Protein 7PP3 (pdb70)

Sequence (1606 aa):
SNIIAGMDLNRLDRIAEHLDRAYLHPGKLAGTMTLVARRGEVVYCQAQGLRDVERQLPVERDTLFRIYSMTKPITSIALMQLYEQGRFLLDEPVHKYIPTWKNLRVYKTGSHPQMLTTAPQRPMTIRDLLTHQSGLTYGFMNRTNVDAAYRSLKLDGGPGHTLDRLIDELARLPLEFSPGTAWNYSVATDVCGYLVQLLSGMSLDDYFSKHIFQPLGMPDTFFTVPAEKLSRFAACYEYQPGDSFSLQDDPQGSAFAKAHGYLSGGGGLVSCVDDYYRFAQALANGGELDGARIIGRKTLEFMRMNHLPDNKGLPDVAIGSFSETPYDGTGFGLGFSVKLDVAKSQTVGSVGEYGWGGMASTNFFIDPEEDLLMVFMTQLIPSSTYAVRQELRAIINGALVDNIIAGMDLNRLDRIAEHLDRAYLHPGKLAGTMTLVARRGEVVYCQAQGLRDVERQLPVERDTLFRIYSMTKPITSIALMQLYEQGRFLLDEPVHKYIPTWKNLRVYKTGSHPQMLTTAPQRPMTIRDLLTHQSGLTYGFMNRTNVDAAYRSLKLDGGPGHTLDRLIDELARLPLEFSPGTAWNYSVATDVCGYLVQLLSGMSLDDYFSKHIFQPLGMPDTFFTVPAEKLSRFAACYEYQPGDSFSLQDDPQGSAFAKAHGYLSGGGGLVSCVDDYYRFAQALANGGELDGARIIGRKTLEFMRMNHLPDNKGLPDVAIGSFSETPYDGTGFGLGFSVKLDVAKSQTVGSVGEYGWGGMASTNFFIDPEEDLLMVFMTQLIPSSTYAVRQELRAIINGALVDSNIIAGMDLNRLDRIAEHLDRAYLHPGKLAGTMTLVARRGEVVYCQAQGLRDVERQLPVERDTLFRIYSMTKPITSIALMQLYEQGRFLLDEPVHKYIPTWKNLRVYKTGSHPQMLTTAPQRPMTIRDLLTHQSGLTYGFMNRTNVDAAYRSLKLDGGPGHTLDRLIDELARLPLEFSPGTAWNYSVATDVCGYLVQLLSGMSLDDYFSKHIFQPLGMPDTFFTVPAEKLSRFAACYEYQPGDSFSLQDDPQGSAFAKAHGYLSGGGGLVSCVDDYYRFAQALANGGELDGARIIGRKTLEFMRMNHLPDNKGLPDVAIGSFSETPYDGTGFGLGFSVKLDVAKSQTVGSVGEYGWGGMASTNFFIDPEEDLLMVFMTQLIPSSTYAVRQELRAIINGALVDNIIAGMDLNRLDRIAEHLDRAYLHPGKLAGTMTLVARRGEVVYCQAQGLRDVERQLPVERDTLFRIYSMTKPITSIALMQLYEQGRFLLDEPVHKYIPTWKNLRVYKTGSHPQMLTTAPQRPMTIRDLLTHQSGLTYGFMNRTNVDAAYRSLKLDGGPGHTLDRLIDELARLPLEFSPGTAWNYSVATDVCGYLVQLLSGMSLDDYFSKHIFQPLGMPDTFFTVPAEKLSRFAACYEYQPGDSFSLQDDPQGSAFAKAHGYLSGGGGLVSCVDDYYRFAQALANGGELDGARIIGRKTLEFMRMNHLPDNKGLPDVAIGSFSETPYDGTGFGLGFSVKLDVAKSQTVGSVGEYGWGGMASTNFFIDPEEDLLMVFMTQLIPSSTYAVRQELRAIINGALVD

Structure (mmCIF, N/CA/C/O backbone):
data_7PP3
#
_entry.id   7PP3
#
_cell.length_a   102.937
_cell.length_b   102.937
_cell.length_c   331.823
_cell.angle_alpha   90.000
_cell.angle_beta   90.000
_cell.angle_gamma   90.000
#
_symmetry.space_group_name_H-M   'P 43 2 2'
#
loop_
_entity.id
_entity.type
_entity.pdbx_description
1 polymer Esterase
2 non-polymer DI(HYDROXYETHYL)ETHER
3 non-polymer GLYCEROL
4 non-polymer 'CHLORIDE ION'
5 water water
#
loop_
_atom_site.group_PDB
_atom_site.id
_atom_site.type_symbol
_atom_site.label_atom_id
_atom_site.label_alt_id
_atom_site.label_comp_id
_atom_site.label_asym_id
_atom_site.label_entity_id
_atom_site.label_seq_id
_atom_site.pdbx_PDB_ins_code
_atom_site.Cartn_x
_atom_site.Cartn_y
_atom_site.Cartn_z
_atom_site.occupancy
_atom_site.B_iso_or_equiv
_atom_site.auth_seq_id
_atom_site.auth_comp_id
_atom_site.auth_asym_id
_atom_site.auth_atom_id
_atom_site.pdbx_PDB_model_num
ATOM 1 N N . SER A 1 27 ? 2.422 8.678 12.257 1.00 57.23 8 SER A N 1
ATOM 2 C CA . SER A 1 27 ? 2.544 7.265 11.770 1.00 58.98 8 SER A CA 1
ATOM 3 C C . SER A 1 27 ? 1.734 7.063 10.474 1.00 55.34 8 SER A C 1
ATOM 4 O O . SER A 1 27 ? 0.536 6.681 10.549 1.00 59.57 8 SER A O 1
ATOM 7 N N . ASN A 1 28 ? 2.367 7.332 9.330 1.00 48.70 9 ASN A N 1
ATOM 8 C CA . ASN A 1 28 ? 1.821 7.090 7.962 1.00 46.49 9 ASN A CA 1
ATOM 9 C C . ASN A 1 28 ? 2.640 5.983 7.300 1.00 39.81 9 ASN A C 1
ATOM 10 O O . ASN A 1 28 ? 3.748 6.270 6.835 1.00 46.07 9 ASN A O 1
ATOM 15 N N . ILE A 1 29 ? 2.103 4.770 7.238 1.00 36.14 10 ILE A N 1
ATOM 16 C CA . ILE A 1 29 ? 2.842 3.550 6.803 1.00 39.25 10 ILE A CA 1
ATOM 17 C C . ILE A 1 29 ? 2.131 2.918 5.605 1.00 39.80 10 ILE A C 1
ATOM 18 O O . ILE A 1 29 ? 0.929 2.698 5.670 1.00 36.86 10 ILE A O 1
ATOM 23 N N . ILE A 1 30 ? 2.887 2.596 4.564 1.00 39.64 11 ILE A N 1
ATOM 24 C CA . ILE A 1 30 ? 2.403 1.735 3.453 1.00 37.74 11 ILE A CA 1
ATOM 25 C C . ILE A 1 30 ? 3.429 0.628 3.255 1.00 33.63 11 ILE A C 1
ATOM 26 O O . ILE A 1 30 ? 4.617 0.948 3.176 1.00 30.40 11 ILE A O 1
ATOM 31 N N . ALA A 1 31 ? 2.965 -0.616 3.163 1.00 34.22 12 ALA A N 1
ATOM 32 C CA . ALA A 1 31 ? 3.790 -1.796 2.837 1.00 33.57 12 ALA A CA 1
ATOM 33 C C . ALA A 1 31 ? 5.040 -1.833 3.746 1.00 33.88 12 ALA A C 1
ATOM 34 O O . ALA A 1 31 ? 6.145 -2.101 3.237 1.00 29.93 12 ALA A O 1
ATOM 36 N N . GLY A 1 32 ? 4.861 -1.541 5.038 1.00 30.97 13 GLY A N 1
ATOM 37 C CA . GLY A 1 32 ? 5.919 -1.605 6.074 1.00 36.69 13 GLY A CA 1
ATOM 38 C C . GLY A 1 32 ? 6.982 -0.523 5.903 1.00 33.83 13 GLY A C 1
ATOM 39 O O . GLY A 1 32 ? 8.034 -0.632 6.537 1.00 36.35 13 GLY A O 1
ATOM 40 N N . MET A 1 33 ? 6.671 0.503 5.119 1.00 32.41 14 MET A N 1
ATOM 41 C CA . MET A 1 33 ? 7.525 1.687 4.889 1.00 32.90 14 MET A CA 1
ATOM 42 C C . MET A 1 33 ? 6.886 2.895 5.564 1.00 30.90 14 MET A C 1
ATOM 43 O O . MET A 1 33 ? 5.679 3.100 5.384 1.00 30.46 14 MET A O 1
ATOM 48 N N . ASP A 1 34 ? 7.677 3.653 6.311 1.00 29.46 15 ASP A N 1
ATOM 49 C CA . ASP A 1 34 ? 7.257 4.926 6.936 1.00 30.68 15 ASP A CA 1
ATOM 50 C C . ASP A 1 34 ? 7.391 6.046 5.904 1.00 30.71 15 ASP A C 1
ATOM 51 O O . ASP A 1 34 ? 8.504 6.363 5.548 1.00 28.81 15 ASP A O 1
ATOM 56 N N . LEU A 1 35 ? 6.275 6.643 5.481 1.00 33.81 16 LEU A N 1
ATOM 57 C CA . LEU A 1 35 ? 6.239 7.704 4.430 1.00 38.14 16 LEU A CA 1
ATOM 58 C C . LEU A 1 35 ? 6.932 8.967 4.933 1.00 35.29 16 LEU A C 1
ATOM 59 O O . LEU A 1 35 ? 7.573 9.646 4.116 1.00 35.46 16 LEU A O 1
ATOM 64 N N . ASN A 1 36 ? 6.783 9.278 6.217 1.00 35.08 17 ASN A N 1
ATOM 65 C CA . ASN A 1 36 ? 7.442 10.451 6.851 1.00 39.67 17 ASN A CA 1
ATOM 66 C C . ASN A 1 36 ? 8.963 10.278 6.728 1.00 39.01 17 ASN A C 1
ATOM 67 O O . ASN A 1 36 ? 9.629 11.252 6.382 1.00 38.68 17 ASN A O 1
ATOM 72 N N . ARG A 1 37 ? 9.471 9.054 6.928 1.00 38.16 18 ARG A N 1
ATOM 73 C CA . ARG A 1 37 ? 10.925 8.762 6.798 1.00 37.81 18 ARG A CA 1
ATOM 74 C C . ARG A 1 37 ? 11.310 8.925 5.327 1.00 35.17 18 ARG A C 1
ATOM 75 O O . ARG A 1 37 ? 12.380 9.443 5.060 1.00 34.31 18 ARG A O 1
ATOM 83 N N . LEU A 1 38 ? 10.438 8.548 4.399 1.00 38.60 19 LEU A N 1
ATOM 84 C CA . LEU A 1 38 ? 10.750 8.636 2.946 1.00 34.92 19 LEU A CA 1
ATOM 85 C C . LEU A 1 38 ? 10.797 10.094 2.482 1.00 33.81 19 LEU A C 1
ATOM 86 O O . LEU A 1 38 ? 11.534 10.376 1.523 1.00 30.26 19 LEU A O 1
ATOM 91 N N . ASP A 1 39 ? 10.097 11.008 3.152 1.00 37.23 20 ASP A N 1
ATOM 92 C CA . ASP A 1 39 ? 10.162 12.457 2.820 1.00 35.03 20 ASP A CA 1
ATOM 93 C C . ASP A 1 39 ? 11.597 12.944 2.998 1.00 35.75 20 ASP A C 1
ATOM 94 O O . ASP A 1 39 ? 11.927 13.973 2.375 1.00 40.06 20 ASP A O 1
ATOM 99 N N . ARG A 1 40 ? 12.427 12.235 3.776 1.00 34.28 21 ARG A N 1
ATOM 100 C CA . ARG A 1 40 ? 13.891 12.526 3.893 1.00 36.09 21 ARG A CA 1
ATOM 101 C C . ARG A 1 40 ? 14.574 12.501 2.527 1.00 34.24 21 ARG A C 1
ATOM 102 O O . ARG A 1 40 ? 15.609 13.182 2.390 1.00 32.39 21 ARG A O 1
ATOM 110 N N . ILE A 1 41 ? 14.023 11.760 1.553 1.00 35.89 22 ILE A N 1
ATOM 111 C CA . ILE A 1 41 ? 14.575 11.727 0.166 1.00 32.58 22 ILE A CA 1
ATOM 112 C C . ILE A 1 41 ? 14.547 13.151 -0.412 1.00 35.52 22 ILE A C 1
ATOM 113 O O . ILE A 1 41 ? 15.627 13.650 -0.811 1.00 33.03 22 ILE A O 1
ATOM 118 N N . ALA A 1 42 ? 13.366 13.762 -0.494 1.00 32.73 23 ALA A N 1
ATOM 119 C CA . ALA A 1 42 ? 13.197 15.119 -1.072 1.00 39.13 23 ALA A CA 1
ATOM 120 C C . ALA A 1 42 ? 14.112 16.107 -0.334 1.00 38.34 23 ALA A C 1
ATOM 121 O O . ALA A 1 42 ? 14.823 16.867 -1.006 1.00 42.27 23 ALA A O 1
ATOM 123 N N . GLU A 1 43 ? 14.090 16.074 0.995 1.00 42.68 24 GLU A N 1
ATOM 124 C CA . GLU A 1 43 ? 14.852 17.013 1.869 1.00 46.77 24 GLU A CA 1
ATOM 125 C C . GLU A 1 43 ? 16.342 16.863 1.551 1.00 43.17 24 GLU A C 1
ATOM 126 O O . GLU A 1 43 ? 17.040 17.884 1.379 1.00 43.15 24 GLU A O 1
ATOM 132 N N . HIS A 1 44 ? 16.796 15.621 1.406 1.00 43.66 25 HIS A N 1
ATOM 133 C CA . HIS A 1 44 ? 18.225 15.308 1.175 1.00 36.99 25 HIS A CA 1
ATOM 134 C C . HIS A 1 44 ? 18.637 15.770 -0.223 1.00 40.81 25 HIS A C 1
ATOM 135 O O . HIS A 1 44 ? 19.712 16.401 -0.348 1.00 34.76 25 HIS A O 1
ATOM 142 N N . LEU A 1 45 ? 17.833 15.466 -1.245 1.00 41.48 26 LEU A N 1
ATOM 143 C CA . LEU A 1 45 ? 18.189 15.842 -2.641 1.00 39.18 26 LEU A CA 1
ATOM 144 C C . LEU A 1 45 ? 18.210 17.370 -2.770 1.00 38.82 26 LEU A C 1
ATOM 145 O O . LEU A 1 45 ? 19.110 17.883 -3.465 1.00 37.78 26 LEU A O 1
ATOM 150 N N . ASP A 1 46 ? 17.269 18.060 -2.121 1.00 36.89 27 ASP A N 1
ATOM 151 C CA . ASP A 1 46 ? 17.201 19.547 -2.081 1.00 42.22 27 ASP A CA 1
ATOM 152 C C . ASP A 1 46 ? 18.496 20.080 -1.470 1.00 39.86 27 ASP A C 1
ATOM 153 O O . ASP A 1 46 ? 19.197 20.835 -2.140 1.00 41.23 27 ASP A O 1
ATOM 158 N N . ARG A 1 47 ? 18.786 19.667 -0.241 1.00 40.24 28 ARG A N 1
ATOM 159 C CA . ARG A 1 47 ? 19.828 20.282 0.615 1.00 49.09 28 ARG A CA 1
ATOM 160 C C . ARG A 1 47 ? 21.217 19.934 0.063 1.00 46.96 28 ARG A C 1
ATOM 161 O O . ARG A 1 47 ? 22.092 20.806 0.113 1.00 48.61 28 ARG A O 1
ATOM 169 N N . ALA A 1 48 ? 21.408 18.741 -0.493 1.00 42.02 29 ALA A N 1
ATOM 170 C CA . ALA A 1 48 ? 22.751 18.211 -0.828 1.00 40.32 29 ALA A CA 1
ATOM 171 C C . ALA A 1 48 ? 23.085 18.366 -2.316 1.00 38.56 29 ALA A C 1
ATOM 172 O O . ALA A 1 48 ? 24.292 18.368 -2.641 1.00 39.78 29 ALA A O 1
ATOM 174 N N . TYR A 1 49 ? 22.089 18.476 -3.196 1.00 36.76 30 TYR A N 1
ATOM 175 C CA . TYR A 1 49 ? 22.306 18.425 -4.662 1.00 35.43 30 TYR A CA 1
ATOM 176 C C . TYR A 1 49 ? 21.644 19.608 -5.389 1.00 39.30 30 TYR A C 1
ATOM 177 O O . TYR A 1 49 ? 22.333 20.296 -6.195 1.00 41.50 30 TYR A O 1
ATOM 186 N N . LEU A 1 50 ? 20.365 19.868 -5.141 1.00 40.32 31 LEU A N 1
ATOM 187 C CA . LEU A 1 50 ? 19.572 20.818 -5.968 1.00 39.62 31 LEU A CA 1
ATOM 188 C C . LEU A 1 50 ? 19.865 22.266 -5.560 1.00 36.23 31 LEU A C 1
ATOM 189 O O . LEU A 1 50 ? 20.294 23.025 -6.434 1.00 35.54 31 LEU A O 1
ATOM 194 N N . HIS A 1 51 ? 19.664 22.613 -4.292 1.00 41.91 32 HIS A N 1
ATOM 195 C CA . HIS A 1 51 ? 19.882 23.985 -3.755 1.00 49.12 32 HIS A CA 1
ATOM 196 C C . HIS A 1 51 ? 21.326 24.411 -4.015 1.00 48.63 32 HIS A C 1
ATOM 197 O O . HIS A 1 51 ? 21.543 25.501 -4.530 1.00 53.97 32 HIS A O 1
ATOM 204 N N . PRO A 1 52 ? 22.358 23.578 -3.741 1.00 43.79 33 PRO A N 1
ATOM 205 C CA . PRO A 1 52 ? 23.738 23.941 -4.076 1.00 41.07 33 PRO A CA 1
ATOM 206 C C . PRO A 1 52 ? 24.149 23.818 -5.552 1.00 39.40 33 PRO A C 1
ATOM 207 O O . PRO A 1 52 ? 25.297 24.055 -5.815 1.00 40.58 33 PRO A O 1
ATOM 211 N N . GLY A 1 53 ? 23.261 23.402 -6.459 1.00 37.75 34 GLY A N 1
ATOM 212 C CA . GLY A 1 53 ? 23.545 23.378 -7.911 1.00 35.32 34 GLY A CA 1
ATOM 213 C C . GLY A 1 53 ? 24.480 22.254 -8.348 1.00 39.86 34 GLY A C 1
ATOM 214 O O . GLY A 1 53 ? 25.276 22.464 -9.304 1.00 41.33 34 GLY A O 1
ATOM 215 N N . LYS A 1 54 ? 24.387 21.079 -7.726 1.00 38.95 35 LYS A N 1
ATOM 216 C CA . LYS A 1 54 ? 25.178 19.880 -8.127 1.00 36.94 35 LYS A CA 1
ATOM 217 C C . LYS A 1 54 ? 24.419 19.047 -9.162 1.00 34.28 35 LYS A C 1
ATOM 218 O O . LYS A 1 54 ? 25.089 18.425 -10.015 1.00 33.05 35 LYS A O 1
ATOM 224 N N . LEU A 1 55 ? 23.091 18.999 -9.065 1.00 32.15 36 LEU A N 1
ATOM 225 C CA . LEU A 1 55 ? 22.204 18.323 -10.061 1.00 34.75 36 LEU A CA 1
ATOM 226 C C . LEU A 1 55 ? 21.161 19.333 -10.543 1.00 32.37 36 LEU A C 1
ATOM 227 O O . LEU A 1 55 ? 20.781 20.203 -9.741 1.00 31.20 36 LEU A O 1
ATOM 232 N N . ALA A 1 56 ? 20.701 19.185 -11.783 1.00 34.38 37 ALA A N 1
ATOM 233 C CA . ALA A 1 56 ? 19.641 20.025 -12.396 1.00 34.61 37 ALA A CA 1
ATOM 234 C C . ALA A 1 56 ? 18.293 19.694 -11.746 1.00 35.14 37 ALA A C 1
ATOM 235 O O . ALA A 1 56 ? 17.563 20.593 -11.319 1.00 34.67 37 ALA A O 1
ATOM 237 N N . GLY A 1 57 ? 17.983 18.404 -11.686 1.00 40.68 38 GLY A N 1
ATOM 238 C CA . GLY A 1 57 ? 16.680 17.898 -11.215 1.00 40.19 38 GLY A CA 1
ATOM 239 C C . GLY A 1 57 ? 16.694 16.392 -11.076 1.00 39.06 38 GLY A C 1
ATOM 240 O O . GLY A 1 57 ? 17.578 15.730 -11.671 1.00 36.83 38 GLY A O 1
ATOM 241 N N . THR A 1 58 ? 15.740 15.869 -10.320 1.00 37.46 39 THR A N 1
ATOM 242 C CA . THR A 1 58 ? 15.669 14.438 -9.954 1.00 36.28 39 THR A CA 1
ATOM 243 C C . THR A 1 58 ? 14.227 13.963 -10.075 1.00 33.15 39 THR A C 1
ATOM 244 O O . THR A 1 58 ? 13.313 14.786 -9.869 1.00 37.95 39 THR A O 1
ATOM 248 N N . MET A 1 59 ? 14.066 12.685 -10.395 1.00 29.58 40 MET A N 1
ATOM 249 C CA . MET A 1 59 ? 12.804 11.934 -10.273 1.00 28.27 40 MET A CA 1
ATOM 250 C C . MET A 1 59 ? 13.118 10.659 -9.479 1.00 24.98 40 MET A C 1
ATOM 251 O O . MET A 1 59 ? 13.987 9.872 -9.901 1.00 26.88 40 MET A O 1
ATOM 256 N N . THR A 1 60 ? 12.481 10.483 -8.338 1.00 25.12 41 THR A N 1
ATOM 257 C CA . THR A 1 60 ? 12.732 9.332 -7.438 1.00 29.86 41 THR A CA 1
ATOM 258 C C . THR A 1 60 ? 11.434 8.567 -7.206 1.00 29.82 41 THR A C 1
ATOM 259 O O . THR A 1 60 ? 10.423 9.195 -6.851 1.00 32.28 41 THR A O 1
ATOM 263 N N . LEU A 1 61 ? 11.469 7.255 -7.439 1.00 28.07 42 LEU A N 1
ATOM 264 C CA . LEU A 1 61 ? 10.320 6.373 -7.142 1.00 27.57 42 LEU A CA 1
ATOM 265 C C . LEU A 1 61 ? 10.815 5.249 -6.244 1.00 27.48 42 LEU A C 1
ATOM 266 O O . LEU A 1 61 ? 11.926 4.715 -6.490 1.00 25.71 42 LEU A O 1
ATOM 271 N N . VAL A 1 62 ? 10.020 4.917 -5.230 1.00 26.52 43 VAL A N 1
ATOM 272 C CA . VAL A 1 62 ? 10.287 3.753 -4.340 1.00 26.85 43 VAL A CA 1
ATOM 273 C C . VAL A 1 62 ? 9.012 2.936 -4.306 1.00 23.77 43 VAL A C 1
ATOM 274 O O . VAL A 1 62 ? 7.955 3.554 -4.208 1.00 26.79 43 VAL A O 1
ATOM 278 N N . ALA A 1 63 ? 9.132 1.609 -4.385 1.00 24.53 44 ALA A N 1
ATOM 279 C CA . ALA A 1 63 ? 7.992 0.677 -4.286 1.00 24.21 44 ALA A CA 1
ATOM 280 C C . ALA A 1 63 ? 8.392 -0.504 -3.425 1.00 24.54 44 ALA A C 1
ATOM 281 O O . ALA A 1 63 ? 9.582 -0.856 -3.415 1.00 25.96 44 ALA A O 1
ATOM 283 N N . ARG A 1 64 ? 7.431 -1.055 -2.700 1.00 23.32 45 ARG A N 1
ATOM 284 C CA . ARG A 1 64 ? 7.620 -2.261 -1.866 1.00 27.71 45 ARG A CA 1
ATOM 285 C C . ARG A 1 64 ? 6.341 -3.082 -1.947 1.00 26.51 45 ARG A C 1
ATOM 286 O O . ARG A 1 64 ? 5.283 -2.480 -1.843 1.00 29.49 45 ARG A O 1
ATOM 294 N N . ARG A 1 65 ? 6.485 -4.381 -2.212 1.00 29.61 46 ARG A N 1
ATOM 295 C CA . ARG A 1 65 ? 5.383 -5.370 -2.309 1.00 35.98 46 ARG A CA 1
ATOM 296 C C . ARG A 1 65 ? 4.360 -4.898 -3.357 1.00 34.23 46 ARG A C 1
ATOM 297 O O . ARG A 1 65 ? 3.174 -5.118 -3.156 1.00 30.85 46 ARG A O 1
ATOM 305 N N . GLY A 1 66 ? 4.816 -4.268 -4.433 1.00 34.30 47 GLY A N 1
ATOM 306 C CA . GLY A 1 66 ? 3.972 -3.813 -5.563 1.00 36.34 47 GLY A CA 1
ATOM 307 C C . GLY A 1 66 ? 3.180 -2.546 -5.252 1.00 35.15 47 GLY A C 1
ATOM 308 O O . GLY A 1 66 ? 2.368 -2.140 -6.088 1.00 34.03 47 GLY A O 1
ATOM 309 N N . GLU A 1 67 ? 3.449 -1.885 -4.125 1.00 35.89 48 GLU A N 1
ATOM 310 C CA . GLU A 1 67 ? 2.860 -0.556 -3.809 1.00 33.64 48 GLU A CA 1
ATOM 311 C C . GLU A 1 67 ? 3.934 0.509 -4.043 1.00 33.01 48 GLU A C 1
ATOM 312 O O . GLU A 1 67 ? 5.032 0.328 -3.496 1.00 28.83 48 GLU A O 1
ATOM 318 N N . VAL A 1 68 ? 3.629 1.530 -4.857 1.00 30.94 49 VAL A N 1
ATOM 319 C CA . VAL A 1 68 ? 4.479 2.734 -5.041 1.00 32.95 49 VAL A CA 1
ATOM 320 C C . VAL A 1 68 ? 4.318 3.532 -3.764 1.00 33.40 49 VAL A C 1
ATOM 321 O O . VAL A 1 68 ? 3.188 3.917 -3.464 1.00 34.13 49 VAL A O 1
ATOM 325 N N . VAL A 1 69 ? 5.393 3.700 -3.001 1.00 30.13 50 VAL A N 1
ATOM 326 C CA . VAL A 1 69 ? 5.275 4.342 -1.657 1.00 32.53 50 VAL A CA 1
ATOM 327 C C . VAL A 1 69 ? 5.875 5.741 -1.716 1.00 31.86 50 VAL A C 1
ATOM 328 O O . VAL A 1 69 ? 5.652 6.501 -0.790 1.00 34.19 50 VAL A O 1
ATOM 332 N N . TYR A 1 70 ? 6.594 6.059 -2.790 1.00 34.12 51 TYR A N 1
ATOM 333 C CA . TYR A 1 70 ? 7.243 7.377 -2.954 1.00 35.57 51 TYR A CA 1
ATOM 334 C C . TYR A 1 70 ? 7.406 7.654 -4.437 1.00 32.87 51 TYR A C 1
ATOM 335 O O . TYR A 1 70 ? 7.803 6.756 -5.171 1.00 32.24 51 TYR A O 1
ATOM 344 N N . CYS A 1 71 ? 7.086 8.874 -4.836 1.00 34.11 52 CYS A N 1
ATOM 345 C CA . CYS A 1 71 ? 7.170 9.339 -6.247 1.00 37.52 52 CYS A CA 1
ATOM 346 C C . CYS A 1 71 ? 7.233 10.866 -6.213 1.00 37.46 52 CYS A C 1
ATOM 347 O O . CYS A 1 71 ? 6.232 11.512 -5.872 1.00 34.60 52 CYS A O 1
ATOM 350 N N . GLN A 1 72 ? 8.422 11.411 -6.448 1.00 38.73 53 GLN A N 1
ATOM 351 C CA . GLN A 1 72 ? 8.682 12.860 -6.317 1.00 38.22 53 GLN A CA 1
ATOM 352 C C . GLN A 1 72 ? 9.612 13.343 -7.417 1.00 37.45 53 GLN A C 1
ATOM 353 O O . GLN A 1 72 ? 10.747 12.848 -7.510 1.00 31.37 53 GLN A O 1
ATOM 359 N N . ALA A 1 73 ? 9.129 14.311 -8.182 1.00 38.38 54 ALA A N 1
ATOM 360 C CA . ALA A 1 73 ? 9.922 15.126 -9.118 1.00 39.19 54 ALA A CA 1
ATOM 361 C C . ALA A 1 73 ? 10.414 16.343 -8.343 1.00 37.06 54 ALA A C 1
ATOM 362 O O . ALA A 1 73 ? 9.641 16.844 -7.522 1.00 34.66 54 ALA A O 1
ATOM 364 N N . GLN A 1 74 ? 11.654 16.755 -8.575 1.00 35.33 55 GLN A N 1
ATOM 365 C CA . GLN A 1 74 ? 12.273 17.930 -7.922 1.00 33.43 55 GLN A CA 1
ATOM 366 C C . GLN A 1 74 ? 13.140 18.658 -8.946 1.00 35.85 55 GLN A C 1
ATOM 367 O O . GLN A 1 74 ? 13.727 17.986 -9.812 1.00 35.80 55 GLN A O 1
ATOM 373 N N . GLY A 1 75 ? 13.223 19.984 -8.829 1.00 35.05 56 GLY A N 1
ATOM 374 C CA . GLY A 1 75 ? 14.116 20.817 -9.646 1.00 33.57 56 GLY A CA 1
ATOM 375 C C . GLY A 1 75 ? 13.718 20.785 -11.102 1.00 35.53 56 GLY A C 1
ATOM 376 O O . GLY A 1 75 ? 12.518 20.599 -11.369 1.00 36.35 56 GLY A O 1
ATOM 377 N N . LEU A 1 76 ? 14.700 20.915 -11.993 1.00 38.00 57 LEU A N 1
ATOM 378 C CA . LEU A 1 76 ? 14.504 21.288 -13.418 1.00 39.91 57 LEU A CA 1
ATOM 379 C C . LEU A 1 76 ? 14.996 20.154 -14.322 1.00 37.47 57 LEU A C 1
ATOM 380 O O . LEU A 1 76 ? 16.052 19.575 -14.048 1.00 35.74 57 LEU A O 1
ATOM 385 N N . ARG A 1 77 ? 14.233 19.853 -15.365 1.00 37.59 58 ARG A N 1
ATOM 386 C CA . ARG A 1 77 ? 14.646 18.930 -16.444 1.00 36.42 58 ARG A CA 1
ATOM 387 C C . ARG A 1 77 ? 15.491 19.696 -17.463 1.00 38.64 58 ARG A C 1
ATOM 388 O O . ARG A 1 77 ? 16.301 19.059 -18.146 1.00 34.59 58 ARG A O 1
ATOM 396 N N . ASP A 1 78 ? 15.271 21.006 -17.580 1.00 41.18 59 ASP A N 1
ATOM 397 C CA . ASP A 1 78 ? 15.967 21.894 -18.555 1.00 41.72 59 ASP A CA 1
ATOM 398 C C . ASP A 1 78 ? 16.182 23.252 -17.881 1.00 44.08 59 ASP A C 1
ATOM 399 O O . ASP A 1 78 ? 15.211 24.040 -17.816 1.00 46.87 59 ASP A O 1
ATOM 404 N N . VAL A 1 79 ? 17.400 23.499 -17.396 1.00 41.56 60 VAL A N 1
ATOM 405 C CA . VAL A 1 79 ? 17.751 24.714 -16.604 1.00 43.41 60 VAL A CA 1
ATOM 406 C C . VAL A 1 79 ? 17.633 25.954 -17.501 1.00 43.86 60 VAL A C 1
ATOM 407 O O . VAL A 1 79 ? 17.051 26.959 -17.049 1.00 42.68 60 VAL A O 1
ATOM 411 N N . GLU A 1 80 ? 18.186 25.867 -18.712 1.00 43.16 61 GLU A N 1
ATOM 412 C CA . GLU A 1 80 ? 18.249 26.976 -19.708 1.00 48.09 61 GLU A CA 1
ATOM 413 C C . GLU A 1 80 ? 16.824 27.470 -19.986 1.00 49.92 61 GLU A C 1
ATOM 414 O O . GLU A 1 80 ? 16.612 28.700 -19.972 1.00 54.34 61 GLU A O 1
ATOM 420 N N . ARG A 1 81 ? 15.879 26.544 -20.171 1.00 43.68 62 ARG A N 1
ATOM 421 C CA . ARG A 1 81 ? 14.470 26.868 -20.501 1.00 45.60 62 ARG A CA 1
ATOM 422 C C . ARG A 1 81 ? 13.606 26.908 -19.238 1.00 46.59 62 ARG A C 1
ATOM 423 O O . ARG A 1 81 ? 12.389 27.140 -19.372 1.00 45.37 62 ARG A O 1
ATOM 431 N N . GLN A 1 82 ? 14.194 26.708 -18.055 1.00 46.45 63 GLN A N 1
ATOM 432 C CA . GLN A 1 82 ? 13.472 26.828 -16.757 1.00 48.16 63 GLN A CA 1
ATOM 433 C C . GLN A 1 82 ? 12.261 25.870 -16.740 1.00 43.70 63 GLN A C 1
ATOM 434 O O . GLN A 1 82 ? 11.225 26.215 -16.151 1.00 43.03 63 GLN A O 1
ATOM 440 N N . LEU A 1 83 ? 12.405 24.670 -17.311 1.00 40.28 64 LEU A N 1
ATOM 441 C CA . LEU A 1 83 ? 11.346 23.627 -17.322 1.00 40.22 64 LEU A CA 1
ATOM 442 C C . LEU A 1 83 ? 11.528 22.675 -16.135 1.00 39.57 64 LEU A C 1
ATOM 443 O O . LEU A 1 83 ? 12.623 22.182 -15.882 1.00 41.25 64 LEU A O 1
ATOM 448 N N . PRO A 1 84 ? 10.465 22.412 -15.341 1.00 39.84 65 PRO A N 1
ATOM 449 C CA . PRO A 1 84 ? 10.571 21.548 -14.176 1.00 40.16 65 PRO A CA 1
ATOM 450 C C . PRO A 1 84 ? 10.599 20.068 -14.562 1.00 38.48 65 PRO A C 1
ATOM 451 O O . PRO A 1 84 ? 10.091 19.695 -15.609 1.00 38.16 65 PRO A O 1
ATOM 455 N N . VAL A 1 85 ? 11.206 19.261 -13.696 1.00 39.33 66 VAL A N 1
ATOM 456 C CA . VAL A 1 85 ? 11.055 17.782 -13.736 1.00 34.11 66 VAL A CA 1
ATOM 457 C C . VAL A 1 85 ? 9.591 17.497 -13.415 1.00 31.24 66 VAL A C 1
ATOM 458 O O . VAL A 1 85 ? 9.090 18.032 -12.423 1.00 32.22 66 VAL A O 1
ATOM 462 N N . GLU A 1 86 ? 8.949 16.683 -14.241 1.00 33.21 67 GLU A N 1
ATOM 463 C CA . GLU A 1 86 ? 7.583 16.153 -14.015 1.00 43.59 67 GLU A CA 1
ATOM 464 C C . GLU A 1 86 ? 7.681 14.625 -13.952 1.00 43.37 67 GLU A C 1
ATOM 465 O O . GLU A 1 86 ? 8.711 14.072 -14.396 1.00 35.79 67 GLU A O 1
ATOM 471 N N . ARG A 1 87 ? 6.642 13.986 -13.417 1.00 43.43 68 ARG A N 1
ATOM 472 C CA . ARG A 1 87 ? 6.526 12.513 -13.336 1.00 45.86 68 ARG A CA 1
ATOM 473 C C . ARG A 1 87 ? 6.835 11.908 -14.707 1.00 42.70 68 ARG A C 1
ATOM 474 O O . ARG A 1 87 ? 7.485 10.854 -14.751 1.00 40.01 68 ARG A O 1
ATOM 482 N N . ASP A 1 88 ? 6.396 12.564 -15.780 1.00 38.65 69 ASP A N 1
ATOM 483 C CA . ASP A 1 88 ? 6.441 12.028 -17.166 1.00 41.85 69 ASP A CA 1
ATOM 484 C C . ASP A 1 88 ? 7.700 12.516 -17.894 1.00 38.32 69 ASP A C 1
ATOM 485 O O . ASP A 1 88 ? 7.811 12.276 -19.094 1.00 42.38 69 ASP A O 1
ATOM 490 N N . THR A 1 89 ? 8.633 13.179 -17.221 1.00 38.16 70 THR A N 1
ATOM 491 C CA . THR A 1 89 ? 9.885 13.640 -17.872 1.00 35.07 70 THR A CA 1
ATOM 492 C C . THR A 1 89 ? 10.613 12.416 -18.427 1.00 32.59 70 THR A C 1
ATOM 493 O O . THR A 1 89 ? 10.586 11.355 -17.772 1.00 35.95 70 THR A O 1
ATOM 497 N N . LEU A 1 90 ? 11.201 12.559 -19.613 1.00 35.78 71 LEU A N 1
ATOM 498 C CA . LEU A 1 90 ? 11.996 11.505 -20.282 1.00 35.00 71 LEU A CA 1
ATOM 499 C C . LEU A 1 90 ? 13.477 11.719 -19.970 1.00 37.09 71 LEU A C 1
ATOM 500 O O . LEU A 1 90 ? 13.944 12.876 -20.021 1.00 34.76 71 LEU A O 1
ATOM 505 N N . PHE A 1 91 ? 14.181 10.618 -19.708 1.00 35.46 72 PHE A N 1
ATOM 506 C CA . PHE A 1 91 ? 15.595 10.599 -19.278 1.00 32.42 72 PHE A CA 1
ATOM 507 C C . PHE A 1 91 ? 16.388 9.645 -20.151 1.00 31.59 72 PHE A C 1
ATOM 508 O O . PHE A 1 91 ? 15.853 8.603 -20.539 1.00 32.70 72 PHE A O 1
ATOM 516 N N . ARG A 1 92 ? 17.636 10.009 -20.450 1.00 29.99 73 ARG A N 1
ATOM 517 C CA . ARG A 1 92 ? 18.627 9.084 -21.039 1.00 29.41 73 ARG A CA 1
ATOM 518 C C . ARG A 1 92 ? 19.022 8.115 -19.920 1.00 32.62 73 ARG A C 1
ATOM 519 O O . ARG A 1 92 ? 19.657 8.577 -18.954 1.00 32.14 73 ARG A O 1
ATOM 527 N N . ILE A 1 93 ? 18.646 6.836 -20.004 1.00 30.78 74 ILE A N 1
ATOM 528 C CA . ILE A 1 93 ? 18.918 5.858 -18.899 1.00 31.40 74 ILE A CA 1
ATOM 529 C C . ILE A 1 93 ? 20.252 5.162 -19.153 1.00 29.37 74 ILE A C 1
ATOM 530 O O . ILE A 1 93 ? 20.761 4.422 -18.314 1.00 32.23 74 ILE A O 1
ATOM 535 N N . TYR A 1 94 ? 20.727 5.341 -20.360 1.00 31.34 75 TYR A N 1
ATOM 536 C CA . TYR A 1 94 ? 22.052 4.802 -20.700 1.00 30.56 75 TYR A CA 1
ATOM 537 C C . TYR A 1 94 ? 22.141 3.308 -20.350 1.00 30.34 75 TYR A C 1
ATOM 538 O O . TYR A 1 94 ? 21.350 2.536 -20.946 1.00 32.28 75 TYR A O 1
ATOM 547 N N . SER A 1 95 ? 23.116 2.902 -19.508 1.00 29.75 76 SER A N 1
ATOM 548 C CA . SER A 1 95 ? 23.433 1.468 -19.273 1.00 27.38 76 SER A CA 1
ATOM 549 C C . SER A 1 95 ? 22.323 0.781 -18.478 1.00 24.90 76 SER A C 1
ATOM 550 O O . SER A 1 95 ? 22.380 -0.434 -18.361 1.00 29.37 76 SER A O 1
ATOM 553 N N . MET A 1 96 ? 21.318 1.503 -18.003 1.00 27.07 77 MET A N 1
ATOM 554 C CA . MET A 1 96 ? 20.051 0.882 -17.541 1.00 27.96 77 MET A CA 1
ATOM 555 C C . MET A 1 96 ? 19.290 0.305 -18.739 1.00 28.16 77 MET A C 1
ATOM 556 O O . MET A 1 96 ? 18.271 -0.386 -18.528 1.00 26.71 77 MET A O 1
ATOM 561 N N . THR A 1 97 ? 19.827 0.475 -19.949 1.00 28.97 78 THR A N 1
ATOM 562 C CA . THR A 1 97 ? 19.410 -0.285 -21.158 1.00 28.79 78 THR A CA 1
ATOM 563 C C . THR A 1 97 ? 19.860 -1.742 -21.048 1.00 29.75 78 THR A C 1
ATOM 564 O O . THR A 1 97 ? 19.167 -2.615 -21.617 1.00 26.97 78 THR A O 1
ATOM 568 N N . LYS A 1 98 ? 20.993 -1.992 -20.386 1.00 25.94 79 LYS A N 1
ATOM 569 C CA . LYS A 1 98 ? 21.687 -3.297 -20.427 1.00 24.24 79 LYS A CA 1
ATOM 570 C C . LYS A 1 98 ? 20.793 -4.389 -19.862 1.00 23.63 79 LYS A C 1
ATOM 571 O O . LYS A 1 98 ? 20.760 -5.494 -20.396 1.00 26.37 79 LYS A O 1
ATOM 577 N N . PRO A 1 99 ? 20.108 -4.186 -18.723 1.00 23.91 80 PRO A N 1
ATOM 578 C CA . PRO A 1 99 ? 19.261 -5.239 -18.175 1.00 26.12 80 PRO A CA 1
ATOM 579 C C . PRO A 1 99 ? 18.131 -5.569 -19.149 1.00 29.42 80 PRO A C 1
ATOM 580 O O . PRO A 1 99 ? 17.737 -6.711 -19.208 1.00 28.11 80 PRO A O 1
ATOM 584 N N . ILE A 1 100 ? 17.678 -4.580 -19.921 1.00 30.83 81 ILE A N 1
ATOM 585 C CA . ILE A 1 100 ? 16.554 -4.778 -20.880 1.00 30.72 81 ILE A CA 1
ATOM 586 C C . ILE A 1 100 ? 17.060 -5.678 -22.010 1.00 31.29 81 ILE A C 1
ATOM 587 O O . ILE A 1 100 ? 16.387 -6.699 -22.285 1.00 28.81 81 ILE A O 1
ATOM 592 N N . THR A 1 101 ? 18.222 -5.351 -22.588 1.00 28.16 82 THR A N 1
ATOM 593 C CA . THR A 1 101 ? 18.892 -6.184 -23.609 1.00 25.02 82 THR A CA 1
ATOM 594 C C . THR A 1 101 ? 19.124 -7.593 -23.068 1.00 24.64 82 THR A C 1
ATOM 595 O O . THR A 1 101 ? 18.972 -8.574 -23.826 1.00 27.78 82 THR A O 1
ATOM 599 N N . SER A 1 102 ? 19.539 -7.700 -21.814 1.00 26.22 83 SER A N 1
ATOM 600 C CA . SER A 1 102 ? 19.905 -8.978 -21.157 1.00 26.93 83 SER A CA 1
ATOM 601 C C . SER A 1 102 ? 18.661 -9.858 -21.059 1.00 25.35 83 SER A C 1
ATOM 602 O O . SER A 1 102 ? 18.733 -11.050 -21.417 1.00 26.31 83 SER A O 1
ATOM 605 N N . ILE A 1 103 ? 17.543 -9.265 -20.649 1.00 27.09 84 ILE A N 1
ATOM 606 C CA . ILE A 1 103 ? 16.234 -9.973 -20.644 1.00 26.75 84 ILE A CA 1
ATOM 607 C C . ILE A 1 103 ? 15.857 -10.384 -22.068 1.00 26.88 84 ILE A C 1
ATOM 608 O O . ILE A 1 103 ? 15.497 -11.543 -22.244 1.00 28.09 84 ILE A O 1
ATOM 613 N N . ALA A 1 104 ? 15.989 -9.484 -23.041 1.00 26.81 85 ALA A N 1
ATOM 614 C CA . ALA A 1 104 ? 15.668 -9.763 -24.460 1.00 28.15 85 ALA A CA 1
ATOM 615 C C . ALA A 1 104 ? 16.407 -11.025 -24.903 1.00 27.18 85 ALA A C 1
ATOM 616 O O . ALA A 1 104 ? 15.764 -11.930 -25.466 1.00 23.75 85 ALA A O 1
ATOM 618 N N . LEU A 1 105 ? 17.716 -11.099 -24.635 1.00 25.52 86 LEU A N 1
ATOM 619 C CA . LEU A 1 105 ? 18.514 -12.264 -25.085 1.00 26.38 86 LEU A CA 1
ATOM 620 C C . LEU A 1 105 ? 18.117 -13.517 -24.295 1.00 26.75 86 LEU A C 1
ATOM 621 O O . LEU A 1 105 ? 18.074 -14.604 -24.878 1.00 32.64 86 LEU A O 1
ATOM 626 N N . MET A 1 106 ? 17.822 -13.395 -23.010 1.00 29.05 87 MET A N 1
ATOM 627 C CA . MET A 1 106 ? 17.455 -14.598 -22.202 1.00 29.91 87 MET A CA 1
ATOM 628 C C . MET A 1 106 ? 16.033 -15.054 -22.562 1.00 27.38 87 MET A C 1
ATOM 629 O O . MET A 1 106 ? 15.745 -16.239 -22.363 1.00 30.47 87 MET A O 1
ATOM 634 N N . GLN A 1 107 ? 15.206 -14.196 -23.170 1.00 28.66 88 GLN A N 1
ATOM 635 C CA . GLN A 1 107 ? 13.893 -14.650 -23.734 1.00 29.37 88 GLN A CA 1
ATOM 636 C C . GLN A 1 107 ? 14.173 -15.724 -24.795 1.00 30.66 88 GLN A C 1
ATOM 637 O O . GLN A 1 107 ? 13.481 -16.731 -24.819 1.00 33.05 88 GLN A O 1
ATOM 643 N N . LEU A 1 108 ? 15.214 -15.515 -25.608 1.00 30.26 89 LEU A N 1
ATOM 644 C CA . LEU A 1 108 ? 15.604 -16.448 -26.697 1.00 29.61 89 LEU A CA 1
ATOM 645 C C . LEU A 1 108 ? 16.271 -17.705 -26.126 1.00 31.27 89 LEU A C 1
ATOM 646 O O . LEU A 1 108 ? 16.078 -18.809 -26.688 1.00 26.08 89 LEU A O 1
ATOM 651 N N . TYR A 1 109 ? 16.973 -17.571 -25.005 1.00 26.87 90 TYR A N 1
ATOM 652 C CA . TYR A 1 109 ? 17.527 -18.729 -24.251 1.00 27.08 90 TYR A CA 1
ATOM 653 C C . TYR A 1 109 ? 16.380 -19.664 -23.864 1.00 28.07 90 TYR A C 1
ATOM 654 O O . TYR A 1 109 ? 16.480 -20.887 -24.086 1.00 27.69 90 TYR A O 1
ATOM 663 N N . GLU A 1 110 ? 15.299 -19.087 -23.343 1.00 28.20 91 GLU A N 1
ATOM 664 C CA . GLU A 1 110 ? 14.063 -19.817 -22.952 1.00 28.89 91 GLU A CA 1
ATOM 665 C C . GLU A 1 110 ? 13.408 -20.536 -24.129 1.00 28.92 91 GLU A C 1
ATOM 666 O O . GLU A 1 110 ? 12.565 -21.420 -23.863 1.00 26.63 91 GLU A O 1
ATOM 672 N N . GLN A 1 111 ? 13.783 -20.204 -25.362 1.00 30.00 92 GLN A N 1
ATOM 673 C CA . GLN A 1 111 ? 13.208 -20.813 -26.588 1.00 33.01 92 GLN A CA 1
ATOM 674 C C . GLN A 1 111 ? 14.179 -21.837 -27.175 1.00 32.67 92 GLN A C 1
ATOM 675 O O . GLN A 1 111 ? 13.858 -22.396 -28.226 1.00 34.55 92 GLN A O 1
ATOM 681 N N . GLY A 1 112 ? 15.315 -22.069 -26.521 1.00 30.01 93 GLY A N 1
ATOM 682 C CA . GLY A 1 112 ? 16.297 -23.065 -26.964 1.00 30.21 93 GLY A CA 1
ATOM 683 C C . GLY A 1 112 ? 17.198 -22.553 -28.060 1.00 29.68 93 GLY A C 1
ATOM 684 O O . GLY A 1 112 ? 17.853 -23.409 -28.717 1.00 31.67 93 GLY A O 1
ATOM 685 N N . ARG A 1 113 ? 17.272 -21.235 -28.265 1.00 28.38 94 ARG A N 1
ATOM 686 C CA . ARG A 1 113 ? 17.953 -20.640 -29.453 1.00 29.19 94 ARG A CA 1
ATOM 687 C C . ARG A 1 113 ? 19.493 -20.697 -29.322 1.00 31.08 94 ARG A C 1
ATOM 688 O O . ARG A 1 113 ? 20.191 -20.794 -30.354 1.00 35.75 94 ARG A O 1
ATOM 696 N N . PHE A 1 114 ? 20.020 -20.691 -28.097 1.00 29.67 95 PHE A N 1
ATOM 697 C CA . PHE A 1 114 ? 21.483 -20.777 -27.843 1.00 27.28 95 PHE A CA 1
ATOM 698 C C . PHE A 1 114 ? 21.693 -21.293 -26.431 1.00 26.88 95 PHE A C 1
ATOM 699 O O . PHE A 1 114 ? 20.713 -21.292 -25.632 1.00 25.84 95 PHE A O 1
ATOM 707 N N . LEU A 1 115 ? 22.935 -21.659 -26.120 1.00 25.26 96 LEU A N 1
ATOM 708 C CA . LEU A 1 115 ? 23.359 -21.978 -24.733 1.00 25.59 96 LEU A CA 1
ATOM 709 C C . LEU A 1 115 ? 24.461 -21.003 -24.314 1.00 27.69 96 LEU A C 1
ATOM 710 O O . LEU A 1 115 ? 25.196 -20.499 -25.200 1.00 29.85 96 LEU A O 1
ATOM 715 N N . LEU A 1 116 ? 24.551 -20.715 -23.016 1.00 27.57 97 LEU A N 1
ATOM 716 C CA . LEU A 1 116 ? 25.512 -19.725 -22.473 1.00 29.04 97 LEU A CA 1
ATOM 717 C C . LEU A 1 116 ? 26.954 -20.185 -22.718 1.00 28.47 97 LEU A C 1
ATOM 718 O O . LEU A 1 116 ? 27.834 -19.316 -22.855 1.00 25.18 97 LEU A O 1
ATOM 723 N N . ASP A 1 117 ? 27.188 -21.497 -22.779 1.00 29.44 98 ASP A N 1
ATOM 724 C CA . ASP A 1 117 ? 28.564 -22.045 -22.879 1.00 30.16 98 ASP A CA 1
ATOM 725 C C . ASP A 1 117 ? 28.923 -22.280 -24.348 1.00 34.04 98 ASP A C 1
ATOM 726 O O . ASP A 1 117 ? 30.018 -22.824 -24.599 1.00 33.12 98 ASP A O 1
ATOM 731 N N . GLU A 1 118 ? 28.090 -21.818 -25.282 1.00 31.11 99 GLU A N 1
ATOM 732 C CA . GLU A 1 118 ? 28.423 -21.865 -26.726 1.00 33.08 99 GLU A CA 1
ATOM 733 C C . GLU A 1 118 ? 29.383 -20.729 -27.054 1.00 31.60 99 GLU A C 1
ATOM 734 O O . GLU A 1 118 ? 29.252 -19.626 -26.538 1.00 28.84 99 GLU A O 1
ATOM 740 N N . PRO A 1 119 ? 30.377 -20.985 -27.934 1.00 30.79 100 PRO A N 1
ATOM 741 C CA . PRO A 1 119 ? 31.272 -19.937 -28.397 1.00 28.41 100 PRO A CA 1
ATOM 742 C C . PRO A 1 119 ? 30.478 -18.885 -29.179 1.00 28.24 100 PRO A C 1
ATOM 743 O O . PRO A 1 119 ? 29.547 -19.250 -29.924 1.00 26.34 100 PRO A O 1
ATOM 747 N N . VAL A 1 120 ? 30.815 -17.611 -28.985 1.00 23.75 101 VAL A N 1
ATOM 748 C CA . VAL A 1 120 ? 30.162 -16.513 -29.758 1.00 24.89 101 VAL A CA 1
ATOM 749 C C . VAL A 1 120 ? 30.372 -16.787 -31.257 1.00 26.04 101 VAL A C 1
ATOM 750 O O . VAL A 1 120 ? 29.470 -16.465 -32.060 1.00 31.16 101 VAL A O 1
ATOM 754 N N . HIS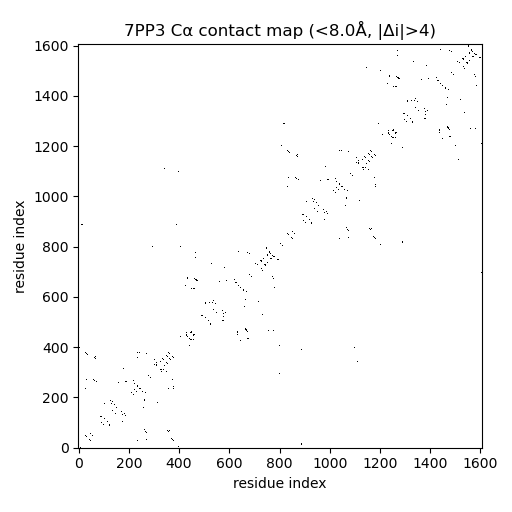 A 1 121 ? 31.490 -17.397 -31.636 1.00 29.37 102 HIS A N 1
ATOM 755 C CA . HIS A 1 121 ? 31.835 -17.550 -33.072 1.00 32.55 102 HIS A CA 1
ATOM 756 C C . HIS A 1 121 ? 30.883 -18.534 -33.764 1.00 32.69 102 HIS A C 1
ATOM 757 O O . HIS A 1 121 ? 30.852 -18.557 -34.998 1.00 37.11 102 HIS A O 1
ATOM 764 N N . LYS A 1 122 ? 30.144 -19.339 -33.018 1.00 31.98 103 LYS A N 1
ATOM 765 C CA . LYS A 1 122 ? 29.086 -20.183 -33.621 1.00 35.35 103 LYS A CA 1
ATOM 766 C C . LYS A 1 122 ? 28.101 -19.274 -34.367 1.00 34.59 103 LYS A C 1
ATOM 767 O O . LYS A 1 122 ? 27.659 -19.662 -35.456 1.00 34.87 103 LYS A O 1
ATOM 773 N N . TYR A 1 123 ? 27.777 -18.114 -33.796 1.00 29.95 104 TYR A N 1
ATOM 774 C CA . TYR A 1 123 ? 26.752 -17.178 -34.318 1.00 31.30 104 TYR A CA 1
ATOM 775 C C . TYR A 1 123 ? 27.429 -16.070 -35.133 1.00 34.55 104 TYR A C 1
ATOM 776 O O . TYR A 1 123 ? 26.774 -15.474 -36.048 1.00 31.92 104 TYR A O 1
ATOM 785 N N . ILE A 1 124 ? 28.690 -15.773 -34.807 1.00 33.90 105 ILE A N 1
ATOM 786 C CA . ILE A 1 124 ? 29.489 -14.733 -35.510 1.00 34.39 105 ILE A CA 1
ATOM 787 C C . ILE A 1 124 ? 30.781 -15.382 -35.967 1.00 33.48 105 ILE A C 1
ATOM 788 O O . ILE A 1 124 ? 31.793 -15.256 -35.297 1.00 36.81 105 ILE A O 1
ATOM 793 N N . PRO A 1 125 ? 30.794 -16.113 -37.106 1.00 34.20 106 PRO A N 1
ATOM 794 C CA . PRO A 1 125 ? 31.935 -16.968 -37.453 1.00 31.78 106 PRO A CA 1
ATOM 795 C C . PRO A 1 125 ? 33.248 -16.215 -37.701 1.00 32.73 106 PRO A C 1
ATOM 796 O O . PRO A 1 125 ? 34.300 -16.790 -37.529 1.00 31.75 106 PRO A O 1
ATOM 800 N N . THR A 1 126 ? 33.168 -14.937 -38.070 1.00 34.83 107 THR A N 1
ATOM 801 C CA . THR A 1 126 ? 34.365 -14.071 -38.272 1.00 32.80 107 THR A CA 1
ATOM 802 C C . THR A 1 126 ? 35.089 -13.820 -36.936 1.00 32.31 107 THR A C 1
ATOM 803 O O . THR A 1 126 ? 36.228 -13.337 -36.988 1.00 33.71 107 THR A O 1
ATOM 807 N N . TRP A 1 127 ? 34.484 -14.170 -35.801 1.00 29.97 108 TRP A N 1
ATOM 808 C CA . TRP A 1 127 ? 35.062 -13.949 -34.449 1.00 30.72 108 TRP A CA 1
ATOM 809 C C . TRP A 1 127 ? 35.850 -15.169 -33.970 1.00 31.98 108 TRP A C 1
ATOM 810 O O . TRP A 1 127 ? 36.319 -15.136 -32.812 1.00 34.35 108 TRP A O 1
ATOM 821 N N . LYS A 1 128 ? 35.991 -16.195 -34.805 1.00 31.33 109 LYS A N 1
ATOM 822 C CA . LYS A 1 128 ? 36.568 -17.498 -34.389 1.00 37.32 109 LYS A CA 1
ATOM 823 C C . LYS A 1 128 ? 38.019 -17.314 -33.937 1.00 33.03 109 LYS A C 1
ATOM 824 O O . LYS A 1 128 ? 38.463 -18.036 -33.044 1.00 32.51 109 LYS A O 1
ATOM 830 N N . ASN A 1 129 ? 38.729 -16.383 -34.553 1.00 34.41 110 ASN A N 1
ATOM 831 C CA . ASN A 1 129 ? 40.204 -16.226 -34.417 1.00 40.03 110 ASN A CA 1
ATOM 832 C C . ASN A 1 129 ? 40.520 -14.948 -33.633 1.00 33.84 110 ASN A C 1
ATOM 833 O O . ASN A 1 129 ? 41.621 -14.430 -33.786 1.00 30.71 110 ASN A O 1
ATOM 838 N N . LEU A 1 130 ? 39.590 -14.447 -32.826 1.00 28.71 111 LEU A N 1
ATOM 839 C CA . LEU A 1 130 ? 39.886 -13.327 -31.886 1.00 32.22 111 LEU A CA 1
ATOM 840 C C . LEU A 1 130 ? 41.079 -13.722 -31.013 1.00 31.28 111 LEU A C 1
ATOM 841 O O . LEU A 1 130 ? 41.141 -14.871 -30.540 1.00 37.28 111 LEU A O 1
ATOM 846 N N . ARG A 1 131 ? 42.029 -12.813 -30.857 1.00 32.12 112 ARG A N 1
ATOM 847 C CA . ARG A 1 131 ? 43.262 -13.060 -30.065 1.00 32.18 112 ARG A CA 1
ATOM 848 C C . ARG A 1 131 ? 43.361 -11.963 -29.008 1.00 31.31 112 ARG A C 1
ATOM 849 O O . ARG A 1 131 ? 42.548 -11.022 -29.052 1.00 29.92 112 ARG A O 1
ATOM 857 N N . VAL A 1 132 ? 44.313 -12.117 -28.097 1.00 29.73 113 VAL A N 1
ATOM 858 C CA . VAL A 1 132 ? 44.498 -11.272 -26.893 1.00 30.33 113 VAL A CA 1
ATOM 859 C C . VAL A 1 132 ? 45.612 -10.262 -27.183 1.00 29.46 113 VAL A C 1
ATOM 860 O O . VAL A 1 132 ? 46.679 -10.675 -27.678 1.00 28.01 113 VAL A O 1
ATOM 864 N N . TYR A 1 133 ? 45.371 -8.991 -26.839 1.00 27.42 114 TYR A N 1
ATOM 865 C CA . TYR A 1 133 ? 46.336 -7.883 -27.034 1.00 31.62 114 TYR A CA 1
ATOM 866 C C . TYR A 1 133 ? 47.667 -8.254 -26.372 1.00 31.82 114 TYR A C 1
ATOM 867 O O . TYR A 1 133 ? 47.647 -8.649 -25.233 1.00 30.27 114 TYR A O 1
ATOM 876 N N . LYS A 1 134 ? 48.785 -8.139 -27.085 1.00 36.83 115 LYS A N 1
ATOM 877 C CA . LYS A 1 134 ? 50.144 -8.243 -26.486 1.00 36.00 115 LYS A CA 1
ATOM 878 C C . LYS A 1 134 ? 50.794 -6.855 -26.520 1.00 34.41 115 LYS A C 1
ATOM 879 O O . LYS A 1 134 ? 51.188 -6.349 -25.465 1.00 32.01 115 LYS A O 1
ATOM 885 N N . THR A 1 135 ? 50.915 -6.257 -27.699 1.00 36.20 116 THR A N 1
ATOM 886 C CA . THR A 1 135 ? 51.589 -4.942 -27.830 1.00 37.59 116 THR A CA 1
ATOM 887 C C . THR A 1 135 ? 51.297 -4.324 -29.188 1.00 38.01 116 THR A C 1
ATOM 888 O O . THR A 1 135 ? 50.783 -5.039 -30.055 1.00 40.96 116 THR A O 1
ATOM 892 N N . GLY A 1 136 ? 51.638 -3.043 -29.330 1.00 36.00 117 GLY A N 1
ATOM 893 C CA . GLY A 1 136 ? 51.544 -2.279 -30.578 1.00 34.54 117 GLY A CA 1
ATOM 894 C C . GLY A 1 136 ? 50.351 -1.352 -30.567 1.00 38.73 117 GLY A C 1
ATOM 895 O O . GLY A 1 136 ? 49.431 -1.531 -29.724 1.00 38.83 117 GLY A O 1
ATOM 896 N N . SER A 1 137 ? 50.398 -0.353 -31.448 1.00 40.39 118 SER A N 1
ATOM 897 C CA . SER A 1 137 ? 49.289 0.600 -31.689 1.00 42.49 118 SER A CA 1
ATOM 898 C C . SER A 1 137 ? 48.532 0.152 -32.936 1.00 39.80 118 SER A C 1
ATOM 899 O O . SER A 1 137 ? 49.195 -0.306 -33.875 1.00 38.67 118 SER A O 1
ATOM 902 N N . HIS A 1 138 ? 47.207 0.286 -32.909 1.00 42.13 119 HIS A N 1
ATOM 903 C CA . HIS A 1 138 ? 46.327 0.188 -34.101 1.00 44.81 119 HIS A CA 1
ATOM 904 C C . HIS A 1 138 ? 46.932 0.996 -35.254 1.00 43.85 119 HIS A C 1
ATOM 905 O O . HIS A 1 138 ? 47.293 2.147 -35.054 1.00 39.07 119 HIS A O 1
ATOM 912 N N . PRO A 1 139 ? 47.058 0.456 -36.488 1.00 45.73 120 PRO A N 1
ATOM 913 C CA . PRO A 1 139 ? 46.535 -0.854 -36.869 1.00 48.63 120 PRO A CA 1
ATOM 914 C C . PRO A 1 139 ? 47.543 -2.008 -36.885 1.00 51.46 120 PRO A C 1
ATOM 915 O O . PRO A 1 139 ? 47.291 -2.949 -37.594 1.00 52.63 120 PRO A O 1
ATOM 919 N N . GLN A 1 140 ? 48.614 -1.936 -36.091 1.00 47.56 121 GLN A N 1
ATOM 920 C CA . GLN A 1 140 ? 49.682 -2.969 -36.067 1.00 47.91 121 GLN A CA 1
ATOM 921 C C . GLN A 1 140 ? 49.795 -3.545 -34.656 1.00 47.30 121 GLN A C 1
ATOM 922 O O . GLN A 1 140 ? 50.898 -3.588 -34.092 1.00 47.08 121 GLN A O 1
ATOM 928 N N . MET A 1 141 ? 48.674 -4.031 -34.136 1.00 46.43 122 MET A N 1
ATOM 929 C CA . MET A 1 141 ? 48.612 -4.662 -32.797 1.00 43.71 122 MET A CA 1
ATOM 930 C C . MET A 1 141 ? 48.988 -6.137 -32.917 1.00 38.96 122 MET A C 1
ATOM 931 O O . MET A 1 141 ? 48.396 -6.822 -33.738 1.00 47.73 122 MET A O 1
ATOM 936 N N . LEU A 1 142 ? 49.958 -6.580 -32.127 1.00 37.85 123 LEU A N 1
ATOM 937 C CA . LEU A 1 142 ? 50.353 -7.997 -31.987 1.00 37.68 123 LEU A CA 1
ATOM 938 C C . LEU A 1 142 ? 49.527 -8.618 -30.864 1.00 38.63 123 LEU A C 1
ATOM 939 O O . LEU A 1 142 ? 49.147 -7.900 -29.939 1.00 30.99 123 LEU A O 1
ATOM 944 N N . THR A 1 143 ? 49.252 -9.918 -30.984 1.00 38.62 124 THR A N 1
ATOM 945 C CA . THR A 1 143 ? 48.238 -10.641 -30.192 1.00 35.82 124 THR A CA 1
ATOM 946 C C . THR A 1 143 ? 48.750 -12.033 -29.850 1.00 35.36 124 THR A C 1
ATOM 947 O O . THR A 1 143 ? 49.655 -12.518 -30.559 1.00 30.49 124 THR A O 1
ATOM 951 N N . THR A 1 144 ? 48.171 -12.647 -28.817 1.00 30.79 125 THR A N 1
ATOM 952 C CA . THR A 1 144 ? 48.476 -14.039 -28.392 1.00 33.87 125 THR A CA 1
ATOM 953 C C . THR A 1 144 ? 47.189 -14.863 -28.422 1.00 35.24 125 THR A C 1
ATOM 954 O O . THR A 1 144 ? 46.106 -14.282 -28.266 1.00 36.32 125 THR A O 1
ATOM 958 N N . ALA A 1 145 ? 47.330 -16.178 -28.566 1.00 40.33 126 ALA A N 1
ATOM 959 C CA . ALA A 1 145 ? 46.222 -17.152 -28.539 1.00 39.04 126 ALA A CA 1
ATOM 960 C C . ALA A 1 145 ? 45.492 -17.081 -27.197 1.00 35.77 126 ALA A C 1
ATOM 961 O O . ALA A 1 145 ? 46.108 -17.133 -26.138 1.00 37.31 126 ALA A O 1
ATOM 963 N N . PRO A 1 146 ? 44.145 -16.989 -27.210 1.00 36.21 127 PRO A N 1
ATOM 964 C CA . PRO A 1 146 ? 43.360 -17.098 -25.989 1.00 32.82 127 PRO A CA 1
ATOM 965 C C . PRO A 1 146 ? 43.377 -18.553 -25.496 1.00 37.13 127 PRO A C 1
ATOM 966 O O . PRO A 1 146 ? 43.570 -19.425 -26.305 1.00 34.65 127 PRO A O 1
ATOM 970 N N . GLN A 1 147 ? 43.189 -18.785 -24.193 1.00 38.17 128 GLN A N 1
ATOM 971 C CA . GLN A 1 147 ? 43.076 -20.154 -23.622 1.00 40.40 128 GLN A CA 1
ATOM 972 C C . GLN A 1 147 ? 41.846 -20.841 -24.237 1.00 37.68 128 GLN A C 1
ATOM 973 O O . GLN A 1 147 ? 41.913 -22.036 -24.476 1.00 33.63 128 GLN A O 1
ATOM 979 N N . ARG A 1 148 ? 40.747 -20.110 -24.435 1.00 32.29 129 ARG A N 1
ATOM 980 C CA . ARG A 1 148 ? 39.490 -20.688 -24.990 1.00 33.07 129 ARG A CA 1
ATOM 981 C C . ARG A 1 148 ? 38.752 -19.582 -25.731 1.00 31.17 129 ARG A C 1
ATOM 982 O O . ARG A 1 148 ? 38.954 -18.411 -25.439 1.00 25.62 129 ARG A O 1
ATOM 990 N N . PRO A 1 149 ? 37.878 -19.922 -26.697 1.00 28.81 130 PRO A N 1
ATOM 991 C CA . PRO A 1 149 ? 37.068 -18.904 -27.359 1.00 27.51 130 PRO A CA 1
ATOM 992 C C . PRO A 1 149 ? 36.056 -18.259 -26.394 1.00 28.20 130 PRO A C 1
ATOM 993 O O . PRO A 1 149 ? 35.613 -18.864 -25.407 1.00 29.12 130 PRO A O 1
ATOM 997 N N . MET A 1 150 ? 35.724 -17.016 -26.706 1.00 26.25 131 MET A N 1
ATOM 998 C CA . MET A 1 150 ? 34.678 -16.225 -26.018 1.00 28.39 131 MET A CA 1
ATOM 999 C C . MET A 1 150 ? 33.338 -16.986 -26.085 1.00 27.68 131 MET A C 1
ATOM 1000 O O . MET A 1 150 ? 33.039 -17.549 -27.137 1.00 30.14 131 MET A O 1
ATOM 1005 N N . THR A 1 151 ? 32.543 -16.949 -25.018 1.00 27.86 132 THR A N 1
ATOM 1006 C CA . THR A 1 151 ? 31.190 -17.550 -24.960 1.00 27.37 132 THR A CA 1
ATOM 1007 C C . THR A 1 151 ? 30.135 -16.467 -24.804 1.00 28.63 132 THR A C 1
ATOM 1008 O O . THR A 1 151 ? 30.489 -15.330 -24.457 1.00 27.74 132 THR A O 1
ATOM 1012 N N . ILE A 1 152 ? 28.872 -16.851 -24.968 1.00 31.60 133 ILE A N 1
ATOM 1013 C CA . ILE A 1 152 ? 27.710 -15.945 -24.761 1.00 27.56 133 ILE A CA 1
ATOM 1014 C C . ILE A 1 152 ? 27.698 -15.513 -23.289 1.00 26.87 133 ILE A C 1
ATOM 1015 O O . ILE A 1 152 ? 27.414 -14.329 -23.011 1.00 23.44 133 ILE A O 1
ATOM 1020 N N . ARG A 1 153 ? 27.965 -16.438 -22.369 1.00 24.91 134 ARG A N 1
ATOM 1021 C CA . ARG A 1 153 ? 28.013 -16.126 -20.919 1.00 26.64 134 ARG A CA 1
ATOM 1022 C C . ARG A 1 153 ? 29.046 -15.025 -20.677 1.00 25.98 134 ARG A C 1
ATOM 1023 O O . ARG A 1 153 ? 28.732 -14.102 -19.909 1.00 28.50 134 ARG A O 1
ATOM 1031 N N . ASP A 1 154 ? 30.211 -15.103 -21.332 1.00 26.40 135 ASP A N 1
ATOM 1032 C CA . ASP A 1 154 ? 31.242 -14.029 -21.254 1.00 27.13 135 ASP A CA 1
ATOM 1033 C C . ASP A 1 154 ? 30.640 -12.696 -21.682 1.00 27.69 135 ASP A C 1
ATOM 1034 O O . ASP A 1 154 ? 30.916 -11.697 -20.999 1.00 27.34 135 ASP A O 1
ATOM 1039 N N . LEU A 1 155 ? 29.835 -12.667 -22.758 1.00 28.28 136 LEU A N 1
ATOM 1040 C CA . LEU A 1 155 ? 29.228 -11.395 -23.227 1.00 25.82 136 LEU A CA 1
ATOM 1041 C C . LEU A 1 155 ? 28.262 -10.881 -22.168 1.00 25.83 136 LEU A C 1
ATOM 1042 O O . LEU A 1 155 ? 28.254 -9.666 -21.883 1.00 25.73 136 LEU A O 1
ATOM 1047 N N . LEU A 1 156 ? 27.428 -11.756 -21.635 1.00 25.19 137 LEU A N 1
ATOM 1048 C CA . LEU A 1 156 ? 26.371 -11.319 -20.692 1.00 25.45 137 LEU A CA 1
ATOM 1049 C C . LEU A 1 156 ? 26.989 -10.852 -19.365 1.00 26.30 137 LEU A C 1
ATOM 1050 O O . LEU A 1 156 ? 26.304 -10.136 -18.622 1.00 25.39 137 LEU A O 1
ATOM 1055 N N . THR A 1 157 ? 28.229 -11.243 -19.076 1.00 25.97 138 THR A N 1
ATOM 1056 C CA . THR A 1 157 ? 28.866 -10.970 -17.764 1.00 26.91 138 THR A CA 1
ATOM 1057 C C . THR A 1 157 ? 30.013 -9.972 -17.889 1.00 26.85 138 THR A C 1
ATOM 1058 O O . THR A 1 157 ? 30.607 -9.680 -16.853 1.00 29.04 138 THR A O 1
ATOM 1062 N N . HIS A 1 158 ? 30.298 -9.456 -19.084 1.00 26.64 139 HIS A N 1
ATOM 1063 C CA . HIS A 1 158 ? 31.451 -8.559 -19.358 1.00 26.50 139 HIS A CA 1
ATOM 1064 C C . HIS A 1 158 ? 32.765 -9.246 -18.959 1.00 26.13 139 HIS A C 1
ATOM 1065 O O . HIS A 1 158 ? 33.660 -8.576 -18.413 1.00 27.56 139 HIS A O 1
ATOM 1072 N N . GLN A 1 159 ? 32.881 -10.535 -19.243 1.00 22.50 140 GLN A N 1
ATOM 1073 C CA . GLN A 1 159 ? 34.115 -11.323 -19.038 1.00 28.09 140 GLN A CA 1
ATOM 1074 C C . GLN A 1 159 ? 34.714 -11.722 -20.401 1.00 26.43 140 GLN A C 1
ATOM 1075 O O . GLN A 1 159 ? 35.611 -12.563 -20.411 1.00 29.48 140 GLN A O 1
ATOM 1081 N N . SER A 1 160 ? 34.244 -11.134 -21.497 1.00 28.93 141 SER A N 1
ATOM 1082 C CA . SER A 1 160 ? 34.592 -11.525 -22.892 1.00 29.10 141 SER A CA 1
ATOM 1083 C C . SER A 1 160 ? 35.989 -11.035 -23.297 1.00 27.32 141 SER A C 1
ATOM 1084 O O . SER A 1 160 ? 36.611 -11.680 -24.134 1.00 28.97 141 SER A O 1
ATOM 1087 N N . GLY A 1 161 ? 36.480 -9.948 -22.697 1.00 30.18 142 GLY A N 1
ATOM 1088 C CA . GLY A 1 161 ? 37.732 -9.299 -23.116 1.00 26.82 142 GLY A CA 1
ATOM 1089 C C . GLY A 1 161 ? 37.465 -8.072 -23.972 1.00 29.47 142 GLY A C 1
ATOM 1090 O O . GLY A 1 161 ? 38.422 -7.339 -24.292 1.00 26.81 142 GLY A O 1
ATOM 1091 N N . LEU A 1 162 ? 36.209 -7.829 -24.340 1.00 27.76 143 LEU A N 1
ATOM 1092 C CA . LEU A 1 162 ? 35.847 -6.592 -25.076 1.00 29.44 143 LEU A CA 1
ATOM 1093 C C . LEU A 1 162 ? 36.005 -5.420 -24.119 1.00 27.24 143 LEU A C 1
ATOM 1094 O O . LEU A 1 162 ? 36.108 -5.634 -22.876 1.00 25.99 143 LEU A O 1
ATOM 1099 N N . THR A 1 163 ? 36.007 -4.212 -24.657 1.00 25.71 144 THR A N 1
ATOM 1100 C CA . THR A 1 163 ? 36.094 -3.016 -23.804 1.00 25.35 144 THR A CA 1
ATOM 1101 C C . THR A 1 163 ? 35.151 -1.942 -24.339 1.00 25.38 144 THR A C 1
ATOM 1102 O O . THR A 1 163 ? 34.170 -2.298 -25.007 1.00 29.98 144 THR A O 1
ATOM 1106 N N . TYR A 1 164 ? 35.428 -0.702 -23.965 1.00 26.30 145 TYR A N 1
ATOM 1107 C CA . TYR A 1 164 ? 34.743 0.537 -24.368 1.00 27.89 145 TYR A CA 1
ATOM 1108 C C . TYR A 1 164 ? 35.779 1.605 -24.711 1.00 27.59 145 TYR A C 1
ATOM 1109 O O . TYR A 1 164 ? 36.717 1.752 -23.914 1.00 30.23 145 TYR A O 1
ATOM 1118 N N . GLY A 1 165 ? 35.555 2.347 -25.799 1.00 26.67 146 GLY A N 1
ATOM 1119 C CA . GLY A 1 165 ? 36.384 3.503 -26.178 1.00 27.11 146 GLY A CA 1
ATOM 1120 C C . GLY A 1 165 ? 36.622 4.420 -24.996 1.00 28.86 146 GLY A C 1
ATOM 1121 O O . GLY A 1 165 ? 37.768 4.821 -24.777 1.00 33.52 146 GLY A O 1
ATOM 1122 N N . PHE A 1 166 ? 35.572 4.756 -24.250 1.00 29.72 147 PHE A N 1
ATOM 1123 C CA . PHE A 1 166 ? 35.638 5.786 -23.186 1.00 31.93 147 PHE A CA 1
ATOM 1124 C C . PHE A 1 166 ? 36.516 5.309 -22.004 1.00 33.88 147 PHE A C 1
ATOM 1125 O O . PHE A 1 166 ? 36.808 6.152 -21.137 1.00 33.45 147 PHE A O 1
ATOM 1133 N N . MET A 1 167 ? 36.935 4.036 -21.946 1.00 34.51 148 MET A N 1
ATOM 1134 C CA . MET A 1 167 ? 37.762 3.554 -20.815 1.00 35.20 148 MET A CA 1
ATOM 1135 C C . MET A 1 167 ? 39.041 4.403 -20.746 1.00 32.44 148 MET A C 1
ATOM 1136 O O . MET A 1 167 ? 39.426 4.796 -19.644 1.00 32.84 148 MET A O 1
ATOM 1141 N N . ASN A 1 168 ? 39.671 4.679 -21.887 1.00 33.60 149 ASN A N 1
ATOM 1142 C CA . ASN A 1 168 ? 40.861 5.570 -21.980 1.00 35.25 149 ASN A CA 1
ATOM 1143 C C . ASN A 1 168 ? 41.976 4.985 -21.101 1.00 33.81 149 ASN A C 1
ATOM 1144 O O . ASN A 1 168 ? 42.627 5.758 -20.371 1.00 30.87 149 ASN A O 1
ATOM 1149 N N . ARG A 1 169 ? 42.188 3.667 -21.154 1.00 33.91 150 ARG A N 1
ATOM 1150 C CA . ARG A 1 169 ? 43.176 2.974 -20.291 1.00 31.18 150 ARG A CA 1
ATOM 1151 C C . ARG A 1 169 ? 44.216 2.212 -21.117 1.00 32.60 150 ARG A C 1
ATOM 1152 O O . ARG A 1 169 ? 45.361 2.062 -20.623 1.00 31.95 150 ARG A O 1
ATOM 1160 N N . THR A 1 170 ? 43.853 1.691 -22.289 1.00 30.65 151 THR A N 1
ATOM 1161 C CA . THR A 1 170 ? 44.721 0.780 -23.077 1.00 32.69 151 THR A CA 1
ATOM 1162 C C . THR A 1 170 ? 44.711 1.134 -24.557 1.00 31.58 151 THR A C 1
ATOM 1163 O O . THR A 1 170 ? 43.804 1.895 -25.003 1.00 32.64 151 THR A O 1
ATOM 1167 N N . ASN A 1 171 ? 45.680 0.561 -25.276 1.00 30.32 152 ASN A N 1
ATOM 1168 C CA . ASN A 1 171 ? 45.820 0.714 -26.742 1.00 29.98 152 ASN A CA 1
ATOM 1169 C C . ASN A 1 171 ? 44.613 0.049 -27.424 1.00 30.83 152 ASN A C 1
ATOM 1170 O O . ASN A 1 171 ? 44.297 0.446 -28.551 1.00 26.52 152 ASN A O 1
ATOM 1175 N N . VAL A 1 172 ? 43.955 -0.924 -26.785 1.00 32.09 153 VAL A N 1
ATOM 1176 C CA . VAL A 1 172 ? 42.729 -1.558 -27.356 1.00 30.08 153 VAL A CA 1
ATOM 1177 C C . VAL A 1 172 ? 41.607 -0.516 -27.340 1.00 28.06 153 VAL A C 1
ATOM 1178 O O . VAL A 1 172 ? 41.012 -0.293 -28.401 1.00 28.05 153 VAL A O 1
ATOM 1182 N N . ASP A 1 173 ? 41.364 0.158 -26.214 1.00 28.57 154 ASP A N 1
ATOM 1183 C CA . ASP A 1 173 ? 40.296 1.182 -26.182 1.00 30.29 154 ASP A CA 1
ATOM 1184 C C . ASP A 1 173 ? 40.689 2.401 -27.034 1.00 32.21 154 ASP A C 1
ATOM 1185 O O . ASP A 1 173 ? 39.763 3.076 -27.500 1.00 31.94 154 ASP A O 1
ATOM 1190 N N . ALA A 1 174 ? 41.986 2.684 -27.234 1.00 34.61 155 ALA A N 1
ATOM 1191 C CA . ALA A 1 174 ? 42.466 3.726 -28.188 1.00 34.52 155 ALA A CA 1
ATOM 1192 C C . ALA A 1 174 ? 41.996 3.373 -29.605 1.00 31.90 155 ALA A C 1
ATOM 1193 O O . ALA A 1 174 ? 41.535 4.266 -30.325 1.00 34.95 155 ALA A O 1
ATOM 1195 N N . ALA A 1 175 ? 42.123 2.105 -29.977 1.00 29.41 156 ALA A N 1
ATOM 1196 C CA . ALA A 1 175 ? 41.663 1.588 -31.288 1.00 32.09 156 ALA A CA 1
ATOM 1197 C C . ALA A 1 175 ? 40.143 1.734 -31.412 1.00 29.61 156 ALA A C 1
ATOM 1198 O O . ALA A 1 175 ? 39.691 2.157 -32.489 1.00 31.50 156 ALA A O 1
ATOM 1200 N N . TYR A 1 176 ? 39.374 1.439 -30.356 1.00 28.09 157 TYR A N 1
ATOM 1201 C CA . TYR A 1 176 ? 37.901 1.619 -30.379 1.00 28.80 157 TYR A CA 1
ATOM 1202 C C . TYR A 1 176 ? 37.599 3.093 -30.687 1.00 32.15 157 TYR A C 1
ATOM 1203 O O . TYR A 1 176 ? 36.677 3.349 -31.477 1.00 30.86 157 TYR A O 1
ATOM 1212 N N . ARG A 1 177 ? 38.293 4.024 -30.034 1.00 29.62 158 ARG A N 1
ATOM 1213 C CA . ARG A 1 177 ? 38.018 5.484 -30.170 1.00 34.47 158 ARG A CA 1
ATOM 1214 C C . ARG A 1 177 ? 38.334 5.903 -31.609 1.00 35.37 158 ARG A C 1
ATOM 1215 O O . ARG A 1 177 ? 37.500 6.597 -32.212 1.00 34.67 158 ARG A O 1
ATOM 1223 N N . SER A 1 178 ? 39.447 5.431 -32.161 1.00 35.59 159 SER A N 1
ATOM 1224 C CA . SER A 1 178 ? 39.872 5.794 -33.533 1.00 41.22 159 SER A CA 1
ATOM 1225 C C . SER A 1 178 ? 38.881 5.204 -34.551 1.00 43.58 159 SER A C 1
ATOM 1226 O O . SER A 1 178 ? 38.695 5.804 -35.607 1.00 40.45 159 SER A O 1
ATOM 1229 N N . LEU A 1 179 ? 38.182 4.120 -34.217 1.00 45.96 160 LEU A N 1
ATOM 1230 C CA . LEU A 1 179 ? 37.167 3.520 -35.121 1.00 41.02 160 LEU A CA 1
ATOM 1231 C C . LEU A 1 179 ? 35.748 3.931 -34.737 1.00 41.47 160 LEU A C 1
ATOM 1232 O O . LEU A 1 179 ? 34.832 3.477 -35.434 1.00 43.70 160 LEU A O 1
ATOM 1237 N N . LYS A 1 180 ? 35.570 4.727 -33.678 1.00 42.42 161 LYS A N 1
ATOM 1238 C CA . LYS A 1 180 ? 34.252 5.274 -33.251 1.00 46.04 161 LYS A CA 1
ATOM 1239 C C . LYS A 1 180 ? 33.259 4.143 -32.961 1.00 45.92 161 LYS A C 1
ATOM 1240 O O . LYS A 1 180 ? 32.069 4.283 -33.314 1.00 52.36 161 LYS A O 1
ATOM 1246 N N . LEU A 1 181 ? 33.690 3.090 -32.285 1.00 38.38 162 LEU A N 1
ATOM 1247 C CA . LEU A 1 181 ? 32.827 1.909 -32.038 1.00 44.05 162 LEU A CA 1
ATOM 1248 C C . LEU A 1 181 ? 31.750 2.217 -30.999 1.00 48.89 162 LEU A C 1
ATOM 1249 O O . LEU A 1 181 ? 30.755 1.452 -30.941 1.00 46.80 162 LEU A O 1
ATOM 1254 N N . ASP A 1 182 ? 31.931 3.280 -30.215 1.00 52.98 163 ASP A N 1
ATOM 1255 C CA . ASP A 1 182 ? 30.973 3.656 -29.139 1.00 58.91 163 ASP A CA 1
ATOM 1256 C C . ASP A 1 182 ? 29.821 4.471 -29.743 1.00 62.56 163 ASP A C 1
ATOM 1257 O O . ASP A 1 182 ? 28.758 4.545 -29.101 1.00 68.19 163 ASP A O 1
ATOM 1262 N N . GLY A 1 183 ? 30.025 5.044 -30.931 1.00 64.98 164 GLY A N 1
ATOM 1263 C CA . GLY A 1 183 ? 29.013 5.837 -31.654 1.00 66.65 164 GLY A CA 1
ATOM 1264 C C . GLY A 1 183 ? 29.665 6.796 -32.631 1.00 72.65 164 GLY A C 1
ATOM 1265 O O . GLY A 1 183 ? 30.791 7.250 -32.353 1.00 85.52 164 GLY A O 1
ATOM 1266 N N . GLY A 1 184 ? 28.987 7.083 -33.742 1.00 70.02 165 GLY A N 1
ATOM 1267 C CA . GLY A 1 184 ? 29.431 8.059 -34.754 1.00 72.30 165 GLY A CA 1
ATOM 1268 C C . GLY A 1 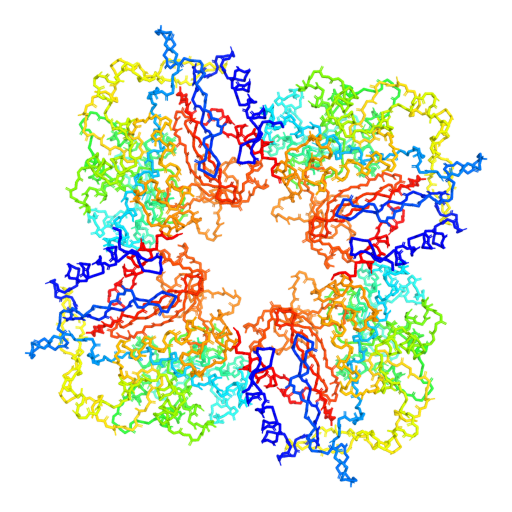184 ? 28.477 8.075 -35.943 1.00 74.29 165 GLY A C 1
ATOM 1269 O O . GLY A 1 184 ? 27.592 7.226 -36.037 1.00 74.78 165 GLY A O 1
ATOM 1270 N N . PRO A 1 185 ? 28.607 9.045 -36.875 1.00 75.84 166 PRO A N 1
ATOM 1271 C CA . PRO A 1 185 ? 27.756 9.084 -38.067 1.00 75.25 166 PRO A CA 1
ATOM 1272 C C . PRO A 1 185 ? 27.915 7.826 -38.939 1.00 71.38 166 PRO A C 1
ATOM 1273 O O . PRO A 1 185 ? 29.036 7.450 -39.216 1.00 66.18 166 PRO A O 1
ATOM 1277 N N . GLY A 1 186 ? 26.798 7.196 -39.323 1.00 69.35 167 GLY A N 1
ATOM 1278 C CA . GLY A 1 186 ? 26.775 5.970 -40.150 1.00 63.46 167 GLY A CA 1
ATOM 1279 C C . GLY A 1 186 ? 27.018 4.698 -39.340 1.00 60.47 167 GLY A C 1
ATOM 1280 O O . GLY A 1 186 ? 26.938 3.611 -39.940 1.00 58.85 167 GLY A O 1
ATOM 1281 N N . HIS A 1 187 ? 27.279 4.802 -38.030 1.00 54.19 168 HIS A N 1
ATOM 1282 C CA . HIS A 1 187 ? 27.583 3.636 -37.153 1.00 50.07 168 HIS A CA 1
ATOM 1283 C C . HIS A 1 187 ? 26.328 2.769 -37.002 1.00 44.06 168 HIS A C 1
ATOM 1284 O O . HIS A 1 187 ? 25.252 3.317 -36.741 1.00 44.71 168 HIS A O 1
ATOM 1291 N N . THR A 1 188 ? 26.485 1.464 -37.209 1.00 44.65 169 THR A N 1
ATOM 1292 C CA . THR A 1 188 ? 25.432 0.426 -37.062 1.00 42.67 169 THR A CA 1
ATOM 1293 C C . THR A 1 188 ? 25.999 -0.736 -36.242 1.00 40.13 169 THR A C 1
ATOM 1294 O O . THR A 1 188 ? 27.235 -0.855 -36.175 1.00 42.41 169 THR A O 1
ATOM 1298 N N . LEU A 1 189 ? 25.134 -1.589 -35.688 1.00 37.90 170 LEU A N 1
ATOM 1299 C CA . LEU A 1 189 ? 25.570 -2.840 -35.015 1.00 37.55 170 LEU A CA 1
ATOM 1300 C C . LEU A 1 189 ? 26.375 -3.715 -35.981 1.00 39.64 170 LEU A C 1
ATOM 1301 O O . LEU A 1 189 ? 27.383 -4.292 -35.532 1.00 37.32 170 LEU A O 1
ATOM 1306 N N . ASP A 1 190 ? 25.962 -3.796 -37.246 1.00 38.51 171 ASP A N 1
ATOM 1307 C CA . ASP A 1 190 ? 26.670 -4.612 -38.270 1.00 44.13 171 ASP A CA 1
ATOM 1308 C C . ASP A 1 190 ? 28.127 -4.119 -38.354 1.00 39.44 171 ASP A C 1
ATOM 1309 O O . ASP A 1 190 ? 29.039 -4.957 -38.495 1.00 34.84 171 ASP A O 1
ATOM 1314 N N . ARG A 1 191 ? 28.333 -2.803 -38.273 1.00 37.87 172 ARG A N 1
ATOM 1315 C CA . ARG A 1 191 ? 29.675 -2.182 -38.332 1.00 36.58 172 ARG A CA 1
ATOM 1316 C C . ARG A 1 191 ? 30.455 -2.562 -37.066 1.00 34.38 172 ARG A C 1
ATOM 1317 O O . ARG A 1 191 ? 31.614 -3.005 -37.195 1.00 32.30 172 ARG A O 1
ATOM 1325 N N . LEU A 1 192 ? 29.839 -2.409 -35.894 1.00 31.24 173 LEU A N 1
ATOM 1326 C CA . LEU A 1 192 ? 30.472 -2.760 -34.594 1.00 34.94 173 LEU A CA 1
ATOM 1327 C C . LEU A 1 192 ? 31.026 -4.180 -34.683 1.00 35.22 173 LEU A C 1
ATOM 1328 O O . LEU A 1 192 ? 32.202 -4.406 -34.344 1.00 34.92 173 LEU A O 1
ATOM 1333 N N . ILE A 1 193 ? 30.206 -5.107 -35.158 1.00 35.91 174 ILE A N 1
ATOM 1334 C CA . ILE A 1 193 ? 30.573 -6.550 -35.225 1.00 33.09 174 ILE A CA 1
ATOM 1335 C C . ILE A 1 193 ? 31.694 -6.761 -36.247 1.00 32.87 174 ILE A C 1
ATOM 1336 O O . ILE A 1 193 ? 32.582 -7.605 -35.992 1.00 30.21 174 ILE A O 1
ATOM 1341 N N . ASP A 1 194 ? 31.593 -6.104 -37.408 1.00 38.29 175 ASP A N 1
ATOM 1342 C CA . ASP A 1 194 ? 32.612 -6.192 -38.487 1.00 44.24 175 ASP A CA 1
ATOM 1343 C C . ASP A 1 194 ? 33.961 -5.693 -37.922 1.00 37.46 175 ASP A C 1
ATOM 1344 O O . ASP A 1 194 ? 34.972 -6.386 -38.104 1.00 39.50 175 ASP A O 1
ATOM 1349 N N . GLU A 1 195 ? 33.974 -4.557 -37.214 1.00 34.75 176 GLU A N 1
ATOM 1350 C CA . GLU A 1 195 ? 35.226 -3.924 -36.705 1.00 34.89 176 GLU A CA 1
ATOM 1351 C C . GLU A 1 195 ? 35.784 -4.730 -35.522 1.00 33.13 176 GLU A C 1
ATOM 1352 O O . GLU A 1 195 ? 37.009 -4.968 -35.498 1.00 29.25 176 GLU A O 1
ATOM 1358 N N . LEU A 1 196 ? 34.925 -5.227 -34.632 1.00 28.32 177 LEU A N 1
ATOM 1359 C CA . LEU A 1 196 ? 35.372 -6.046 -33.470 1.00 28.98 177 LEU A CA 1
ATOM 1360 C C . LEU A 1 196 ? 36.037 -7.335 -33.953 1.00 31.58 177 LEU A C 1
ATOM 1361 O O . LEU A 1 196 ? 36.908 -7.839 -33.226 1.00 34.43 177 LEU A O 1
ATOM 1366 N N . ALA A 1 197 ? 35.657 -7.853 -35.121 1.00 34.77 178 ALA A N 1
ATOM 1367 C CA . ALA A 1 197 ? 36.210 -9.116 -35.671 1.00 37.34 178 ALA A CA 1
ATOM 1368 C C . ALA A 1 197 ? 37.717 -8.982 -35.884 1.00 36.05 178 ALA A C 1
ATOM 1369 O O . ALA A 1 197 ? 38.400 -10.015 -35.963 1.00 31.35 178 ALA A O 1
ATOM 1371 N N . ARG A 1 198 ? 38.205 -7.748 -36.004 1.00 32.06 179 ARG A N 1
ATOM 1372 C CA . ARG A 1 198 ? 39.593 -7.466 -36.432 1.00 37.27 179 ARG A CA 1
ATOM 1373 C C . ARG A 1 198 ? 40.389 -6.857 -35.277 1.00 34.52 179 ARG A C 1
ATOM 1374 O O . ARG A 1 198 ? 41.544 -6.534 -35.517 1.00 31.19 179 ARG A O 1
ATOM 1382 N N . LEU A 1 199 ? 39.812 -6.747 -34.078 1.00 31.10 180 LEU A N 1
ATOM 1383 C CA . LEU A 1 199 ? 40.496 -6.128 -32.916 1.00 32.41 180 LEU A CA 1
ATOM 1384 C C . LEU A 1 199 ? 40.840 -7.168 -31.859 1.00 32.25 180 LEU A C 1
ATOM 1385 O O . LEU A 1 199 ? 40.225 -8.228 -31.753 1.00 32.64 180 LEU A O 1
ATOM 1390 N N . PRO A 1 200 ? 41.917 -6.906 -31.095 1.00 34.66 181 PRO A N 1
ATOM 1391 C CA . PRO A 1 200 ? 42.293 -7.768 -29.986 1.00 31.80 181 PRO A CA 1
ATOM 1392 C C . PRO A 1 200 ? 41.392 -7.578 -28.760 1.00 27.77 181 PRO A C 1
ATOM 1393 O O . PRO A 1 200 ? 40.765 -6.539 -28.586 1.00 25.21 181 PRO A O 1
ATOM 1397 N N . LEU A 1 201 ? 41.348 -8.621 -27.944 1.00 27.23 182 LEU A N 1
ATOM 1398 C CA . LEU A 1 201 ? 40.687 -8.626 -26.616 1.00 28.49 182 LEU A CA 1
ATOM 1399 C C . LEU A 1 201 ? 41.695 -8.152 -25.564 1.00 30.89 182 LEU A C 1
ATOM 1400 O O . LEU A 1 201 ? 42.906 -8.328 -25.795 1.00 31.95 182 LEU A O 1
ATOM 1405 N N . GLU A 1 202 ? 41.198 -7.601 -24.454 1.00 28.37 183 GLU A N 1
ATOM 1406 C CA . GLU A 1 202 ? 42.014 -7.120 -23.312 1.00 30.34 183 GLU A CA 1
ATOM 1407 C C . GLU A 1 202 ? 42.642 -8.292 -22.572 1.00 27.92 183 GLU A C 1
ATOM 1408 O O . GLU A 1 202 ? 43.675 -8.091 -21.944 1.00 27.49 183 GLU A O 1
ATOM 1414 N N . PHE A 1 203 ? 41.992 -9.450 -22.595 1.00 28.21 184 PHE A N 1
ATOM 1415 C CA . PHE A 1 203 ? 42.440 -10.654 -21.858 1.00 29.70 184 PHE A CA 1
ATOM 1416 C C . PHE A 1 203 ? 41.753 -11.881 -22.443 1.00 29.37 184 PHE A C 1
ATOM 1417 O O . PHE A 1 203 ? 40.774 -11.742 -23.211 1.00 33.50 184 PHE A O 1
ATOM 1425 N N . SER A 1 204 ? 42.239 -13.050 -22.062 1.00 29.18 185 SER A N 1
ATOM 1426 C CA . SER A 1 204 ? 41.682 -14.346 -22.499 1.00 29.63 185 SER A CA 1
ATOM 1427 C C . SER A 1 204 ? 40.270 -14.487 -21.937 1.00 31.43 185 SER A C 1
ATOM 1428 O O . SER A 1 204 ? 40.043 -14.313 -20.745 1.00 28.62 185 SER A O 1
ATOM 1431 N N . PRO A 1 205 ? 39.268 -14.757 -22.799 1.00 31.31 186 PRO A N 1
ATOM 1432 C CA . PRO A 1 205 ? 37.877 -14.721 -22.372 1.00 33.31 186 PRO A CA 1
ATOM 1433 C C . PRO A 1 205 ? 37.618 -15.482 -21.065 1.00 32.30 186 PRO A C 1
ATOM 1434 O O . PRO A 1 205 ? 38.075 -16.616 -20.924 1.00 31.87 186 PRO A O 1
ATOM 1438 N N . GLY A 1 206 ? 36.917 -14.831 -20.132 1.00 32.35 187 GLY A N 1
ATOM 1439 C CA . GLY A 1 206 ? 36.518 -15.451 -18.852 1.00 29.59 187 GLY A CA 1
ATOM 1440 C C . GLY A 1 206 ? 37.543 -15.261 -17.746 1.00 27.42 187 GLY A C 1
ATOM 1441 O O . GLY A 1 206 ? 37.265 -15.706 -16.638 1.00 30.27 187 GLY A O 1
ATOM 1442 N N . THR A 1 207 ? 38.721 -14.692 -18.017 1.00 26.10 188 THR A N 1
ATOM 1443 C CA . THR A 1 207 ? 39.818 -14.678 -17.009 1.00 26.92 188 THR A CA 1
ATOM 1444 C C . THR A 1 207 ? 39.784 -13.372 -16.219 1.00 26.69 188 THR A C 1
ATOM 1445 O O . THR A 1 207 ? 40.598 -13.222 -15.316 1.00 24.69 188 THR A O 1
ATOM 1449 N N . ALA A 1 208 ? 38.913 -12.438 -16.594 1.00 25.27 189 ALA A N 1
ATOM 1450 C CA . ALA A 1 208 ? 38.758 -11.150 -15.890 1.00 24.00 189 ALA A CA 1
ATOM 1451 C C . ALA A 1 208 ? 37.402 -10.555 -16.238 1.00 24.22 189 ALA A C 1
ATOM 1452 O O . ALA A 1 208 ? 36.655 -11.174 -16.981 1.00 20.58 189 ALA A O 1
ATOM 1454 N N . TRP A 1 209 ? 37.132 -9.380 -15.690 1.00 26.32 190 TRP A N 1
ATOM 1455 C CA . TRP A 1 209 ? 35.912 -8.596 -15.936 1.00 26.22 190 TRP A CA 1
ATOM 1456 C C . TRP A 1 209 ? 36.319 -7.208 -16.411 1.00 25.67 190 TRP A C 1
ATOM 1457 O O . TRP A 1 209 ? 37.203 -6.624 -15.813 1.00 27.15 190 TRP A O 1
ATOM 1468 N N . ASN A 1 210 ? 35.678 -6.716 -17.459 1.00 23.85 191 ASN A N 1
ATOM 1469 C CA . ASN A 1 210 ? 35.912 -5.355 -17.973 1.00 23.44 191 ASN A CA 1
ATOM 1470 C C . ASN A 1 210 ? 34.613 -4.877 -18.631 1.00 24.23 191 ASN A C 1
ATOM 1471 O O . ASN A 1 210 ? 34.113 -5.568 -19.527 1.00 21.87 191 ASN A O 1
ATOM 1476 N N . TYR A 1 211 ? 34.078 -3.768 -18.145 1.00 22.53 192 TYR A N 1
ATOM 1477 C CA . TYR A 1 211 ? 32.841 -3.137 -18.664 1.00 25.95 192 TYR A CA 1
ATOM 1478 C C . TYR A 1 211 ? 33.062 -2.869 -20.151 1.00 28.36 192 TYR A C 1
ATOM 1479 O O . TYR A 1 211 ? 34.186 -2.469 -20.519 1.00 28.27 192 TYR A O 1
ATOM 1488 N N . SER A 1 212 ? 32.080 -3.147 -20.998 1.00 28.58 193 SER A N 1
ATOM 1489 C CA . SER A 1 212 ? 32.350 -3.316 -22.450 1.00 27.69 193 SER A CA 1
ATOM 1490 C C . SER A 1 212 ? 31.108 -3.126 -23.328 1.00 26.23 193 SER A C 1
ATOM 1491 O O . SER A 1 212 ? 29.963 -3.132 -22.817 1.00 26.00 193 SER A O 1
ATOM 1494 N N . VAL A 1 213 ? 31.360 -3.044 -24.632 1.00 27.32 194 VAL A N 1
ATOM 1495 C CA . VAL A 1 213 ? 30.343 -3.089 -25.719 1.00 24.52 194 VAL A CA 1
ATOM 1496 C C . VAL A 1 213 ? 29.698 -4.481 -25.816 1.00 25.57 194 VAL A C 1
ATOM 1497 O O . VAL A 1 213 ? 28.901 -4.662 -26.744 1.00 29.09 194 VAL A O 1
ATOM 1501 N N . ALA A 1 214 ? 30.006 -5.421 -24.919 1.00 29.12 195 ALA A N 1
ATOM 1502 C CA . ALA A 1 214 ? 29.491 -6.815 -24.969 1.00 27.47 195 ALA A CA 1
ATOM 1503 C C . ALA A 1 214 ? 27.964 -6.808 -25.126 1.00 27.93 195 ALA A C 1
ATOM 1504 O O . ALA A 1 214 ? 27.397 -7.640 -25.813 1.00 26.31 195 ALA A O 1
ATOM 1506 N N . THR A 1 215 ? 27.316 -5.910 -24.428 1.00 31.13 196 THR A N 1
ATOM 1507 C CA . THR A 1 215 ? 25.848 -5.826 -24.366 1.00 30.84 196 THR A CA 1
ATOM 1508 C C . THR A 1 215 ? 25.296 -5.253 -25.675 1.00 30.78 196 THR A C 1
ATOM 1509 O O . THR A 1 215 ? 24.171 -5.664 -26.046 1.00 26.02 196 THR A O 1
ATOM 1513 N N . ASP A 1 216 ? 26.029 -4.370 -26.356 1.00 26.66 197 ASP A N 1
ATOM 1514 C CA . ASP A 1 216 ? 25.653 -3.931 -27.729 1.00 27.49 197 ASP A CA 1
ATOM 1515 C C . ASP A 1 216 ? 25.697 -5.167 -28.637 1.00 30.79 197 ASP A C 1
ATOM 1516 O O . ASP A 1 216 ? 24.805 -5.300 -29.504 1.00 32.26 197 ASP A O 1
ATOM 1521 N N . VAL A 1 217 ? 26.658 -6.060 -28.391 1.00 30.18 198 VAL A N 1
ATOM 1522 C CA . VAL A 1 217 ? 26.822 -7.329 -29.147 1.00 30.04 198 VAL A CA 1
ATOM 1523 C C . VAL A 1 217 ? 25.645 -8.239 -28.813 1.00 30.35 198 VAL A C 1
ATOM 1524 O O . VAL A 1 217 ? 25.091 -8.887 -29.727 1.00 31.67 198 VAL A O 1
ATOM 1528 N N . CYS A 1 218 ? 25.248 -8.272 -27.549 1.00 30.84 199 CYS A N 1
ATOM 1529 C CA . CYS A 1 218 ? 24.050 -9.027 -27.125 1.00 28.55 199 CYS A CA 1
ATOM 1530 C C . CYS A 1 218 ? 22.847 -8.527 -27.932 1.00 28.67 199 CYS A C 1
ATOM 1531 O O . CYS A 1 218 ? 22.084 -9.376 -28.424 1.00 29.37 199 CYS A O 1
ATOM 1534 N N . GLY A 1 219 ? 22.687 -7.209 -28.093 1.00 24.61 200 GLY A N 1
ATOM 1535 C CA . GLY A 1 219 ? 21.607 -6.655 -28.925 1.00 27.44 200 GLY A CA 1
ATOM 1536 C C . GLY A 1 219 ? 21.714 -7.158 -30.343 1.00 26.85 200 GLY A C 1
ATOM 1537 O O . GLY A 1 219 ? 20.694 -7.575 -30.914 1.00 27.30 200 GLY A O 1
ATOM 1538 N N . TYR A 1 220 ? 22.926 -7.187 -30.897 1.00 29.11 201 TYR A N 1
ATOM 1539 C CA . TYR A 1 220 ? 23.159 -7.746 -32.246 1.00 28.55 201 TYR A CA 1
ATOM 1540 C C . TYR A 1 220 ? 22.655 -9.177 -32.281 1.00 28.28 201 TYR A C 1
ATOM 1541 O O . TYR A 1 220 ? 22.037 -9.538 -33.285 1.00 29.17 201 TYR A O 1
ATOM 1550 N N . LEU A 1 221 ? 22.913 -9.965 -31.231 1.00 29.35 202 LEU A N 1
ATOM 1551 C CA . LEU A 1 221 ? 22.537 -11.416 -31.212 1.00 30.25 202 LEU A CA 1
ATOM 1552 C C . LEU A 1 221 ? 21.012 -11.569 -31.100 1.00 28.63 202 LEU A C 1
ATOM 1553 O O . LEU A 1 221 ? 20.471 -12.484 -31.715 1.00 34.01 202 LEU A O 1
ATOM 1558 N N . VAL A 1 222 ? 20.341 -10.678 -30.385 1.00 29.92 203 VAL A N 1
ATOM 1559 C CA . VAL A 1 222 ? 18.852 -10.653 -30.323 1.00 30.65 203 VAL A CA 1
ATOM 1560 C C . VAL A 1 222 ? 18.304 -10.475 -31.747 1.00 33.24 203 VAL A C 1
ATOM 1561 O O . VAL A 1 222 ? 17.380 -11.199 -32.115 1.00 35.50 203 VAL A O 1
ATOM 1565 N N . GLN A 1 223 ? 18.878 -9.548 -32.523 1.00 32.44 204 GLN A N 1
ATOM 1566 C CA . GLN A 1 223 ? 18.447 -9.273 -33.917 1.00 31.06 204 GLN A CA 1
ATOM 1567 C C . GLN A 1 223 ? 18.691 -10.522 -34.775 1.00 36.14 204 GLN A C 1
ATOM 1568 O O . GLN A 1 223 ? 17.758 -10.989 -35.452 1.00 35.30 204 GLN A O 1
ATOM 1574 N N . LEU A 1 224 ? 19.906 -11.046 -34.728 1.00 32.18 205 LEU A N 1
ATOM 1575 C CA . LEU A 1 224 ? 20.314 -12.256 -35.473 1.00 35.03 205 LEU A CA 1
ATOM 1576 C C . LEU A 1 224 ? 19.347 -13.409 -35.139 1.00 35.38 205 LEU A C 1
ATOM 1577 O O . LEU A 1 224 ? 18.887 -14.082 -36.070 1.00 31.86 205 LEU A O 1
ATOM 1582 N N . LEU A 1 225 ? 19.014 -13.636 -33.869 1.00 32.51 206 LEU A N 1
ATOM 1583 C CA . LEU A 1 225 ? 18.251 -14.848 -33.478 1.00 33.75 206 LEU A CA 1
ATOM 1584 C C . LEU A 1 225 ? 16.751 -14.626 -33.720 1.00 35.69 206 LEU A C 1
ATOM 1585 O O . LEU A 1 225 ? 16.092 -15.562 -34.129 1.00 34.99 206 LEU A O 1
ATOM 1590 N N . SER A 1 226 ? 16.232 -13.426 -33.489 1.00 32.73 207 SER A N 1
ATOM 1591 C CA . SER A 1 226 ? 14.785 -13.115 -33.614 1.00 31.85 207 SER A CA 1
ATOM 1592 C C . SER A 1 226 ? 14.432 -12.796 -35.076 1.00 36.61 207 SER A C 1
ATOM 1593 O O . SER A 1 226 ? 13.256 -12.885 -35.421 1.00 32.33 207 SER A O 1
ATOM 1596 N N . GLY A 1 227 ? 15.410 -12.352 -35.870 1.00 38.59 208 GLY A N 1
ATOM 1597 C CA . GLY A 1 227 ? 15.197 -11.772 -37.211 1.00 38.77 208 GLY A CA 1
ATOM 1598 C C . GLY A 1 227 ? 14.517 -10.415 -37.143 1.00 39.16 208 GLY A C 1
ATOM 1599 O O . GLY A 1 227 ? 14.088 -9.927 -38.196 1.00 50.26 208 GLY A O 1
ATOM 1600 N N . MET A 1 228 ? 14.424 -9.801 -35.962 1.00 40.43 209 MET A N 1
ATOM 1601 C CA . MET A 1 228 ? 13.824 -8.448 -35.783 1.00 39.51 209 MET A CA 1
ATOM 1602 C C . MET A 1 228 ? 14.930 -7.430 -35.495 1.00 41.41 209 MET A C 1
ATOM 1603 O O . MET A 1 228 ? 15.959 -7.808 -34.950 1.00 38.62 209 MET A O 1
ATOM 1608 N N . SER A 1 229 ? 14.706 -6.177 -35.853 1.00 33.02 210 SER A N 1
ATOM 1609 C CA . SER A 1 229 ? 15.537 -5.030 -35.428 1.00 38.64 210 SER A CA 1
ATOM 1610 C C . SER A 1 229 ? 15.321 -4.821 -33.923 1.00 37.30 210 SER A C 1
ATOM 1611 O O . SER A 1 229 ? 14.193 -5.077 -33.448 1.00 34.34 210 SER A O 1
ATOM 1614 N N . LEU A 1 230 ? 16.347 -4.394 -33.189 1.00 34.01 211 LEU A N 1
ATOM 1615 C CA . LEU A 1 230 ? 16.326 -4.419 -31.701 1.00 33.02 211 LEU A CA 1
ATOM 1616 C C . LEU A 1 230 ? 15.174 -3.567 -31.153 1.00 32.85 211 LEU A C 1
ATOM 1617 O O . LEU A 1 230 ? 14.562 -3.960 -30.143 1.00 35.69 211 LEU A O 1
ATOM 1622 N N . ASP A 1 231 ? 14.889 -2.441 -31.799 1.00 35.65 212 ASP A N 1
ATOM 1623 C CA . ASP A 1 231 ? 13.793 -1.521 -31.391 1.00 38.06 212 ASP A CA 1
ATOM 1624 C C . ASP A 1 231 ? 12.451 -2.246 -31.510 1.00 36.32 212 ASP A C 1
ATOM 1625 O O . ASP A 1 231 ? 11.620 -2.094 -30.609 1.00 33.79 212 ASP A O 1
ATOM 1630 N N . ASP A 1 232 ? 12.252 -3.011 -32.577 1.00 35.61 213 ASP A N 1
ATOM 1631 C CA . ASP A 1 232 ? 11.000 -3.782 -32.803 1.00 35.70 213 ASP A CA 1
ATOM 1632 C C . ASP A 1 232 ? 10.937 -4.945 -31.804 1.00 35.36 213 ASP A C 1
ATOM 1633 O O . ASP A 1 232 ? 9.823 -5.200 -31.306 1.00 37.64 213 ASP A O 1
ATOM 1638 N N . TYR A 1 233 ? 12.060 -5.644 -31.537 1.00 32.29 214 TYR A N 1
ATOM 1639 C CA . TYR A 1 233 ? 12.054 -6.795 -30.580 1.00 33.75 214 TYR A CA 1
ATOM 1640 C C . TYR A 1 233 ? 11.616 -6.238 -29.230 1.00 32.87 214 TYR A C 1
ATOM 1641 O O . TYR A 1 233 ? 10.619 -6.732 -28.665 1.00 35.41 214 TYR A O 1
ATOM 1649 N N . PHE A 1 234 ? 12.307 -5.199 -28.755 1.00 33.56 215 PHE A N 1
ATOM 1650 C CA . PHE A 1 234 ? 12.032 -4.582 -27.432 1.00 33.57 215 PHE A CA 1
ATOM 1651 C C . PHE A 1 234 ? 10.544 -4.235 -27.353 1.00 33.63 215 PHE A C 1
ATOM 1652 O O . PHE A 1 234 ? 9.848 -4.524 -26.334 1.00 29.50 215 PHE A O 1
ATOM 1660 N N . SER A 1 235 ? 10.052 -3.577 -28.396 1.00 35.23 216 SER A N 1
ATOM 1661 C CA . SER A 1 235 ? 8.683 -3.018 -28.411 1.00 35.89 216 SER A CA 1
ATOM 1662 C C . SER A 1 235 ? 7.686 -4.176 -28.288 1.00 34.08 216 SER A C 1
ATOM 1663 O O . SER A 1 235 ? 6.784 -4.120 -27.423 1.00 36.31 216 SER A O 1
ATOM 1666 N N . LYS A 1 236 ? 7.902 -5.235 -29.066 1.00 32.68 217 LYS A N 1
ATOM 1667 C CA . LYS A 1 236 ? 6.958 -6.367 -29.155 1.00 34.83 217 LYS A CA 1
ATOM 1668 C C . LYS A 1 236 ? 7.040 -7.235 -27.902 1.00 32.39 217 LYS A C 1
ATOM 1669 O O . LYS A 1 236 ? 5.987 -7.687 -27.419 1.00 29.94 217 LYS A O 1
ATOM 1675 N N . HIS A 1 237 ? 8.243 -7.504 -27.415 1.00 33.05 218 HIS A N 1
ATOM 1676 C CA . HIS A 1 237 ? 8.472 -8.578 -26.409 1.00 33.97 218 HIS A CA 1
ATOM 1677 C C . HIS A 1 237 ? 8.654 -7.995 -25.003 1.00 34.03 218 HIS A C 1
ATOM 1678 O O . HIS A 1 237 ? 8.654 -8.777 -24.035 1.00 34.14 218 HIS A O 1
ATOM 1685 N N . ILE A 1 238 ? 8.786 -6.680 -24.862 1.00 28.82 219 ILE A N 1
ATOM 1686 C CA . ILE A 1 238 ? 8.978 -6.074 -23.515 1.00 30.11 219 ILE A CA 1
ATOM 1687 C C . ILE A 1 238 ? 8.046 -4.880 -23.310 1.00 27.31 219 ILE A C 1
ATOM 1688 O O . ILE A 1 238 ? 7.325 -4.906 -22.329 1.00 29.19 219 ILE A O 1
ATOM 1693 N N . PHE A 1 239 ? 8.137 -3.835 -24.126 1.00 26.81 220 PHE A N 1
ATOM 1694 C CA . PHE A 1 239 ? 7.505 -2.521 -23.825 1.00 29.28 220 PHE A CA 1
ATOM 1695 C C . PHE A 1 239 ? 5.978 -2.596 -23.970 1.00 29.88 220 PHE A C 1
ATOM 1696 O O . PHE A 1 239 ? 5.283 -2.149 -23.052 1.00 34.23 220 PHE A O 1
ATOM 1704 N N . GLN A 1 240 ? 5.460 -3.129 -25.082 1.00 37.12 221 GLN A N 1
ATOM 1705 C CA . GLN A 1 240 ? 3.994 -3.288 -25.298 1.00 37.48 221 GLN A CA 1
ATOM 1706 C C . GLN A 1 240 ? 3.415 -4.168 -24.185 1.00 35.21 221 GLN A C 1
ATOM 1707 O O . GLN A 1 240 ? 2.478 -3.747 -23.513 1.00 33.51 221 GLN A O 1
ATOM 1713 N N . PRO A 1 241 ? 3.941 -5.389 -23.934 1.00 32.97 222 PRO A N 1
ATOM 1714 C CA . PRO A 1 241 ? 3.398 -6.245 -22.875 1.00 35.21 222 PRO A CA 1
ATOM 1715 C C . PRO A 1 241 ? 3.428 -5.617 -21.476 1.00 36.95 222 PRO A C 1
ATOM 1716 O O . PRO A 1 241 ? 2.502 -5.805 -20.727 1.00 32.84 222 PRO A O 1
ATOM 1720 N N . LEU A 1 242 ? 4.474 -4.863 -21.143 1.00 38.88 223 LEU A N 1
ATOM 1721 C CA . LEU A 1 242 ? 4.571 -4.250 -19.789 1.00 35.11 223 LEU A CA 1
ATOM 1722 C C . LEU A 1 242 ? 3.843 -2.911 -19.716 1.00 34.28 223 LEU A C 1
ATOM 1723 O O . LEU A 1 242 ? 3.754 -2.370 -18.599 1.00 34.11 223 LEU A O 1
ATOM 1728 N N . GLY A 1 243 ? 3.343 -2.385 -20.828 1.00 33.21 224 GLY A N 1
ATOM 1729 C CA . GLY A 1 243 ? 2.676 -1.066 -20.823 1.00 35.67 224 GLY A CA 1
ATOM 1730 C C . GLY A 1 243 ? 3.691 0.044 -20.626 1.00 31.27 224 GLY A C 1
ATOM 1731 O O . GLY A 1 243 ? 3.467 0.876 -19.765 1.00 31.88 224 GLY A O 1
ATOM 1732 N N . MET A 1 244 ? 4.771 0.032 -21.414 1.00 33.58 225 MET A N 1
ATOM 1733 C CA . MET A 1 244 ? 5.875 1.034 -21.369 1.00 37.21 225 MET A CA 1
ATOM 1734 C C . MET A 1 244 ? 5.864 1.845 -22.668 1.00 37.03 225 MET A C 1
ATOM 1735 O O . MET A 1 244 ? 6.661 1.587 -23.570 1.00 39.02 225 MET A O 1
ATOM 1740 N N . PRO A 1 245 ? 4.951 2.837 -22.813 1.00 33.09 226 PRO A N 1
ATOM 1741 C CA . PRO A 1 245 ? 4.793 3.552 -24.080 1.00 35.00 226 PRO A CA 1
ATOM 1742 C C . PRO A 1 245 ? 5.815 4.676 -24.288 1.00 36.53 226 PRO A C 1
ATOM 1743 O O . PRO A 1 245 ? 5.828 5.277 -25.361 1.00 33.93 226 PRO A O 1
ATOM 1747 N N . ASP A 1 246 ? 6.627 4.948 -23.264 1.00 33.48 227 ASP A N 1
ATOM 1748 C CA . ASP A 1 246 ? 7.532 6.120 -23.208 1.00 34.40 227 ASP A CA 1
ATOM 1749 C C . ASP A 1 246 ? 8.981 5.619 -23.072 1.00 35.03 227 ASP A C 1
ATOM 1750 O O . ASP A 1 246 ? 9.789 6.267 -22.362 1.00 35.77 227 ASP A O 1
ATOM 1755 N N . THR A 1 247 ? 9.316 4.533 -23.766 1.00 34.47 228 THR A N 1
ATOM 1756 C CA . THR A 1 247 ? 10.683 3.952 -23.776 1.00 33.30 228 THR A CA 1
ATOM 1757 C C . THR A 1 247 ? 11.043 3.638 -25.218 1.00 33.67 228 THR A C 1
ATOM 1758 O O . THR A 1 247 ? 10.279 2.919 -25.865 1.00 32.52 228 THR A O 1
ATOM 1762 N N . PHE A 1 248 ? 12.153 4.184 -25.696 1.00 33.07 229 PHE A N 1
ATOM 1763 C CA . PHE A 1 248 ? 12.522 4.147 -27.130 1.00 34.32 229 PHE A CA 1
ATOM 1764 C C . PHE A 1 248 ? 13.964 4.584 -27.316 1.00 32.58 229 PHE A C 1
ATOM 1765 O O . PHE A 1 248 ? 14.509 5.288 -26.447 1.00 35.28 229 PHE A O 1
ATOM 1773 N N . PHE A 1 249 ? 14.539 4.180 -28.447 1.00 32.82 230 PHE A N 1
ATOM 1774 C CA . PHE A 1 249 ? 15.879 4.605 -28.922 1.00 35.03 230 PHE A CA 1
ATOM 1775 C C . PHE A 1 249 ? 15.819 6.012 -29.535 1.00 34.69 230 PHE A C 1
ATOM 1776 O O . PHE A 1 249 ? 16.838 6.704 -29.504 1.00 40.30 230 PHE A O 1
ATOM 1784 N N . THR A 1 250 ? 14.672 6.403 -30.097 1.00 38.60 231 THR A N 1
ATOM 1785 C CA . THR A 1 250 ? 14.438 7.749 -30.683 1.00 36.42 231 THR A CA 1
ATOM 1786 C C . THR A 1 250 ? 13.251 8.402 -29.972 1.00 35.24 231 THR A C 1
ATOM 1787 O O . THR A 1 250 ? 12.189 7.796 -29.974 1.00 38.55 231 THR A O 1
ATOM 1791 N N . VAL A 1 251 ? 13.439 9.595 -29.400 1.00 33.12 232 VAL A N 1
ATOM 1792 C CA . VAL A 1 251 ? 12.318 10.380 -28.808 1.00 37.06 232 VAL A CA 1
ATOM 1793 C C . VAL A 1 251 ? 11.453 10.912 -29.950 1.00 39.35 232 VAL A C 1
ATOM 1794 O O . VAL A 1 251 ? 11.936 11.669 -30.787 1.00 39.05 232 VAL A O 1
ATOM 1798 N N . PRO A 1 252 ? 10.158 10.538 -30.027 1.00 40.57 233 PRO A N 1
ATOM 1799 C CA . PRO A 1 252 ? 9.269 11.078 -31.059 1.00 39.89 233 PRO A CA 1
ATOM 1800 C C . PRO A 1 252 ? 9.071 12.587 -30.864 1.00 42.64 233 PRO A C 1
ATOM 1801 O O . PRO A 1 252 ? 9.125 13.054 -29.747 1.00 42.19 233 PRO A O 1
ATOM 1805 N N . ALA A 1 253 ? 8.857 13.305 -31.963 1.00 44.35 234 ALA A N 1
ATOM 1806 C CA . ALA A 1 253 ? 8.739 14.784 -31.998 1.00 44.32 234 ALA A CA 1
ATOM 1807 C C . ALA A 1 253 ? 7.694 15.245 -30.976 1.00 42.60 234 ALA A C 1
ATOM 1808 O O . ALA A 1 253 ? 7.978 16.219 -30.241 1.00 39.90 234 ALA A O 1
ATOM 1810 N N . GLU A 1 254 ? 6.548 14.561 -30.879 1.00 44.35 235 GLU A N 1
ATOM 1811 C CA . GLU A 1 254 ? 5.423 14.994 -29.992 1.00 46.33 235 GLU A CA 1
ATOM 1812 C C . GLU A 1 254 ? 5.761 14.746 -28.511 1.00 45.58 235 GLU A C 1
ATOM 1813 O O . GLU A 1 254 ? 5.001 15.230 -27.648 1.00 46.92 235 GLU A O 1
ATOM 1819 N N . LYS A 1 255 ? 6.857 14.055 -28.199 1.00 42.38 236 LYS A N 1
ATOM 1820 C CA . LYS A 1 255 ? 7.276 13.807 -26.786 1.00 45.54 236 LYS A CA 1
ATOM 1821 C C . LYS A 1 255 ? 8.539 14.610 -26.453 1.00 47.50 236 LYS A C 1
ATOM 1822 O O . LYS A 1 255 ? 8.975 14.561 -25.302 1.00 55.27 236 LYS A O 1
ATOM 1828 N N . LEU A 1 256 ? 9.089 15.353 -27.407 1.00 44.79 237 LEU A N 1
ATOM 1829 C CA . LEU A 1 256 ? 10.380 16.065 -27.229 1.00 45.20 237 LEU A CA 1
ATOM 1830 C C . LEU A 1 256 ? 10.241 17.146 -26.152 1.00 43.92 237 LEU A C 1
ATOM 1831 O O . LEU A 1 256 ? 11.231 17.418 -25.442 1.00 42.97 237 LEU A O 1
ATOM 1836 N N . SER A 1 257 ? 9.046 17.718 -26.001 1.00 40.89 238 SER A N 1
ATOM 1837 C CA . SER A 1 257 ? 8.758 18.738 -24.961 1.00 41.18 238 SER A CA 1
ATOM 1838 C C . SER A 1 257 ? 9.006 18.141 -23.567 1.00 37.87 238 SER A C 1
ATOM 1839 O O . SER A 1 257 ? 9.265 18.904 -22.649 1.00 38.66 238 SER A O 1
ATOM 1842 N N . ARG A 1 258 ? 8.916 16.820 -23.410 1.00 41.56 239 ARG A N 1
ATOM 1843 C CA . ARG A 1 258 ? 9.068 16.127 -22.092 1.00 40.77 239 ARG A CA 1
ATOM 1844 C C . ARG A 1 258 ? 10.532 15.714 -21.847 1.00 37.21 239 ARG A C 1
ATOM 1845 O O . ARG A 1 258 ? 10.840 15.266 -20.724 1.00 35.91 239 ARG A O 1
ATOM 1853 N N . PHE A 1 259 ? 11.411 15.870 -22.834 1.00 38.20 240 PHE A N 1
ATOM 1854 C CA . PHE A 1 259 ? 12.800 15.329 -22.793 1.00 37.41 240 PHE A CA 1
ATOM 1855 C C . PHE A 1 259 ? 13.699 16.249 -21.962 1.00 39.27 240 PHE A C 1
ATOM 1856 O O . PHE A 1 259 ? 13.801 17.464 -22.254 1.00 40.65 240 PHE A O 1
ATOM 1864 N N . ALA A 1 260 ? 14.343 15.678 -20.950 1.00 37.19 241 ALA A N 1
ATOM 1865 C CA . ALA A 1 260 ? 15.289 16.392 -20.075 1.00 34.82 241 ALA A CA 1
ATOM 1866 C C . ALA A 1 260 ? 16.539 16.771 -20.869 1.00 35.67 241 ALA A C 1
ATOM 1867 O O . ALA A 1 260 ? 16.889 16.052 -21.821 1.00 33.54 241 ALA A O 1
ATOM 1869 N N . ALA A 1 261 ? 17.185 17.862 -20.463 1.00 37.19 242 ALA A N 1
ATOM 1870 C CA . ALA A 1 261 ? 18.569 18.195 -20.864 1.00 41.79 242 ALA A CA 1
ATOM 1871 C C . ALA A 1 261 ? 19.500 17.232 -20.125 1.00 41.63 242 ALA A C 1
ATOM 1872 O O . ALA A 1 261 ? 19.116 16.742 -19.059 1.00 36.45 242 ALA A O 1
ATOM 1874 N N . CYS A 1 262 ? 20.670 16.972 -20.695 1.00 42.59 243 CYS A N 1
ATOM 1875 C CA . CYS A 1 262 ? 21.770 16.258 -20.013 1.00 42.54 243 CYS A CA 1
ATOM 1876 C C . CYS A 1 262 ? 22.893 17.233 -19.669 1.00 42.58 243 CYS A C 1
ATOM 1877 O O . CYS A 1 262 ? 23.281 18.035 -20.534 1.00 45.21 243 CYS A O 1
ATOM 1880 N N . TYR A 1 263 ? 23.393 17.125 -18.440 1.00 44.14 244 TYR A N 1
ATOM 1881 C CA . TYR A 1 263 ? 24.465 17.965 -17.855 1.00 39.17 244 TYR A CA 1
ATOM 1882 C C . TYR A 1 263 ? 25.671 17.074 -17.538 1.00 39.37 244 TYR A C 1
ATOM 1883 O O . TYR A 1 263 ? 25.515 15.840 -17.373 1.00 49.24 244 TYR A O 1
ATOM 1892 N N . GLU A 1 264 ? 26.859 17.689 -17.506 1.00 37.55 245 GLU A N 1
ATOM 1893 C CA . GLU A 1 264 ? 28.122 17.019 -17.132 1.00 38.24 245 GLU A CA 1
ATOM 1894 C C . GLU A 1 264 ? 28.782 17.804 -16.002 1.00 39.73 245 GLU A C 1
ATOM 1895 O O . GLU A 1 264 ? 28.527 19.010 -15.853 1.00 41.92 245 GLU A O 1
ATOM 1901 N N . TYR A 1 265 ? 29.560 17.094 -15.199 1.00 39.43 246 TYR A N 1
ATOM 1902 C CA . TYR A 1 265 ? 30.198 17.634 -13.976 1.00 42.87 246 TYR A CA 1
ATOM 1903 C C . TYR A 1 265 ? 31.177 18.734 -14.379 1.00 41.66 246 TYR A C 1
ATOM 1904 O O . TYR A 1 265 ? 31.820 18.591 -15.450 1.00 41.56 246 TYR A O 1
ATOM 1913 N N . GLN A 1 266 ? 31.285 19.771 -13.546 1.00 42.52 247 GLN A N 1
ATOM 1914 C CA . GLN A 1 266 ? 32.309 20.848 -13.661 1.00 46.10 247 GLN A CA 1
ATOM 1915 C C . GLN A 1 266 ? 32.913 21.080 -12.282 1.00 45.50 247 GLN A C 1
ATOM 1916 O O . GLN A 1 266 ? 32.209 20.968 -11.279 1.00 45.86 247 GLN A O 1
ATOM 1922 N N . PRO A 1 267 ? 34.230 21.381 -12.184 1.00 48.45 248 PRO A N 1
ATOM 1923 C CA . PRO A 1 267 ? 34.882 21.593 -10.890 1.00 49.94 248 PRO A CA 1
ATOM 1924 C C . PRO A 1 267 ? 34.076 22.546 -9.997 1.00 48.30 248 PRO A C 1
ATOM 1925 O O . PRO A 1 267 ? 33.345 23.383 -10.508 1.00 50.30 248 PRO A O 1
ATOM 1929 N N . GLY A 1 268 ? 34.207 22.369 -8.685 1.00 51.04 249 GLY A N 1
ATOM 1930 C CA . GLY A 1 268 ? 33.431 23.097 -7.665 1.00 52.77 249 GLY A CA 1
ATOM 1931 C C . GLY A 1 268 ? 32.028 22.530 -7.509 1.00 51.06 249 GLY A C 1
ATOM 1932 O O . GLY A 1 268 ? 31.132 23.270 -7.038 1.00 47.61 249 GLY A O 1
ATOM 1933 N N . ASP A 1 269 ? 31.828 21.260 -7.870 1.00 52.20 250 ASP A N 1
ATOM 1934 C CA . ASP A 1 269 ? 30.513 20.565 -7.744 1.00 47.30 250 ASP A CA 1
ATOM 1935 C C . ASP A 1 269 ? 29.436 21.388 -8.460 1.00 44.46 250 ASP A C 1
ATOM 1936 O O . ASP A 1 269 ? 28.400 21.737 -7.855 1.00 49.03 250 ASP A O 1
ATOM 1941 N N . SER A 1 270 ? 29.693 21.676 -9.725 1.00 44.57 251 SER A N 1
ATOM 1942 C CA . SER A 1 270 ? 28.784 22.416 -10.628 1.00 46.80 251 SER A CA 1
ATOM 1943 C C . SER A 1 270 ? 28.579 21.558 -11.871 1.00 44.01 251 SER A C 1
ATOM 1944 O O . SER A 1 270 ? 29.143 20.457 -11.929 1.00 39.79 251 SER A O 1
ATOM 1947 N N . PHE A 1 271 ? 27.842 22.064 -12.854 1.00 49.66 252 PHE A N 1
ATOM 1948 C CA . PHE A 1 271 ? 27.555 21.309 -14.100 1.00 47.78 252 PHE A CA 1
ATOM 1949 C C . PHE A 1 271 ? 27.364 22.272 -15.264 1.00 45.59 252 PHE A C 1
ATOM 1950 O O . PHE A 1 271 ? 27.008 23.445 -15.047 1.00 47.35 252 PHE A O 1
ATOM 1958 N N . SER A 1 272 ? 27.590 21.762 -16.472 1.00 41.25 253 SER A N 1
ATOM 1959 C CA . SER A 1 272 ? 27.396 22.495 -17.743 1.00 41.74 253 SER A CA 1
ATOM 1960 C C . SER A 1 272 ? 26.501 21.654 -18.647 1.00 45.41 253 SER A C 1
ATOM 1961 O O . SER A 1 272 ? 26.476 20.412 -18.468 1.00 45.22 253 SER A O 1
ATOM 1964 N N . LEU A 1 273 ? 25.808 22.322 -19.570 1.00 42.81 254 LEU A N 1
ATOM 1965 C CA . LEU A 1 273 ? 24.948 21.697 -20.603 1.00 43.10 254 LEU A CA 1
ATOM 1966 C C . LEU A 1 273 ? 25.796 20.741 -21.426 1.00 39.20 254 LEU A C 1
ATOM 1967 O O . LEU A 1 273 ? 26.829 21.161 -21.964 1.00 43.32 254 LEU A O 1
ATOM 1972 N N . GLN A 1 274 ? 25.353 19.494 -21.500 1.00 38.19 255 GLN A N 1
ATOM 1973 C CA . GLN A 1 274 ? 26.067 18.454 -22.275 1.00 38.69 255 GLN A CA 1
ATOM 1974 C C . GLN A 1 274 ? 25.213 18.018 -23.476 1.00 37.68 255 GLN A C 1
ATOM 1975 O O . GLN A 1 274 ? 25.787 17.677 -24.513 1.00 36.61 255 GLN A O 1
ATOM 1981 N N . ASP A 1 275 ? 23.887 17.967 -23.345 1.00 38.33 256 ASP A N 1
ATOM 1982 C CA . ASP A 1 275 ? 22.965 17.658 -24.472 1.00 38.97 256 ASP A CA 1
ATOM 1983 C C . ASP A 1 275 ? 21.707 18.511 -24.310 1.00 39.52 256 ASP A C 1
ATOM 1984 O O . ASP A 1 275 ? 20.995 18.327 -23.289 1.00 38.65 256 ASP A O 1
ATOM 1989 N N . ASP A 1 276 ? 21.483 19.423 -25.262 1.00 41.35 257 ASP A N 1
ATOM 1990 C CA . ASP A 1 276 ? 20.202 20.155 -25.468 1.00 41.30 257 ASP A CA 1
ATOM 1991 C C . ASP A 1 276 ? 19.173 19.166 -26.006 1.00 38.11 257 ASP A C 1
ATOM 1992 O O . ASP A 1 276 ? 19.405 18.548 -27.047 1.00 37.04 257 ASP A O 1
ATOM 1997 N N . PRO A 1 277 ? 18.014 18.993 -25.325 1.00 38.19 258 PRO A N 1
ATOM 1998 C CA . PRO A 1 277 ? 16.970 18.078 -25.793 1.00 41.59 258 PRO A CA 1
ATOM 1999 C C . PRO A 1 277 ? 16.453 18.460 -27.193 1.00 44.70 258 PRO A C 1
ATOM 2000 O O . PRO A 1 277 ? 16.130 17.572 -27.962 1.00 51.67 258 PRO A O 1
ATOM 2004 N N . GLN A 1 278 ? 16.370 19.761 -27.492 1.00 52.87 259 GLN A N 1
ATOM 2005 C CA . GLN A 1 278 ? 16.047 20.266 -28.858 1.00 57.87 259 GLN A CA 1
ATOM 2006 C C . GLN A 1 278 ? 17.348 20.210 -29.672 1.00 57.15 259 GLN A C 1
ATOM 2007 O O . GLN A 1 278 ? 18.320 20.870 -29.280 1.00 65.69 259 GLN A O 1
ATOM 2013 N N . GLY A 1 279 ? 17.391 19.367 -30.700 1.00 55.25 260 GLY A N 1
ATOM 2014 C CA . GLY A 1 279 ? 18.615 19.086 -31.475 1.00 54.16 260 GLY A CA 1
ATOM 2015 C C . GLY A 1 279 ? 19.518 18.061 -30.806 1.00 53.67 260 GLY A C 1
ATOM 2016 O O . GLY A 1 279 ? 20.737 18.167 -30.958 1.00 57.28 260 GLY A O 1
ATOM 2017 N N . SER A 1 280 ? 18.951 17.078 -30.109 1.00 50.02 261 SER A N 1
ATOM 2018 C CA . SER A 1 280 ? 19.695 15.922 -29.550 1.00 45.50 261 SER A CA 1
ATOM 2019 C C . SER A 1 280 ? 19.782 14.804 -30.594 1.00 44.85 261 SER A C 1
ATOM 2020 O O . SER A 1 280 ? 18.841 14.661 -31.369 1.00 46.86 261 SER A O 1
ATOM 2023 N N . ALA A 1 281 ? 20.866 14.029 -30.589 1.00 45.28 262 ALA A N 1
ATOM 2024 C CA . ALA A 1 281 ? 21.006 12.780 -31.386 1.00 45.56 262 ALA A CA 1
ATOM 2025 C C . ALA A 1 281 ? 19.907 11.772 -30.998 1.00 47.02 262 ALA A C 1
ATOM 2026 O O . ALA A 1 281 ? 19.485 10.968 -31.867 1.00 42.48 262 ALA A O 1
ATOM 2028 N N . PHE A 1 282 ? 19.418 11.821 -29.756 1.00 43.46 263 PHE A N 1
ATOM 2029 C CA . PHE A 1 282 ? 18.343 10.924 -29.249 1.00 45.27 263 PHE A CA 1
ATOM 2030 C C . PHE A 1 282 ? 17.011 11.228 -29.951 1.00 49.00 263 PHE A C 1
ATOM 2031 O O . PHE A 1 282 ? 16.100 10.388 -29.852 1.00 45.91 263 PHE A O 1
ATOM 2039 N N . ALA A 1 283 ? 16.891 12.372 -30.640 1.00 54.12 264 ALA A N 1
ATOM 2040 C CA . ALA A 1 283 ? 15.654 12.810 -31.340 1.00 54.29 264 ALA A CA 1
ATOM 2041 C C . ALA A 1 283 ? 15.709 12.431 -32.826 1.00 57.33 264 ALA A C 1
ATOM 2042 O O . ALA A 1 283 ? 14.693 12.615 -33.503 1.00 54.96 264 ALA A O 1
ATOM 2044 N N . LYS A 1 284 ? 16.846 11.924 -33.309 1.00 55.09 265 LYS A N 1
ATOM 2045 C CA . LYS A 1 284 ? 17.031 11.495 -34.719 1.00 56.43 265 LYS A CA 1
ATOM 2046 C C . LYS A 1 284 ? 17.032 9.973 -34.766 1.00 51.26 265 LYS A C 1
ATOM 2047 O O . LYS A 1 284 ? 17.540 9.360 -33.822 1.00 54.13 265 LYS A O 1
ATOM 2053 N N . ALA A 1 285 ? 16.470 9.390 -35.826 1.00 51.51 266 ALA A N 1
ATOM 2054 C CA . ALA A 1 285 ? 16.520 7.938 -36.098 1.00 51.57 266 ALA A CA 1
ATOM 2055 C C . ALA A 1 285 ? 17.775 7.657 -36.921 1.00 52.20 266 ALA A C 1
ATOM 2056 O O . ALA A 1 285 ? 17.637 7.284 -38.100 1.00 56.85 266 ALA A O 1
ATOM 2058 N N . HIS A 1 286 ? 18.952 7.858 -36.327 1.00 54.74 267 HIS A N 1
ATOM 2059 C CA . HIS A 1 286 ? 20.252 7.399 -36.891 1.00 56.51 267 HIS A CA 1
ATOM 2060 C C . HIS A 1 286 ? 20.242 5.866 -36.832 1.00 52.69 267 HIS A C 1
ATOM 2061 O O . HIS A 1 286 ? 19.267 5.308 -36.266 1.00 61.18 267 HIS A O 1
ATOM 2068 N N . GLY A 1 287 ? 21.235 5.199 -37.417 1.00 52.45 268 GLY A N 1
ATOM 2069 C CA . GLY A 1 287 ? 21.160 3.743 -37.682 1.00 50.14 268 GLY A CA 1
ATOM 2070 C C . GLY A 1 287 ? 21.641 2.848 -36.535 1.00 52.17 268 GLY A C 1
ATOM 2071 O O . GLY A 1 287 ? 21.690 1.623 -36.763 1.00 45.78 268 GLY A O 1
ATOM 2072 N N . TYR A 1 288 ? 22.054 3.405 -35.385 1.00 45.92 269 TYR A N 1
ATOM 2073 C CA . TYR A 1 288 ? 22.724 2.639 -34.293 1.00 39.55 269 TYR A CA 1
ATOM 2074 C C . TYR A 1 288 ? 21.747 2.397 -33.140 1.00 37.07 269 TYR A C 1
ATOM 2075 O O . TYR A 1 288 ? 21.325 3.364 -32.469 1.00 35.19 269 TYR A O 1
ATOM 2084 N N . LEU A 1 289 ? 21.402 1.126 -32.908 1.00 34.14 270 LEU A N 1
ATOM 2085 C CA . LEU A 1 289 ? 20.526 0.718 -31.769 1.00 36.04 270 LEU A CA 1
ATOM 2086 C C . LEU A 1 289 ? 21.424 0.071 -30.711 1.00 31.68 270 LEU A C 1
ATOM 2087 O O . LEU A 1 289 ? 21.838 -1.082 -30.874 1.00 30.18 270 LEU A O 1
ATOM 2092 N N . SER A 1 290 ? 21.769 0.848 -29.697 1.00 33.75 271 SER A N 1
ATOM 2093 C CA . SER A 1 290 ? 22.775 0.502 -28.662 1.00 32.05 271 SER A CA 1
ATOM 2094 C C . SER A 1 290 ? 22.088 -0.261 -27.530 1.00 32.72 271 SER A C 1
ATOM 2095 O O . SER A 1 290 ? 21.449 0.384 -26.670 1.00 31.48 271 SER A O 1
ATOM 2098 N N . GLY A 1 291 ? 22.193 -1.587 -27.539 1.00 29.47 272 GLY A N 1
ATOM 2099 C CA . GLY A 1 291 ? 21.662 -2.445 -26.456 1.00 29.21 272 GLY A CA 1
ATOM 2100 C C . GLY A 1 291 ? 22.384 -2.193 -25.163 1.00 30.28 272 GLY A C 1
ATOM 2101 O O . GLY A 1 291 ? 21.955 -2.541 -24.080 1.00 29.51 272 GLY A O 1
ATOM 2102 N N . GLY A 1 292 ? 23.458 -1.491 -25.279 1.00 30.09 273 GLY A N 1
ATOM 2103 C CA . GLY A 1 292 ? 24.284 -1.109 -24.136 1.00 31.23 273 GLY A CA 1
ATOM 2104 C C . GLY A 1 292 ? 23.863 0.197 -23.511 1.00 30.65 273 GLY A C 1
ATOM 2105 O O . GLY A 1 292 ? 24.026 0.297 -22.272 1.00 26.77 273 GLY A O 1
ATOM 2106 N N . GLY A 1 293 ? 23.477 1.232 -24.299 1.00 30.53 274 GLY A N 1
ATOM 2107 C CA . GLY A 1 293 ? 23.138 2.535 -23.691 1.00 28.42 274 GLY A CA 1
ATOM 2108 C C . GLY A 1 293 ? 22.206 3.429 -24.494 1.00 27.27 274 GLY A C 1
ATOM 2109 O O . GLY A 1 293 ? 22.200 4.625 -24.204 1.00 29.65 274 GLY A O 1
ATOM 2110 N N . GLY A 1 294 ? 21.380 2.912 -25.395 1.00 27.42 275 GLY A N 1
ATOM 2111 C CA . GLY A 1 294 ? 20.656 3.769 -26.352 1.00 27.96 275 GLY A CA 1
ATOM 2112 C C . GLY A 1 294 ? 19.331 4.332 -25.831 1.00 28.51 275 GLY A C 1
ATOM 2113 O O . GLY A 1 294 ? 18.862 5.322 -26.384 1.00 32.58 275 GLY A O 1
ATOM 2114 N N . LEU A 1 295 ? 18.721 3.734 -24.810 1.00 29.97 276 LEU A N 1
ATOM 2115 C CA . LEU A 1 295 ? 17.287 3.984 -24.528 1.00 27.44 276 LEU A CA 1
ATOM 2116 C C . LEU A 1 295 ? 17.060 5.307 -23.812 1.00 27.18 276 LEU A C 1
ATOM 2117 O O . LEU A 1 295 ? 17.811 5.679 -22.898 1.00 27.95 276 LEU A O 1
ATOM 2122 N N . VAL A 1 296 ? 15.952 5.930 -24.167 1.00 29.32 277 VAL A N 1
ATOM 2123 C CA . VAL A 1 296 ? 15.309 6.986 -23.343 1.00 29.61 277 VAL A CA 1
ATOM 2124 C C . VAL A 1 296 ? 14.089 6.344 -22.694 1.00 31.36 277 VAL A C 1
ATOM 2125 O O . VAL A 1 296 ? 13.400 5.556 -23.365 1.00 30.64 277 VAL A O 1
ATOM 2129 N N . SER A 1 297 ? 13.851 6.655 -21.425 1.00 30.67 278 SER A N 1
ATOM 2130 C CA . SER A 1 297 ? 12.687 6.142 -20.673 1.00 30.33 278 SER A CA 1
ATOM 2131 C C . SER A 1 297 ? 12.219 7.222 -19.713 1.00 33.69 278 SER A C 1
ATOM 2132 O O . SER A 1 297 ? 12.752 8.332 -19.754 1.00 34.54 278 SER A O 1
ATOM 2135 N N . CYS A 1 298 ? 11.240 6.871 -18.898 1.00 33.06 279 CYS A N 1
ATOM 2136 C CA . CYS A 1 298 ? 10.727 7.675 -17.786 1.00 34.44 279 CYS A CA 1
ATOM 2137 C C . CYS A 1 298 ? 10.591 6.750 -16.583 1.00 34.53 279 CYS A C 1
ATOM 2138 O O . CYS A 1 298 ? 10.752 5.545 -16.732 1.00 36.04 279 CYS A O 1
ATOM 2141 N N . VAL A 1 299 ? 10.325 7.328 -15.428 1.00 33.48 280 VAL A N 1
ATOM 2142 C CA . VAL A 1 299 ? 10.307 6.591 -14.142 1.00 35.67 280 VAL A CA 1
ATOM 2143 C C . VAL A 1 299 ? 9.163 5.569 -14.135 1.00 33.67 280 VAL A C 1
ATOM 2144 O O . VAL A 1 299 ? 9.377 4.468 -13.619 1.00 34.54 280 VAL A O 1
ATOM 2148 N N . ASP A 1 300 ? 8.003 5.880 -14.707 1.00 35.93 281 ASP A N 1
ATOM 2149 C CA . ASP A 1 300 ? 6.836 4.950 -14.709 1.00 35.89 281 ASP A CA 1
ATOM 2150 C C . ASP A 1 300 ? 7.209 3.716 -15.540 1.00 30.76 281 ASP A C 1
ATOM 2151 O O . ASP A 1 300 ? 7.024 2.583 -15.052 1.00 30.11 281 ASP A O 1
ATOM 2156 N N . ASP A 1 301 ? 7.763 3.920 -16.732 1.00 33.55 282 ASP A N 1
ATOM 2157 C CA . ASP A 1 301 ? 8.161 2.806 -17.631 1.00 29.68 282 ASP A CA 1
ATOM 2158 C C . ASP A 1 301 ? 9.202 1.942 -16.919 1.00 31.24 282 ASP A C 1
ATOM 2159 O O . ASP A 1 301 ? 9.016 0.720 -16.892 1.00 36.70 282 ASP A O 1
ATOM 2164 N N . TYR A 1 302 ? 10.276 2.529 -16.374 1.00 31.18 283 TYR A N 1
ATOM 2165 C CA . TYR A 1 302 ? 11.370 1.718 -15.775 1.00 28.27 283 TYR A CA 1
ATOM 2166 C C . TYR A 1 302 ? 10.804 1.060 -14.520 1.00 27.91 283 TYR A C 1
ATOM 2167 O O . TYR A 1 302 ? 11.166 -0.079 -14.267 1.00 26.71 283 TYR A O 1
ATOM 2176 N N . TYR A 1 303 ? 9.888 1.734 -13.808 1.00 27.83 284 TYR A N 1
ATOM 2177 C CA . TYR A 1 303 ? 9.219 1.168 -12.619 1.00 28.56 284 TYR A CA 1
ATOM 2178 C C . TYR A 1 303 ? 8.529 -0.135 -13.020 1.00 31.66 284 TYR A C 1
ATOM 2179 O O . TYR A 1 303 ? 8.663 -1.156 -12.305 1.00 33.00 284 TYR A O 1
ATOM 2188 N N . ARG A 1 304 ? 7.811 -0.111 -14.136 1.00 32.86 285 ARG A N 1
ATOM 2189 C CA . ARG A 1 304 ? 6.996 -1.273 -14.556 1.00 32.61 285 ARG A CA 1
ATOM 2190 C C . ARG A 1 304 ? 7.936 -2.416 -14.933 1.00 27.58 285 ARG A C 1
ATOM 2191 O O . ARG A 1 304 ? 7.642 -3.558 -14.567 1.00 26.20 285 ARG A O 1
ATOM 2199 N N . PHE A 1 305 ? 9.051 -2.108 -15.594 1.00 26.95 286 PHE A N 1
ATOM 2200 C CA . PHE A 1 305 ? 10.112 -3.097 -15.897 1.00 27.11 286 PHE A CA 1
ATOM 2201 C C . PHE A 1 305 ? 10.649 -3.696 -14.590 1.00 28.80 286 PHE A C 1
ATOM 2202 O O . PHE A 1 305 ? 10.662 -4.938 -14.442 1.00 27.03 286 PHE A O 1
ATOM 2210 N N . ALA A 1 306 ? 11.083 -2.849 -13.666 1.00 26.13 287 ALA A N 1
ATOM 2211 C CA . ALA A 1 306 ? 11.673 -3.265 -12.373 1.00 28.06 287 ALA A CA 1
ATOM 2212 C C . ALA A 1 306 ? 10.641 -4.088 -11.595 1.00 26.87 287 ALA A C 1
ATOM 2213 O O . ALA A 1 306 ? 11.020 -5.110 -11.012 1.00 23.66 287 ALA A O 1
ATOM 2215 N N . GLN A 1 307 ? 9.394 -3.617 -11.539 1.00 27.39 288 GLN A N 1
ATOM 2216 C CA . GLN A 1 307 ? 8.314 -4.300 -10.774 1.00 27.45 288 GLN A CA 1
ATOM 2217 C C . GLN A 1 307 ? 8.069 -5.669 -11.395 1.00 29.99 288 GLN A C 1
ATOM 2218 O O . GLN A 1 307 ? 7.912 -6.649 -10.636 1.00 31.04 288 GLN A O 1
ATOM 2224 N N . ALA A 1 308 ? 8.083 -5.763 -12.728 1.00 29.03 289 ALA A N 1
ATOM 2225 C CA . ALA A 1 308 ? 7.945 -7.072 -13.402 1.00 28.27 289 ALA A CA 1
ATOM 2226 C C . ALA A 1 308 ? 9.072 -7.989 -12.915 1.00 27.60 289 ALA A C 1
ATOM 2227 O O . ALA A 1 308 ? 8.803 -9.153 -12.624 1.00 28.69 289 ALA A O 1
ATOM 2229 N N . LEU A 1 309 ? 10.305 -7.497 -12.816 1.00 30.58 290 LEU A N 1
ATOM 2230 C CA . LEU A 1 309 ? 11.450 -8.346 -12.383 1.00 28.54 290 LEU A CA 1
ATOM 2231 C C . LEU A 1 309 ? 11.242 -8.752 -10.933 1.00 25.52 290 LEU A C 1
ATOM 2232 O O . LEU A 1 309 ? 11.412 -9.937 -10.639 1.00 26.68 290 LEU A O 1
ATOM 2237 N N . ALA A 1 310 ? 10.848 -7.809 -10.082 1.00 27.38 291 ALA A N 1
ATOM 2238 C CA . ALA A 1 310 ? 10.586 -8.024 -8.640 1.00 26.85 291 ALA A CA 1
ATOM 2239 C C . ALA A 1 310 ? 9.521 -9.111 -8.459 1.00 30.33 291 ALA A C 1
ATOM 2240 O O . ALA A 1 310 ? 9.580 -9.838 -7.447 1.00 31.62 291 ALA A O 1
ATOM 2242 N N . ASN A 1 311 ? 8.591 -9.236 -9.409 1.00 30.06 292 ASN A N 1
ATOM 2243 C CA . ASN A 1 311 ? 7.468 -10.207 -9.342 1.00 33.45 292 ASN A CA 1
ATOM 2244 C C . ASN A 1 311 ? 7.868 -11.570 -9.905 1.00 33.47 292 ASN A C 1
ATOM 2245 O O . ASN A 1 311 ? 6.999 -12.435 -9.948 1.00 31.34 292 ASN A O 1
ATOM 2250 N N . GLY A 1 312 ? 9.123 -11.747 -10.321 1.00 33.95 293 GLY A N 1
ATOM 2251 C CA . GLY A 1 312 ? 9.578 -12.983 -10.993 1.00 34.30 293 GLY A CA 1
ATOM 2252 C C . GLY A 1 312 ? 9.261 -12.978 -12.483 1.00 33.36 293 GLY A C 1
ATOM 2253 O O . GLY A 1 312 ? 9.157 -14.070 -13.049 1.00 31.06 293 GLY A O 1
ATOM 2254 N N . GLY A 1 313 ? 9.090 -11.792 -13.089 1.00 29.46 294 GLY A N 1
ATOM 2255 C CA . GLY A 1 313 ? 9.069 -11.611 -14.549 1.00 31.71 294 GLY A CA 1
ATOM 2256 C C . GLY A 1 313 ? 7.688 -11.351 -15.129 1.00 30.31 294 GLY A C 1
ATOM 2257 O O . GLY A 1 313 ? 7.571 -11.373 -16.363 1.00 32.32 294 GLY A O 1
ATOM 2258 N N . GLU A 1 314 ? 6.703 -11.058 -14.292 1.00 32.08 295 GLU A N 1
ATOM 2259 C CA . GLU A 1 314 ? 5.281 -10.912 -14.685 1.00 37.05 295 GLU A CA 1
ATOM 2260 C C . GLU A 1 314 ? 4.764 -9.601 -14.091 1.00 39.49 295 GLU A C 1
ATOM 2261 O O . GLU A 1 314 ? 5.173 -9.269 -12.979 1.00 36.36 295 GLU A O 1
ATOM 2267 N N . LEU A 1 315 ? 3.916 -8.876 -14.819 1.00 34.84 296 LEU A N 1
ATOM 2268 C CA . LEU A 1 315 ? 3.170 -7.710 -14.280 1.00 33.87 296 LEU A CA 1
ATOM 2269 C C . LEU A 1 315 ? 1.798 -7.636 -14.956 1.00 32.40 296 LEU A C 1
ATOM 2270 O O . LEU A 1 315 ? 1.770 -7.596 -16.191 1.00 31.71 296 LEU A O 1
ATOM 2275 N N . ASP A 1 316 ? 0.720 -7.628 -14.175 1.00 35.42 297 ASP A N 1
ATOM 2276 C CA . ASP A 1 316 ? -0.667 -7.444 -14.689 1.00 40.28 297 ASP A CA 1
ATOM 2277 C C . ASP A 1 316 ? -0.942 -8.405 -15.844 1.00 42.58 297 ASP A C 1
ATOM 2278 O O . ASP A 1 316 ? -1.451 -7.939 -16.879 1.00 40.07 297 ASP A O 1
ATOM 2283 N N . GLY A 1 317 ? -0.575 -9.681 -15.692 1.00 45.09 298 GLY A N 1
ATOM 2284 C CA . GLY A 1 317 ? -0.893 -10.734 -16.680 1.00 43.86 298 GLY A CA 1
ATOM 2285 C C . GLY A 1 317 ? 0.137 -10.870 -17.792 1.00 42.38 298 GLY A C 1
ATOM 2286 O O . GLY A 1 317 ? 0.080 -11.871 -18.518 1.00 42.43 298 GLY A O 1
ATOM 2287 N N . ALA A 1 318 ? 1.082 -9.943 -17.931 1.00 40.74 299 ALA A N 1
ATOM 2288 C CA . ALA A 1 318 ? 2.110 -10.026 -18.989 1.00 40.48 299 ALA A CA 1
ATOM 2289 C C . ALA A 1 318 ? 3.420 -10.553 -18.397 1.00 39.98 299 ALA A C 1
ATOM 2290 O O . ALA A 1 318 ? 3.886 -9.995 -17.403 1.00 45.71 299 ALA A O 1
ATOM 2292 N N . ARG A 1 319 ? 4.002 -11.570 -19.021 1.00 39.53 300 ARG A N 1
ATOM 2293 C CA . ARG A 1 319 ? 5.287 -12.159 -18.590 1.00 36.43 300 ARG A CA 1
ATOM 2294 C C . ARG A 1 319 ? 6.356 -11.859 -19.635 1.00 37.06 300 ARG A C 1
ATOM 2295 O O . ARG A 1 319 ? 6.125 -12.193 -20.801 1.00 34.39 300 ARG A O 1
ATOM 2303 N N . ILE A 1 320 ? 7.476 -11.259 -19.213 1.00 37.02 301 ILE A N 1
ATOM 2304 C CA . ILE A 1 320 ? 8.634 -10.931 -20.094 1.00 35.03 301 ILE A CA 1
ATOM 2305 C C . ILE A 1 320 ? 9.724 -11.996 -19.932 1.00 32.74 301 ILE A C 1
ATOM 2306 O O . ILE A 1 320 ? 10.542 -12.143 -20.856 1.00 33.29 301 ILE A O 1
ATOM 2311 N N . ILE A 1 321 ? 9.766 -12.706 -18.811 1.00 29.41 302 ILE A N 1
ATOM 2312 C CA . ILE A 1 321 ? 10.796 -13.759 -18.580 1.00 28.87 302 ILE A CA 1
ATOM 2313 C C . ILE A 1 321 ? 10.245 -14.755 -17.575 1.00 28.32 302 ILE A C 1
ATOM 2314 O O . ILE A 1 321 ? 9.386 -14.373 -16.767 1.00 32.72 302 ILE A O 1
ATOM 2319 N N . GLY A 1 322 ? 10.695 -16.000 -17.673 1.00 26.52 303 GLY A N 1
ATOM 2320 C CA . GLY A 1 322 ? 10.392 -17.027 -16.674 1.00 26.72 303 GLY A CA 1
ATOM 2321 C C . GLY A 1 322 ? 11.002 -16.664 -15.327 1.00 27.15 303 GLY A C 1
ATOM 2322 O O . GLY A 1 322 ? 12.105 -16.115 -15.310 1.00 29.58 303 GLY A O 1
ATOM 2323 N N . ARG A 1 323 ? 10.281 -16.967 -14.250 1.00 27.07 304 ARG A N 1
ATOM 2324 C CA . ARG A 1 323 ? 10.700 -16.805 -12.832 1.00 32.19 304 ARG A CA 1
ATOM 2325 C C . ARG A 1 323 ? 12.087 -17.431 -12.605 1.00 28.18 304 ARG A C 1
ATOM 2326 O O . ARG A 1 323 ? 12.925 -16.845 -11.895 1.00 30.33 304 ARG A O 1
ATOM 2334 N N . LYS A 1 324 ? 12.317 -18.610 -13.169 1.00 25.91 305 LYS A N 1
ATOM 2335 C CA . LYS A 1 324 ? 13.516 -19.422 -12.886 1.00 29.03 305 LYS A CA 1
ATOM 2336 C C . LYS A 1 324 ? 14.685 -18.845 -13.691 1.00 28.77 305 LYS A C 1
ATOM 2337 O O . LYS A 1 324 ? 15.829 -18.810 -13.170 1.00 26.74 305 LYS A O 1
ATOM 2343 N N . THR A 1 325 ? 14.409 -18.399 -14.906 1.00 26.20 306 THR A N 1
ATOM 2344 C CA . THR A 1 325 ? 15.422 -17.803 -15.809 1.00 28.53 306 THR A CA 1
ATOM 2345 C C . THR A 1 325 ? 15.976 -16.552 -15.139 1.00 28.15 306 THR A C 1
ATOM 2346 O O . THR A 1 325 ? 17.198 -16.384 -15.124 1.00 30.58 306 THR A O 1
ATOM 2350 N N . LEU A 1 326 ? 15.090 -15.744 -14.560 1.00 27.06 307 LEU A N 1
ATOM 2351 C CA . LEU A 1 326 ? 15.457 -14.490 -13.868 1.00 27.35 307 LEU A CA 1
ATOM 2352 C C . LEU A 1 326 ? 16.310 -14.823 -12.634 1.00 29.47 307 LEU A C 1
ATOM 2353 O O . LEU A 1 326 ? 17.338 -14.146 -12.418 1.00 27.84 307 LEU A O 1
ATOM 2358 N N . GLU A 1 327 ? 15.874 -15.803 -11.839 1.00 28.51 308 GLU A N 1
ATOM 2359 C CA . GLU A 1 327 ? 16.656 -16.306 -10.675 1.00 32.48 308 GLU A CA 1
ATOM 2360 C C . GLU A 1 327 ? 18.085 -16.607 -11.152 1.00 28.51 308 GLU A C 1
ATOM 2361 O O . GLU A 1 327 ? 19.040 -16.142 -10.528 1.00 26.47 308 GLU A O 1
ATOM 2367 N N . PHE A 1 328 ? 18.219 -17.323 -12.264 1.00 25.10 309 PHE A N 1
ATOM 2368 C CA . PHE A 1 328 ? 19.515 -17.696 -12.889 1.00 26.67 309 PHE A CA 1
ATOM 2369 C C . PHE A 1 328 ? 20.316 -16.429 -13.257 1.00 27.41 309 PHE A C 1
ATOM 2370 O O . PHE A 1 328 ? 21.526 -16.381 -12.991 1.00 27.69 309 PHE A O 1
ATOM 2378 N N . MET A 1 329 ? 19.662 -15.430 -13.853 1.00 24.24 310 MET A N 1
ATOM 2379 C CA . MET A 1 329 ? 20.303 -14.163 -14.276 1.00 25.91 310 MET A CA 1
ATOM 2380 C C . MET A 1 329 ? 20.776 -13.359 -13.058 1.00 27.89 310 MET A C 1
ATOM 2381 O O . MET A 1 329 ? 21.759 -12.625 -13.206 1.00 27.04 310 MET A O 1
ATOM 2386 N N . ARG A 1 330 ? 20.082 -13.491 -11.925 1.00 28.79 311 ARG A N 1
ATOM 2387 C CA . ARG A 1 330 ? 20.332 -12.746 -10.668 1.00 34.16 311 ARG A CA 1
ATOM 2388 C C . ARG A 1 330 ? 21.489 -13.344 -9.874 1.00 33.66 311 ARG A C 1
ATOM 2389 O O . ARG A 1 330 ? 22.015 -12.610 -9.053 1.00 38.94 311 ARG A O 1
ATOM 2397 N N . MET A 1 331 ? 21.882 -14.580 -10.156 1.00 34.11 312 MET A N 1
ATOM 2398 C CA . MET A 1 331 ? 22.981 -15.247 -9.427 1.00 32.47 312 MET A CA 1
ATOM 2399 C C . MET A 1 331 ? 24.290 -14.543 -9.777 1.00 30.66 312 MET A C 1
ATOM 2400 O O . MET A 1 331 ? 24.384 -14.021 -10.894 1.00 25.35 312 MET A O 1
ATOM 2405 N N . ASN A 1 332 ? 25.265 -14.603 -8.873 1.00 28.47 313 ASN A N 1
ATOM 2406 C CA . ASN A 1 332 ? 26.669 -14.225 -9.159 1.00 26.56 313 ASN A CA 1
ATOM 2407 C C . ASN A 1 332 ? 27.225 -15.225 -10.184 1.00 27.19 313 ASN A C 1
ATOM 2408 O O . ASN A 1 332 ? 27.229 -16.434 -9.890 1.00 27.72 313 ASN A O 1
ATOM 2413 N N . HIS A 1 333 ? 27.642 -14.759 -11.355 1.00 26.84 314 HIS A N 1
ATOM 2414 C CA . HIS A 1 333 ? 28.207 -15.607 -12.440 1.00 27.73 314 HIS A CA 1
ATOM 2415 C C . HIS A 1 333 ? 29.729 -15.463 -12.514 1.00 28.94 314 HIS A C 1
ATOM 2416 O O . HIS A 1 333 ? 30.346 -16.026 -13.446 1.00 29.52 314 HIS A O 1
ATOM 2423 N N . LEU A 1 334 ? 30.327 -14.711 -11.595 1.00 29.72 315 LEU A N 1
ATOM 2424 C CA . LEU A 1 334 ? 31.804 -14.578 -11.548 1.00 30.18 315 LEU A CA 1
ATOM 2425 C C . LEU A 1 334 ? 32.364 -15.867 -10.978 1.00 31.48 315 LEU A C 1
ATOM 2426 O O . LEU A 1 334 ? 31.667 -16.577 -10.267 1.00 32.30 315 LEU A O 1
ATOM 2431 N N . PRO A 1 335 ? 33.602 -16.242 -11.350 1.00 30.78 316 PRO A N 1
ATOM 2432 C CA . PRO A 1 335 ? 34.213 -17.492 -10.911 1.00 33.55 316 PRO A CA 1
ATOM 2433 C C . PRO A 1 335 ? 34.338 -17.525 -9.384 1.00 31.88 316 PRO A C 1
ATOM 2434 O O . PRO A 1 335 ? 34.624 -16.489 -8.783 1.00 33.07 316 PRO A O 1
ATOM 2438 N N . ASP A 1 336 ? 34.034 -18.684 -8.806 1.00 33.45 317 ASP A N 1
ATOM 2439 C CA . ASP A 1 336 ? 34.271 -19.004 -7.377 1.00 37.45 317 ASP A CA 1
ATOM 2440 C C . ASP A 1 336 ? 33.531 -17.981 -6.513 1.00 37.27 317 ASP A C 1
ATOM 2441 O O . ASP A 1 336 ? 34.026 -17.651 -5.455 1.00 37.13 317 ASP A O 1
ATOM 2446 N N . ASN A 1 337 ? 32.373 -17.510 -6.978 1.00 37.73 318 ASN A N 1
ATOM 2447 C CA . ASN A 1 337 ? 31.497 -16.552 -6.252 1.00 37.43 318 ASN A CA 1
ATOM 2448 C C . ASN A 1 337 ? 32.331 -15.341 -5.797 1.00 35.21 318 ASN A C 1
ATOM 2449 O O . ASN A 1 337 ? 32.043 -14.795 -4.725 1.00 36.40 318 ASN A O 1
ATOM 2454 N N . LYS A 1 338 ? 33.313 -14.917 -6.598 1.00 32.05 319 LYS A N 1
ATOM 2455 C CA . LYS A 1 338 ? 34.113 -13.697 -6.335 1.00 31.29 319 LYS A CA 1
ATOM 2456 C C . LYS A 1 338 ? 33.279 -12.444 -6.596 1.00 28.45 319 LYS A C 1
ATOM 2457 O O . LYS A 1 338 ? 32.321 -12.536 -7.363 1.00 31.02 319 LYS A O 1
ATOM 2463 N N . GLY A 1 339 ? 33.670 -11.333 -5.971 1.00 27.36 320 GLY A N 1
ATOM 2464 C CA . GLY A 1 339 ? 33.141 -9.981 -6.221 1.00 29.31 320 GLY A CA 1
ATOM 2465 C C . GLY A 1 339 ? 33.895 -9.269 -7.328 1.00 29.93 320 GLY A C 1
ATOM 2466 O O . GLY A 1 339 ? 35.017 -9.666 -7.662 1.00 30.76 320 GLY A O 1
ATOM 2467 N N . LEU A 1 340 ? 33.307 -8.211 -7.869 1.00 29.89 321 LEU A N 1
ATOM 2468 C CA . LEU A 1 340 ? 33.925 -7.438 -8.966 1.00 30.55 321 LEU A CA 1
ATOM 2469 C C . LEU A 1 340 ? 35.373 -7.069 -8.653 1.00 37.62 321 LEU A C 1
ATOM 2470 O O . LEU A 1 340 ? 36.228 -7.174 -9.528 1.00 40.24 321 LEU A O 1
ATOM 2475 N N . PRO A 1 341 ? 35.712 -6.586 -7.438 1.00 38.58 322 PRO A N 1
ATOM 2476 C CA . PRO A 1 341 ? 37.083 -6.161 -7.165 1.00 40.56 322 PRO A CA 1
ATOM 2477 C C . PRO A 1 341 ? 38.112 -7.287 -7.311 1.00 36.65 322 PRO A C 1
ATOM 2478 O O . PRO A 1 341 ? 39.259 -6.967 -7.580 1.00 40.55 322 PRO A O 1
ATOM 2482 N N . ASP A 1 342 ? 37.703 -8.545 -7.155 1.00 34.84 323 ASP A N 1
ATOM 2483 C CA . ASP A 1 342 ? 38.618 -9.704 -7.282 1.00 33.04 323 ASP A CA 1
ATOM 2484 C C . ASP A 1 342 ? 38.891 -10.010 -8.761 1.00 34.07 323 ASP A C 1
ATOM 2485 O O . ASP A 1 342 ? 39.828 -10.787 -9.017 1.00 29.45 323 ASP A O 1
ATOM 2490 N N . VAL A 1 343 ? 38.095 -9.489 -9.705 1.00 32.03 324 VAL A N 1
ATOM 2491 C CA . VAL A 1 343 ? 38.249 -9.868 -11.143 1.00 32.47 324 VAL A CA 1
ATOM 2492 C C . VAL A 1 343 ? 38.343 -8.648 -12.063 1.00 31.89 324 VAL A C 1
ATOM 2493 O O . VAL A 1 343 ? 38.811 -8.824 -13.192 1.00 32.18 324 VAL A O 1
ATOM 2497 N N . ALA A 1 344 ? 37.886 -7.474 -11.627 1.00 32.85 325 ALA A N 1
ATOM 2498 C CA . ALA A 1 344 ? 37.722 -6.293 -12.512 1.00 37.95 325 ALA A CA 1
ATOM 2499 C C . ALA A 1 344 ? 39.083 -5.629 -12.716 1.00 46.77 325 ALA A C 1
ATOM 2500 O O . ALA A 1 344 ? 39.922 -5.686 -11.788 1.00 39.98 325 ALA A O 1
ATOM 2502 N N . ILE A 1 345 ? 39.296 -5.041 -13.894 1.00 53.95 326 ILE A N 1
ATOM 2503 C CA . ILE A 1 345 ? 40.608 -4.430 -14.265 1.00 58.27 326 ILE A CA 1
ATOM 2504 C C . ILE A 1 345 ? 40.486 -2.895 -14.248 1.00 60.91 326 ILE A C 1
ATOM 2505 O O . ILE A 1 345 ? 41.536 -2.247 -14.342 1.00 61.52 326 ILE A O 1
ATOM 2510 N N . GLY A 1 346 ? 39.279 -2.341 -14.040 1.00 64.78 327 GLY A N 1
ATOM 2511 C CA . GLY A 1 346 ? 39.002 -0.893 -14.159 1.00 63.50 327 GLY A CA 1
ATOM 2512 C C . GLY A 1 346 ? 38.593 -0.267 -12.840 1.00 66.86 327 GLY A C 1
ATOM 2513 O O . GLY A 1 346 ? 39.085 -0.736 -11.806 1.00 64.04 327 GLY A O 1
ATOM 2514 N N . SER A 1 347 ? 37.710 0.743 -12.877 1.00 70.93 328 SER A N 1
ATOM 2515 C CA . SER A 1 347 ? 37.143 1.470 -11.698 1.00 66.45 328 SER A CA 1
ATOM 2516 C C . SER A 1 347 ? 36.128 0.598 -10.933 1.00 63.47 328 SER A C 1
ATOM 2517 O O . SER A 1 347 ? 35.722 0.953 -9.786 1.00 50.58 328 SER A O 1
ATOM 2520 N N . PHE A 1 348 ? 35.673 -0.490 -11.559 1.00 53.23 329 PHE A N 1
ATOM 2521 C CA . PHE A 1 348 ? 34.738 -1.475 -10.951 1.00 46.01 329 PHE A CA 1
ATOM 2522 C C . PHE A 1 348 ? 35.489 -2.371 -9.958 1.00 43.87 329 PHE A C 1
ATOM 2523 O O . PHE A 1 348 ? 34.840 -3.151 -9.256 1.00 35.64 329 PHE A O 1
ATOM 2531 N N . SER A 1 349 ? 36.816 -2.216 -9.883 1.00 41.80 330 SER A N 1
ATOM 2532 C CA . SER A 1 349 ? 37.700 -2.918 -8.919 1.00 44.16 330 SER A CA 1
ATOM 2533 C C . SER A 1 349 ? 37.829 -2.110 -7.625 1.00 48.47 330 SER A C 1
ATOM 2534 O O . SER A 1 349 ? 38.457 -2.615 -6.700 1.00 54.12 330 SER A O 1
ATOM 2537 N N . GLU A 1 350 ? 37.224 -0.922 -7.555 1.00 54.66 331 GLU A N 1
ATOM 2538 C CA . GLU A 1 350 ? 37.396 0.003 -6.405 1.00 55.07 331 GLU A CA 1
ATOM 2539 C C . GLU A 1 350 ? 36.382 -0.323 -5.303 1.00 56.69 331 GLU A C 1
ATOM 2540 O O . GLU A 1 350 ? 35.416 -1.067 -5.553 1.00 47.32 331 GLU A O 1
ATOM 2546 N N . THR A 1 351 ? 36.628 0.270 -4.133 1.00 59.99 332 THR A N 1
ATOM 2547 C CA . THR A 1 351 ? 35.989 0.000 -2.810 1.00 60.17 332 THR A CA 1
ATOM 2548 C C . THR A 1 351 ? 34.454 0.000 -2.892 1.00 52.80 332 THR A C 1
ATOM 2549 O O . THR A 1 351 ? 33.821 -0.814 -2.231 1.00 50.63 332 THR A O 1
ATOM 2553 N N . PRO A 1 352 ? 33.781 0.884 -3.659 1.00 50.30 333 PRO A N 1
ATOM 2554 C CA . PRO A 1 352 ? 32.317 0.834 -3.776 1.00 53.56 333 PRO A CA 1
ATOM 2555 C C . PRO A 1 352 ? 31.680 -0.423 -4.406 1.00 53.07 333 PRO A C 1
ATOM 2556 O O . PRO A 1 352 ? 30.467 -0.544 -4.354 1.00 57.30 333 PRO A O 1
ATOM 2560 N N . TYR A 1 353 ? 32.484 -1.312 -4.998 1.00 43.88 334 TYR A N 1
ATOM 2561 C CA . TYR A 1 353 ? 32.019 -2.574 -5.626 1.00 41.49 334 TYR A CA 1
ATOM 2562 C C . TYR A 1 353 ? 32.463 -3.760 -4.741 1.00 36.56 334 TYR A C 1
ATOM 2563 O O . TYR A 1 353 ? 32.210 -4.930 -5.096 1.00 27.36 334 TYR A O 1
ATOM 2572 N N . ASP A 1 354 ? 33.067 -3.470 -3.586 1.00 36.23 335 ASP A N 1
ATOM 2573 C CA . ASP A 1 354 ? 33.421 -4.491 -2.564 1.00 34.18 335 ASP A CA 1
ATOM 2574 C C . ASP A 1 354 ? 32.126 -5.173 -2.120 1.00 32.02 335 ASP A C 1
ATOM 2575 O O . ASP A 1 354 ? 31.154 -4.473 -1.843 1.00 32.19 335 ASP A O 1
ATOM 2580 N N . GLY A 1 355 ? 32.118 -6.500 -2.134 1.00 27.07 336 GLY A N 1
ATOM 2581 C CA . GLY A 1 355 ? 30.962 -7.311 -1.740 1.00 27.89 336 GLY A CA 1
ATOM 2582 C C . GLY A 1 355 ? 29.848 -7.313 -2.767 1.00 25.44 336 GLY A C 1
ATOM 2583 O O . GLY A 1 355 ? 28.775 -7.731 -2.402 1.00 24.85 336 GLY A O 1
ATOM 2584 N N . THR A 1 356 ? 30.107 -6.920 -4.023 1.00 29.47 337 THR A N 1
ATOM 2585 C CA . THR A 1 356 ? 29.103 -7.011 -5.125 1.00 32.66 337 THR A CA 1
ATOM 2586 C C . THR A 1 356 ? 29.656 -7.883 -6.263 1.00 31.18 337 THR A C 1
ATOM 2587 O O . THR A 1 356 ? 30.803 -7.673 -6.709 1.00 29.06 337 THR A O 1
ATOM 2591 N N . GLY A 1 357 ? 28.857 -8.865 -6.699 1.00 30.79 338 GLY A N 1
ATOM 2592 C CA . GLY A 1 357 ? 29.185 -9.703 -7.869 1.00 26.97 338 GLY A CA 1
ATOM 2593 C C . GLY A 1 357 ? 28.459 -9.221 -9.115 1.00 25.84 338 GLY A C 1
ATOM 2594 O O . GLY A 1 357 ? 27.964 -8.081 -9.120 1.00 25.67 338 GLY A O 1
ATOM 2595 N N . PHE A 1 358 ? 28.353 -10.078 -10.121 1.00 24.35 339 PHE A N 1
ATOM 2596 C CA . PHE A 1 358 ? 27.697 -9.775 -11.412 1.00 25.83 339 PHE A CA 1
ATOM 2597 C C . PHE A 1 358 ? 27.136 -11.059 -12.012 1.00 28.11 339 PHE A C 1
ATOM 2598 O O . PHE A 1 358 ? 27.862 -12.082 -12.122 1.00 25.05 339 PHE A O 1
ATOM 2606 N N . GLY A 1 359 ? 25.860 -10.998 -12.392 1.00 29.72 340 GLY A N 1
ATOM 2607 C CA . GLY A 1 359 ? 25.175 -12.071 -13.125 1.00 28.04 340 GLY A CA 1
ATOM 2608 C C . GLY A 1 359 ? 25.028 -11.696 -14.584 1.00 30.84 340 GLY A C 1
ATOM 2609 O O . GLY A 1 359 ? 25.956 -11.083 -15.161 1.00 32.93 340 GLY A O 1
ATOM 2610 N N . LEU A 1 360 ? 23.885 -12.036 -15.162 1.00 28.32 341 LEU A N 1
ATOM 2611 C CA . LEU A 1 360 ? 23.642 -11.894 -16.604 1.00 26.44 341 LEU A CA 1
ATOM 2612 C C . LEU A 1 360 ? 22.986 -10.537 -16.824 1.00 28.24 341 LEU A C 1
ATOM 2613 O O . LEU A 1 360 ? 21.815 -10.512 -17.169 1.00 36.15 341 LEU A O 1
ATOM 2618 N N . GLY A 1 361 ? 23.716 -9.462 -16.538 1.00 29.51 342 GLY A N 1
ATOM 2619 C CA . GLY A 1 361 ? 23.283 -8.073 -16.777 1.00 28.65 342 GLY A CA 1
ATOM 2620 C C . GLY A 1 361 ? 22.839 -7.354 -15.530 1.00 28.23 342 GLY A C 1
ATOM 2621 O O . GLY A 1 361 ? 22.326 -6.236 -15.653 1.00 30.73 342 GLY A O 1
ATOM 2622 N N . PHE A 1 362 ? 23.028 -7.950 -14.354 1.00 28.56 343 PHE A N 1
ATOM 2623 C CA . PHE A 1 362 ? 22.774 -7.277 -13.061 1.00 28.26 343 PHE A CA 1
ATOM 2624 C C . PHE A 1 362 ? 24.007 -7.427 -12.182 1.00 28.32 343 PHE A C 1
ATOM 2625 O O . PHE A 1 362 ? 24.652 -8.448 -12.220 1.00 30.81 343 PHE A O 1
ATOM 2633 N N . SER A 1 363 ? 24.284 -6.429 -11.357 1.00 28.58 344 SER A N 1
ATOM 2634 C CA . SER A 1 363 ? 25.189 -6.562 -10.190 1.00 28.96 344 SER A CA 1
ATOM 2635 C C . SER A 1 363 ? 24.404 -7.326 -9.115 1.00 27.19 344 SER A C 1
ATOM 2636 O O . SER A 1 363 ? 23.176 -7.223 -9.120 1.00 23.39 344 SER A O 1
ATOM 2639 N N . VAL A 1 364 ? 25.076 -8.057 -8.242 1.00 25.03 345 VAL A N 1
ATOM 2640 C CA . VAL A 1 364 ? 24.417 -8.823 -7.144 1.00 26.17 345 VAL A CA 1
ATOM 2641 C C . VAL A 1 364 ? 25.172 -8.539 -5.854 1.00 27.21 345 VAL A C 1
ATOM 2642 O O . VAL A 1 364 ? 26.369 -8.857 -5.827 1.00 25.78 345 VAL A O 1
ATOM 2646 N N . LYS A 1 365 ? 24.492 -8.045 -4.826 1.00 26.95 346 LYS A N 1
ATOM 2647 C CA . LYS A 1 365 ? 25.155 -7.848 -3.514 1.00 30.73 346 LYS A CA 1
ATOM 2648 C C . LYS A 1 365 ? 25.432 -9.224 -2.893 1.00 29.39 346 LYS A C 1
ATOM 2649 O O . LYS A 1 365 ? 24.485 -10.028 -2.707 1.00 27.89 346 LYS A O 1
ATOM 2655 N N . LEU A 1 366 ? 26.701 -9.495 -2.578 1.00 30.84 347 LEU A N 1
ATOM 2656 C CA . LEU A 1 366 ? 27.154 -10.775 -1.957 1.00 29.25 347 LEU A CA 1
ATOM 2657 C C . LEU A 1 366 ? 27.303 -10.618 -0.450 1.00 29.47 347 LEU A C 1
ATOM 2658 O O . LEU A 1 366 ? 27.004 -11.556 0.250 1.00 30.54 347 LEU A O 1
ATOM 2663 N N . ASP A 1 367 ? 27.721 -9.442 0.017 1.00 33.11 348 ASP A N 1
ATOM 2664 C CA . ASP A 1 367 ? 28.229 -9.267 1.406 1.00 30.56 348 ASP A CA 1
ATOM 2665 C C . ASP A 1 367 ? 27.933 -7.835 1.826 1.00 31.20 348 ASP A C 1
ATOM 2666 O O . ASP A 1 367 ? 28.629 -6.916 1.325 1.00 30.20 348 ASP A O 1
ATOM 2671 N N . VAL A 1 368 ? 26.930 -7.644 2.687 1.00 26.61 349 VAL A N 1
ATOM 2672 C CA . VAL A 1 368 ? 26.403 -6.279 2.957 1.00 26.76 349 VAL A CA 1
ATOM 2673 C C . VAL A 1 368 ? 27.467 -5.491 3.729 1.00 26.62 349 VAL A C 1
ATOM 2674 O O . VAL A 1 368 ? 27.764 -4.353 3.318 1.00 27.38 349 VAL A O 1
ATOM 2678 N N . ALA A 1 369 ? 28.000 -6.052 4.817 1.00 26.37 350 ALA A N 1
ATOM 2679 C CA . ALA A 1 369 ? 28.994 -5.357 5.670 1.00 28.48 350 ALA A CA 1
ATOM 2680 C C . ALA A 1 369 ? 30.179 -4.910 4.804 1.00 28.00 350 ALA A C 1
ATOM 2681 O O . ALA A 1 369 ? 30.628 -3.735 4.917 1.00 29.56 350 ALA A O 1
ATOM 2683 N N . LYS A 1 370 ? 30.635 -5.787 3.919 1.00 27.59 351 LYS A N 1
ATOM 2684 C CA . LYS A 1 370 ? 31.826 -5.531 3.071 1.00 27.55 351 LYS A CA 1
ATOM 2685 C C . LYS A 1 370 ? 31.532 -4.361 2.114 1.00 26.65 351 LYS A C 1
ATOM 2686 O O . LYS A 1 370 ? 32.442 -3.573 1.867 1.00 25.33 351 LYS A O 1
ATOM 2692 N N . SER A 1 371 ? 30.302 -4.250 1.609 1.00 23.99 352 SER A N 1
ATOM 2693 C CA . SER A 1 371 ? 29.863 -3.142 0.729 1.00 24.10 352 SER A CA 1
ATOM 2694 C C . SER A 1 371 ? 29.870 -1.815 1.492 1.00 28.27 352 SER A C 1
ATOM 2695 O O . SER A 1 371 ? 29.943 -0.763 0.816 1.00 29.17 352 SER A O 1
ATOM 2698 N N . GLN A 1 372 ? 29.742 -1.862 2.823 1.00 24.59 353 GLN A N 1
ATOM 2699 C CA . GLN A 1 372 ? 29.728 -0.689 3.730 1.00 26.95 353 GLN A CA 1
ATOM 2700 C C . GLN A 1 372 ? 28.442 0.115 3.501 1.00 28.68 353 GLN A C 1
ATOM 2701 O O . GLN A 1 372 ? 28.355 1.246 4.000 1.00 31.91 353 GLN A O 1
ATOM 2707 N N . THR A 1 373 ? 27.457 -0.481 2.833 1.00 29.16 354 THR A N 1
ATOM 2708 C CA . THR A 1 373 ? 26.181 0.184 2.459 1.00 26.42 354 THR A CA 1
ATOM 2709 C C . THR A 1 373 ? 25.021 -0.719 2.852 1.00 24.41 354 THR A C 1
ATOM 2710 O O . THR A 1 373 ? 25.005 -1.888 2.442 1.00 26.42 354 THR A O 1
ATOM 2714 N N . VAL A 1 374 ? 24.059 -0.174 3.594 1.00 26.76 355 VAL A N 1
ATOM 2715 C CA . VAL A 1 374 ? 22.866 -0.929 4.054 1.00 26.27 355 VAL A CA 1
ATOM 2716 C C . VAL A 1 374 ? 22.148 -1.510 2.827 1.00 27.72 355 VAL A C 1
ATOM 2717 O O . VAL A 1 374 ? 22.108 -0.869 1.781 1.00 25.01 355 VAL A O 1
ATOM 2721 N N . GLY A 1 375 ? 21.602 -2.708 2.995 1.00 26.67 356 GLY A N 1
ATOM 2722 C CA . GLY A 1 375 ? 20.875 -3.451 1.968 1.00 29.13 356 GLY A CA 1
ATOM 2723 C C . GLY A 1 375 ? 20.791 -4.914 2.353 1.00 32.51 356 GLY A C 1
ATOM 2724 O O . GLY A 1 375 ? 21.143 -5.262 3.497 1.00 29.24 356 GLY A O 1
ATOM 2725 N N . SER A 1 376 ? 20.401 -5.740 1.389 1.00 27.54 357 SER A N 1
ATOM 2726 C CA . SER A 1 376 ? 20.271 -7.201 1.556 1.00 28.68 357 SER A CA 1
ATOM 2727 C C . SER A 1 376 ? 21.198 -7.903 0.571 1.00 23.33 357 SER A C 1
ATOM 2728 O O . SER A 1 376 ? 21.447 -7.374 -0.484 1.00 23.03 357 SER A O 1
ATOM 2731 N N . VAL A 1 377 ? 21.673 -9.072 0.960 1.00 24.61 358 VAL A N 1
ATOM 2732 C CA . VAL A 1 377 ? 22.267 -10.082 0.042 1.00 23.92 358 VAL A CA 1
ATOM 2733 C C . VAL A 1 377 ? 21.261 -10.303 -1.088 1.00 23.12 358 VAL A C 1
ATOM 2734 O O . VAL A 1 377 ? 20.077 -10.553 -0.794 1.00 21.04 358 VAL A O 1
ATOM 2738 N N . GLY A 1 378 ? 21.741 -10.242 -2.319 1.00 22.95 359 GLY A N 1
ATOM 2739 C CA . GLY A 1 378 ? 20.972 -10.494 -3.554 1.00 24.82 359 GLY A CA 1
ATOM 2740 C C . GLY A 1 378 ? 20.386 -9.217 -4.148 1.00 24.42 359 GLY A C 1
ATOM 2741 O O . GLY A 1 378 ? 19.725 -9.312 -5.173 1.00 25.03 359 GLY A O 1
ATOM 2742 N N . GLU A 1 379 ? 20.578 -8.066 -3.506 1.00 26.39 360 GLU A N 1
ATOM 2743 C CA . GLU A 1 379 ? 20.207 -6.764 -4.112 1.00 26.93 360 GLU A CA 1
ATOM 2744 C C . GLU A 1 379 ? 20.763 -6.747 -5.529 1.00 26.70 360 GLU A C 1
ATOM 2745 O O . GLU A 1 379 ? 21.977 -7.014 -5.696 1.00 27.02 360 GLU A O 1
ATOM 2751 N N . TYR A 1 380 ? 19.925 -6.473 -6.526 1.00 27.56 361 TYR A N 1
ATOM 2752 C CA . TYR A 1 380 ? 20.373 -6.491 -7.936 1.00 26.35 361 TYR A CA 1
ATOM 2753 C C . TYR A 1 380 ? 19.839 -5.275 -8.685 1.00 27.76 361 TYR A C 1
ATOM 2754 O O . TYR A 1 380 ? 18.766 -4.705 -8.355 1.00 30.52 361 TYR A O 1
ATOM 2763 N N . GLY A 1 381 ? 20.608 -4.870 -9.687 1.00 25.44 362 GLY A N 1
ATOM 2764 C CA . GLY A 1 381 ? 20.287 -3.703 -10.508 1.00 25.15 362 GLY A CA 1
ATOM 2765 C C . GLY A 1 381 ? 21.478 -3.252 -11.304 1.00 27.14 362 GLY A C 1
ATOM 2766 O O . GLY A 1 381 ? 22.435 -4.034 -11.517 1.00 27.42 362 GLY A O 1
ATOM 2767 N N . TRP A 1 382 ? 21.394 -2.021 -11.775 1.00 26.81 363 TRP A N 1
ATOM 2768 C CA . TRP A 1 382 ? 22.477 -1.395 -12.547 1.00 24.78 363 TRP A CA 1
ATOM 2769 C C . TRP A 1 382 ? 22.159 0.090 -12.623 1.00 25.30 363 TRP A C 1
ATOM 2770 O O . TRP A 1 382 ? 21.177 0.506 -12.002 1.00 25.44 363 TRP A O 1
ATOM 2781 N N . GLY A 1 383 ? 23.029 0.861 -13.272 1.00 26.87 364 GLY A N 1
ATOM 2782 C CA . GLY A 1 383 ? 22.921 2.316 -13.339 1.00 25.27 364 GLY A CA 1
ATOM 2783 C C . GLY A 1 383 ? 23.229 2.822 -14.727 1.00 27.00 364 GLY A C 1
ATOM 2784 O O . GLY A 1 383 ? 23.564 2.008 -15.603 1.00 27.72 364 GLY A O 1
ATOM 2785 N N . GLY A 1 384 ? 23.101 4.128 -14.917 1.00 28.34 365 GLY A N 1
ATOM 2786 C CA . GLY A 1 384 ? 23.415 4.794 -16.194 1.00 33.01 365 GLY A CA 1
ATOM 2787 C C . GLY A 1 384 ? 24.515 5.805 -16.015 1.00 32.58 365 GLY A C 1
ATOM 2788 O O . GLY A 1 384 ? 24.614 6.352 -14.927 1.00 33.40 365 GLY A O 1
ATOM 2789 N N . MET A 1 385 ? 25.267 6.062 -17.087 1.00 35.26 366 MET A N 1
ATOM 2790 C CA . MET A 1 385 ? 26.393 7.024 -17.158 1.00 37.40 366 MET A CA 1
ATOM 2791 C C . MET A 1 385 ? 25.961 8.414 -16.649 1.00 34.05 366 MET A C 1
ATOM 2792 O O . MET A 1 385 ? 26.815 9.139 -16.128 1.00 28.20 366 MET A O 1
ATOM 2797 N N . ALA A 1 386 ? 24.681 8.777 -16.775 1.00 34.18 367 ALA A N 1
ATOM 2798 C CA . ALA A 1 386 ? 24.148 10.109 -16.389 1.00 31.83 367 ALA A CA 1
ATOM 2799 C C . ALA A 1 386 ? 23.566 10.056 -14.983 1.00 32.26 367 ALA A C 1
ATOM 2800 O O . ALA A 1 386 ? 22.828 10.997 -14.623 1.00 35.12 367 ALA A O 1
ATOM 2802 N N . SER A 1 387 ? 23.926 9.031 -14.205 1.00 30.23 368 SER A N 1
ATOM 2803 C CA . SER A 1 387 ? 23.648 8.920 -12.747 1.00 30.20 368 SER A CA 1
ATOM 2804 C C . SER A 1 387 ? 22.215 8.446 -12.485 1.00 28.77 368 SER A C 1
ATOM 2805 O O . SER A 1 387 ? 21.731 8.641 -11.368 1.00 31.16 368 SER A O 1
ATOM 2808 N N . THR A 1 388 ? 21.574 7.828 -13.468 1.00 26.55 369 THR A N 1
ATOM 2809 C CA . THR A 1 388 ? 20.326 7.057 -13.271 1.00 26.94 369 THR A CA 1
ATOM 2810 C C . THR A 1 388 ? 20.703 5.792 -12.499 1.00 28.99 369 THR A C 1
ATOM 2811 O O . THR A 1 388 ? 21.825 5.257 -12.722 1.00 24.50 369 THR A O 1
ATOM 2815 N N . ASN A 1 389 ? 19.799 5.284 -11.665 1.00 28.52 370 ASN A N 1
ATOM 2816 C CA . ASN A 1 389 ? 20.098 4.071 -10.857 1.00 28.34 370 ASN A CA 1
ATOM 2817 C C . ASN A 1 389 ? 18.793 3.358 -10.537 1.00 26.84 370 ASN A C 1
ATOM 2818 O O . ASN A 1 389 ? 17.782 4.042 -10.331 1.00 28.11 370 ASN A O 1
ATOM 2823 N N . PHE A 1 390 ? 18.827 2.039 -10.477 1.00 26.03 371 PHE A N 1
ATOM 2824 C CA . PHE A 1 390 ? 17.708 1.242 -9.924 1.00 23.16 371 PHE A CA 1
ATOM 2825 C C . PHE A 1 390 ? 18.277 0.053 -9.163 1.00 24.86 371 PHE A C 1
ATOM 2826 O O . PHE A 1 390 ? 19.380 -0.443 -9.483 1.00 26.90 371 PHE A O 1
ATOM 2834 N N . PHE A 1 391 ? 17.546 -0.398 -8.162 1.00 24.96 372 PHE A N 1
ATOM 2835 C CA . PHE A 1 391 ? 17.833 -1.698 -7.517 1.00 26.08 372 PHE A CA 1
ATOM 2836 C C . PHE A 1 391 ? 16.522 -2.345 -7.107 1.00 24.67 372 PHE A C 1
ATOM 2837 O O . PHE A 1 391 ? 15.523 -1.642 -6.906 1.00 24.24 372 PHE A O 1
ATOM 2845 N N . ILE A 1 392 ? 16.583 -3.669 -7.037 1.00 25.44 373 ILE A N 1
ATOM 2846 C CA . ILE A 1 392 ? 15.529 -4.551 -6.477 1.00 24.99 373 ILE A CA 1
ATOM 2847 C C . ILE A 1 392 ? 16.194 -5.342 -5.352 1.00 25.24 373 ILE A C 1
ATOM 2848 O O . ILE A 1 392 ? 17.249 -5.957 -5.588 1.00 26.06 373 ILE A O 1
ATOM 2853 N N . ASP A 1 393 ? 15.612 -5.272 -4.168 1.00 22.84 374 ASP A N 1
ATOM 2854 C CA . ASP A 1 393 ? 15.983 -6.087 -2.995 1.00 26.27 374 ASP A CA 1
ATOM 2855 C C . ASP A 1 393 ? 14.971 -7.227 -2.922 1.00 25.12 374 ASP A C 1
ATOM 2856 O O . ASP A 1 393 ? 13.851 -7.013 -2.475 1.00 26.38 374 ASP A O 1
ATOM 2861 N N . PRO A 1 394 ? 15.333 -8.460 -3.323 1.00 26.80 375 PRO A N 1
ATOM 2862 C CA . PRO A 1 394 ? 14.389 -9.567 -3.332 1.00 29.79 375 PRO A CA 1
ATOM 2863 C C . PRO A 1 394 ? 14.073 -10.085 -1.924 1.00 28.73 375 PRO A C 1
ATOM 2864 O O . PRO A 1 394 ? 13.078 -10.710 -1.782 1.00 29.99 375 PRO A O 1
ATOM 2868 N N . GLU A 1 395 ? 14.920 -9.804 -0.929 1.00 32.45 376 GLU A N 1
ATOM 2869 C CA . GLU A 1 395 ? 14.664 -10.184 0.486 1.00 31.13 376 GLU A CA 1
ATOM 2870 C C . GLU A 1 395 ? 13.558 -9.276 1.048 1.00 30.02 376 GLU A C 1
ATOM 2871 O O . GLU A 1 395 ? 12.697 -9.786 1.769 1.00 22.81 376 GLU A O 1
ATOM 2877 N N . GLU A 1 396 ? 13.587 -7.977 0.728 1.00 28.95 377 GLU A N 1
ATOM 2878 C CA . GLU A 1 396 ? 12.662 -6.982 1.312 1.00 29.56 377 GLU A CA 1
ATOM 2879 C C . GLU A 1 396 ? 11.493 -6.680 0.357 1.00 30.71 377 GLU A C 1
ATOM 2880 O O . GLU A 1 396 ? 10.588 -5.950 0.803 1.00 27.26 377 GLU A O 1
ATOM 2886 N N . ASP A 1 397 ? 11.508 -7.224 -0.870 1.00 31.17 378 ASP A N 1
ATOM 2887 C CA . ASP A 1 397 ? 10.481 -6.984 -1.924 1.00 38.74 378 ASP A CA 1
ATOM 2888 C C . ASP A 1 397 ? 10.392 -5.477 -2.190 1.00 31.67 378 ASP A C 1
ATOM 2889 O O . ASP A 1 397 ? 9.305 -4.949 -2.303 1.00 31.14 378 ASP A O 1
ATOM 2894 N N . LEU A 1 398 ? 11.529 -4.823 -2.292 1.00 32.43 379 LEU A N 1
ATOM 2895 C CA . LEU A 1 398 ? 11.662 -3.352 -2.287 1.00 31.94 379 LEU A CA 1
ATOM 2896 C C . LEU A 1 398 ? 12.437 -2.954 -3.545 1.00 29.32 379 LEU A C 1
ATOM 2897 O O . LEU A 1 398 ? 13.329 -3.721 -3.936 1.00 27.24 379 LEU A O 1
ATOM 2902 N N . LEU A 1 399 ? 12.089 -1.837 -4.182 1.00 25.69 380 LEU A N 1
ATOM 2903 C CA . LEU A 1 399 ? 12.856 -1.355 -5.352 1.00 24.65 380 LEU A CA 1
ATOM 2904 C C . LEU A 1 399 ? 12.841 0.167 -5.399 1.00 23.85 380 LEU A C 1
ATOM 2905 O O . LEU A 1 399 ? 11.960 0.783 -4.815 1.00 24.59 380 LEU A O 1
ATOM 2910 N N . MET A 1 400 ? 13.870 0.710 -6.042 1.00 27.17 381 MET A N 1
ATOM 2911 C CA . MET A 1 400 ? 14.023 2.158 -6.278 1.00 27.87 381 MET A CA 1
ATOM 2912 C C . MET A 1 400 ? 14.343 2.377 -7.743 1.00 26.16 381 MET A C 1
ATOM 2913 O O . MET A 1 400 ? 15.129 1.587 -8.322 1.00 28.69 381 MET A O 1
ATOM 2918 N N . VAL A 1 401 ? 13.751 3.421 -8.310 1.00 24.73 382 VAL A N 1
ATOM 2919 C CA . VAL A 1 401 ? 14.186 3.987 -9.611 1.00 25.24 382 VAL A CA 1
ATOM 2920 C C . VAL A 1 401 ? 14.535 5.449 -9.357 1.00 24.11 382 VAL A C 1
ATOM 2921 O O . VAL A 1 401 ? 13.667 6.198 -8.899 1.00 28.77 382 VAL A O 1
ATOM 2925 N N . PHE A 1 402 ? 15.768 5.812 -9.663 1.00 27.77 383 PHE A N 1
ATOM 2926 C CA . PHE A 1 402 ? 16.289 7.184 -9.502 1.00 28.90 383 PHE A CA 1
ATOM 2927 C C . PHE A 1 402 ? 16.758 7.692 -10.858 1.00 28.82 383 PHE A C 1
ATOM 2928 O O . PHE A 1 402 ? 17.554 7.014 -11.515 1.00 28.45 383 PHE A O 1
ATOM 2936 N N . MET A 1 403 ? 16.252 8.862 -11.243 1.00 27.98 384 MET A N 1
ATOM 2937 C CA . MET A 1 403 ? 16.587 9.520 -12.521 1.00 32.23 384 MET A CA 1
ATOM 2938 C C . MET A 1 403 ? 17.133 10.916 -12.220 1.00 32.35 384 MET A C 1
ATOM 2939 O O . MET A 1 403 ? 16.498 11.681 -11.443 1.00 30.28 384 MET A O 1
ATOM 2944 N N . THR A 1 404 ? 18.242 11.236 -12.867 1.00 32.88 385 THR A N 1
ATOM 2945 C CA . THR A 1 404 ? 18.827 12.589 -12.981 1.00 35.67 385 THR A CA 1
ATOM 2946 C C . THR A 1 404 ? 19.648 12.564 -14.261 1.00 32.89 385 THR A C 1
ATOM 2947 O O . THR A 1 404 ? 19.773 11.463 -14.838 1.00 31.14 385 THR A O 1
ATOM 2951 N N . GLN A 1 405 ? 20.190 13.697 -14.696 1.00 35.34 386 GLN A N 1
ATOM 2952 C CA . GLN A 1 405 ? 21.078 13.739 -15.891 1.00 37.63 386 GLN A CA 1
ATOM 2953 C C . GLN A 1 405 ? 22.346 14.502 -15.494 1.00 41.72 386 GLN A C 1
ATOM 2954 O O . GLN A 1 405 ? 22.369 15.756 -15.617 1.00 45.19 386 GLN A O 1
ATOM 2960 N N . LEU A 1 406 ? 23.325 13.764 -14.972 1.00 36.98 387 LEU A N 1
ATOM 2961 C CA . LEU A 1 406 ? 24.663 14.276 -14.581 1.00 35.91 387 LEU A CA 1
ATOM 2962 C C . LEU A 1 406 ? 25.690 13.197 -14.924 1.00 34.48 387 LEU A C 1
ATOM 2963 O O . LEU A 1 406 ? 25.739 12.156 -14.240 1.00 38.93 387 LEU A O 1
ATOM 2968 N N . ILE A 1 407 ? 26.398 13.410 -16.024 1.00 37.47 388 ILE A N 1
ATOM 2969 C CA . ILE A 1 407 ? 27.556 12.580 -16.454 1.00 36.68 388 ILE A CA 1
ATOM 2970 C C . ILE A 1 407 ? 28.792 13.116 -15.736 1.00 38.31 388 ILE A C 1
ATOM 2971 O O . ILE A 1 407 ? 28.945 14.332 -15.676 1.00 37.03 388 ILE A O 1
ATOM 2976 N N . PRO A 1 408 ? 29.703 12.267 -15.200 1.00 37.33 389 PRO A N 1
ATOM 2977 C CA . PRO A 1 408 ? 29.489 10.821 -15.103 1.00 38.37 389 PRO A CA 1
ATOM 2978 C C . PRO A 1 408 ? 28.843 10.349 -13.789 1.00 37.31 389 PRO A C 1
ATOM 2979 O O . PRO A 1 408 ? 28.785 11.109 -12.838 1.00 34.82 389 PRO A O 1
ATOM 2983 N N . SER A 1 409 ? 28.402 9.088 -13.775 1.00 32.33 390 SER A N 1
ATOM 2984 C CA . SER A 1 409 ? 27.698 8.443 -12.642 1.00 38.47 390 SER A CA 1
ATOM 2985 C C . SER A 1 409 ? 28.652 8.240 -11.460 1.00 37.68 390 SER A C 1
ATOM 2986 O O . SER A 1 409 ? 28.160 8.132 -10.335 1.00 34.76 390 SER A O 1
ATOM 2989 N N . SER A 1 410 ? 29.960 8.247 -11.706 1.00 36.52 391 SER A N 1
ATOM 2990 C CA . SER A 1 410 ? 31.014 8.147 -10.659 1.00 37.07 391 SER A CA 1
ATOM 2991 C C . SER A 1 410 ? 31.124 9.442 -9.841 1.00 38.32 391 SER A C 1
ATOM 2992 O O . SER A 1 410 ? 31.828 9.438 -8.818 1.00 36.83 391 SER A O 1
ATOM 2995 N N . THR A 1 411 ? 30.492 10.539 -10.254 1.00 39.10 392 THR A N 1
ATOM 2996 C CA . THR A 1 411 ? 30.676 11.859 -9.593 1.00 37.71 392 THR A CA 1
ATOM 2997 C C . THR A 1 411 ? 30.229 11.784 -8.128 1.00 39.41 392 THR A C 1
ATOM 2998 O O . THR A 1 411 ? 31.055 12.108 -7.238 1.00 37.73 392 THR A O 1
ATOM 3002 N N . TYR A 1 412 ? 28.973 11.414 -7.864 1.00 37.19 393 TYR A N 1
ATOM 3003 C CA . TYR A 1 412 ? 28.383 11.511 -6.500 1.00 30.86 393 TYR A CA 1
ATOM 3004 C C . TYR A 1 412 ? 27.913 10.145 -6.000 1.00 29.47 393 TYR A C 1
ATOM 3005 O O . TYR A 1 412 ? 27.628 9.255 -6.822 1.00 29.97 393 TYR A O 1
ATOM 3014 N N . ALA A 1 413 ? 27.774 10.020 -4.681 1.00 30.46 394 ALA A N 1
ATOM 3015 C CA . ALA A 1 413 ? 27.362 8.787 -3.971 1.00 29.58 394 ALA A CA 1
ATOM 3016 C C . ALA A 1 413 ? 25.873 8.856 -3.604 1.00 28.73 394 ALA A C 1
ATOM 3017 O O . ALA A 1 413 ? 25.447 8.175 -2.650 1.00 32.63 394 ALA A O 1
ATOM 3019 N N . VAL A 1 414 ? 25.097 9.635 -4.354 1.00 29.46 395 VAL A N 1
ATOM 3020 C CA . VAL A 1 414 ? 23.648 9.833 -4.085 1.00 29.87 395 VAL A CA 1
ATOM 3021 C C . VAL A 1 414 ? 22.918 8.475 -4.085 1.00 27.12 395 VAL A C 1
ATOM 3022 O O . VAL A 1 414 ? 22.008 8.308 -3.274 1.00 24.02 395 VAL A O 1
ATOM 3026 N N . ARG A 1 415 ? 23.310 7.513 -4.914 1.00 27.47 396 ARG A N 1
ATOM 3027 C CA . ARG A 1 415 ? 22.586 6.213 -4.979 1.00 33.30 396 ARG A CA 1
ATOM 3028 C C . ARG A 1 415 ? 22.724 5.487 -3.629 1.00 30.99 396 ARG A C 1
ATOM 3029 O O . ARG A 1 415 ? 21.783 4.806 -3.227 1.00 37.25 396 ARG A O 1
ATOM 3037 N N . GLN A 1 416 ? 23.837 5.711 -2.922 1.00 33.79 397 GLN A N 1
ATOM 3038 C CA . GLN A 1 416 ? 24.139 5.107 -1.599 1.00 31.71 397 GLN A CA 1
ATOM 3039 C C . GLN A 1 416 ? 23.383 5.881 -0.514 1.00 29.60 397 GLN A C 1
ATOM 3040 O O . GLN A 1 416 ? 22.859 5.245 0.401 1.00 28.97 397 GLN A O 1
ATOM 3046 N N . GLU A 1 417 ? 23.316 7.202 -0.611 1.00 30.07 398 GLU A N 1
ATOM 3047 C CA . GLU A 1 417 ? 22.552 8.044 0.351 1.00 29.67 398 GLU A CA 1
ATOM 3048 C C . GLU A 1 417 ? 21.066 7.659 0.258 1.00 28.18 398 GLU A C 1
ATOM 3049 O O . GLU A 1 417 ? 20.375 7.603 1.303 1.00 26.31 398 GLU A O 1
ATOM 3055 N N . LEU A 1 418 ? 20.579 7.404 -0.959 1.00 28.34 399 LEU A N 1
ATOM 3056 C CA . LEU A 1 418 ? 19.158 7.031 -1.161 1.00 30.01 399 LEU A CA 1
ATOM 3057 C C . LEU A 1 418 ? 18.906 5.664 -0.514 1.00 29.28 399 LEU A C 1
ATOM 3058 O O . LEU A 1 418 ? 17.855 5.508 0.132 1.00 29.85 399 LEU A O 1
ATOM 3063 N N . ARG A 1 419 ? 19.844 4.726 -0.653 1.00 33.14 400 ARG A N 1
ATOM 3064 C CA . ARG A 1 419 ? 19.711 3.382 -0.021 1.00 33.82 400 ARG A CA 1
ATOM 3065 C C . ARG A 1 419 ? 19.647 3.562 1.493 1.00 31.35 400 ARG A C 1
ATOM 3066 O O . ARG A 1 419 ? 18.851 2.862 2.134 1.00 29.07 400 ARG A O 1
ATOM 3074 N N . ALA A 1 420 ? 20.473 4.447 2.048 1.00 32.60 401 ALA A N 1
ATOM 3075 C CA . ALA A 1 420 ? 20.515 4.706 3.510 1.00 31.93 401 ALA A CA 1
ATOM 3076 C C . ALA A 1 420 ? 19.121 5.145 3.959 1.00 28.27 401 ALA A C 1
ATOM 3077 O O . ALA A 1 420 ? 18.604 4.606 4.969 1.00 25.93 401 ALA A O 1
ATOM 3079 N N . ILE A 1 421 ? 18.533 6.081 3.218 1.00 26.35 402 ILE A N 1
ATOM 3080 C CA . ILE A 1 421 ? 17.223 6.681 3.609 1.00 28.85 402 ILE A CA 1
ATOM 3081 C C . ILE A 1 421 ? 16.125 5.632 3.420 1.00 28.79 402 ILE A C 1
ATOM 3082 O O . ILE A 1 421 ? 15.311 5.445 4.347 1.00 28.24 402 ILE A O 1
ATOM 3087 N N . ILE A 1 422 ? 16.147 4.932 2.276 1.00 30.02 403 ILE A N 1
ATOM 3088 C CA . ILE A 1 422 ? 15.060 3.985 1.910 1.00 28.42 403 ILE A CA 1
ATOM 3089 C C . ILE A 1 422 ? 15.080 2.818 2.889 1.00 27.26 403 ILE A C 1
ATOM 3090 O O . ILE A 1 422 ? 14.007 2.479 3.436 1.00 24.06 403 ILE A O 1
ATOM 3095 N N . ASN A 1 423 ? 16.258 2.264 3.152 1.00 25.27 404 ASN A N 1
ATOM 3096 C CA . ASN A 1 423 ? 16.403 1.142 4.111 1.00 26.91 404 ASN A CA 1
ATOM 3097 C C . ASN A 1 423 ? 15.978 1.609 5.500 1.00 25.31 404 ASN A C 1
ATOM 3098 O O . ASN A 1 423 ? 15.330 0.820 6.195 1.00 23.82 404 ASN A O 1
ATOM 3103 N N . GLY A 1 424 ? 16.297 2.854 5.854 1.00 26.19 405 GLY A N 1
ATOM 3104 C CA . GLY A 1 424 ? 15.957 3.385 7.181 1.00 26.75 405 GLY A CA 1
ATOM 3105 C C . GLY A 1 424 ? 14.450 3.510 7.374 1.00 29.32 405 GLY A C 1
ATOM 3106 O O . GLY A 1 424 ? 14.018 3.660 8.535 1.00 27.93 405 GLY A O 1
ATOM 3107 N N . ALA A 1 425 ? 13.673 3.493 6.287 1.00 28.79 406 ALA A N 1
ATOM 3108 C CA . ALA A 1 425 ? 12.210 3.697 6.338 1.00 29.71 406 ALA A CA 1
ATOM 3109 C C . ALA A 1 425 ? 11.494 2.350 6.519 1.00 32.44 406 ALA A C 1
ATOM 3110 O O . ALA A 1 425 ? 10.283 2.392 6.736 1.00 32.42 406 ALA A O 1
ATOM 3112 N N . LEU A 1 426 ? 12.201 1.217 6.486 1.00 29.33 407 LEU A N 1
ATOM 3113 C CA . LEU A 1 426 ? 11.601 -0.099 6.829 1.00 34.18 407 LEU A CA 1
ATOM 3114 C C . LEU A 1 426 ? 11.276 -0.128 8.325 1.00 31.78 407 LEU A C 1
ATOM 3115 O O . LEU A 1 426 ? 12.225 -0.065 9.112 1.00 31.23 407 LEU A O 1
ATOM 3120 N N . VAL A 1 427 ? 9.995 -0.238 8.685 1.00 32.82 408 VAL A N 1
ATOM 3121 C CA . VAL A 1 427 ? 9.555 -0.157 10.108 1.00 36.14 408 VAL A CA 1
ATOM 3122 C C . VAL A 1 427 ? 8.683 -1.350 10.474 1.00 35.05 408 VAL A C 1
ATOM 3123 O O . VAL A 1 427 ? 8.008 -1.250 11.492 1.00 40.16 408 VAL A O 1
ATOM 3127 N N . ASP A 1 428 ? 8.738 -2.438 9.727 1.00 39.07 409 ASP A N 1
ATOM 3128 C CA . ASP A 1 428 ? 7.989 -3.669 10.082 1.00 41.81 409 ASP A CA 1
ATOM 3129 C C . ASP A 1 428 ? 8.980 -4.672 10.685 1.00 43.65 409 ASP A C 1
ATOM 3130 O O . ASP A 1 428 ? 8.503 -5.705 11.125 1.00 51.86 409 ASP A O 1
ATOM 3135 N N . ASN B 1 28 ? -2.528 -21.423 -20.546 1.00 61.24 9 ASN B N 1
ATOM 3136 C CA . ASN B 1 28 ? -3.004 -22.528 -19.704 1.00 64.74 9 ASN B CA 1
ATOM 3137 C C . ASN B 1 28 ? -1.853 -23.059 -18.840 1.00 62.72 9 ASN B C 1
ATOM 3138 O O . ASN B 1 28 ? -0.767 -23.404 -19.363 1.00 63.49 9 ASN B O 1
ATOM 3143 N N . ILE B 1 29 ? -2.125 -23.169 -17.543 1.00 53.17 10 ILE B N 1
ATOM 3144 C CA . ILE B 1 29 ? -1.109 -23.463 -16.495 1.00 49.92 10 ILE B CA 1
ATOM 3145 C C . ILE B 1 29 ? -1.504 -24.724 -15.737 1.00 47.76 10 ILE B C 1
ATOM 3146 O O . ILE B 1 29 ? -2.647 -24.829 -15.290 1.00 53.95 10 ILE B O 1
ATOM 3151 N N . ILE B 1 30 ? -0.570 -25.651 -15.608 1.00 43.45 11 ILE B N 1
ATOM 3152 C CA . ILE B 1 30 ? -0.743 -26.877 -14.794 1.00 44.21 11 ILE B CA 1
ATOM 3153 C C . ILE B 1 30 ? 0.499 -26.990 -13.921 1.00 47.72 11 ILE B C 1
ATOM 3154 O O . ILE B 1 30 ? 1.637 -26.876 -14.476 1.00 44.74 11 ILE B O 1
ATOM 3159 N N . ALA B 1 31 ? 0.294 -27.197 -12.618 1.00 46.39 12 ALA B N 1
ATOM 3160 C CA . ALA B 1 31 ? 1.379 -27.427 -11.635 1.00 48.22 12 ALA B CA 1
ATOM 3161 C C . ALA B 1 31 ? 2.433 -26.316 -11.762 1.00 45.99 12 ALA B C 1
ATOM 3162 O O . ALA B 1 31 ? 3.629 -26.639 -11.720 1.00 43.06 12 ALA B O 1
ATOM 3164 N N . GLY B 1 32 ? 1.993 -25.060 -11.944 1.00 43.96 13 GLY B N 1
ATOM 3165 C CA . GLY B 1 32 ? 2.862 -23.867 -11.990 1.00 43.83 13 GLY B CA 1
ATOM 3166 C C . GLY B 1 32 ? 3.714 -23.816 -13.251 1.00 44.43 13 GLY B C 1
ATOM 3167 O O . GLY B 1 32 ? 4.704 -23.038 -13.296 1.00 44.99 13 GLY B O 1
ATOM 3168 N N . MET B 1 33 ? 3.356 -24.606 -14.262 1.00 39.25 14 MET B N 1
ATOM 3169 C CA . MET B 1 33 ? 4.039 -24.597 -15.582 1.00 39.84 14 MET B CA 1
ATOM 3170 C C . MET B 1 33 ? 3.085 -24.060 -16.638 1.00 36.31 14 MET B C 1
ATOM 3171 O O . MET B 1 33 ? 1.926 -24.470 -16.639 1.00 36.61 14 MET B O 1
ATOM 3176 N N . ASP B 1 34 ? 3.587 -23.188 -17.500 1.00 33.65 15 ASP B N 1
ATOM 3177 C CA . ASP B 1 34 ? 2.839 -22.641 -18.657 1.00 38.31 15 ASP B CA 1
ATOM 3178 C C . ASP B 1 34 ? 2.968 -23.634 -19.818 1.00 39.04 15 ASP B C 1
ATOM 3179 O O . ASP B 1 34 ? 4.106 -23.792 -20.323 1.00 45.08 15 ASP B O 1
ATOM 3184 N N . LEU B 1 35 ? 1.862 -24.250 -20.236 1.00 36.21 16 LEU B N 1
ATOM 3185 C CA . LEU B 1 35 ? 1.842 -25.267 -21.330 1.00 39.49 16 LEU B CA 1
ATOM 3186 C C . LEU B 1 35 ? 2.241 -24.643 -22.669 1.00 32.60 16 LEU B C 1
ATOM 3187 O O . LEU B 1 35 ? 2.892 -25.330 -23.453 1.00 31.45 16 LEU B O 1
ATOM 3192 N N . ASN B 1 36 ? 1.838 -23.395 -22.917 1.00 32.94 17 ASN B N 1
ATOM 3193 C CA . ASN B 1 36 ? 2.198 -22.656 -24.153 1.00 36.73 17 ASN B CA 1
ATOM 3194 C C . ASN B 1 36 ? 3.726 -22.534 -24.218 1.00 37.11 17 ASN B C 1
ATOM 3195 O O . ASN B 1 36 ? 4.283 -22.746 -25.293 1.00 42.68 17 ASN B O 1
ATOM 3200 N N . ARG B 1 37 ? 4.394 -22.270 -23.097 1.00 37.45 18 ARG B N 1
ATOM 3201 C CA . ARG B 1 37 ? 5.881 -22.173 -23.066 1.00 38.37 18 ARG B CA 1
ATOM 3202 C C . ARG B 1 37 ? 6.466 -23.559 -23.311 1.00 32.47 18 ARG B C 1
ATOM 3203 O O . ARG B 1 37 ? 7.477 -23.644 -23.999 1.00 34.67 18 ARG B O 1
ATOM 3211 N N . LEU B 1 38 ? 5.821 -24.609 -22.807 1.00 29.29 19 LEU B N 1
ATOM 3212 C CA . LEU B 1 38 ? 6.347 -25.987 -22.998 1.00 31.19 19 LEU B CA 1
ATOM 3213 C C . LEU B 1 38 ? 6.246 -26.411 -24.471 1.00 30.30 19 LEU B C 1
ATOM 3214 O O . LEU B 1 38 ? 7.081 -27.230 -24.902 1.00 37.04 19 LEU B O 1
ATOM 3219 N N . ASP B 1 39 ? 5.289 -25.868 -25.229 1.00 32.75 20 ASP B N 1
ATOM 3220 C CA . ASP B 1 39 ? 5.165 -26.159 -26.676 1.00 32.39 20 ASP B CA 1
ATOM 3221 C C . ASP B 1 39 ? 6.452 -25.759 -27.392 1.00 34.13 20 ASP B C 1
ATOM 3222 O O . ASP B 1 39 ? 6.686 -26.308 -28.482 1.00 31.46 20 ASP B O 1
ATOM 3227 N N . ARG B 1 40 ? 7.254 -24.862 -26.806 1.00 33.11 21 ARG B N 1
ATOM 3228 C CA . ARG B 1 40 ? 8.597 -24.490 -27.343 1.00 35.23 21 ARG B CA 1
ATOM 3229 C C . ARG B 1 40 ? 9.493 -25.723 -27.485 1.00 31.86 21 ARG B C 1
ATOM 3230 O O . ARG B 1 40 ? 10.421 -25.669 -28.303 1.00 30.59 21 ARG B O 1
ATOM 3238 N N . ILE B 1 41 ? 9.235 -26.787 -26.727 1.00 33.02 22 ILE B N 1
ATOM 3239 C CA . ILE B 1 41 ? 10.004 -28.067 -26.854 1.00 33.94 22 ILE B CA 1
ATOM 3240 C C . ILE B 1 41 ? 9.835 -28.615 -28.274 1.00 33.04 22 ILE B C 1
ATOM 3241 O O . ILE B 1 41 ? 10.849 -28.816 -28.957 1.00 40.93 22 ILE B O 1
ATOM 3246 N N . ALA B 1 42 ? 8.604 -28.883 -28.695 1.00 34.32 23 ALA B N 1
ATOM 3247 C CA . ALA B 1 42 ? 8.288 -29.444 -30.032 1.00 34.21 23 ALA B CA 1
ATOM 3248 C C . ALA B 1 42 ? 8.874 -28.532 -31.112 1.00 31.79 23 ALA B C 1
ATOM 3249 O O . ALA B 1 42 ? 9.531 -29.049 -32.034 1.00 32.02 23 ALA B O 1
ATOM 3251 N N . GLU B 1 43 ? 8.662 -27.222 -30.980 1.00 32.14 24 GLU B N 1
ATOM 3252 C CA . GLU B 1 43 ? 9.091 -26.204 -31.972 1.00 33.71 24 GLU B CA 1
ATOM 3253 C C . GLU B 1 43 ? 10.605 -26.276 -32.093 1.00 32.85 24 GLU B C 1
ATOM 3254 O O . GLU B 1 43 ? 11.123 -26.289 -33.231 1.00 30.59 24 GLU B O 1
ATOM 3260 N N . HIS B 1 44 ? 11.291 -26.380 -30.954 1.00 32.73 25 HIS B N 1
ATOM 3261 C CA . HIS B 1 44 ? 12.773 -26.410 -30.900 1.00 29.48 25 HIS B CA 1
ATOM 3262 C C . HIS B 1 44 ? 13.292 -27.697 -31.520 1.00 30.22 25 HIS B C 1
ATOM 3263 O O . HIS B 1 44 ? 14.261 -27.619 -32.311 1.00 29.86 25 HIS B O 1
ATOM 3270 N N . LEU B 1 45 ? 12.725 -28.851 -31.151 1.00 29.02 26 LEU B N 1
ATOM 3271 C CA . LEU B 1 45 ? 13.239 -30.150 -31.660 1.00 31.75 26 LEU B CA 1
ATOM 3272 C C . LEU B 1 45 ? 13.013 -30.224 -33.177 1.00 32.03 26 LEU B C 1
ATOM 3273 O O . LEU B 1 45 ? 13.917 -30.742 -33.872 1.00 37.06 26 LEU B O 1
ATOM 3278 N N . ASP B 1 46 ? 11.885 -29.701 -33.666 1.00 30.35 27 ASP B N 1
ATOM 3279 C CA . ASP B 1 46 ? 11.577 -29.601 -35.120 1.00 34.01 27 ASP B CA 1
ATOM 3280 C C . ASP B 1 46 ? 12.657 -28.762 -35.798 1.00 33.63 27 ASP B C 1
ATOM 3281 O O . ASP B 1 46 ? 13.333 -29.269 -36.690 1.00 35.46 27 ASP B O 1
ATOM 3286 N N . ARG B 1 47 ? 12.802 -27.519 -35.355 1.00 36.39 28 ARG B N 1
ATOM 3287 C CA . ARG B 1 47 ? 13.581 -26.449 -36.035 1.00 37.38 28 ARG B CA 1
ATOM 3288 C C . ARG B 1 47 ? 15.078 -26.785 -35.965 1.00 37.47 28 ARG B C 1
ATOM 3289 O O . ARG B 1 47 ? 15.772 -26.544 -36.951 1.00 38.12 28 ARG B O 1
ATOM 3297 N N . ALA B 1 48 ? 15.558 -27.375 -34.869 1.00 34.50 29 ALA B N 1
ATOM 3298 C CA . ALA B 1 48 ? 17.003 -27.489 -34.593 1.00 33.49 29 ALA B CA 1
ATOM 3299 C C . ALA B 1 48 ? 17.527 -28.894 -34.890 1.00 32.62 29 ALA B C 1
ATOM 3300 O O . ALA B 1 48 ? 18.761 -29.007 -35.133 1.00 33.10 29 ALA B O 1
ATOM 3302 N N . TYR B 1 49 ? 16.679 -29.926 -34.871 1.00 30.37 30 TYR B N 1
ATOM 3303 C CA . TYR B 1 49 ? 17.145 -31.338 -34.967 1.00 33.73 30 TYR B CA 1
ATOM 3304 C C . TYR B 1 49 ? 16.422 -32.129 -36.075 1.00 35.14 30 TYR B C 1
ATOM 3305 O O . TYR B 1 49 ? 17.100 -32.786 -36.905 1.00 35.51 30 TYR B O 1
ATOM 3314 N N . LEU B 1 50 ? 15.093 -32.086 -36.119 1.00 39.55 31 LEU B N 1
ATOM 3315 C CA . LEU B 1 50 ? 14.302 -33.001 -36.987 1.00 40.81 31 LEU B CA 1
ATOM 3316 C C . LEU B 1 50 ? 14.288 -32.484 -38.427 1.00 40.36 31 LEU B C 1
ATOM 3317 O O . LEU B 1 50 ? 14.739 -33.247 -39.306 1.00 42.77 31 LEU B O 1
ATOM 3322 N N . HIS B 1 51 ? 13.834 -31.242 -38.648 1.00 40.64 32 HIS B N 1
ATOM 3323 C CA . HIS B 1 51 ? 13.738 -30.625 -39.999 1.00 43.18 32 HIS B CA 1
ATOM 3324 C C . HIS B 1 51 ? 15.121 -30.626 -40.650 1.00 43.52 32 HIS B C 1
ATOM 3325 O O . HIS B 1 51 ? 15.240 -31.033 -41.797 1.00 40.59 32 HIS B O 1
ATOM 3332 N N . PRO B 1 52 ? 16.219 -30.221 -39.960 1.00 40.50 33 PRO B N 1
ATOM 3333 C CA . PRO B 1 52 ? 17.556 -30.283 -40.551 1.00 35.86 33 PRO B CA 1
ATOM 3334 C C . PRO B 1 52 ? 18.216 -31.665 -40.617 1.00 32.76 33 PRO B C 1
ATOM 3335 O O . PRO B 1 52 ? 19.341 -31.711 -41.057 1.00 29.64 33 PRO B O 1
ATOM 3339 N N . GLY B 1 53 ? 17.557 -32.734 -40.145 1.00 36.60 34 GLY B N 1
ATOM 3340 C CA . GLY B 1 53 ? 18.064 -34.112 -40.278 1.00 31.33 34 GLY B CA 1
ATOM 3341 C C . GLY B 1 53 ? 19.212 -34.447 -39.335 1.00 33.09 34 GLY B C 1
ATOM 3342 O O . GLY B 1 53 ? 20.085 -35.248 -39.723 1.00 32.24 34 GLY B O 1
ATOM 3343 N N . LYS B 1 54 ? 19.211 -33.904 -38.116 1.00 32.12 35 LYS B N 1
ATOM 3344 C CA . LYS B 1 54 ? 20.254 -34.200 -37.090 1.00 31.64 35 LYS B CA 1
ATOM 3345 C C . LYS B 1 54 ? 19.839 -35.374 -36.205 1.00 30.97 35 LYS B C 1
ATOM 3346 O O . LYS B 1 54 ? 20.741 -36.121 -35.771 1.00 36.80 35 LYS B O 1
ATOM 3352 N N . LEU B 1 55 ? 18.540 -35.514 -35.925 1.00 32.88 36 LEU B N 1
ATOM 3353 C CA . LEU B 1 55 ? 17.967 -36.669 -35.180 1.00 35.29 36 LEU B CA 1
ATOM 3354 C C . LEU B 1 55 ? 16.855 -37.289 -36.030 1.00 34.67 36 LEU B C 1
ATOM 3355 O O . LEU B 1 55 ? 16.194 -36.541 -36.775 1.00 37.57 36 LEU B O 1
ATOM 3360 N N . ALA B 1 56 ? 16.635 -38.592 -35.880 1.00 37.72 37 ALA B N 1
ATOM 3361 C CA . ALA B 1 56 ? 15.545 -39.348 -36.545 1.00 37.01 37 ALA B CA 1
ATOM 3362 C C . ALA B 1 56 ? 14.209 -38.958 -35.909 1.00 35.61 37 ALA B C 1
ATOM 3363 O O . ALA B 1 56 ? 13.258 -38.631 -36.634 1.00 35.41 37 ALA B O 1
ATOM 3365 N N . GLY B 1 57 ? 14.147 -38.992 -34.581 1.00 36.30 38 GLY B N 1
ATOM 3366 C CA . GLY B 1 57 ? 12.889 -38.775 -33.840 1.00 33.92 38 GLY B CA 1
ATOM 3367 C C . GLY B 1 57 ? 13.120 -38.719 -32.349 1.00 32.18 38 GLY B C 1
ATOM 3368 O O . GLY B 1 57 ? 14.174 -39.178 -31.872 1.00 33.35 38 GLY B O 1
ATOM 3369 N N . THR B 1 58 ? 12.151 -38.155 -31.641 1.00 31.45 39 THR B N 1
ATOM 3370 C CA . THR B 1 58 ? 12.268 -37.815 -30.206 1.00 31.25 39 THR B CA 1
ATOM 3371 C C . THR B 1 58 ? 10.967 -38.180 -29.510 1.00 33.38 39 THR B C 1
ATOM 3372 O O . THR B 1 58 ? 9.907 -38.116 -30.160 1.00 31.93 39 THR B O 1
ATOM 3376 N N . MET B 1 59 ? 11.087 -38.559 -28.241 1.00 30.16 40 MET B N 1
ATOM 3377 C CA . MET B 1 59 ? 9.969 -38.686 -27.285 1.00 34.22 40 MET B CA 1
ATOM 3378 C C . MET B 1 59 ? 10.346 -37.887 -26.038 1.00 33.25 40 MET B C 1
ATOM 3379 O O . MET B 1 59 ? 11.393 -38.169 -25.434 1.00 36.92 40 MET B O 1
ATOM 3384 N N . THR B 1 60 ? 9.560 -36.869 -25.706 1.00 32.59 41 THR B N 1
ATOM 3385 C CA . THR B 1 60 ? 9.848 -35.952 -24.588 1.00 33.24 41 THR B CA 1
ATOM 3386 C C . THR B 1 60 ? 8.682 -35.967 -23.605 1.00 30.82 41 THR B C 1
ATOM 3387 O O . THR B 1 60 ? 7.524 -35.774 -24.029 1.00 29.11 41 THR B O 1
ATOM 3391 N N . LEU B 1 61 ? 8.982 -36.204 -22.329 1.00 29.50 42 LEU B N 1
ATOM 3392 C CA . LEU B 1 61 ? 7.964 -36.119 -21.257 1.00 28.67 42 LEU B CA 1
ATOM 3393 C C . LEU B 1 61 ? 8.483 -35.185 -20.169 1.00 29.70 42 LEU B C 1
ATOM 3394 O O . LEU B 1 61 ? 9.695 -35.245 -19.852 1.00 31.10 42 LEU B O 1
ATOM 3399 N N . VAL B 1 62 ? 7.612 -34.314 -19.668 1.00 28.04 43 VAL B N 1
ATOM 3400 C CA . VAL B 1 62 ? 7.912 -33.402 -18.532 1.00 27.22 43 VAL B CA 1
ATOM 3401 C C . VAL B 1 62 ? 6.802 -33.581 -17.513 1.00 28.68 43 VAL B C 1
ATOM 3402 O O . VAL B 1 62 ? 5.633 -33.655 -17.937 1.00 26.55 43 VAL B O 1
ATOM 3406 N N . ALA B 1 63 ? 7.159 -33.656 -16.227 1.00 27.70 44 ALA B N 1
ATOM 3407 C CA . ALA B 1 63 ? 6.191 -33.751 -15.122 1.00 28.70 44 ALA B CA 1
ATOM 3408 C C . ALA B 1 63 ? 6.627 -32.822 -13.997 1.00 31.73 44 ALA B C 1
ATOM 3409 O O . ALA B 1 63 ? 7.851 -32.624 -13.839 1.00 32.16 44 ALA B O 1
ATOM 3411 N N . ARG B 1 64 ? 5.660 -32.310 -13.248 1.00 31.33 45 ARG B N 1
ATOM 3412 C CA . ARG B 1 64 ? 5.905 -31.492 -12.043 1.00 32.89 45 ARG B CA 1
ATOM 3413 C C . ARG B 1 64 ? 4.802 -31.806 -11.037 1.00 36.61 45 ARG B C 1
ATOM 3414 O O . ARG B 1 64 ? 3.619 -31.896 -11.459 1.00 32.20 45 ARG B O 1
ATOM 3422 N N . ARG B 1 65 ? 5.198 -32.035 -9.784 1.00 34.35 46 ARG B N 1
ATOM 3423 C CA . ARG B 1 65 ? 4.293 -32.319 -8.642 1.00 38.39 46 ARG B CA 1
ATOM 3424 C C . ARG B 1 65 ? 3.412 -33.523 -8.974 1.00 36.01 46 ARG B C 1
ATOM 3425 O O . ARG B 1 65 ? 2.239 -33.524 -8.577 1.00 32.21 46 ARG B O 1
ATOM 3433 N N . GLY B 1 66 ? 3.975 -34.519 -9.664 1.00 31.76 47 GLY B N 1
ATOM 3434 C CA . GLY B 1 66 ? 3.277 -35.778 -9.985 1.00 33.03 47 GLY B CA 1
ATOM 3435 C C . GLY B 1 66 ? 2.295 -35.654 -11.147 1.00 34.47 47 GLY B C 1
ATOM 3436 O O . GLY B 1 66 ? 1.584 -36.629 -11.380 1.00 34.77 47 GLY B O 1
ATOM 3437 N N . GLU B 1 67 ? 2.206 -34.503 -11.820 1.00 32.18 48 GLU B N 1
ATOM 3438 C CA . GLU B 1 67 ? 1.349 -34.336 -13.014 1.00 36.37 48 GLU B CA 1
ATOM 3439 C C . GLU B 1 67 ? 2.248 -34.303 -14.253 1.00 33.94 48 GLU B C 1
ATOM 3440 O O . GLU B 1 67 ? 3.221 -33.494 -14.254 1.00 31.02 48 GLU B O 1
ATOM 3446 N N . VAL B 1 68 ? 1.940 -35.133 -15.252 1.00 33.34 49 VAL B N 1
ATOM 3447 C CA . VAL B 1 68 ? 2.552 -35.063 -16.612 1.00 35.41 49 VAL B CA 1
ATOM 3448 C C . VAL B 1 68 ? 2.030 -33.792 -17.271 1.00 37.92 49 VAL B C 1
ATOM 3449 O O . VAL B 1 68 ? 0.815 -33.675 -17.431 1.00 36.16 49 VAL B O 1
ATOM 3453 N N . VAL B 1 69 ? 2.913 -32.852 -17.576 1.00 36.47 50 VAL B N 1
ATOM 3454 C CA . VAL B 1 69 ? 2.490 -31.543 -18.132 1.00 34.70 50 VAL B CA 1
ATOM 3455 C C . VAL B 1 69 ? 2.881 -31.470 -19.608 1.00 37.17 50 VAL B C 1
ATOM 3456 O O . VAL B 1 69 ? 2.426 -30.543 -20.294 1.00 44.09 50 VAL B O 1
ATOM 3460 N N . TYR B 1 70 ? 3.697 -32.396 -20.088 1.00 35.51 51 TYR B N 1
ATOM 3461 C CA . TYR B 1 70 ? 4.130 -32.419 -21.506 1.00 34.60 51 TYR B CA 1
ATOM 3462 C C . TYR B 1 70 ? 4.481 -33.847 -21.900 1.00 32.74 51 TYR B C 1
ATOM 3463 O O . TYR B 1 70 ? 5.133 -34.540 -21.111 1.00 32.41 51 TYR B O 1
ATOM 3472 N N . CYS B 1 71 ? 4.011 -34.261 -23.069 1.00 34.53 52 CYS B N 1
ATOM 3473 C CA . CYS B 1 71 ? 4.254 -35.605 -23.638 1.00 36.49 52 CYS B CA 1
ATOM 3474 C C . CYS B 1 71 ? 4.092 -35.534 -25.154 1.00 36.08 52 CYS B C 1
ATOM 3475 O O . CYS B 1 71 ? 2.966 -35.347 -25.618 1.00 33.73 52 CYS B O 1
ATOM 3478 N N . GLN B 1 72 ? 5.202 -35.605 -25.887 1.00 38.51 53 GLN B N 1
ATOM 3479 C CA . GLN B 1 72 ? 5.216 -35.372 -27.353 1.00 36.69 53 GLN B CA 1
ATOM 3480 C C . GLN B 1 72 ? 6.194 -36.308 -28.049 1.00 34.38 53 GLN B C 1
ATOM 3481 O O . GLN B 1 72 ? 7.393 -36.246 -27.748 1.00 36.53 53 GLN B O 1
ATOM 3487 N N . ALA B 1 73 ? 5.674 -37.112 -28.955 1.00 31.36 54 ALA B N 1
ATOM 3488 C CA . ALA B 1 73 ? 6.429 -37.908 -29.932 1.00 30.55 54 ALA B CA 1
ATOM 3489 C C . ALA B 1 73 ? 6.581 -37.046 -31.171 1.00 28.28 54 ALA B C 1
ATOM 3490 O O . ALA B 1 73 ? 5.617 -36.344 -31.515 1.00 27.22 54 ALA B O 1
ATOM 3492 N N . GLN B 1 74 ? 7.755 -37.081 -31.787 1.00 29.98 55 GLN B N 1
ATOM 3493 C CA . GLN B 1 74 ? 8.070 -36.298 -33.002 1.00 31.78 55 GLN B CA 1
ATOM 3494 C C . GLN B 1 74 ? 8.946 -37.157 -33.907 1.00 29.41 55 GLN B C 1
ATOM 3495 O O . GLN B 1 74 ? 9.747 -37.948 -33.383 1.00 29.65 55 GLN B O 1
ATOM 3501 N N . GLY B 1 75 ? 8.758 -37.013 -35.216 1.00 31.33 56 GLY B N 1
ATOM 3502 C CA . GLY B 1 75 ? 9.624 -37.628 -36.234 1.00 31.97 56 GLY B CA 1
ATOM 3503 C C . GLY B 1 75 ? 9.492 -39.136 -36.198 1.00 33.98 56 GLY B C 1
ATOM 3504 O O . GLY B 1 75 ? 8.391 -39.618 -35.814 1.00 36.05 56 GLY B O 1
ATOM 3505 N N . LEU B 1 76 ? 10.579 -39.840 -36.532 1.00 32.73 57 LEU B N 1
ATOM 3506 C CA . LEU B 1 76 ? 10.545 -41.270 -36.933 1.00 34.50 57 LEU B CA 1
ATOM 3507 C C . LEU B 1 76 ? 11.367 -42.094 -35.949 1.00 37.14 57 LEU B C 1
ATOM 3508 O O . LEU B 1 76 ? 12.455 -41.638 -35.547 1.00 41.66 57 LEU B O 1
ATOM 3513 N N . ARG B 1 77 ? 10.841 -43.259 -35.571 1.00 35.65 58 ARG B N 1
ATOM 3514 C CA . ARG B 1 77 ? 11.583 -44.270 -34.794 1.00 35.93 58 ARG B CA 1
ATOM 3515 C C . ARG B 1 77 ? 12.427 -45.114 -35.741 1.00 34.98 58 ARG B C 1
ATOM 3516 O O . ARG B 1 77 ? 13.451 -45.671 -35.291 1.00 34.30 58 ARG B O 1
ATOM 3524 N N . ASP B 1 78 ? 11.983 -45.236 -36.994 1.00 36.81 59 ASP B N 1
ATOM 3525 C CA . ASP B 1 78 ? 12.667 -46.035 -38.044 1.00 37.22 59 ASP B CA 1
ATOM 3526 C C . ASP B 1 78 ? 12.524 -45.293 -39.378 1.00 40.65 59 ASP B C 1
ATOM 3527 O O . ASP B 1 78 ? 11.445 -45.400 -40.002 1.00 44.56 59 ASP B O 1
ATOM 3532 N N . VAL B 1 79 ? 13.578 -44.595 -39.797 1.00 38.24 60 VAL B N 1
ATOM 3533 C CA . VAL B 1 79 ? 13.596 -43.751 -41.027 1.00 44.91 60 VAL B CA 1
ATOM 3534 C C . VAL B 1 79 ? 13.400 -44.645 -42.261 1.00 43.99 60 VAL B C 1
ATOM 3535 O O . VAL B 1 79 ? 12.577 -44.281 -43.137 1.00 46.95 60 VAL B O 1
ATOM 3539 N N . GLU B 1 80 ? 14.155 -45.751 -42.309 1.00 45.22 61 GLU B N 1
ATOM 3540 C CA . GLU B 1 80 ? 14.196 -46.701 -43.450 1.00 50.28 61 GLU B CA 1
ATOM 3541 C C . GLU B 1 80 ? 12.775 -47.215 -43.710 1.00 49.57 61 GLU B C 1
ATOM 3542 O O . GLU B 1 80 ? 12.351 -47.226 -44.882 1.00 53.86 61 GLU B O 1
ATOM 3548 N N . ARG B 1 81 ? 12.050 -47.577 -42.651 1.00 43.59 62 ARG B N 1
ATOM 3549 C CA . ARG B 1 81 ? 10.686 -48.161 -42.750 1.00 42.85 62 ARG B CA 1
ATOM 3550 C C . ARG B 1 81 ? 9.618 -47.068 -42.600 1.00 45.30 62 ARG B C 1
ATOM 3551 O O . ARG B 1 81 ? 8.416 -47.422 -42.616 1.00 50.55 62 ARG B O 1
ATOM 3559 N N . GLN B 1 82 ? 10.016 -45.800 -42.459 1.00 40.85 63 GLN B N 1
ATOM 3560 C CA . GLN B 1 82 ? 9.059 -44.655 -42.407 1.00 40.44 63 GLN B CA 1
ATOM 3561 C C . GLN B 1 82 ? 8.084 -44.850 -41.229 1.00 36.96 63 GLN B C 1
ATOM 3562 O O . GLN B 1 82 ? 6.895 -44.458 -41.365 1.00 33.05 63 GLN B O 1
ATOM 3568 N N . LEU B 1 83 ? 8.542 -45.408 -40.097 1.00 36.44 64 LEU B N 1
ATOM 3569 C CA . LEU B 1 83 ? 7.694 -45.629 -38.892 1.00 37.05 64 LEU B CA 1
ATOM 3570 C C . LEU B 1 83 ? 7.839 -44.449 -37.924 1.00 38.07 64 LEU B C 1
ATOM 3571 O O . LEU B 1 83 ? 8.952 -44.017 -37.616 1.00 41.65 64 LEU B O 1
ATOM 3576 N N . PRO B 1 84 ? 6.718 -43.846 -37.456 1.00 33.70 65 PRO B N 1
ATOM 3577 C CA . PRO B 1 84 ? 6.788 -42.692 -36.569 1.00 37.62 65 PRO B CA 1
ATOM 3578 C C . PRO B 1 84 ? 7.144 -43.096 -35.136 1.00 36.23 65 PRO B C 1
ATOM 3579 O O . PRO B 1 84 ? 6.881 -44.231 -34.731 1.00 35.27 65 PRO B O 1
ATOM 3583 N N . VAL B 1 85 ? 7.728 -42.152 -34.402 1.00 36.58 66 VAL B N 1
ATOM 3584 C CA . VAL B 1 85 ? 7.849 -42.259 -32.923 1.00 33.40 66 VAL B CA 1
ATOM 3585 C C . VAL B 1 85 ? 6.422 -42.198 -32.379 1.00 32.55 66 VAL B C 1
ATOM 3586 O O . VAL B 1 85 ? 5.669 -41.300 -32.779 1.00 32.92 66 VAL B O 1
ATOM 3590 N N . GLU B 1 86 ? 6.081 -43.136 -31.509 1.00 32.71 67 GLU B N 1
ATOM 3591 C CA . GLU B 1 86 ? 4.800 -43.160 -30.760 1.00 39.97 67 GLU B CA 1
ATOM 3592 C C . GLU B 1 86 ? 5.145 -43.111 -29.269 1.00 42.34 67 GLU B C 1
ATOM 3593 O O . GLU B 1 86 ? 6.332 -43.394 -28.906 1.00 37.33 67 GLU B O 1
ATOM 3599 N N . ARG B 1 87 ? 4.144 -42.803 -28.440 1.00 43.32 68 ARG B N 1
ATOM 3600 C CA . ARG B 1 87 ? 4.284 -42.773 -26.965 1.00 44.29 68 ARG B CA 1
ATOM 3601 C C . ARG B 1 87 ? 4.910 -44.091 -26.504 1.00 39.72 68 ARG B C 1
ATOM 3602 O O . ARG B 1 87 ? 5.717 -44.054 -25.564 1.00 40.43 68 ARG B O 1
ATOM 3610 N N . ASP B 1 88 ? 4.558 -45.210 -27.149 1.00 36.46 69 ASP B N 1
ATOM 3611 C CA . ASP B 1 88 ? 4.939 -46.578 -26.704 1.00 36.27 69 ASP B CA 1
ATOM 3612 C C . ASP B 1 88 ? 6.209 -47.059 -27.415 1.00 29.21 69 ASP B C 1
ATOM 3613 O O . ASP B 1 88 ? 6.561 -48.220 -27.255 1.00 35.44 69 ASP B O 1
ATOM 3618 N N . THR B 1 89 ? 6.889 -46.223 -28.184 1.00 30.65 70 THR B N 1
ATOM 3619 C CA . THR B 1 89 ? 8.141 -46.631 -28.866 1.00 28.48 70 THR B CA 1
ATOM 3620 C C . THR B 1 89 ? 9.148 -47.088 -27.803 1.00 31.93 70 THR B C 1
ATOM 3621 O O . THR B 1 89 ? 9.184 -46.485 -26.716 1.00 28.05 70 THR B O 1
ATOM 3625 N N . LEU B 1 90 ? 9.898 -48.148 -28.100 1.00 31.99 71 LEU B N 1
ATOM 3626 C CA . LEU B 1 90 ? 10.957 -48.697 -27.224 1.00 31.25 71 LEU B CA 1
ATOM 3627 C C . LEU B 1 90 ? 12.308 -48.134 -27.653 1.00 31.05 71 LEU B C 1
ATOM 3628 O O . LEU B 1 90 ? 12.570 -48.077 -28.879 1.00 27.81 71 LEU B O 1
ATOM 3633 N N . PHE B 1 91 ? 13.130 -47.763 -26.668 1.00 28.86 72 PHE B N 1
ATOM 3634 C CA . PHE B 1 91 ? 14.432 -47.089 -26.872 1.00 31.09 72 PHE B CA 1
ATOM 3635 C C . PHE B 1 91 ? 15.521 -47.841 -26.114 1.00 31.03 72 PHE B C 1
ATOM 3636 O O . PHE B 1 91 ? 15.248 -48.349 -25.012 1.00 33.53 72 PHE B O 1
ATOM 3644 N N . ARG B 1 92 ? 16.716 -47.894 -26.694 1.00 31.86 73 ARG B N 1
ATOM 3645 C CA . ARG B 1 92 ? 17.945 -48.321 -25.981 1.00 34.15 73 ARG B CA 1
ATOM 3646 C C . ARG B 1 92 ? 18.312 -47.176 -25.034 1.00 32.06 73 ARG B C 1
ATOM 3647 O O . ARG B 1 92 ? 18.674 -46.113 -25.542 1.00 35.93 73 ARG B O 1
ATOM 3655 N N . ILE B 1 93 ? 18.185 -47.351 -23.722 1.00 32.87 74 ILE B N 1
ATOM 3656 C CA . ILE B 1 93 ? 18.413 -46.237 -22.747 1.00 32.17 74 ILE B CA 1
ATOM 3657 C C . ILE B 1 93 ? 19.858 -46.263 -22.268 1.00 33.50 74 ILE B C 1
ATOM 3658 O O . ILE B 1 93 ? 20.342 -45.354 -21.577 1.00 32.77 74 ILE B O 1
ATOM 3663 N N . TYR B 1 94 ? 20.482 -47.375 -22.570 1.00 31.93 75 TYR B N 1
ATOM 3664 C CA . TYR B 1 94 ? 21.918 -47.482 -22.266 1.00 30.93 75 TYR B CA 1
ATOM 3665 C C . TYR B 1 94 ? 22.207 -47.141 -20.793 1.00 30.39 75 TYR B C 1
ATOM 3666 O O . TYR B 1 94 ? 21.664 -47.879 -19.930 1.00 32.11 75 TYR B O 1
ATOM 3675 N N . SER B 1 95 ? 23.095 -46.154 -20.525 1.00 27.54 76 SER B N 1
ATOM 3676 C CA . SER B 1 95 ? 23.604 -45.897 -19.149 1.00 30.29 76 SER B CA 1
ATOM 3677 C C . SER B 1 95 ? 22.505 -45.313 -18.260 1.00 25.80 76 SER B C 1
ATOM 3678 O O . SER B 1 95 ? 22.739 -45.220 -17.067 1.00 28.06 76 SER B O 1
ATOM 3681 N N . MET B 1 96 ? 21.331 -44.992 -18.793 1.00 25.49 77 MET B N 1
ATOM 3682 C CA . MET B 1 96 ? 20.131 -44.761 -17.945 1.00 25.42 77 MET B CA 1
ATOM 3683 C C . MET B 1 96 ? 19.692 -46.084 -17.304 1.00 25.48 77 MET B C 1
ATOM 3684 O O . MET B 1 96 ? 18.771 -46.070 -16.450 1.00 27.16 77 MET B O 1
ATOM 3689 N N . THR B 1 97 ? 20.365 -47.186 -17.627 1.00 23.36 78 THR B N 1
ATOM 3690 C CA . THR B 1 97 ? 20.280 -48.459 -16.859 1.00 27.29 78 THR B CA 1
ATOM 3691 C C . THR B 1 97 ? 20.949 -48.302 -15.481 1.00 28.52 78 THR B C 1
ATOM 3692 O O . THR B 1 97 ? 20.527 -48.990 -14.523 1.00 33.61 78 THR B O 1
ATOM 3696 N N . LYS B 1 98 ? 21.991 -47.476 -15.400 1.00 26.21 79 LYS B N 1
ATOM 3697 C CA . LYS B 1 98 ? 22.886 -47.405 -14.213 1.00 26.83 79 LYS B CA 1
ATOM 3698 C C . LYS B 1 98 ? 22.104 -47.024 -12.957 1.00 25.45 79 LYS B C 1
ATOM 3699 O O . LYS B 1 98 ? 22.328 -47.597 -11.884 1.00 24.26 79 LYS B O 1
ATOM 3705 N N . PRO B 1 99 ? 21.230 -46.005 -13.003 1.00 22.87 80 PRO B N 1
ATOM 3706 C CA . PRO B 1 99 ? 20.483 -45.631 -11.801 1.00 25.91 80 PRO B CA 1
ATOM 3707 C C . PRO B 1 99 ? 19.588 -46.779 -11.345 1.00 26.31 80 PRO B C 1
ATOM 3708 O O . PRO B 1 99 ? 19.400 -46.918 -10.160 1.00 28.91 80 PRO B O 1
ATOM 3712 N N . ILE B 1 100 ? 19.116 -47.604 -12.286 1.00 29.02 81 ILE B N 1
ATOM 3713 C CA . ILE B 1 100 ? 18.217 -48.748 -11.951 1.00 28.73 81 ILE B CA 1
ATOM 3714 C C . ILE B 1 100 ? 19.030 -49.792 -11.186 1.00 28.72 81 ILE B C 1
ATOM 3715 O O . ILE B 1 100 ? 18.596 -50.221 -10.103 1.00 33.62 81 ILE B O 1
ATOM 3720 N N . THR B 1 101 ? 20.195 -50.159 -11.706 1.00 30.82 82 THR B N 1
ATOM 3721 C CA . THR B 1 101 ? 21.146 -51.088 -11.046 1.00 28.40 82 THR B CA 1
ATOM 3722 C C . THR B 1 101 ? 21.513 -50.550 -9.663 1.00 31.03 82 THR B C 1
ATOM 3723 O O . THR B 1 101 ? 21.618 -51.351 -8.703 1.00 30.33 82 THR B O 1
ATOM 3727 N N . SER B 1 102 ? 21.721 -49.237 -9.571 1.00 28.03 83 SER B N 1
ATOM 3728 C CA . SER B 1 102 ? 22.176 -48.555 -8.337 1.00 26.95 83 SER B CA 1
ATOM 3729 C C . SER B 1 102 ? 21.083 -48.680 -7.271 1.00 26.99 83 SER B C 1
ATOM 3730 O O . SER B 1 102 ? 21.401 -49.023 -6.127 1.00 24.02 83 SER B O 1
ATOM 3733 N N . ILE B 1 103 ? 19.832 -48.447 -7.670 1.00 27.50 84 ILE B N 1
ATOM 3734 C CA . ILE B 1 103 ? 18.655 -48.654 -6.785 1.00 26.12 84 ILE B CA 1
ATOM 3735 C C . ILE B 1 103 ? 18.595 -50.128 -6.355 1.00 25.45 84 ILE B C 1
ATOM 3736 O O . ILE B 1 103 ? 18.450 -50.383 -5.155 1.00 23.83 84 ILE B O 1
ATOM 3741 N N . ALA B 1 104 ? 18.743 -51.062 -7.305 1.00 27.16 85 ALA B N 1
ATOM 3742 C CA . ALA B 1 104 ? 18.700 -52.514 -7.026 1.00 29.12 85 ALA B CA 1
ATOM 3743 C C . ALA B 1 104 ? 19.700 -52.842 -5.910 1.00 27.60 85 ALA B C 1
ATOM 3744 O O . ALA B 1 104 ? 19.333 -53.522 -4.939 1.00 31.86 85 ALA B O 1
ATOM 3746 N N . LEU B 1 105 ? 20.935 -52.369 -6.037 1.00 29.19 86 LEU B N 1
ATOM 3747 C CA . LEU B 1 105 ? 21.987 -52.702 -5.038 1.00 31.89 86 LEU B CA 1
ATOM 3748 C C . LEU B 1 105 ? 21.677 -52.001 -3.701 1.00 30.95 86 LEU B C 1
ATOM 3749 O O . LEU B 1 105 ? 21.912 -52.602 -2.640 1.00 28.55 86 LEU B O 1
ATOM 3754 N N . MET B 1 106 ? 21.168 -50.772 -3.726 1.00 29.95 87 MET B N 1
ATOM 3755 C CA . MET B 1 106 ? 20.878 -50.062 -2.454 1.00 31.96 87 MET B CA 1
ATOM 3756 C C . MET B 1 106 ? 19.628 -50.657 -1.781 1.00 33.39 87 MET B C 1
ATOM 3757 O O . MET B 1 106 ? 19.513 -50.519 -0.562 1.00 31.45 87 MET B O 1
ATOM 3762 N N . GLN B 1 107 ? 18.774 -51.381 -2.518 1.00 34.23 88 GLN B N 1
ATOM 3763 C CA . GLN B 1 107 ? 17.684 -52.163 -1.872 1.00 34.06 88 GLN B CA 1
ATOM 3764 C C . GLN B 1 107 ? 18.309 -53.164 -0.891 1.00 33.13 88 GLN B C 1
ATOM 3765 O O . GLN B 1 107 ? 17.797 -53.300 0.227 1.00 28.35 88 GLN B O 1
ATOM 3771 N N . LEU B 1 108 ? 19.418 -53.794 -1.285 1.00 34.35 89 LEU B N 1
ATOM 3772 C CA . LEU B 1 108 ? 20.115 -54.822 -0.471 1.00 30.99 89 LEU B CA 1
ATOM 3773 C C . LEU B 1 108 ? 20.878 -54.161 0.691 1.00 29.55 89 LEU B C 1
ATOM 3774 O O . LEU B 1 108 ? 20.938 -54.747 1.794 1.00 30.91 89 LEU B O 1
ATOM 3779 N N . TYR B 1 109 ? 21.373 -52.946 0.485 1.00 30.99 90 TYR B N 1
ATOM 3780 C CA . TYR B 1 109 ? 21.967 -52.104 1.549 1.00 28.72 90 TYR B CA 1
ATOM 3781 C C . TYR B 1 109 ? 20.943 -51.926 2.671 1.00 31.26 90 TYR B C 1
ATOM 3782 O O . TYR B 1 109 ? 21.279 -52.132 3.857 1.00 27.47 90 TYR B O 1
ATOM 3791 N N . GLU B 1 110 ? 19.709 -51.597 2.294 1.00 29.80 91 GLU B N 1
ATOM 3792 C CA . GLU B 1 110 ? 18.571 -51.395 3.227 1.00 33.74 91 GLU B CA 1
ATOM 3793 C C . GLU B 1 110 ? 18.244 -52.652 4.027 1.00 32.63 91 GLU B C 1
ATOM 3794 O O . GLU B 1 110 ? 17.558 -52.506 5.052 1.00 35.22 91 GLU B O 1
ATOM 3800 N N . GLN B 1 111 ? 18.733 -53.812 3.592 1.00 35.08 92 GLN B N 1
ATOM 3801 C CA . GLN B 1 111 ? 18.459 -55.111 4.256 1.00 38.05 92 GLN B CA 1
ATOM 3802 C C . GLN B 1 111 ? 19.672 -55.555 5.066 1.00 36.45 92 GLN B C 1
ATOM 3803 O O . GLN B 1 111 ? 19.643 -56.678 5.581 1.00 41.95 92 GLN B O 1
ATOM 3809 N N . GLY B 1 112 ? 20.709 -54.717 5.147 1.00 35.66 93 GLY B N 1
ATOM 3810 C CA . GLY B 1 112 ? 21.896 -54.994 5.977 1.00 36.18 93 GLY B CA 1
ATOM 3811 C C . GLY B 1 112 ? 22.894 -55.902 5.283 1.00 34.47 93 GLY B C 1
ATOM 3812 O O . GLY B 1 112 ? 23.779 -56.394 5.966 1.00 37.92 93 GLY B O 1
ATOM 3813 N N . ARG B 1 113 ? 22.771 -56.098 3.970 1.00 37.60 94 ARG B N 1
ATOM 3814 C CA . ARG B 1 113 ? 23.512 -57.147 3.220 1.00 37.84 94 ARG B CA 1
ATOM 3815 C C . ARG B 1 113 ? 24.978 -56.756 2.983 1.00 37.80 94 ARG B C 1
ATOM 3816 O O . ARG B 1 113 ? 25.807 -57.664 2.825 1.00 39.58 94 ARG B O 1
ATOM 3824 N N . PHE B 1 114 ? 25.300 -55.469 2.944 1.00 35.69 95 PHE B N 1
ATOM 3825 C CA . PHE B 1 114 ? 26.698 -54.977 2.822 1.00 35.97 95 PHE B CA 1
ATOM 3826 C C . PHE B 1 114 ? 26.763 -53.541 3.350 1.00 38.58 95 PHE B C 1
ATOM 3827 O O . PHE B 1 114 ? 25.702 -52.929 3.534 1.00 35.48 95 PHE B O 1
ATOM 3835 N N . LEU B 1 115 ? 27.981 -53.032 3.535 1.00 35.81 96 LEU B N 1
ATOM 3836 C CA . LEU B 1 115 ? 28.241 -51.601 3.824 1.00 34.36 96 LEU B CA 1
ATOM 3837 C C . LEU B 1 115 ? 29.096 -51.001 2.701 1.00 34.84 96 LEU B C 1
ATOM 3838 O O . LEU B 1 115 ? 29.851 -51.741 2.047 1.00 34.98 96 LEU B O 1
ATOM 3843 N N . LEU B 1 116 ? 28.941 -49.702 2.458 1.00 31.26 97 LEU B N 1
ATOM 3844 C CA . LEU B 1 116 ? 29.615 -49.019 1.333 1.00 31.36 97 LEU B CA 1
ATOM 3845 C C . LEU B 1 116 ? 31.133 -49.011 1.544 1.00 31.37 97 LEU B C 1
ATOM 3846 O O . LEU B 1 116 ? 31.868 -48.996 0.535 1.00 32.91 97 LEU B O 1
ATOM 3851 N N . ASP B 1 117 ? 31.593 -49.032 2.790 1.00 33.39 98 ASP B N 1
ATOM 3852 C CA . ASP B 1 117 ? 33.045 -48.929 3.101 1.00 37.89 98 ASP B CA 1
ATOM 3853 C C . ASP B 1 117 ? 33.655 -50.329 3.227 1.00 36.79 98 ASP B C 1
ATOM 3854 O O . ASP B 1 117 ? 34.828 -50.418 3.580 1.00 40.02 98 ASP B O 1
ATOM 3859 N N . GLU B 1 118 ? 32.907 -51.377 2.891 1.00 36.01 99 GLU B N 1
ATOM 3860 C CA . GLU B 1 118 ? 33.449 -52.759 2.822 1.00 36.10 99 GLU B CA 1
ATOM 3861 C C . GLU B 1 118 ? 34.251 -52.934 1.538 1.00 35.18 99 GLU B C 1
ATOM 3862 O O . GLU B 1 118 ? 33.908 -52.406 0.482 1.00 38.04 99 GLU B O 1
ATOM 3868 N N . PRO B 1 119 ? 35.374 -53.673 1.602 1.00 37.15 100 PRO B N 1
ATOM 3869 C CA . PRO B 1 119 ? 36.158 -53.964 0.406 1.00 35.61 100 PRO B CA 1
ATOM 3870 C C . PRO B 1 119 ? 35.331 -54.819 -0.557 1.00 35.24 100 PRO B C 1
ATOM 3871 O O . PRO B 1 119 ? 34.613 -55.688 -0.105 1.00 37.31 100 PRO B O 1
ATOM 3875 N N . VAL B 1 120 ? 35.430 -54.552 -1.856 1.00 31.77 101 VAL B N 1
ATOM 3876 C CA . VAL B 1 120 ? 34.760 -55.390 -2.884 1.00 31.34 101 VAL B CA 1
ATOM 3877 C C . VAL B 1 120 ? 35.232 -56.839 -2.701 1.00 35.25 101 VAL B C 1
ATOM 3878 O O . VAL B 1 120 ? 34.433 -57.763 -2.907 1.00 32.72 101 VAL B O 1
ATOM 3882 N N . HIS B 1 121 ? 36.479 -57.049 -2.297 1.00 37.85 102 HIS B N 1
ATOM 3883 C CA . HIS B 1 121 ? 37.073 -58.409 -2.289 1.00 37.53 102 HIS B CA 1
ATOM 3884 C C . HIS B 1 121 ? 36.431 -59.266 -1.188 1.00 40.63 102 HIS B C 1
ATOM 3885 O O . HIS B 1 121 ? 36.579 -60.501 -1.232 1.00 47.53 102 HIS B O 1
ATOM 3892 N N . LYS B 1 122 ? 35.753 -58.654 -0.217 1.00 43.48 103 LYS B N 1
ATOM 3893 C CA . LYS B 1 122 ? 34.938 -59.421 0.757 1.00 42.23 103 LYS B CA 1
ATOM 3894 C C . LYS B 1 122 ? 33.934 -60.294 -0.010 1.00 41.22 103 LYS B C 1
ATOM 3895 O O . LYS B 1 122 ? 33.731 -61.455 0.386 1.00 45.66 103 LYS B O 1
ATOM 3901 N N . TYR B 1 123 ? 33.339 -59.765 -1.075 1.00 36.72 104 TYR B N 1
ATOM 3902 C CA . TYR B 1 123 ? 32.262 -60.438 -1.850 1.00 36.18 104 TYR B CA 1
ATOM 3903 C C . TYR B 1 123 ? 32.853 -61.095 -3.101 1.00 36.37 104 TYR B C 1
ATOM 3904 O O . TYR B 1 123 ? 32.280 -62.067 -3.603 1.00 34.05 104 TYR B O 1
ATOM 3913 N N . ILE B 1 124 ? 33.975 -60.567 -3.600 1.00 40.02 105 ILE B N 1
ATOM 3914 C CA . ILE B 1 124 ? 34.680 -61.102 -4.804 1.00 37.02 105 ILE B CA 1
ATOM 3915 C C . ILE B 1 124 ? 36.121 -61.373 -4.404 1.00 38.11 105 ILE B C 1
ATOM 3916 O O . ILE B 1 124 ? 36.992 -60.552 -4.659 1.00 31.37 105 ILE B O 1
ATOM 3921 N N . PRO B 1 125 ? 36.415 -62.517 -3.746 1.00 41.09 106 PRO B N 1
ATOM 3922 C CA . PRO B 1 125 ? 37.729 -62.726 -3.127 1.00 38.64 106 PRO B CA 1
ATOM 3923 C C . PRO B 1 125 ? 38.901 -62.787 -4.123 1.00 36.26 106 PRO B C 1
ATOM 3924 O O . PRO B 1 125 ? 40.030 -62.489 -3.720 1.00 39.19 106 PRO B O 1
ATOM 3928 N N . THR B 1 126 ? 38.626 -63.093 -5.391 1.00 39.25 107 THR B N 1
ATOM 3929 C CA . THR B 1 126 ? 39.654 -63.107 -6.460 1.00 41.91 107 THR B CA 1
ATOM 3930 C C . THR B 1 126 ? 40.175 -61.683 -6.722 1.00 43.53 107 THR B C 1
ATOM 3931 O O . THR B 1 126 ? 41.224 -61.558 -7.378 1.00 50.62 107 THR B O 1
ATOM 3935 N N . TRP B 1 127 ? 39.501 -60.648 -6.206 1.00 41.68 108 TRP B N 1
ATOM 3936 C CA . TRP B 1 127 ? 39.846 -59.225 -6.453 1.00 37.14 108 TRP B CA 1
ATOM 3937 C C . TRP B 1 127 ? 40.745 -58.669 -5.352 1.00 36.93 108 TRP B C 1
ATOM 3938 O O . TRP B 1 127 ? 41.036 -57.448 -5.404 1.00 39.79 108 TRP B O 1
ATOM 3949 N N . LYS B 1 128 ? 41.145 -59.497 -4.388 1.00 37.77 109 LYS B N 1
ATOM 3950 C CA . LYS B 1 128 ? 41.880 -59.027 -3.181 1.00 42.02 109 LYS B CA 1
ATOM 3951 C C . LYS B 1 128 ? 43.212 -58.382 -3.604 1.00 41.64 109 LYS B C 1
ATOM 3952 O O . LYS B 1 128 ? 43.640 -57.419 -2.927 1.00 44.11 109 LYS B O 1
ATOM 3958 N N . ASN B 1 129 ? 43.838 -58.887 -4.672 1.00 41.18 110 ASN B N 1
ATOM 3959 C CA . ASN B 1 129 ? 45.224 -58.507 -5.057 1.00 42.72 110 ASN B CA 1
ATOM 3960 C C . ASN B 1 129 ? 45.232 -57.621 -6.306 1.00 40.62 110 ASN B C 1
ATOM 3961 O O . ASN B 1 129 ? 46.276 -57.536 -6.940 1.00 48.37 110 ASN B O 1
ATOM 3966 N N . LEU B 1 130 ? 44.124 -56.965 -6.628 1.00 41.48 111 LEU B N 1
ATOM 3967 C CA . LEU B 1 130 ? 44.080 -55.964 -7.725 1.00 40.98 111 LEU B CA 1
ATOM 3968 C C . LEU B 1 130 ? 45.170 -54.912 -7.494 1.00 38.20 111 LEU B C 1
ATOM 3969 O O . LEU B 1 130 ? 45.338 -54.453 -6.346 1.00 38.18 111 LEU B O 1
ATOM 3974 N N . ARG B 1 131 ? 45.906 -54.581 -8.551 1.00 36.18 112 ARG B N 1
ATOM 3975 C CA . ARG B 1 131 ? 47.001 -53.589 -8.472 1.00 39.59 112 ARG B CA 1
ATOM 3976 C C . ARG B 1 131 ? 46.747 -52.499 -9.510 1.00 35.51 112 ARG B C 1
ATOM 3977 O O . ARG B 1 131 ? 45.790 -52.614 -10.297 1.00 37.85 112 ARG B O 1
ATOM 3985 N N . VAL B 1 132 ? 47.547 -51.444 -9.438 1.00 34.43 113 VAL B N 1
ATOM 3986 C CA . VAL B 1 132 ? 47.392 -50.201 -10.239 1.00 34.22 113 VAL B CA 1
ATOM 3987 C C . VAL B 1 132 ? 48.374 -50.259 -11.413 1.00 33.99 113 VAL B C 1
ATOM 3988 O O . VAL B 1 132 ? 49.566 -50.557 -11.178 1.00 35.55 113 VAL B O 1
ATOM 3992 N N . TYR B 1 133 ? 47.887 -49.941 -12.613 1.00 32.84 114 TYR B N 1
ATOM 3993 C CA . TYR B 1 133 ? 48.682 -49.902 -13.865 1.00 34.62 114 TYR B CA 1
ATOM 3994 C C . TYR B 1 133 ? 49.911 -49.021 -13.643 1.00 36.70 114 TYR B C 1
ATOM 3995 O O . TYR B 1 133 ? 49.750 -47.895 -13.169 1.00 35.39 114 TYR B O 1
ATOM 4004 N N . LYS B 1 134 ? 51.099 -49.516 -13.976 1.00 39.66 115 LYS B N 1
ATOM 4005 C CA . LYS B 1 134 ? 52.321 -48.678 -14.031 1.00 41.72 115 LYS B CA 1
ATOM 4006 C C . LYS B 1 134 ? 52.752 -48.542 -15.486 1.00 38.73 115 LYS B C 1
ATOM 4007 O O . LYS B 1 134 ? 52.878 -47.387 -15.974 1.00 36.03 115 LYS B O 1
ATOM 4013 N N . THR B 1 135 ? 52.957 -49.664 -16.174 1.00 35.16 116 THR B N 1
ATOM 4014 C CA . THR B 1 135 ? 53.430 -49.628 -17.573 1.00 33.25 116 THR B CA 1
ATOM 4015 C C . THR B 1 135 ? 53.278 -50.999 -18.215 1.00 35.92 116 THR B C 1
ATOM 4016 O O . THR B 1 135 ? 53.045 -51.972 -17.478 1.00 34.04 116 THR B O 1
ATOM 4020 N N . GLY B 1 136 ? 53.444 -51.039 -19.542 1.00 35.26 117 GLY B N 1
ATOM 4021 C CA . GLY B 1 136 ? 53.436 -52.275 -20.343 1.00 38.96 117 GLY B CA 1
ATOM 4022 C C . GLY B 1 136 ? 52.114 -52.444 -21.076 1.00 39.84 117 GLY B C 1
ATOM 4023 O O . GLY B 1 136 ? 51.133 -51.770 -20.721 1.00 35.79 117 GLY B O 1
ATOM 4024 N N . SER B 1 137 ? 52.118 -53.293 -22.093 1.00 43.50 118 SER B N 1
ATOM 4025 C CA . SER B 1 137 ? 50.932 -53.698 -22.881 1.00 41.81 118 SER B CA 1
ATOM 4026 C C . SER B 1 137 ? 50.495 -55.076 -22.408 1.00 44.72 118 SER B C 1
ATOM 4027 O O . SER B 1 137 ? 51.376 -55.908 -22.099 1.00 39.29 118 SER B O 1
ATOM 4030 N N . HIS B 1 138 ? 49.180 -55.286 -22.363 1.00 46.19 119 HIS B N 1
ATOM 4031 C CA . HIS B 1 138 ? 48.541 -56.611 -22.160 1.00 49.89 119 HIS B CA 1
ATOM 4032 C C . HIS B 1 138 ? 49.186 -57.615 -23.114 1.00 51.99 119 HIS B C 1
ATOM 4033 O O . HIS B 1 138 ? 49.320 -57.318 -24.296 1.00 47.28 119 HIS B O 1
ATOM 4040 N N . PRO B 1 139 ? 49.590 -58.831 -22.674 1.00 57.10 120 PRO B N 1
ATOM 4041 C CA . PRO B 1 139 ? 49.361 -59.335 -21.324 1.00 55.47 120 PRO B CA 1
ATOM 4042 C C . PRO B 1 139 ? 50.551 -59.228 -20.359 1.00 57.24 120 PRO B C 1
ATOM 4043 O O . PRO B 1 139 ? 50.613 -60.029 -19.449 1.00 52.31 120 PRO B O 1
ATOM 4047 N N . GLN B 1 140 ? 51.446 -58.253 -20.555 1.00 56.13 121 GLN B N 1
ATOM 4048 C CA . GLN B 1 140 ? 52.663 -58.088 -19.712 1.00 56.99 121 GLN B CA 1
ATOM 4049 C C . GLN B 1 140 ? 52.632 -56.707 -19.046 1.00 55.48 121 GLN B C 1
ATOM 4050 O O . GLN B 1 140 ? 53.613 -55.944 -19.153 1.00 55.03 121 GLN B O 1
ATOM 4056 N N . MET B 1 141 ? 51.532 -56.398 -18.366 1.00 53.97 122 MET B N 1
ATOM 4057 C CA . MET B 1 141 ? 51.358 -55.091 -17.681 1.00 51.10 122 MET B CA 1
ATOM 4058 C C . MET B 1 141 ? 51.975 -55.160 -16.287 1.00 49.50 122 MET B C 1
ATOM 4059 O O . MET B 1 141 ? 51.646 -56.102 -15.557 1.00 49.45 122 MET B O 1
ATOM 4064 N N . LEU B 1 142 ? 52.868 -54.220 -15.969 1.00 50.29 123 LEU B N 1
ATOM 4065 C CA . LEU B 1 142 ? 53.468 -54.060 -14.618 1.00 46.60 123 LEU B CA 1
ATOM 4066 C C . LEU B 1 142 ? 52.586 -53.119 -13.804 1.00 46.03 123 LEU B C 1
ATOM 4067 O O . LEU B 1 142 ? 51.933 -52.253 -14.411 1.00 39.29 123 LEU B O 1
ATOM 4072 N N . THR B 1 143 ? 52.552 -53.313 -12.485 1.00 43.22 124 THR B N 1
ATOM 4073 C CA . THR B 1 143 ? 51.532 -52.735 -11.576 1.00 44.81 124 THR B CA 1
ATOM 4074 C C . THR B 1 143 ? 52.179 -52.334 -10.255 1.00 43.73 124 THR B C 1
ATOM 4075 O O . THR B 1 143 ? 53.232 -52.879 -9.939 1.00 43.10 124 THR B O 1
ATOM 4079 N N . THR B 1 144 ? 51.536 -51.427 -9.521 1.00 43.11 125 THR B N 1
ATOM 4080 C CA . THR B 1 144 ? 51.948 -51.001 -8.155 1.00 44.20 125 THR B CA 1
ATOM 4081 C C . THR B 1 144 ? 50.820 -51.289 -7.164 1.00 45.16 125 THR B C 1
ATOM 4082 O O . THR B 1 144 ? 49.650 -51.339 -7.585 1.00 42.33 125 THR B O 1
ATOM 4086 N N . ALA B 1 145 ? 51.179 -51.433 -5.889 1.00 44.13 126 ALA B N 1
ATOM 4087 C CA . ALA B 1 145 ? 50.238 -51.632 -4.770 1.00 44.37 126 ALA B CA 1
ATOM 4088 C C . ALA B 1 145 ? 49.311 -50.423 -4.667 1.00 41.03 126 ALA B C 1
ATOM 4089 O O . ALA B 1 145 ? 49.764 -49.285 -4.659 1.00 40.89 126 ALA B O 1
ATOM 4091 N N . PRO B 1 146 ? 47.984 -50.639 -4.561 1.00 38.88 127 PRO B N 1
ATOM 4092 C CA . PRO B 1 146 ? 47.047 -49.549 -4.289 1.00 37.17 127 PRO B CA 1
ATOM 4093 C C . PRO B 1 146 ? 47.210 -49.085 -2.839 1.00 39.94 127 PRO B C 1
ATOM 4094 O O . PRO B 1 146 ? 47.605 -49.911 -2.038 1.00 39.60 127 PRO B O 1
ATOM 4098 N N . GLN B 1 147 ? 46.921 -47.811 -2.533 1.00 38.88 128 GLN B N 1
ATOM 4099 C CA . GLN B 1 147 ? 46.942 -47.280 -1.143 1.00 43.05 128 GLN B CA 1
ATOM 4100 C C . GLN B 1 147 ? 45.955 -48.077 -0.278 1.00 40.69 128 GLN B C 1
ATOM 4101 O O . GLN B 1 147 ? 46.281 -48.336 0.889 1.00 35.31 128 GLN B O 1
ATOM 4107 N N . ARG B 1 148 ? 44.778 -48.410 -0.812 1.00 33.48 129 ARG B N 1
ATOM 4108 C CA . ARG B 1 148 ? 43.763 -49.192 -0.067 1.00 36.59 129 ARG B CA 1
ATOM 4109 C C . ARG B 1 148 ? 42.981 -50.043 -1.057 1.00 33.71 129 ARG B C 1
ATOM 4110 O O . ARG B 1 148 ? 42.921 -49.719 -2.241 1.00 35.25 129 ARG B O 1
ATOM 4118 N N . PRO B 1 149 ? 42.362 -51.145 -0.599 1.00 34.38 130 PRO B N 1
ATOM 4119 C CA . PRO B 1 149 ? 41.493 -51.936 -1.468 1.00 36.10 130 PRO B CA 1
ATOM 4120 C C . PRO B 1 149 ? 40.247 -51.156 -1.922 1.00 33.18 130 PRO B C 1
ATOM 4121 O O . PRO B 1 149 ? 39.769 -50.243 -1.235 1.00 33.51 130 PRO B O 1
ATOM 4125 N N . MET B 1 150 ? 39.784 -51.507 -3.110 1.00 30.04 131 MET B N 1
ATOM 4126 C CA . MET B 1 150 ? 38.525 -51.010 -3.711 1.00 29.23 131 MET B CA 1
ATOM 4127 C C . MET B 1 150 ? 37.359 -51.278 -2.758 1.00 28.92 131 MET B C 1
ATOM 4128 O O . MET B 1 150 ? 37.319 -52.372 -2.168 1.00 33.69 131 MET B O 1
ATOM 4133 N N . THR B 1 151 ? 36.419 -50.343 -2.641 1.00 29.17 132 THR B N 1
ATOM 4134 C CA . THR B 1 151 ? 35.183 -50.505 -1.819 1.00 27.79 132 THR B CA 1
ATOM 4135 C C . THR B 1 151 ? 33.957 -50.514 -2.716 1.00 28.56 132 THR B C 1
ATOM 4136 O O . THR B 1 151 ? 34.068 -50.123 -3.889 1.00 29.43 132 THR B O 1
ATOM 4140 N N . ILE B 1 152 ? 32.814 -50.893 -2.142 1.00 34.98 133 ILE B N 1
ATOM 4141 C CA . ILE B 1 152 ? 31.500 -50.886 -2.846 1.00 33.25 133 ILE B CA 1
ATOM 4142 C C . ILE B 1 152 ? 31.183 -49.434 -3.221 1.00 29.40 133 ILE B C 1
ATOM 4143 O O . ILE B 1 152 ? 30.684 -49.203 -4.326 1.00 32.79 133 ILE B O 1
ATOM 4148 N N . ARG B 1 153 ? 31.443 -48.490 -2.308 1.00 28.71 134 ARG B N 1
ATOM 4149 C CA . ARG B 1 153 ? 31.209 -47.047 -2.565 1.00 30.43 134 ARG B CA 1
ATOM 4150 C C . ARG B 1 153 ? 31.994 -46.632 -3.813 1.00 29.89 134 ARG B C 1
ATOM 4151 O O . ARG B 1 153 ? 31.418 -45.921 -4.640 1.00 30.64 134 ARG B O 1
ATOM 4159 N N . ASP B 1 154 ? 33.249 -47.080 -3.952 1.00 28.25 135 ASP B N 1
ATOM 4160 C CA . ASP B 1 154 ? 34.064 -46.813 -5.166 1.00 27.87 135 ASP B CA 1
ATOM 4161 C C . ASP B 1 154 ? 33.319 -47.316 -6.405 1.00 26.54 135 ASP B C 1
ATOM 4162 O O . ASP B 1 154 ? 33.310 -46.586 -7.407 1.00 25.03 135 ASP B O 1
ATOM 4167 N N . LEU B 1 155 ? 32.719 -48.510 -6.357 1.00 27.89 136 LEU B N 1
ATOM 4168 C CA . LEU B 1 155 ? 31.992 -49.053 -7.539 1.00 28.02 136 LEU B CA 1
ATOM 4169 C C . LEU B 1 155 ? 30.777 -48.175 -7.835 1.00 29.54 136 LEU B C 1
ATOM 4170 O O . LEU B 1 155 ? 30.509 -47.883 -9.013 1.00 28.99 136 LEU B O 1
ATOM 4175 N N . LEU B 1 156 ? 30.027 -47.803 -6.806 1.00 27.34 137 LEU B N 1
ATOM 4176 C CA . LEU B 1 156 ? 28.771 -47.053 -7.025 1.00 29.12 137 LEU B CA 1
ATOM 4177 C C . LEU B 1 156 ? 29.073 -45.633 -7.516 1.00 29.59 137 LEU B C 1
ATOM 4178 O O . LEU B 1 156 ? 28.156 -45.000 -8.098 1.00 31.00 137 LEU B O 1
ATOM 4183 N N . THR B 1 157 ? 30.299 -45.141 -7.330 1.00 29.78 138 THR B N 1
ATOM 4184 C CA . THR B 1 157 ? 30.649 -43.732 -7.658 1.00 26.03 138 THR B CA 1
ATOM 4185 C C . THR B 1 157 ? 31.616 -43.647 -8.829 1.00 24.83 138 THR B C 1
ATOM 4186 O O . THR B 1 157 ? 31.986 -42.513 -9.175 1.00 28.60 138 THR B O 1
ATOM 4190 N N . HIS B 1 158 ? 32.000 -44.769 -9.434 1.00 26.03 139 HIS B N 1
ATOM 4191 C CA . HIS B 1 158 ? 33.021 -44.811 -10.520 1.00 28.73 139 HIS B CA 1
ATOM 4192 C C . HIS B 1 158 ? 34.358 -44.223 -10.031 1.00 29.14 139 HIS B C 1
ATOM 4193 O O . HIS B 1 158 ? 35.028 -43.529 -10.810 1.00 29.41 139 HIS B O 1
ATOM 4200 N N . GLN B 1 159 ? 34.729 -44.500 -8.780 1.00 28.59 140 GLN B N 1
ATOM 4201 C CA . GLN B 1 159 ? 36.040 -44.089 -8.209 1.00 28.80 140 GLN B CA 1
ATOM 4202 C C . GLN B 1 159 ? 36.911 -45.336 -7.956 1.00 28.80 140 GLN B C 1
ATOM 4203 O O . GLN B 1 159 ? 37.923 -45.215 -7.255 1.00 32.48 140 GLN B O 1
ATOM 4209 N N . SER B 1 160 ? 36.551 -46.492 -8.506 1.00 28.92 141 SER B N 1
ATOM 4210 C CA . SER B 1 160 ? 37.191 -47.803 -8.222 1.00 29.88 141 SER B CA 1
ATOM 4211 C C . SER B 1 160 ? 38.527 -47.952 -8.964 1.00 30.53 141 SER B C 1
ATOM 4212 O O . SER B 1 160 ? 39.378 -48.711 -8.484 1.00 28.76 141 SER B O 1
ATOM 4215 N N . GLY B 1 161 ? 38.701 -47.271 -10.093 1.00 29.65 142 GLY B N 1
ATOM 4216 C CA . GLY B 1 161 ? 39.876 -47.467 -10.969 1.00 32.78 142 GLY B CA 1
ATOM 4217 C C . GLY B 1 161 ? 39.562 -48.354 -12.160 1.00 31.66 142 GLY B C 1
ATOM 4218 O O . GLY B 1 161 ? 40.427 -48.491 -13.036 1.00 30.36 142 GLY B O 1
ATOM 4219 N N . LEU B 1 162 ? 38.355 -48.927 -12.208 1.00 29.70 143 LEU B N 1
ATOM 4220 C CA . LEU B 1 162 ? 37.915 -49.677 -13.402 1.00 31.14 143 LEU B CA 1
ATOM 4221 C C . LEU B 1 162 ? 37.715 -48.685 -14.543 1.00 30.88 143 LEU B C 1
ATOM 4222 O O . LEU B 1 162 ? 37.655 -47.458 -14.301 1.00 29.84 143 LEU B O 1
ATOM 4227 N N . THR B 1 163 ? 37.599 -49.189 -15.760 1.00 29.10 144 THR B N 1
ATOM 4228 C CA . THR B 1 163 ? 37.368 -48.302 -16.917 1.00 30.36 144 THR B CA 1
ATOM 4229 C C . THR B 1 163 ? 36.370 -48.966 -17.858 1.00 28.30 144 THR B C 1
ATOM 4230 O O . THR B 1 163 ? 35.587 -49.798 -17.392 1.00 26.58 144 THR B O 1
ATOM 4234 N N . TYR B 1 164 ? 36.378 -48.515 -19.107 1.00 31.62 145 TYR B N 1
ATOM 4235 C CA . TYR B 1 164 ? 35.559 -49.017 -20.234 1.00 31.95 145 TYR B CA 1
ATOM 4236 C C . TYR B 1 164 ? 36.438 -49.156 -21.466 1.00 33.25 145 TYR B C 1
ATOM 4237 O O . TYR B 1 164 ? 37.206 -48.218 -21.724 1.00 34.25 145 TYR B O 1
ATOM 4246 N N . GLY B 1 165 ? 36.290 -50.257 -22.206 1.00 34.78 146 GLY B N 1
ATOM 4247 C CA . GLY B 1 165 ? 36.959 -50.475 -23.496 1.00 31.81 146 GLY B CA 1
ATOM 4248 C C . GLY B 1 165 ? 36.824 -49.261 -24.387 1.00 36.53 146 GLY B C 1
ATOM 4249 O O . GLY B 1 165 ? 37.834 -48.838 -24.965 1.00 39.73 146 GLY B O 1
ATOM 4250 N N . PHE B 1 166 ? 35.621 -48.698 -24.506 1.00 35.13 147 PHE B N 1
ATOM 4251 C CA . PHE B 1 166 ? 35.337 -47.612 -25.479 1.00 37.35 147 PHE B CA 1
ATOM 4252 C C . PHE B 1 166 ? 36.064 -46.308 -25.096 1.00 38.70 147 PHE B C 1
ATOM 4253 O O . PHE B 1 166 ? 36.063 -45.379 -25.932 1.00 38.25 147 PHE B O 1
ATOM 4261 N N . MET B 1 167 ? 36.665 -46.199 -23.906 1.00 38.82 148 MET B N 1
ATOM 4262 C CA . MET B 1 167 ? 37.409 -44.965 -23.526 1.00 42.01 148 MET B CA 1
ATOM 4263 C C . MET B 1 167 ? 38.489 -44.682 -24.576 1.00 41.54 148 MET B C 1
ATOM 4264 O O . MET B 1 167 ? 38.628 -43.515 -24.987 1.00 43.07 148 MET B O 1
ATOM 4269 N N . ASN B 1 168 ? 39.218 -45.706 -25.012 1.00 41.08 149 ASN B N 1
ATOM 4270 C CA . ASN B 1 168 ? 40.236 -45.584 -26.092 1.00 43.95 149 ASN B CA 1
ATOM 4271 C C . ASN B 1 168 ? 41.299 -44.560 -25.661 1.00 42.67 149 ASN B C 1
ATOM 4272 O O . ASN B 1 168 ? 41.695 -43.742 -26.505 1.00 41.74 149 ASN B O 1
ATOM 4277 N N . ARG B 1 169 ? 41.733 -44.595 -24.394 1.00 40.39 150 ARG B N 1
ATOM 4278 C CA . ARG B 1 169 ? 42.678 -43.590 -23.845 1.00 41.29 150 ARG B CA 1
ATOM 4279 C C . ARG B 1 169 ? 43.953 -44.238 -23.289 1.00 39.34 150 ARG B C 1
ATOM 4280 O O . ARG B 1 169 ? 44.993 -43.577 -23.318 1.00 42.89 150 ARG B O 1
ATOM 4288 N N . THR B 1 170 ? 43.882 -45.455 -22.760 1.00 39.94 151 THR B N 1
ATOM 4289 C CA . THR B 1 170 ? 45.010 -46.102 -22.033 1.00 36.62 151 THR B CA 1
ATOM 4290 C C . THR B 1 170 ? 45.178 -47.555 -22.443 1.00 33.34 151 THR B C 1
ATOM 4291 O O . THR B 1 170 ? 44.239 -48.125 -23.064 1.00 33.56 151 THR B O 1
ATOM 4295 N N . ASN B 1 171 ? 46.325 -48.112 -22.062 1.00 31.64 152 ASN B N 1
ATOM 4296 C CA . ASN B 1 171 ? 46.704 -49.524 -22.314 1.00 33.86 152 ASN B CA 1
ATOM 4297 C C . ASN B 1 171 ? 45.750 -50.428 -21.509 1.00 34.40 152 ASN B C 1
ATOM 4298 O O . ASN B 1 171 ? 45.567 -51.589 -21.898 1.00 34.46 152 ASN B O 1
ATOM 4303 N N . VAL B 1 172 ? 45.167 -49.935 -20.415 1.00 34.56 153 VAL B N 1
ATOM 4304 C CA . VAL B 1 172 ? 44.172 -50.718 -19.626 1.00 35.23 153 VAL B CA 1
ATOM 4305 C C . VAL B 1 172 ? 42.897 -50.860 -20.476 1.00 32.28 153 VAL B C 1
ATOM 4306 O O . VAL B 1 172 ? 42.439 -51.967 -20.648 1.00 30.02 153 VAL B O 1
ATOM 4310 N N . ASP B 1 173 ? 42.370 -49.789 -21.046 1.00 32.07 154 ASP B N 1
ATOM 4311 C CA . ASP B 1 173 ? 41.136 -49.906 -21.869 1.00 34.34 154 ASP B CA 1
ATOM 4312 C C . ASP B 1 173 ? 41.452 -50.631 -23.186 1.00 35.37 154 ASP B C 1
ATOM 4313 O O . ASP B 1 173 ? 40.517 -51.228 -23.724 1.00 32.53 154 ASP B O 1
ATOM 4318 N N . ALA B 1 174 ? 42.702 -50.606 -23.679 1.00 35.16 155 ALA B N 1
ATOM 4319 C CA . ALA B 1 174 ? 43.151 -51.442 -24.826 1.00 38.50 155 ALA B CA 1
ATOM 4320 C C . ALA B 1 174 ? 42.972 -52.920 -24.472 1.00 37.82 155 ALA B C 1
ATOM 4321 O O . ALA B 1 174 ? 42.489 -53.686 -25.316 1.00 40.65 155 ALA B O 1
ATOM 4323 N N . ALA B 1 175 ? 43.374 -53.296 -23.262 1.00 37.83 156 ALA B N 1
ATOM 4324 C CA . ALA B 1 175 ? 43.227 -54.675 -22.737 1.00 40.92 156 ALA B CA 1
ATOM 4325 C C . ALA B 1 175 ? 41.738 -55.047 -22.641 1.00 38.89 156 ALA B C 1
ATOM 4326 O O . ALA B 1 175 ? 41.406 -56.172 -23.024 1.00 39.38 156 ALA B O 1
ATOM 4328 N N . TYR B 1 176 ? 40.869 -54.130 -22.197 1.00 40.07 157 TYR B N 1
ATOM 4329 C CA . TYR B 1 176 ? 39.405 -54.397 -22.129 1.00 39.24 157 TYR B CA 1
ATOM 4330 C C . TYR B 1 176 ? 38.911 -54.734 -23.542 1.00 42.21 157 TYR B C 1
ATOM 4331 O O . TYR B 1 176 ? 38.113 -55.676 -23.688 1.00 39.51 157 TYR B O 1
ATOM 4340 N N . ARG B 1 177 ? 39.327 -53.954 -24.547 1.00 37.98 158 ARG B N 1
ATOM 4341 C CA . ARG B 1 177 ? 38.843 -54.112 -25.941 1.00 42.44 158 ARG B CA 1
ATOM 4342 C C . ARG B 1 177 ? 39.322 -55.466 -26.470 1.00 46.62 158 ARG B C 1
ATOM 4343 O O . ARG B 1 177 ? 38.497 -56.192 -27.058 1.00 48.15 158 ARG B O 1
ATOM 4351 N N . SER B 1 178 ? 40.577 -55.828 -26.203 1.00 47.38 159 SER B N 1
ATOM 4352 C CA . SER B 1 178 ? 41.158 -57.098 -26.703 1.00 51.08 159 SER B CA 1
ATOM 4353 C C . SER B 1 178 ? 40.461 -58.282 -26.016 1.00 48.59 159 SER B C 1
ATOM 4354 O O . SER B 1 178 ? 40.361 -59.338 -26.645 1.00 59.89 159 SER B O 1
ATOM 4357 N N . LEU B 1 179 ? 39.905 -58.100 -24.819 1.00 46.38 160 LEU B N 1
ATOM 4358 C CA . LEU B 1 179 ? 39.177 -59.182 -24.114 1.00 43.35 160 LEU B CA 1
ATOM 4359 C C . LEU B 1 179 ? 37.654 -59.042 -24.283 1.00 45.50 160 LEU B C 1
ATOM 4360 O O . LEU B 1 179 ? 36.939 -59.895 -23.734 1.00 42.11 160 LEU B O 1
ATOM 4365 N N . LYS B 1 180 ? 37.176 -58.013 -24.991 1.00 52.95 161 LYS B N 1
ATOM 4366 C CA . LYS B 1 180 ? 35.729 -57.791 -25.296 1.00 57.39 161 LYS B CA 1
ATOM 4367 C C . LYS B 1 180 ? 34.901 -57.701 -24.000 1.00 55.85 161 LYS B C 1
ATOM 4368 O O . LYS B 1 180 ? 33.786 -58.255 -23.953 1.00 57.70 161 LYS B O 1
ATOM 4374 N N . LEU B 1 181 ? 35.391 -56.998 -22.987 1.00 47.24 162 LEU B N 1
ATOM 4375 C CA . LEU B 1 181 ? 34.715 -56.925 -21.670 1.00 47.59 162 LEU B CA 1
ATOM 4376 C C . LEU B 1 181 ? 33.457 -56.062 -21.751 1.00 55.73 162 LEU B C 1
ATOM 4377 O O . LEU B 1 181 ? 32.606 -56.183 -20.833 1.00 70.09 162 LEU B O 1
ATOM 4382 N N . ASP B 1 182 ? 33.325 -55.234 -22.789 1.00 55.88 163 ASP B N 1
ATOM 4383 C CA . ASP B 1 182 ? 32.153 -54.332 -22.948 1.00 60.63 163 ASP B CA 1
ATOM 4384 C C . ASP B 1 182 ? 30.995 -55.102 -23.615 1.00 63.43 163 ASP B C 1
ATOM 4385 O O . ASP B 1 182 ? 29.837 -54.648 -23.494 1.00 57.23 163 ASP B O 1
ATOM 4390 N N . GLY B 1 183 ? 31.287 -56.237 -24.258 1.00 63.43 164 GLY B N 1
ATOM 4391 C CA . GLY B 1 183 ? 30.283 -57.122 -24.884 1.00 60.99 164 GLY B CA 1
ATOM 4392 C C . GLY B 1 183 ? 30.901 -57.963 -25.989 1.00 63.25 164 GLY B C 1
ATOM 4393 O O . GLY B 1 183 ? 31.873 -57.488 -26.619 1.00 62.36 164 GLY B O 1
ATOM 4394 N N . GLY B 1 184 ? 30.377 -59.170 -26.209 1.00 65.47 165 GLY B N 1
ATOM 4395 C CA . GLY B 1 184 ? 30.820 -60.084 -27.282 1.00 68.75 165 GLY B CA 1
ATOM 4396 C C . GLY B 1 184 ? 30.140 -61.444 -27.168 1.00 67.83 165 GLY B C 1
ATOM 4397 O O . GLY B 1 184 ? 29.463 -61.704 -26.189 1.00 70.45 165 GLY B O 1
ATOM 4398 N N . PRO B 1 185 ? 30.264 -62.337 -28.173 1.00 78.67 166 PRO B N 1
ATOM 4399 C CA . PRO B 1 185 ? 29.632 -63.659 -28.105 1.00 73.62 166 PRO B CA 1
ATOM 4400 C C . PRO B 1 185 ? 30.153 -64.501 -26.929 1.00 63.77 166 PRO B C 1
ATOM 4401 O O . PRO B 1 185 ? 31.338 -64.584 -26.763 1.00 62.26 166 PRO B O 1
ATOM 4405 N N . GLY B 1 186 ? 29.245 -65.087 -26.142 1.00 59.83 167 GLY B N 1
ATOM 4406 C CA . GLY B 1 186 ? 29.575 -65.913 -24.960 1.00 56.02 167 GLY B CA 1
ATOM 4407 C C . GLY B 1 186 ? 29.866 -65.084 -23.713 1.00 49.96 167 GLY B C 1
ATOM 4408 O O . GLY B 1 186 ? 30.041 -65.689 -22.641 1.00 49.38 167 GLY B O 1
ATOM 4409 N N . HIS B 1 187 ? 29.903 -63.753 -23.821 1.00 48.73 168 HIS B N 1
ATOM 4410 C CA . HIS B 1 187 ? 30.216 -62.833 -22.693 1.00 50.31 168 HIS B CA 1
ATOM 4411 C C . HIS B 1 187 ? 29.086 -62.886 -21.659 1.00 44.77 168 HIS B C 1
ATOM 4412 O O . HIS B 1 187 ? 27.913 -62.801 -22.042 1.00 44.17 168 HIS B O 1
ATOM 4419 N N . THR B 1 188 ? 29.465 -63.065 -20.399 1.00 45.61 169 THR B N 1
ATOM 4420 C CA . THR B 1 188 ? 28.584 -63.118 -19.208 1.00 43.46 169 THR B CA 1
ATOM 4421 C C . THR B 1 188 ? 29.217 -62.249 -18.110 1.00 43.28 169 THR B C 1
ATOM 4422 O O . THR B 1 188 ? 30.426 -61.978 -18.193 1.00 51.72 169 THR B O 1
ATOM 4426 N N . LEU B 1 189 ? 28.448 -61.869 -17.096 1.00 40.66 170 LEU B N 1
ATOM 4427 C CA . LEU B 1 189 ? 28.972 -61.176 -15.894 1.00 41.84 170 LEU B CA 1
ATOM 4428 C C . LEU B 1 189 ? 30.059 -62.022 -15.222 1.00 40.71 170 LEU B C 1
ATOM 4429 O O . LEU B 1 189 ? 31.075 -61.428 -14.792 1.00 33.10 170 LEU B O 1
ATOM 4434 N N . ASP B 1 190 ? 29.882 -63.343 -15.148 1.00 39.00 171 ASP B N 1
ATOM 4435 C CA . ASP B 1 190 ? 30.889 -64.249 -14.528 1.00 45.07 171 ASP B CA 1
ATOM 4436 C C . ASP B 1 190 ? 32.223 -64.079 -15.263 1.00 43.95 171 ASP B C 1
ATOM 4437 O O . ASP B 1 190 ? 33.275 -64.073 -14.593 1.00 38.37 171 ASP B O 1
ATOM 4442 N N . ARG B 1 191 ? 32.168 -63.914 -16.586 1.00 41.23 172 ARG B N 1
ATOM 4443 C CA . ARG B 1 191 ? 33.379 -63.723 -17.420 1.00 46.84 172 ARG B CA 1
ATOM 4444 C C . ARG B 1 191 ? 34.003 -62.364 -17.091 1.00 41.36 172 ARG B C 1
ATOM 4445 O O . ARG B 1 191 ? 35.226 -62.309 -16.842 1.00 38.75 172 ARG B O 1
ATOM 4453 N N . LEU B 1 192 ? 33.183 -61.309 -17.081 1.00 41.07 173 LEU B N 1
ATOM 4454 C CA . LEU B 1 192 ? 33.641 -59.930 -16.768 1.00 40.50 173 LEU B CA 1
ATOM 4455 C C . LEU B 1 192 ? 34.445 -59.952 -15.470 1.00 41.66 173 LEU B C 1
ATOM 4456 O O . LEU B 1 192 ? 35.574 -59.424 -15.447 1.00 42.60 173 LEU B O 1
ATOM 4461 N N . ILE B 1 193 ? 33.879 -60.572 -14.439 1.00 39.33 174 ILE B N 1
ATOM 4462 C CA . ILE B 1 193 ? 34.478 -60.597 -13.076 1.00 42.22 174 ILE B CA 1
ATOM 4463 C C . ILE B 1 193 ? 35.771 -61.418 -13.090 1.00 45.00 174 ILE B C 1
ATOM 4464 O O . ILE B 1 193 ? 36.730 -61.016 -12.401 1.00 40.74 174 ILE B O 1
ATOM 4469 N N . ASP B 1 194 ? 35.749 -62.567 -13.775 1.00 44.41 175 ASP B N 1
ATOM 4470 C CA . ASP B 1 194 ? 36.936 -63.451 -13.912 1.00 47.29 175 ASP B CA 1
ATOM 4471 C C . ASP B 1 194 ? 38.069 -62.657 -14.594 1.00 42.15 175 ASP B C 1
ATOM 4472 O O . ASP B 1 194 ? 39.205 -62.680 -14.071 1.00 43.33 175 ASP B O 1
ATOM 4477 N N . GLU B 1 195 ? 37.791 -61.956 -15.696 1.00 44.66 176 GLU B N 1
ATOM 4478 C CA . GLU B 1 195 ? 38.828 -61.249 -16.502 1.00 40.34 176 GLU B CA 1
ATOM 4479 C C . GLU B 1 195 ? 39.312 -60.001 -15.737 1.00 43.02 176 GLU B C 1
ATOM 4480 O O . GLU B 1 195 ? 40.547 -59.759 -15.715 1.00 43.80 176 GLU B O 1
ATOM 4486 N N . LEU B 1 196 ? 38.407 -59.268 -15.069 1.00 40.44 177 LEU B N 1
ATOM 4487 C CA . LEU B 1 196 ? 38.785 -58.057 -14.299 1.00 39.23 177 LEU B CA 1
ATOM 4488 C C . LEU B 1 196 ? 39.732 -58.433 -13.163 1.00 39.73 177 LEU B C 1
ATOM 4489 O O . LEU B 1 196 ? 40.541 -57.565 -12.780 1.00 39.51 177 LEU B O 1
ATOM 4494 N N . ALA B 1 197 ? 39.632 -59.652 -12.626 1.00 40.42 178 ALA B N 1
ATOM 4495 C CA . ALA B 1 197 ? 40.468 -60.113 -11.492 1.00 40.56 178 ALA B CA 1
ATOM 4496 C C . ALA B 1 197 ? 41.953 -60.065 -11.883 1.00 36.61 178 ALA B C 1
ATOM 4497 O O . ALA B 1 197 ? 42.806 -60.033 -10.985 1.00 36.50 178 ALA B O 1
ATOM 4499 N N . ARG B 1 198 ? 42.254 -60.073 -13.176 1.00 42.23 179 ARG B N 1
ATOM 4500 C CA . ARG B 1 198 ? 43.636 -60.260 -13.690 1.00 47.47 179 ARG B CA 1
ATOM 4501 C C . ARG B 1 198 ? 44.120 -58.992 -14.392 1.00 52.42 179 ARG B C 1
ATOM 4502 O O . ARG B 1 198 ? 45.236 -59.026 -14.949 1.00 49.49 179 ARG B O 1
ATOM 4510 N N . LEU B 1 199 ? 43.344 -57.905 -14.342 1.00 44.73 180 LEU B N 1
ATOM 4511 C CA . LEU B 1 199 ? 43.721 -56.642 -15.021 1.00 44.90 180 LEU B CA 1
ATOM 4512 C C . LEU B 1 199 ? 44.051 -55.572 -13.992 1.00 43.64 180 LEU B C 1
ATOM 4513 O O . LEU B 1 199 ? 43.605 -55.605 -12.844 1.00 41.23 180 LEU B O 1
ATOM 4518 N N . PRO B 1 200 ? 44.927 -54.628 -14.384 1.00 42.39 181 PRO B N 1
ATOM 4519 C CA . PRO B 1 200 ? 45.228 -53.479 -13.543 1.00 41.84 181 PRO B CA 1
ATOM 4520 C C . PRO B 1 200 ? 44.102 -52.440 -13.539 1.00 35.48 181 PRO B C 1
ATOM 4521 O O . PRO B 1 200 ? 43.339 -52.361 -14.473 1.00 34.85 181 PRO B O 1
ATOM 4525 N N . LEU B 1 201 ? 44.057 -51.679 -12.450 1.00 37.17 182 LEU B N 1
ATOM 4526 C CA . LEU B 1 201 ? 43.210 -50.479 -12.277 1.00 37.45 182 LEU B CA 1
ATOM 4527 C C . LEU B 1 201 ? 43.955 -49.271 -12.847 1.00 36.57 182 LEU B C 1
ATOM 4528 O O . LEU B 1 201 ? 45.205 -49.306 -12.885 1.00 36.06 182 LEU B O 1
ATOM 4533 N N . GLU B 1 202 ? 43.208 -48.252 -13.270 1.00 35.81 183 GLU B N 1
ATOM 4534 C CA . GLU B 1 202 ? 43.757 -46.983 -13.817 1.00 36.46 183 GLU B CA 1
ATOM 4535 C C . GLU B 1 202 ? 44.437 -46.169 -12.715 1.00 33.87 183 GLU B C 1
ATOM 4536 O O . GLU B 1 202 ? 45.306 -45.367 -13.046 1.00 31.69 183 GLU B O 1
ATOM 4542 N N . PHE B 1 203 ? 43.987 -46.316 -11.473 1.00 31.20 184 PHE B N 1
ATOM 4543 C CA . PHE B 1 203 ? 44.484 -45.527 -10.321 1.00 29.30 184 PHE B CA 1
ATOM 4544 C C . PHE B 1 203 ? 44.076 -46.235 -9.041 1.00 29.46 184 PHE B C 1
ATOM 4545 O O . PHE B 1 203 ? 43.220 -47.141 -9.062 1.00 35.88 184 PHE B O 1
ATOM 4553 N N . SER B 1 204 ? 44.687 -45.823 -7.943 1.00 31.41 185 SER B N 1
ATOM 4554 C CA . SER B 1 204 ? 44.416 -46.376 -6.602 1.00 30.33 185 SER B CA 1
ATOM 4555 C C . SER B 1 204 ? 42.975 -46.038 -6.211 1.00 29.23 185 SER B C 1
ATOM 4556 O O . SER B 1 204 ? 42.538 -44.903 -6.298 1.00 25.79 185 SER B O 1
ATOM 4559 N N . PRO B 1 205 ? 42.180 -47.043 -5.809 1.00 31.12 186 PRO B N 1
ATOM 4560 C CA . PRO B 1 205 ? 40.754 -46.844 -5.572 1.00 30.91 186 PRO B CA 1
ATOM 4561 C C . PRO B 1 205 ? 40.449 -45.597 -4.727 1.00 29.82 186 PRO B C 1
ATOM 4562 O O . PRO B 1 205 ? 41.043 -45.411 -3.693 1.00 32.48 186 PRO B O 1
ATOM 4566 N N . GLY B 1 206 ? 39.526 -44.772 -5.214 1.00 29.97 187 GLY B N 1
ATOM 4567 C CA . GLY B 1 206 ? 39.033 -43.578 -4.500 1.00 30.75 187 GLY B CA 1
ATOM 4568 C C . GLY B 1 206 ? 39.811 -42.321 -4.834 1.00 30.44 187 GLY B C 1
ATOM 4569 O O . GLY B 1 206 ? 39.402 -41.269 -4.379 1.00 31.82 187 GLY B O 1
ATOM 4570 N N . THR B 1 207 ? 40.905 -42.397 -5.594 1.00 33.35 188 THR B N 1
ATOM 4571 C CA . THR B 1 207 ? 41.827 -41.237 -5.739 1.00 33.15 188 THR B CA 1
ATOM 4572 C C . THR B 1 207 ? 41.484 -40.437 -6.996 1.00 35.39 188 THR B C 1
ATOM 4573 O O . THR B 1 207 ? 42.138 -39.436 -7.226 1.00 33.50 188 THR B O 1
ATOM 4577 N N . ALA B 1 208 ? 40.520 -40.897 -7.793 1.00 33.27 189 ALA B N 1
ATOM 4578 C CA . ALA B 1 208 ? 40.053 -40.204 -9.008 1.00 30.28 189 ALA B CA 1
ATOM 4579 C C . ALA B 1 208 ? 38.686 -40.759 -9.395 1.00 31.08 189 ALA B C 1
ATOM 4580 O O . ALA B 1 208 ? 38.174 -41.632 -8.685 1.00 35.10 189 ALA B O 1
ATOM 4582 N N . TRP B 1 209 ? 38.132 -40.259 -10.487 1.00 30.05 190 TRP B N 1
ATOM 4583 C CA . TRP B 1 209 ? 36.826 -40.690 -11.042 1.00 29.20 190 TRP B CA 1
ATOM 4584 C C . TRP B 1 209 ? 37.049 -41.066 -12.499 1.00 26.05 190 TRP B C 1
ATOM 4585 O O . TRP B 1 209 ? 37.696 -40.310 -13.225 1.00 27.21 190 TRP B O 1
ATOM 4596 N N . ASN B 1 210 ? 36.527 -42.210 -12.903 1.00 27.18 191 ASN B N 1
ATOM 4597 C CA . ASN B 1 210 ? 36.620 -42.663 -14.309 1.00 28.20 191 ASN B CA 1
ATOM 4598 C C . ASN B 1 210 ? 35.395 -43.514 -14.599 1.00 25.42 191 ASN B C 1
ATOM 4599 O O . ASN B 1 210 ? 35.173 -44.487 -13.888 1.00 26.75 191 ASN B O 1
ATOM 4604 N N . TYR B 1 211 ? 34.607 -43.094 -15.574 1.00 28.08 192 TYR B N 1
ATOM 4605 C CA . TYR B 1 211 ? 33.399 -43.805 -16.045 1.00 27.72 192 TYR B CA 1
ATOM 4606 C C . TYR B 1 211 ? 33.806 -45.225 -16.406 1.00 30.48 192 TYR B C 1
ATOM 4607 O O . TYR B 1 211 ? 34.873 -45.387 -17.023 1.00 31.02 192 TYR B O 1
ATOM 4616 N N . SER B 1 212 ? 33.023 -46.231 -16.010 1.00 33.17 193 SER B N 1
ATOM 4617 C CA . SER B 1 212 ? 33.555 -47.616 -15.949 1.00 32.78 193 SER B CA 1
ATOM 4618 C C . SER B 1 212 ? 32.476 -48.697 -15.975 1.00 32.30 193 SER B C 1
ATOM 4619 O O . SER B 1 212 ? 31.273 -48.392 -15.765 1.00 37.36 193 SER B O 1
ATOM 4622 N N . VAL B 1 213 ? 32.936 -49.932 -16.159 1.00 27.45 194 VAL B N 1
ATOM 4623 C CA . VAL B 1 213 ? 32.141 -51.185 -16.005 1.00 28.54 194 VAL B CA 1
ATOM 4624 C C . VAL B 1 213 ? 31.736 -51.416 -14.549 1.00 27.55 194 VAL B C 1
ATOM 4625 O O . VAL B 1 213 ? 31.159 -52.483 -14.287 1.00 29.84 194 VAL B O 1
ATOM 4629 N N . ALA B 1 214 ? 32.028 -50.482 -13.626 1.00 30.22 195 ALA B N 1
ATOM 4630 C CA . ALA B 1 214 ? 31.751 -50.637 -12.182 1.00 27.91 195 ALA B CA 1
ATOM 4631 C C . ALA B 1 214 ? 30.296 -51.047 -11.988 1.00 28.48 195 ALA B C 1
ATOM 4632 O O . ALA B 1 214 ? 29.984 -51.827 -11.090 1.00 29.33 195 ALA B O 1
ATOM 4634 N N . THR B 1 215 ? 29.409 -50.452 -12.746 1.00 30.46 196 THR B N 1
ATOM 4635 C CA . THR B 1 215 ? 27.956 -50.649 -12.585 1.00 31.69 196 THR B CA 1
ATOM 4636 C C . THR B 1 215 ? 27.553 -52.036 -13.108 1.00 30.05 196 THR B C 1
ATOM 4637 O O . THR B 1 215 ? 26.590 -52.608 -12.542 1.00 27.71 196 THR B O 1
ATOM 4641 N N . ASP B 1 216 ? 28.240 -52.578 -14.120 1.00 28.35 197 ASP B N 1
ATOM 4642 C CA . ASP B 1 216 ? 28.045 -53.999 -14.536 1.00 30.15 197 ASP B CA 1
ATOM 4643 C C . ASP B 1 216 ? 28.426 -54.887 -13.350 1.00 29.58 197 ASP B C 1
ATOM 4644 O O . ASP B 1 216 ? 27.742 -55.892 -13.105 1.00 33.69 197 ASP B O 1
ATOM 4649 N N . VAL B 1 217 ? 29.460 -54.481 -12.611 1.00 33.06 198 VAL B N 1
ATOM 4650 C CA . VAL B 1 217 ? 29.959 -55.213 -11.414 1.00 30.85 198 VAL B CA 1
ATOM 4651 C C . VAL B 1 217 ? 28.895 -55.089 -10.319 1.00 31.12 198 VAL B C 1
ATOM 4652 O O . VAL B 1 217 ? 28.623 -56.084 -9.603 1.00 27.06 198 VAL B O 1
ATOM 4656 N N . CYS B 1 218 ? 28.304 -53.908 -10.182 1.00 30.79 199 CYS B N 1
ATOM 4657 C CA . CYS B 1 218 ? 27.198 -53.698 -9.220 1.00 31.03 199 CYS B CA 1
ATOM 4658 C C . CYS B 1 218 ? 26.084 -54.710 -9.543 1.00 32.26 199 CYS B C 1
ATOM 4659 O O . CYS B 1 218 ? 25.588 -55.356 -8.600 1.00 33.54 199 CYS B O 1
ATOM 4662 N N . GLY B 1 219 ? 25.733 -54.868 -10.817 1.00 30.27 200 GLY B N 1
ATOM 4663 C CA . GLY B 1 219 ? 24.762 -55.896 -11.250 1.00 35.60 200 GLY B CA 1
ATOM 4664 C C . GLY B 1 219 ? 25.197 -57.286 -10.798 1.00 35.02 200 GLY B C 1
ATOM 4665 O O . GLY B 1 219 ? 24.379 -58.030 -10.246 1.00 31.68 200 GLY B O 1
ATOM 4666 N N . TYR B 1 220 ? 26.477 -57.614 -10.986 1.00 33.11 201 TYR B N 1
ATOM 4667 C CA . TYR B 1 220 ? 27.030 -58.904 -10.527 1.00 30.06 201 TYR B CA 1
ATOM 4668 C C . TYR B 1 220 ? 26.785 -59.055 -9.031 1.00 29.82 201 TYR B C 1
ATOM 4669 O O . TYR B 1 220 ? 26.416 -60.175 -8.606 1.00 37.25 201 TYR B O 1
ATOM 4678 N N . LEU B 1 221 ? 26.980 -57.990 -8.256 1.00 31.36 202 LEU B N 1
ATOM 4679 C CA . LEU B 1 221 ? 26.824 -58.054 -6.772 1.00 31.34 202 LEU B CA 1
ATOM 4680 C C . LEU B 1 221 ? 25.354 -58.220 -6.386 1.00 28.81 202 LEU B C 1
ATOM 4681 O O . LEU B 1 221 ? 25.085 -58.936 -5.411 1.00 28.32 202 LEU B O 1
ATOM 4686 N N . VAL B 1 222 ? 24.434 -57.603 -7.123 1.00 32.50 203 VAL B N 1
ATOM 4687 C CA . VAL B 1 222 ? 22.970 -57.789 -6.906 1.00 32.24 203 VAL B CA 1
ATOM 4688 C C . VAL B 1 222 ? 22.651 -59.289 -7.062 1.00 35.59 203 VAL B C 1
ATOM 4689 O O . VAL B 1 222 ? 21.929 -59.817 -6.207 1.00 38.08 203 VAL B O 1
ATOM 4693 N N . GLN B 1 223 ? 23.189 -59.943 -8.098 1.00 35.39 204 GLN B N 1
ATOM 4694 C CA . GLN B 1 223 ? 22.961 -61.398 -8.360 1.00 36.69 204 GLN B CA 1
ATOM 4695 C C . GLN B 1 223 ? 23.533 -62.219 -7.204 1.00 35.00 204 GLN B C 1
ATOM 4696 O O . GLN B 1 223 ? 22.798 -63.044 -6.627 1.00 37.27 204 GLN B O 1
ATOM 4702 N N . LEU B 1 224 ? 24.793 -61.963 -6.862 1.00 39.26 205 LEU B N 1
ATOM 4703 C CA . LEU B 1 224 ? 25.513 -62.650 -5.759 1.00 40.75 205 LEU B CA 1
ATOM 4704 C C . LEU B 1 224 ? 24.694 -62.515 -4.465 1.00 42.56 205 LEU B C 1
ATOM 4705 O O . LEU B 1 224 ? 24.498 -63.535 -3.784 1.00 41.29 205 LEU B O 1
ATOM 4710 N N . LEU B 1 225 ? 24.204 -61.315 -4.131 1.00 39.67 206 LEU B N 1
ATOM 4711 C CA . LEU B 1 225 ? 23.596 -61.073 -2.802 1.00 37.67 206 LEU B CA 1
ATOM 4712 C C . LEU B 1 225 ? 22.142 -61.556 -2.792 1.00 38.31 206 LEU B C 1
ATOM 4713 O O . LEU B 1 225 ? 21.737 -62.104 -1.770 1.00 40.65 206 LEU B O 1
ATOM 4718 N N . SER B 1 226 ? 21.409 -61.406 -3.892 1.00 39.86 207 SER B N 1
ATOM 4719 C CA . SER B 1 226 ? 19.968 -61.760 -3.978 1.00 38.19 207 SER B CA 1
ATOM 4720 C C . SER B 1 226 ? 19.800 -63.244 -4.292 1.00 43.96 207 SER B C 1
ATOM 4721 O O . SER B 1 226 ? 18.708 -63.767 -4.017 1.00 46.25 207 SER B O 1
ATOM 4724 N N . GLY B 1 227 ? 20.805 -63.867 -4.919 1.00 40.93 208 GLY B N 1
ATOM 4725 C CA . GLY B 1 227 ? 20.692 -65.227 -5.477 1.00 39.51 208 GLY B CA 1
ATOM 4726 C C . GLY B 1 227 ? 19.800 -65.259 -6.709 1.00 39.61 208 GLY B C 1
ATOM 4727 O O . GLY B 1 227 ? 19.455 -66.366 -7.141 1.00 42.98 208 GLY B O 1
ATOM 4728 N N . MET B 1 228 ? 19.444 -64.102 -7.281 1.00 36.62 209 MET B N 1
ATOM 4729 C CA . MET B 1 228 ? 18.609 -64.015 -8.515 1.00 38.00 209 MET B CA 1
ATOM 4730 C C . MET B 1 228 ? 19.477 -63.558 -9.693 1.00 39.96 209 MET B C 1
ATOM 4731 O O . MET B 1 228 ? 20.482 -62.880 -9.459 1.00 44.99 209 MET B O 1
ATOM 4736 N N . SER B 1 229 ? 19.099 -63.897 -10.923 1.00 36.73 210 SER B N 1
ATOM 4737 C CA . SER B 1 229 ? 19.709 -63.285 -12.125 1.00 43.05 210 SER B CA 1
ATOM 4738 C C . SER B 1 229 ? 19.179 -61.845 -12.235 1.00 40.51 210 SER B C 1
ATOM 4739 O O . SER B 1 229 ? 18.042 -61.582 -11.786 1.00 34.79 210 SER B O 1
ATOM 4742 N N . LEU B 1 230 ? 19.987 -60.936 -12.778 1.00 37.01 211 LEU B N 1
ATOM 4743 C CA . LEU B 1 230 ? 19.724 -59.476 -12.675 1.00 38.22 211 LEU B CA 1
ATOM 4744 C C . LEU B 1 230 ? 18.370 -59.129 -13.309 1.00 36.24 211 LEU B C 1
ATOM 4745 O O . LEU B 1 230 ? 17.673 -58.233 -12.782 1.00 38.95 211 LEU B O 1
ATOM 4750 N N . ASP B 1 231 ? 18.016 -59.786 -14.411 1.00 36.08 212 ASP B N 1
ATOM 4751 C CA . ASP B 1 231 ? 16.736 -59.552 -15.131 1.00 36.15 212 ASP B CA 1
ATOM 4752 C C . ASP B 1 231 ? 15.565 -59.914 -14.203 1.00 34.54 212 ASP B C 1
ATOM 4753 O O . ASP B 1 231 ? 14.589 -59.176 -14.191 1.00 34.59 212 ASP B O 1
ATOM 4758 N N . ASP B 1 232 ? 15.665 -61.013 -13.456 1.00 34.55 213 ASP B N 1
ATOM 4759 C CA . ASP B 1 232 ? 14.598 -61.444 -12.519 1.00 34.94 213 ASP B CA 1
ATOM 4760 C C . ASP B 1 232 ? 14.584 -60.497 -11.309 1.00 34.83 213 ASP B C 1
ATOM 4761 O O . ASP B 1 232 ? 13.460 -60.199 -10.847 1.00 30.96 213 ASP B O 1
ATOM 4766 N N . TYR B 1 233 ? 15.745 -60.060 -10.790 1.00 29.60 214 TYR B N 1
ATOM 4767 C CA . TYR B 1 233 ? 15.776 -59.148 -9.612 1.00 31.85 214 TYR B CA 1
ATOM 4768 C C . TYR B 1 233 ? 15.057 -57.863 -10.023 1.00 30.52 214 TYR B C 1
ATOM 4769 O O . TYR B 1 233 ? 14.078 -57.479 -9.357 1.00 31.22 214 TYR B O 1
ATOM 4777 N N . PHE B 1 234 ? 15.479 -57.265 -11.137 1.00 34.55 215 PHE B N 1
ATOM 4778 C CA . PHE B 1 234 ? 14.890 -56.002 -11.658 1.00 35.89 215 PHE B CA 1
ATOM 4779 C C . PHE B 1 234 ? 13.370 -56.179 -11.764 1.00 38.39 215 PHE B C 1
ATOM 4780 O O . PHE B 1 234 ? 12.579 -55.309 -11.347 1.00 36.73 215 PHE B O 1
ATOM 4788 N N . SER B 1 235 ? 12.955 -57.280 -12.374 1.00 35.18 216 SER B N 1
ATOM 4789 C CA . SER B 1 235 ? 11.532 -57.516 -12.701 1.00 38.83 216 SER B CA 1
ATOM 4790 C C . SER B 1 235 ? 10.737 -57.581 -11.386 1.00 38.08 216 SER B C 1
ATOM 4791 O O . SER B 1 235 ? 9.711 -56.897 -11.251 1.00 42.54 216 SER B O 1
ATOM 4794 N N . LYS B 1 236 ? 11.249 -58.320 -10.411 1.00 39.07 217 LYS B N 1
ATOM 4795 C CA . LYS B 1 236 ? 10.528 -58.605 -9.150 1.00 36.66 217 LYS B CA 1
ATOM 4796 C C . LYS B 1 236 ? 10.545 -57.377 -8.240 1.00 34.47 217 LYS B C 1
ATOM 4797 O O . LYS B 1 236 ? 9.521 -57.092 -7.585 1.00 29.43 217 LYS B O 1
ATOM 4803 N N . HIS B 1 237 ? 11.678 -56.687 -8.153 1.00 31.45 218 HIS B N 1
ATOM 4804 C CA . HIS B 1 237 ? 11.903 -55.682 -7.093 1.00 32.09 218 HIS B CA 1
ATOM 4805 C C . HIS B 1 237 ? 11.759 -54.265 -7.652 1.00 32.17 218 HIS B C 1
ATOM 4806 O O . HIS B 1 237 ? 11.727 -53.322 -6.844 1.00 30.89 218 HIS B O 1
ATOM 4813 N N . ILE B 1 238 ? 11.657 -54.090 -8.969 1.00 30.51 219 ILE B N 1
ATOM 4814 C CA . ILE B 1 238 ? 11.531 -52.719 -9.545 1.00 31.18 219 ILE B CA 1
ATOM 4815 C C . ILE B 1 238 ? 10.387 -52.652 -10.555 1.00 28.13 219 ILE B C 1
ATOM 4816 O O . ILE B 1 238 ? 9.517 -51.799 -10.368 1.00 28.98 219 ILE B O 1
ATOM 4821 N N . PHE B 1 239 ? 10.430 -53.431 -11.632 1.00 32.03 220 PHE B N 1
ATOM 4822 C CA . PHE B 1 239 ? 9.541 -53.218 -12.814 1.00 35.31 220 PHE B CA 1
ATOM 4823 C C . PHE B 1 239 ? 8.093 -53.623 -12.488 1.00 34.32 220 PHE B C 1
ATOM 4824 O O . PHE B 1 239 ? 7.195 -52.835 -12.792 1.00 34.28 220 PHE B O 1
ATOM 4832 N N . GLN B 1 240 ? 7.867 -54.810 -11.916 1.00 35.20 221 GLN B N 1
ATOM 4833 C CA . GLN B 1 240 ? 6.496 -55.272 -11.541 1.00 36.45 221 GLN B CA 1
ATOM 4834 C C . GLN B 1 240 ? 5.900 -54.300 -10.523 1.00 38.62 221 GLN B C 1
ATOM 4835 O O . GLN B 1 240 ? 4.805 -53.812 -10.746 1.00 37.76 221 GLN B O 1
ATOM 4841 N N . PRO B 1 241 ? 6.580 -53.966 -9.398 1.00 37.29 222 PRO B N 1
ATOM 4842 C CA . PRO B 1 241 ? 6.013 -53.028 -8.422 1.00 38.13 222 PRO B CA 1
ATOM 4843 C C . PRO B 1 241 ? 5.691 -51.643 -9.009 1.00 37.03 222 PRO B C 1
ATOM 4844 O O . PRO B 1 241 ? 4.682 -51.081 -8.651 1.00 33.69 222 PRO B O 1
ATOM 4848 N N . LEU B 1 242 ? 6.523 -51.121 -9.906 1.00 36.97 223 LEU B N 1
ATOM 4849 C CA . LEU B 1 242 ? 6.287 -49.766 -10.479 1.00 33.01 223 LEU B CA 1
ATOM 4850 C C . LEU B 1 242 ? 5.352 -49.817 -11.684 1.00 33.03 223 LEU B C 1
ATOM 4851 O O . LEU B 1 242 ? 5.004 -48.726 -12.173 1.00 35.12 223 LEU B O 1
ATOM 4856 N N . GLY B 1 243 ? 4.960 -51.001 -12.160 1.00 34.42 224 GLY B N 1
ATOM 4857 C CA . GLY B 1 243 ? 4.102 -51.113 -13.359 1.00 34.74 224 GLY B CA 1
ATOM 4858 C C . GLY B 1 243 ? 4.878 -50.707 -14.612 1.00 34.97 224 GLY B C 1
ATOM 4859 O O . GLY B 1 243 ? 4.395 -49.855 -15.371 1.00 35.77 224 GLY B O 1
ATOM 4860 N N . MET B 1 244 ? 6.057 -51.304 -14.810 1.00 34.57 225 MET B N 1
ATOM 4861 C CA . MET B 1 244 ? 6.970 -51.030 -15.964 1.00 34.08 225 MET B CA 1
ATOM 4862 C C . MET B 1 244 ? 7.044 -52.291 -16.823 1.00 33.55 225 MET B C 1
ATOM 4863 O O . MET B 1 244 ? 8.000 -53.054 -16.723 1.00 35.20 225 MET B O 1
ATOM 4868 N N . PRO B 1 245 ? 6.015 -52.578 -17.660 1.00 35.62 226 PRO B N 1
ATOM 4869 C CA . PRO B 1 245 ? 5.965 -53.847 -18.392 1.00 38.02 226 PRO B CA 1
ATOM 4870 C C . PRO B 1 245 ? 6.810 -53.842 -19.680 1.00 34.52 226 PRO B C 1
ATOM 4871 O O . PRO B 1 245 ? 6.907 -54.874 -20.337 1.00 32.46 226 PRO B O 1
ATOM 4875 N N . ASP B 1 246 ? 7.375 -52.685 -20.020 1.00 33.68 227 ASP B N 1
ATOM 4876 C CA . ASP B 1 246 ? 8.045 -52.432 -21.319 1.00 33.52 227 ASP B CA 1
ATOM 4877 C C . ASP B 1 246 ? 9.510 -52.069 -21.066 1.00 35.23 227 ASP B C 1
ATOM 4878 O O . ASP B 1 246 ? 10.063 -51.220 -21.811 1.00 34.98 227 ASP B O 1
ATOM 4883 N N . THR B 1 247 ? 10.127 -52.715 -20.081 1.00 29.85 228 THR B N 1
ATOM 4884 C CA . THR B 1 247 ? 11.546 -52.493 -19.724 1.00 30.99 228 THR B CA 1
ATOM 4885 C C . THR B 1 247 ? 12.183 -53.859 -19.533 1.00 29.34 228 THR B C 1
ATOM 4886 O O . THR B 1 247 ? 11.679 -54.647 -18.733 1.00 32.99 228 THR B O 1
ATOM 4890 N N . PHE B 1 248 ? 13.244 -54.124 -20.272 1.00 31.34 229 PHE B N 1
ATOM 4891 C CA . PHE B 1 248 ? 13.844 -55.485 -20.350 1.00 32.98 229 PHE B CA 1
ATOM 4892 C C . PHE B 1 248 ? 15.212 -55.394 -21.007 1.00 29.75 229 PHE B C 1
ATOM 4893 O O . PHE B 1 248 ? 15.485 -54.425 -21.741 1.00 30.57 229 PHE B O 1
ATOM 4901 N N . PHE B 1 249 ? 16.010 -56.425 -20.781 1.00 33.58 230 PHE B N 1
ATOM 4902 C CA . PHE B 1 249 ? 17.321 -56.640 -21.444 1.00 34.19 230 PHE B CA 1
ATOM 4903 C C . PHE B 1 249 ? 17.139 -57.180 -22.869 1.00 34.81 230 PHE B C 1
ATOM 4904 O O . PHE B 1 249 ? 18.002 -56.925 -23.738 1.00 33.15 230 PHE B O 1
ATOM 4912 N N . THR B 1 250 ? 16.068 -57.939 -23.105 1.00 38.16 231 THR B N 1
ATOM 4913 C CA . THR B 1 250 ? 15.743 -58.541 -24.429 1.00 32.46 231 THR B CA 1
ATOM 4914 C C . THR B 1 250 ? 14.348 -58.076 -24.847 1.00 32.64 231 THR B C 1
ATOM 4915 O O . THR B 1 250 ? 13.413 -58.276 -24.062 1.00 30.67 231 THR B O 1
ATOM 4919 N N . VAL B 1 251 ? 14.224 -57.446 -26.015 1.00 34.07 232 VAL B N 1
ATOM 4920 C CA . VAL B 1 251 ? 12.897 -57.042 -26.566 1.00 38.36 232 VAL B CA 1
ATOM 4921 C C . VAL B 1 251 ? 12.170 -58.309 -27.005 1.00 40.76 232 VAL B C 1
ATOM 4922 O O . VAL B 1 251 ? 12.663 -59.027 -27.865 1.00 36.90 232 VAL B O 1
ATOM 4926 N N . PRO B 1 252 ? 10.989 -58.629 -26.425 1.00 46.64 233 PRO B N 1
ATOM 4927 C CA . PRO B 1 252 ? 10.207 -59.784 -26.870 1.00 46.39 233 PRO B CA 1
ATOM 4928 C C . PRO B 1 252 ? 9.763 -59.608 -28.325 1.00 47.73 233 PRO B C 1
ATOM 4929 O O . PRO B 1 252 ? 9.527 -58.484 -28.736 1.00 49.81 233 PRO B O 1
ATOM 4933 N N . ALA B 1 253 ? 9.652 -60.723 -29.048 1.00 47.53 234 ALA B N 1
ATOM 4934 C CA . ALA B 1 253 ? 9.312 -60.766 -30.487 1.00 46.67 234 ALA B CA 1
ATOM 4935 C C . ALA B 1 253 ? 8.050 -59.933 -30.748 1.00 45.24 234 ALA B C 1
ATOM 4936 O O . ALA B 1 253 ? 8.057 -59.143 -31.709 1.00 46.23 234 ALA B O 1
ATOM 4938 N N . GLU B 1 254 ? 7.018 -60.073 -29.910 1.00 42.60 235 GLU B N 1
ATOM 4939 C CA . GLU B 1 254 ? 5.696 -59.424 -30.137 1.00 43.47 235 GLU B CA 1
ATOM 4940 C C . GLU B 1 254 ? 5.775 -57.911 -29.847 1.00 46.21 235 GLU B C 1
ATOM 4941 O O . GLU B 1 254 ? 4.808 -57.227 -30.176 1.00 38.19 235 GLU B O 1
ATOM 4947 N N . LYS B 1 255 ? 6.887 -57.389 -29.305 1.00 45.36 236 LYS B N 1
ATOM 4948 C CA . LYS B 1 255 ? 7.054 -55.921 -29.081 1.00 41.74 236 LYS B CA 1
ATOM 4949 C C . LYS B 1 255 ? 8.087 -55.330 -30.051 1.00 38.79 236 LYS B C 1
ATOM 4950 O O . LYS B 1 255 ? 8.342 -54.106 -30.002 1.00 37.83 236 LYS B O 1
ATOM 4956 N N . LEU B 1 256 ? 8.677 -56.146 -30.910 1.00 37.22 237 LEU B N 1
ATOM 4957 C CA . LEU B 1 256 ? 9.792 -55.702 -31.788 1.00 39.55 237 LEU B CA 1
ATOM 4958 C C . LEU B 1 256 ? 9.294 -54.640 -32.777 1.00 36.88 237 LEU B C 1
ATOM 4959 O O . LEU B 1 256 ? 10.105 -53.763 -33.162 1.00 38.19 237 LEU B O 1
ATOM 4964 N N . SER B 1 257 ? 8.015 -54.665 -33.158 1.00 34.99 238 SER B N 1
ATOM 4965 C CA . SER B 1 257 ? 7.444 -53.649 -34.087 1.00 37.94 238 SER B CA 1
ATOM 4966 C C . SER B 1 257 ? 7.545 -52.260 -33.451 1.00 37.56 238 SER B C 1
ATOM 4967 O O . SER B 1 257 ? 7.539 -51.280 -34.204 1.00 35.55 238 SER B O 1
ATOM 4970 N N . ARG B 1 258 ? 7.614 -52.174 -32.114 1.00 37.06 239 ARG B N 1
ATOM 4971 C CA . ARG B 1 258 ? 7.660 -50.875 -31.384 1.00 35.04 239 ARG B CA 1
ATOM 4972 C C . ARG B 1 258 ? 9.106 -50.386 -31.202 1.00 33.58 239 ARG B C 1
ATOM 4973 O O . ARG B 1 258 ? 9.287 -49.240 -30.755 1.00 31.71 239 ARG B O 1
ATOM 4981 N N . PHE B 1 259 ? 10.100 -51.196 -31.550 1.00 30.66 240 PHE B N 1
ATOM 4982 C CA . PHE B 1 259 ? 11.531 -50.936 -31.254 1.00 31.76 240 PHE B CA 1
ATOM 4983 C C . PHE B 1 259 ? 12.099 -49.933 -32.258 1.00 30.42 240 PHE B C 1
ATOM 4984 O O . PHE B 1 259 ? 12.022 -50.158 -33.489 1.00 32.06 240 PHE B O 1
ATOM 4992 N N . ALA B 1 260 ? 12.663 -48.844 -31.742 1.00 29.52 241 ALA B N 1
ATOM 4993 C CA . ALA B 1 260 ? 13.282 -47.784 -32.560 1.00 31.05 241 ALA B CA 1
ATOM 4994 C C . ALA B 1 260 ? 14.561 -48.328 -33.180 1.00 32.61 241 ALA B C 1
ATOM 4995 O O . ALA B 1 260 ? 15.185 -49.231 -32.579 1.00 33.48 241 ALA B O 1
ATOM 4997 N N . ALA B 1 261 ? 14.927 -47.791 -34.341 1.00 32.41 242 ALA B N 1
ATOM 4998 C CA . ALA B 1 261 ? 16.278 -47.931 -34.912 1.00 36.95 242 ALA B CA 1
ATOM 4999 C C . ALA B 1 261 ? 17.213 -47.064 -34.077 1.00 35.57 242 ALA B C 1
ATOM 5000 O O . ALA B 1 261 ? 16.742 -46.089 -33.465 1.00 39.04 242 ALA B O 1
ATOM 5002 N N . CYS B 1 262 ? 18.487 -47.424 -34.050 1.00 35.91 243 CYS B N 1
ATOM 5003 C CA . CYS B 1 262 ? 19.562 -46.573 -33.501 1.00 35.35 243 CYS B CA 1
ATOM 5004 C C . CYS B 1 262 ? 20.420 -46.014 -34.640 1.00 35.94 243 CYS B C 1
ATOM 5005 O O . CYS B 1 262 ? 20.810 -46.780 -35.516 1.00 35.45 243 CYS B O 1
ATOM 5008 N N . TYR B 1 263 ? 20.698 -44.714 -34.566 1.00 30.69 244 TYR B N 1
ATOM 5009 C CA . TYR B 1 263 ? 21.481 -43.925 -35.537 1.00 31.97 244 TYR B CA 1
ATOM 5010 C C . TYR B 1 263 ? 22.759 -43.414 -34.860 1.00 34.49 244 TYR B C 1
ATOM 5011 O O . TYR B 1 263 ? 22.810 -43.317 -33.609 1.00 33.23 244 TYR B O 1
ATOM 5020 N N . GLU B 1 264 ? 23.791 -43.153 -35.663 1.00 37.35 245 GLU B N 1
ATOM 5021 C CA . GLU B 1 264 ? 25.085 -42.599 -35.193 1.00 39.72 245 GLU B CA 1
ATOM 5022 C C . GLU B 1 264 ? 25.419 -41.362 -36.023 1.00 41.62 245 GLU B C 1
ATOM 5023 O O . GLU B 1 264 ? 24.921 -41.233 -37.158 1.00 43.09 245 GLU B O 1
ATOM 5029 N N . TYR B 1 265 ? 26.183 -40.457 -35.422 1.00 38.39 246 TYR B N 1
ATOM 5030 C CA . TYR B 1 265 ? 26.525 -39.145 -36.002 1.00 37.62 246 TYR B CA 1
ATOM 5031 C C . TYR B 1 265 ? 27.324 -39.355 -37.285 1.00 36.79 246 TYR B C 1
ATOM 5032 O O . TYR B 1 265 ? 28.138 -40.306 -37.329 1.00 33.96 246 TYR B O 1
ATOM 5041 N N . GLN B 1 266 ? 27.096 -38.490 -38.281 1.00 38.13 247 GLN B N 1
ATOM 5042 C CA . GLN B 1 266 ? 27.902 -38.411 -39.523 1.00 40.28 247 GLN B CA 1
ATOM 5043 C C . GLN B 1 266 ? 28.236 -36.950 -39.776 1.00 41.17 247 GLN B C 1
ATOM 5044 O O . GLN B 1 266 ? 27.417 -36.081 -39.487 1.00 40.32 247 GLN B O 1
ATOM 5050 N N . PRO B 1 267 ? 29.444 -36.633 -40.300 1.00 43.65 248 PRO B N 1
ATOM 5051 C CA . PRO B 1 267 ? 29.831 -35.243 -40.549 1.00 44.44 248 PRO B CA 1
ATOM 5052 C C . PRO B 1 267 ? 28.738 -34.483 -41.315 1.00 44.78 248 PRO B C 1
ATOM 5053 O O . PRO B 1 267 ? 27.976 -35.089 -42.038 1.00 44.93 248 PRO B O 1
ATOM 5057 N N . GLY B 1 268 ? 28.681 -33.166 -41.111 1.00 48.02 249 GLY B N 1
ATOM 5058 C CA . GLY B 1 268 ? 27.616 -32.298 -41.651 1.00 47.39 249 GLY B CA 1
ATOM 5059 C C . GLY B 1 268 ? 26.335 -32.382 -40.828 1.00 46.73 249 GLY B C 1
ATOM 5060 O O . GLY B 1 268 ? 25.261 -32.051 -41.373 1.00 46.48 249 GLY B O 1
ATOM 5061 N N . ASP B 1 269 ? 26.429 -32.798 -39.558 1.00 49.03 250 ASP B N 1
ATOM 5062 C CA . ASP B 1 269 ? 25.261 -32.912 -38.642 1.00 42.20 250 ASP B CA 1
ATOM 5063 C C . ASP B 1 269 ? 24.192 -33.779 -39.311 1.00 40.94 250 ASP B C 1
ATOM 5064 O O . ASP B 1 269 ? 23.016 -33.353 -39.436 1.00 38.91 250 ASP B O 1
ATOM 5069 N N . SER B 1 270 ? 24.602 -34.980 -39.704 1.00 37.66 251 SER B N 1
ATOM 5070 C CA . SER B 1 270 ? 23.734 -36.012 -40.301 1.00 39.73 251 SER B CA 1
ATOM 5071 C C . SER B 1 270 ? 23.871 -37.269 -39.458 1.00 37.05 251 SER B C 1
ATOM 5072 O O . SER B 1 270 ? 24.629 -37.240 -38.462 1.00 41.16 251 SER B O 1
ATOM 5075 N N . PHE B 1 271 ? 23.223 -38.348 -39.870 1.00 37.14 252 PHE B N 1
ATOM 5076 C CA . PHE B 1 271 ? 23.267 -39.635 -39.136 1.00 40.65 252 PHE B CA 1
ATOM 5077 C C . PHE B 1 271 ? 23.096 -40.793 -40.117 1.00 38.11 252 PHE B C 1
ATOM 5078 O O . PHE B 1 271 ? 22.501 -40.618 -41.185 1.00 37.02 252 PHE B O 1
ATOM 5086 N N . SER B 1 272 ? 23.595 -41.953 -39.717 1.00 40.13 253 SER B N 1
ATOM 5087 C CA . SER B 1 272 ? 23.480 -43.226 -40.464 1.00 44.28 253 SER B CA 1
ATOM 5088 C C . SER B 1 272 ? 22.911 -44.288 -39.533 1.00 45.26 253 SER B C 1
ATOM 5089 O O . SER B 1 272 ? 23.075 -44.140 -38.303 1.00 44.64 253 SER B O 1
ATOM 5092 N N . LEU B 1 273 ? 22.273 -45.301 -40.115 1.00 42.67 254 LEU B N 1
ATOM 5093 C CA . LEU B 1 273 ? 21.749 -46.492 -39.398 1.00 44.28 254 LEU B CA 1
ATOM 5094 C C . LEU B 1 273 ? 22.898 -47.158 -38.638 1.00 41.20 254 LEU B C 1
ATOM 5095 O O . LEU B 1 273 ? 23.912 -47.491 -39.263 1.00 38.55 254 LEU B O 1
ATOM 5100 N N . GLN B 1 274 ? 22.730 -47.370 -37.334 1.00 37.64 255 GLN B N 1
ATOM 5101 C CA . GLN B 1 274 ? 23.749 -48.026 -36.470 1.00 37.84 255 GLN B CA 1
ATOM 5102 C C . GLN B 1 274 ? 23.203 -49.367 -35.960 1.00 36.32 255 GLN B C 1
ATOM 5103 O O . GLN B 1 274 ? 24.012 -50.308 -35.763 1.00 36.98 255 GLN B O 1
ATOM 5109 N N . ASP B 1 275 ? 21.902 -49.450 -35.693 1.00 36.82 256 ASP B N 1
ATOM 5110 C CA . ASP B 1 275 ? 21.249 -50.714 -35.275 1.00 39.27 256 ASP B CA 1
ATOM 5111 C C . ASP B 1 275 ? 19.860 -50.762 -35.895 1.00 37.50 256 ASP B C 1
ATOM 5112 O O . ASP B 1 275 ? 19.030 -49.886 -35.552 1.00 34.93 256 ASP B O 1
ATOM 5117 N N . ASP B 1 276 ? 19.649 -51.730 -36.793 1.00 38.87 257 ASP B N 1
ATOM 5118 C CA . ASP B 1 276 ? 18.315 -52.127 -37.324 1.00 39.85 257 ASP B CA 1
ATOM 5119 C C . ASP B 1 276 ? 17.568 -52.851 -36.210 1.00 36.54 257 ASP B C 1
ATOM 5120 O O . ASP B 1 276 ? 18.062 -53.843 -35.678 1.00 36.36 257 ASP B O 1
ATOM 5125 N N . PRO B 1 277 ? 16.361 -52.388 -35.821 1.00 36.47 258 PRO B N 1
ATOM 5126 C CA . PRO B 1 277 ? 15.576 -53.063 -34.788 1.00 39.46 258 PRO B CA 1
ATOM 5127 C C . PRO B 1 277 ? 15.229 -54.519 -35.153 1.00 41.70 258 PRO B C 1
ATOM 5128 O O . PRO B 1 277 ? 15.216 -55.356 -34.265 1.00 43.66 258 PRO B O 1
ATOM 5132 N N . GLN B 1 278 ? 14.998 -54.800 -36.438 1.00 45.31 259 GLN B N 1
ATOM 5133 C CA . GLN B 1 278 ? 14.849 -56.193 -36.950 1.00 50.42 259 GLN B CA 1
ATOM 5134 C C . GLN B 1 278 ? 16.262 -56.756 -37.145 1.00 53.94 259 GLN B C 1
ATOM 5135 O O . GLN B 1 278 ? 17.025 -56.183 -37.935 1.00 58.30 259 GLN B O 1
ATOM 5141 N N . GLY B 1 279 ? 16.617 -57.781 -36.377 1.00 54.19 260 GLY B N 1
ATOM 5142 C CA . GLY B 1 279 ? 17.984 -58.336 -36.337 1.00 56.70 260 GLY B CA 1
ATOM 5143 C C . GLY B 1 279 ? 18.917 -57.529 -35.447 1.00 59.07 260 GLY B C 1
ATOM 5144 O O . GLY B 1 279 ? 20.112 -57.447 -35.768 1.00 65.51 260 GLY B O 1
ATOM 5145 N N . SER B 1 280 ? 18.410 -56.959 -34.353 1.00 52.33 261 SER B N 1
ATOM 5146 C CA . SER B 1 280 ? 19.240 -56.310 -33.306 1.00 44.85 261 SER B CA 1
ATOM 5147 C C . SER B 1 280 ? 19.664 -57.356 -32.273 1.00 38.24 261 SER B C 1
ATOM 5148 O O . SER B 1 280 ? 18.886 -58.269 -32.017 1.00 42.94 261 SER B O 1
ATOM 5151 N N . ALA B 1 281 ? 20.857 -57.213 -31.700 1.00 38.73 262 ALA B N 1
ATOM 5152 C CA . ALA B 1 281 ? 21.335 -58.002 -30.534 1.00 37.98 262 ALA B CA 1
ATOM 5153 C C . ALA B 1 281 ? 20.385 -57.826 -29.339 1.00 38.55 262 ALA B C 1
ATOM 5154 O O . ALA B 1 281 ? 20.264 -58.762 -28.525 1.00 37.03 262 ALA B O 1
ATOM 5156 N N . PHE B 1 282 ? 19.697 -56.685 -29.236 1.00 39.64 263 PHE B N 1
ATOM 5157 C CA . PHE B 1 282 ? 18.723 -56.403 -28.146 1.00 43.52 263 PHE B CA 1
ATOM 5158 C C . PHE B 1 282 ? 17.498 -57.330 -28.247 1.00 49.33 263 PHE B C 1
ATOM 5159 O O . PHE B 1 282 ? 16.743 -57.397 -27.269 1.00 49.22 263 PHE B O 1
ATOM 5167 N N . ALA B 1 283 ? 17.292 -57.999 -29.392 1.00 51.16 264 ALA B N 1
ATOM 5168 C CA . ALA B 1 283 ? 16.146 -58.913 -29.644 1.00 50.89 264 ALA B CA 1
ATOM 5169 C C . ALA B 1 283 ? 16.528 -60.372 -29.362 1.00 46.45 264 ALA B C 1
ATOM 5170 O O . ALA B 1 283 ? 15.627 -61.225 -29.394 1.00 45.22 264 ALA B O 1
ATOM 5172 N N . LYS B 1 284 ? 17.804 -60.644 -29.092 1.00 47.01 265 LYS B N 1
ATOM 5173 C CA . LYS B 1 284 ? 18.315 -62.003 -28.774 1.00 53.69 265 LYS B CA 1
ATOM 5174 C C . LYS B 1 284 ? 18.572 -62.071 -27.273 1.00 49.94 265 LYS B C 1
ATOM 5175 O O . LYS B 1 284 ? 19.013 -61.061 -26.698 1.00 60.09 265 LYS B O 1
ATOM 5181 N N . ALA B 1 285 ? 18.276 -63.216 -26.667 1.00 42.88 266 ALA B N 1
ATOM 5182 C CA . ALA B 1 285 ? 18.607 -63.514 -25.261 1.00 45.10 266 ALA B CA 1
ATOM 5183 C C . ALA B 1 285 ? 19.996 -64.144 -25.248 1.00 46.14 266 ALA B C 1
ATOM 5184 O O . ALA B 1 285 ? 20.105 -65.355 -24.969 1.00 47.25 266 ALA B O 1
ATOM 5186 N N . HIS B 1 286 ? 21.017 -63.357 -25.605 1.00 48.87 267 HIS B N 1
ATOM 5187 C CA . HIS B 1 286 ? 22.445 -63.693 -25.375 1.00 50.44 267 HIS B CA 1
ATOM 5188 C C . HIS B 1 286 ? 22.664 -63.672 -23.855 1.00 51.99 267 HIS B C 1
ATOM 5189 O O . HIS B 1 286 ? 21.694 -63.305 -23.119 1.00 53.90 267 HIS B O 1
ATOM 5196 N N . GLY B 1 287 ? 23.847 -64.048 -23.368 1.00 48.68 268 GLY B N 1
ATOM 5197 C CA . GLY B 1 287 ? 24.027 -64.356 -21.928 1.00 53.38 268 GLY B CA 1
ATOM 5198 C C . GLY B 1 287 ? 24.429 -63.168 -21.056 1.00 49.50 268 GLY B C 1
ATOM 5199 O O . GLY B 1 287 ? 24.708 -63.406 -19.864 1.00 53.48 268 GLY B O 1
ATOM 5200 N N . TYR B 1 288 ? 24.557 -61.962 -21.616 1.00 48.58 269 TYR B N 1
ATOM 5201 C CA . TYR B 1 288 ? 25.161 -60.788 -20.918 1.00 45.39 269 TYR B CA 1
ATOM 5202 C C . TYR B 1 288 ? 24.067 -59.812 -20.465 1.00 40.53 269 TYR B C 1
ATOM 5203 O O . TYR B 1 288 ? 23.405 -59.208 -21.311 1.00 38.38 269 TYR B O 1
ATOM 5212 N N . LEU B 1 289 ? 23.900 -59.670 -19.151 1.00 37.13 270 LEU B N 1
ATOM 5213 C CA . LEU B 1 289 ? 22.942 -58.726 -18.527 1.00 37.75 270 LEU B CA 1
ATOM 5214 C C . LEU B 1 289 ? 23.750 -57.545 -17.983 1.00 35.55 270 LEU B C 1
ATOM 5215 O O . LEU B 1 289 ? 24.384 -57.665 -16.903 1.00 37.28 270 LEU B O 1
ATOM 5220 N N . SER B 1 290 ? 23.771 -56.463 -18.748 1.00 35.30 271 SER B N 1
ATOM 5221 C CA . SER B 1 290 ? 24.646 -55.286 -18.511 1.00 34.32 271 SER B CA 1
ATOM 5222 C C . SER B 1 290 ? 23.916 -54.301 -17.599 1.00 31.03 271 SER B C 1
ATOM 5223 O O . SER B 1 290 ? 23.055 -53.551 -18.094 1.00 34.03 271 SER B O 1
ATOM 5226 N N . GLY B 1 291 ? 24.220 -54.322 -16.308 1.00 32.05 272 GLY B N 1
ATOM 5227 C CA . GLY B 1 291 ? 23.655 -53.364 -15.327 1.00 29.80 272 GLY B CA 1
ATOM 5228 C C . GLY B 1 291 ? 24.103 -51.961 -15.635 1.00 30.21 272 GLY B C 1
ATOM 5229 O O . GLY B 1 291 ? 23.582 -50.976 -15.159 1.00 34.75 272 GLY B O 1
ATOM 5230 N N . GLY B 1 292 ? 25.059 -51.859 -16.504 1.00 29.86 273 GLY B N 1
ATOM 5231 C CA . GLY B 1 292 ? 25.619 -50.589 -16.945 1.00 27.85 273 GLY B CA 1
ATOM 5232 C C . GLY B 1 292 ? 24.901 -50.011 -18.130 1.00 30.83 273 GLY B C 1
ATOM 5233 O O . GLY B 1 292 ? 24.873 -48.755 -18.217 1.00 29.67 273 GLY B O 1
ATOM 5234 N N . GLY B 1 293 ? 24.510 -50.833 -19.134 1.00 30.66 274 GLY B N 1
ATOM 5235 C CA . GLY B 1 293 ? 23.867 -50.272 -20.342 1.00 31.47 274 GLY B CA 1
ATOM 5236 C C . GLY B 1 293 ? 22.956 -51.213 -21.123 1.00 31.61 274 GLY B C 1
ATOM 5237 O O . GLY B 1 293 ? 22.686 -50.900 -22.280 1.00 34.79 274 GLY B O 1
ATOM 5238 N N . GLY B 1 294 ? 22.389 -52.252 -20.519 1.00 36.69 275 GLY B N 1
ATOM 5239 C CA . GLY B 1 294 ? 21.701 -53.321 -21.282 1.00 38.91 275 GLY B CA 1
ATOM 5240 C C . GLY B 1 294 ? 20.235 -53.028 -21.608 1.00 37.86 275 GLY B C 1
ATOM 5241 O O . GLY B 1 294 ? 19.712 -53.633 -22.556 1.00 38.46 275 GLY B O 1
ATOM 5242 N N . LEU B 1 295 ? 19.570 -52.151 -20.865 1.00 33.44 276 LEU B N 1
ATOM 5243 C CA . LEU B 1 295 ? 18.089 -52.099 -20.865 1.00 32.88 276 LEU B CA 1
ATOM 5244 C C . LEU B 1 295 ? 17.518 -51.415 -22.106 1.00 31.87 276 LEU B C 1
ATOM 5245 O O . LEU B 1 295 ? 18.049 -50.370 -22.581 1.00 26.19 276 LEU B O 1
ATOM 5250 N N . VAL B 1 296 ? 16.384 -51.952 -22.547 1.00 30.56 277 VAL B N 1
ATOM 5251 C CA . VAL B 1 296 ? 15.448 -51.229 -23.452 1.00 31.43 277 VAL B CA 1
ATOM 5252 C C . VAL B 1 296 ? 14.256 -50.805 -22.598 1.00 29.97 277 VAL B C 1
ATOM 5253 O O . VAL B 1 296 ? 13.829 -51.589 -21.737 1.00 29.28 277 VAL B O 1
ATOM 5257 N N . SER B 1 297 ? 13.747 -49.600 -22.832 1.00 33.09 278 SER B N 1
ATOM 5258 C CA . SER B 1 297 ? 12.599 -49.047 -22.083 1.00 29.97 278 SER B CA 1
ATOM 5259 C C . SER B 1 297 ? 11.809 -48.142 -23.006 1.00 30.98 278 SER B C 1
ATOM 5260 O O . SER B 1 297 ? 12.157 -48.044 -24.191 1.00 29.05 278 SER B O 1
ATOM 5263 N N . CYS B 1 298 ? 10.770 -47.534 -22.452 1.00 30.22 279 CYS B N 1
ATOM 5264 C CA . CYS B 1 298 ? 9.940 -46.512 -23.123 1.00 33.45 279 CYS B CA 1
ATOM 5265 C C . CYS B 1 298 ? 9.761 -45.359 -22.146 1.00 31.10 279 CYS B C 1
ATOM 5266 O O . CYS B 1 298 ? 10.167 -45.509 -20.975 1.00 29.11 279 CYS B O 1
ATOM 5269 N N . VAL B 1 299 ? 9.209 -44.254 -22.631 1.00 31.52 280 VAL B N 1
ATOM 5270 C CA . VAL B 1 299 ? 9.124 -43.002 -21.844 1.00 34.67 280 VAL B CA 1
ATOM 5271 C C . VAL B 1 299 ? 8.199 -43.217 -20.629 1.00 35.96 280 VAL B C 1
ATOM 5272 O O . VAL B 1 299 ? 8.536 -42.694 -19.548 1.00 32.60 280 VAL B O 1
ATOM 5276 N N . ASP B 1 300 ? 7.090 -43.960 -20.773 1.00 36.00 281 ASP B N 1
ATOM 5277 C CA . ASP B 1 300 ? 6.134 -44.159 -19.643 1.00 37.49 281 ASP B CA 1
ATOM 5278 C C . ASP B 1 300 ? 6.844 -44.949 -18.541 1.00 36.24 281 ASP B C 1
ATOM 5279 O O . ASP B 1 300 ? 6.771 -44.500 -17.380 1.00 29.69 281 ASP B O 1
ATOM 5284 N N . ASP B 1 301 ? 7.526 -46.044 -18.894 1.00 31.78 282 ASP B N 1
ATOM 5285 C CA . ASP B 1 301 ? 8.245 -46.882 -17.903 1.00 32.57 282 ASP B CA 1
ATOM 5286 C C . ASP B 1 301 ? 9.289 -46.019 -17.172 1.00 32.82 282 ASP B C 1
ATOM 5287 O O . ASP B 1 301 ? 9.304 -46.044 -15.926 1.00 35.79 282 ASP B O 1
ATOM 5292 N N . TYR B 1 302 ? 10.157 -45.307 -17.898 1.00 30.92 283 TYR B N 1
ATOM 5293 C CA . TYR B 1 302 ? 11.253 -44.551 -17.242 1.00 29.18 283 TYR B CA 1
ATOM 5294 C C . TYR B 1 302 ? 10.610 -43.399 -16.448 1.00 30.78 283 TYR B C 1
ATOM 5295 O O . TYR B 1 302 ? 11.119 -43.096 -15.373 1.00 29.88 283 TYR B O 1
ATOM 5304 N N . TYR B 1 303 ? 9.495 -42.842 -16.930 1.00 26.03 284 TYR B N 1
ATOM 5305 C CA . TYR B 1 303 ? 8.748 -41.775 -16.216 1.00 28.64 284 TYR B CA 1
ATOM 5306 C C . TYR B 1 303 ? 8.343 -42.303 -14.846 1.00 28.38 284 TYR B C 1
ATOM 5307 O O . TYR B 1 303 ? 8.527 -41.582 -13.829 1.00 32.56 284 TYR B O 1
ATOM 5316 N N . ARG B 1 304 ? 7.810 -43.521 -14.806 1.00 26.46 285 ARG B N 1
ATOM 5317 C CA . ARG B 1 304 ? 7.281 -44.102 -13.551 1.00 27.17 285 ARG B CA 1
ATOM 5318 C C . ARG B 1 304 ? 8.451 -44.307 -12.586 1.00 28.90 285 ARG B C 1
ATOM 5319 O O . ARG B 1 304 ? 8.289 -44.021 -11.382 1.00 27.92 285 ARG B O 1
ATOM 5327 N N . PHE B 1 305 ? 9.598 -44.762 -13.092 1.00 28.35 286 PHE B N 1
ATOM 5328 C CA . PHE B 1 305 ? 10.835 -44.912 -12.287 1.00 28.49 286 PHE B CA 1
ATOM 5329 C C . PHE B 1 305 ? 11.246 -43.546 -11.723 1.00 26.04 286 PHE B C 1
ATOM 5330 O O . PHE B 1 305 ? 11.419 -43.425 -10.510 1.00 25.54 286 PHE B O 1
ATOM 5338 N N . ALA B 1 306 ? 11.386 -42.543 -12.594 1.00 24.41 287 ALA B N 1
ATOM 5339 C CA . ALA B 1 306 ? 11.788 -41.171 -12.218 1.00 25.94 287 ALA B CA 1
ATOM 5340 C C . ALA B 1 306 ? 10.794 -40.585 -11.210 1.00 29.04 287 ALA B C 1
ATOM 5341 O O . ALA B 1 306 ? 11.238 -39.972 -10.232 1.00 35.78 287 ALA B O 1
ATOM 5343 N N . GLN B 1 307 ? 9.496 -40.729 -11.465 1.00 27.82 288 GLN B N 1
ATOM 5344 C CA . GLN B 1 307 ? 8.434 -40.176 -10.589 1.00 25.88 288 GLN B CA 1
ATOM 5345 C C . GLN B 1 307 ? 8.528 -40.862 -9.223 1.00 27.26 288 GLN B C 1
ATOM 5346 O O . GLN B 1 307 ? 8.407 -40.163 -8.202 1.00 25.66 288 GLN B O 1
ATOM 5352 N N . ALA B 1 308 ? 8.759 -42.181 -9.186 1.00 25.04 289 ALA B N 1
ATOM 5353 C CA . ALA B 1 308 ? 8.965 -42.894 -7.913 1.00 24.18 289 ALA B CA 1
ATOM 5354 C C . ALA B 1 308 ? 10.138 -42.233 -7.174 1.00 25.47 289 ALA B C 1
ATOM 5355 O O . ALA B 1 308 ? 10.011 -42.005 -5.970 1.00 27.52 289 ALA B O 1
ATOM 5357 N N . LEU B 1 309 ? 11.236 -41.915 -7.857 1.00 24.90 290 LEU B N 1
ATOM 5358 C CA . LEU B 1 309 ? 12.405 -41.292 -7.179 1.00 27.15 290 LEU B CA 1
ATOM 5359 C C . LEU B 1 309 ? 12.024 -39.899 -6.672 1.00 25.73 290 LEU B C 1
ATOM 5360 O O . LEU B 1 309 ? 12.331 -39.592 -5.520 1.00 28.12 290 LEU B O 1
ATOM 5365 N N . ALA B 1 310 ? 11.348 -39.111 -7.501 1.00 26.16 291 ALA B N 1
ATOM 5366 C CA . ALA B 1 310 ? 10.889 -37.742 -7.183 1.00 28.56 291 ALA B CA 1
ATOM 5367 C C . ALA B 1 310 ? 9.988 -37.765 -5.939 1.00 30.51 291 ALA B C 1
ATOM 5368 O O . ALA B 1 310 ? 9.997 -36.762 -5.185 1.00 33.57 291 ALA B O 1
ATOM 5370 N N . ASN B 1 311 ? 9.277 -38.870 -5.707 1.00 29.85 292 ASN B N 1
ATOM 5371 C CA . ASN B 1 311 ? 8.323 -39.011 -4.570 1.00 30.79 292 ASN B CA 1
ATOM 5372 C C . ASN B 1 311 ? 9.029 -39.526 -3.318 1.00 31.48 292 ASN B C 1
ATOM 5373 O O . ASN B 1 311 ? 8.348 -39.716 -2.324 1.00 32.71 292 ASN B O 1
ATOM 5378 N N . GLY B 1 312 ? 10.345 -39.739 -3.365 1.00 36.23 293 GLY B N 1
ATOM 5379 C CA . GLY B 1 312 ? 11.111 -40.332 -2.248 1.00 33.46 293 GLY B CA 1
ATOM 5380 C C . GLY B 1 312 ? 11.058 -41.849 -2.280 1.00 36.64 293 GLY B C 1
ATOM 5381 O O . GLY B 1 312 ? 11.254 -42.467 -1.233 1.00 34.74 293 GLY B O 1
ATOM 5382 N N . GLY B 1 313 ? 10.783 -42.450 -3.441 1.00 39.92 294 GLY B N 1
ATOM 5383 C CA . GLY B 1 313 ? 11.004 -43.894 -3.689 1.00 37.70 294 GLY B CA 1
ATOM 5384 C C . GLY B 1 313 ? 9.729 -44.710 -3.773 1.00 34.07 294 GLY B C 1
ATOM 5385 O O . GLY B 1 313 ? 9.822 -45.939 -3.805 1.00 31.77 294 GLY B O 1
ATOM 5386 N N . GLU B 1 314 ? 8.582 -44.051 -3.817 1.00 34.26 295 GLU B N 1
ATOM 5387 C CA . GLU B 1 314 ? 7.244 -44.681 -3.763 1.00 37.82 295 GLU B CA 1
ATOM 5388 C C . GLU B 1 314 ? 6.425 -44.153 -4.941 1.00 32.74 295 GLU B C 1
ATOM 5389 O O . GLU B 1 314 ? 6.584 -42.972 -5.272 1.00 30.59 295 GLU B O 1
ATOM 5395 N N . LEU B 1 315 ? 5.601 -44.999 -5.557 1.00 33.86 296 LEU B N 1
ATOM 5396 C CA . LEU B 1 315 ? 4.592 -44.566 -6.560 1.00 36.19 296 LEU B CA 1
ATOM 5397 C C . LEU B 1 315 ? 3.341 -45.437 -6.432 1.00 35.60 296 LEU B C 1
ATOM 5398 O O . LEU B 1 315 ? 3.472 -46.664 -6.555 1.00 38.67 296 LEU B O 1
ATOM 5403 N N . ASP B 1 316 ? 2.177 -44.817 -6.222 1.00 42.86 297 ASP B N 1
ATOM 5404 C CA . ASP B 1 316 ? 0.861 -45.517 -6.201 1.00 44.39 297 ASP B CA 1
ATOM 5405 C C . ASP B 1 316 ? 0.925 -46.741 -5.269 1.00 43.29 297 ASP B C 1
ATOM 5406 O O . ASP B 1 316 ? 0.506 -47.832 -5.689 1.00 38.53 297 ASP B O 1
ATOM 5411 N N . GLY B 1 317 ? 1.489 -46.588 -4.071 1.00 45.56 298 GLY B N 1
ATOM 5412 C CA . GLY B 1 317 ? 1.537 -47.655 -3.047 1.00 45.87 298 GLY B CA 1
ATOM 5413 C C . GLY B 1 317 ? 2.725 -48.602 -3.171 1.00 43.98 298 GLY B C 1
ATOM 5414 O O . GLY B 1 317 ? 2.915 -49.415 -2.263 1.00 45.99 298 GLY B O 1
ATOM 5415 N N . ALA B 1 318 ? 3.514 -48.538 -4.238 1.00 37.48 299 ALA B N 1
ATOM 5416 C CA . ALA B 1 318 ? 4.694 -49.426 -4.388 1.00 39.81 299 ALA B CA 1
ATOM 5417 C C . ALA B 1 318 ? 5.961 -48.646 -4.050 1.00 38.28 299 ALA B C 1
ATOM 5418 O O . ALA B 1 318 ? 6.176 -47.573 -4.633 1.00 41.83 299 ALA B O 1
ATOM 5420 N N . ARG B 1 319 ? 6.787 -49.174 -3.156 1.00 40.55 300 ARG B N 1
ATOM 5421 C CA . ARG B 1 319 ? 8.071 -48.532 -2.769 1.00 42.77 300 ARG B CA 1
ATOM 5422 C C . ARG B 1 319 ? 9.236 -49.381 -3.286 1.00 43.23 300 ARG B C 1
ATOM 5423 O O . ARG B 1 319 ? 9.246 -50.573 -2.975 1.00 47.40 300 ARG B O 1
ATOM 5431 N N . ILE B 1 320 ? 10.157 -48.776 -4.039 1.00 35.03 301 ILE B N 1
ATOM 5432 C CA . ILE B 1 320 ? 11.380 -49.437 -4.574 1.00 33.81 301 ILE B CA 1
ATOM 5433 C C . ILE B 1 320 ? 12.585 -49.118 -3.682 1.00 37.49 301 ILE B C 1
ATOM 5434 O O . ILE B 1 320 ? 13.562 -49.874 -3.745 1.00 37.75 301 ILE B O 1
ATOM 5439 N N . ILE B 1 321 ? 12.557 -48.016 -2.929 1.00 33.70 302 ILE B N 1
ATOM 5440 C CA . ILE B 1 321 ? 13.697 -47.632 -2.058 1.00 29.84 302 ILE B CA 1
ATOM 5441 C C . ILE B 1 321 ? 13.166 -46.751 -0.936 1.00 31.48 302 ILE B C 1
ATOM 5442 O O . ILE B 1 321 ? 12.151 -46.082 -1.148 1.00 35.71 302 ILE B O 1
ATOM 5447 N N . GLY B 1 322 ? 13.829 -46.777 0.214 1.00 26.94 303 GLY B N 1
ATOM 5448 C CA . GLY B 1 322 ? 13.553 -45.857 1.326 1.00 28.17 303 GLY B CA 1
ATOM 5449 C C . GLY B 1 322 ? 13.861 -44.434 0.927 1.00 28.05 303 GLY B C 1
ATOM 5450 O O . GLY B 1 322 ? 14.848 -44.211 0.205 1.00 30.56 303 GLY B O 1
ATOM 5451 N N . ARG B 1 323 ? 13.026 -43.501 1.382 1.00 30.68 304 ARG B N 1
ATOM 5452 C CA . ARG B 1 323 ? 13.182 -42.033 1.213 1.00 30.47 304 ARG B CA 1
ATOM 5453 C C . ARG B 1 323 ? 14.595 -41.591 1.628 1.00 31.96 304 ARG B C 1
ATOM 5454 O O . ARG B 1 323 ? 15.196 -40.735 0.921 1.00 27.86 304 ARG B O 1
ATOM 5462 N N . LYS B 1 324 ? 15.108 -42.143 2.730 1.00 27.25 305 LYS B N 1
ATOM 5463 C CA . LYS B 1 324 ? 16.379 -41.678 3.346 1.00 27.96 305 LYS B CA 1
ATOM 5464 C C . LYS B 1 324 ? 17.552 -42.227 2.526 1.00 29.04 305 LYS B C 1
ATOM 5465 O O . LYS B 1 324 ? 18.549 -41.511 2.325 1.00 28.16 305 LYS B O 1
ATOM 5471 N N . THR B 1 325 ? 17.421 -43.473 2.087 1.00 26.43 306 THR B N 1
ATOM 5472 C CA . THR B 1 325 ? 18.440 -44.177 1.288 1.00 28.44 306 THR B CA 1
ATOM 5473 C C . THR B 1 325 ? 18.648 -43.396 -0.001 1.00 30.55 306 THR B C 1
ATOM 5474 O O . THR B 1 325 ? 19.807 -43.164 -0.361 1.00 31.81 306 THR B O 1
ATOM 5478 N N . LEU B 1 326 ? 17.551 -42.970 -0.633 1.00 28.53 307 LEU B N 1
ATOM 5479 C CA . LEU B 1 326 ? 17.585 -42.200 -1.898 1.00 29.58 307 LEU B CA 1
ATOM 5480 C C . LEU B 1 326 ? 18.261 -40.846 -1.660 1.00 30.75 307 LEU B C 1
ATOM 5481 O O . LEU B 1 326 ? 19.103 -40.441 -2.504 1.00 29.52 307 LEU B O 1
ATOM 5486 N N . GLU B 1 327 ? 17.871 -40.153 -0.591 1.00 29.91 308 GLU B N 1
ATOM 5487 C CA . GLU B 1 327 ? 18.506 -38.873 -0.180 1.00 33.09 308 GLU B CA 1
ATOM 5488 C C . GLU B 1 327 ? 20.023 -39.091 -0.141 1.00 29.13 308 GLU B C 1
ATOM 5489 O O . GLU B 1 327 ? 20.751 -38.293 -0.742 1.00 31.94 308 GLU B O 1
ATOM 5495 N N . PHE B 1 328 ? 20.464 -40.174 0.483 1.00 23.34 309 PHE B N 1
ATOM 5496 C CA . PHE B 1 328 ? 21.890 -40.565 0.620 1.00 26.84 309 PHE B CA 1
ATOM 5497 C C . PHE B 1 328 ? 22.510 -40.776 -0.772 1.00 25.64 309 PHE B C 1
ATOM 5498 O O . PHE B 1 328 ? 23.626 -40.318 -1.004 1.00 30.33 309 PHE B O 1
ATOM 5506 N N . MET B 1 329 ? 21.804 -41.448 -1.677 1.00 26.74 310 MET B N 1
ATOM 5507 C CA . MET B 1 329 ? 22.273 -41.750 -3.057 1.00 29.97 310 MET B CA 1
ATOM 5508 C C . MET B 1 329 ? 22.408 -40.453 -3.866 1.00 29.25 310 MET B C 1
ATOM 5509 O O . MET B 1 329 ? 23.263 -40.416 -4.751 1.00 27.63 310 MET B O 1
ATOM 5514 N N . ARG B 1 330 ? 21.580 -39.451 -3.577 1.00 28.98 311 ARG B N 1
ATOM 5515 C CA . ARG B 1 330 ? 21.491 -38.164 -4.317 1.00 32.38 311 ARG B CA 1
ATOM 5516 C C . ARG B 1 330 ? 22.543 -37.165 -3.826 1.00 33.61 311 ARG B C 1
ATOM 5517 O O . ARG B 1 330 ? 22.673 -36.090 -4.407 1.00 36.08 311 ARG B O 1
ATOM 5525 N N . MET B 1 331 ? 23.202 -37.435 -2.714 1.00 37.51 312 MET B N 1
ATOM 5526 C CA . MET B 1 331 ? 24.270 -36.546 -2.195 1.00 34.14 312 MET B CA 1
ATOM 5527 C C . MET B 1 331 ? 25.468 -36.654 -3.133 1.00 29.01 312 MET B C 1
ATOM 5528 O O . MET B 1 331 ? 25.667 -37.720 -3.698 1.00 29.43 312 MET B O 1
ATOM 5533 N N . ASN B 1 332 ? 26.268 -35.593 -3.213 1.00 29.78 313 ASN B N 1
ATOM 5534 C CA . ASN B 1 332 ? 27.624 -35.628 -3.818 1.00 29.60 313 ASN B CA 1
ATOM 5535 C C . ASN B 1 332 ? 28.502 -36.546 -2.956 1.00 27.27 313 ASN B C 1
ATOM 5536 O O . ASN B 1 332 ? 28.656 -36.244 -1.776 1.00 27.49 313 ASN B O 1
ATOM 5541 N N . HIS B 1 333 ? 29.024 -37.638 -3.525 1.00 29.79 314 HIS B N 1
ATOM 5542 C CA . HIS B 1 333 ? 29.887 -38.606 -2.802 1.00 27.07 314 HIS B CA 1
ATOM 5543 C C . HIS B 1 333 ? 31.360 -38.422 -3.196 1.00 33.25 314 HIS B C 1
ATOM 5544 O O . HIS B 1 333 ? 32.219 -39.244 -2.792 1.00 33.53 314 HIS B O 1
ATOM 5551 N N . LEU B 1 334 ? 31.671 -37.402 -3.984 1.00 28.98 315 LEU B N 1
ATOM 5552 C CA . LEU B 1 334 ? 33.077 -37.127 -4.344 1.00 32.09 315 LEU B CA 1
ATOM 5553 C C . LEU B 1 334 ? 33.749 -36.495 -3.140 1.00 31.38 315 LEU B C 1
ATOM 5554 O O . LEU B 1 334 ? 33.077 -35.913 -2.302 1.00 32.30 315 LEU B O 1
ATOM 5559 N N . PRO B 1 335 ? 35.082 -36.619 -3.042 1.00 31.33 316 PRO B N 1
ATOM 5560 C CA . PRO B 1 335 ? 35.844 -36.086 -1.917 1.00 33.74 316 PRO B CA 1
ATOM 5561 C C . PRO B 1 335 ? 35.664 -34.576 -1.802 1.00 34.96 316 PRO B C 1
ATOM 5562 O O . PRO B 1 335 ? 35.668 -33.913 -2.836 1.00 35.68 316 PRO B O 1
ATOM 5566 N N . ASP B 1 336 ? 35.444 -34.099 -0.574 1.00 38.96 317 ASP B N 1
ATOM 5567 C CA . ASP B 1 336 ? 35.461 -32.661 -0.211 1.00 38.68 317 ASP B CA 1
ATOM 5568 C C . ASP B 1 336 ? 34.439 -31.913 -1.077 1.00 40.97 317 ASP B C 1
ATOM 5569 O O . ASP B 1 336 ? 34.712 -30.774 -1.447 1.00 45.20 317 ASP B O 1
ATOM 5574 N N . ASN B 1 337 ? 33.315 -32.560 -1.404 1.00 40.13 318 ASN B N 1
ATOM 5575 C CA . ASN B 1 337 ? 32.204 -31.959 -2.185 1.00 39.04 318 ASN B CA 1
ATOM 5576 C C . ASN B 1 337 ? 32.761 -31.361 -3.490 1.00 41.98 318 ASN B C 1
ATOM 5577 O O . ASN B 1 337 ? 32.235 -30.326 -3.958 1.00 38.05 318 ASN B O 1
ATOM 5582 N N . LYS B 1 338 ? 33.769 -31.997 -4.097 1.00 42.13 319 LYS B N 1
ATOM 5583 C CA . LYS B 1 338 ? 34.311 -31.573 -5.415 1.00 38.30 319 LYS B CA 1
ATOM 5584 C C . LYS B 1 338 ? 33.344 -31.956 -6.535 1.00 34.65 319 LYS B C 1
ATOM 5585 O O . LYS B 1 338 ? 32.545 -32.862 -6.329 1.00 30.17 319 LYS B O 1
ATOM 5591 N N . GLY B 1 339 ? 33.437 -31.239 -7.661 1.00 30.75 320 GLY B N 1
ATOM 5592 C CA . GLY B 1 339 ? 32.756 -31.550 -8.927 1.00 32.39 320 GLY B CA 1
ATOM 5593 C C . GLY B 1 339 ? 33.562 -32.519 -9.781 1.00 30.18 320 GLY B C 1
ATOM 5594 O O . GLY B 1 339 ? 34.786 -32.677 -9.564 1.00 27.38 320 GLY B O 1
ATOM 5595 N N . LEU B 1 340 ? 32.906 -33.152 -10.741 1.00 27.68 321 LEU B N 1
ATOM 5596 C CA . LEU B 1 340 ? 33.573 -34.120 -11.635 1.00 30.87 321 LEU B CA 1
ATOM 5597 C C . LEU B 1 340 ? 34.867 -33.553 -12.222 1.00 32.92 321 LEU B C 1
ATOM 5598 O O . LEU B 1 340 ? 35.855 -34.279 -12.297 1.00 31.50 321 LEU B O 1
ATOM 5603 N N . PRO B 1 341 ? 34.926 -32.289 -12.697 1.00 34.45 322 PRO B N 1
ATOM 5604 C CA . PRO B 1 341 ? 36.150 -31.767 -13.305 1.00 37.69 322 PRO B CA 1
ATOM 5605 C C . PRO B 1 341 ? 37.374 -31.795 -12.384 1.00 40.10 322 PRO B C 1
ATOM 5606 O O . PRO B 1 341 ? 38.485 -31.850 -12.886 1.00 37.36 322 PRO B O 1
ATOM 5610 N N . ASP B 1 342 ? 37.153 -31.750 -11.070 1.00 37.13 323 ASP B N 1
ATOM 5611 C CA . ASP B 1 342 ? 38.255 -31.753 -10.075 1.00 40.75 323 ASP B CA 1
ATOM 5612 C C . ASP B 1 342 ? 38.787 -33.173 -9.876 1.00 39.70 323 ASP B C 1
ATOM 5613 O O . ASP B 1 342 ? 39.842 -33.294 -9.259 1.00 43.01 323 ASP B O 1
ATOM 5618 N N . VAL B 1 343 ? 38.081 -34.215 -10.317 1.00 38.05 324 VAL B N 1
ATOM 5619 C CA . VAL B 1 343 ? 38.501 -35.618 -10.016 1.00 39.27 324 VAL B CA 1
ATOM 5620 C C . VAL B 1 343 ? 38.536 -36.486 -11.268 1.00 37.88 324 VAL B C 1
ATOM 5621 O O . VAL B 1 343 ? 39.220 -37.510 -11.209 1.00 36.08 324 VAL B O 1
ATOM 5625 N N . ALA B 1 344 ? 37.801 -36.131 -12.323 1.00 39.02 325 ALA B N 1
ATOM 5626 C CA . ALA B 1 344 ? 37.607 -36.995 -13.510 1.00 44.30 325 ALA B CA 1
ATOM 5627 C C . ALA B 1 344 ? 38.861 -36.940 -14.385 1.00 46.26 325 ALA B C 1
ATOM 5628 O O . ALA B 1 344 ? 39.514 -35.879 -14.420 1.00 40.69 325 ALA B O 1
ATOM 5630 N N . ILE B 1 345 ? 39.178 -38.048 -15.056 1.00 53.61 326 ILE B N 1
ATOM 5631 C CA . ILE B 1 345 ? 40.428 -38.171 -15.866 1.00 63.21 326 ILE B CA 1
ATOM 5632 C C . ILE B 1 345 ? 40.076 -38.141 -17.365 1.00 65.72 326 ILE B C 1
ATOM 5633 O O . ILE B 1 345 ? 41.018 -38.043 -18.163 1.00 73.93 326 ILE B O 1
ATOM 5638 N N . GLY B 1 346 ? 38.787 -38.136 -17.733 1.00 63.17 327 GLY B N 1
ATOM 5639 C CA . GLY B 1 346 ? 38.340 -38.234 -19.141 1.00 58.69 327 GLY B CA 1
ATOM 5640 C C . GLY B 1 346 ? 37.589 -36.999 -19.599 1.00 61.75 327 GLY B C 1
ATOM 5641 O O . GLY B 1 346 ? 37.956 -35.911 -19.146 1.00 61.88 327 GLY B O 1
ATOM 5642 N N . SER B 1 347 ? 36.573 -37.177 -20.461 1.00 56.64 328 SER B N 1
ATOM 5643 C CA . SER B 1 347 ? 35.688 -36.114 -21.026 1.00 52.17 328 SER B CA 1
ATOM 5644 C C . SER B 1 347 ? 34.722 -35.547 -19.969 1.00 50.89 328 SER B C 1
ATOM 5645 O O . SER B 1 347 ? 34.141 -34.450 -20.221 1.00 46.38 328 SER B O 1
ATOM 5648 N N . PHE B 1 348 ? 34.542 -36.264 -18.856 1.00 41.19 329 PHE B N 1
ATOM 5649 C CA . PHE B 1 348 ? 33.692 -35.834 -17.714 1.00 43.56 329 PHE B CA 1
ATOM 5650 C C . PHE B 1 348 ? 34.402 -34.750 -16.899 1.00 38.70 329 PHE B C 1
ATOM 5651 O O . PHE B 1 348 ? 33.768 -34.187 -16.017 1.00 44.09 329 PHE B O 1
ATOM 5659 N N . SER B 1 349 ? 35.654 -34.440 -17.243 1.00 40.66 330 SER B N 1
ATOM 5660 C CA . SER B 1 349 ? 36.457 -33.356 -16.634 1.00 42.53 330 SER B CA 1
ATOM 5661 C C . SER B 1 349 ? 36.249 -32.041 -17.393 1.00 50.21 330 SER B C 1
ATOM 5662 O O . SER B 1 349 ? 36.822 -31.010 -16.959 1.00 47.92 330 SER B O 1
ATOM 5665 N N . GLU B 1 350 ? 35.459 -32.052 -18.472 1.00 53.41 331 GLU B N 1
ATOM 5666 C CA . GLU B 1 350 ? 35.337 -30.863 -19.355 1.00 54.34 331 GLU B CA 1
ATOM 5667 C C . GLU B 1 350 ? 34.213 -29.963 -18.847 1.00 59.26 331 GLU B C 1
ATOM 5668 O O . GLU B 1 350 ? 33.423 -30.399 -17.977 1.00 55.29 331 GLU B O 1
ATOM 5674 N N . THR B 1 351 ? 34.178 -28.753 -19.408 1.00 60.65 332 THR B N 1
ATOM 5675 C CA . THR B 1 351 ? 33.376 -27.569 -18.994 1.00 60.85 332 THR B CA 1
ATOM 5676 C C . THR B 1 351 ? 31.898 -27.918 -18.759 1.00 59.05 332 THR B C 1
ATOM 5677 O O . THR B 1 351 ? 31.309 -27.384 -17.829 1.00 57.00 332 THR B O 1
ATOM 5681 N N . PRO B 1 352 ? 31.224 -28.775 -19.565 1.00 51.57 333 PRO B N 1
ATOM 5682 C CA . PRO B 1 352 ? 29.828 -29.138 -19.292 1.00 50.36 333 PRO B CA 1
ATOM 5683 C C . PRO B 1 352 ? 29.507 -29.867 -17.966 1.00 47.48 333 PRO B C 1
ATOM 5684 O O . PRO B 1 352 ? 28.339 -29.984 -17.636 1.00 42.74 333 PRO B O 1
ATOM 5688 N N . TYR B 1 353 ? 30.523 -30.350 -17.248 1.00 39.86 334 TYR B N 1
ATOM 5689 C CA . TYR B 1 353 ? 30.378 -31.055 -15.946 1.00 44.37 334 TYR B CA 1
ATOM 5690 C C . TYR B 1 353 ? 30.866 -30.136 -14.812 1.00 39.52 334 TYR B C 1
ATOM 5691 O O . TYR B 1 353 ? 30.866 -30.556 -13.644 1.00 37.49 334 TYR B O 1
ATOM 5700 N N . ASP B 1 354 ? 31.216 -28.887 -15.143 1.00 35.39 335 ASP B N 1
ATOM 5701 C CA . ASP B 1 354 ? 31.540 -27.837 -14.151 1.00 35.75 335 ASP B CA 1
ATOM 5702 C C . ASP B 1 354 ? 30.307 -27.647 -13.258 1.00 32.11 335 ASP B C 1
ATOM 5703 O O . ASP B 1 354 ? 29.187 -27.514 -13.784 1.00 30.65 335 ASP B O 1
ATOM 5708 N N . GLY B 1 355 ? 30.516 -27.672 -11.953 1.00 27.09 336 GLY B N 1
ATOM 5709 C CA . GLY B 1 355 ? 29.467 -27.509 -10.935 1.00 32.10 336 GLY B CA 1
ATOM 5710 C C . GLY B 1 355 ? 28.552 -28.713 -10.826 1.00 31.39 336 GLY B C 1
ATOM 5711 O O . GLY B 1 355 ? 27.452 -28.540 -10.288 1.00 29.71 336 GLY B O 1
ATOM 5712 N N . THR B 1 356 ? 28.983 -29.890 -11.279 1.00 31.10 337 THR B N 1
ATOM 5713 C CA . THR B 1 356 ? 28.210 -31.149 -11.125 1.00 28.64 337 THR B CA 1
ATOM 5714 C C . THR B 1 356 ? 29.038 -32.204 -10.408 1.00 27.89 337 THR B C 1
ATOM 5715 O O . THR B 1 356 ? 30.171 -32.458 -10.831 1.00 29.74 337 THR B O 1
ATOM 5719 N N . GLY B 1 357 ? 28.479 -32.788 -9.348 1.00 26.34 338 GLY B N 1
ATOM 5720 C CA . GLY B 1 357 ? 29.121 -33.884 -8.608 1.00 26.55 338 GLY B CA 1
ATOM 5721 C C . GLY B 1 357 ? 28.532 -35.221 -9.008 1.00 24.35 338 GLY B C 1
ATOM 5722 O O . GLY B 1 357 ? 27.864 -35.284 -10.051 1.00 28.17 338 GLY B O 1
ATOM 5723 N N . PHE B 1 358 ? 28.718 -36.237 -8.182 1.00 23.64 339 PHE B N 1
ATOM 5724 C CA . PHE B 1 358 ? 28.247 -37.620 -8.434 1.00 27.04 339 PHE B CA 1
ATOM 5725 C C . PHE B 1 358 ? 28.029 -38.337 -7.105 1.00 27.67 339 PHE B C 1
ATOM 5726 O O . PHE B 1 358 ? 28.937 -38.326 -6.224 1.00 26.68 339 PHE B O 1
ATOM 5734 N N . GLY B 1 359 ? 26.847 -38.925 -6.968 1.00 28.15 340 GLY B N 1
ATOM 5735 C CA . GLY B 1 359 ? 26.489 -39.775 -5.822 1.00 29.17 340 GLY B CA 1
ATOM 5736 C C . GLY B 1 359 ? 26.512 -41.236 -6.229 1.00 30.63 340 GLY B C 1
ATOM 5737 O O . GLY B 1 359 ? 27.410 -41.651 -6.989 1.00 32.66 340 GLY B O 1
ATOM 5738 N N . LEU B 1 360 ? 25.529 -41.993 -5.749 1.00 27.29 341 LEU B N 1
ATOM 5739 C CA . LEU B 1 360 ? 25.502 -43.453 -5.894 1.00 27.68 341 LEU B CA 1
ATOM 5740 C C . LEU B 1 360 ? 24.678 -43.757 -7.131 1.00 27.98 341 LEU B C 1
ATOM 5741 O O . LEU B 1 360 ? 23.602 -44.306 -6.987 1.00 32.88 341 LEU B O 1
ATOM 5746 N N . GLY B 1 361 ? 25.182 -43.356 -8.296 1.00 26.15 342 GLY B N 1
ATOM 5747 C CA . GLY B 1 361 ? 24.573 -43.643 -9.604 1.00 27.08 342 GLY B CA 1
ATOM 5748 C C . GLY B 1 361 ? 23.831 -42.473 -10.190 1.00 27.78 342 GLY B C 1
ATOM 5749 O O . GLY B 1 361 ? 23.187 -42.662 -11.214 1.00 27.75 342 GLY B O 1
ATOM 5750 N N . PHE B 1 362 ? 23.912 -41.287 -9.585 1.00 29.31 343 PHE B N 1
ATOM 5751 C CA . PHE B 1 362 ? 23.337 -40.045 -10.164 1.00 26.22 343 PHE B CA 1
ATOM 5752 C C . PHE B 1 362 ? 24.406 -38.957 -10.187 1.00 28.10 343 PHE B C 1
ATOM 5753 O O . PHE B 1 362 ? 25.199 -38.895 -9.256 1.00 27.96 343 PHE B O 1
ATOM 5761 N N . SER B 1 363 ? 24.379 -38.089 -11.190 1.00 25.47 344 SER B N 1
ATOM 5762 C CA . SER B 1 363 ? 25.088 -36.786 -11.163 1.00 26.85 344 SER B CA 1
ATOM 5763 C C . SER B 1 363 ? 24.287 -35.865 -10.242 1.00 26.64 344 SER B C 1
ATOM 5764 O O . SER B 1 363 ? 23.077 -36.085 -10.121 1.00 25.93 344 SER B O 1
ATOM 5767 N N . VAL B 1 364 ? 24.927 -34.893 -9.604 1.00 27.21 345 VAL B N 1
ATOM 5768 C CA . VAL B 1 364 ? 24.228 -33.924 -8.705 1.00 29.22 345 VAL B CA 1
ATOM 5769 C C . VAL B 1 364 ? 24.702 -32.528 -9.056 1.00 26.84 345 VAL B C 1
ATOM 5770 O O . VAL B 1 364 ? 25.908 -32.303 -8.953 1.00 24.72 345 VAL B O 1
ATOM 5774 N N . LYS B 1 365 ? 23.796 -31.628 -9.425 1.00 28.53 346 LYS B N 1
ATOM 5775 C CA . LYS B 1 365 ? 24.165 -30.211 -9.644 1.00 28.36 346 LYS B CA 1
ATOM 5776 C C . LYS B 1 365 ? 24.555 -29.586 -8.284 1.00 28.05 346 LYS B C 1
ATOM 5777 O O . LYS B 1 365 ? 23.731 -29.621 -7.325 1.00 25.21 346 LYS B O 1
ATOM 5783 N N . LEU B 1 366 ? 25.779 -29.063 -8.201 1.00 28.08 347 LEU B N 1
ATOM 5784 C CA . LEU B 1 366 ? 26.334 -28.407 -6.979 1.00 28.16 347 LEU B CA 1
ATOM 5785 C C . LEU B 1 366 ? 26.230 -26.884 -7.107 1.00 28.48 347 LEU B C 1
ATOM 5786 O O . LEU B 1 366 ? 26.041 -26.240 -6.100 1.00 27.23 347 LEU B O 1
ATOM 5791 N N . ASP B 1 367 ? 26.403 -26.333 -8.312 1.00 30.14 348 ASP B N 1
ATOM 5792 C CA . ASP B 1 367 ? 26.633 -24.876 -8.516 1.00 30.35 348 ASP B CA 1
ATOM 5793 C C . ASP B 1 367 ? 26.022 -24.477 -9.857 1.00 27.18 348 ASP B C 1
ATOM 5794 O O . ASP B 1 367 ? 26.606 -24.834 -10.875 1.00 28.99 348 ASP B O 1
ATOM 5799 N N . VAL B 1 368 ? 24.896 -23.765 -9.838 1.00 27.72 349 VAL B N 1
ATOM 5800 C CA . VAL B 1 368 ? 24.088 -23.538 -11.065 1.00 29.20 349 VAL B CA 1
ATOM 5801 C C . VAL B 1 368 ? 24.859 -22.603 -12.002 1.00 29.78 349 VAL B C 1
ATOM 5802 O O . VAL B 1 368 ? 25.015 -22.941 -13.181 1.00 27.35 349 VAL B O 1
ATOM 5806 N N . ALA B 1 369 ? 25.327 -21.469 -11.502 1.00 29.86 350 ALA B N 1
ATOM 5807 C CA . ALA B 1 369 ? 26.031 -20.451 -12.313 1.00 29.89 350 ALA B CA 1
ATOM 5808 C C . ALA B 1 369 ? 27.249 -21.106 -12.969 1.00 30.80 350 ALA B C 1
ATOM 5809 O O . ALA B 1 369 ? 27.482 -20.899 -14.170 1.00 33.86 350 ALA B O 1
ATOM 5811 N N . LYS B 1 370 ? 27.979 -21.914 -12.211 1.00 31.28 351 LYS B N 1
ATOM 5812 C CA . LYS B 1 370 ? 29.222 -22.561 -12.696 1.00 29.45 351 LYS B CA 1
ATOM 5813 C C . LYS B 1 370 ? 28.881 -23.542 -13.831 1.00 31.83 351 LYS B C 1
ATOM 5814 O O . LYS B 1 370 ? 29.675 -23.658 -14.764 1.00 25.51 351 LYS B O 1
ATOM 5820 N N . SER B 1 371 ? 27.742 -24.236 -13.754 1.00 31.55 352 SER B N 1
ATOM 5821 C CA . SER B 1 371 ? 27.258 -25.158 -14.820 1.00 29.26 352 SER B CA 1
ATOM 5822 C C . SER B 1 371 ? 26.918 -24.363 -16.093 1.00 31.01 352 SER B C 1
ATOM 5823 O O . SER B 1 371 ? 26.903 -24.977 -17.162 1.00 30.98 352 SER B O 1
ATOM 5826 N N . GLN B 1 372 ? 26.600 -23.069 -15.956 1.00 28.59 353 GLN B N 1
ATOM 5827 C CA . GLN B 1 372 ? 26.228 -22.143 -17.059 1.00 29.01 353 GLN B CA 1
ATOM 5828 C C . GLN B 1 372 ? 24.889 -22.573 -17.663 1.00 27.13 353 GLN B C 1
ATOM 5829 O O . GLN B 1 372 ? 24.546 -22.086 -18.754 1.00 26.17 353 GLN B O 1
ATOM 5835 N N . THR B 1 373 ? 24.148 -23.424 -16.955 1.00 27.81 354 THR B N 1
ATOM 5836 C CA . THR B 1 373 ? 22.846 -23.977 -17.405 1.00 26.97 354 THR B CA 1
ATOM 5837 C C . THR B 1 373 ? 21.815 -23.789 -16.303 1.00 27.66 354 THR B C 1
ATOM 5838 O O . THR B 1 373 ? 22.075 -24.220 -15.151 1.00 27.15 354 THR B O 1
ATOM 5842 N N . VAL B 1 374 ? 20.670 -23.209 -16.640 1.00 27.89 355 VAL B N 1
ATOM 5843 C CA . VAL B 1 374 ? 19.554 -22.993 -15.675 1.00 28.15 355 VAL B CA 1
ATOM 5844 C C . VAL B 1 374 ? 19.175 -24.336 -15.038 1.00 27.93 355 VAL B C 1
ATOM 5845 O O . VAL B 1 374 ? 19.200 -25.358 -15.714 1.00 33.14 355 VAL B O 1
ATOM 5849 N N . GLY B 1 375 ? 18.822 -24.291 -13.764 1.00 27.44 356 GLY B N 1
ATOM 5850 C CA . GLY B 1 375 ? 18.450 -25.449 -12.952 1.00 26.48 356 GLY B CA 1
ATOM 5851 C C . GLY B 1 375 ? 18.526 -25.092 -11.489 1.00 27.85 356 GLY B C 1
ATOM 5852 O O . GLY B 1 375 ? 18.709 -23.891 -11.142 1.00 26.94 356 GLY B O 1
ATOM 5853 N N . SER B 1 376 ? 18.432 -26.116 -10.656 1.00 29.27 357 SER B N 1
ATOM 5854 C CA . SER B 1 376 ? 18.507 -26.003 -9.187 1.00 32.61 357 SER B CA 1
ATOM 5855 C C . SER B 1 376 ? 19.688 -26.827 -8.686 1.00 29.20 357 SER B C 1
ATOM 5856 O O . SER B 1 376 ? 19.981 -27.848 -9.287 1.00 23.79 357 SER B O 1
ATOM 5859 N N . VAL B 1 377 ? 20.270 -26.387 -7.575 1.00 31.07 358 VAL B N 1
ATOM 5860 C CA . VAL B 1 377 ? 21.191 -27.222 -6.755 1.00 29.59 358 VAL B CA 1
ATOM 5861 C C . VAL B 1 377 ? 20.422 -28.495 -6.406 1.00 28.70 358 VAL B C 1
ATOM 5862 O O . VAL B 1 377 ? 19.271 -28.385 -5.955 1.00 27.70 358 VAL B O 1
ATOM 5866 N N . GLY B 1 378 ? 21.051 -29.647 -6.597 1.00 25.62 359 GLY B N 1
ATOM 5867 C CA . GLY B 1 378 ? 20.480 -30.957 -6.244 1.00 28.44 359 GLY B CA 1
ATOM 5868 C C . GLY B 1 378 ? 19.879 -31.658 -7.453 1.00 28.99 359 GLY B C 1
ATOM 5869 O O . GLY B 1 378 ? 19.448 -32.809 -7.295 1.00 29.63 359 GLY B O 1
ATOM 5870 N N . GLU B 1 379 ? 19.759 -30.977 -8.593 1.00 29.32 360 GLU B N 1
ATOM 5871 C CA . GLU B 1 379 ? 19.271 -31.636 -9.825 1.00 31.17 360 GLU B CA 1
ATOM 5872 C C . GLU B 1 379 ? 20.059 -32.935 -10.002 1.00 27.57 360 GLU B C 1
ATOM 5873 O O . GLU B 1 379 ? 21.291 -32.885 -9.957 1.00 28.28 360 GLU B O 1
ATOM 5879 N N . TYR B 1 380 ? 19.380 -34.062 -10.159 1.00 26.76 361 TYR B N 1
ATOM 5880 C CA . TYR B 1 380 ? 20.051 -35.381 -10.292 1.00 25.62 361 TYR B CA 1
ATOM 5881 C C . TYR B 1 380 ? 19.440 -36.187 -11.437 1.00 25.49 361 TYR B C 1
ATOM 5882 O O . TYR B 1 380 ? 18.272 -36.026 -11.790 1.00 25.56 361 TYR B O 1
ATOM 5891 N N . GLY B 1 381 ? 20.264 -37.046 -12.013 1.00 26.55 362 GLY B N 1
ATOM 5892 C CA . GLY B 1 381 ? 19.901 -37.891 -13.149 1.00 26.29 362 GLY B CA 1
ATOM 5893 C C . GLY B 1 381 ? 21.119 -38.472 -13.826 1.00 27.74 362 GLY B C 1
ATOM 5894 O O . GLY B 1 381 ? 22.196 -38.528 -13.230 1.00 25.39 362 GLY B O 1
ATOM 5895 N N . TRP B 1 382 ? 20.926 -38.927 -15.046 1.00 30.33 363 TRP B N 1
ATOM 5896 C CA . TRP B 1 382 ? 22.008 -39.483 -15.879 1.00 30.50 363 TRP B CA 1
ATOM 5897 C C . TRP B 1 382 ? 21.481 -39.592 -17.299 1.00 29.29 363 TRP B C 1
ATOM 5898 O O . TRP B 1 382 ? 20.341 -39.152 -17.528 1.00 32.20 363 TRP B O 1
ATOM 5909 N N . GLY B 1 383 ? 22.319 -40.064 -18.219 1.00 33.01 364 GLY B N 1
ATOM 5910 C CA . GLY B 1 383 ? 21.991 -40.124 -19.650 1.00 32.13 364 GLY B CA 1
ATOM 5911 C C . GLY B 1 383 ? 22.419 -41.435 -20.254 1.00 31.31 364 GLY B C 1
ATOM 5912 O O . GLY B 1 383 ? 23.049 -42.252 -19.550 1.00 30.90 364 GLY B O 1
ATOM 5913 N N . GLY B 1 384 ? 22.073 -41.635 -21.520 1.00 30.31 365 GLY B N 1
ATOM 5914 C CA . GLY B 1 384 ? 22.477 -42.823 -22.296 1.00 31.75 365 GLY B CA 1
ATOM 5915 C C . GLY B 1 384 ? 23.342 -42.431 -23.481 1.00 27.89 365 GLY B C 1
ATOM 5916 O O . GLY B 1 384 ? 23.180 -41.302 -23.970 1.00 34.94 365 GLY B O 1
ATOM 5917 N N . MET B 1 385 ? 24.192 -43.346 -23.939 1.00 31.65 366 MET B N 1
ATOM 5918 C CA . MET B 1 385 ? 25.149 -43.084 -25.046 1.00 29.96 366 MET B CA 1
ATOM 5919 C C . MET B 1 385 ? 24.398 -42.721 -26.333 1.00 28.07 366 MET B C 1
ATOM 5920 O O . MET B 1 385 ? 25.007 -42.053 -27.168 1.00 28.66 366 MET B O 1
ATOM 5925 N N . ALA B 1 386 ? 23.114 -43.079 -26.474 1.00 26.67 367 ALA B N 1
ATOM 5926 C CA . ALA B 1 386 ? 22.302 -42.762 -27.670 1.00 26.93 367 ALA B CA 1
ATOM 5927 C C . ALA B 1 386 ? 21.522 -41.467 -27.451 1.00 26.59 367 ALA B C 1
ATOM 5928 O O . ALA B 1 386 ? 20.607 -41.208 -28.243 1.00 28.24 367 ALA B O 1
ATOM 5930 N N . SER B 1 387 ? 21.919 -40.660 -26.460 1.00 26.81 368 SER B N 1
ATOM 5931 C CA . SER B 1 387 ? 21.457 -39.264 -26.235 1.00 28.96 368 SER B CA 1
ATOM 5932 C C . SER B 1 387 ? 20.109 -39.242 -25.510 1.00 27.53 368 SER B C 1
ATOM 5933 O O . SER B 1 387 ? 19.489 -38.164 -25.517 1.00 31.74 368 SER B O 1
ATOM 5936 N N . THR B 1 388 ? 19.724 -40.349 -24.875 1.00 28.53 369 THR B N 1
ATOM 5937 C CA . THR B 1 388 ? 18.620 -40.387 -23.900 1.00 28.04 369 THR B CA 1
ATOM 5938 C C . THR B 1 388 ? 19.073 -39.610 -22.661 1.00 28.65 369 THR B C 1
ATOM 5939 O O . THR B 1 388 ? 20.271 -39.667 -22.316 1.00 28.47 369 THR B O 1
ATOM 5943 N N . ASN B 1 389 ? 18.136 -38.963 -21.968 1.00 28.04 370 ASN B N 1
ATOM 5944 C CA . ASN B 1 389 ? 18.492 -38.135 -20.793 1.00 28.19 370 ASN B CA 1
ATOM 5945 C C . ASN B 1 389 ? 17.294 -38.050 -19.865 1.00 25.74 370 ASN B C 1
ATOM 5946 O O . ASN B 1 389 ? 16.178 -38.012 -20.356 1.00 26.18 370 ASN B O 1
ATOM 5951 N N . PHE B 1 390 ? 17.542 -38.020 -18.563 1.00 26.92 371 PHE B N 1
ATOM 5952 C CA . PHE B 1 390 ? 16.494 -37.682 -17.570 1.00 28.82 371 PHE B CA 1
ATOM 5953 C C . PHE B 1 390 ? 17.123 -36.856 -16.454 1.00 27.52 371 PHE B C 1
ATOM 5954 O O . PHE B 1 390 ? 18.326 -36.985 -16.184 1.00 28.09 371 PHE B O 1
ATOM 5962 N N . PHE B 1 391 ? 16.325 -36.000 -15.838 1.00 27.81 372 PHE B N 1
ATOM 5963 C CA . PHE B 1 391 ? 16.712 -35.345 -14.568 1.00 27.97 372 PHE B CA 1
ATOM 5964 C C . PHE B 1 391 ? 15.479 -35.169 -13.701 1.00 30.26 372 PHE B C 1
ATOM 5965 O O . PHE B 1 391 ? 14.342 -35.115 -14.219 1.00 28.21 372 PHE B O 1
ATOM 5973 N N . ILE B 1 392 ? 15.743 -35.102 -12.401 1.00 29.71 373 ILE B N 1
ATOM 5974 C CA . ILE B 1 392 ? 14.780 -34.751 -11.333 1.00 27.28 373 ILE B CA 1
ATOM 5975 C C . ILE B 1 392 ? 15.360 -33.538 -10.607 1.00 26.41 373 ILE B C 1
ATOM 5976 O O . ILE B 1 392 ? 16.522 -33.608 -10.187 1.00 25.12 373 ILE B O 1
ATOM 5981 N N . ASP B 1 393 ? 14.592 -32.460 -10.539 1.00 24.17 374 ASP B N 1
ATOM 5982 C CA . ASP B 1 393 ? 14.926 -31.243 -9.767 1.00 28.12 374 ASP B CA 1
ATOM 5983 C C . ASP B 1 393 ? 14.117 -31.321 -8.473 1.00 31.39 374 ASP B C 1
ATOM 5984 O O . ASP B 1 393 ? 12.911 -31.072 -8.490 1.00 29.01 374 ASP B O 1
ATOM 5989 N N . PRO B 1 394 ? 14.742 -31.669 -7.322 1.00 27.99 375 PRO B N 1
ATOM 5990 C CA . PRO B 1 394 ? 13.994 -31.861 -6.081 1.00 32.00 375 PRO B CA 1
ATOM 5991 C C . PRO B 1 394 ? 13.538 -30.525 -5.475 1.00 32.69 375 PRO B C 1
ATOM 5992 O O . PRO B 1 394 ? 12.629 -30.551 -4.703 1.00 35.01 375 PRO B O 1
ATOM 5996 N N . GLU B 1 395 ? 14.169 -29.403 -5.856 1.00 30.73 376 GLU B N 1
ATOM 5997 C CA . GLU B 1 395 ? 13.761 -28.054 -5.393 1.00 32.81 376 GLU B CA 1
ATOM 5998 C C . GLU B 1 395 ? 12.447 -27.659 -6.085 1.00 31.65 376 GLU B C 1
ATOM 5999 O O . GLU B 1 395 ? 11.606 -27.069 -5.424 1.00 30.08 376 GLU B O 1
ATOM 6005 N N . GLU B 1 396 ? 12.287 -27.979 -7.373 1.00 32.49 377 GLU B N 1
ATOM 6006 C CA . GLU B 1 396 ? 11.105 -27.563 -8.169 1.00 32.72 377 GLU B CA 1
ATOM 6007 C C . GLU B 1 396 ? 10.074 -28.697 -8.279 1.00 33.82 377 GLU B C 1
ATOM 6008 O O . GLU B 1 396 ? 9.000 -28.424 -8.829 1.00 35.28 377 GLU B O 1
ATOM 6014 N N . ASP B 1 397 ? 10.394 -29.907 -7.802 1.00 35.84 378 ASP B N 1
ATOM 6015 C CA . ASP B 1 397 ? 9.540 -31.122 -7.887 1.00 37.39 378 ASP B CA 1
ATOM 6016 C C . ASP B 1 397 ? 9.220 -31.390 -9.363 1.00 34.79 378 ASP B C 1
ATOM 6017 O O . ASP B 1 397 ? 8.073 -31.675 -9.713 1.00 31.13 378 ASP B O 1
ATOM 6022 N N . LEU B 1 398 ? 10.243 -31.312 -10.195 1.00 30.36 379 LEU B N 1
ATOM 6023 C CA . LEU B 1 398 ? 10.125 -31.277 -11.666 1.00 29.76 379 LEU B CA 1
ATOM 6024 C C . LEU B 1 398 ? 10.998 -32.398 -12.225 1.00 26.64 379 LEU B C 1
ATOM 6025 O O . LEU B 1 398 ? 12.062 -32.638 -11.653 1.00 28.28 379 LEU B O 1
ATOM 6030 N N . LEU B 1 399 ? 10.579 -33.057 -13.295 1.00 25.05 380 LEU B N 1
ATOM 6031 C CA . LEU B 1 399 ? 11.432 -34.063 -13.961 1.00 26.56 380 LEU B CA 1
ATOM 6032 C C . LEU B 1 399 ? 11.173 -34.074 -15.464 1.00 27.87 380 LEU B C 1
ATOM 6033 O O . LEU B 1 399 ? 10.109 -33.617 -15.910 1.00 29.76 380 LEU B O 1
ATOM 6038 N N . MET B 1 400 ? 12.185 -34.525 -16.198 1.00 29.01 381 MET B N 1
ATOM 6039 C CA . MET B 1 400 ? 12.136 -34.696 -17.664 1.00 28.21 381 MET B CA 1
ATOM 6040 C C . MET B 1 400 ? 12.649 -36.090 -17.991 1.00 32.18 381 MET B C 1
ATOM 6041 O O . MET B 1 400 ? 13.662 -36.531 -17.367 1.00 30.38 381 MET B O 1
ATOM 6046 N N . VAL B 1 401 ? 12.000 -36.740 -18.951 1.00 29.84 382 VAL B N 1
ATOM 6047 C CA . VAL B 1 401 ? 12.562 -37.926 -19.645 1.00 32.32 382 VAL B CA 1
ATOM 6048 C C . VAL B 1 401 ? 12.607 -37.597 -21.132 1.00 33.59 382 VAL B C 1
ATOM 6049 O O . VAL B 1 401 ? 11.549 -37.257 -21.714 1.00 34.68 382 VAL B O 1
ATOM 6053 N N . PHE B 1 402 ? 13.802 -37.678 -21.712 1.00 32.05 383 PHE B N 1
ATOM 6054 C CA . PHE B 1 402 ? 14.028 -37.394 -23.148 1.00 31.41 383 PHE B CA 1
ATOM 6055 C C . PHE B 1 402 ? 14.625 -38.635 -23.799 1.00 29.27 383 PHE B C 1
ATOM 6056 O O . PHE B 1 402 ? 15.630 -39.150 -23.306 1.00 26.79 383 PHE B O 1
ATOM 6064 N N . MET B 1 403 ? 13.989 -39.088 -24.873 1.00 32.60 384 MET B N 1
ATOM 6065 C CA . MET B 1 403 ? 14.425 -40.268 -25.652 1.00 33.11 384 MET B CA 1
ATOM 6066 C C . MET B 1 403 ? 14.671 -39.838 -27.097 1.00 32.62 384 MET B C 1
ATOM 6067 O O . MET B 1 403 ? 13.781 -39.218 -27.713 1.00 32.61 384 MET B O 1
ATOM 6072 N N . THR B 1 404 ? 15.848 -40.186 -27.591 1.00 35.27 385 THR B N 1
ATOM 6073 C CA . THR B 1 404 ? 16.198 -40.214 -29.026 1.00 37.96 385 THR B CA 1
ATOM 6074 C C . THR B 1 404 ? 17.197 -41.352 -29.195 1.00 35.14 385 THR B C 1
ATOM 6075 O O . THR B 1 404 ? 17.584 -41.919 -28.174 1.00 38.49 385 THR B O 1
ATOM 6079 N N . GLN B 1 405 ? 17.587 -41.671 -30.422 1.00 38.45 386 GLN B N 1
ATOM 6080 C CA . GLN B 1 405 ? 18.631 -42.690 -30.691 1.00 34.66 386 GLN B CA 1
ATOM 6081 C C . GLN B 1 405 ? 19.657 -42.058 -31.642 1.00 36.22 386 GLN B C 1
ATOM 6082 O O . GLN B 1 405 ? 19.486 -42.162 -32.868 1.00 39.74 386 GLN B O 1
ATOM 6088 N N . LEU B 1 406 ? 20.657 -41.392 -31.062 1.00 35.58 387 LEU B N 1
ATOM 6089 C CA . LEU B 1 406 ? 21.810 -40.779 -31.769 1.00 33.08 387 LEU B CA 1
ATOM 6090 C C . LEU B 1 406 ? 23.051 -40.984 -30.898 1.00 32.45 387 LEU B C 1
ATOM 6091 O O . LEU B 1 406 ? 23.177 -40.332 -29.829 1.00 33.69 387 LEU B O 1
ATOM 6096 N N . ILE B 1 407 ? 23.882 -41.928 -31.293 1.00 32.99 388 ILE B N 1
ATOM 6097 C CA . ILE B 1 407 ? 25.226 -42.180 -30.704 1.00 35.12 388 ILE B CA 1
ATOM 6098 C C . ILE B 1 407 ? 26.223 -41.251 -31.388 1.00 39.39 388 ILE B C 1
ATOM 6099 O O . ILE B 1 407 ? 26.158 -41.115 -32.608 1.00 36.98 388 ILE B O 1
ATOM 6104 N N . PRO B 1 408 ? 27.176 -40.612 -30.652 1.00 37.52 389 PRO B N 1
ATOM 6105 C CA . PRO B 1 408 ? 27.191 -40.585 -29.192 1.00 37.20 389 PRO B CA 1
ATOM 6106 C C . PRO B 1 408 ? 26.443 -39.403 -28.555 1.00 37.19 389 PRO B C 1
ATOM 6107 O O . PRO B 1 408 ? 26.103 -38.464 -29.251 1.00 32.65 389 PRO B O 1
ATOM 6111 N N . SER B 1 409 ? 26.227 -39.483 -27.241 1.00 40.11 390 SER B N 1
ATOM 6112 C CA . SER B 1 409 ? 25.450 -38.496 -26.442 1.00 40.74 390 SER B CA 1
ATOM 6113 C C . SER B 1 409 ? 26.212 -37.171 -26.339 1.00 36.73 390 SER B C 1
ATOM 6114 O O . SER B 1 409 ? 25.582 -36.154 -26.073 1.00 38.63 390 SER B O 1
ATOM 6117 N N . SER B 1 410 ? 27.512 -37.182 -26.594 1.00 35.44 391 SER B N 1
ATOM 6118 C CA . SER B 1 410 ? 28.375 -35.971 -26.617 1.00 35.74 391 SER B CA 1
ATOM 6119 C C . SER B 1 410 ? 28.109 -35.122 -27.875 1.00 32.58 391 SER B C 1
ATOM 6120 O O . SER B 1 410 ? 28.617 -34.000 -27.959 1.00 29.14 391 SER B O 1
ATOM 6123 N N . THR B 1 411 ? 27.361 -35.622 -28.856 1.00 31.28 392 THR B N 1
ATOM 6124 C CA . THR B 1 411 ? 27.217 -34.924 -30.165 1.00 31.11 392 THR B CA 1
ATOM 6125 C C . THR B 1 411 ? 26.552 -33.557 -29.964 1.00 33.28 392 THR B C 1
ATOM 6126 O O . THR B 1 411 ? 27.135 -32.529 -30.377 1.00 37.11 392 THR B O 1
ATOM 6130 N N . TYR B 1 412 ? 25.359 -33.531 -29.375 1.00 33.59 393 TYR B N 1
ATOM 6131 C CA . TYR B 1 412 ? 24.523 -32.307 -29.291 1.00 31.83 393 TYR B CA 1
ATOM 6132 C C . TYR B 1 412 ? 24.222 -31.972 -27.833 1.00 29.97 393 TYR B C 1
ATOM 6133 O O . TYR B 1 412 ? 24.210 -32.873 -26.974 1.00 31.43 393 TYR B O 1
ATOM 6142 N N . ALA B 1 413 ? 23.922 -30.702 -27.596 1.00 26.18 394 ALA B N 1
ATOM 6143 C CA . ALA B 1 413 ? 23.637 -30.125 -26.260 1.00 31.14 394 ALA B CA 1
ATOM 6144 C C . ALA B 1 413 ? 22.117 -29.980 -26.080 1.00 30.55 394 ALA B C 1
ATOM 6145 O O . ALA B 1 413 ? 21.668 -29.117 -25.326 1.00 36.18 394 ALA B O 1
ATOM 6147 N N . VAL B 1 414 ? 21.350 -30.848 -26.735 1.00 32.50 395 VAL B N 1
ATOM 6148 C CA . VAL B 1 414 ? 19.868 -30.819 -26.711 1.00 31.28 395 VAL B CA 1
ATOM 6149 C C . VAL B 1 414 ? 19.381 -30.953 -25.264 1.00 30.53 395 VAL B C 1
ATOM 6150 O O . VAL B 1 414 ? 18.397 -30.306 -24.929 1.00 27.57 395 VAL B O 1
ATOM 6154 N N . ARG B 1 415 ? 20.056 -31.730 -24.413 1.00 33.81 396 ARG B N 1
ATOM 6155 C CA . ARG B 1 415 ? 19.605 -31.936 -23.016 1.00 31.75 396 ARG B CA 1
ATOM 6156 C C . ARG B 1 415 ? 19.647 -30.593 -22.272 1.00 34.51 396 ARG B C 1
ATOM 6157 O O . ARG B 1 415 ? 18.769 -30.372 -21.411 1.00 35.31 396 ARG B O 1
ATOM 6165 N N . GLN B 1 416 ? 20.576 -29.703 -22.648 1.00 29.97 397 GLN B N 1
ATOM 6166 C CA . GLN B 1 416 ? 20.747 -28.364 -22.035 1.00 31.92 397 GLN B CA 1
ATOM 6167 C C . GLN B 1 416 ? 19.699 -27.414 -22.606 1.00 30.15 397 GLN B C 1
ATOM 6168 O O . GLN B 1 416 ? 19.145 -26.629 -21.833 1.00 28.45 397 GLN B O 1
ATOM 6174 N N . GLU B 1 417 ? 19.438 -27.483 -23.912 1.00 30.91 398 GLU B N 1
ATOM 6175 C CA . GLU B 1 417 ? 18.376 -26.658 -24.551 1.00 28.91 398 GLU B CA 1
ATOM 6176 C C . GLU B 1 417 ? 17.019 -27.005 -23.930 1.00 27.85 398 GLU B C 1
ATOM 6177 O O . GLU B 1 417 ? 16.207 -26.089 -23.694 1.00 23.91 398 GLU B O 1
ATOM 6183 N N . LEU B 1 418 ? 16.787 -28.291 -23.655 1.00 24.73 399 LEU B N 1
ATOM 6184 C CA . LEU B 1 418 ? 15.507 -28.730 -23.072 1.00 25.43 399 LEU B CA 1
ATOM 6185 C C . LEU B 1 418 ? 15.378 -28.162 -21.652 1.00 27.05 399 LEU B C 1
ATOM 6186 O O . LEU B 1 418 ? 14.280 -27.718 -21.300 1.00 27.29 399 LEU B O 1
ATOM 6191 N N . ARG B 1 419 ? 16.462 -28.148 -20.876 1.00 27.97 400 ARG B N 1
ATOM 6192 C CA . ARG B 1 419 ? 16.457 -27.589 -19.509 1.00 27.17 400 ARG B CA 1
ATOM 6193 C C . ARG B 1 419 ? 16.123 -26.106 -19.610 1.00 27.76 400 ARG B C 1
ATOM 6194 O O . ARG B 1 419 ? 15.352 -25.620 -18.762 1.00 27.50 400 ARG B O 1
ATOM 6202 N N . ALA B 1 420 ? 16.707 -25.401 -20.579 1.00 25.34 401 ALA B N 1
ATOM 6203 C CA . ALA B 1 420 ? 16.457 -23.954 -20.785 1.00 29.24 401 ALA B CA 1
ATOM 6204 C C . ALA B 1 420 ? 14.959 -23.738 -20.976 1.00 30.75 401 ALA B C 1
ATOM 6205 O O . ALA B 1 420 ? 14.392 -22.834 -20.332 1.00 31.55 401 ALA B O 1
ATOM 6207 N N . ILE B 1 421 ? 14.343 -24.558 -21.829 1.00 28.95 402 ILE B N 1
ATOM 6208 C CA . ILE B 1 421 ? 12.913 -24.377 -22.191 1.00 31.10 402 ILE B CA 1
ATOM 6209 C C . ILE B 1 421 ? 12.056 -24.767 -20.986 1.00 29.21 402 ILE B C 1
ATOM 6210 O O . ILE B 1 421 ? 11.142 -24.010 -20.645 1.00 31.53 402 ILE B O 1
ATOM 6215 N N . ILE B 1 422 ? 12.358 -25.905 -20.354 1.00 26.00 403 ILE B N 1
ATOM 6216 C CA . ILE B 1 422 ? 11.530 -26.452 -19.256 1.00 24.90 403 ILE B CA 1
ATOM 6217 C C . ILE B 1 422 ? 11.576 -25.494 -18.066 1.00 26.30 403 ILE B C 1
ATOM 6218 O O . ILE B 1 422 ? 10.492 -25.126 -17.555 1.00 24.46 403 ILE B O 1
ATOM 6223 N N . ASN B 1 423 ? 12.774 -25.046 -17.688 1.00 24.03 404 ASN B N 1
ATOM 6224 C CA . ASN B 1 423 ? 12.950 -24.076 -16.586 1.00 27.48 404 ASN B CA 1
ATOM 6225 C C . ASN B 1 423 ? 12.241 -22.771 -16.948 1.00 27.24 404 ASN B C 1
ATOM 6226 O O . ASN B 1 423 ? 11.615 -22.180 -16.065 1.00 32.70 404 ASN B O 1
ATOM 6231 N N . GLY B 1 424 ? 12.303 -22.364 -18.211 1.00 29.43 405 GLY B N 1
ATOM 6232 C CA . GLY B 1 424 ? 11.676 -21.129 -18.705 1.00 27.70 405 GLY B CA 1
ATOM 6233 C C . GLY B 1 424 ? 10.154 -21.170 -18.581 1.00 28.76 405 GLY B C 1
ATOM 6234 O O . GLY B 1 424 ? 9.516 -20.096 -18.628 1.00 26.62 405 GLY B O 1
ATOM 6235 N N . ALA B 1 425 ? 9.569 -22.357 -18.448 1.00 27.47 406 ALA B N 1
ATOM 6236 C CA . ALA B 1 425 ? 8.100 -22.537 -18.428 1.00 29.84 406 ALA B CA 1
ATOM 6237 C C . ALA B 1 425 ? 7.564 -22.452 -16.995 1.00 30.12 406 ALA B C 1
ATOM 6238 O O . ALA B 1 425 ? 6.322 -22.409 -16.835 1.00 31.54 406 ALA B O 1
ATOM 6240 N N . LEU B 1 426 ? 8.451 -22.368 -15.995 1.00 27.72 407 LEU B N 1
ATOM 6241 C CA . LEU B 1 426 ? 8.022 -22.213 -14.579 1.00 30.99 407 LEU B CA 1
ATOM 6242 C C . LEU B 1 426 ? 7.497 -20.796 -14.406 1.00 31.08 407 LEU B C 1
ATOM 6243 O O . LEU B 1 426 ? 8.282 -19.853 -14.618 1.00 30.21 407 LEU B O 1
ATOM 6248 N N . VAL B 1 427 ? 6.223 -20.654 -14.037 1.00 36.12 408 VAL B N 1
ATOM 6249 C CA . VAL B 1 427 ? 5.568 -19.317 -13.914 1.00 41.42 408 VAL B CA 1
ATOM 6250 C C . VAL B 1 427 ? 4.922 -19.144 -12.540 1.00 43.78 408 VAL B C 1
ATOM 6251 O O . VAL B 1 427 ? 4.056 -18.285 -12.429 1.00 44.63 408 VAL B O 1
ATOM 6255 N N . ASP B 1 428 ? 5.347 -19.895 -11.531 1.00 48.26 409 ASP B N 1
ATOM 6256 C CA . ASP B 1 428 ? 4.910 -19.685 -10.127 1.00 53.58 409 ASP B CA 1
ATOM 6257 C C . ASP B 1 428 ? 6.118 -19.186 -9.332 1.00 49.42 409 ASP B C 1
ATOM 6258 O O . ASP B 1 428 ? 5.923 -18.323 -8.496 1.00 55.79 409 ASP B O 1
ATOM 6263 N N . SER C 1 27 ? 7.085 -26.035 35.959 1.00 88.77 8 SER C N 1
ATOM 6264 C CA . SER C 1 27 ? 6.092 -25.505 36.950 1.00 87.54 8 SER C CA 1
ATOM 6265 C C . SER C 1 27 ? 5.796 -24.029 36.651 1.00 79.11 8 SER C C 1
ATOM 6266 O O . SER C 1 27 ? 4.713 -23.791 36.081 1.00 78.79 8 SER C O 1
ATOM 6269 N N . ASN C 1 28 ? 6.690 -23.077 36.983 1.00 65.76 9 ASN C N 1
ATOM 6270 C CA . ASN C 1 28 ? 6.383 -21.634 36.759 1.00 66.01 9 ASN C CA 1
ATOM 6271 C C . ASN C 1 28 ? 7.157 -21.112 35.541 1.00 59.28 9 ASN C C 1
ATOM 6272 O O . ASN C 1 28 ? 8.361 -20.838 35.667 1.00 42.77 9 ASN C O 1
ATOM 6277 N N . ILE C 1 29 ? 6.463 -20.970 34.410 1.00 49.21 10 ILE C N 1
ATOM 6278 C CA . ILE C 1 29 ? 7.078 -20.710 33.082 1.00 49.06 10 ILE C CA 1
ATOM 6279 C C . ILE C 1 29 ? 6.475 -19.435 32.504 1.00 47.85 10 ILE C C 1
ATOM 6280 O O . ILE C 1 29 ? 5.248 -19.305 32.467 1.00 41.52 10 ILE C O 1
ATOM 6285 N N . ILE C 1 30 ? 7.326 -18.526 32.054 1.00 45.87 11 ILE C N 1
ATOM 6286 C CA . ILE C 1 30 ? 6.893 -17.305 31.322 1.00 45.07 11 ILE C CA 1
ATOM 6287 C C . ILE C 1 30 ? 7.779 -17.216 30.088 1.00 44.95 11 ILE C C 1
ATOM 6288 O O . ILE C 1 30 ? 9.028 -17.331 30.241 1.00 40.11 11 ILE C O 1
ATOM 6293 N N . ALA C 1 31 ? 7.153 -17.035 28.926 1.00 42.26 12 ALA C N 1
ATOM 6294 C CA . ALA C 1 31 ? 7.832 -16.841 27.627 1.00 43.84 12 ALA C CA 1
ATOM 6295 C C . ALA C 1 31 ? 8.893 -17.937 27.432 1.00 43.18 12 ALA C C 1
ATOM 6296 O O . ALA C 1 31 ? 10.026 -17.605 27.011 1.00 40.23 12 ALA C O 1
ATOM 6298 N N . GLY C 1 32 ? 8.546 -19.189 27.760 1.00 39.76 13 GLY C N 1
ATOM 6299 C CA . GLY C 1 32 ? 9.399 -20.375 27.537 1.00 40.46 13 GLY C CA 1
ATOM 6300 C C . GLY C 1 32 ? 10.616 -20.411 28.455 1.00 41.11 13 GLY C C 1
ATOM 6301 O O . GLY C 1 32 ? 11.533 -21.210 28.183 1.00 38.45 13 GLY C O 1
ATOM 6302 N N . MET C 1 33 ? 10.601 -19.607 29.521 1.00 36.70 14 MET C N 1
ATOM 6303 C CA . MET C 1 33 ? 11.670 -19.581 30.548 1.00 40.45 14 MET C CA 1
ATOM 6304 C C . MET C 1 33 ? 11.108 -20.152 31.850 1.00 38.31 14 MET C C 1
ATOM 6305 O O . MET C 1 33 ? 10.003 -19.744 32.238 1.00 39.80 14 MET C O 1
ATOM 6310 N N . ASP C 1 34 ? 11.856 -21.049 32.493 1.00 39.00 15 ASP C N 1
ATOM 6311 C CA . ASP C 1 34 ? 11.537 -21.595 33.833 1.00 38.18 15 ASP C CA 1
ATOM 6312 C C . ASP C 1 34 ? 12.037 -20.606 34.892 1.00 37.74 15 ASP C C 1
ATOM 6313 O O . ASP C 1 34 ? 13.268 -20.431 35.005 1.00 39.24 15 ASP C O 1
ATOM 6318 N N . LEU C 1 35 ? 11.126 -19.998 35.656 1.00 42.24 16 LEU C N 1
ATOM 6319 C CA . LEU C 1 35 ? 11.460 -18.968 36.682 1.00 46.48 16 LEU C CA 1
ATOM 6320 C C . LEU C 1 35 ? 12.280 -19.584 37.821 1.00 45.47 16 LEU C C 1
ATOM 6321 O O . LEU C 1 35 ? 13.152 -18.883 38.359 1.00 43.69 16 LEU C O 1
ATOM 6326 N N . ASN C 1 36 ? 11.986 -20.829 38.187 1.00 44.55 17 ASN C N 1
ATOM 6327 C CA . ASN C 1 36 ? 12.724 -21.574 39.240 1.00 43.95 17 ASN C CA 1
ATOM 6328 C C . ASN C 1 36 ? 14.193 -21.686 38.812 1.00 40.48 17 ASN C C 1
ATOM 6329 O O . ASN C 1 36 ? 15.065 -21.468 39.649 1.00 35.57 17 ASN C O 1
ATOM 6334 N N . ARG C 1 37 ? 14.472 -21.944 37.536 1.00 37.07 18 ARG C N 1
ATOM 6335 C CA . ARG C 1 37 ? 15.863 -22.049 37.025 1.00 37.27 18 ARG C CA 1
ATOM 6336 C C . ARG C 1 37 ? 16.497 -20.675 37.063 1.00 35.99 18 ARG C C 1
ATOM 6337 O O . ARG C 1 37 ? 17.695 -20.598 37.385 1.00 35.91 18 ARG C O 1
ATOM 6345 N N . LEU C 1 38 ? 15.709 -19.627 36.792 1.00 39.21 19 LEU C N 1
ATOM 6346 C CA . LEU C 1 38 ? 16.275 -18.257 36.795 1.00 37.27 19 LEU C CA 1
ATOM 6347 C C . LEU C 1 38 ? 16.656 -17.826 38.216 1.00 39.35 19 LEU C C 1
ATOM 6348 O O . LEU C 1 38 ? 17.587 -17.007 38.343 1.00 36.87 19 LEU C O 1
ATOM 6353 N N . ASP C 1 39 ? 16.001 -18.360 39.250 1.00 41.12 20 ASP C N 1
ATOM 6354 C CA . ASP C 1 39 ? 16.360 -18.052 40.657 1.00 42.11 20 ASP C CA 1
ATOM 6355 C C . ASP C 1 39 ? 17.814 -18.473 40.908 1.00 40.56 20 ASP C C 1
ATOM 6356 O O . ASP C 1 39 ? 18.410 -17.927 41.834 1.00 38.13 20 ASP C O 1
ATOM 6361 N N . ARG C 1 40 ? 18.367 -19.392 40.101 1.00 36.28 21 ARG C N 1
ATOM 6362 C CA . ARG C 1 40 ? 19.808 -19.768 40.154 1.00 36.87 21 ARG C CA 1
ATOM 6363 C C . ARG C 1 40 ? 20.703 -18.539 39.970 1.00 36.73 21 ARG C C 1
ATOM 6364 O O . ARG C 1 40 ? 21.857 -18.601 40.437 1.00 38.71 21 ARG C O 1
ATOM 6372 N N . ILE C 1 41 ? 20.216 -17.473 39.317 1.00 32.88 22 ILE C N 1
ATOM 6373 C CA . ILE C 1 41 ? 20.996 -16.208 39.163 1.00 35.89 22 ILE C CA 1
ATOM 6374 C C . ILE C 1 41 ? 21.310 -15.644 40.556 1.00 36.59 22 ILE C C 1
ATOM 6375 O O . ILE C 1 41 ? 22.503 -15.453 40.865 1.00 33.87 22 ILE C O 1
ATOM 6380 N N . ALA C 1 42 ? 20.281 -15.349 41.352 1.00 38.91 23 ALA C N 1
ATOM 6381 C CA . ALA C 1 42 ? 20.432 -14.798 42.724 1.00 38.88 23 ALA C CA 1
ATOM 6382 C C . ALA C 1 42 ? 21.344 -15.713 43.546 1.00 35.87 23 ALA C C 1
ATOM 6383 O O . ALA C 1 42 ? 22.257 -15.206 44.193 1.00 40.28 23 ALA C O 1
ATOM 6385 N N . GLU C 1 43 ? 21.090 -17.018 43.514 1.00 39.57 24 GLU C N 1
ATOM 6386 C CA . GLU C 1 43 ? 21.830 -18.036 44.320 1.00 40.58 24 GLU C CA 1
ATOM 6387 C C . GLU C 1 43 ? 23.306 -17.982 43.927 1.00 38.24 24 GLU C C 1
ATOM 6388 O O . GLU C 1 43 ? 24.178 -17.967 44.822 1.00 39.12 24 GLU C O 1
ATOM 6394 N N . HIS C 1 44 ? 23.575 -17.884 42.627 1.00 34.88 25 HIS C N 1
ATOM 6395 C CA . HIS C 1 44 ? 24.958 -17.863 42.093 1.00 34.92 25 HIS C CA 1
ATOM 6396 C C . HIS C 1 44 ? 25.655 -16.560 42.501 1.00 34.10 25 HIS C C 1
ATOM 6397 O O . HIS C 1 44 ? 26.815 -16.630 42.947 1.00 31.82 25 HIS C O 1
ATOM 6404 N N . LEU C 1 45 ? 24.990 -15.415 42.341 1.00 33.97 26 LEU C N 1
ATOM 6405 C CA . LEU C 1 45 ? 25.632 -14.107 42.649 1.00 36.03 26 LEU C CA 1
ATOM 6406 C C . LEU C 1 45 ? 25.916 -14.028 44.158 1.00 36.36 26 LEU C C 1
ATOM 6407 O O . LEU C 1 45 ? 26.986 -13.510 44.526 1.00 40.07 26 LEU C O 1
ATOM 6412 N N . ASP C 1 46 ? 24.999 -14.533 44.989 1.00 37.89 27 ASP C N 1
ATOM 6413 C CA . ASP C 1 46 ? 25.170 -14.627 46.468 1.00 43.08 27 ASP C CA 1
ATOM 6414 C C . ASP C 1 46 ? 26.420 -15.454 46.778 1.00 39.40 27 ASP C C 1
ATOM 6415 O O . ASP C 1 46 ? 27.338 -14.925 47.395 1.00 40.52 27 ASP C O 1
ATOM 6420 N N . ARG C 1 47 ? 26.432 -16.698 46.316 1.00 41.95 28 ARG C N 1
ATOM 6421 C CA . ARG C 1 47 ? 27.405 -17.742 46.721 1.00 43.06 28 ARG C CA 1
ATOM 6422 C C . ARG C 1 47 ? 28.793 -17.390 46.164 1.00 46.98 28 ARG C C 1
ATOM 6423 O O . ARG C 1 47 ? 29.791 -17.618 46.866 1.00 47.46 28 ARG C O 1
ATOM 6431 N N . ALA C 1 48 ? 28.874 -16.835 44.958 1.00 40.09 29 ALA C N 1
ATOM 6432 C CA . ALA C 1 48 ? 30.156 -16.719 44.217 1.00 39.44 29 ALA C CA 1
ATOM 6433 C C . ALA C 1 48 ? 30.743 -15.304 44.323 1.00 35.57 29 ALA C C 1
ATOM 6434 O O . ALA C 1 48 ? 31.961 -15.194 44.132 1.00 33.88 29 ALA C O 1
ATOM 6436 N N . TYR C 1 49 ? 29.931 -14.270 44.592 1.00 32.42 30 TYR C N 1
ATOM 6437 C CA . TYR C 1 49 ? 30.392 -12.858 44.517 1.00 36.25 30 TYR C CA 1
ATOM 6438 C C . TYR C 1 49 ? 30.071 -12.065 45.794 1.00 35.78 30 TYR C C 1
ATOM 6439 O O . TYR C 1 49 ? 30.972 -11.385 46.344 1.00 40.17 30 TYR C O 1
ATOM 6448 N N . LEU C 1 50 ? 28.826 -12.117 46.260 1.00 35.93 31 LEU C N 1
ATOM 6449 C CA . LEU C 1 50 ? 28.344 -11.192 47.321 1.00 37.11 31 LEU C CA 1
ATOM 6450 C C . LEU C 1 50 ? 28.777 -11.690 48.702 1.00 38.24 31 LEU C C 1
ATOM 6451 O O . LEU C 1 50 ? 29.442 -10.923 49.403 1.00 39.70 31 LEU C O 1
ATOM 6456 N N . HIS C 1 51 ? 28.454 -12.931 49.051 1.00 39.65 32 HIS C N 1
ATOM 6457 C CA . HIS C 1 51 ? 28.778 -13.520 50.380 1.00 43.84 32 HIS C CA 1
ATOM 6458 C C . HIS C 1 51 ? 30.295 -13.519 50.575 1.00 42.58 32 HIS C C 1
ATOM 6459 O O . HIS C 1 51 ? 30.760 -13.080 51.615 1.00 48.76 32 HIS C O 1
ATOM 6466 N N . PRO C 1 52 ? 31.119 -13.921 49.584 1.00 39.62 33 PRO C N 1
ATOM 6467 C CA . PRO C 1 52 ? 32.572 -13.814 49.710 1.00 40.67 33 PRO C CA 1
ATOM 6468 C C . PRO C 1 52 ? 33.178 -12.413 49.564 1.00 40.42 33 PRO C C 1
ATOM 6469 O O . PRO C 1 52 ? 34.368 -12.336 49.693 1.00 42.00 33 PRO C O 1
ATOM 6473 N N . GLY C 1 53 ? 32.389 -11.366 49.272 1.00 44.15 34 GLY C N 1
ATOM 6474 C CA . GLY C 1 53 ? 32.893 -9.976 49.183 1.00 42.61 34 GLY C CA 1
ATOM 6475 C C . GLY C 1 53 ? 33.744 -9.707 47.943 1.00 41.56 34 GLY C C 1
ATOM 6476 O O . GLY C 1 53 ? 34.713 -8.912 48.030 1.00 46.04 34 GLY C O 1
ATOM 6477 N N . LYS C 1 54 ? 33.369 -10.278 46.797 1.00 40.64 35 LYS C N 1
ATOM 6478 C CA . LYS C 1 54 ? 34.025 -9.975 45.487 1.00 37.03 35 LYS C CA 1
ATOM 6479 C C . LYS C 1 54 ? 33.338 -8.795 44.788 1.00 34.60 35 LYS C C 1
ATOM 6480 O O . LYS C 1 54 ? 34.041 -8.056 44.066 1.00 38.09 35 LYS C O 1
ATOM 6486 N N . LEU C 1 55 ? 32.019 -8.651 44.960 1.00 31.62 36 LEU C N 1
ATOM 6487 C CA . LEU C 1 55 ? 31.231 -7.504 44.444 1.00 31.92 36 LEU C CA 1
ATOM 6488 C C . LEU C 1 55 ? 30.462 -6.892 45.608 1.00 33.44 36 LEU C C 1
ATOM 6489 O O . LEU C 1 55 ? 30.088 -7.637 46.527 1.00 36.79 36 LEU C O 1
ATOM 6494 N N . ALA C 1 56 ? 30.203 -5.589 45.524 1.00 31.34 37 ALA C N 1
ATOM 6495 C CA . ALA C 1 56 ? 29.416 -4.828 46.513 1.00 37.24 37 ALA C CA 1
ATOM 6496 C C . ALA C 1 56 ? 27.946 -5.239 46.386 1.00 37.36 37 ALA C C 1
ATOM 6497 O O . ALA C 1 56 ? 27.303 -5.545 47.400 1.00 35.74 37 ALA C O 1
ATOM 6499 N N . GLY C 1 57 ? 27.436 -5.215 45.155 1.00 35.30 38 GLY C N 1
ATOM 6500 C CA . GLY C 1 57 ? 26.017 -5.454 44.866 1.00 38.42 38 GLY C CA 1
ATOM 6501 C C . GLY C 1 57 ? 25.767 -5.553 43.381 1.00 39.04 38 GLY C C 1
ATOM 6502 O O . GLY C 1 57 ? 26.619 -5.105 42.586 1.00 37.12 38 GLY C O 1
ATOM 6503 N N . THR C 1 58 ? 24.619 -6.108 43.017 1.00 41.19 39 THR C N 1
ATOM 6504 C CA . THR C 1 58 ? 24.263 -6.429 41.618 1.00 36.54 39 THR C CA 1
ATOM 6505 C C . THR C 1 58 ? 22.806 -6.045 41.386 1.00 36.60 39 THR C C 1
ATOM 6506 O O . THR C 1 58 ? 22.006 -6.109 42.345 1.00 34.26 39 THR C O 1
ATOM 6510 N N . MET C 1 59 ? 22.502 -5.669 40.148 1.00 31.47 40 MET C N 1
ATOM 6511 C CA . MET C 1 59 ? 21.131 -5.544 39.615 1.00 33.41 40 MET C CA 1
ATOM 6512 C C . MET C 1 59 ? 21.079 -6.364 38.320 1.00 33.13 40 MET C C 1
ATOM 6513 O O . MET C 1 59 ? 21.877 -6.077 37.400 1.00 33.56 40 MET C O 1
ATOM 6518 N N . THR C 1 60 ? 20.222 -7.376 38.267 1.00 31.98 41 THR C N 1
ATOM 6519 C CA . THR C 1 60 ? 20.125 -8.279 37.098 1.00 34.53 41 THR C CA 1
ATOM 6520 C C . THR C 1 60 ? 18.700 -8.271 36.547 1.00 37.18 41 THR C C 1
ATOM 6521 O O . THR C 1 60 ? 17.753 -8.494 37.312 1.00 34.47 41 THR C O 1
ATOM 6525 N N . LEU C 1 61 ? 18.564 -8.023 35.244 1.00 37.62 42 LEU C N 1
ATOM 6526 C CA . LEU C 1 61 ? 17.253 -8.103 34.553 1.00 32.30 42 LEU C CA 1
ATOM 6527 C C . LEU C 1 61 ? 17.388 -9.048 33.361 1.00 30.06 42 LEU C C 1
ATOM 6528 O O . LEU C 1 61 ? 18.416 -8.986 32.672 1.00 27.02 42 LEU C O 1
ATOM 6533 N N . VAL C 1 62 ? 16.395 -9.910 33.175 1.00 29.03 43 VAL C N 1
ATOM 6534 C CA . VAL C 1 62 ? 16.306 -10.827 32.012 1.00 28.63 43 VAL C CA 1
ATOM 6535 C C . VAL C 1 62 ? 14.917 -10.649 31.419 1.00 30.63 43 VAL C C 1
ATOM 6536 O O . VAL C 1 62 ? 13.947 -10.586 32.202 1.00 27.06 43 VAL C O 1
ATOM 6540 N N . ALA C 1 63 ? 14.837 -10.571 30.092 1.00 31.15 44 ALA C N 1
ATOM 6541 C CA . ALA C 1 63 ? 13.553 -10.452 29.369 1.00 31.69 44 ALA C CA 1
ATOM 6542 C C . ALA C 1 63 ? 13.597 -11.363 28.148 1.00 32.10 44 ALA C C 1
ATOM 6543 O O . ALA C 1 63 ? 14.688 -11.545 27.590 1.00 27.55 44 ALA C O 1
ATOM 6545 N N . ARG C 1 64 ? 12.448 -11.920 27.798 1.00 29.89 45 ARG C N 1
ATOM 6546 C CA . ARG C 1 64 ? 12.280 -12.766 26.598 1.00 32.67 45 ARG C CA 1
ATOM 6547 C C . ARG C 1 64 ? 10.915 -12.455 25.991 1.00 34.90 45 ARG C C 1
ATOM 6548 O O . ARG C 1 64 ? 9.948 -12.360 26.760 1.00 35.73 45 ARG C O 1
ATOM 6556 N N . ARG C 1 65 ? 10.888 -12.232 24.673 1.00 39.20 46 ARG C N 1
ATOM 6557 C CA . ARG C 1 65 ? 9.667 -11.961 23.873 1.00 42.29 46 ARG C CA 1
ATOM 6558 C C . ARG C 1 65 ? 8.932 -10.745 24.457 1.00 39.59 46 ARG C C 1
ATOM 6559 O O . ARG C 1 65 ? 7.683 -10.767 24.495 1.00 34.74 46 ARG C O 1
ATOM 6567 N N . GLY C 1 66 ? 9.683 -9.739 24.921 1.00 41.77 47 GLY C N 1
ATOM 6568 C CA . GLY C 1 66 ? 9.125 -8.476 25.440 1.00 38.88 47 GLY C CA 1
ATOM 6569 C C . GLY C 1 66 ? 8.619 -8.573 26.870 1.00 42.68 47 GLY C C 1
ATOM 6570 O O . GLY C 1 66 ? 8.108 -7.566 27.363 1.00 39.26 47 GLY C O 1
ATOM 6571 N N . GLU C 1 67 ? 8.744 -9.728 27.530 1.00 42.98 48 GLU C N 1
ATOM 6572 C CA . GLU C 1 67 ? 8.306 -9.900 28.939 1.00 44.66 48 GLU C CA 1
ATOM 6573 C C . GLU C 1 67 ? 9.543 -9.951 29.835 1.00 39.79 48 GLU C C 1
ATOM 6574 O O . GLU C 1 67 ? 10.471 -10.709 29.505 1.00 38.79 48 GLU C O 1
ATOM 6580 N N . VAL C 1 68 ? 9.559 -9.143 30.891 1.00 35.81 49 VAL C N 1
ATOM 6581 C CA . VAL C 1 68 ? 10.593 -9.175 31.971 1.00 35.46 49 VAL C CA 1
ATOM 6582 C C . VAL C 1 68 ? 10.328 -10.445 32.759 1.00 37.68 49 VAL C C 1
ATOM 6583 O O . VAL C 1 68 ? 9.219 -10.575 33.300 1.00 43.43 49 VAL C O 1
ATOM 6587 N N . VAL C 1 69 ? 11.263 -11.386 32.751 1.00 33.45 50 VAL C N 1
ATOM 6588 C CA . VAL C 1 69 ? 11.038 -12.697 33.416 1.00 34.28 50 VAL C CA 1
ATOM 6589 C C . VAL C 1 69 ? 11.870 -12.760 34.695 1.00 34.91 50 VAL C C 1
ATOM 6590 O O . VAL C 1 69 ? 11.648 -13.680 35.483 1.00 36.84 50 VAL C O 1
ATOM 6594 N N . TYR C 1 70 ? 12.799 -11.834 34.884 1.00 32.24 51 TYR C N 1
ATOM 6595 C CA . TYR C 1 70 ? 13.677 -11.810 36.071 1.00 33.98 51 TYR C CA 1
ATOM 6596 C C . TYR C 1 70 ? 14.148 -10.379 36.300 1.00 33.35 51 TYR C C 1
ATOM 6597 O O . TYR C 1 70 ? 14.520 -9.683 35.350 1.00 39.16 51 TYR C O 1
ATOM 6606 N N . CYS C 1 71 ? 14.116 -9.966 37.553 1.00 37.54 52 CYS C N 1
ATOM 6607 C CA . CYS C 1 71 ? 14.516 -8.620 38.006 1.00 40.59 52 CYS C CA 1
ATOM 6608 C C . CYS C 1 71 ? 14.851 -8.726 39.486 1.00 40.43 52 CYS C C 1
ATOM 6609 O O . CYS C 1 71 ? 13.930 -9.009 40.275 1.00 37.92 52 CYS C O 1
ATOM 6612 N N . GLN C 1 72 ? 16.130 -8.585 39.825 1.00 39.98 53 GLN C N 1
ATOM 6613 C CA . GLN C 1 72 ? 16.606 -8.810 41.214 1.00 40.37 53 GLN C CA 1
ATOM 6614 C C . GLN C 1 72 ? 17.729 -7.847 41.558 1.00 39.11 53 GLN C C 1
ATOM 6615 O O . GLN C 1 72 ? 18.763 -7.886 40.871 1.00 36.07 53 GLN C O 1
ATOM 6621 N N . ALA C 1 73 ? 17.544 -7.058 42.606 1.00 35.51 54 ALA C N 1
ATOM 6622 C CA . ALA C 1 73 ? 18.620 -6.298 43.264 1.00 38.14 54 ALA C CA 1
ATOM 6623 C C . ALA C 1 73 ? 19.176 -7.181 44.371 1.00 41.91 54 ALA C C 1
ATOM 6624 O O . ALA C 1 73 ? 18.360 -7.873 45.019 1.00 42.08 54 ALA C O 1
ATOM 6626 N N . GLN C 1 74 ? 20.497 -7.179 44.546 1.00 36.67 55 GLN C N 1
ATOM 6627 C CA . GLN C 1 74 ? 21.192 -7.938 45.607 1.00 37.44 55 GLN C CA 1
ATOM 6628 C C . GLN C 1 74 ? 22.312 -7.075 46.183 1.00 36.47 55 GLN C C 1
ATOM 6629 O O . GLN C 1 74 ? 22.895 -6.297 45.437 1.00 37.01 55 GLN C O 1
ATOM 6635 N N . GLY C 1 75 ? 22.577 -7.224 47.477 1.00 38.49 56 GLY C N 1
ATOM 6636 C CA . GLY C 1 75 ? 23.711 -6.589 48.168 1.00 36.65 56 GLY C CA 1
ATOM 6637 C C . GLY C 1 75 ? 23.571 -5.085 48.189 1.00 37.25 56 GLY C C 1
ATOM 6638 O O . GLY C 1 75 ? 22.423 -4.606 48.188 1.00 33.91 56 GLY C O 1
ATOM 6639 N N . LEU C 1 76 ? 24.707 -4.383 48.148 1.00 37.71 57 LEU C N 1
ATOM 6640 C CA . LEU C 1 76 ? 24.832 -2.954 48.535 1.00 39.23 57 LEU C CA 1
ATOM 6641 C C . LEU C 1 76 ? 25.296 -2.129 47.336 1.00 38.65 57 LEU C C 1
ATOM 6642 O O . LEU C 1 76 ? 26.174 -2.580 46.601 1.00 36.06 57 LEU C O 1
ATOM 6647 N N . ARG C 1 77 ? 24.699 -0.961 47.147 1.00 40.52 58 ARG C N 1
ATOM 6648 C CA . ARG C 1 77 ? 25.146 0.041 46.151 1.00 38.51 58 ARG C CA 1
ATOM 6649 C C . ARG C 1 77 ? 26.260 0.889 46.761 1.00 41.03 58 ARG C C 1
ATOM 6650 O O . ARG C 1 77 ? 27.083 1.439 45.988 1.00 38.97 58 ARG C O 1
ATOM 6658 N N . ASP C 1 78 ? 26.254 1.030 48.093 1.00 41.60 59 ASP C N 1
ATOM 6659 C CA . ASP C 1 78 ? 27.240 1.853 48.846 1.00 40.52 59 ASP C CA 1
ATOM 6660 C C . ASP C 1 78 ? 27.550 1.139 50.163 1.00 42.88 59 ASP C C 1
ATOM 6661 O O . ASP C 1 78 ? 26.746 1.232 51.096 1.00 43.04 59 ASP C O 1
ATOM 6666 N N . VAL C 1 79 ? 28.684 0.448 50.214 1.00 41.07 60 VAL C N 1
ATOM 6667 C CA . VAL C 1 79 ? 29.094 -0.419 51.354 1.00 41.79 60 VAL C CA 1
ATOM 6668 C C . VAL C 1 79 ? 29.356 0.465 52.578 1.00 45.41 60 VAL C C 1
ATOM 6669 O O . VAL C 1 79 ? 28.896 0.097 53.679 1.00 44.92 60 VAL C O 1
ATOM 6673 N N . GLU C 1 80 ? 30.079 1.572 52.383 1.00 46.69 61 GLU C N 1
ATOM 6674 C CA . GLU C 1 80 ? 30.492 2.524 53.454 1.00 44.37 61 GLU C CA 1
ATOM 6675 C C . GLU C 1 80 ? 29.240 3.027 54.175 1.00 44.23 61 GLU C C 1
ATOM 6676 O O . GLU C 1 80 ? 29.240 3.036 55.415 1.00 48.07 61 GLU C O 1
ATOM 6682 N N . ARG C 1 81 ? 28.194 3.384 53.423 1.00 43.80 62 ARG C N 1
ATOM 6683 C CA . ARG C 1 81 ? 26.932 3.942 53.977 1.00 40.14 62 ARG C CA 1
ATOM 6684 C C . ARG C 1 81 ? 25.893 2.839 54.178 1.00 41.75 62 ARG C C 1
ATOM 6685 O O . ARG C 1 81 ? 24.774 3.162 54.605 1.00 41.36 62 ARG C O 1
ATOM 6693 N N . GLN C 1 82 ? 26.237 1.577 53.907 1.00 43.72 63 GLN C N 1
ATOM 6694 C CA . GLN C 1 82 ? 25.340 0.412 54.133 1.00 45.38 63 GLN C CA 1
ATOM 6695 C C . GLN C 1 82 ? 24.002 0.622 53.392 1.00 45.89 63 GLN C C 1
ATOM 6696 O O . GLN C 1 82 ? 22.938 0.231 53.929 1.00 43.74 63 GLN C O 1
ATOM 6702 N N . LEU C 1 83 ? 24.048 1.174 52.176 1.00 44.28 64 LEU C N 1
ATOM 6703 C CA . LEU C 1 83 ? 22.848 1.402 51.322 1.00 41.29 64 LEU C CA 1
ATOM 6704 C C . LEU C 1 83 ? 22.662 0.227 50.358 1.00 40.09 64 LEU C C 1
ATOM 6705 O O . LEU C 1 83 ? 23.608 -0.208 49.692 1.00 37.42 64 LEU C O 1
ATOM 6710 N N . PRO C 1 84 ? 21.448 -0.359 50.281 1.00 36.79 65 PRO C N 1
ATOM 6711 C CA . PRO C 1 84 ? 21.202 -1.507 49.415 1.00 39.24 65 PRO C CA 1
ATOM 6712 C C . PRO C 1 84 ? 21.059 -1.105 47.943 1.00 38.01 65 PRO C C 1
ATOM 6713 O O . PRO C 1 84 ? 20.691 0.024 47.643 1.00 40.12 65 PRO C O 1
ATOM 6717 N N . VAL C 1 85 ? 21.363 -2.050 47.058 1.00 39.64 66 VAL C N 1
ATOM 6718 C CA . VAL C 1 85 ? 20.997 -1.953 45.619 1.00 37.46 66 VAL C CA 1
ATOM 6719 C C . VAL C 1 85 ? 19.470 -2.015 45.581 1.00 37.73 66 VAL C C 1
ATOM 6720 O O . VAL C 1 85 ? 18.912 -2.936 46.211 1.00 32.55 66 VAL C O 1
ATOM 6724 N N . GLU C 1 86 ? 18.846 -1.061 44.888 1.00 34.53 67 GLU C N 1
ATOM 6725 C CA . GLU C 1 86 ? 17.403 -1.077 44.567 1.00 42.07 67 GLU C CA 1
ATOM 6726 C C . GLU C 1 86 ? 17.249 -1.119 43.048 1.00 43.75 67 GLU C C 1
ATOM 6727 O O . GLU C 1 86 ? 18.234 -0.806 42.332 1.00 39.35 67 GLU C O 1
ATOM 6733 N N . ARG C 1 87 ? 16.044 -1.462 42.595 1.00 40.83 68 ARG C N 1
ATOM 6734 C CA . ARG C 1 87 ? 15.668 -1.432 41.160 1.00 41.06 68 ARG C CA 1
ATOM 6735 C C . ARG C 1 87 ? 16.085 -0.093 40.545 1.00 40.13 68 ARG C C 1
ATOM 6736 O O . ARG C 1 87 ? 16.533 -0.116 39.389 1.00 41.12 68 ARG C O 1
ATOM 6744 N N . ASP C 1 88 ? 15.962 1.013 41.290 1.00 40.45 69 ASP C N 1
ATOM 6745 C CA . ASP C 1 88 ? 16.168 2.390 40.755 1.00 40.89 69 ASP C CA 1
ATOM 6746 C C . ASP C 1 88 ? 17.611 2.869 40.989 1.00 37.37 69 ASP C C 1
ATOM 6747 O O . ASP C 1 88 ? 17.890 4.039 40.726 1.00 34.62 69 ASP C O 1
ATOM 6752 N N . THR C 1 89 ? 18.509 2.023 41.485 1.00 37.15 70 THR C N 1
ATOM 6753 C CA . THR C 1 89 ? 19.918 2.437 41.722 1.00 37.25 70 THR C CA 1
ATOM 6754 C C . THR C 1 89 ? 20.519 2.886 40.390 1.00 36.32 70 THR C C 1
ATOM 6755 O O . THR C 1 89 ? 20.205 2.267 39.362 1.00 36.41 70 THR C O 1
ATOM 6759 N N . LEU C 1 90 ? 21.329 3.945 40.415 1.00 34.37 71 LEU C N 1
ATOM 6760 C CA . LEU C 1 90 ? 22.040 4.477 39.229 1.00 33.78 71 LEU C CA 1
ATOM 6761 C C . LEU C 1 90 ? 23.461 3.905 39.198 1.00 32.52 71 LEU C C 1
ATOM 6762 O O . LEU C 1 90 ? 24.115 3.854 40.250 1.00 31.79 71 LEU C O 1
ATOM 6767 N N . PHE C 1 91 ? 23.921 3.544 38.007 1.00 31.82 72 PHE C N 1
ATOM 6768 C CA . PHE C 1 91 ? 25.215 2.875 37.750 1.00 29.61 72 PHE C CA 1
ATOM 6769 C C . PHE C 1 91 ? 25.987 3.626 36.673 1.00 29.69 72 PHE C C 1
ATOM 6770 O O . PHE C 1 91 ? 25.370 4.096 35.733 1.00 31.46 72 PHE C O 1
ATOM 6778 N N . ARG C 1 92 ? 27.304 3.720 36.811 1.00 33.95 73 ARG C N 1
ATOM 6779 C CA . ARG C 1 92 ? 28.227 4.131 35.721 1.00 32.16 73 ARG C CA 1
ATOM 6780 C C . ARG C 1 92 ? 28.251 2.983 34.711 1.00 33.34 73 ARG C C 1
ATOM 6781 O O . ARG C 1 92 ? 28.761 1.914 35.071 1.00 31.94 73 ARG C O 1
ATOM 6789 N N . ILE C 1 93 ? 27.691 3.154 33.511 1.00 30.10 74 ILE C N 1
ATOM 6790 C CA . ILE C 1 93 ? 27.596 2.035 32.519 1.00 30.77 74 ILE C CA 1
ATOM 6791 C C . ILE C 1 93 ? 28.807 2.058 31.600 1.00 32.32 74 ILE C C 1
ATOM 6792 O O . ILE C 1 93 ? 29.044 1.137 30.792 1.00 29.56 74 ILE C O 1
ATOM 6797 N N . TYR C 1 94 ? 29.503 3.169 31.676 1.00 32.55 75 TYR C N 1
ATOM 6798 C CA . TYR C 1 94 ? 30.759 3.273 30.914 1.00 31.52 75 TYR C CA 1
ATOM 6799 C C . TYR C 1 94 ? 30.527 2.932 29.429 1.00 28.99 75 TYR C C 1
ATOM 6800 O O . TYR C 1 94 ? 29.724 3.657 28.789 1.00 33.66 75 TYR C O 1
ATOM 6809 N N . SER C 1 95 ? 31.256 1.946 28.879 1.00 29.17 76 SER C N 1
ATOM 6810 C CA . SER C 1 95 ? 31.287 1.687 27.413 1.00 29.09 76 SER C CA 1
ATOM 6811 C C . SER C 1 95 ? 29.958 1.095 26.936 1.00 24.55 76 SER C C 1
ATOM 6812 O O . SER C 1 95 ? 29.789 0.984 25.739 1.00 30.02 76 SER C O 1
ATOM 6815 N N . MET C 1 96 ? 29.027 0.778 27.825 1.00 26.18 77 MET C N 1
ATOM 6816 C CA . MET C 1 96 ? 27.616 0.545 27.425 1.00 28.67 77 MET C CA 1
ATOM 6817 C C . MET C 1 96 ? 26.985 1.867 26.952 1.00 28.45 77 MET C C 1
ATOM 6818 O O . MET C 1 96 ? 25.853 1.853 26.456 1.00 33.15 77 MET C O 1
ATOM 6823 N N . THR C 1 97 ? 27.721 2.967 27.036 1.00 27.78 78 THR C N 1
ATOM 6824 C CA . THR C 1 97 ? 27.400 4.236 26.329 1.00 28.28 78 THR C CA 1
ATOM 6825 C C . THR C 1 97 ? 27.586 4.073 24.817 1.00 28.38 78 THR C C 1
ATOM 6826 O O . THR C 1 97 ? 26.885 4.758 24.049 1.00 24.71 78 THR C O 1
ATOM 6830 N N . LYS C 1 98 ? 28.541 3.237 24.400 1.00 29.32 79 LYS C N 1
ATOM 6831 C CA . LYS C 1 98 ? 29.008 3.181 22.991 1.00 29.44 79 LYS C CA 1
ATOM 6832 C C . LYS C 1 98 ? 27.850 2.815 22.068 1.00 29.50 79 LYS C C 1
ATOM 6833 O O . LYS C 1 98 ? 27.715 3.397 20.992 1.00 33.36 79 LYS C O 1
ATOM 6839 N N . PRO C 1 99 ? 27.032 1.797 22.392 1.00 28.31 80 PRO C N 1
ATOM 6840 C CA . PRO C 1 99 ? 25.937 1.426 21.505 1.00 27.85 80 PRO C CA 1
ATOM 6841 C C . PRO C 1 99 ? 24.950 2.583 21.363 1.00 26.38 80 PRO C C 1
ATOM 6842 O O . PRO C 1 99 ? 24.380 2.717 20.296 1.00 28.61 80 PRO C O 1
ATOM 6846 N N . ILE C 1 100 ? 24.807 3.401 22.401 1.00 25.34 81 ILE C N 1
ATOM 6847 C CA . ILE C 1 100 ? 23.861 4.554 22.387 1.00 27.62 81 ILE C CA 1
ATOM 6848 C C . ILE C 1 100 ? 24.382 5.594 21.401 1.00 28.28 81 ILE C C 1
ATOM 6849 O O . ILE C 1 100 ? 23.607 6.019 20.510 1.00 27.16 81 ILE C O 1
ATOM 6854 N N . THR C 1 101 ? 25.659 5.954 21.522 1.00 25.82 82 THR C N 1
ATOM 6855 C CA . THR C 1 101 ? 26.344 6.876 20.578 1.00 25.30 82 THR C CA 1
ATOM 6856 C C . THR C 1 101 ? 26.225 6.336 19.149 1.00 25.82 82 THR C C 1
ATOM 6857 O O . THR C 1 101 ? 26.023 7.116 18.208 1.00 28.83 82 THR C O 1
ATOM 6861 N N . SER C 1 102 ? 26.386 5.029 18.997 1.00 26.29 83 SER C N 1
ATOM 6862 C CA . SER C 1 102 ? 26.430 4.342 17.682 1.00 26.79 83 SER C CA 1
ATOM 6863 C C . SER C 1 102 ? 25.045 4.469 17.031 1.00 28.00 83 SER C C 1
ATOM 6864 O O . SER C 1 102 ? 24.968 4.815 15.842 1.00 29.14 83 SER C O 1
ATOM 6867 N N . ILE C 1 103 ? 23.987 4.245 17.810 1.00 25.54 84 ILE C N 1
ATOM 6868 C CA . ILE C 1 103 ? 22.588 4.454 17.358 1.00 26.04 84 ILE C CA 1
ATOM 6869 C C . ILE C 1 103 ? 22.398 5.927 16.972 1.00 27.66 84 ILE C C 1
ATOM 6870 O O . ILE C 1 103 ? 21.893 6.184 15.883 1.00 25.85 84 ILE C O 1
ATOM 6875 N N . ALA C 1 104 ? 22.844 6.861 17.815 1.00 28.45 85 ALA C N 1
ATOM 6876 C CA . ALA C 1 104 ? 22.725 8.310 17.562 1.00 28.73 85 ALA C CA 1
ATOM 6877 C C . ALA C 1 104 ? 23.311 8.633 16.187 1.00 28.94 85 ALA C C 1
ATOM 6878 O O . ALA C 1 104 ? 22.638 9.318 15.393 1.00 31.14 85 ALA C O 1
ATOM 6880 N N . LEU C 1 105 ? 24.519 8.152 15.895 1.00 27.48 86 LEU C N 1
ATOM 6881 C CA . LEU C 1 105 ? 25.183 8.477 14.609 1.00 25.69 86 LEU C CA 1
ATOM 6882 C C . LEU C 1 105 ? 24.461 7.775 13.451 1.00 26.29 86 LEU C C 1
ATOM 6883 O O . LEU C 1 105 ? 24.332 8.386 12.376 1.00 29.38 86 LEU C O 1
ATOM 6888 N N . MET C 1 106 ? 23.976 6.555 13.640 1.00 25.10 87 MET C N 1
ATOM 6889 C CA . MET C 1 106 ? 23.289 5.837 12.539 1.00 24.47 87 MET C CA 1
ATOM 6890 C C . MET C 1 106 ? 21.896 6.434 12.321 1.00 27.29 87 MET C C 1
ATOM 6891 O O . MET C 1 106 ? 21.377 6.290 11.197 1.00 28.95 87 MET C O 1
ATOM 6896 N N . GLN C 1 107 ? 21.343 7.178 13.285 1.00 27.30 88 GLN C N 1
ATOM 6897 C CA . GLN C 1 107 ? 20.079 7.940 13.045 1.00 30.26 88 GLN C CA 1
ATOM 6898 C C . GLN C 1 107 ? 20.342 8.946 11.920 1.00 28.87 88 GLN C C 1
ATOM 6899 O O . GLN C 1 107 ? 19.491 9.075 11.030 1.00 29.64 88 GLN C O 1
ATOM 6905 N N . LEU C 1 108 ? 21.522 9.565 11.928 1.00 31.11 89 LEU C N 1
ATOM 6906 C CA . LEU C 1 108 ? 21.927 10.592 10.930 1.00 30.21 89 LEU C CA 1
ATOM 6907 C C . LEU C 1 108 ? 22.268 9.923 9.589 1.00 31.91 89 LEU C C 1
ATOM 6908 O O . LEU C 1 108 ? 21.992 10.514 8.509 1.00 32.28 89 LEU C O 1
ATOM 6913 N N . TYR C 1 109 ? 22.810 8.709 9.627 1.00 29.53 90 TYR C N 1
ATOM 6914 C CA . TYR C 1 109 ? 23.022 7.882 8.414 1.00 29.69 90 TYR C CA 1
ATOM 6915 C C . TYR C 1 109 ? 21.680 7.696 7.683 1.00 30.26 90 TYR C C 1
ATOM 6916 O O . TYR C 1 109 ? 21.610 7.906 6.458 1.00 34.39 90 TYR C O 1
ATOM 6925 N N . GLU C 1 110 ? 20.640 7.346 8.440 1.00 30.13 91 GLU C N 1
ATOM 6926 C CA . GLU C 1 110 ? 19.257 7.151 7.929 1.00 32.88 91 GLU C CA 1
ATOM 6927 C C . GLU C 1 110 ? 18.693 8.427 7.302 1.00 33.35 91 GLU C C 1
ATOM 6928 O O . GLU C 1 110 ? 17.690 8.296 6.559 1.00 37.44 91 GLU C O 1
ATOM 6934 N N . GLN C 1 111 ? 19.307 9.585 7.553 1.00 30.63 92 GLN C N 1
ATOM 6935 C CA . GLN C 1 111 ? 18.832 10.896 7.039 1.00 34.14 92 GLN C CA 1
ATOM 6936 C C . GLN C 1 111 ? 19.706 11.349 5.871 1.00 30.66 92 GLN C C 1
ATOM 6937 O O . GLN C 1 111 ? 19.521 12.479 5.407 1.00 35.25 92 GLN C O 1
ATOM 6943 N N . GLY C 1 112 ? 20.642 10.511 5.436 1.00 30.97 93 GLY C N 1
ATOM 6944 C CA . GLY C 1 112 ? 21.476 10.793 4.258 1.00 33.30 93 GLY C CA 1
ATOM 6945 C C . GLY C 1 112 ? 22.659 11.682 4.580 1.00 29.31 93 GLY C C 1
ATOM 6946 O O . GLY C 1 112 ? 23.264 12.181 3.635 1.00 30.77 93 GLY C O 1
ATOM 6947 N N . ARG C 1 113 ? 22.971 11.872 5.856 1.00 30.61 94 ARG C N 1
ATOM 6948 C CA . ARG C 1 113 ? 23.943 12.904 6.339 1.00 32.40 94 ARG C CA 1
ATOM 6949 C C . ARG C 1 113 ? 25.393 12.520 6.032 1.00 30.22 94 ARG C C 1
ATOM 6950 O O . ARG C 1 113 ? 26.190 13.423 5.881 1.00 30.61 94 ARG C O 1
ATOM 6958 N N . PHE C 1 114 ? 25.718 11.228 5.971 1.00 27.89 95 PHE C N 1
ATOM 6959 C CA . PHE C 1 114 ? 27.074 10.738 5.638 1.00 27.66 95 PHE C CA 1
ATOM 6960 C C . PHE C 1 114 ? 26.978 9.303 5.121 1.00 27.23 95 PHE C C 1
ATOM 6961 O O . PHE C 1 114 ? 25.941 8.699 5.286 1.00 24.82 95 PHE C O 1
ATOM 6969 N N . LEU C 1 115 ? 28.077 8.783 4.571 1.00 27.27 96 LEU C N 1
ATOM 6970 C CA . LEU C 1 115 ? 28.232 7.348 4.235 1.00 28.74 96 LEU C CA 1
ATOM 6971 C C . LEU C 1 115 ? 29.375 6.739 5.050 1.00 28.60 96 LEU C C 1
ATOM 6972 O O . LEU C 1 115 ? 30.311 7.471 5.399 1.00 29.87 96 LEU C O 1
ATOM 6977 N N . LEU C 1 116 ? 29.290 5.445 5.333 1.00 27.98 97 LEU C N 1
ATOM 6978 C CA . LEU C 1 116 ? 30.284 4.741 6.174 1.00 28.78 97 LEU C CA 1
ATOM 6979 C C . LEU C 1 116 ? 31.653 4.719 5.487 1.00 29.95 97 LEU C C 1
ATOM 6980 O O . LEU C 1 116 ? 32.668 4.728 6.203 1.00 29.21 97 LEU C O 1
ATOM 6985 N N . ASP C 1 117 ? 31.691 4.721 4.164 1.00 27.97 98 ASP C N 1
ATOM 6986 C CA . ASP C 1 117 ? 32.957 4.628 3.393 1.00 26.37 98 ASP C CA 1
ATOM 6987 C C . ASP C 1 117 ? 33.481 6.030 3.055 1.00 27.49 98 ASP C C 1
ATOM 6988 O O . ASP C 1 117 ? 34.461 6.137 2.315 1.00 27.20 98 ASP C O 1
ATOM 6993 N N . GLU C 1 118 ? 32.904 7.076 3.628 1.00 29.88 99 GLU C N 1
ATOM 6994 C CA . GLU C 1 118 ? 33.435 8.457 3.480 1.00 31.92 99 GLU C CA 1
ATOM 6995 C C . GLU C 1 118 ? 34.608 8.643 4.431 1.00 33.01 99 GLU C C 1
ATOM 6996 O O . GLU C 1 118 ? 34.585 8.146 5.561 1.00 31.93 99 GLU C O 1
ATOM 7002 N N . PRO C 1 119 ? 35.654 9.369 3.986 1.00 33.10 100 PRO C N 1
ATOM 7003 C CA . PRO C 1 119 ? 36.775 9.694 4.861 1.00 31.51 100 PRO C CA 1
ATOM 7004 C C . PRO C 1 119 ? 36.290 10.565 6.026 1.00 31.44 100 PRO C C 1
ATOM 7005 O O . PRO C 1 119 ? 35.450 11.451 5.821 1.00 30.18 100 PRO C O 1
ATOM 7009 N N . VAL C 1 120 ? 36.811 10.303 7.222 1.00 28.10 101 VAL C N 1
ATOM 7010 C CA . VAL C 1 120 ? 36.514 11.155 8.412 1.00 28.13 101 VAL C CA 1
ATOM 7011 C C . VAL C 1 120 ? 36.893 12.601 8.072 1.00 26.53 101 VAL C C 1
ATOM 7012 O O . VAL C 1 120 ? 36.223 13.520 8.535 1.00 31.93 101 VAL C O 1
ATOM 7016 N N . HIS C 1 121 ? 37.933 12.816 7.285 1.00 31.68 102 HIS C N 1
ATOM 7017 C CA . HIS C 1 121 ? 38.485 14.182 7.080 1.00 34.30 102 HIS C CA 1
ATOM 7018 C C . HIS C 1 121 ? 37.509 15.036 6.251 1.00 38.66 102 HIS C C 1
ATOM 7019 O O . HIS C 1 121 ? 37.655 16.269 6.240 1.00 38.23 102 HIS C O 1
ATOM 7026 N N . LYS C 1 122 ? 36.548 14.422 5.565 1.00 36.66 103 LYS C N 1
ATOM 7027 C CA . LYS C 1 122 ? 35.477 15.195 4.903 1.00 34.51 103 LYS C CA 1
ATOM 7028 C C . LYS C 1 122 ? 34.765 16.042 5.961 1.00 37.28 103 LYS C C 1
ATOM 7029 O O . LYS C 1 122 ? 34.422 17.204 5.661 1.00 35.36 103 LYS C O 1
ATOM 7035 N N . TYR C 1 123 ? 34.548 15.488 7.155 1.00 33.44 104 TYR C N 1
ATOM 7036 C CA . TYR C 1 123 ? 33.787 16.156 8.246 1.00 34.67 104 TYR C CA 1
ATOM 7037 C C . TYR C 1 123 ? 34.743 16.824 9.239 1.00 33.13 104 TYR C C 1
ATOM 7038 O O . TYR C 1 123 ? 34.340 17.793 9.909 1.00 34.52 104 TYR C O 1
ATOM 7047 N N . ILE C 1 124 ? 35.971 16.323 9.331 1.00 32.35 105 ILE C N 1
ATOM 7048 C CA . ILE C 1 124 ? 37.026 16.878 10.235 1.00 31.85 105 ILE C CA 1
ATOM 7049 C C . ILE C 1 124 ? 38.252 17.157 9.380 1.00 32.74 105 ILE C C 1
ATOM 7050 O O . ILE C 1 124 ? 39.167 16.340 9.328 1.00 31.33 105 ILE C O 1
ATOM 7055 N N . PRO C 1 125 ? 38.300 18.303 8.660 1.00 35.04 106 PRO C N 1
ATOM 7056 C CA . PRO C 1 125 ? 39.329 18.519 7.639 1.00 35.86 106 PRO C CA 1
ATOM 7057 C C . PRO C 1 125 ? 40.766 18.586 8.182 1.00 33.75 106 PRO C C 1
ATOM 7058 O O . PRO C 1 125 ? 41.692 18.302 7.433 1.00 30.76 106 PRO C O 1
ATOM 7062 N N . THR C 1 126 ? 40.928 18.904 9.466 1.00 32.53 107 THR C N 1
ATOM 7063 C CA . THR C 1 126 ? 42.254 18.940 10.134 1.00 33.11 107 THR C CA 1
ATOM 7064 C C . THR C 1 126 ? 42.844 17.522 10.224 1.00 35.13 107 THR C C 1
ATOM 7065 O O . THR C 1 126 ? 44.046 17.419 10.487 1.00 34.76 107 THR C O 1
ATOM 7069 N N . TRP C 1 127 ? 42.051 16.479 9.965 1.00 31.06 108 TRP C N 1
ATOM 7070 C CA . TRP C 1 127 ? 42.479 15.061 10.098 1.00 35.20 108 TRP C CA 1
ATOM 7071 C C . TRP C 1 127 ? 42.954 14.498 8.758 1.00 37.09 108 TRP C C 1
ATOM 7072 O O . TRP C 1 127 ? 43.223 13.270 8.703 1.00 35.51 108 TRP C O 1
ATOM 7083 N N . LYS C 1 128 ? 43.012 15.323 7.714 1.00 39.81 109 LYS C N 1
ATOM 7084 C CA . LYS C 1 128 ? 43.283 14.845 6.332 1.00 42.79 109 LYS C CA 1
ATOM 7085 C C . LYS C 1 128 ? 44.662 14.184 6.272 1.00 37.84 109 LYS C C 1
ATOM 7086 O O . LYS C 1 128 ? 44.820 13.231 5.487 1.00 39.69 109 LYS C O 1
ATOM 7092 N N . ASN C 1 129 ? 45.619 14.674 7.061 1.00 36.86 110 ASN C N 1
ATOM 7093 C CA . ASN C 1 129 ? 47.049 14.275 6.953 1.00 38.11 110 ASN C CA 1
ATOM 7094 C C . ASN C 1 129 ? 47.473 13.398 8.136 1.00 36.73 110 ASN C C 1
ATOM 7095 O O . ASN C 1 129 ? 48.674 13.324 8.405 1.00 36.44 110 ASN C O 1
ATOM 7100 N N . LEU C 1 130 ? 46.532 12.723 8.790 1.00 33.85 111 LEU C N 1
ATOM 7101 C CA . LEU C 1 130 ? 46.851 11.701 9.816 1.00 32.07 111 LEU C CA 1
ATOM 7102 C C . LEU C 1 130 ? 47.804 10.667 9.221 1.00 30.44 111 LEU C C 1
ATOM 7103 O O . LEU C 1 130 ? 47.591 10.238 8.084 1.00 29.20 111 LEU C O 1
ATOM 7108 N N . ARG C 1 131 ? 48.857 10.333 9.964 1.00 30.95 112 ARG C N 1
ATOM 7109 C CA . ARG C 1 131 ? 49.879 9.356 9.537 1.00 30.29 112 ARG C CA 1
ATOM 7110 C C . ARG C 1 131 ? 50.003 8.277 10.612 1.00 29.43 112 ARG C C 1
ATOM 7111 O O . ARG C 1 131 ? 49.358 8.411 11.679 1.00 30.16 112 ARG C O 1
ATOM 7119 N N . VAL C 1 132 ? 50.722 7.214 10.287 1.00 26.74 113 VAL C N 1
ATOM 7120 C CA . VAL C 1 132 ? 50.852 5.982 11.121 1.00 28.32 113 VAL C CA 1
ATOM 7121 C C . VAL C 1 132 ? 52.166 6.059 11.915 1.00 28.56 113 VAL C C 1
ATOM 7122 O O . VAL C 1 132 ? 53.222 6.356 11.302 1.00 23.28 113 VAL C O 1
ATOM 7126 N N . TYR C 1 133 ? 52.106 5.747 13.210 1.00 30.90 114 TYR C N 1
ATOM 7127 C CA . TYR C 1 133 ? 53.275 5.701 14.120 1.00 34.78 114 TYR C CA 1
ATOM 7128 C C . TYR C 1 133 ? 54.366 4.829 13.504 1.00 36.91 114 TYR C C 1
ATOM 7129 O O . TYR C 1 133 ? 54.068 3.699 13.129 1.00 40.98 114 TYR C O 1
ATOM 7138 N N . LYS C 1 134 ? 55.594 5.343 13.403 1.00 39.16 115 LYS C N 1
ATOM 7139 C CA . LYS C 1 134 ? 56.770 4.515 13.045 1.00 37.54 115 LYS C CA 1
ATOM 7140 C C . LYS C 1 134 ? 57.668 4.380 14.276 1.00 37.77 115 LYS C C 1
ATOM 7141 O O . LYS C 1 134 ? 57.942 3.235 14.698 1.00 36.17 115 LYS C O 1
ATOM 7147 N N . THR C 1 135 ? 58.100 5.497 14.849 1.00 33.71 116 THR C N 1
ATOM 7148 C CA . THR C 1 135 ? 59.007 5.464 16.017 1.00 37.22 116 THR C CA 1
ATOM 7149 C C . THR C 1 135 ? 59.080 6.845 16.658 1.00 35.69 116 THR C C 1
ATOM 7150 O O . THR C 1 135 ? 58.604 7.801 16.036 1.00 37.37 116 THR C O 1
ATOM 7154 N N . GLY C 1 136 ? 59.673 6.906 17.852 1.00 32.75 117 GLY C N 1
ATOM 7155 C CA . GLY C 1 136 ? 59.921 8.143 18.604 1.00 29.49 117 GLY C CA 1
ATOM 7156 C C . GLY C 1 136 ? 58.939 8.304 19.742 1.00 31.77 117 GLY C C 1
ATOM 7157 O O . GLY C 1 136 ? 57.881 7.628 19.741 1.00 28.93 117 GLY C O 1
ATOM 7158 N N . SER C 1 137 ? 59.292 9.146 20.705 1.00 35.42 118 SER C N 1
ATOM 7159 C CA . SER C 1 137 ? 58.424 9.556 21.836 1.00 38.16 118 SER C CA 1
ATOM 7160 C C . SER C 1 137 ? 57.850 10.933 21.531 1.00 37.21 118 SER C C 1
ATOM 7161 O O . SER C 1 137 ? 58.586 11.762 20.944 1.00 33.34 118 SER C O 1
ATOM 7164 N N . HIS C 1 138 ? 56.591 11.141 21.913 1.00 40.04 119 HIS C N 1
ATOM 7165 C CA . HIS C 1 138 ? 55.920 12.467 21.936 1.00 44.28 119 HIS C CA 1
ATOM 7166 C C . HIS C 1 138 ? 56.850 13.476 22.623 1.00 44.10 119 HIS C C 1
ATOM 7167 O O . HIS C 1 138 ? 57.373 13.186 23.700 1.00 37.19 119 HIS C O 1
ATOM 7174 N N . PRO C 1 139 ? 57.089 14.687 22.067 1.00 45.47 120 PRO C N 1
ATOM 7175 C CA . PRO C 1 139 ? 56.427 15.187 20.868 1.00 47.11 120 PRO C CA 1
ATOM 7176 C C . PRO C 1 139 ? 57.228 15.072 19.560 1.00 50.42 120 PRO C C 1
ATOM 7177 O O . PRO C 1 139 ? 56.991 15.873 18.680 1.00 46.95 120 PRO C O 1
ATOM 7181 N N . GLN C 1 140 ? 58.131 14.092 19.447 1.00 50.92 121 GLN C N 1
ATOM 7182 C CA . GLN C 1 140 ? 59.002 13.925 18.249 1.00 52.29 121 GLN C CA 1
ATOM 7183 C C . GLN C 1 140 ? 58.757 12.542 17.634 1.00 49.26 121 GLN C C 1
ATOM 7184 O O . GLN C 1 140 ? 59.721 11.796 17.379 1.00 56.75 121 GLN C O 1
ATOM 7190 N N . MET C 1 141 ? 57.496 12.231 17.367 1.00 47.86 122 MET C N 1
ATOM 7191 C CA . MET C 1 141 ? 57.093 10.930 16.785 1.00 44.70 122 MET C CA 1
ATOM 7192 C C . MET C 1 141 ? 57.191 11.004 15.269 1.00 43.28 122 MET C C 1
ATOM 7193 O O . MET C 1 141 ? 56.626 11.943 14.690 1.00 43.88 122 MET C O 1
ATOM 7198 N N . LEU C 1 142 ? 57.926 10.065 14.675 1.00 40.44 123 LEU C N 1
ATOM 7199 C CA . LEU C 1 142 ? 58.031 9.902 13.205 1.00 42.02 123 LEU C CA 1
ATOM 7200 C C . LEU C 1 142 ? 56.906 8.964 12.753 1.00 37.91 123 LEU C C 1
ATOM 7201 O O . LEU C 1 142 ? 56.493 8.086 13.552 1.00 33.79 123 LEU C O 1
ATOM 7206 N N . THR C 1 143 ? 56.413 9.178 11.539 1.00 33.48 124 THR C N 1
ATOM 7207 C CA . THR C 1 143 ? 55.167 8.572 11.023 1.00 34.63 124 THR C CA 1
ATOM 7208 C C . THR C 1 143 ? 55.353 8.177 9.562 1.00 34.30 124 THR C C 1
ATOM 7209 O O . THR C 1 143 ? 56.240 8.743 8.919 1.00 32.77 124 THR C O 1
ATOM 7213 N N . THR C 1 144 ? 54.510 7.269 9.075 1.00 33.63 125 THR C N 1
ATOM 7214 C CA . THR C 1 144 ? 54.472 6.820 7.653 1.00 39.04 125 THR C CA 1
ATOM 7215 C C . THR C 1 144 ? 53.079 7.082 7.070 1.00 36.34 125 THR C C 1
ATOM 7216 O O . THR C 1 144 ? 52.117 7.113 7.847 1.00 38.82 125 THR C O 1
ATOM 7220 N N . ALA C 1 145 ? 52.999 7.210 5.747 1.00 33.54 126 ALA C N 1
ATOM 7221 C CA . ALA C 1 145 ? 51.740 7.403 5.002 1.00 32.75 126 ALA C CA 1
ATOM 7222 C C . ALA C 1 145 ? 50.820 6.200 5.216 1.00 35.85 126 ALA C C 1
ATOM 7223 O O . ALA C 1 145 ? 51.236 5.060 5.041 1.00 34.78 126 ALA C O 1
ATOM 7225 N N . PRO C 1 146 ? 49.536 6.429 5.573 1.00 37.54 127 PRO C N 1
ATOM 7226 C CA . PRO C 1 146 ? 48.550 5.354 5.629 1.00 38.39 127 PRO C CA 1
ATOM 7227 C C . PRO C 1 146 ? 48.192 4.888 4.211 1.00 34.78 127 PRO C C 1
ATOM 7228 O O . PRO C 1 146 ? 48.316 5.675 3.319 1.00 33.81 127 PRO C O 1
ATOM 7232 N N . GLN C 1 147 ? 47.805 3.627 4.039 1.00 36.42 128 GLN C N 1
ATOM 7233 C CA . GLN C 1 147 ? 47.405 3.069 2.716 1.00 39.94 128 GLN C CA 1
ATOM 7234 C C . GLN C 1 147 ? 46.173 3.832 2.210 1.00 39.05 128 GLN C C 1
ATOM 7235 O O . GLN C 1 147 ? 46.093 4.080 1.012 1.00 40.76 128 GLN C O 1
ATOM 7241 N N . ARG C 1 148 ? 45.235 4.175 3.100 1.00 32.17 129 ARG C N 1
ATOM 7242 C CA . ARG C 1 148 ? 44.034 4.967 2.736 1.00 33.43 129 ARG C CA 1
ATOM 7243 C C . ARG C 1 148 ? 43.635 5.811 3.937 1.00 37.58 129 ARG C C 1
ATOM 7244 O O . ARG C 1 148 ? 43.994 5.498 5.071 1.00 35.07 129 ARG C O 1
ATOM 7252 N N . PRO C 1 149 ? 42.883 6.909 3.718 1.00 36.24 130 PRO C N 1
ATOM 7253 C CA . PRO C 1 149 ? 42.334 7.684 4.822 1.00 37.60 130 PRO C CA 1
ATOM 7254 C C . PRO C 1 149 ? 41.338 6.887 5.669 1.00 34.48 130 PRO C C 1
ATOM 7255 O O . PRO C 1 149 ? 40.668 5.997 5.186 1.00 32.97 130 PRO C O 1
ATOM 7259 N N . MET C 1 150 ? 41.306 7.233 6.954 1.00 31.43 131 MET C N 1
ATOM 7260 C CA . MET C 1 150 ? 40.327 6.748 7.951 1.00 31.33 131 MET C CA 1
ATOM 7261 C C . MET C 1 150 ? 38.913 7.020 7.430 1.00 32.85 131 MET C C 1
ATOM 7262 O O . MET C 1 150 ? 38.687 8.109 6.899 1.00 31.21 131 MET C O 1
ATOM 7267 N N . THR C 1 151 ? 37.985 6.088 7.652 1.00 32.77 132 THR C N 1
ATOM 7268 C CA . THR C 1 151 ? 36.553 6.250 7.294 1.00 28.31 132 THR C CA 1
ATOM 7269 C C . THR C 1 151 ? 35.703 6.266 8.554 1.00 28.77 132 THR C C 1
ATOM 7270 O O . THR C 1 151 ? 36.187 5.875 9.628 1.00 26.15 132 THR C O 1
ATOM 7274 N N . ILE C 1 152 ? 34.439 6.633 8.388 1.00 28.46 133 ILE C N 1
ATOM 7275 C CA . ILE C 1 152 ? 33.451 6.635 9.501 1.00 27.92 133 ILE C CA 1
ATOM 7276 C C . ILE C 1 152 ? 33.247 5.188 9.954 1.00 26.07 133 ILE C C 1
ATOM 7277 O O . ILE C 1 152 ? 33.136 4.957 11.169 1.00 26.55 133 ILE C O 1
ATOM 7282 N N . ARG C 1 153 ? 33.190 4.250 9.016 1.00 27.09 134 ARG C N 1
ATOM 7283 C CA . ARG C 1 153 ? 33.062 2.804 9.341 1.00 27.96 134 ARG C CA 1
ATOM 7284 C C . ARG C 1 153 ? 34.215 2.407 10.263 1.00 25.58 134 ARG C C 1
ATOM 7285 O O . ARG C 1 153 ? 33.943 1.699 11.236 1.00 25.82 134 ARG C O 1
ATOM 7293 N N . ASP C 1 154 ? 35.445 2.849 9.964 1.00 22.61 135 ASP C N 1
ATOM 7294 C CA . ASP C 1 154 ? 36.616 2.581 10.843 1.00 24.78 135 ASP C CA 1
ATOM 7295 C C . ASP C 1 154 ? 36.334 3.099 12.260 1.00 23.84 135 ASP C C 1
ATOM 7296 O O . ASP C 1 154 ? 36.656 2.371 13.217 1.00 21.16 135 ASP C O 1
ATOM 7301 N N . LEU C 1 155 ? 35.753 4.294 12.408 1.00 24.77 136 LEU C N 1
ATOM 7302 C CA . LEU C 1 155 ? 35.442 4.850 13.747 1.00 27.54 136 LEU C CA 1
ATOM 7303 C C . LEU C 1 155 ? 34.412 3.971 14.447 1.00 29.82 136 LEU C C 1
ATOM 7304 O O . LEU C 1 155 ? 34.583 3.664 15.632 1.00 30.67 136 LEU C O 1
ATOM 7309 N N . LEU C 1 156 ? 33.366 3.583 13.742 1.00 30.82 137 LEU C N 1
ATOM 7310 C CA . LEU C 1 156 ? 32.255 2.823 14.370 1.00 29.15 137 LEU C CA 1
ATOM 7311 C C . LEU C 1 156 ? 32.728 1.412 14.744 1.00 25.96 137 LEU C C 1
ATOM 7312 O O . LEU C 1 156 ? 32.050 0.769 15.586 1.00 19.09 137 LEU C O 1
ATOM 7317 N N . THR C 1 157 ? 33.809 0.926 14.144 1.00 24.24 138 THR C N 1
ATOM 7318 C CA . THR C 1 157 ? 34.242 -0.491 14.319 1.00 25.25 138 THR C CA 1
ATOM 7319 C C . THR C 1 157 ? 35.559 -0.593 15.097 1.00 26.84 138 THR C C 1
ATOM 7320 O O . THR C 1 157 ? 36.018 -1.720 15.289 1.00 28.10 138 THR C O 1
ATOM 7324 N N . HIS C 1 158 ? 36.125 0.528 15.545 1.00 29.27 139 HIS C N 1
ATOM 7325 C CA . HIS C 1 158 ? 37.447 0.571 16.232 1.00 28.15 139 HIS C CA 1
ATOM 7326 C C . HIS C 1 158 ? 38.539 0.001 15.316 1.00 27.33 139 HIS C C 1
ATOM 7327 O O . HIS C 1 158 ? 39.433 -0.691 15.812 1.00 27.25 139 HIS C O 1
ATOM 7334 N N . GLN C 1 159 ? 38.459 0.280 14.022 1.00 25.67 140 GLN C N 1
ATOM 7335 C CA . GLN C 1 159 ? 39.493 -0.122 13.025 1.00 27.13 140 GLN C CA 1
ATOM 7336 C C . GLN C 1 159 ? 40.232 1.127 12.506 1.00 25.62 140 GLN C C 1
ATOM 7337 O O . GLN C 1 159 ? 40.969 0.993 11.536 1.00 29.18 140 GLN C O 1
ATOM 7343 N N . SER C 1 160 ? 40.065 2.284 13.147 1.00 25.09 141 SER C N 1
ATOM 7344 C CA . SER C 1 160 ? 40.563 3.607 12.657 1.00 29.32 141 SER C CA 1
ATOM 7345 C C . SER C 1 160 ? 42.070 3.770 12.901 1.00 28.04 141 SER C C 1
ATOM 7346 O O . SER C 1 160 ? 42.697 4.506 12.145 1.00 28.43 141 SER C O 1
ATOM 7349 N N . GLY C 1 161 ? 42.625 3.085 13.903 1.00 27.09 142 GLY C N 1
ATOM 7350 C CA . GLY C 1 161 ? 44.022 3.272 14.328 1.00 30.51 142 GLY C CA 1
ATOM 7351 C C . GLY C 1 161 ? 44.117 4.151 15.558 1.00 30.53 142 GLY C C 1
ATOM 7352 O O . GLY C 1 161 ? 45.233 4.303 16.093 1.00 30.10 142 GLY C O 1
ATOM 7353 N N . LEU C 1 162 ? 43.002 4.725 16.004 1.00 29.81 143 LEU C N 1
ATOM 7354 C CA . LEU C 1 162 ? 42.990 5.486 17.275 1.00 26.81 143 LEU C CA 1
ATOM 7355 C C . LEU C 1 162 ? 43.186 4.501 18.421 1.00 26.27 143 LEU C C 1
ATOM 7356 O O . LEU C 1 162 ? 43.039 3.277 18.230 1.00 26.96 143 LEU C O 1
ATOM 7361 N N . THR C 1 163 ? 43.482 5.018 19.597 1.00 26.84 144 THR C N 1
ATOM 7362 C CA . THR C 1 163 ? 43.633 4.143 20.780 1.00 27.66 144 THR C CA 1
ATOM 7363 C C . THR C 1 163 ? 43.004 4.821 21.987 1.00 27.98 144 THR C C 1
ATOM 7364 O O . THR C 1 163 ? 42.111 5.655 21.799 1.00 27.57 144 THR C O 1
ATOM 7368 N N . TYR C 1 164 ? 43.441 4.393 23.166 1.00 29.93 145 TYR C N 1
ATOM 7369 C CA . TYR C 1 164 ? 43.051 4.901 24.491 1.00 29.77 145 TYR C CA 1
ATOM 7370 C C . TYR C 1 164 ? 44.304 5.038 25.358 1.00 28.72 145 TYR C C 1
ATOM 7371 O O . TYR C 1 164 ? 45.135 4.120 25.333 1.00 28.32 145 TYR C O 1
ATOM 7380 N N . GLY C 1 165 ? 44.389 6.130 26.121 1.00 28.32 146 GLY C N 1
ATOM 7381 C CA . GLY C 1 165 ? 45.455 6.354 27.120 1.00 29.08 146 GLY C CA 1
ATOM 7382 C C . GLY C 1 165 ? 45.638 5.144 27.994 1.00 28.16 146 GLY C C 1
ATOM 7383 O O . GLY C 1 165 ? 46.774 4.732 28.182 1.00 31.03 146 GLY C O 1
ATOM 7384 N N . PHE C 1 166 ? 44.549 4.568 28.504 1.00 31.46 147 PHE C N 1
ATOM 7385 C CA . PHE C 1 166 ? 44.606 3.480 29.512 1.00 32.52 147 PHE C CA 1
ATOM 7386 C C . PHE C 1 166 ? 45.167 2.190 28.894 1.00 32.82 147 PHE C C 1
ATOM 7387 O O . PHE C 1 166 ? 45.442 1.259 29.665 1.00 38.74 147 PHE C O 1
ATOM 7395 N N . MET C 1 167 ? 45.354 2.100 27.576 1.00 36.06 148 MET C N 1
ATOM 7396 C CA . MET C 1 167 ? 45.895 0.857 26.959 1.00 37.55 148 MET C CA 1
ATOM 7397 C C . MET C 1 167 ? 47.273 0.559 27.570 1.00 34.61 148 MET C C 1
ATOM 7398 O O . MET C 1 167 ? 47.531 -0.601 27.898 1.00 33.20 148 MET C O 1
ATOM 7403 N N . ASN C 1 168 ? 48.107 1.573 27.747 1.00 30.86 149 ASN C N 1
ATOM 7404 C CA . ASN C 1 168 ? 49.415 1.446 28.440 1.00 35.92 149 ASN C CA 1
ATOM 7405 C C . ASN C 1 168 ? 50.285 0.418 27.697 1.00 33.82 149 ASN C C 1
ATOM 7406 O O . ASN C 1 168 ? 50.923 -0.411 28.373 1.00 32.83 149 ASN C O 1
ATOM 7411 N N . ARG C 1 169 ? 50.300 0.457 26.367 1.00 34.73 150 ARG C N 1
ATOM 7412 C CA . ARG C 1 169 ? 51.005 -0.552 25.534 1.00 32.06 150 ARG C CA 1
ATOM 7413 C C . ARG C 1 169 ? 52.009 0.105 24.580 1.00 32.31 150 ARG C C 1
ATOM 7414 O O . ARG C 1 169 ? 53.014 -0.556 24.258 1.00 36.50 150 ARG C O 1
ATOM 7422 N N . THR C 1 170 ? 51.764 1.330 24.110 1.00 31.26 151 THR C N 1
ATOM 7423 C CA . THR C 1 170 ? 52.586 1.976 23.049 1.00 29.99 151 THR C CA 1
ATOM 7424 C C . THR C 1 170 ? 52.869 3.437 23.378 1.00 24.30 151 THR C C 1
ATOM 7425 O O . THR C 1 170 ? 52.203 4.016 24.250 1.00 27.40 151 THR C O 1
ATOM 7429 N N . ASN C 1 171 ? 53.830 3.985 22.661 1.00 24.53 152 ASN C N 1
ATOM 7430 C CA . ASN C 1 171 ? 54.250 5.406 22.711 1.00 26.32 152 ASN C CA 1
ATOM 7431 C C . ASN C 1 171 ? 53.082 6.294 22.267 1.00 28.89 152 ASN C C 1
ATOM 7432 O O . ASN C 1 171 ? 53.027 7.455 22.710 1.00 31.39 152 ASN C O 1
ATOM 7437 N N . VAL C 1 172 ? 52.173 5.785 21.421 1.00 27.73 153 VAL C N 1
ATOM 7438 C CA . VAL C 1 172 ? 50.974 6.564 21.013 1.00 27.42 153 VAL C CA 1
ATOM 7439 C C . VAL C 1 172 ? 50.063 6.715 22.236 1.00 25.87 153 VAL C C 1
ATOM 7440 O O . VAL C 1 172 ? 49.686 7.860 22.545 1.00 24.90 153 VAL C O 1
ATOM 7444 N N . ASP C 1 173 ? 49.747 5.635 22.947 1.00 25.77 154 ASP C N 1
ATOM 7445 C CA . ASP C 1 173 ? 48.853 5.765 24.129 1.00 28.57 154 ASP C CA 1
ATOM 7446 C C . ASP C 1 173 ? 49.585 6.517 25.267 1.00 30.10 154 ASP C C 1
ATOM 7447 O O . ASP C 1 173 ? 48.874 7.102 26.090 1.00 28.01 154 ASP C O 1
ATOM 7452 N N . ALA C 1 174 ? 50.918 6.506 25.317 1.00 30.11 155 ALA C N 1
ATOM 7453 C CA . ALA C 1 174 ? 51.723 7.334 26.262 1.00 33.31 155 ALA C CA 1
ATOM 7454 C C . ALA C 1 174 ? 51.441 8.808 25.990 1.00 32.35 155 ALA C C 1
ATOM 7455 O O . ALA C 1 174 ? 51.256 9.566 26.948 1.00 36.22 155 ALA C O 1
ATOM 7457 N N . ALA C 1 175 ? 51.411 9.182 24.710 1.00 36.80 156 ALA C N 1
ATOM 7458 C CA . ALA C 1 175 ? 51.097 10.555 24.268 1.00 33.90 156 ALA C CA 1
ATOM 7459 C C . ALA C 1 175 ? 49.659 10.912 24.671 1.00 35.76 156 ALA C C 1
ATOM 7460 O O . ALA C 1 175 ? 49.461 12.052 25.145 1.00 31.78 156 ALA C O 1
ATOM 7462 N N . TYR C 1 176 ? 48.696 9.991 24.535 1.00 33.41 157 TYR C N 1
ATOM 7463 C CA . TYR C 1 176 ? 47.296 10.254 24.954 1.00 35.94 157 TYR C CA 1
ATOM 7464 C C . TYR C 1 176 ? 47.296 10.598 26.451 1.00 36.46 157 TYR C C 1
ATOM 7465 O O . TYR C 1 176 ? 46.600 11.529 26.847 1.00 40.76 157 TYR C O 1
ATOM 7474 N N . ARG C 1 177 ? 48.008 9.817 27.263 1.00 35.77 158 ARG C N 1
ATOM 7475 C CA . ARG C 1 177 ? 48.019 9.979 28.741 1.00 37.03 158 ARG C CA 1
ATOM 7476 C C . ARG C 1 177 ? 48.651 11.335 29.081 1.00 35.50 158 ARG C C 1
ATOM 7477 O O . ARG C 1 177 ? 48.072 12.052 29.914 1.00 39.51 158 ARG C O 1
ATOM 7485 N N . SER C 1 178 ? 49.736 11.709 28.409 1.00 33.18 159 SER C N 1
ATOM 7486 C CA . SER C 1 178 ? 50.445 12.983 28.690 1.00 38.73 159 SER C CA 1
ATOM 7487 C C . SER C 1 178 ? 49.553 14.163 28.275 1.00 39.20 159 SER C C 1
ATOM 7488 O O . SER C 1 178 ? 49.641 15.221 28.914 1.00 34.17 159 SER C O 1
ATOM 7491 N N . LEU C 1 179 ? 48.637 13.971 27.323 1.00 35.15 160 LEU C N 1
ATOM 7492 C CA . LEU C 1 179 ? 47.699 15.044 26.903 1.00 37.70 160 LEU C CA 1
ATOM 7493 C C . LEU C 1 179 ? 46.332 14.883 27.567 1.00 37.00 160 LEU C C 1
ATOM 7494 O O . LEU C 1 179 ? 45.472 15.714 27.280 1.00 45.85 160 LEU C O 1
ATOM 7499 N N . LYS C 1 180 ? 46.125 13.852 28.391 1.00 37.39 161 LYS C N 1
ATOM 7500 C CA . LYS C 1 180 ? 44.874 13.621 29.164 1.00 40.33 161 LYS C CA 1
ATOM 7501 C C . LYS C 1 180 ? 43.668 13.512 28.216 1.00 41.13 161 LYS C C 1
ATOM 7502 O O . LYS C 1 180 ? 42.595 14.039 28.543 1.00 45.87 161 LYS C O 1
ATOM 7508 N N . LEU C 1 181 ? 43.797 12.790 27.107 1.00 40.23 162 LEU C N 1
ATOM 7509 C CA . LEU C 1 181 ? 42.717 12.697 26.092 1.00 41.79 162 LEU C CA 1
ATOM 7510 C C . LEU C 1 181 ? 41.555 11.843 26.601 1.00 42.68 162 LEU C C 1
ATOM 7511 O O . LEU C 1 181 ? 40.451 11.952 26.020 1.00 44.60 162 LEU C O 1
ATOM 7516 N N . ASP C 1 182 ? 41.781 11.033 27.640 1.00 44.60 163 ASP C N 1
ATOM 7517 C CA . ASP C 1 182 ? 40.733 10.132 28.190 1.00 45.90 163 ASP C CA 1
ATOM 7518 C C . ASP C 1 182 ? 39.849 10.907 29.179 1.00 49.72 163 ASP C C 1
ATOM 7519 O O . ASP C 1 182 ? 38.716 10.464 29.448 1.00 56.44 163 ASP C O 1
ATOM 7524 N N . GLY C 1 183 ? 40.352 12.032 29.689 1.00 46.64 164 GLY C N 1
ATOM 7525 C CA . GLY C 1 183 ? 39.631 12.913 30.625 1.00 48.80 164 GLY C CA 1
ATOM 7526 C C . GLY C 1 183 ? 40.614 13.726 31.445 1.00 53.70 164 GLY C C 1
ATOM 7527 O O . GLY C 1 183 ? 41.728 13.231 31.712 1.00 53.25 164 GLY C O 1
ATOM 7528 N N . GLY C 1 184 ? 40.214 14.931 31.836 1.00 51.49 165 GLY C N 1
ATOM 7529 C CA . GLY C 1 184 ? 41.063 15.867 32.586 1.00 57.25 165 GLY C CA 1
ATOM 7530 C C . GLY C 1 184 ? 40.330 17.184 32.799 1.00 64.33 165 GLY C C 1
ATOM 7531 O O . GLY C 1 184 ? 39.303 17.434 32.170 1.00 59.15 165 GLY C O 1
ATOM 7532 N N . PRO C 1 185 ? 40.852 18.080 33.671 1.00 70.02 166 PRO C N 1
ATOM 7533 C CA . PRO C 1 185 ? 40.272 19.415 33.836 1.00 63.18 166 PRO C CA 1
ATOM 7534 C C . PRO C 1 185 ? 40.286 20.221 32.527 1.00 52.06 166 PRO C C 1
ATOM 7535 O O . PRO C 1 185 ? 41.326 20.261 31.881 1.00 47.77 166 PRO C O 1
ATOM 7539 N N . GLY C 1 186 ? 39.141 20.808 32.157 1.00 47.13 167 GLY C N 1
ATOM 7540 C CA . GLY C 1 186 ? 38.986 21.613 30.927 1.00 48.59 167 GLY C CA 1
ATOM 7541 C C . GLY C 1 186 ? 38.815 20.771 29.663 1.00 48.57 167 GLY C C 1
ATOM 7542 O O . GLY C 1 186 ? 38.695 21.369 28.583 1.00 47.43 167 GLY C O 1
ATOM 7543 N N . HIS C 1 187 ? 38.818 19.434 29.779 1.00 39.51 168 HIS C N 1
ATOM 7544 C CA . HIS C 1 187 ? 38.756 18.524 28.606 1.00 40.12 168 HIS C CA 1
ATOM 7545 C C . HIS C 1 187 ? 37.359 18.607 27.971 1.00 38.92 168 HIS C C 1
ATOM 7546 O O . HIS C 1 187 ? 36.368 18.546 28.712 1.00 44.68 168 HIS C O 1
ATOM 7553 N N . THR C 1 188 ? 37.313 18.788 26.653 1.00 37.62 169 THR C N 1
ATOM 7554 C CA . THR C 1 188 ? 36.098 18.874 25.813 1.00 37.28 169 THR C CA 1
ATOM 7555 C C . THR C 1 188 ? 36.321 18.012 24.568 1.00 38.57 169 THR C C 1
ATOM 7556 O O . THR C 1 188 ? 37.493 17.745 24.241 1.00 36.26 169 THR C O 1
ATOM 7560 N N . LEU C 1 189 ? 35.247 17.631 23.868 1.00 35.63 170 LEU C N 1
ATOM 7561 C CA . LEU C 1 189 ? 35.357 16.912 22.570 1.00 36.62 170 LEU C CA 1
ATOM 7562 C C . LEU C 1 189 ? 36.155 17.758 21.577 1.00 35.11 170 LEU C C 1
ATOM 7563 O O . LEU C 1 189 ? 36.969 17.158 20.832 1.00 34.37 170 LEU C O 1
ATOM 7568 N N . ASP C 1 190 ? 35.948 19.080 21.570 1.00 33.58 171 ASP C N 1
ATOM 7569 C CA . ASP C 1 190 ? 36.672 19.987 20.639 1.00 38.42 171 ASP C CA 1
ATOM 7570 C C . ASP C 1 190 ? 38.178 19.825 20.875 1.00 36.28 171 ASP C C 1
ATOM 7571 O O . ASP C 1 190 ? 38.933 19.825 19.881 1.00 31.36 171 ASP C O 1
ATOM 7576 N N . ARG C 1 191 ? 38.583 19.677 22.138 1.00 37.05 172 ARG C N 1
ATOM 7577 C CA . ARG C 1 191 ? 40.000 19.492 22.524 1.00 38.27 172 ARG C CA 1
ATOM 7578 C C . ARG C 1 191 ? 40.483 18.131 22.012 1.00 34.09 172 ARG C C 1
ATOM 7579 O O . ARG C 1 191 ? 41.565 18.079 21.390 1.00 29.38 172 ARG C O 1
ATOM 7587 N N . LEU C 1 192 ? 39.717 17.072 22.273 1.00 30.78 173 LEU C N 1
ATOM 7588 C CA . LEU C 1 192 ? 40.066 15.697 21.837 1.00 34.45 173 LEU C CA 1
ATOM 7589 C C . LEU C 1 192 ? 40.381 15.719 20.343 1.00 34.66 173 LEU C C 1
ATOM 7590 O O . LEU C 1 192 ? 41.435 15.204 19.931 1.00 31.52 173 LEU C O 1
ATOM 7595 N N . ILE C 1 193 ? 39.501 16.337 19.561 1.00 35.49 174 ILE C N 1
ATOM 7596 C CA . ILE C 1 193 ? 39.624 16.347 18.075 1.00 34.76 174 ILE C CA 1
ATOM 7597 C C . ILE C 1 193 ? 40.826 17.210 17.676 1.00 36.97 174 ILE C C 1
ATOM 7598 O O . ILE C 1 193 ? 41.506 16.841 16.706 1.00 33.95 174 ILE C O 1
ATOM 7603 N N . ASP C 1 194 ? 41.028 18.349 18.335 1.00 40.69 175 ASP C N 1
ATOM 7604 C CA . ASP C 1 194 ? 42.183 19.242 18.063 1.00 44.33 175 ASP C CA 1
ATOM 7605 C C . ASP C 1 194 ? 43.485 18.464 18.323 1.00 38.55 175 ASP C C 1
ATOM 7606 O O . ASP C 1 194 ? 44.379 18.490 17.447 1.00 40.42 175 ASP C O 1
ATOM 7611 N N . GLU C 1 195 ? 43.590 17.760 19.451 1.00 34.65 176 GLU C N 1
ATOM 7612 C CA . GLU C 1 195 ? 44.845 17.051 19.846 1.00 35.41 176 GLU C CA 1
ATOM 7613 C C . GLU C 1 195 ? 45.053 15.811 18.956 1.00 35.05 176 GLU C C 1
ATOM 7614 O O . GLU C 1 195 ? 46.207 15.596 18.506 1.00 32.75 176 GLU C O 1
ATOM 7620 N N . LEU C 1 196 ? 43.980 15.073 18.628 1.00 30.83 177 LEU C N 1
ATOM 7621 C CA . LEU C 1 196 ? 44.084 13.865 17.775 1.00 30.68 177 LEU C CA 1
ATOM 7622 C C . LEU C 1 196 ? 44.588 14.254 16.386 1.00 34.05 177 LEU C C 1
ATOM 7623 O O . LEU C 1 196 ? 45.223 13.393 15.748 1.00 32.35 177 LEU C O 1
ATOM 7628 N N . ALA C 1 197 ? 44.307 15.478 15.920 1.00 31.10 178 ALA C N 1
ATOM 7629 C CA . ALA C 1 197 ? 44.693 15.941 14.570 1.00 31.78 178 ALA C CA 1
ATOM 7630 C C . ALA C 1 197 ? 46.216 15.902 14.426 1.00 33.28 178 ALA C C 1
ATOM 7631 O O . ALA C 1 197 ? 46.693 15.866 13.289 1.00 30.05 178 ALA C O 1
ATOM 7633 N N . ARG C 1 198 ? 46.944 15.921 15.546 1.00 38.09 179 ARG C N 1
ATOM 7634 C CA . ARG C 1 198 ? 48.419 16.094 15.543 1.00 42.67 179 ARG C CA 1
ATOM 7635 C C . ARG C 1 198 ? 49.112 14.833 16.058 1.00 37.76 179 ARG C C 1
ATOM 7636 O O . ARG C 1 198 ? 50.331 14.881 16.229 1.00 40.36 179 ARG C O 1
ATOM 7644 N N . LEU C 1 199 ? 48.379 13.749 16.289 1.00 32.27 180 LEU C N 1
ATOM 7645 C CA . LEU C 1 199 ? 48.966 12.485 16.812 1.00 31.44 180 LEU C CA 1
ATOM 7646 C C . LEU C 1 199 ? 48.946 11.408 15.733 1.00 32.16 180 LEU C C 1
ATOM 7647 O O . LEU C 1 199 ? 48.150 11.431 14.791 1.00 36.54 180 LEU C O 1
ATOM 7652 N N . PRO C 1 200 ? 49.905 10.473 15.804 1.00 34.20 181 PRO C N 1
ATOM 7653 C CA . PRO C 1 200 ? 49.912 9.320 14.920 1.00 38.62 181 PRO C CA 1
ATOM 7654 C C . PRO C 1 200 ? 48.862 8.271 15.297 1.00 34.99 181 PRO C C 1
ATOM 7655 O O . PRO C 1 200 ? 48.427 8.207 16.451 1.00 36.02 181 PRO C O 1
ATOM 7659 N N . LEU C 1 201 ? 48.463 7.497 14.291 1.00 32.64 182 LEU C N 1
ATOM 7660 C CA . LEU C 1 201 ? 47.590 6.301 14.440 1.00 30.41 182 LEU C CA 1
ATOM 7661 C C . LEU C 1 201 ? 48.477 5.091 14.740 1.00 29.58 182 LEU C C 1
ATOM 7662 O O . LEU C 1 201 ? 49.666 5.111 14.340 1.00 31.53 182 LEU C O 1
ATOM 7667 N N . GLU C 1 202 ? 47.914 4.068 15.384 1.00 29.84 183 GLU C N 1
ATOM 7668 C CA . GLU C 1 202 ? 48.635 2.813 15.737 1.00 32.00 183 GLU C CA 1
ATOM 7669 C C . GLU C 1 202 ? 48.917 1.996 14.476 1.00 31.22 183 GLU C C 1
ATOM 7670 O O . GLU C 1 202 ? 49.855 1.197 14.489 1.00 27.91 183 GLU C O 1
ATOM 7676 N N . PHE C 1 203 ? 48.071 2.137 13.453 1.00 28.12 184 PHE C N 1
ATOM 7677 C CA . PHE C 1 203 ? 48.166 1.346 12.209 1.00 28.34 184 PHE C CA 1
ATOM 7678 C C . PHE C 1 203 ? 47.360 2.050 11.123 1.00 29.83 184 PHE C C 1
ATOM 7679 O O . PHE C 1 203 ? 46.568 2.954 11.418 1.00 33.55 184 PHE C O 1
ATOM 7687 N N . SER C 1 204 ? 47.578 1.624 9.888 1.00 27.52 185 SER C N 1
ATOM 7688 C CA . SER C 1 204 ? 46.864 2.154 8.707 1.00 28.45 185 SER C CA 1
ATOM 7689 C C . SER C 1 204 ? 45.387 1.806 8.827 1.00 27.14 185 SER C C 1
ATOM 7690 O O . SER C 1 204 ? 45.028 0.660 9.080 1.00 23.62 185 SER C O 1
ATOM 7693 N N . PRO C 1 205 ? 44.496 2.811 8.714 1.00 25.79 186 PRO C N 1
ATOM 7694 C CA . PRO C 1 205 ? 43.080 2.604 8.975 1.00 27.80 186 PRO C CA 1
ATOM 7695 C C . PRO C 1 205 ? 42.514 1.348 8.297 1.00 27.87 186 PRO C C 1
ATOM 7696 O O . PRO C 1 205 ? 42.760 1.133 7.115 1.00 27.62 186 PRO C O 1
ATOM 7700 N N . GLY C 1 206 ? 41.800 0.537 9.069 1.00 28.49 187 GLY C N 1
ATOM 7701 C CA . GLY C 1 206 ? 41.114 -0.667 8.571 1.00 32.08 187 GLY C CA 1
ATOM 7702 C C . GLY C 1 206 ? 41.963 -1.925 8.631 1.00 31.54 187 GLY C C 1
ATOM 7703 O O . GLY C 1 206 ? 41.416 -2.996 8.349 1.00 34.90 187 GLY C O 1
ATOM 7704 N N . THR C 1 207 ? 43.254 -1.844 8.954 1.00 33.39 188 THR C N 1
ATOM 7705 C CA . THR C 1 207 ? 44.167 -3.011 8.818 1.00 31.24 188 THR C CA 1
ATOM 7706 C C . THR C 1 207 ? 44.255 -3.780 10.138 1.00 29.25 188 THR C C 1
ATOM 7707 O O . THR C 1 207 ? 44.925 -4.801 10.156 1.00 29.82 188 THR C O 1
ATOM 7711 N N . ALA C 1 208 ? 43.602 -3.311 11.193 1.00 27.18 189 ALA C N 1
ATOM 7712 C CA . ALA C 1 208 ? 43.574 -3.996 12.503 1.00 30.28 189 ALA C CA 1
ATOM 7713 C C . ALA C 1 208 ? 42.416 -3.440 13.323 1.00 28.08 189 ALA C C 1
ATOM 7714 O O . ALA C 1 208 ? 41.697 -2.559 12.818 1.00 27.74 189 ALA C O 1
ATOM 7716 N N . TRP C 1 209 ? 42.262 -3.952 14.534 1.00 27.17 190 TRP C N 1
ATOM 7717 C CA . TRP C 1 209 ? 41.205 -3.526 15.479 1.00 28.96 190 TRP C CA 1
ATOM 7718 C C . TRP C 1 209 ? 41.895 -3.128 16.776 1.00 29.73 190 TRP C C 1
ATOM 7719 O O . TRP C 1 209 ? 42.739 -3.905 17.274 1.00 27.44 190 TRP C O 1
ATOM 7730 N N . ASN C 1 210 ? 41.531 -1.969 17.308 1.00 25.98 191 ASN C N 1
ATOM 7731 C CA . ASN C 1 210 ? 42.089 -1.510 18.598 1.00 28.85 191 ASN C CA 1
ATOM 7732 C C . ASN C 1 210 ? 41.029 -0.660 19.281 1.00 28.42 191 ASN C C 1
ATOM 7733 O O . ASN C 1 210 ? 40.582 0.311 18.675 1.00 28.29 191 ASN C O 1
ATOM 7738 N N . TYR C 1 211 ? 40.608 -1.079 20.464 1.00 31.10 192 TYR C N 1
ATOM 7739 C CA . TYR C 1 211 ? 39.613 -0.367 21.302 1.00 31.08 192 TYR C CA 1
ATOM 7740 C C . TYR C 1 211 ? 40.123 1.058 21.490 1.00 31.33 192 TYR C C 1
ATOM 7741 O O . TYR C 1 211 ? 41.330 1.239 21.696 1.00 30.91 192 TYR C O 1
ATOM 7750 N N . SER C 1 212 ? 39.259 2.059 21.368 1.00 28.31 193 SER C N 1
ATOM 7751 C CA . SER C 1 212 ? 39.729 3.441 21.145 1.00 27.81 193 SER C CA 1
ATOM 7752 C C . SER C 1 212 ? 38.707 4.511 21.545 1.00 28.48 193 SER C C 1
ATOM 7753 O O . SER C 1 212 ? 37.515 4.200 21.761 1.00 29.14 193 SER C O 1
ATOM 7756 N N . VAL C 1 213 ? 39.182 5.756 21.552 1.00 26.48 194 VAL C N 1
ATOM 7757 C CA . VAL C 1 213 ? 38.375 6.994 21.663 1.00 25.25 194 VAL C CA 1
ATOM 7758 C C . VAL C 1 213 ? 37.513 7.211 20.412 1.00 27.19 194 VAL C C 1
ATOM 7759 O O . VAL C 1 213 ? 36.865 8.277 20.349 1.00 25.50 194 VAL C O 1
ATOM 7763 N N . ALA C 1 214 ? 37.472 6.268 19.468 1.00 25.38 195 ALA C N 1
ATOM 7764 C CA . ALA C 1 214 ? 36.740 6.424 18.189 1.00 28.26 195 ALA C CA 1
ATOM 7765 C C . ALA C 1 214 ? 35.298 6.827 18.462 1.00 26.55 195 ALA C C 1
ATOM 7766 O O . ALA C 1 214 ? 34.721 7.618 17.708 1.00 27.98 195 ALA C O 1
ATOM 7768 N N . THR C 1 215 ? 34.707 6.235 19.469 1.00 28.14 196 THR C N 1
ATOM 7769 C CA . THR C 1 215 ? 33.278 6.429 19.772 1.00 28.90 196 THR C CA 1
ATOM 7770 C C . THR C 1 215 ? 33.064 7.811 20.399 1.00 29.21 196 THR C C 1
ATOM 7771 O O . THR C 1 215 ? 31.977 8.388 20.180 1.00 26.96 196 THR C O 1
ATOM 7775 N N . ASP C 1 216 ? 34.040 8.352 21.127 1.00 25.99 197 ASP C N 1
ATOM 7776 C CA . ASP C 1 216 ? 33.988 9.771 21.587 1.00 27.23 197 ASP C CA 1
ATOM 7777 C C . ASP C 1 216 ? 33.976 10.669 20.355 1.00 27.67 197 ASP C C 1
ATOM 7778 O O . ASP C 1 216 ? 33.250 11.683 20.367 1.00 24.46 197 ASP C O 1
ATOM 7783 N N . VAL C 1 217 ? 34.711 10.260 19.316 1.00 24.89 198 VAL C N 1
ATOM 7784 C CA . VAL C 1 217 ? 34.794 11.008 18.031 1.00 27.61 198 VAL C CA 1
ATOM 7785 C C . VAL C 1 217 ? 33.438 10.883 17.334 1.00 27.35 198 VAL C C 1
ATOM 7786 O O . VAL C 1 217 ? 32.947 11.878 16.763 1.00 28.86 198 VAL C O 1
ATOM 7790 N N . CYS C 1 218 ? 32.842 9.705 17.392 1.00 27.98 199 CYS C N 1
ATOM 7791 C CA . CYS C 1 218 ? 31.473 9.503 16.872 1.00 30.81 199 CYS C CA 1
ATOM 7792 C C . CYS C 1 218 ? 30.527 10.511 17.552 1.00 30.73 199 CYS C C 1
ATOM 7793 O O . CYS C 1 218 ? 29.740 11.162 16.836 1.00 32.21 199 CYS C O 1
ATOM 7796 N N . GLY C 1 219 ? 30.625 10.672 18.865 1.00 29.36 200 GLY C N 1
ATOM 7797 C CA . GLY C 1 219 ? 29.851 11.694 19.597 1.00 27.67 200 GLY C CA 1
ATOM 7798 C C . GLY C 1 219 ? 30.109 13.086 19.028 1.00 27.66 200 GLY C C 1
ATOM 7799 O O . GLY C 1 219 ? 29.143 13.836 18.781 1.00 20.88 200 GLY C O 1
ATOM 7800 N N . TYR C 1 220 ? 31.375 13.418 18.784 1.00 25.13 201 TYR C N 1
ATOM 7801 C CA . TYR C 1 220 ? 31.745 14.709 18.171 1.00 26.38 201 TYR C CA 1
ATOM 7802 C C . TYR C 1 220 ? 31.006 14.851 16.834 1.00 27.45 201 TYR C C 1
ATOM 7803 O O . TYR C 1 220 ? 30.512 15.979 16.567 1.00 25.51 201 TYR C O 1
ATOM 7812 N N . LEU C 1 221 ? 30.936 13.779 16.032 1.00 27.29 202 LEU C N 1
ATOM 7813 C CA . LEU C 1 221 ? 30.309 13.844 14.681 1.00 29.39 202 LEU C CA 1
ATOM 7814 C C . LEU C 1 221 ? 28.788 14.011 14.811 1.00 30.75 202 LEU C C 1
ATOM 7815 O O . LEU C 1 221 ? 28.190 14.711 13.968 1.00 31.51 202 LEU C O 1
ATOM 7820 N N . VAL C 1 222 ? 28.170 13.411 15.819 1.00 30.56 203 VAL C N 1
ATOM 7821 C CA . VAL C 1 222 ? 26.717 13.591 16.087 1.00 32.14 203 VAL C CA 1
ATOM 7822 C C . VAL C 1 222 ? 26.456 15.081 16.346 1.00 34.15 203 VAL C C 1
ATOM 7823 O O . VAL C 1 222 ? 25.488 15.610 15.781 1.00 30.85 203 VAL C O 1
ATOM 7827 N N . GLN C 1 223 ? 27.300 15.737 17.142 1.00 33.98 204 GLN C N 1
ATOM 7828 C CA . GLN C 1 223 ? 27.179 17.191 17.458 1.00 32.73 204 GLN C CA 1
ATOM 7829 C C . GLN C 1 223 ? 27.337 18.001 16.165 1.00 32.58 204 GLN C C 1
ATOM 7830 O O . GLN C 1 223 ? 26.463 18.822 15.863 1.00 35.93 204 GLN C O 1
ATOM 7836 N N . LEU C 1 224 ? 28.411 17.749 15.429 1.00 33.07 205 LEU C N 1
ATOM 7837 C CA . LEU C 1 224 ? 28.716 18.419 14.145 1.00 36.41 205 LEU C CA 1
ATOM 7838 C C . LEU C 1 224 ? 27.512 18.274 13.192 1.00 35.53 205 LEU C C 1
ATOM 7839 O O . LEU C 1 224 ? 27.099 19.288 12.600 1.00 33.96 205 LEU C O 1
ATOM 7844 N N . LEU C 1 225 ? 26.937 17.081 13.051 1.00 35.34 206 LEU C N 1
ATOM 7845 C CA . LEU C 1 225 ? 25.915 16.836 11.992 1.00 35.79 206 LEU C CA 1
ATOM 7846 C C . LEU C 1 225 ? 24.544 17.318 12.477 1.00 35.77 206 LEU C C 1
ATOM 7847 O O . LEU C 1 225 ? 23.816 17.851 11.656 1.00 42.56 206 LEU C O 1
ATOM 7852 N N . SER C 1 226 ? 24.222 17.165 13.759 1.00 33.00 207 SER C N 1
ATOM 7853 C CA . SER C 1 226 ? 22.901 17.548 14.317 1.00 34.76 207 SER C CA 1
ATOM 7854 C C . SER C 1 226 ? 22.860 19.040 14.658 1.00 35.94 207 SER C C 1
ATOM 7855 O O . SER C 1 226 ? 21.756 19.567 14.769 1.00 39.55 207 SER C O 1
ATOM 7858 N N . GLY C 1 227 ? 24.020 19.659 14.910 1.00 37.25 208 GLY C N 1
ATOM 7859 C CA . GLY C 1 227 ? 24.129 21.011 15.490 1.00 33.81 208 GLY C CA 1
ATOM 7860 C C . GLY C 1 227 ? 23.696 21.047 16.950 1.00 38.13 208 GLY C C 1
ATOM 7861 O O . GLY C 1 227 ? 23.495 22.159 17.480 1.00 33.34 208 GLY C O 1
ATOM 7862 N N . MET C 1 228 ? 23.523 19.886 17.599 1.00 38.66 209 MET C N 1
ATOM 7863 C CA . MET C 1 228 ? 23.137 19.804 19.040 1.00 37.15 209 MET C CA 1
ATOM 7864 C C . MET C 1 228 ? 24.345 19.341 19.865 1.00 38.09 209 MET C C 1
ATOM 7865 O O . MET C 1 228 ? 25.230 18.667 19.311 1.00 31.06 209 MET C O 1
ATOM 7870 N N . SER C 1 229 ? 24.377 19.652 21.156 1.00 38.75 210 SER C N 1
ATOM 7871 C CA . SER C 1 229 ? 25.366 19.031 22.073 1.00 40.72 210 SER C CA 1
ATOM 7872 C C . SER C 1 229 ? 24.895 17.593 22.337 1.00 34.97 210 SER C C 1
ATOM 7873 O O . SER C 1 229 ? 23.675 17.337 22.285 1.00 41.31 210 SER C O 1
ATOM 7876 N N . LEU C 1 230 ? 25.822 16.673 22.567 1.00 35.68 211 LEU C N 1
ATOM 7877 C CA . LEU C 1 230 ? 25.535 15.211 22.562 1.00 36.91 211 LEU C CA 1
ATOM 7878 C C . LEU C 1 230 ? 24.481 14.876 23.624 1.00 35.30 211 LEU C C 1
ATOM 7879 O O . LEU C 1 230 ? 23.644 13.989 23.373 1.00 28.55 211 LEU C O 1
ATOM 7884 N N . ASP C 1 231 ? 24.520 15.548 24.779 1.00 37.37 212 ASP C N 1
ATOM 7885 C CA . ASP C 1 231 ? 23.534 15.328 25.876 1.00 36.00 212 ASP C CA 1
ATOM 7886 C C . ASP C 1 231 ? 22.130 15.681 25.377 1.00 33.65 212 ASP C C 1
ATOM 7887 O O . ASP C 1 231 ? 21.206 14.931 25.693 1.00 31.10 212 ASP C O 1
ATOM 7892 N N . ASP C 1 232 ? 21.988 16.783 24.635 1.00 38.03 213 ASP C N 1
ATOM 7893 C CA . ASP C 1 232 ? 20.669 17.219 24.094 1.00 40.44 213 ASP C CA 1
ATOM 7894 C C . ASP C 1 232 ? 20.248 16.254 22.974 1.00 36.70 213 ASP C C 1
ATOM 7895 O O . ASP C 1 232 ? 19.044 15.960 22.909 1.00 37.17 213 ASP C O 1
ATOM 7900 N N . TYR C 1 233 ? 21.174 15.809 22.107 1.00 33.57 214 TYR C N 1
ATOM 7901 C CA . TYR C 1 233 ? 20.819 14.894 20.987 1.00 31.19 214 TYR C CA 1
ATOM 7902 C C . TYR C 1 233 ? 20.258 13.628 21.618 1.00 31.72 214 TYR C C 1
ATOM 7903 O O . TYR C 1 233 ? 19.095 13.257 21.313 1.00 36.30 214 TYR C O 1
ATOM 7911 N N . PHE C 1 234 ? 21.024 13.026 22.526 1.00 32.52 215 PHE C N 1
ATOM 7912 C CA . PHE C 1 234 ? 20.625 11.771 23.218 1.00 30.82 215 PHE C CA 1
ATOM 7913 C C . PHE C 1 234 ? 19.231 11.950 23.817 1.00 29.84 215 PHE C C 1
ATOM 7914 O O . PHE C 1 234 ? 18.349 11.074 23.693 1.00 36.50 215 PHE C O 1
ATOM 7922 N N . SER C 1 235 ? 19.042 13.050 24.519 1.00 30.86 216 SER C N 1
ATOM 7923 C CA . SER C 1 235 ? 17.813 13.294 25.306 1.00 32.77 216 SER C CA 1
ATOM 7924 C C . SER C 1 235 ? 16.627 13.362 24.340 1.00 34.60 216 SER C C 1
ATOM 7925 O O . SER C 1 235 ? 15.610 12.675 24.567 1.00 31.36 216 SER C O 1
ATOM 7928 N N . LYS C 1 236 ? 16.787 14.109 23.251 1.00 36.65 217 LYS C N 1
ATOM 7929 C CA . LYS C 1 236 ? 15.686 14.380 22.300 1.00 36.71 217 LYS C CA 1
ATOM 7930 C C . LYS C 1 236 ? 15.400 13.146 21.446 1.00 36.57 217 LYS C C 1
ATOM 7931 O O . LYS C 1 236 ? 14.211 12.853 21.192 1.00 36.63 217 LYS C O 1
ATOM 7937 N N . HIS C 1 237 ? 16.438 12.460 20.984 1.00 32.20 218 HIS C N 1
ATOM 7938 C CA . HIS C 1 237 ? 16.295 11.442 19.913 1.00 29.13 218 HIS C CA 1
ATOM 7939 C C . HIS C 1 237 ? 16.339 10.019 20.484 1.00 28.69 218 HIS C C 1
ATOM 7940 O O . HIS C 1 237 ? 16.046 9.091 19.740 1.00 33.16 218 HIS C O 1
ATOM 7947 N N . ILE C 1 238 ? 16.689 9.838 21.758 1.00 26.97 219 ILE C N 1
ATOM 7948 C CA . ILE C 1 238 ? 16.753 8.472 22.342 1.00 28.93 219 ILE C CA 1
ATOM 7949 C C . ILE C 1 238 ? 16.015 8.407 23.683 1.00 32.02 219 ILE C C 1
ATOM 7950 O O . ILE C 1 238 ? 15.132 7.556 23.780 1.00 32.80 219 ILE C O 1
ATOM 7955 N N . PHE C 1 239 ? 16.419 9.195 24.691 1.00 34.28 220 PHE C N 1
ATOM 7956 C CA . PHE C 1 239 ? 15.979 8.981 26.091 1.00 35.88 220 PHE C CA 1
ATOM 7957 C C . PHE C 1 239 ? 14.507 9.387 26.259 1.00 36.35 220 PHE C C 1
ATOM 7958 O O . PHE C 1 239 ? 13.759 8.606 26.846 1.00 32.86 220 PHE C O 1
ATOM 7966 N N . GLN C 1 240 ? 14.106 10.578 25.786 1.00 37.83 221 GLN C N 1
ATOM 7967 C CA . GLN C 1 240 ? 12.695 11.041 25.893 1.00 38.14 221 GLN C CA 1
ATOM 7968 C C . GLN C 1 240 ? 11.791 10.068 25.144 1.00 38.04 221 GLN C C 1
ATOM 7969 O O . GLN C 1 240 ? 10.829 9.579 25.724 1.00 39.07 221 GLN C O 1
ATOM 7975 N N . PRO C 1 241 ? 12.043 9.745 23.854 1.00 34.85 222 PRO C N 1
ATOM 7976 C CA . PRO C 1 241 ? 11.181 8.814 23.127 1.00 33.23 222 PRO C CA 1
ATOM 7977 C C . PRO C 1 241 ? 11.084 7.419 23.773 1.00 33.85 222 PRO C C 1
ATOM 7978 O O . PRO C 1 241 ? 10.004 6.850 23.772 1.00 33.04 222 PRO C O 1
ATOM 7982 N N . LEU C 1 242 ? 12.169 6.894 24.343 1.00 33.14 223 LEU C N 1
ATOM 7983 C CA . LEU C 1 242 ? 12.126 5.547 24.974 1.00 35.38 223 LEU C CA 1
ATOM 7984 C C . LEU C 1 242 ? 11.634 5.598 26.423 1.00 37.48 223 LEU C C 1
ATOM 7985 O O . LEU C 1 242 ? 11.450 4.509 27.005 1.00 37.87 223 LEU C O 1
ATOM 7990 N N . GLY C 1 243 ? 11.429 6.784 27.002 1.00 38.04 224 GLY C N 1
ATOM 7991 C CA . GLY C 1 243 ? 11.020 6.894 28.418 1.00 39.52 224 GLY C CA 1
ATOM 7992 C C . GLY C 1 243 ? 12.163 6.493 29.345 1.00 39.10 224 GLY C C 1
ATOM 7993 O O . GLY C 1 243 ? 11.950 5.648 30.217 1.00 36.04 224 GLY C O 1
ATOM 7994 N N . MET C 1 244 ? 13.353 7.072 29.135 1.00 39.29 225 MET C N 1
ATOM 7995 C CA . MET C 1 244 ? 14.588 6.817 29.937 1.00 36.16 225 MET C CA 1
ATOM 7996 C C . MET C 1 244 ? 14.937 8.085 30.716 1.00 36.28 225 MET C C 1
ATOM 7997 O O . MET C 1 244 ? 15.805 8.861 30.306 1.00 32.00 225 MET C O 1
ATOM 8002 N N . PRO C 1 245 ? 14.251 8.360 31.856 1.00 33.27 226 PRO C N 1
ATOM 8003 C CA . PRO C 1 245 ? 14.435 9.623 32.568 1.00 31.66 226 PRO C CA 1
ATOM 8004 C C . PRO C 1 245 ? 15.661 9.629 33.496 1.00 32.17 226 PRO C C 1
ATOM 8005 O O . PRO C 1 245 ? 15.955 10.669 34.101 1.00 31.27 226 PRO C O 1
ATOM 8009 N N . ASP C 1 246 ? 16.317 8.474 33.632 1.00 28.63 227 ASP C N 1
ATOM 8010 C CA . ASP C 1 246 ? 17.378 8.222 34.647 1.00 27.88 227 ASP C CA 1
ATOM 8011 C C . ASP C 1 246 ? 18.678 7.855 33.924 1.00 27.71 227 ASP C C 1
ATOM 8012 O O . ASP C 1 246 ? 19.431 7.013 34.422 1.00 29.50 227 ASP C O 1
ATOM 8017 N N . THR C 1 247 ? 18.930 8.492 32.784 1.00 28.12 228 THR C N 1
ATOM 8018 C CA . THR C 1 247 ? 20.151 8.288 31.978 1.00 28.39 228 THR C CA 1
ATOM 8019 C C . THR C 1 247 ? 20.683 9.660 31.598 1.00 31.79 228 THR C C 1
ATOM 8020 O O . THR C 1 247 ? 19.923 10.456 31.027 1.00 30.96 228 THR C O 1
ATOM 8024 N N . PHE C 1 248 ? 21.940 9.922 31.940 1.00 33.83 229 PHE C N 1
ATOM 8025 C CA . PHE C 1 248 ? 22.536 11.274 31.822 1.00 31.50 229 PHE C CA 1
ATOM 8026 C C . PHE C 1 248 ? 24.043 11.190 31.984 1.00 30.92 229 PHE C C 1
ATOM 8027 O O . PHE C 1 248 ? 24.548 10.220 32.595 1.00 32.21 229 PHE C O 1
ATOM 8035 N N . PHE C 1 249 ? 24.716 12.218 31.477 1.00 32.45 230 PHE C N 1
ATOM 8036 C CA . PHE C 1 249 ? 26.176 12.434 31.628 1.00 35.62 230 PHE C CA 1
ATOM 8037 C C . PHE C 1 249 ? 26.498 13.012 33.014 1.00 36.41 230 PHE C C 1
ATOM 8038 O O . PHE C 1 249 ? 27.605 12.781 33.517 1.00 35.41 230 PHE C O 1
ATOM 8046 N N . THR C 1 250 ? 25.568 13.776 33.593 1.00 34.53 231 THR C N 1
ATOM 8047 C CA . THR C 1 250 ? 25.712 14.386 34.938 1.00 34.65 231 THR C CA 1
ATOM 8048 C C . THR C 1 250 ? 24.543 13.915 35.797 1.00 34.24 231 THR C C 1
ATOM 8049 O O . THR C 1 250 ? 23.389 14.136 35.384 1.00 35.28 231 THR C O 1
ATOM 8053 N N . VAL C 1 251 ? 24.830 13.286 36.940 1.00 35.97 232 VAL C N 1
ATOM 8054 C CA . VAL C 1 251 ? 23.780 12.878 37.913 1.00 36.59 232 VAL C CA 1
ATOM 8055 C C . VAL C 1 251 ? 23.248 14.148 38.568 1.00 39.74 232 VAL C C 1
ATOM 8056 O O . VAL C 1 251 ? 24.005 14.886 39.186 1.00 40.93 232 VAL C O 1
ATOM 8060 N N . PRO C 1 252 ? 21.937 14.461 38.441 1.00 42.07 233 PRO C N 1
ATOM 8061 C CA . PRO C 1 252 ? 21.378 15.640 39.107 1.00 42.34 233 PRO C CA 1
ATOM 8062 C C . PRO C 1 252 ? 21.466 15.482 40.631 1.00 38.40 233 PRO C C 1
ATOM 8063 O O . PRO C 1 252 ? 21.403 14.351 41.121 1.00 38.05 233 PRO C O 1
ATOM 8067 N N . ALA C 1 253 ? 21.636 16.600 41.342 1.00 39.23 234 ALA C N 1
ATOM 8068 C CA . ALA C 1 253 ? 21.814 16.632 42.815 1.00 44.37 234 ALA C CA 1
ATOM 8069 C C . ALA C 1 253 ? 20.706 15.811 43.497 1.00 42.36 234 ALA C C 1
ATOM 8070 O O . ALA C 1 253 ? 21.038 15.027 44.390 1.00 40.45 234 ALA C O 1
ATOM 8072 N N . GLU C 1 254 ? 19.443 15.956 43.060 1.00 48.94 235 GLU C N 1
ATOM 8073 C CA . GLU C 1 254 ? 18.272 15.304 43.717 1.00 51.87 235 GLU C CA 1
ATOM 8074 C C . GLU C 1 254 ? 18.264 13.787 43.462 1.00 53.60 235 GLU C C 1
ATOM 8075 O O . GLU C 1 254 ? 17.486 13.095 44.153 1.00 52.84 235 GLU C O 1
ATOM 8081 N N . LYS C 1 255 ? 19.094 13.270 42.539 1.00 51.54 236 LYS C N 1
ATOM 8082 C CA . LYS C 1 255 ? 19.147 11.808 42.254 1.00 49.88 236 LYS C CA 1
ATOM 8083 C C . LYS C 1 255 ? 20.450 11.190 42.786 1.00 44.98 236 LYS C C 1
ATOM 8084 O O . LYS C 1 255 ? 20.631 9.949 42.667 1.00 37.09 236 LYS C O 1
ATOM 8090 N N . LEU C 1 256 ? 21.296 11.996 43.418 1.00 37.63 237 LEU C N 1
ATOM 8091 C CA . LEU C 1 256 ? 22.612 11.530 43.899 1.00 38.79 237 LEU C CA 1
ATOM 8092 C C . LEU C 1 256 ? 22.432 10.470 44.995 1.00 38.19 237 LEU C C 1
ATOM 8093 O O . LEU C 1 256 ? 23.311 9.575 45.099 1.00 32.85 237 LEU C O 1
ATOM 8098 N N . SER C 1 257 ? 21.328 10.516 45.751 1.00 35.66 238 SER C N 1
ATOM 8099 C CA . SER C 1 257 ? 21.053 9.520 46.817 1.00 39.48 238 SER C CA 1
ATOM 8100 C C . SER C 1 257 ? 20.942 8.117 46.200 1.00 36.08 238 SER C C 1
ATOM 8101 O O . SER C 1 257 ? 21.174 7.134 46.920 1.00 32.22 238 SER C O 1
ATOM 8104 N N . ARG C 1 258 ? 20.578 8.029 44.915 1.00 38.44 239 ARG C N 1
ATOM 8105 C CA . ARG C 1 258 ? 20.336 6.732 44.222 1.00 37.82 239 ARG C CA 1
ATOM 8106 C C . ARG C 1 258 ? 21.634 6.204 43.589 1.00 32.82 239 ARG C C 1
ATOM 8107 O O . ARG C 1 258 ? 21.645 5.049 43.130 1.00 35.27 239 ARG C O 1
ATOM 8115 N N . PHE C 1 259 ? 22.692 7.010 43.562 1.00 34.26 240 PHE C N 1
ATOM 8116 C CA . PHE C 1 259 ? 23.933 6.735 42.795 1.00 31.82 240 PHE C CA 1
ATOM 8117 C C . PHE C 1 259 ? 24.801 5.746 43.569 1.00 35.60 240 PHE C C 1
ATOM 8118 O O . PHE C 1 259 ? 25.142 5.978 44.738 1.00 34.78 240 PHE C O 1
ATOM 8126 N N . ALA C 1 260 ? 25.153 4.641 42.917 1.00 38.95 241 ALA C N 1
ATOM 8127 C CA . ALA C 1 260 ? 26.005 3.587 43.499 1.00 35.08 241 ALA C CA 1
ATOM 8128 C C . ALA C 1 260 ? 27.421 4.138 43.655 1.00 36.90 241 ALA C C 1
ATOM 8129 O O . ALA C 1 260 ? 27.824 5.051 42.879 1.00 40.05 241 ALA C O 1
ATOM 8131 N N . ALA C 1 261 ? 28.147 3.601 44.639 1.00 33.93 242 ALA C N 1
ATOM 8132 C CA . ALA C 1 261 ? 29.611 3.747 44.723 1.00 37.91 242 ALA C CA 1
ATOM 8133 C C . ALA C 1 261 ? 30.219 2.882 43.625 1.00 38.45 242 ALA C C 1
ATOM 8134 O O . ALA C 1 261 ? 29.578 1.908 43.208 1.00 37.60 242 ALA C O 1
ATOM 8136 N N . CYS C 1 262 ? 31.410 3.247 43.169 1.00 41.94 243 CYS C N 1
ATOM 8137 C CA . CYS C 1 262 ? 32.242 2.396 42.295 1.00 39.70 243 CYS C CA 1
ATOM 8138 C C . CYS C 1 262 ? 33.413 1.837 43.102 1.00 39.81 243 CYS C C 1
ATOM 8139 O O . CYS C 1 262 ? 34.082 2.609 43.801 1.00 45.06 243 CYS C O 1
ATOM 8142 N N . TYR C 1 263 ? 33.641 0.538 42.939 1.00 38.59 244 TYR C N 1
ATOM 8143 C CA . TYR C 1 263 ? 34.701 -0.249 43.610 1.00 38.44 244 TYR C CA 1
ATOM 8144 C C . TYR C 1 263 ? 35.681 -0.761 42.552 1.00 39.72 244 TYR C C 1
ATOM 8145 O O . TYR C 1 263 ? 35.322 -0.859 41.357 1.00 36.17 244 TYR C O 1
ATOM 8154 N N . GLU C 1 264 ? 36.917 -1.016 42.983 1.00 36.58 245 GLU C N 1
ATOM 8155 C CA . GLU C 1 264 ? 37.983 -1.588 42.135 1.00 36.57 245 GLU C CA 1
ATOM 8156 C C . GLU C 1 264 ? 38.544 -2.827 42.823 1.00 34.44 245 GLU C C 1
ATOM 8157 O O . GLU C 1 264 ? 38.452 -2.944 44.063 1.00 40.87 245 GLU C O 1
ATOM 8163 N N . TYR C 1 265 ? 39.048 -3.739 42.006 1.00 36.42 246 TYR C N 1
ATOM 8164 C CA . TYR C 1 265 ? 39.554 -5.057 42.444 1.00 40.62 246 TYR C CA 1
ATOM 8165 C C . TYR C 1 265 ? 40.742 -4.842 43.387 1.00 42.43 246 TYR C C 1
ATOM 8166 O O . TYR C 1 265 ? 41.516 -3.891 43.150 1.00 39.41 246 TYR C O 1
ATOM 8175 N N . GLN C 1 266 ? 40.862 -5.703 44.402 1.00 45.29 247 GLN C N 1
ATOM 8176 C CA . GLN C 1 266 ? 42.041 -5.786 45.307 1.00 46.57 247 GLN C CA 1
ATOM 8177 C C . GLN C 1 266 ? 42.433 -7.250 45.439 1.00 51.35 247 GLN C C 1
ATOM 8178 O O . GLN C 1 266 ? 41.563 -8.118 45.432 1.00 42.52 247 GLN C O 1
ATOM 8184 N N . PRO C 1 267 ? 43.747 -7.571 45.536 1.00 66.72 248 PRO C N 1
ATOM 8185 C CA . PRO C 1 267 ? 44.193 -8.961 45.635 1.00 67.27 248 PRO C CA 1
ATOM 8186 C C . PRO C 1 267 ? 43.405 -9.736 46.704 1.00 62.61 248 PRO C C 1
ATOM 8187 O O . PRO C 1 267 ? 42.904 -9.129 47.650 1.00 48.19 248 PRO C O 1
ATOM 8191 N N . GLY C 1 268 ? 43.288 -11.052 46.504 1.00 59.09 249 GLY C N 1
ATOM 8192 C CA . GLY C 1 268 ? 42.454 -11.934 47.347 1.00 61.53 249 GLY C CA 1
ATOM 8193 C C . GLY C 1 268 ? 40.978 -11.843 47.004 1.00 57.07 249 GLY C C 1
ATOM 8194 O O . GLY C 1 268 ? 40.140 -12.159 47.889 1.00 54.56 249 GLY C O 1
ATOM 8195 N N . ASP C 1 269 ? 40.653 -11.421 45.776 1.00 47.92 250 ASP C N 1
ATOM 8196 C CA . ASP C 1 269 ? 39.246 -11.296 45.297 1.00 45.18 250 ASP C CA 1
ATOM 8197 C C . ASP C 1 269 ? 38.449 -10.430 46.284 1.00 41.90 250 ASP C C 1
ATOM 8198 O O . ASP C 1 269 ? 37.386 -10.853 46.792 1.00 41.19 250 ASP C O 1
ATOM 8203 N N . SER C 1 270 ? 38.963 -9.239 46.541 1.00 39.45 251 SER C N 1
ATOM 8204 C CA . SER C 1 270 ? 38.343 -8.213 47.409 1.00 38.30 251 SER C CA 1
ATOM 8205 C C . SER C 1 270 ? 38.200 -6.937 46.583 1.00 37.13 251 SER C C 1
ATOM 8206 O O . SER C 1 270 ? 38.602 -6.964 45.396 1.00 35.79 251 SER C O 1
ATOM 8209 N N . PHE C 1 271 ? 37.730 -5.851 47.196 1.00 38.03 252 PHE C N 1
ATOM 8210 C CA . PHE C 1 271 ? 37.551 -4.560 46.486 1.00 38.97 252 PHE C CA 1
ATOM 8211 C C . PHE C 1 271 ? 37.716 -3.399 47.471 1.00 42.32 252 PHE C C 1
ATOM 8212 O O . PHE C 1 271 ? 37.504 -3.566 48.668 1.00 39.80 252 PHE C O 1
ATOM 8220 N N . SER C 1 272 ? 38.074 -2.242 46.933 1.00 47.34 253 SER C N 1
ATOM 8221 C CA . SER C 1 272 ? 38.186 -0.959 47.667 1.00 44.39 253 SER C CA 1
ATOM 8222 C C . SER C 1 272 ? 37.353 0.095 46.941 1.00 41.62 253 SER C C 1
ATOM 8223 O O . SER C 1 272 ? 37.116 -0.068 45.732 1.00 36.94 253 SER C O 1
ATOM 8226 N N . LEU C 1 273 ? 36.960 1.138 47.671 1.00 40.73 254 LEU C N 1
ATOM 8227 C CA . LEU C 1 273 ? 36.260 2.326 47.146 1.00 40.04 254 LEU C CA 1
ATOM 8228 C C . LEU C 1 273 ? 37.107 2.955 46.037 1.00 40.83 254 LEU C C 1
ATOM 8229 O O . LEU C 1 273 ? 38.274 3.265 46.282 1.00 42.41 254 LEU C O 1
ATOM 8234 N N . GLN C 1 274 ? 36.506 3.167 44.865 1.00 39.03 255 GLN C N 1
ATOM 8235 C CA . GLN C 1 274 ? 37.173 3.844 43.722 1.00 38.52 255 GLN C CA 1
ATOM 8236 C C . GLN C 1 274 ? 36.495 5.186 43.435 1.00 36.08 255 GLN C C 1
ATOM 8237 O O . GLN C 1 274 ? 37.194 6.117 43.002 1.00 37.45 255 GLN C O 1
ATOM 8243 N N . ASP C 1 275 ? 35.178 5.276 43.615 1.00 38.21 256 ASP C N 1
ATOM 8244 C CA . ASP C 1 275 ? 34.426 6.544 43.438 1.00 37.88 256 ASP C CA 1
ATOM 8245 C C . ASP C 1 275 ? 33.303 6.594 44.471 1.00 37.98 256 ASP C C 1
ATOM 8246 O O . ASP C 1 275 ? 32.408 5.725 44.411 1.00 35.61 256 ASP C O 1
ATOM 8251 N N . ASP C 1 276 ? 33.396 7.559 45.395 1.00 41.97 257 ASP C N 1
ATOM 8252 C CA . ASP C 1 276 ? 32.309 7.953 46.333 1.00 44.18 257 ASP C CA 1
ATOM 8253 C C . ASP C 1 276 ? 31.243 8.685 45.522 1.00 42.21 257 ASP C C 1
ATOM 8254 O O . ASP C 1 276 ? 31.542 9.681 44.848 1.00 37.19 257 ASP C O 1
ATOM 8259 N N . PRO C 1 277 ? 29.970 8.224 45.560 1.00 39.49 258 PRO C N 1
ATOM 8260 C CA . PRO C 1 277 ? 28.891 8.891 44.839 1.00 37.73 258 PRO C CA 1
ATOM 8261 C C . PRO C 1 277 ? 28.694 10.344 45.288 1.00 43.21 258 PRO C C 1
ATOM 8262 O O . PRO C 1 277 ? 28.405 11.191 44.443 1.00 41.02 258 PRO C O 1
ATOM 8266 N N . GLN C 1 278 ? 28.892 10.626 46.581 1.00 49.36 259 GLN C N 1
ATOM 8267 C CA . GLN C 1 278 ? 28.915 12.017 47.115 1.00 48.62 259 GLN C CA 1
ATOM 8268 C C . GLN C 1 278 ? 30.307 12.591 46.825 1.00 52.86 259 GLN C C 1
ATOM 8269 O O . GLN C 1 278 ? 31.296 12.022 47.303 1.00 60.84 259 GLN C O 1
ATOM 8275 N N . GLY C 1 279 ? 30.382 13.622 45.986 1.00 56.10 260 GLY C N 1
ATOM 8276 C CA . GLY C 1 279 ? 31.655 14.180 45.484 1.00 55.04 260 GLY C CA 1
ATOM 8277 C C . GLY C 1 279 ? 32.246 13.378 44.329 1.00 51.76 260 GLY C C 1
ATOM 8278 O O . GLY C 1 279 ? 33.475 13.309 44.241 1.00 54.33 260 GLY C O 1
ATOM 8279 N N . SER C 1 280 ? 31.418 12.804 43.458 1.00 47.65 261 SER C N 1
ATOM 8280 C CA . SER C 1 280 ? 31.873 12.158 42.198 1.00 43.63 261 SER C CA 1
ATOM 8281 C C . SER C 1 280 ? 31.978 13.193 41.068 1.00 42.61 261 SER C C 1
ATOM 8282 O O . SER C 1 280 ? 31.186 14.134 41.051 1.00 41.05 261 SER C O 1
ATOM 8285 N N . ALA C 1 281 ? 32.925 13.015 40.152 1.00 39.58 262 ALA C N 1
ATOM 8286 C CA . ALA C 1 281 ? 33.032 13.749 38.867 1.00 39.37 262 ALA C CA 1
ATOM 8287 C C . ALA C 1 281 ? 31.734 13.602 38.041 1.00 36.66 262 ALA C C 1
ATOM 8288 O O . ALA C 1 281 ? 31.373 14.536 37.305 1.00 34.10 262 ALA C O 1
ATOM 8290 N N . PHE C 1 282 ? 31.035 12.482 38.179 1.00 34.69 263 PHE C N 1
ATOM 8291 C CA . PHE C 1 282 ? 29.752 12.203 37.475 1.00 38.54 263 PHE C CA 1
ATOM 8292 C C . PHE C 1 282 ? 28.639 13.143 37.958 1.00 39.55 263 PHE C C 1
ATOM 8293 O O . PHE C 1 282 ? 27.614 13.227 37.270 1.00 38.27 263 PHE C O 1
ATOM 8301 N N . ALA C 1 283 ? 28.827 13.834 39.085 1.00 45.61 264 ALA C N 1
ATOM 8302 C CA . ALA C 1 283 ? 27.830 14.759 39.684 1.00 47.49 264 ALA C CA 1
ATOM 8303 C C . ALA C 1 283 ? 28.105 16.210 39.271 1.00 45.03 264 ALA C C 1
ATOM 8304 O O . ALA C 1 283 ? 27.295 17.081 39.613 1.00 40.46 264 ALA C O 1
ATOM 8306 N N . LYS C 1 284 ? 29.228 16.465 38.596 1.00 46.55 265 LYS C N 1
ATOM 8307 C CA . LYS C 1 284 ? 29.630 17.814 38.117 1.00 53.14 265 LYS C CA 1
ATOM 8308 C C . LYS C 1 284 ? 29.412 17.874 36.610 1.00 50.70 265 LYS C C 1
ATOM 8309 O O . LYS C 1 284 ? 29.604 16.848 35.954 1.00 60.30 265 LYS C O 1
ATOM 8315 N N . ALA C 1 285 ? 28.978 19.025 36.106 1.00 43.64 266 ALA C N 1
ATOM 8316 C CA . ALA C 1 285 ? 28.783 19.283 34.666 1.00 45.54 266 ALA C CA 1
ATOM 8317 C C . ALA C 1 285 ? 30.097 19.809 34.091 1.00 46.04 266 ALA C C 1
ATOM 8318 O O . ALA C 1 285 ? 30.155 20.980 33.707 1.00 53.04 266 ALA C O 1
ATOM 8320 N N . HIS C 1 286 ? 31.110 18.952 34.030 1.00 39.74 267 HIS C N 1
ATOM 8321 C CA . HIS C 1 286 ? 32.518 19.347 33.737 1.00 39.25 267 HIS C CA 1
ATOM 8322 C C . HIS C 1 286 ? 32.779 19.613 32.251 1.00 36.65 267 HIS C C 1
ATOM 8323 O O . HIS C 1 286 ? 33.928 20.040 31.954 1.00 32.24 267 HIS C O 1
ATOM 8330 N N . GLY C 1 287 ? 31.835 19.375 31.340 1.00 37.58 268 GLY C N 1
ATOM 8331 C CA . GLY C 1 287 ? 31.972 19.883 29.953 1.00 43.84 268 GLY C CA 1
ATOM 8332 C C . GLY C 1 287 ? 32.662 18.930 28.975 1.00 40.79 268 GLY C C 1
ATOM 8333 O O . GLY C 1 287 ? 32.690 19.251 27.774 1.00 42.23 268 GLY C O 1
ATOM 8334 N N . TYR C 1 288 ? 33.054 17.734 29.412 1.00 43.90 269 TYR C N 1
ATOM 8335 C CA . TYR C 1 288 ? 33.389 16.585 28.510 1.00 41.98 269 TYR C CA 1
ATOM 8336 C C . TYR C 1 288 ? 32.204 15.614 28.413 1.00 40.57 269 TYR C C 1
ATOM 8337 O O . TYR C 1 288 ? 31.834 14.984 29.445 1.00 39.71 269 TYR C O 1
ATOM 8346 N N . LEU C 1 289 ? 31.627 15.487 27.211 1.00 38.72 270 LEU C N 1
ATOM 8347 C CA . LEU C 1 289 ? 30.510 14.533 26.947 1.00 34.03 270 LEU C CA 1
ATOM 8348 C C . LEU C 1 289 ? 31.082 13.339 26.178 1.00 31.29 270 LEU C C 1
ATOM 8349 O O . LEU C 1 289 ? 31.291 13.435 24.977 1.00 26.31 270 LEU C O 1
ATOM 8354 N N . SER C 1 290 ? 31.365 12.267 26.902 1.00 29.24 271 SER C N 1
ATOM 8355 C CA . SER C 1 290 ? 32.100 11.083 26.412 1.00 29.16 271 SER C CA 1
ATOM 8356 C C . SER C 1 290 ? 31.105 10.091 25.801 1.00 24.95 271 SER C C 1
ATOM 8357 O O . SER C 1 290 ? 30.461 9.348 26.552 1.00 23.58 271 SER C O 1
ATOM 8360 N N . GLY C 1 291 ? 30.974 10.099 24.476 1.00 26.54 272 GLY C N 1
ATOM 8361 C CA . GLY C 1 291 ? 30.131 9.119 23.750 1.00 26.78 272 GLY C CA 1
ATOM 8362 C C . GLY C 1 291 ? 30.664 7.717 23.917 1.00 29.31 272 GLY C C 1
ATOM 8363 O O . GLY C 1 291 ? 30.010 6.720 23.662 1.00 27.18 272 GLY C O 1
ATOM 8364 N N . GLY C 1 292 ? 31.872 7.677 24.400 1.00 30.15 273 GLY C N 1
ATOM 8365 C CA . GLY C 1 292 ? 32.564 6.418 24.659 1.00 27.95 273 GLY C CA 1
ATOM 8366 C C . GLY C 1 292 ? 32.245 5.844 26.027 1.00 27.59 273 GLY C C 1
ATOM 8367 O O . GLY C 1 292 ? 32.181 4.607 26.140 1.00 27.36 273 GLY C O 1
ATOM 8368 N N . GLY C 1 293 ? 32.206 6.653 27.103 1.00 28.31 274 GLY C N 1
ATOM 8369 C CA . GLY C 1 293 ? 31.895 6.069 28.425 1.00 30.27 274 GLY C CA 1
ATOM 8370 C C . GLY C 1 293 ? 31.321 7.014 29.454 1.00 30.44 274 GLY C C 1
ATOM 8371 O O . GLY C 1 293 ? 31.463 6.703 30.628 1.00 28.31 274 GLY C O 1
ATOM 8372 N N . GLY C 1 294 ? 30.581 8.057 29.072 1.00 31.77 275 GLY C N 1
ATOM 8373 C CA . GLY C 1 294 ? 30.203 9.112 30.030 1.00 31.43 275 GLY C CA 1
ATOM 8374 C C . GLY C 1 294 ? 28.929 8.822 30.822 1.00 31.97 275 GLY C C 1
ATOM 8375 O O . GLY C 1 294 ? 28.758 9.430 31.898 1.00 33.49 275 GLY C O 1
ATOM 8376 N N . LEU C 1 295 ? 28.061 7.924 30.362 1.00 29.12 276 LEU C N 1
ATOM 8377 C CA . LEU C 1 295 ? 26.666 7.886 30.859 1.00 27.81 276 LEU C CA 1
ATOM 8378 C C . LEU C 1 295 ? 26.558 7.197 32.213 1.00 28.95 276 LEU C C 1
ATOM 8379 O O . LEU C 1 295 ? 27.216 6.161 32.467 1.00 26.39 276 LEU C O 1
ATOM 8384 N N . VAL C 1 296 ? 25.655 7.717 33.022 1.00 28.65 277 VAL C N 1
ATOM 8385 C CA . VAL C 1 296 ? 25.088 6.975 34.180 1.00 29.77 277 VAL C CA 1
ATOM 8386 C C . VAL C 1 296 ? 23.671 6.586 33.785 1.00 28.85 277 VAL C C 1
ATOM 8387 O O . VAL C 1 296 ? 22.967 7.397 33.153 1.00 30.29 277 VAL C O 1
ATOM 8391 N N . SER C 1 297 ? 23.287 5.362 34.127 1.00 30.09 278 SER C N 1
ATOM 8392 C CA . SER C 1 297 ? 21.942 4.833 33.826 1.00 29.75 278 SER C CA 1
ATOM 8393 C C . SER C 1 297 ? 21.490 3.953 34.982 1.00 29.89 278 SER C C 1
ATOM 8394 O O . SER C 1 297 ? 22.191 3.874 35.966 1.00 33.56 278 SER C O 1
ATOM 8397 N N . CYS C 1 298 ? 20.337 3.336 34.816 1.00 33.37 279 CYS C N 1
ATOM 8398 C CA . CYS C 1 298 ? 19.773 2.318 35.721 1.00 35.64 279 CYS C CA 1
ATOM 8399 C C . CYS C 1 298 ? 19.281 1.164 34.846 1.00 36.84 279 CYS C C 1
ATOM 8400 O O . CYS C 1 298 ? 19.270 1.312 33.613 1.00 35.88 279 CYS C O 1
ATOM 8403 N N . VAL C 1 299 ? 18.901 0.071 35.477 1.00 32.95 280 VAL C N 1
ATOM 8404 C CA . VAL C 1 299 ? 18.548 -1.183 34.775 1.00 33.33 280 VAL C CA 1
ATOM 8405 C C . VAL C 1 299 ? 17.283 -0.958 33.931 1.00 32.83 280 VAL C C 1
ATOM 8406 O O . VAL C 1 299 ? 17.234 -1.494 32.811 1.00 31.93 280 VAL C O 1
ATOM 8410 N N . ASP C 1 300 ? 16.297 -0.196 34.418 1.00 35.88 281 ASP C N 1
ATOM 8411 C CA . ASP C 1 300 ? 15.021 0.020 33.678 1.00 35.81 281 ASP C CA 1
ATOM 8412 C C . ASP C 1 300 ? 15.340 0.780 32.393 1.00 34.04 281 ASP C C 1
ATOM 8413 O O . ASP C 1 300 ? 14.899 0.337 31.314 1.00 36.15 281 ASP C O 1
ATOM 8418 N N . ASP C 1 301 ? 16.106 1.867 32.499 1.00 32.84 282 ASP C N 1
ATOM 8419 C CA . ASP C 1 301 ? 16.474 2.702 31.329 1.00 35.12 282 ASP C CA 1
ATOM 8420 C C . ASP C 1 301 ? 17.219 1.833 30.302 1.00 34.45 282 ASP C C 1
ATOM 8421 O O . ASP C 1 301 ? 16.816 1.856 29.104 1.00 34.34 282 ASP C O 1
ATOM 8426 N N . TYR C 1 302 ? 18.258 1.100 30.716 1.00 31.12 283 TYR C N 1
ATOM 8427 C CA . TYR C 1 302 ? 19.072 0.329 29.745 1.00 30.41 283 TYR C CA 1
ATOM 8428 C C . TYR C 1 302 ? 18.202 -0.795 29.193 1.00 27.46 283 TYR C C 1
ATOM 8429 O O . TYR C 1 302 ? 18.331 -1.088 28.010 1.00 28.71 283 TYR C O 1
ATOM 8438 N N . TYR C 1 303 ? 17.319 -1.363 30.019 1.00 27.43 284 TYR C N 1
ATOM 8439 C CA . TYR C 1 303 ? 16.375 -2.421 29.587 1.00 29.95 284 TYR C CA 1
ATOM 8440 C C . TYR C 1 303 ? 15.534 -1.882 28.422 1.00 30.92 284 TYR C C 1
ATOM 8441 O O . TYR C 1 303 ? 15.371 -2.604 27.402 1.00 33.98 284 TYR C O 1
ATOM 8450 N N . ARG C 1 304 ? 15.029 -0.657 28.556 1.00 26.01 285 ARG C N 1
ATOM 8451 C CA . ARG C 1 304 ? 14.110 -0.080 27.544 1.00 28.61 285 ARG C CA 1
ATOM 8452 C C . ARG C 1 304 ? 14.892 0.127 26.244 1.00 31.30 285 ARG C C 1
ATOM 8453 O O . ARG C 1 304 ? 14.343 -0.172 25.168 1.00 34.95 285 ARG C O 1
ATOM 8461 N N . PHE C 1 305 ? 16.150 0.553 26.348 1.00 30.23 286 PHE C N 1
ATOM 8462 C CA . PHE C 1 305 ? 17.055 0.704 25.191 1.00 27.93 286 PHE C CA 1
ATOM 8463 C C . PHE C 1 305 ? 17.251 -0.657 24.516 1.00 29.05 286 PHE C C 1
ATOM 8464 O O . PHE C 1 305 ? 17.013 -0.776 23.305 1.00 33.26 286 PHE C O 1
ATOM 8472 N N . ALA C 1 306 ? 17.667 -1.654 25.286 1.00 28.06 287 ALA C N 1
ATOM 8473 C CA . ALA C 1 306 ? 17.915 -3.030 24.804 1.00 27.30 287 ALA C CA 1
ATOM 8474 C C . ALA C 1 306 ? 16.638 -3.614 24.189 1.00 27.73 287 ALA C C 1
ATOM 8475 O O . ALA C 1 306 ? 16.720 -4.240 23.128 1.00 31.79 287 ALA C O 1
ATOM 8477 N N . GLN C 1 307 ? 15.503 -3.472 24.867 1.00 29.39 288 GLN C N 1
ATOM 8478 C CA . GLN C 1 307 ? 14.209 -4.031 24.403 1.00 28.27 288 GLN C CA 1
ATOM 8479 C C . GLN C 1 307 ? 13.840 -3.354 23.081 1.00 29.48 288 GLN C C 1
ATOM 8480 O O . GLN C 1 307 ? 13.394 -4.072 22.154 1.00 30.24 288 GLN C O 1
ATOM 8486 N N . ALA C 1 308 ? 14.049 -2.034 22.974 1.00 28.12 289 ALA C N 1
ATOM 8487 C CA . ALA C 1 308 ? 13.819 -1.330 21.689 1.00 31.36 289 ALA C CA 1
ATOM 8488 C C . ALA C 1 308 ? 14.675 -1.997 20.600 1.00 28.80 289 ALA C C 1
ATOM 8489 O O . ALA C 1 308 ? 14.164 -2.231 19.513 1.00 29.56 289 ALA C O 1
ATOM 8491 N N . LEU C 1 309 ? 15.938 -2.308 20.874 1.00 30.53 290 LEU C N 1
ATOM 8492 C CA . LEU C 1 309 ? 16.828 -2.918 19.850 1.00 29.38 290 LEU C CA 1
ATOM 8493 C C . LEU C 1 309 ? 16.304 -4.313 19.501 1.00 29.85 290 LEU C C 1
ATOM 8494 O O . LEU C 1 309 ? 16.217 -4.624 18.303 1.00 29.68 290 LEU C O 1
ATOM 8499 N N . ALA C 1 310 ? 15.931 -5.099 20.514 1.00 30.36 291 ALA C N 1
ATOM 8500 C CA . ALA C 1 310 ? 15.413 -6.476 20.357 1.00 30.56 291 ALA C CA 1
ATOM 8501 C C . ALA C 1 310 ? 14.154 -6.457 19.478 1.00 32.69 291 ALA C C 1
ATOM 8502 O O . ALA C 1 310 ? 13.909 -7.467 18.793 1.00 30.03 291 ALA C O 1
ATOM 8504 N N . ASN C 1 311 ? 13.397 -5.353 19.494 1.00 30.88 292 ASN C N 1
ATOM 8505 C CA . ASN C 1 311 ? 12.124 -5.224 18.742 1.00 32.92 292 ASN C CA 1
ATOM 8506 C C . ASN C 1 311 ? 12.375 -4.729 17.319 1.00 33.32 292 ASN C C 1
ATOM 8507 O O . ASN C 1 311 ? 11.393 -4.545 16.615 1.00 38.05 292 ASN C O 1
ATOM 8512 N N . GLY C 1 312 ? 13.627 -4.514 16.921 1.00 29.12 293 GLY C N 1
ATOM 8513 C CA . GLY C 1 312 ? 13.968 -3.915 15.621 1.00 26.39 293 GLY C CA 1
ATOM 8514 C C . GLY C 1 312 ? 13.919 -2.394 15.670 1.00 25.91 293 GLY C C 1
ATOM 8515 O O . GLY C 1 312 ? 13.738 -1.789 14.613 1.00 27.02 293 GLY C O 1
ATOM 8516 N N . GLY C 1 313 ? 14.053 -1.788 16.855 1.00 24.53 294 GLY C N 1
ATOM 8517 C CA . GLY C 1 313 ? 14.343 -0.346 17.001 1.00 26.42 294 GLY C CA 1
ATOM 8518 C C . GLY C 1 313 ? 13.167 0.474 17.504 1.00 28.42 294 GLY C C 1
ATOM 8519 O O . GLY C 1 313 ? 13.275 1.710 17.485 1.00 30.96 294 GLY C O 1
ATOM 8520 N N . GLU C 1 314 ? 12.117 -0.176 17.977 1.00 30.17 295 GLU C N 1
ATOM 8521 C CA . GLU C 1 314 ? 10.829 0.455 18.350 1.00 36.53 295 GLU C CA 1
ATOM 8522 C C . GLU C 1 314 ? 10.452 -0.058 19.740 1.00 32.55 295 GLU C C 1
ATOM 8523 O O . GLU C 1 314 ? 10.689 -1.252 20.003 1.00 29.51 295 GLU C O 1
ATOM 8529 N N . LEU C 1 315 ? 9.898 0.803 20.590 1.00 33.58 296 LEU C N 1
ATOM 8530 C CA . LEU C 1 315 ? 9.272 0.389 21.873 1.00 35.78 296 LEU C CA 1
ATOM 8531 C C . LEU C 1 315 ? 8.074 1.290 22.184 1.00 35.77 296 LEU C C 1
ATOM 8532 O O . LEU C 1 315 ? 8.266 2.515 22.236 1.00 33.88 296 LEU C O 1
ATOM 8537 N N . ASP C 1 316 ? 6.893 0.699 22.376 1.00 36.92 297 ASP C N 1
ATOM 8538 C CA . ASP C 1 316 ? 5.661 1.418 22.793 1.00 44.42 297 ASP C CA 1
ATOM 8539 C C . ASP C 1 316 ? 5.442 2.641 21.892 1.00 41.16 297 ASP C C 1
ATOM 8540 O O . ASP C 1 316 ? 5.221 3.742 22.423 1.00 44.96 297 ASP C O 1
ATOM 8545 N N . GLY C 1 317 ? 5.536 2.453 20.578 1.00 42.04 298 GLY C N 1
ATOM 8546 C CA . GLY C 1 317 ? 5.227 3.488 19.569 1.00 40.13 298 GLY C CA 1
ATOM 8547 C C . GLY C 1 317 ? 6.413 4.371 19.215 1.00 40.39 298 GLY C C 1
ATOM 8548 O O . GLY C 1 317 ? 6.302 5.150 18.261 1.00 37.93 298 GLY C O 1
ATOM 8549 N N . ALA C 1 318 ? 7.517 4.319 19.954 1.00 39.12 299 ALA C N 1
ATOM 8550 C CA . ALA C 1 318 ? 8.672 5.211 19.705 1.00 39.57 299 ALA C CA 1
ATOM 8551 C C . ALA C 1 318 ? 9.764 4.425 18.978 1.00 38.52 299 ALA C C 1
ATOM 8552 O O . ALA C 1 318 ? 10.141 3.360 19.459 1.00 43.57 299 ALA C O 1
ATOM 8554 N N . ARG C 1 319 ? 10.257 4.945 17.864 1.00 36.89 300 ARG C N 1
ATOM 8555 C CA . ARG C 1 319 ? 11.321 4.302 17.060 1.00 38.48 300 ARG C CA 1
ATOM 8556 C C . ARG C 1 319 ? 12.598 5.145 17.139 1.00 37.41 300 ARG C C 1
ATOM 8557 O O . ARG C 1 319 ? 12.520 6.326 16.832 1.00 33.64 300 ARG C O 1
ATOM 8565 N N . ILE C 1 320 ? 13.712 4.532 17.550 1.00 33.83 301 ILE C N 1
ATOM 8566 C CA . ILE C 1 320 ? 15.044 5.190 17.674 1.00 33.32 301 ILE C CA 1
ATOM 8567 C C . ILE C 1 320 ? 15.918 4.831 16.471 1.00 29.88 301 ILE C C 1
ATOM 8568 O O . ILE C 1 320 ? 16.881 5.565 16.220 1.00 32.60 301 ILE C O 1
ATOM 8573 N N . ILE C 1 321 ? 15.635 3.728 15.774 1.00 29.22 302 ILE C N 1
ATOM 8574 C CA . ILE C 1 321 ? 16.396 3.343 14.553 1.00 27.14 302 ILE C CA 1
ATOM 8575 C C . ILE C 1 321 ? 15.507 2.476 13.669 1.00 27.16 302 ILE C C 1
ATOM 8576 O O . ILE C 1 321 ? 14.592 1.823 14.198 1.00 29.09 302 ILE C O 1
ATOM 8581 N N . GLY C 1 322 ? 15.762 2.498 12.363 1.00 24.02 303 GLY C N 1
ATOM 8582 C CA . GLY C 1 322 ? 15.147 1.575 11.410 1.00 27.74 303 GLY C CA 1
ATOM 8583 C C . GLY C 1 322 ? 15.557 0.147 11.715 1.00 31.18 303 GLY C C 1
ATOM 8584 O O . GLY C 1 322 ? 16.732 -0.066 12.058 1.00 30.65 303 GLY C O 1
ATOM 8585 N N . ARG C 1 323 ? 14.617 -0.788 11.561 1.00 30.44 304 ARG C N 1
ATOM 8586 C CA . ARG C 1 323 ? 14.829 -2.257 11.680 1.00 34.47 304 ARG C CA 1
ATOM 8587 C C . ARG C 1 323 ? 16.036 -2.710 10.835 1.00 33.70 304 ARG C C 1
ATOM 8588 O O . ARG C 1 323 ? 16.827 -3.543 11.284 1.00 31.76 304 ARG C O 1
ATOM 8596 N N . LYS C 1 324 ? 16.160 -2.172 9.633 1.00 30.53 305 LYS C N 1
ATOM 8597 C CA . LYS C 1 324 ? 17.153 -2.624 8.633 1.00 32.66 305 LYS C CA 1
ATOM 8598 C C . LYS C 1 324 ? 18.526 -2.055 8.995 1.00 29.56 305 LYS C C 1
ATOM 8599 O O . LYS C 1 324 ? 19.528 -2.763 8.854 1.00 31.64 305 LYS C O 1
ATOM 8605 N N . THR C 1 325 ? 18.542 -0.815 9.456 1.00 27.52 306 THR C N 1
ATOM 8606 C CA . THR C 1 325 ? 19.769 -0.101 9.857 1.00 31.17 306 THR C CA 1
ATOM 8607 C C . THR C 1 325 ? 20.397 -0.867 11.022 1.00 31.09 306 THR C C 1
ATOM 8608 O O . THR C 1 325 ? 21.606 -1.091 10.994 1.00 32.18 306 THR C O 1
ATOM 8612 N N . LEU C 1 326 ? 19.569 -1.294 11.976 1.00 28.97 307 LEU C N 1
ATOM 8613 C CA . LEU C 1 326 ? 20.004 -2.072 13.163 1.00 29.59 307 LEU C CA 1
ATOM 8614 C C . LEU C 1 326 ? 20.568 -3.417 12.709 1.00 27.39 307 LEU C C 1
ATOM 8615 O O . LEU C 1 326 ? 21.642 -3.824 13.232 1.00 27.23 307 LEU C O 1
ATOM 8620 N N . GLU C 1 327 ? 19.854 -4.106 11.824 1.00 29.52 308 GLU C N 1
ATOM 8621 C CA . GLU C 1 327 ? 20.321 -5.385 11.219 1.00 32.27 308 GLU C CA 1
ATOM 8622 C C . GLU C 1 327 ? 21.741 -5.162 10.686 1.00 29.16 308 GLU C C 1
ATOM 8623 O O . GLU C 1 327 ? 22.637 -5.949 11.019 1.00 29.47 308 GLU C O 1
ATOM 8629 N N . PHE C 1 328 ? 21.948 -4.082 9.947 1.00 26.64 309 PHE C N 1
ATOM 8630 C CA . PHE C 1 328 ? 23.253 -3.684 9.367 1.00 26.51 309 PHE C CA 1
ATOM 8631 C C . PHE C 1 328 ? 24.296 -3.471 10.482 1.00 26.53 309 PHE C C 1
ATOM 8632 O O . PHE C 1 328 ? 25.426 -3.942 10.339 1.00 24.25 309 PHE C O 1
ATOM 8640 N N . MET C 1 329 ? 23.924 -2.795 11.572 1.00 25.71 310 MET C N 1
ATOM 8641 C CA . MET C 1 329 ? 24.826 -2.508 12.721 1.00 24.75 310 MET C CA 1
ATOM 8642 C C . MET C 1 329 ? 25.215 -3.805 13.442 1.00 27.01 310 MET C C 1
ATOM 8643 O O . MET C 1 329 ? 26.315 -3.853 14.015 1.00 25.47 310 MET C O 1
ATOM 8648 N N . ARG C 1 330 ? 24.348 -4.816 13.387 1.00 30.16 311 ARG C N 1
ATOM 8649 C CA . ARG C 1 330 ? 24.496 -6.116 14.099 1.00 31.91 311 ARG C CA 1
ATOM 8650 C C . ARG C 1 330 ? 25.324 -7.118 13.296 1.00 29.69 311 ARG C C 1
ATOM 8651 O O . ARG C 1 330 ? 25.651 -8.191 13.804 1.00 29.70 311 ARG C O 1
ATOM 8659 N N . MET C 1 331 ? 25.615 -6.811 12.060 1.00 28.95 312 MET C N 1
ATOM 8660 C CA . MET C 1 331 ? 26.440 -7.720 11.245 1.00 30.64 312 MET C CA 1
ATOM 8661 C C . MET C 1 331 ? 27.879 -7.622 11.739 1.00 30.59 312 MET C C 1
ATOM 8662 O O . MET C 1 331 ? 28.255 -6.532 12.227 1.00 28.82 312 MET C O 1
ATOM 8667 N N . ASN C 1 332 ? 28.660 -8.681 11.526 1.00 29.69 313 ASN C N 1
ATOM 8668 C CA . ASN C 1 332 ? 30.130 -8.637 11.668 1.00 28.60 313 ASN C CA 1
ATOM 8669 C C . ASN C 1 332 ? 30.686 -7.704 10.577 1.00 27.89 313 ASN C C 1
ATOM 8670 O O . ASN C 1 332 ? 30.457 -7.984 9.396 1.00 25.33 313 ASN C O 1
ATOM 8675 N N . HIS C 1 333 ? 31.364 -6.620 10.958 1.00 27.32 314 HIS C N 1
ATOM 8676 C CA . HIS C 1 333 ? 31.952 -5.636 10.001 1.00 26.06 314 HIS C CA 1
ATOM 8677 C C . HIS C 1 333 ? 33.461 -5.819 9.864 1.00 28.58 314 HIS C C 1
ATOM 8678 O O . HIS C 1 333 ? 34.127 -5.032 9.191 1.00 31.52 314 HIS C O 1
ATOM 8685 N N . LEU C 1 334 ? 33.997 -6.848 10.493 1.00 31.31 315 LEU C N 1
ATOM 8686 C CA . LEU C 1 334 ? 35.435 -7.148 10.364 1.00 30.84 315 LEU C CA 1
ATOM 8687 C C . LEU C 1 334 ? 35.663 -7.805 9.020 1.00 32.39 315 LEU C C 1
ATOM 8688 O O . LEU C 1 334 ? 34.746 -8.389 8.457 1.00 33.33 315 LEU C O 1
ATOM 8693 N N . PRO C 1 335 ? 36.899 -7.711 8.502 1.00 28.68 316 PRO C N 1
ATOM 8694 C CA . PRO C 1 335 ? 37.229 -8.257 7.193 1.00 29.75 316 PRO C CA 1
ATOM 8695 C C . PRO C 1 335 ? 37.040 -9.776 7.178 1.00 31.19 316 PRO C C 1
ATOM 8696 O O . PRO C 1 335 ? 37.393 -10.432 8.167 1.00 26.52 316 PRO C O 1
ATOM 8700 N N . ASP C 1 336 ? 36.425 -10.270 6.100 1.00 34.97 317 ASP C N 1
ATOM 8701 C CA . ASP C 1 336 ? 36.322 -11.710 5.772 1.00 37.73 317 ASP C CA 1
ATOM 8702 C C . ASP C 1 336 ? 35.635 -12.439 6.923 1.00 38.96 317 ASP C C 1
ATOM 8703 O O . ASP C 1 336 ? 36.007 -13.580 7.185 1.00 38.17 317 ASP C O 1
ATOM 8708 N N . ASN C 1 337 ? 34.694 -11.772 7.601 1.00 39.83 318 ASN C N 1
ATOM 8709 C CA . ASN C 1 337 ? 33.901 -12.363 8.709 1.00 38.54 318 ASN C CA 1
ATOM 8710 C C . ASN C 1 337 ? 34.853 -12.979 9.758 1.00 35.09 318 ASN C C 1
ATOM 8711 O O . ASN C 1 337 ? 34.505 -13.986 10.376 1.00 29.21 318 ASN C O 1
ATOM 8716 N N . LYS C 1 338 ? 36.011 -12.367 9.988 1.00 33.99 319 LYS C N 1
ATOM 8717 C CA . LYS C 1 338 ? 36.949 -12.772 11.063 1.00 30.97 319 LYS C CA 1
ATOM 8718 C C . LYS C 1 338 ? 36.410 -12.342 12.425 1.00 31.41 319 LYS C C 1
ATOM 8719 O O . LYS C 1 338 ? 35.590 -11.401 12.466 1.00 28.48 319 LYS C O 1
ATOM 8725 N N . GLY C 1 339 ? 36.848 -13.046 13.477 1.00 28.74 320 GLY C N 1
ATOM 8726 C CA . GLY C 1 339 ? 36.617 -12.703 14.887 1.00 28.98 320 GLY C CA 1
ATOM 8727 C C . GLY C 1 339 ? 37.657 -11.730 15.425 1.00 27.76 320 GLY C C 1
ATOM 8728 O O . GLY C 1 339 ? 38.740 -11.578 14.833 1.00 26.93 320 GLY C O 1
ATOM 8729 N N . LEU C 1 340 ? 37.353 -11.103 16.547 1.00 26.05 321 LEU C N 1
ATOM 8730 C CA . LEU C 1 340 ? 38.276 -10.128 17.176 1.00 28.13 321 LEU C CA 1
ATOM 8731 C C . LEU C 1 340 ? 39.691 -10.682 17.305 1.00 29.83 321 LEU C C 1
ATOM 8732 O O . LEU C 1 340 ? 40.654 -9.960 17.056 1.00 35.68 321 LEU C O 1
ATOM 8737 N N . PRO C 1 341 ? 39.899 -11.939 17.750 1.00 36.27 322 PRO C N 1
ATOM 8738 C CA . PRO C 1 341 ? 41.262 -12.445 17.948 1.00 38.18 322 PRO C CA 1
ATOM 8739 C C . PRO C 1 341 ? 42.105 -12.458 16.663 1.00 38.07 322 PRO C C 1
ATOM 8740 O O . PRO C 1 341 ? 43.306 -12.419 16.754 1.00 36.32 322 PRO C O 1
ATOM 8744 N N . ASP C 1 342 ? 41.465 -12.515 15.498 1.00 37.44 323 ASP C N 1
ATOM 8745 C CA . ASP C 1 342 ? 42.176 -12.521 14.195 1.00 38.24 323 ASP C CA 1
ATOM 8746 C C . ASP C 1 342 ? 42.637 -11.108 13.825 1.00 37.16 323 ASP C C 1
ATOM 8747 O O . ASP C 1 342 ? 43.453 -11.001 12.908 1.00 34.74 323 ASP C O 1
ATOM 8752 N N . VAL C 1 343 ? 42.111 -10.054 14.452 1.00 33.14 324 VAL C N 1
ATOM 8753 C CA . VAL C 1 343 ? 42.423 -8.656 13.994 1.00 36.06 324 VAL C CA 1
ATOM 8754 C C . VAL C 1 343 ? 42.856 -7.760 15.151 1.00 32.82 324 VAL C C 1
ATOM 8755 O O . VAL C 1 343 ? 43.490 -6.726 14.855 1.00 32.91 324 VAL C O 1
ATOM 8759 N N . ALA C 1 344 ? 42.495 -8.101 16.391 1.00 34.20 325 ALA C N 1
ATOM 8760 C CA . ALA C 1 344 ? 42.702 -7.230 17.572 1.00 37.54 325 ALA C CA 1
ATOM 8761 C C . ALA C 1 344 ? 44.169 -7.290 17.989 1.00 42.00 325 ALA C C 1
ATOM 8762 O O . ALA C 1 344 ? 44.788 -8.350 17.805 1.00 42.27 325 ALA C O 1
ATOM 8764 N N . ILE C 1 345 ? 44.697 -6.179 18.506 1.00 47.11 326 ILE C N 1
ATOM 8765 C CA . ILE C 1 345 ? 46.139 -6.055 18.868 1.00 54.80 326 ILE C CA 1
ATOM 8766 C C . ILE C 1 345 ? 46.282 -6.045 20.397 1.00 55.64 326 ILE C C 1
ATOM 8767 O O . ILE C 1 345 ? 47.431 -6.087 20.869 1.00 70.32 326 ILE C O 1
ATOM 8772 N N . GLY C 1 346 ? 45.177 -6.055 21.155 1.00 59.15 327 GLY C N 1
ATOM 8773 C CA . GLY C 1 346 ? 45.191 -5.926 22.631 1.00 55.84 327 GLY C CA 1
ATOM 8774 C C . GLY C 1 346 ? 44.674 -7.171 23.329 1.00 58.55 327 GLY C C 1
ATOM 8775 O O . GLY C 1 346 ? 44.886 -8.270 22.793 1.00 58.70 327 GLY C O 1
ATOM 8776 N N . SER C 1 347 ? 43.997 -6.979 24.470 1.00 57.27 328 SER C N 1
ATOM 8777 C CA . SER C 1 347 ? 43.357 -8.025 25.320 1.00 52.73 328 SER C CA 1
ATOM 8778 C C . SER C 1 347 ? 42.098 -8.609 24.653 1.00 50.40 328 SER C C 1
ATOM 8779 O O . SER C 1 347 ? 41.588 -9.666 25.110 1.00 48.20 328 SER C O 1
ATOM 8782 N N . PHE C 1 348 ? 41.576 -7.919 23.643 1.00 43.34 329 PHE C N 1
ATOM 8783 C CA . PHE C 1 348 ? 40.398 -8.339 22.842 1.00 41.42 329 PHE C CA 1
ATOM 8784 C C . PHE C 1 348 ? 40.798 -9.440 21.858 1.00 40.00 329 PHE C C 1
ATOM 8785 O O . PHE C 1 348 ? 39.897 -9.995 21.214 1.00 34.45 329 PHE C O 1
ATOM 8793 N N . SER C 1 349 ? 42.094 -9.764 21.770 1.00 39.91 330 SER C N 1
ATOM 8794 C CA . SER C 1 349 ? 42.638 -10.866 20.947 1.00 41.78 330 SER C CA 1
ATOM 8795 C C . SER C 1 349 ? 42.678 -12.162 21.777 1.00 45.87 330 SER C C 1
ATOM 8796 O O . SER C 1 349 ? 43.079 -13.196 21.217 1.00 50.85 330 SER C O 1
ATOM 8799 N N . GLU C 1 350 ? 42.259 -12.127 23.050 1.00 55.59 331 GLU C N 1
ATOM 8800 C CA . GLU C 1 350 ? 42.374 -13.295 23.973 1.00 60.00 331 GLU C CA 1
ATOM 8801 C C . GLU C 1 350 ? 41.157 -14.215 23.840 1.00 57.21 331 GLU C C 1
ATOM 8802 O O . GLU C 1 350 ? 40.154 -13.798 23.268 1.00 50.96 331 GLU C O 1
ATOM 8808 N N . THR C 1 351 ? 41.288 -15.412 24.412 1.00 53.09 332 THR C N 1
ATOM 8809 C CA . THR C 1 351 ? 40.405 -16.605 24.274 1.00 57.06 332 THR C CA 1
ATOM 8810 C C . THR C 1 351 ? 38.928 -16.264 24.504 1.00 49.24 332 THR C C 1
ATOM 8811 O O . THR C 1 351 ? 38.081 -16.796 23.803 1.00 55.91 332 THR C O 1
ATOM 8815 N N . PRO C 1 352 ? 38.535 -15.404 25.469 1.00 51.64 333 PRO C N 1
ATOM 8816 C CA . PRO C 1 352 ? 37.119 -15.042 25.640 1.00 49.58 333 PRO C CA 1
ATOM 8817 C C . PRO C 1 352 ? 36.416 -14.295 24.487 1.00 50.14 333 PRO C C 1
ATOM 8818 O O . PRO C 1 352 ? 35.203 -14.161 24.548 1.00 47.35 333 PRO C O 1
ATOM 8822 N N . TYR C 1 353 ? 37.167 -13.828 23.482 1.00 39.84 334 TYR C N 1
ATOM 8823 C CA . TYR C 1 353 ? 36.632 -13.126 22.292 1.00 37.73 334 TYR C CA 1
ATOM 8824 C C . TYR C 1 353 ? 36.719 -14.069 21.075 1.00 34.16 334 TYR C C 1
ATOM 8825 O O . TYR C 1 353 ? 36.350 -13.654 19.968 1.00 27.81 334 TYR C O 1
ATOM 8834 N N . ASP C 1 354 ? 37.151 -15.314 21.285 1.00 33.83 335 ASP C N 1
ATOM 8835 C CA . ASP C 1 354 ? 37.178 -16.359 20.228 1.00 38.16 335 ASP C CA 1
ATOM 8836 C C . ASP C 1 354 ? 35.745 -16.566 19.742 1.00 38.22 335 ASP C C 1
ATOM 8837 O O . ASP C 1 354 ? 34.835 -16.709 20.606 1.00 37.51 335 ASP C O 1
ATOM 8842 N N . GLY C 1 355 ? 35.548 -16.528 18.423 1.00 32.33 336 GLY C N 1
ATOM 8843 C CA . GLY C 1 355 ? 34.223 -16.742 17.807 1.00 31.93 336 GLY C CA 1
ATOM 8844 C C . GLY C 1 355 ? 33.300 -15.548 18.000 1.00 28.47 336 GLY C C 1
ATOM 8845 O O . GLY C 1 355 ? 32.097 -15.734 17.832 1.00 25.66 336 GLY C O 1
ATOM 8846 N N . THR C 1 356 ? 33.845 -14.360 18.298 1.00 26.44 337 THR C N 1
ATOM 8847 C CA . THR C 1 356 ? 33.055 -13.112 18.421 1.00 27.20 337 THR C CA 1
ATOM 8848 C C . THR C 1 356 ? 33.596 -12.041 17.491 1.00 26.47 337 THR C C 1
ATOM 8849 O O . THR C 1 356 ? 34.802 -11.773 17.534 1.00 30.40 337 THR C O 1
ATOM 8853 N N . GLY C 1 357 ? 32.730 -11.456 16.664 1.00 26.28 338 GLY C N 1
ATOM 8854 C CA . GLY C 1 357 ? 33.094 -10.364 15.747 1.00 25.21 338 GLY C CA 1
ATOM 8855 C C . GLY C 1 357 ? 32.663 -9.024 16.314 1.00 23.63 338 GLY C C 1
ATOM 8856 O O . GLY C 1 357 ? 32.404 -8.957 17.527 1.00 23.90 338 GLY C O 1
ATOM 8857 N N . PHE C 1 358 ? 32.590 -8.003 15.466 1.00 22.60 339 PHE C N 1
ATOM 8858 C CA . PHE C 1 358 ? 32.225 -6.623 15.867 1.00 23.76 339 PHE C CA 1
ATOM 8859 C C . PHE C 1 358 ? 31.603 -5.902 14.664 1.00 24.26 339 PHE C C 1
ATOM 8860 O O . PHE C 1 358 ? 32.153 -5.921 13.548 1.00 21.25 339 PHE C O 1
ATOM 8868 N N . GLY C 1 359 ? 30.446 -5.307 14.911 1.00 27.36 340 GLY C N 1
ATOM 8869 C CA . GLY C 1 359 ? 29.734 -4.448 13.950 1.00 26.79 340 GLY C CA 1
ATOM 8870 C C . GLY C 1 359 ? 29.883 -2.997 14.337 1.00 24.37 340 GLY C C 1
ATOM 8871 O O . GLY C 1 359 ? 30.973 -2.590 14.751 1.00 28.98 340 GLY C O 1
ATOM 8872 N N . LEU C 1 360 ? 28.802 -2.247 14.224 1.00 26.24 341 LEU C N 1
ATOM 8873 C CA . LEU C 1 360 ? 28.819 -0.783 14.350 1.00 26.80 341 LEU C CA 1
ATOM 8874 C C . LEU C 1 360 ? 28.445 -0.469 15.790 1.00 28.48 341 LEU C C 1
ATOM 8875 O O . LEU C 1 360 ? 27.342 0.065 16.006 1.00 29.69 341 LEU C O 1
ATOM 8880 N N . GLY C 1 361 ? 29.302 -0.868 16.730 1.00 23.76 342 GLY C N 1
ATOM 8881 C CA . GLY C 1 361 ? 29.123 -0.571 18.161 1.00 26.58 342 GLY C CA 1
ATOM 8882 C C . GLY C 1 361 ? 28.602 -1.758 18.954 1.00 24.47 342 GLY C C 1
ATOM 8883 O O . GLY C 1 361 ? 28.323 -1.575 20.116 1.00 24.64 342 GLY C O 1
ATOM 8884 N N . PHE C 1 362 ? 28.498 -2.937 18.353 1.00 26.45 343 PHE C N 1
ATOM 8885 C CA . PHE C 1 362 ? 28.140 -4.188 19.064 1.00 26.31 343 PHE C CA 1
ATOM 8886 C C . PHE C 1 362 ? 29.147 -5.281 18.725 1.00 24.36 343 PHE C C 1
ATOM 8887 O O . PHE C 1 362 ? 29.610 -5.326 17.612 1.00 26.35 343 PHE C O 1
ATOM 8895 N N . SER C 1 363 ? 29.465 -6.139 19.682 1.00 26.89 344 SER C N 1
ATOM 8896 C CA . SER C 1 363 ? 30.122 -7.445 19.434 1.00 27.76 344 SER C CA 1
ATOM 8897 C C . SER C 1 363 ? 29.057 -8.369 18.833 1.00 25.57 344 SER C C 1
ATOM 8898 O O . SER C 1 363 ? 27.875 -8.153 19.118 1.00 28.77 344 SER C O 1
ATOM 8901 N N . VAL C 1 364 ? 29.453 -9.342 18.026 1.00 26.01 345 VAL C N 1
ATOM 8902 C CA . VAL C 1 364 ? 28.510 -10.316 17.398 1.00 28.66 345 VAL C CA 1
ATOM 8903 C C . VAL C 1 364 ? 29.066 -11.707 17.604 1.00 27.67 345 VAL C C 1
ATOM 8904 O O . VAL C 1 364 ? 30.178 -11.938 17.141 1.00 31.47 345 VAL C O 1
ATOM 8908 N N . LYS C 1 365 ? 28.316 -12.610 18.231 1.00 28.47 346 LYS C N 1
ATOM 8909 C CA . LYS C 1 365 ? 28.763 -14.021 18.324 1.00 26.79 346 LYS C CA 1
ATOM 8910 C C . LYS C 1 365 ? 28.681 -14.652 16.924 1.00 28.68 346 LYS C C 1
ATOM 8911 O O . LYS C 1 365 ? 27.577 -14.635 16.288 1.00 27.02 346 LYS C O 1
ATOM 8917 N N . LEU C 1 366 ? 29.803 -15.182 16.438 1.00 27.61 347 LEU C N 1
ATOM 8918 C CA . LEU C 1 366 ? 29.914 -15.837 15.103 1.00 27.78 347 LEU C CA 1
ATOM 8919 C C . LEU C 1 366 ? 29.834 -17.354 15.245 1.00 30.84 347 LEU C C 1
ATOM 8920 O O . LEU C 1 366 ? 29.323 -17.988 14.347 1.00 29.69 347 LEU C O 1
ATOM 8925 N N . ASP C 1 367 ? 30.376 -17.913 16.324 1.00 33.50 348 ASP C N 1
ATOM 8926 C CA . ASP C 1 367 ? 30.687 -19.366 16.415 1.00 33.76 348 ASP C CA 1
ATOM 8927 C C . ASP C 1 367 ? 30.566 -19.760 17.884 1.00 30.68 348 ASP C C 1
ATOM 8928 O O . ASP C 1 367 ? 31.463 -19.404 18.654 1.00 31.23 348 ASP C O 1
ATOM 8933 N N . VAL C 1 368 ? 29.475 -20.426 18.251 1.00 30.78 349 VAL C N 1
ATOM 8934 C CA . VAL C 1 368 ? 29.134 -20.664 19.682 1.00 31.28 349 VAL C CA 1
ATOM 8935 C C . VAL C 1 368 ? 30.173 -21.610 20.295 1.00 30.32 349 VAL C C 1
ATOM 8936 O O . VAL C 1 368 ? 30.709 -21.268 21.365 1.00 27.00 349 VAL C O 1
ATOM 8940 N N . ALA C 1 369 ? 30.438 -22.748 19.662 1.00 28.78 350 ALA C N 1
ATOM 8941 C CA . ALA C 1 369 ? 31.370 -23.771 20.200 1.00 31.33 350 ALA C CA 1
ATOM 8942 C C . ALA C 1 369 ? 32.733 -23.116 20.424 1.00 30.52 350 ALA C C 1
ATOM 8943 O O . ALA C 1 369 ? 33.356 -23.321 21.504 1.00 31.50 350 ALA C O 1
ATOM 8945 N N . LYS C 1 370 ? 33.176 -22.310 19.467 1.00 31.01 351 LYS C N 1
ATOM 8946 C CA . LYS C 1 370 ? 34.507 -21.666 19.522 1.00 30.35 351 LYS C CA 1
ATOM 8947 C C . LYS C 1 370 ? 34.562 -20.694 20.713 1.00 30.01 351 LYS C C 1
ATOM 8948 O O . LYS C 1 370 ? 35.631 -20.591 21.350 1.00 31.40 351 LYS C O 1
ATOM 8954 N N . SER C 1 371 ? 33.463 -20.001 21.013 1.00 27.47 352 SER C N 1
ATOM 8955 C CA . SER C 1 371 ? 33.369 -19.072 22.170 1.00 30.62 352 SER C CA 1
ATOM 8956 C C . SER C 1 371 ? 33.472 -19.852 23.490 1.00 30.27 352 SER C C 1
ATOM 8957 O O . SER C 1 371 ? 33.809 -19.217 24.510 1.00 27.74 352 SER C O 1
ATOM 8960 N N . GLN C 1 372 ? 33.122 -21.144 23.473 1.00 29.05 353 GLN C N 1
ATOM 8961 C CA . GLN C 1 372 ? 33.140 -22.052 24.645 1.00 31.92 353 GLN C CA 1
ATOM 8962 C C . GLN C 1 372 ? 32.059 -21.624 25.643 1.00 32.78 353 GLN C C 1
ATOM 8963 O O . GLN C 1 372 ? 32.075 -22.145 26.769 1.00 34.67 353 GLN C O 1
ATOM 8969 N N . THR C 1 373 ? 31.131 -20.761 25.225 1.00 30.39 354 THR C N 1
ATOM 8970 C CA . THR C 1 373 ? 30.065 -20.202 26.089 1.00 31.05 354 THR C CA 1
ATOM 8971 C C . THR C 1 373 ? 28.711 -20.384 25.397 1.00 30.71 354 THR C C 1
ATOM 8972 O O . THR C 1 373 ? 28.562 -19.965 24.205 1.00 24.55 354 THR C O 1
ATOM 8976 N N . VAL C 1 374 ? 27.753 -20.975 26.112 1.00 28.28 355 VAL C N 1
ATOM 8977 C CA . VAL C 1 374 ? 26.393 -21.228 25.557 1.00 28.26 355 VAL C CA 1
ATOM 8978 C C . VAL C 1 374 ? 25.798 -19.912 25.067 1.00 25.93 355 VAL C C 1
ATOM 8979 O O . VAL C 1 374 ? 26.030 -18.878 25.689 1.00 26.04 355 VAL C O 1
ATOM 8983 N N . GLY C 1 375 ? 25.041 -19.986 23.985 1.00 29.32 356 GLY C N 1
ATOM 8984 C CA . GLY C 1 375 ? 24.390 -18.828 23.359 1.00 29.26 356 GLY C CA 1
ATOM 8985 C C . GLY C 1 375 ? 24.005 -19.146 21.935 1.00 31.25 356 GLY C C 1
ATOM 8986 O O . GLY C 1 375 ? 24.071 -20.346 21.535 1.00 30.77 356 GLY C O 1
ATOM 8987 N N . SER C 1 376 ? 23.664 -18.100 21.188 1.00 32.13 357 SER C N 1
ATOM 8988 C CA . SER C 1 376 ? 23.257 -18.214 19.773 1.00 32.15 357 SER C CA 1
ATOM 8989 C C . SER C 1 376 ? 24.208 -17.381 18.914 1.00 30.07 357 SER C C 1
ATOM 8990 O O . SER C 1 376 ? 24.709 -16.375 19.383 1.00 28.18 357 SER C O 1
ATOM 8993 N N . VAL C 1 377 ? 24.427 -17.826 17.690 1.00 29.44 358 VAL C N 1
ATOM 8994 C CA . VAL C 1 377 ? 24.999 -17.008 16.596 1.00 28.33 358 VAL C CA 1
ATOM 8995 C C . VAL C 1 377 ? 24.155 -15.735 16.510 1.00 28.98 358 VAL C C 1
ATOM 8996 O O . VAL C 1 377 ? 22.901 -15.838 16.482 1.00 29.05 358 VAL C O 1
ATOM 9000 N N . GLY C 1 378 ? 24.824 -14.586 16.450 1.00 25.53 359 GLY C N 1
ATOM 9001 C CA . GLY C 1 378 ? 24.189 -13.262 16.324 1.00 25.70 359 GLY C CA 1
ATOM 9002 C C . GLY C 1 378 ? 24.000 -12.574 17.666 1.00 25.81 359 GLY C C 1
ATOM 9003 O O . GLY C 1 378 ? 23.534 -11.427 17.667 1.00 25.73 359 GLY C O 1
ATOM 9004 N N . GLU C 1 379 ? 24.260 -13.256 18.783 1.00 29.04 360 GLU C N 1
ATOM 9005 C CA . GLU C 1 379 ? 24.186 -12.603 20.117 1.00 28.86 360 GLU C CA 1
ATOM 9006 C C . GLU C 1 379 ? 24.982 -11.300 20.037 1.00 25.45 360 GLU C C 1
ATOM 9007 O O . GLU C 1 379 ? 26.148 -11.341 19.603 1.00 29.48 360 GLU C O 1
ATOM 9013 N N . TYR C 1 380 ? 24.384 -10.176 20.407 1.00 25.96 361 TYR C N 1
ATOM 9014 C CA . TYR C 1 380 ? 25.058 -8.859 20.292 1.00 25.56 361 TYR C CA 1
ATOM 9015 C C . TYR C 1 380 ? 24.867 -8.058 21.575 1.00 27.25 361 TYR C C 1
ATOM 9016 O O . TYR C 1 380 ? 23.879 -8.217 22.292 1.00 25.63 361 TYR C O 1
ATOM 9025 N N . GLY C 1 381 ? 25.853 -7.213 21.845 1.00 28.23 362 GLY C N 1
ATOM 9026 C CA . GLY C 1 381 ? 25.854 -6.326 23.009 1.00 27.85 362 GLY C CA 1
ATOM 9027 C C . GLY C 1 381 ? 27.227 -5.745 23.247 1.00 27.39 362 GLY C C 1
ATOM 9028 O O . GLY C 1 381 ? 28.061 -5.703 22.327 1.00 23.44 362 GLY C O 1
ATOM 9029 N N . TRP C 1 382 ? 27.440 -5.274 24.465 1.00 27.40 363 TRP C N 1
ATOM 9030 C CA . TRP C 1 382 ? 28.740 -4.721 24.879 1.00 29.32 363 TRP C CA 1
ATOM 9031 C C . TRP C 1 382 ? 28.712 -4.619 26.387 1.00 32.13 363 TRP C C 1
ATOM 9032 O O . TRP C 1 382 ? 27.717 -5.065 26.986 1.00 32.45 363 TRP C O 1
ATOM 9043 N N . GLY C 1 383 ? 29.816 -4.154 26.976 1.00 35.45 364 GLY C N 1
ATOM 9044 C CA . GLY C 1 383 ? 29.977 -4.092 28.436 1.00 30.01 364 GLY C CA 1
ATOM 9045 C C . GLY C 1 383 ? 30.560 -2.773 28.861 1.00 30.30 364 GLY C C 1
ATOM 9046 O O . GLY C 1 383 ? 30.896 -1.966 27.987 1.00 29.99 364 GLY C O 1
ATOM 9047 N N . GLY C 1 384 ? 30.673 -2.576 30.169 1.00 29.90 365 GLY C N 1
ATOM 9048 C CA . GLY C 1 384 ? 31.320 -1.391 30.752 1.00 31.33 365 GLY C CA 1
ATOM 9049 C C . GLY C 1 384 ? 32.511 -1.793 31.606 1.00 32.01 365 GLY C C 1
ATOM 9050 O O . GLY C 1 384 ? 32.524 -2.911 32.131 1.00 28.38 365 GLY C O 1
ATOM 9051 N N . MET C 1 385 ? 33.471 -0.876 31.728 1.00 33.99 366 MET C N 1
ATOM 9052 C CA . MET C 1 385 ? 34.735 -1.028 32.486 1.00 34.54 366 MET C CA 1
ATOM 9053 C C . MET C 1 385 ? 34.459 -1.478 33.932 1.00 33.72 366 MET C C 1
ATOM 9054 O O . MET C 1 385 ? 35.336 -2.140 34.528 1.00 32.91 366 MET C O 1
ATOM 9059 N N . ALA C 1 386 ? 33.299 -1.133 34.501 1.00 32.18 367 ALA C N 1
ATOM 9060 C CA . ALA C 1 386 ? 32.928 -1.452 35.899 1.00 31.14 367 ALA C CA 1
ATOM 9061 C C . ALA C 1 386 ? 32.109 -2.739 35.953 1.00 28.90 367 ALA C C 1
ATOM 9062 O O . ALA C 1 386 ? 31.470 -2.989 36.996 1.00 27.79 367 ALA C O 1
ATOM 9064 N N . SER C 1 387 ? 32.165 -3.551 34.897 1.00 27.77 368 SER C N 1
ATOM 9065 C CA . SER C 1 387 ? 31.644 -4.947 34.841 1.00 28.79 368 SER C CA 1
ATOM 9066 C C . SER C 1 387 ? 30.134 -4.963 34.591 1.00 31.25 368 SER C C 1
ATOM 9067 O O . SER C 1 387 ? 29.514 -6.014 34.844 1.00 30.35 368 SER C O 1
ATOM 9070 N N . THR C 1 388 ? 29.574 -3.853 34.107 1.00 30.60 369 THR C N 1
ATOM 9071 C CA . THR C 1 388 ? 28.205 -3.816 33.554 1.00 30.53 369 THR C CA 1
ATOM 9072 C C . THR C 1 388 ? 28.223 -4.597 32.242 1.00 28.74 369 THR C C 1
ATOM 9073 O O . THR C 1 388 ? 29.256 -4.555 31.523 1.00 27.54 369 THR C O 1
ATOM 9077 N N . ASN C 1 389 ? 27.115 -5.247 31.903 1.00 28.59 370 ASN C N 1
ATOM 9078 C CA . ASN C 1 389 ? 27.064 -6.080 30.681 1.00 29.12 370 ASN C CA 1
ATOM 9079 C C . ASN C 1 389 ? 25.619 -6.167 30.212 1.00 29.93 370 ASN C C 1
ATOM 9080 O O . ASN C 1 389 ? 24.715 -6.193 31.054 1.00 28.32 370 ASN C O 1
ATOM 9085 N N . PHE C 1 390 ? 25.420 -6.203 28.903 1.00 27.71 371 PHE C N 1
ATOM 9086 C CA . PHE C 1 390 ? 24.099 -6.531 28.316 1.00 31.58 371 PHE C CA 1
ATOM 9087 C C . PHE C 1 390 ? 24.319 -7.354 27.057 1.00 27.46 371 PHE C C 1
ATOM 9088 O O . PHE C 1 390 ? 25.372 -7.223 26.414 1.00 28.90 371 PHE C O 1
ATOM 9096 N N . PHE C 1 391 ? 23.352 -8.212 26.741 1.00 30.76 372 PHE C N 1
ATOM 9097 C CA . PHE C 1 391 ? 23.307 -8.880 25.420 1.00 30.88 372 PHE C CA 1
ATOM 9098 C C . PHE C 1 391 ? 21.857 -9.047 24.987 1.00 30.66 372 PHE C C 1
ATOM 9099 O O . PHE C 1 391 ? 20.968 -9.076 25.838 1.00 32.01 372 PHE C O 1
ATOM 9107 N N . ILE C 1 392 ? 21.686 -9.138 23.673 1.00 30.93 373 ILE C N 1
ATOM 9108 C CA . ILE C 1 392 ? 20.421 -9.479 22.976 1.00 30.03 373 ILE C CA 1
ATOM 9109 C C . ILE C 1 392 ? 20.726 -10.689 22.104 1.00 29.52 373 ILE C C 1
ATOM 9110 O O . ILE C 1 392 ? 21.693 -10.624 21.318 1.00 30.17 373 ILE C O 1
ATOM 9115 N N . ASP C 1 393 ? 19.981 -11.769 22.300 1.00 27.78 374 ASP C N 1
ATOM 9116 C CA . ASP C 1 393 ? 20.042 -12.983 21.452 1.00 30.49 374 ASP C CA 1
ATOM 9117 C C . ASP C 1 393 ? 18.858 -12.912 20.491 1.00 33.32 374 ASP C C 1
ATOM 9118 O O . ASP C 1 393 ? 17.723 -13.146 20.892 1.00 29.77 374 ASP C O 1
ATOM 9123 N N . PRO C 1 394 ? 19.071 -12.571 19.199 1.00 33.39 375 PRO C N 1
ATOM 9124 C CA . PRO C 1 394 ? 17.958 -12.397 18.266 1.00 32.76 375 PRO C CA 1
ATOM 9125 C C . PRO C 1 394 ? 17.331 -13.739 17.861 1.00 36.53 375 PRO C C 1
ATOM 9126 O O . PRO C 1 394 ? 16.202 -13.716 17.434 1.00 37.51 375 PRO C O 1
ATOM 9130 N N . GLU C 1 395 ? 18.052 -14.858 18.015 1.00 33.64 376 GLU C N 1
ATOM 9131 C CA . GLU C 1 395 ? 17.519 -16.215 17.727 1.00 35.33 376 GLU C CA 1
ATOM 9132 C C . GLU C 1 395 ? 16.512 -16.596 18.821 1.00 36.69 376 GLU C C 1
ATOM 9133 O O . GLU C 1 395 ? 15.488 -17.202 18.484 1.00 33.49 376 GLU C O 1
ATOM 9139 N N . GLU C 1 396 ? 16.789 -16.263 20.080 1.00 34.47 377 GLU C N 1
ATOM 9140 C CA . GLU C 1 396 ? 15.952 -16.680 21.234 1.00 37.27 377 GLU C CA 1
ATOM 9141 C C . GLU C 1 396 ? 15.004 -15.548 21.671 1.00 41.81 377 GLU C C 1
ATOM 9142 O O . GLU C 1 396 ? 14.165 -15.825 22.543 1.00 35.80 377 GLU C O 1
ATOM 9148 N N . ASP C 1 397 ? 15.138 -14.338 21.108 1.00 39.32 378 ASP C N 1
ATOM 9149 C CA . ASP C 1 397 ? 14.347 -13.133 21.491 1.00 45.43 378 ASP C CA 1
ATOM 9150 C C . ASP C 1 397 ? 14.551 -12.869 22.985 1.00 40.84 378 ASP C C 1
ATOM 9151 O O . ASP C 1 397 ? 13.584 -12.575 23.704 1.00 38.70 378 ASP C O 1
ATOM 9156 N N . LEU C 1 398 ? 15.794 -12.962 23.424 1.00 38.95 379 LEU C N 1
ATOM 9157 C CA . LEU C 1 398 ? 16.165 -12.990 24.852 1.00 36.81 379 LEU C CA 1
ATOM 9158 C C . LEU C 1 398 ? 17.182 -11.881 25.093 1.00 32.89 379 LEU C C 1
ATOM 9159 O O . LEU C 1 398 ? 17.979 -11.625 24.194 1.00 33.21 379 LEU C O 1
ATOM 9164 N N . LEU C 1 399 ? 17.134 -11.214 26.240 1.00 31.23 380 LEU C N 1
ATOM 9165 C CA . LEU C 1 399 ? 18.163 -10.201 26.573 1.00 26.81 380 LEU C CA 1
ATOM 9166 C C . LEU C 1 399 ? 18.415 -10.204 28.070 1.00 27.83 380 LEU C C 1
ATOM 9167 O O . LEU C 1 399 ? 17.534 -10.650 28.847 1.00 23.11 380 LEU C O 1
ATOM 9172 N N . MET C 1 400 ? 19.601 -9.723 28.430 1.00 29.37 381 MET C N 1
ATOM 9173 C CA . MET C 1 400 ? 20.018 -9.542 29.833 1.00 26.70 381 MET C CA 1
ATOM 9174 C C . MET C 1 400 ? 20.630 -8.160 29.985 1.00 25.74 381 MET C C 1
ATOM 9175 O O . MET C 1 400 ? 21.380 -7.726 29.077 1.00 25.22 381 MET C O 1
ATOM 9180 N N . VAL C 1 401 ? 20.331 -7.503 31.102 1.00 27.58 382 VAL C N 1
ATOM 9181 C CA . VAL C 1 401 ? 21.079 -6.306 31.569 1.00 29.97 382 VAL C CA 1
ATOM 9182 C C . VAL C 1 401 ? 21.609 -6.622 32.962 1.00 31.79 382 VAL C C 1
ATOM 9183 O O . VAL C 1 401 ? 20.788 -6.932 33.856 1.00 31.90 382 VAL C O 1
ATOM 9187 N N . PHE C 1 402 ? 22.926 -6.541 33.121 1.00 29.73 383 PHE C N 1
ATOM 9188 C CA . PHE C 1 402 ? 23.616 -6.820 34.392 1.00 29.93 383 PHE C CA 1
ATOM 9189 C C . PHE C 1 402 ? 24.398 -5.586 34.807 1.00 31.24 383 PHE C C 1
ATOM 9190 O O . PHE C 1 402 ? 25.209 -5.073 34.014 1.00 32.30 383 PHE C O 1
ATOM 9198 N N . MET C 1 403 ? 24.144 -5.129 36.028 1.00 30.88 384 MET C N 1
ATOM 9199 C CA . MET C 1 403 ? 24.809 -3.943 36.614 1.00 33.65 384 MET C CA 1
ATOM 9200 C C . MET C 1 403 ? 25.503 -4.359 37.906 1.00 34.54 384 MET C C 1
ATOM 9201 O O . MET C 1 403 ? 24.877 -5.004 38.775 1.00 34.17 384 MET C O 1
ATOM 9206 N N . THR C 1 404 ? 26.764 -3.971 37.997 1.00 34.74 385 THR C N 1
ATOM 9207 C CA . THR C 1 404 ? 27.559 -3.943 39.245 1.00 34.69 385 THR C CA 1
ATOM 9208 C C . THR C 1 404 ? 28.561 -2.808 39.054 1.00 37.88 385 THR C C 1
ATOM 9209 O O . THR C 1 404 ? 28.600 -2.249 37.922 1.00 33.59 385 THR C O 1
ATOM 9213 N N . GLN C 1 405 ? 29.348 -2.490 40.072 1.00 33.86 386 GLN C N 1
ATOM 9214 C CA . GLN C 1 405 ? 30.425 -1.473 39.943 1.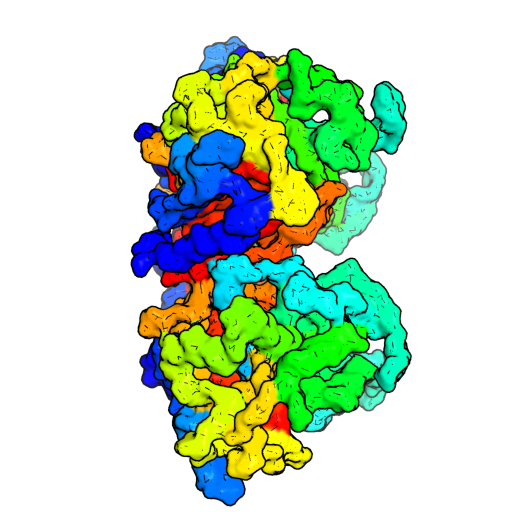00 34.62 386 GLN C CA 1
ATOM 9215 C C . GLN C 1 405 ? 31.699 -2.099 40.515 1.00 34.79 386 GLN C C 1
ATOM 9216 O O . GLN C 1 405 ? 31.919 -1.988 41.737 1.00 35.53 386 GLN C O 1
ATOM 9222 N N . LEU C 1 406 ? 32.463 -2.765 39.650 1.00 33.23 387 LEU C N 1
ATOM 9223 C CA . LEU C 1 406 ? 33.767 -3.395 39.957 1.00 32.02 387 LEU C CA 1
ATOM 9224 C C . LEU C 1 406 ? 34.663 -3.211 38.726 1.00 35.33 387 LEU C C 1
ATOM 9225 O O . LEU C 1 406 ? 34.439 -3.889 37.676 1.00 37.58 387 LEU C O 1
ATOM 9230 N N . ILE C 1 407 ? 35.579 -2.258 38.820 1.00 32.91 388 ILE C N 1
ATOM 9231 C CA . ILE C 1 407 ? 36.661 -2.026 37.823 1.00 34.25 388 ILE C CA 1
ATOM 9232 C C . ILE C 1 407 ? 37.824 -2.946 38.169 1.00 36.32 388 ILE C C 1
ATOM 9233 O O . ILE C 1 407 ? 38.156 -3.068 39.346 1.00 34.35 388 ILE C O 1
ATOM 9238 N N . PRO C 1 408 ? 38.492 -3.602 37.183 1.00 38.99 389 PRO C N 1
ATOM 9239 C CA . PRO C 1 408 ? 38.050 -3.624 35.785 1.00 36.95 389 PRO C CA 1
ATOM 9240 C C . PRO C 1 408 ? 37.137 -4.805 35.415 1.00 37.07 389 PRO C C 1
ATOM 9241 O O . PRO C 1 408 ? 37.041 -5.748 36.177 1.00 38.62 389 PRO C O 1
ATOM 9245 N N . SER C 1 409 ? 36.504 -4.721 34.239 1.00 34.70 390 SER C N 1
ATOM 9246 C CA . SER C 1 409 ? 35.508 -5.705 33.738 1.00 33.72 390 SER C CA 1
ATOM 9247 C C . SER C 1 409 ? 36.191 -7.034 33.396 1.00 34.57 390 SER C C 1
ATOM 9248 O O . SER C 1 409 ? 35.505 -8.045 33.354 1.00 37.72 390 SER C O 1
ATOM 9251 N N . SER C 1 410 ? 37.507 -7.018 33.191 1.00 34.64 391 SER C N 1
ATOM 9252 C CA . SER C 1 410 ? 38.340 -8.223 32.927 1.00 35.49 391 SER C CA 1
ATOM 9253 C C . SER C 1 410 ? 38.504 -9.082 34.198 1.00 38.48 391 SER C C 1
ATOM 9254 O O . SER C 1 410 ? 38.997 -10.206 34.084 1.00 36.53 391 SER C O 1
ATOM 9257 N N . THR C 1 411 ? 38.128 -8.588 35.383 1.00 38.00 392 THR C N 1
ATOM 9258 C CA . THR C 1 411 ? 38.396 -9.300 36.660 1.00 35.34 392 THR C CA 1
ATOM 9259 C C . THR C 1 411 ? 37.690 -10.664 36.663 1.00 38.60 392 THR C C 1
ATOM 9260 O O . THR C 1 411 ? 38.376 -11.691 36.854 1.00 34.67 392 THR C O 1
ATOM 9264 N N . TYR C 1 412 ? 36.369 -10.694 36.490 1.00 39.81 393 TYR C N 1
ATOM 9265 C CA . TYR C 1 412 ? 35.559 -11.935 36.670 1.00 34.48 393 TYR C CA 1
ATOM 9266 C C . TYR C 1 412 ? 34.800 -12.270 35.383 1.00 33.58 393 TYR C C 1
ATOM 9267 O O . TYR C 1 412 ? 34.484 -11.348 34.603 1.00 33.37 393 TYR C O 1
ATOM 9276 N N . ALA C 1 413 ? 34.425 -13.540 35.227 1.00 30.49 394 ALA C N 1
ATOM 9277 C CA . ALA C 1 413 ? 33.644 -14.060 34.082 1.00 31.33 394 ALA C CA 1
ATOM 9278 C C . ALA C 1 413 ? 32.167 -14.219 34.474 1.00 31.57 394 ALA C C 1
ATOM 9279 O O . ALA C 1 413 ? 31.475 -15.090 33.921 1.00 32.68 394 ALA C O 1
ATOM 9281 N N . VAL C 1 414 ? 31.678 -13.369 35.364 1.00 31.16 395 VAL C N 1
ATOM 9282 C CA . VAL C 1 414 ? 30.264 -13.402 35.829 1.00 32.70 395 VAL C CA 1
ATOM 9283 C C . VAL C 1 414 ? 29.316 -13.274 34.623 1.00 33.23 395 VAL C C 1
ATOM 9284 O O . VAL C 1 414 ? 28.291 -13.929 34.628 1.00 26.57 395 VAL C O 1
ATOM 9288 N N . ARG C 1 415 ? 29.669 -12.502 33.599 1.00 34.15 396 ARG C N 1
ATOM 9289 C CA . ARG C 1 415 ? 28.772 -12.302 32.434 1.00 37.63 396 ARG C CA 1
ATOM 9290 C C . ARG C 1 415 ? 28.568 -13.647 31.714 1.00 34.29 396 ARG C C 1
ATOM 9291 O O . ARG C 1 415 ? 27.466 -13.873 31.192 1.00 37.28 396 ARG C O 1
ATOM 9299 N N . GLN C 1 416 ? 29.565 -14.523 31.748 1.00 30.74 397 GLN C N 1
ATOM 9300 C CA . GLN C 1 416 ? 29.544 -15.865 31.113 1.00 34.38 397 GLN C CA 1
ATOM 9301 C C . GLN C 1 416 ? 28.745 -16.825 32.006 1.00 37.08 397 GLN C C 1
ATOM 9302 O O . GLN C 1 416 ? 27.974 -17.638 31.462 1.00 34.38 397 GLN C O 1
ATOM 9308 N N . GLU C 1 417 ? 28.921 -16.746 33.325 1.00 33.49 398 GLU C N 1
ATOM 9309 C CA . GLU C 1 417 ? 28.151 -17.587 34.273 1.00 34.52 398 GLU C CA 1
ATOM 9310 C C . GLU C 1 417 ? 26.668 -17.237 34.152 1.00 33.44 398 GLU C C 1
ATOM 9311 O O . GLU C 1 417 ? 25.815 -18.158 34.217 1.00 32.42 398 GLU C O 1
ATOM 9317 N N . LEU C 1 418 ? 26.357 -15.953 33.971 1.00 31.90 399 LEU C N 1
ATOM 9318 C CA . LEU C 1 418 ? 24.951 -15.511 33.846 1.00 33.77 399 LEU C CA 1
ATOM 9319 C C . LEU C 1 418 ? 24.362 -16.084 32.546 1.00 29.37 399 LEU C C 1
ATOM 9320 O O . LEU C 1 418 ? 23.210 -16.532 32.572 1.00 34.00 399 LEU C O 1
ATOM 9325 N N . ARG C 1 419 ? 25.125 -16.084 31.458 1.00 31.34 400 ARG C N 1
ATOM 9326 C CA . ARG C 1 419 ? 24.680 -16.672 30.161 1.00 29.95 400 ARG C CA 1
ATOM 9327 C C . ARG C 1 419 ? 24.395 -18.160 30.376 1.00 28.47 400 ARG C C 1
ATOM 9328 O O . ARG C 1 419 ? 23.389 -18.651 29.852 1.00 32.26 400 ARG C O 1
ATOM 9336 N N . ALA C 1 420 ? 25.252 -18.856 31.118 1.00 30.60 401 ALA C N 1
ATOM 9337 C CA . ALA C 1 420 ? 25.085 -20.308 31.401 1.00 28.62 401 ALA C CA 1
ATOM 9338 C C . ALA C 1 420 ? 23.728 -20.524 32.071 1.00 30.75 401 ALA C C 1
ATOM 9339 O O . ALA C 1 420 ? 22.977 -21.429 31.665 1.00 27.05 401 ALA C O 1
ATOM 9341 N N . ILE C 1 421 ? 23.421 -19.692 33.062 1.00 28.14 402 ILE C N 1
ATOM 9342 C CA . ILE C 1 421 ? 22.201 -19.871 33.885 1.00 28.87 402 ILE C CA 1
ATOM 9343 C C . ILE C 1 421 ? 20.992 -19.483 33.041 1.00 31.95 402 ILE C C 1
ATOM 9344 O O . ILE C 1 421 ? 20.012 -20.253 33.036 1.00 28.24 402 ILE C O 1
ATOM 9349 N N . ILE C 1 422 ? 21.076 -18.352 32.341 1.00 31.73 403 ILE C N 1
ATOM 9350 C CA . ILE C 1 422 ? 19.926 -17.798 31.577 1.00 29.12 403 ILE C CA 1
ATOM 9351 C C . ILE C 1 422 ? 19.582 -18.768 30.447 1.00 28.97 403 ILE C C 1
ATOM 9352 O O . ILE C 1 422 ? 18.409 -19.130 30.325 1.00 30.33 403 ILE C O 1
ATOM 9357 N N . ASN C 1 423 ? 20.585 -19.221 29.697 1.00 28.61 404 ASN C N 1
ATOM 9358 C CA . ASN C 1 423 ? 20.391 -20.185 28.588 1.00 28.62 404 ASN C CA 1
ATOM 9359 C C . ASN C 1 423 ? 19.849 -21.494 29.163 1.00 29.22 404 ASN C C 1
ATOM 9360 O O . ASN C 1 423 ? 18.970 -22.103 28.522 1.00 33.55 404 ASN C O 1
ATOM 9365 N N . GLY C 1 424 ? 20.323 -21.896 30.336 1.00 29.23 405 GLY C N 1
ATOM 9366 C CA . GLY C 1 424 ? 19.888 -23.136 30.993 1.00 32.55 405 GLY C CA 1
ATOM 9367 C C . GLY C 1 424 ? 18.429 -23.079 31.404 1.00 31.12 405 GLY C C 1
ATOM 9368 O O . GLY C 1 424 ? 17.887 -24.138 31.741 1.00 29.91 405 GLY C O 1
ATOM 9369 N N . ALA C 1 425 ? 17.818 -21.893 31.442 1.00 29.19 406 ALA C N 1
ATOM 9370 C CA . ALA C 1 425 ? 16.422 -21.730 31.905 1.00 33.26 406 ALA C CA 1
ATOM 9371 C C . ALA C 1 425 ? 15.455 -21.817 30.724 1.00 32.50 406 ALA C C 1
ATOM 9372 O O . ALA C 1 425 ? 14.217 -21.816 30.955 1.00 33.91 406 ALA C O 1
ATOM 9374 N N . LEU C 1 426 ? 15.971 -21.901 29.493 1.00 33.61 407 LEU C N 1
ATOM 9375 C CA . LEU C 1 426 ? 15.091 -22.046 28.294 1.00 35.51 407 LEU C CA 1
ATOM 9376 C C . LEU C 1 426 ? 14.533 -23.463 28.300 1.00 33.46 407 LEU C C 1
ATOM 9377 O O . LEU C 1 426 ? 15.340 -24.396 28.215 1.00 31.77 407 LEU C O 1
ATOM 9382 N N . VAL C 1 427 ? 13.208 -23.605 28.381 1.00 40.39 408 VAL C N 1
ATOM 9383 C CA . VAL C 1 427 ? 12.543 -24.941 28.475 1.00 45.77 408 VAL C CA 1
ATOM 9384 C C . VAL C 1 427 ? 11.483 -25.108 27.386 1.00 46.11 408 VAL C C 1
ATOM 9385 O O . VAL C 1 427 ? 10.593 -25.945 27.563 1.00 48.52 408 VAL C O 1
ATOM 9389 N N . ASP C 1 428 ? 11.586 -24.332 26.316 1.00 50.24 409 ASP C N 1
ATOM 9390 C CA . ASP C 1 428 ? 10.968 -24.587 24.990 1.00 56.52 409 ASP C CA 1
ATOM 9391 C C . ASP C 1 428 ? 11.215 -26.021 24.522 1.00 54.35 409 ASP C C 1
ATOM 9392 O O . ASP C 1 428 ? 10.724 -26.350 23.449 1.00 53.42 409 ASP C O 1
ATOM 9397 N N . ASN D 1 28 ? 2.036 -51.616 7.428 1.00 55.33 9 ASN D N 1
ATOM 9398 C CA . ASN D 1 28 ? 1.991 -51.408 8.912 1.00 57.81 9 ASN D CA 1
ATOM 9399 C C . ASN D 1 28 ? 2.995 -50.315 9.297 1.00 51.97 9 ASN D C 1
ATOM 9400 O O . ASN D 1 28 ? 4.207 -50.607 9.348 1.00 45.37 9 ASN D O 1
ATOM 9405 N N . ILE D 1 29 ? 2.506 -49.102 9.559 1.00 43.56 10 ILE D N 1
ATOM 9406 C CA . ILE D 1 29 ? 3.351 -47.884 9.704 1.00 46.89 10 ILE D CA 1
ATOM 9407 C C . ILE D 1 29 ? 3.098 -47.254 11.071 1.00 43.01 10 ILE D C 1
ATOM 9408 O O . ILE D 1 29 ? 1.943 -47.046 11.431 1.00 52.70 10 ILE D O 1
ATOM 9413 N N . ILE D 1 30 ? 4.162 -46.934 11.790 1.00 41.84 11 ILE D N 1
ATOM 9414 C CA . ILE D 1 30 ? 4.077 -46.110 13.026 1.00 44.52 11 ILE D CA 1
ATOM 9415 C C . ILE D 1 30 ? 5.095 -44.984 12.883 1.00 44.64 11 ILE D C 1
ATOM 9416 O O . ILE D 1 30 ? 6.252 -45.296 12.552 1.00 44.89 11 ILE D O 1
ATOM 9421 N N . ALA D 1 31 ? 4.660 -43.743 13.115 1.00 40.12 12 ALA D N 1
ATOM 9422 C CA . ALA D 1 31 ? 5.530 -42.545 13.154 1.00 38.43 12 ALA D CA 1
ATOM 9423 C C . ALA D 1 31 ? 6.410 -42.502 11.888 1.00 39.79 12 ALA D C 1
ATOM 9424 O O . ALA D 1 31 ? 7.614 -42.224 12.004 1.00 47.55 12 ALA D O 1
ATOM 9426 N N . GLY D 1 32 ? 5.830 -42.799 10.727 1.00 33.85 13 GLY D N 1
ATOM 9427 C CA . GLY D 1 32 ? 6.486 -42.709 9.407 1.00 39.64 13 GLY D CA 1
ATOM 9428 C C . GLY D 1 32 ? 7.545 -43.783 9.204 1.00 38.68 13 GLY D C 1
ATOM 9429 O O . GLY D 1 32 ? 8.338 -43.656 8.262 1.00 35.06 13 GLY D O 1
ATOM 9430 N N . MET D 1 33 ? 7.517 -44.822 10.034 1.00 35.36 14 MET D N 1
ATOM 9431 C CA . MET D 1 33 ? 8.424 -45.990 9.944 1.00 38.46 14 MET D CA 1
ATOM 9432 C C . MET D 1 33 ? 7.598 -47.203 9.515 1.00 38.80 14 MET D C 1
ATOM 9433 O O . MET D 1 33 ? 6.510 -47.424 10.080 1.00 36.17 14 MET D O 1
ATOM 9438 N N . ASP D 1 34 ? 8.106 -47.967 8.554 1.00 38.88 15 ASP D N 1
ATOM 9439 C CA . ASP D 1 34 ? 7.484 -49.237 8.110 1.00 40.91 15 ASP D CA 1
ATOM 9440 C C . ASP D 1 34 ? 7.956 -50.357 9.036 1.00 37.36 15 ASP D C 1
ATOM 9441 O O . ASP D 1 34 ? 9.156 -50.655 9.018 1.00 38.49 15 ASP D O 1
ATOM 9446 N N . LEU D 1 35 ? 7.045 -50.963 9.793 1.00 32.95 16 LEU D N 1
ATOM 9447 C CA . LEU D 1 35 ? 7.372 -52.009 10.801 1.00 37.29 16 LEU D CA 1
ATOM 9448 C C . LEU D 1 35 ? 7.873 -53.276 10.108 1.00 40.96 16 LEU D C 1
ATOM 9449 O O . LEU D 1 35 ? 8.748 -53.942 10.685 1.00 41.80 16 LEU D O 1
ATOM 9454 N N . ASN D 1 36 ? 7.320 -53.601 8.941 1.00 43.69 17 ASN D N 1
ATOM 9455 C CA . ASN D 1 36 ? 7.742 -54.769 8.125 1.00 47.01 17 ASN D CA 1
ATOM 9456 C C . ASN D 1 36 ? 9.216 -54.586 7.760 1.00 42.47 17 ASN D C 1
ATOM 9457 O O . ASN D 1 36 ? 9.976 -55.550 7.876 1.00 40.30 17 ASN D O 1
ATOM 9462 N N . ARG D 1 37 ? 9.609 -53.358 7.407 1.00 40.35 18 ARG D N 1
ATOM 9463 C CA . ARG D 1 37 ? 11.028 -53.060 7.066 1.00 38.77 18 ARG D CA 1
ATOM 9464 C C . ARG D 1 37 ? 11.877 -53.210 8.327 1.00 34.94 18 ARG D C 1
ATOM 9465 O O . ARG D 1 37 ? 12.980 -53.719 8.222 1.00 34.15 18 ARG D O 1
ATOM 9473 N N . LEU D 1 38 ? 11.360 -52.824 9.489 1.00 34.20 19 LEU D N 1
ATOM 9474 C CA . LEU D 1 38 ? 12.147 -52.901 10.746 1.00 36.46 19 LEU D CA 1
ATOM 9475 C C . LEU D 1 38 ? 12.343 -54.362 11.168 1.00 38.16 19 LEU D C 1
ATOM 9476 O O . LEU D 1 38 ? 13.350 -54.636 11.844 1.00 40.09 19 LEU D O 1
ATOM 9481 N N . ASP D 1 39 ? 11.460 -55.281 10.776 1.00 36.49 20 ASP D N 1
ATOM 9482 C CA . ASP D 1 39 ? 11.628 -56.724 11.085 1.00 38.00 20 ASP D CA 1
ATOM 9483 C C . ASP D 1 39 ? 12.933 -57.218 10.466 1.00 38.73 20 ASP D C 1
ATOM 9484 O O . ASP D 1 39 ? 13.447 -58.217 10.988 1.00 41.08 20 ASP D O 1
ATOM 9489 N N . ARG D 1 40 ? 13.450 -56.535 9.432 1.00 40.15 21 ARG D N 1
ATOM 9490 C CA . ARG D 1 40 ? 14.795 -56.824 8.847 1.00 41.49 21 ARG D CA 1
ATOM 9491 C C . ARG D 1 40 ? 15.891 -56.768 9.919 1.00 36.25 21 ARG D C 1
ATOM 9492 O O . ARG D 1 40 ? 16.924 -57.411 9.707 1.00 43.51 21 ARG D O 1
ATOM 9500 N N . ILE D 1 41 ? 15.698 -56.024 11.012 1.00 35.23 22 ILE D N 1
ATOM 9501 C CA . ILE D 1 41 ? 16.677 -55.964 12.143 1.00 35.96 22 ILE D CA 1
ATOM 9502 C C . ILE D 1 41 ? 16.859 -57.372 12.712 1.00 35.78 22 ILE D C 1
ATOM 9503 O O . ILE D 1 41 ? 18.001 -57.867 12.712 1.00 39.08 22 ILE D O 1
ATOM 9508 N N . ALA D 1 42 ? 15.784 -57.983 13.200 1.00 36.66 23 ALA D N 1
ATOM 9509 C CA . ALA D 1 42 ? 15.812 -59.341 13.799 1.00 38.08 23 ALA D CA 1
ATOM 9510 C C . ALA D 1 42 ? 16.425 -60.325 12.800 1.00 38.05 23 ALA D C 1
ATOM 9511 O O . ALA D 1 42 ? 17.293 -61.095 13.193 1.00 38.10 23 ALA D O 1
ATOM 9513 N N . GLU D 1 43 ? 15.964 -60.292 11.554 1.00 41.97 24 GLU D N 1
ATOM 9514 C CA . GLU D 1 43 ? 16.373 -61.233 10.474 1.00 45.79 24 GLU D CA 1
ATOM 9515 C C . GLU D 1 43 ? 17.879 -61.090 10.265 1.00 45.52 24 GLU D C 1
ATOM 9516 O O . GLU D 1 43 ? 18.584 -62.122 10.201 1.00 47.51 24 GLU D O 1
ATOM 9522 N N . HIS D 1 44 ? 18.360 -59.849 10.226 1.00 42.90 25 HIS D N 1
ATOM 9523 C CA . HIS D 1 44 ? 19.793 -59.537 9.989 1.00 39.13 25 HIS D CA 1
ATOM 9524 C C . HIS D 1 44 ? 20.630 -60.015 11.187 1.00 36.45 25 HIS D C 1
ATOM 9525 O O . HIS D 1 44 ? 21.685 -60.651 10.941 1.00 32.81 25 HIS D O 1
ATOM 9532 N N . LEU D 1 45 ? 20.209 -59.715 12.416 1.00 33.28 26 LEU D N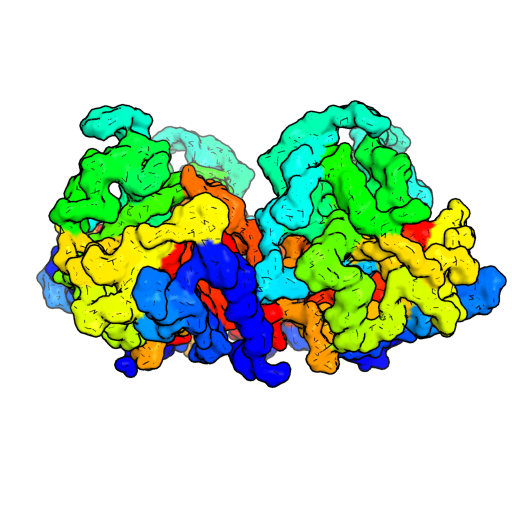 1
ATOM 9533 C CA . LEU D 1 45 ? 21.014 -60.076 13.615 1.00 35.16 26 LEU D CA 1
ATOM 9534 C C . LEU D 1 45 ? 21.076 -61.608 13.732 1.00 39.00 26 LEU D C 1
ATOM 9535 O O . LEU D 1 45 ? 22.163 -62.129 14.091 1.00 37.26 26 LEU D O 1
ATOM 9540 N N . ASP D 1 46 ? 19.965 -62.299 13.438 1.00 40.10 27 ASP D N 1
ATOM 9541 C CA . ASP D 1 46 ? 19.883 -63.786 13.421 1.00 47.30 27 ASP D CA 1
ATOM 9542 C C . ASP D 1 46 ? 20.899 -64.328 12.415 1.00 42.52 27 ASP D C 1
ATOM 9543 O O . ASP D 1 46 ? 21.786 -65.086 12.815 1.00 43.46 27 ASP D O 1
ATOM 9548 N N . ARG D 1 47 ? 20.770 -63.908 11.160 1.00 40.84 28 ARG D N 1
ATOM 9549 C CA . ARG D 1 47 ? 21.470 -64.523 10.008 1.00 44.19 28 ARG D CA 1
ATOM 9550 C C . ARG D 1 47 ? 22.965 -64.183 10.074 1.00 43.26 28 ARG D C 1
ATOM 9551 O O . ARG D 1 47 ? 23.775 -65.049 9.730 1.00 44.27 28 ARG D O 1
ATOM 9559 N N . ALA D 1 48 ? 23.330 -62.982 10.521 1.00 37.25 29 ALA D N 1
ATOM 9560 C CA . ALA D 1 48 ? 24.711 -62.454 10.389 1.00 38.88 29 ALA D CA 1
ATOM 9561 C C . ALA D 1 48 ? 25.524 -62.618 11.686 1.00 39.60 29 ALA D C 1
ATOM 9562 O O . ALA D 1 48 ? 26.785 -62.609 11.588 1.00 37.67 29 ALA D O 1
ATOM 9564 N N . TYR D 1 49 ? 24.873 -62.733 12.852 1.00 36.64 30 TYR D N 1
ATOM 9565 C CA . TYR D 1 49 ? 25.570 -62.696 14.164 1.00 38.54 30 TYR D CA 1
ATOM 9566 C C . TYR D 1 49 ? 25.181 -63.879 15.066 1.00 38.60 30 TYR D C 1
ATOM 9567 O O . TYR D 1 49 ? 26.083 -64.556 15.620 1.00 38.51 30 TYR D O 1
ATOM 9576 N N . LEU D 1 50 ? 23.888 -64.140 15.250 1.00 41.84 31 LEU D N 1
ATOM 9577 C CA . LEU D 1 50 ? 23.416 -65.080 16.300 1.00 42.44 31 LEU D CA 1
ATOM 9578 C C . LEU D 1 50 ? 23.548 -66.528 15.818 1.00 43.91 31 LEU D C 1
ATOM 9579 O O . LEU D 1 50 ? 24.231 -67.300 16.497 1.00 47.43 31 LEU D O 1
ATOM 9584 N N . HIS D 1 51 ? 22.956 -66.865 14.680 1.00 45.92 32 HIS D N 1
ATOM 9585 C CA . HIS D 1 51 ? 22.980 -68.238 14.104 1.00 53.42 32 HIS D CA 1
ATOM 9586 C C . HIS D 1 51 ? 24.430 -68.664 13.866 1.00 48.05 32 HIS D C 1
ATOM 9587 O O . HIS D 1 51 ? 24.805 -69.750 14.272 1.00 42.18 32 HIS D O 1
ATOM 9594 N N . PRO D 1 52 ? 25.314 -67.832 13.271 1.00 49.05 33 PRO D N 1
ATOM 9595 C CA . PRO D 1 52 ? 26.730 -68.188 13.144 1.00 45.15 33 PRO D CA 1
ATOM 9596 C C . PRO D 1 52 ? 27.589 -68.084 14.419 1.00 43.35 33 PRO D C 1
ATOM 9597 O O . PRO D 1 52 ? 28.733 -68.392 14.324 1.00 41.40 33 PRO D O 1
ATOM 9601 N N . GLY D 1 53 ? 27.044 -67.652 15.560 1.00 38.27 34 GLY D N 1
ATOM 9602 C CA . GLY D 1 53 ? 27.774 -67.634 16.848 1.00 39.32 34 GLY D CA 1
ATOM 9603 C C . GLY D 1 53 ? 28.814 -66.522 16.947 1.00 41.80 34 GLY D C 1
ATOM 9604 O O . GLY D 1 53 ? 29.869 -66.737 17.591 1.00 46.53 34 GLY D O 1
ATOM 9605 N N . LYS D 1 54 ? 28.527 -65.346 16.393 1.00 41.05 35 LYS D N 1
ATOM 9606 C CA . LYS D 1 54 ? 29.405 -64.147 16.523 1.00 42.73 35 LYS D CA 1
ATOM 9607 C C . LYS D 1 54 ? 29.023 -63.316 17.755 1.00 36.52 35 LYS D C 1
ATOM 9608 O O . LYS D 1 54 ? 29.933 -62.707 18.354 1.00 36.33 35 LYS D O 1
ATOM 9614 N N . LEU D 1 55 ? 27.731 -63.268 18.098 1.00 33.61 36 LEU D N 1
ATOM 9615 C CA . LEU D 1 55 ? 27.214 -62.593 19.318 1.00 35.25 36 LEU D CA 1
ATOM 9616 C C . LEU D 1 55 ? 26.374 -63.596 20.115 1.00 35.29 36 LEU D C 1
ATOM 9617 O O . LEU D 1 55 ? 25.766 -64.459 19.486 1.00 41.72 36 LEU D O 1
ATOM 9622 N N . ALA D 1 56 ? 26.322 -63.436 21.435 1.00 32.57 37 ALA D N 1
ATOM 9623 C CA . ALA D 1 56 ? 25.530 -64.281 22.360 1.00 40.29 37 ALA D CA 1
ATOM 9624 C C . ALA D 1 56 ? 24.044 -63.951 22.190 1.00 40.22 37 ALA D C 1
ATOM 9625 O O . ALA D 1 56 ? 23.215 -64.855 22.014 1.00 44.63 37 ALA D O 1
ATOM 9627 N N . GLY D 1 57 ? 23.732 -62.662 22.241 1.00 45.25 38 GLY D N 1
ATOM 9628 C CA . GLY D 1 57 ? 22.356 -62.155 22.208 1.00 41.58 38 GLY D CA 1
ATOM 9629 C C . GLY D 1 57 ? 22.326 -60.647 22.113 1.00 42.30 38 GLY D C 1
ATOM 9630 O O . GLY D 1 57 ? 23.345 -59.989 22.398 1.00 41.96 38 GLY D O 1
ATOM 9631 N N . THR D 1 58 ? 21.175 -60.127 21.701 1.00 42.86 39 THR D N 1
ATOM 9632 C CA . THR D 1 58 ? 20.980 -58.700 21.375 1.00 37.85 39 THR D CA 1
ATOM 9633 C C . THR D 1 58 ? 19.651 -58.237 21.966 1.00 41.49 39 THR D C 1
ATOM 9634 O O . THR D 1 58 ? 18.719 -59.071 22.066 1.00 44.29 39 THR D O 1
ATOM 9638 N N . MET D 1 59 ? 19.596 -56.961 22.337 1.00 38.82 40 MET D N 1
ATOM 9639 C CA . MET D 1 59 ? 18.350 -56.217 22.646 1.00 37.53 40 MET D CA 1
ATOM 9640 C C . MET D 1 59 ? 18.370 -54.936 21.797 1.00 35.98 40 MET D C 1
ATOM 9641 O O . MET D 1 59 ? 19.329 -54.142 21.922 1.00 37.57 40 MET D O 1
ATOM 9646 N N . THR D 1 60 ? 17.406 -54.775 20.899 1.00 35.86 41 THR D N 1
ATOM 9647 C CA . THR D 1 60 ? 17.366 -53.620 19.963 1.00 38.33 41 THR D CA 1
ATOM 9648 C C . THR D 1 60 ? 16.058 -52.852 20.154 1.00 36.74 41 THR D C 1
ATOM 9649 O O . THR D 1 60 ? 14.989 -53.475 20.095 1.00 40.55 41 THR D O 1
ATOM 9653 N N . LEU D 1 61 ? 16.156 -51.547 20.374 1.00 35.88 42 LEU D N 1
ATOM 9654 C CA . LEU D 1 61 ? 14.978 -50.649 20.475 1.00 31.13 42 LEU D CA 1
ATOM 9655 C C . LEU D 1 61 ? 15.154 -49.508 19.479 1.00 31.70 42 LEU D C 1
ATOM 9656 O O . LEU D 1 61 ? 16.283 -49.005 19.343 1.00 35.19 42 LEU D O 1
ATOM 9661 N N . VAL D 1 62 ? 14.077 -49.170 18.768 1.00 30.96 43 VAL D N 1
ATOM 9662 C CA . VAL D 1 62 ? 14.033 -48.016 17.839 1.00 31.36 43 VAL D CA 1
ATOM 9663 C C . VAL D 1 62 ? 12.809 -47.193 18.215 1.00 29.95 43 VAL D C 1
ATOM 9664 O O . VAL D 1 62 ? 11.753 -47.806 18.466 1.00 31.54 43 VAL D O 1
ATOM 9668 N N . ALA D 1 63 ? 12.952 -45.870 18.252 1.00 27.87 44 ALA D N 1
ATOM 9669 C CA . ALA D 1 63 ? 11.839 -44.934 18.533 1.00 32.64 44 ALA D CA 1
ATOM 9670 C C . ALA D 1 63 ? 11.913 -43.768 17.574 1.00 34.26 44 ALA D C 1
ATOM 9671 O O . ALA D 1 63 ? 13.041 -43.412 17.170 1.00 37.67 44 ALA D O 1
ATOM 9673 N N . ARG D 1 64 ? 10.748 -43.254 17.176 1.00 32.74 45 ARG D N 1
ATOM 9674 C CA . ARG D 1 64 ? 10.642 -42.028 16.368 1.00 34.22 45 ARG D CA 1
ATOM 9675 C C . ARG D 1 64 ? 9.468 -41.199 16.892 1.00 38.56 45 ARG D C 1
ATOM 9676 O O . ARG D 1 64 ? 8.411 -41.801 17.173 1.00 35.38 45 ARG D O 1
ATOM 9684 N N . ARG D 1 65 ? 9.684 -39.897 17.061 1.00 37.02 46 ARG D N 1
ATOM 9685 C CA . ARG D 1 65 ? 8.646 -38.916 17.478 1.00 42.97 46 ARG D CA 1
ATOM 9686 C C . ARG D 1 65 ? 8.017 -39.349 18.814 1.00 37.90 46 ARG D C 1
ATOM 9687 O O . ARG D 1 65 ? 6.819 -39.151 19.000 1.00 36.06 46 ARG D O 1
ATOM 9695 N N . GLY D 1 66 ? 8.827 -39.896 19.720 1.00 38.33 47 GLY D N 1
ATOM 9696 C CA . GLY D 1 66 ? 8.405 -40.312 21.072 1.00 39.77 47 GLY D CA 1
ATOM 9697 C C . GLY D 1 66 ? 7.657 -41.636 21.105 1.00 40.84 47 GLY D C 1
ATOM 9698 O O . GLY D 1 66 ? 7.208 -42.010 22.187 1.00 45.20 47 GLY D O 1
ATOM 9699 N N . GLU D 1 67 ? 7.508 -42.330 19.978 1.00 43.11 48 GLU D N 1
ATOM 9700 C CA . GLU D 1 67 ? 6.848 -43.663 19.930 1.00 42.06 48 GLU D CA 1
ATOM 9701 C C . GLU D 1 67 ? 7.930 -44.729 19.728 1.00 43.62 48 GLU D C 1
ATOM 9702 O O . GLU D 1 67 ? 8.765 -44.564 18.808 1.00 37.98 48 GLU D O 1
ATOM 9708 N N . VAL D 1 68 ? 7.917 -45.765 20.566 1.00 36.68 49 VAL D N 1
ATOM 9709 C CA . VAL D 1 68 ? 8.749 -46.993 20.374 1.00 38.92 49 VAL D CA 1
ATOM 9710 C C . VAL D 1 68 ? 8.157 -47.738 19.184 1.00 36.22 49 VAL D C 1
ATOM 9711 O O . VAL D 1 68 ? 6.975 -48.095 19.248 1.00 36.29 49 VAL D O 1
ATOM 9715 N N . VAL D 1 69 ? 8.928 -47.911 18.118 1.00 32.07 50 VAL D N 1
ATOM 9716 C CA . VAL D 1 69 ? 8.403 -48.565 16.887 1.00 32.74 50 VAL D CA 1
ATOM 9717 C C . VAL D 1 69 ? 8.983 -49.971 16.767 1.00 34.57 50 VAL D C 1
ATOM 9718 O O . VAL D 1 69 ? 8.480 -50.743 15.938 1.00 35.47 50 VAL D O 1
ATOM 9722 N N . TYR D 1 70 ? 10.013 -50.296 17.547 1.00 33.27 51 TYR D N 1
ATOM 9723 C CA . TYR D 1 70 ? 10.684 -51.616 17.459 1.00 36.45 51 TYR D CA 1
ATOM 9724 C C . TYR D 1 70 ? 11.342 -51.915 18.795 1.00 35.06 51 TYR D C 1
ATOM 9725 O O . TYR D 1 70 ? 11.955 -51.014 19.384 1.00 38.28 51 TYR D O 1
ATOM 9734 N N . CYS D 1 71 ? 11.185 -53.147 19.255 1.00 35.08 52 CYS D N 1
ATOM 9735 C CA . CYS D 1 71 ? 11.725 -53.636 20.539 1.00 37.30 52 CYS D CA 1
ATOM 9736 C C . CYS D 1 71 ? 11.797 -55.162 20.458 1.00 40.45 52 CYS D C 1
ATOM 9737 O O . CYS D 1 71 ? 10.740 -55.793 20.389 1.00 39.84 52 CYS D O 1
ATOM 9740 N N . GLN D 1 72 ? 13.005 -55.716 20.375 1.00 41.05 53 GLN D N 1
ATOM 9741 C CA . GLN D 1 72 ? 13.210 -57.168 20.143 1.00 43.76 53 GLN D CA 1
ATOM 9742 C C . GLN D 1 72 ? 14.423 -57.661 20.914 1.00 42.08 53 GLN D C 1
ATOM 9743 O O . GLN D 1 72 ? 15.549 -57.168 20.636 1.00 36.38 53 GLN D O 1
ATOM 9749 N N . ALA D 1 73 ? 14.193 -58.622 21.807 1.00 42.12 54 ALA D N 1
ATOM 9750 C CA . ALA D 1 73 ? 15.247 -59.432 22.449 1.00 41.03 54 ALA D CA 1
ATOM 9751 C C . ALA D 1 73 ? 15.472 -60.645 21.555 1.00 40.04 54 ALA D C 1
ATOM 9752 O O . ALA D 1 73 ? 14.472 -61.156 21.019 1.00 40.09 54 ALA D O 1
ATOM 9754 N N . GLN D 1 74 ? 16.728 -61.044 21.377 1.00 42.08 55 GLN D N 1
ATOM 9755 C CA . GLN D 1 74 ? 17.112 -62.213 20.552 1.00 38.74 55 GLN D CA 1
ATOM 9756 C C . GLN D 1 74 ? 18.271 -62.931 21.239 1.00 39.25 55 GLN D C 1
ATOM 9757 O O . GLN D 1 74 ? 19.097 -62.250 21.881 1.00 39.55 55 GLN D O 1
ATOM 9763 N N . GLY D 1 75 ? 18.308 -64.256 21.117 1.00 37.34 56 GLY D N 1
ATOM 9764 C CA . GLY D 1 75 ? 19.423 -65.083 21.593 1.00 39.72 56 GLY D CA 1
ATOM 9765 C C . GLY D 1 75 ? 19.527 -65.046 23.098 1.00 41.16 56 GLY D C 1
ATOM 9766 O O . GLY D 1 75 ? 18.474 -64.858 23.752 1.00 38.31 56 GLY D O 1
ATOM 9767 N N . LEU D 1 76 ? 20.758 -65.170 23.616 1.00 39.65 57 LEU D N 1
ATOM 9768 C CA . LEU D 1 76 ? 21.032 -65.544 25.022 1.00 41.38 57 LEU D CA 1
ATOM 9769 C C . LEU D 1 76 ? 21.793 -64.419 25.720 1.00 42.79 57 LEU D C 1
ATOM 9770 O O . LEU D 1 76 ? 22.704 -63.842 25.110 1.00 39.78 57 LEU D O 1
ATOM 9775 N N . ARG D 1 77 ? 21.395 -64.109 26.952 1.00 40.32 58 ARG D N 1
ATOM 9776 C CA . ARG D 1 77 ? 22.138 -63.185 27.835 1.00 41.92 58 ARG D CA 1
ATOM 9777 C C . ARG D 1 77 ? 23.262 -63.956 28.534 1.00 38.77 58 ARG D C 1
ATOM 9778 O O . ARG D 1 77 ? 24.247 -63.319 28.932 1.00 36.16 58 ARG D O 1
ATOM 9786 N N . ASP D 1 78 ? 23.078 -65.266 28.719 1.00 38.24 59 ASP D N 1
ATOM 9787 C CA . ASP D 1 78 ? 24.051 -66.160 29.406 1.00 40.07 59 ASP D CA 1
ATOM 9788 C C . ASP D 1 78 ? 24.043 -67.521 28.705 1.00 43.51 59 ASP D C 1
ATOM 9789 O O . ASP D 1 78 ? 23.120 -68.311 28.953 1.00 50.84 59 ASP D O 1
ATOM 9794 N N . VAL D 1 79 ? 25.037 -67.764 27.849 1.00 42.59 60 VAL D N 1
ATOM 9795 C CA . VAL D 1 79 ? 25.118 -68.970 26.975 1.00 42.87 60 VAL D CA 1
ATOM 9796 C C . VAL D 1 79 ? 25.315 -70.207 27.858 1.00 47.60 60 VAL D C 1
ATOM 9797 O O . VAL D 1 79 ? 24.640 -71.221 27.602 1.00 48.49 60 VAL D O 1
ATOM 9801 N N . GLU D 1 80 ? 26.218 -70.112 28.839 1.00 47.09 61 GLU D N 1
ATOM 9802 C CA . GLU D 1 80 ? 26.597 -71.213 29.758 1.00 48.04 61 GLU D CA 1
ATOM 9803 C C . GLU D 1 80 ? 25.338 -71.716 30.474 1.00 49.24 61 GLU D C 1
ATOM 9804 O O . GLU D 1 80 ? 25.136 -72.958 30.508 1.00 44.15 61 GLU D O 1
ATOM 9810 N N . ARG D 1 81 ? 24.501 -70.798 30.964 1.00 46.86 62 ARG D N 1
ATOM 9811 C CA . ARG D 1 81 ? 23.260 -71.128 31.715 1.00 48.92 62 ARG D CA 1
ATOM 9812 C C . ARG D 1 81 ? 22.050 -71.221 30.762 1.00 45.84 62 ARG D C 1
ATOM 9813 O O . ARG D 1 81 ? 20.941 -71.480 31.256 1.00 50.33 62 ARG D O 1
ATOM 9821 N N . GLN D 1 82 ? 22.233 -71.003 29.457 1.00 43.94 63 GLN D N 1
ATOM 9822 C CA . GLN D 1 82 ? 21.138 -71.092 28.449 1.00 48.06 63 GLN D CA 1
ATOM 9823 C C . GLN D 1 82 ? 19.985 -70.142 28.842 1.00 45.31 63 GLN D C 1
ATOM 9824 O O . GLN D 1 82 ? 18.803 -70.494 28.637 1.00 41.00 63 GLN D O 1
ATOM 9830 N N . LEU D 1 83 ? 20.309 -68.949 29.357 1.00 41.53 64 LEU D N 1
ATOM 9831 C CA . LEU D 1 83 ? 19.305 -67.915 29.743 1.00 45.17 64 LEU D CA 1
ATOM 9832 C C . LEU D 1 83 ? 19.088 -66.944 28.576 1.00 43.87 64 LEU D C 1
ATOM 9833 O O . LEU D 1 83 ? 20.048 -66.446 27.972 1.00 45.19 64 LEU D O 1
ATOM 9838 N N . PRO D 1 84 ? 17.817 -66.688 28.181 1.00 40.79 65 PRO D N 1
ATOM 9839 C CA . PRO D 1 84 ? 17.540 -65.825 27.035 1.00 40.47 65 PRO D CA 1
ATOM 9840 C C . PRO D 1 84 ? 17.693 -64.344 27.395 1.00 40.84 65 PRO D C 1
ATOM 9841 O O . PRO D 1 84 ? 17.555 -63.973 28.561 1.00 40.81 65 PRO D O 1
ATOM 9845 N N . VAL D 1 85 ? 17.989 -63.531 26.380 1.00 43.74 66 VAL D N 1
ATOM 9846 C CA . VAL D 1 85 ? 17.858 -62.054 26.478 1.00 39.77 66 VAL D CA 1
ATOM 9847 C C . VAL D 1 85 ? 16.372 -61.766 26.662 1.00 38.92 66 VAL D C 1
ATOM 9848 O O . VAL D 1 85 ? 15.563 -62.311 25.884 1.00 40.56 66 VAL D O 1
ATOM 9852 N N . GLU D 1 86 ? 16.039 -60.955 27.659 1.00 39.58 67 GLU D N 1
ATOM 9853 C CA . GLU D 1 86 ? 14.667 -60.430 27.881 1.00 44.25 67 GLU D CA 1
ATOM 9854 C C . GLU D 1 86 ? 14.731 -58.904 27.785 1.00 46.20 67 GLU D C 1
ATOM 9855 O O . GLU D 1 86 ? 15.863 -58.331 27.883 1.00 40.52 67 GLU D O 1
ATOM 9861 N N . ARG D 1 87 ? 13.567 -58.273 27.635 1.00 42.85 68 ARG D N 1
ATOM 9862 C CA . ARG D 1 87 ? 13.440 -56.801 27.609 1.00 44.97 68 ARG D CA 1
ATOM 9863 C C . ARG D 1 87 ? 14.162 -56.205 28.818 1.00 44.18 68 ARG D C 1
ATOM 9864 O O . ARG D 1 87 ? 14.784 -55.141 28.669 1.00 38.65 68 ARG D O 1
ATOM 9872 N N . ASP D 1 88 ? 14.094 -56.875 29.970 1.00 46.31 69 ASP D N 1
ATOM 9873 C CA . ASP D 1 88 ? 14.594 -56.337 31.267 1.00 43.30 69 ASP D CA 1
ATOM 9874 C C . ASP D 1 88 ? 16.030 -56.819 31.544 1.00 39.61 69 ASP D C 1
ATOM 9875 O O . ASP D 1 88 ? 16.528 -56.570 32.636 1.00 38.81 69 ASP D O 1
ATOM 9880 N N . THR D 1 89 ? 16.690 -57.483 30.605 1.00 36.53 70 THR D N 1
ATOM 9881 C CA . THR D 1 89 ? 18.087 -57.930 30.811 1.00 34.55 70 THR D CA 1
ATOM 9882 C C . THR D 1 89 ? 18.958 -56.694 31.093 1.00 36.99 70 THR D C 1
ATOM 9883 O O . THR D 1 89 ? 18.721 -55.637 30.476 1.00 32.17 70 THR D O 1
ATOM 9887 N N . LEU D 1 90 ? 19.897 -56.827 32.031 1.00 36.26 71 LEU D N 1
ATOM 9888 C CA . LEU D 1 90 ? 20.862 -55.777 32.411 1.00 32.74 71 LEU D CA 1
ATOM 9889 C C . LEU D 1 90 ? 22.161 -55.984 31.626 1.00 33.00 71 LEU D C 1
ATOM 9890 O O . LEU D 1 90 ? 22.620 -57.133 31.523 1.00 33.57 71 LEU D O 1
ATOM 9895 N N . PHE D 1 91 ? 22.742 -54.888 31.146 1.00 34.57 72 PHE D N 1
ATOM 9896 C CA . PHE D 1 91 ? 23.940 -54.876 30.281 1.00 34.74 72 PHE D CA 1
ATOM 9897 C C . PHE D 1 91 ? 24.977 -53.924 30.858 1.00 32.91 72 PHE D C 1
ATOM 9898 O O . PHE D 1 91 ? 24.592 -52.848 31.387 1.00 35.07 72 PHE D O 1
ATOM 9906 N N . ARG D 1 92 ? 26.245 -54.297 30.720 1.00 32.29 73 ARG D N 1
ATOM 9907 C CA . ARG D 1 92 ? 27.378 -53.356 30.925 1.00 35.85 73 ARG D CA 1
ATOM 9908 C C . ARG D 1 92 ? 27.383 -52.382 29.739 1.00 28.85 73 ARG D C 1
ATOM 9909 O O . ARG D 1 92 ? 27.655 -52.843 28.636 1.00 31.48 73 ARG D O 1
ATOM 9917 N N . ILE D 1 93 ? 27.066 -51.108 29.925 1.00 28.93 74 ILE D N 1
ATOM 9918 C CA . ILE D 1 93 ? 26.961 -50.135 28.782 1.00 32.83 74 ILE D CA 1
ATOM 9919 C C . ILE D 1 93 ? 28.292 -49.429 28.578 1.00 31.11 74 ILE D C 1
ATOM 9920 O O . ILE D 1 93 ? 28.500 -48.687 27.607 1.00 37.45 74 ILE D O 1
ATOM 9925 N N . TYR D 1 94 ? 29.123 -49.590 29.576 1.00 33.97 75 TYR D N 1
ATOM 9926 C CA . TYR D 1 94 ? 30.497 -49.053 29.462 1.00 31.93 75 TYR D CA 1
ATOM 9927 C C . TYR D 1 94 ? 30.460 -47.563 29.109 1.00 33.23 75 TYR D C 1
ATOM 9928 O O . TYR D 1 94 ? 29.884 -46.785 29.937 1.00 36.37 75 TYR D O 1
ATOM 9937 N N . SER D 1 95 ? 31.113 -47.146 28.007 1.00 35.12 76 SER D N 1
ATOM 9938 C CA . SER D 1 95 ? 31.318 -45.713 27.688 1.00 34.69 76 SER D CA 1
ATOM 9939 C C . SER D 1 95 ? 30.007 -45.033 27.287 1.00 31.89 76 SER D C 1
ATOM 9940 O O . SER D 1 95 ? 30.016 -43.812 27.170 1.00 38.43 76 SER D O 1
ATOM 9943 N N . MET D 1 96 ? 28.907 -45.760 27.163 1.00 31.57 77 MET D N 1
ATOM 9944 C CA . MET D 1 96 ? 27.558 -45.131 27.125 1.00 31.49 77 MET D CA 1
ATOM 9945 C C . MET D 1 96 ? 27.230 -44.538 28.500 1.00 31.93 77 MET D C 1
ATOM 9946 O O . MET D 1 96 ? 26.193 -43.854 28.629 1.00 36.73 77 MET D O 1
ATOM 9951 N N . THR D 1 97 ? 28.118 -44.722 29.483 1.00 30.06 78 THR D N 1
ATOM 9952 C CA . THR D 1 97 ? 28.097 -43.953 30.752 1.00 30.96 78 THR D CA 1
ATOM 9953 C C . THR D 1 97 ? 28.494 -42.492 30.500 1.00 31.50 78 THR D C 1
ATOM 9954 O O . THR D 1 97 ? 28.037 -41.605 31.259 1.00 33.43 78 THR D O 1
ATOM 9958 N N . LYS D 1 98 ? 29.358 -42.249 29.516 1.00 28.12 79 LYS D N 1
ATOM 9959 C CA . LYS D 1 98 ? 30.023 -40.932 29.324 1.00 27.15 79 LYS D CA 1
ATOM 9960 C C . LYS D 1 98 ? 28.995 -39.830 29.088 1.00 28.12 79 LYS D C 1
ATOM 9961 O O . LYS D 1 98 ? 29.134 -38.726 29.629 1.00 28.17 79 LYS D O 1
ATOM 9967 N N . PRO D 1 99 ? 27.979 -40.040 28.227 1.00 25.51 80 PRO D N 1
ATOM 9968 C CA . PRO D 1 99 ? 26.991 -38.987 27.998 1.00 27.26 80 PRO D CA 1
ATOM 9969 C C . PRO D 1 99 ? 26.234 -38.675 29.284 1.00 27.89 80 PRO D C 1
ATOM 9970 O O . PRO D 1 99 ? 25.863 -37.546 29.476 1.00 28.42 80 PRO D O 1
ATOM 9974 N N . ILE D 1 100 ? 26.054 -39.671 30.153 1.00 34.28 81 ILE D N 1
ATOM 9975 C CA . ILE D 1 100 ? 25.315 -39.477 31.438 1.00 33.91 81 ILE D CA 1
ATOM 9976 C C . ILE D 1 100 ? 26.152 -38.574 32.347 1.00 32.09 81 ILE D C 1
ATOM 9977 O O . ILE D 1 100 ? 25.609 -37.566 32.856 1.00 33.29 81 ILE D O 1
ATOM 9982 N N . THR D 1 101 ? 27.434 -38.889 32.503 1.00 33.18 82 THR D N 1
ATOM 9983 C CA . THR D 1 101 ? 28.403 -38.060 33.275 1.00 31.56 82 THR D CA 1
ATOM 9984 C C . THR D 1 101 ? 28.434 -36.638 32.703 1.00 31.16 82 THR D C 1
ATOM 9985 O O . THR D 1 101 ? 28.502 -35.666 33.476 1.00 26.99 82 THR D O 1
ATOM 9989 N N . SER D 1 102 ? 28.405 -36.535 31.382 1.00 29.50 83 SER D N 1
ATOM 9990 C CA . SER D 1 102 ? 28.527 -35.252 30.645 1.00 33.44 83 SER D CA 1
ATOM 9991 C C . SER D 1 102 ? 27.301 -34.389 30.952 1.00 33.52 83 SER D C 1
ATOM 9992 O O . SER D 1 102 ? 27.470 -33.196 31.265 1.00 33.94 83 SER D O 1
ATOM 9995 N N . ILE D 1 103 ? 26.119 -35.000 30.936 1.00 31.28 84 ILE D N 1
ATOM 9996 C CA . ILE D 1 103 ? 24.859 -34.317 31.338 1.00 31.85 84 ILE D CA 1
ATOM 9997 C C . ILE D 1 103 ? 24.984 -33.877 32.805 1.00 32.43 84 ILE D C 1
ATOM 9998 O O . ILE D 1 103 ? 24.679 -32.697 33.106 1.00 32.43 84 ILE D O 1
ATOM 10003 N N . ALA D 1 104 ? 25.433 -34.768 33.691 1.00 32.82 85 ALA D N 1
ATOM 10004 C CA . ALA D 1 104 ? 25.582 -34.477 35.139 1.00 30.53 85 ALA D CA 1
ATOM 10005 C C . ALA D 1 104 ? 26.413 -33.216 35.312 1.00 34.64 85 ALA D C 1
ATOM 10006 O O . ALA D 1 104 ? 25.975 -32.304 36.054 1.00 36.11 85 ALA D O 1
ATOM 10008 N N . LEU D 1 105 ? 27.568 -33.143 34.645 1.00 32.11 86 LEU D N 1
ATOM 10009 C CA . LEU D 1 105 ? 28.468 -31.976 34.800 1.00 33.00 86 LEU D CA 1
ATOM 10010 C C . LEU D 1 105 ? 27.834 -30.725 34.186 1.00 32.13 86 LEU D C 1
ATOM 10011 O O . LEU D 1 105 ? 27.970 -29.640 34.772 1.00 31.69 86 LEU D O 1
ATOM 10016 N N . MET D 1 106 ? 27.146 -30.846 33.054 1.00 32.79 87 MET D N 1
ATOM 10017 C CA . MET D 1 106 ? 26.534 -29.654 32.416 1.00 29.19 87 MET D CA 1
ATOM 10018 C C . MET D 1 106 ? 25.304 -29.200 33.214 1.00 29.36 87 MET D C 1
ATOM 10019 O O . MET D 1 106 ? 24.969 -28.000 33.110 1.00 29.30 87 MET D O 1
ATOM 10024 N N . GLN D 1 107 ? 24.708 -30.052 34.056 1.00 26.82 88 GLN D N 1
ATOM 10025 C CA . GLN D 1 107 ? 23.658 -29.583 35.014 1.00 28.85 88 GLN D CA 1
ATOM 10026 C C . GLN D 1 107 ? 24.260 -28.506 35.914 1.00 31.80 88 GLN D C 1
ATOM 10027 O O . GLN D 1 107 ? 23.590 -27.486 36.163 1.00 34.12 88 GLN D O 1
ATOM 10033 N N . LEU D 1 108 ? 25.504 -28.707 36.349 1.00 33.70 89 LEU D N 1
ATOM 10034 C CA . LEU D 1 108 ? 26.216 -27.785 37.273 1.00 31.14 89 LEU D CA 1
ATOM 10035 C C . LEU D 1 108 ? 26.672 -26.529 36.512 1.00 32.93 89 LEU D C 1
ATOM 10036 O O . LEU D 1 108 ? 26.674 -25.424 37.103 1.00 33.63 89 LEU D O 1
ATOM 10041 N N . TYR D 1 109 ? 26.997 -26.665 35.230 1.00 31.41 90 TYR D N 1
ATOM 10042 C CA . TYR D 1 109 ? 27.288 -25.524 34.326 1.00 29.08 90 TYR D CA 1
ATOM 10043 C C . TYR D 1 109 ? 26.083 -24.583 34.317 1.00 28.46 90 TYR D C 1
ATOM 10044 O O . TYR D 1 109 ? 26.255 -23.355 34.496 1.00 31.78 90 TYR D O 1
ATOM 10053 N N . GLU D 1 110 ? 24.885 -25.157 34.174 1.00 32.14 91 GLU D N 1
ATOM 10054 C CA . GLU D 1 110 ? 23.588 -24.430 34.189 1.00 34.60 91 GLU D CA 1
ATOM 10055 C C . GLU D 1 110 ? 23.354 -23.684 35.499 1.00 31.71 91 GLU D C 1
ATOM 10056 O O . GLU D 1 110 ? 22.494 -22.783 35.490 1.00 34.56 91 GLU D O 1
ATOM 10062 N N . GLN D 1 111 ? 24.093 -24.011 36.555 1.00 29.85 92 GLN D N 1
ATOM 10063 C CA . GLN D 1 111 ? 23.926 -23.406 37.900 1.00 31.89 92 GLN D CA 1
ATOM 10064 C C . GLN D 1 111 ? 25.037 -22.389 38.154 1.00 34.35 92 GLN D C 1
ATOM 10065 O O . GLN D 1 111 ? 25.072 -21.849 39.271 1.00 33.96 92 GLN D O 1
ATOM 10071 N N . GLY D 1 112 ? 25.916 -22.158 37.176 1.00 31.74 93 GLY D N 1
ATOM 10072 C CA . GLY D 1 112 ? 26.972 -21.140 37.289 1.00 31.63 93 GLY D CA 1
ATOM 10073 C C . GLY D 1 112 ? 28.197 -21.663 38.020 1.00 33.12 93 GLY D C 1
ATOM 10074 O O . GLY D 1 112 ? 29.018 -20.845 38.419 1.00 31.09 93 GLY D O 1
ATOM 10075 N N . ARG D 1 113 ? 28.336 -22.984 38.167 1.00 34.07 94 ARG D N 1
ATOM 10076 C CA . ARG D 1 113 ? 29.343 -23.600 39.085 1.00 36.70 94 ARG D CA 1
ATOM 10077 C C . ARG D 1 113 ? 30.746 -23.595 38.469 1.00 36.49 94 ARG D C 1
ATOM 10078 O O . ARG D 1 113 ? 31.724 -23.611 39.237 1.00 40.50 94 ARG D O 1
ATOM 10086 N N . PHE D 1 114 ? 30.860 -23.601 37.146 1.00 36.75 95 PHE D N 1
ATOM 10087 C CA . PHE D 1 114 ? 32.158 -23.504 36.425 1.00 34.80 95 PHE D CA 1
ATOM 10088 C C . PHE D 1 114 ? 31.905 -22.974 35.013 1.00 34.61 95 PHE D C 1
ATOM 10089 O O . PHE D 1 114 ? 30.748 -22.976 34.583 1.00 36.27 95 PHE D O 1
ATOM 10097 N N . LEU D 1 115 ? 32.975 -22.605 34.307 1.00 34.36 96 LEU D N 1
ATOM 10098 C CA . LEU D 1 115 ? 32.942 -22.291 32.858 1.00 32.73 96 LEU D CA 1
ATOM 10099 C C . LEU D 1 115 ? 33.851 -23.259 32.100 1.00 33.36 96 LEU D C 1
ATOM 10100 O O . LEU D 1 115 ? 34.818 -23.774 32.695 1.00 31.37 96 LEU D O 1
ATOM 10105 N N . LEU D 1 116 ? 33.518 -23.533 30.839 1.00 30.45 97 LEU D N 1
ATOM 10106 C CA . LEU D 1 116 ? 34.234 -24.529 30.016 1.00 33.51 97 LEU D CA 1
ATOM 10107 C C . LEU D 1 116 ? 35.674 -24.070 29.769 1.00 33.80 97 LEU D C 1
ATOM 10108 O O . LEU D 1 116 ? 36.555 -24.949 29.625 1.00 37.05 97 LEU D O 1
ATOM 10113 N N . ASP D 1 117 ? 35.917 -22.765 29.730 1.00 34.73 98 ASP D N 1
ATOM 10114 C CA . ASP D 1 117 ? 37.251 -22.216 29.389 1.00 36.01 98 ASP D CA 1
ATOM 10115 C C . ASP D 1 117 ? 38.071 -21.989 30.667 1.00 35.22 98 ASP D C 1
ATOM 10116 O O . ASP D 1 117 ? 39.179 -21.443 30.560 1.00 39.40 98 ASP D O 1
ATOM 10121 N N . GLU D 1 118 ? 37.584 -22.440 31.818 1.00 34.21 99 GLU D N 1
ATOM 10122 C CA . GLU D 1 118 ? 38.352 -22.380 33.084 1.00 35.04 99 GLU D CA 1
ATOM 10123 C C . GLU D 1 118 ? 39.378 -23.506 33.101 1.00 34.93 99 GLU D C 1
ATOM 10124 O O . GLU D 1 118 ? 39.106 -24.616 32.651 1.00 32.91 99 GLU D O 1
ATOM 10130 N N . PRO D 1 119 ? 40.592 -23.245 33.631 1.00 36.17 100 PRO D N 1
ATOM 10131 C CA . PRO D 1 119 ? 41.596 -24.293 33.783 1.00 36.01 100 PRO D CA 1
ATOM 10132 C C . PRO D 1 119 ? 41.082 -25.360 34.764 1.00 35.21 100 PRO D C 1
ATOM 10133 O O . PRO D 1 119 ? 40.444 -25.018 35.760 1.00 37.69 100 PRO D O 1
ATOM 10137 N N . VAL D 1 120 ? 41.344 -26.622 34.465 1.00 31.57 101 VAL D N 1
ATOM 10138 C CA . VAL D 1 120 ? 41.006 -27.745 35.389 1.00 35.81 101 VAL D CA 1
ATOM 10139 C C . VAL D 1 120 ? 41.665 -27.471 36.749 1.00 37.18 101 VAL D C 1
ATOM 10140 O O . VAL D 1 120 ? 41.077 -27.802 37.772 1.00 35.03 101 VAL D O 1
ATOM 10144 N N . HIS D 1 121 ? 42.841 -26.854 36.761 1.00 34.34 102 HIS D N 1
ATOM 10145 C CA . HIS D 1 121 ? 43.646 -26.740 38.003 1.00 36.39 102 HIS D CA 1
ATOM 10146 C C . HIS D 1 121 ? 42.974 -25.759 38.976 1.00 40.23 102 HIS D C 1
ATOM 10147 O O . HIS D 1 121 ? 43.331 -25.769 40.165 1.00 41.12 102 HIS D O 1
ATOM 10154 N N . LYS D 1 122 ? 42.042 -24.931 38.504 1.00 41.95 103 LYS D N 1
ATOM 10155 C CA . LYS D 1 122 ? 41.226 -24.096 39.413 1.00 44.24 103 LYS D CA 1
ATOM 10156 C C . LYS D 1 122 ? 40.527 -25.016 40.418 1.00 41.66 103 LYS D C 1
ATOM 10157 O O . LYS D 1 122 ? 40.437 -24.648 41.594 1.00 36.78 103 LYS D O 1
ATOM 10163 N N . TYR D 1 123 ? 40.035 -26.169 39.963 1.00 43.25 104 TYR D N 1
ATOM 10164 C CA . TYR D 1 123 ? 39.236 -27.116 40.793 1.00 42.35 104 TYR D CA 1
ATOM 10165 C C . TYR D 1 123 ? 40.123 -28.248 41.315 1.00 40.76 104 TYR D C 1
ATOM 10166 O O . TYR D 1 123 ? 39.794 -28.840 42.355 1.00 38.37 104 TYR D O 1
ATOM 10175 N N . ILE D 1 124 ? 41.212 -28.544 40.603 1.00 37.75 105 ILE D N 1
ATOM 10176 C CA . ILE D 1 124 ? 42.189 -29.607 40.988 1.00 36.36 105 ILE D CA 1
ATOM 10177 C C . ILE D 1 124 ? 43.569 -28.970 41.034 1.00 33.99 105 ILE D C 1
ATOM 10178 O O . ILE D 1 124 ? 44.321 -29.081 40.077 1.00 35.19 105 ILE D O 1
ATOM 10183 N N . PRO D 1 125 ? 43.933 -28.259 42.121 1.00 38.82 106 PRO D N 1
ATOM 10184 C CA . PRO D 1 125 ? 45.131 -27.408 42.121 1.00 42.01 106 PRO D CA 1
ATOM 10185 C C . PRO D 1 125 ? 46.460 -28.162 41.944 1.00 39.00 106 PRO D C 1
ATOM 10186 O O . PRO D 1 125 ? 47.427 -27.594 41.473 1.00 36.95 106 PRO D O 1
ATOM 10190 N N . THR D 1 126 ? 46.477 -29.448 42.277 1.00 39.48 107 THR D N 1
ATOM 10191 C CA . THR D 1 126 ? 47.655 -30.336 42.107 1.00 39.31 107 THR D CA 1
ATOM 10192 C C . THR D 1 126 ? 47.967 -30.536 40.617 1.00 42.55 107 THR D C 1
ATOM 10193 O O . THR D 1 126 ? 49.078 -31.017 40.307 1.00 36.14 107 THR D O 1
ATOM 10197 N N . TRP D 1 127 ? 47.045 -30.156 39.721 1.00 40.85 108 TRP D N 1
ATOM 10198 C CA . TRP D 1 127 ? 47.186 -30.362 38.257 1.00 38.83 108 TRP D CA 1
ATOM 10199 C C . TRP D 1 127 ? 47.773 -29.129 37.576 1.00 39.80 108 TRP D C 1
ATOM 10200 O O . TRP D 1 127 ? 47.870 -29.155 36.341 1.00 40.48 108 TRP D O 1
ATOM 10211 N N . LYS D 1 128 ? 48.138 -28.102 38.334 1.00 41.94 109 LYS D N 1
ATOM 10212 C CA . LYS D 1 128 ? 48.556 -26.788 37.781 1.00 46.57 109 LYS D CA 1
ATOM 10213 C C . LYS D 1 128 ? 49.807 -26.971 36.922 1.00 43.43 109 LYS D C 1
ATOM 10214 O O . LYS D 1 128 ? 49.921 -26.241 35.897 1.00 47.70 109 LYS D O 1
ATOM 10220 N N . ASN D 1 129 ? 50.697 -27.897 37.297 1.00 42.18 110 ASN D N 1
ATOM 10221 C CA . ASN D 1 129 ? 52.027 -28.029 36.646 1.00 43.26 110 ASN D CA 1
ATOM 10222 C C . ASN D 1 129 ? 52.101 -29.309 35.807 1.00 42.37 110 ASN D C 1
ATOM 10223 O O . ASN D 1 129 ? 53.232 -29.793 35.556 1.00 47.63 110 ASN D O 1
ATOM 10228 N N . LEU D 1 130 ? 50.969 -29.808 35.316 1.00 43.70 111 LEU D N 1
ATOM 10229 C CA . LEU D 1 130 ? 50.970 -30.917 34.324 1.00 40.98 111 LEU D CA 1
ATOM 10230 C C . LEU D 1 130 ? 51.818 -30.497 33.119 1.00 43.01 111 LEU D C 1
ATOM 10231 O O . LEU D 1 130 ? 51.715 -29.325 32.673 1.00 42.56 111 LEU D O 1
ATOM 10236 N N . ARG D 1 131 ? 52.667 -31.405 32.649 1.00 40.32 112 ARG D N 1
ATOM 10237 C CA . ARG D 1 131 ? 53.549 -31.143 31.488 1.00 40.39 112 ARG D CA 1
ATOM 10238 C C . ARG D 1 131 ? 53.289 -32.219 30.432 1.00 39.07 112 ARG D C 1
ATOM 10239 O O . ARG D 1 131 ? 52.526 -33.172 30.713 1.00 36.12 112 ARG D O 1
ATOM 10247 N N . VAL D 1 132 ? 53.868 -32.021 29.254 1.00 37.62 113 VAL D N 1
ATOM 10248 C CA . VAL D 1 132 ? 53.649 -32.861 28.043 1.00 36.75 113 VAL D CA 1
ATOM 10249 C C . VAL D 1 132 ? 54.797 -33.862 27.913 1.00 33.62 113 VAL D C 1
ATOM 10250 O O . VAL D 1 132 ? 55.962 -33.434 28.004 1.00 40.00 113 VAL D O 1
ATOM 10254 N N . TYR D 1 133 ? 54.471 -35.125 27.646 1.00 32.73 114 TYR D N 1
ATOM 10255 C CA . TYR D 1 133 ? 55.432 -36.228 27.426 1.00 34.84 114 TYR D CA 1
ATOM 10256 C C . TYR D 1 133 ? 56.437 -35.802 26.353 1.00 36.54 114 TYR D C 1
ATOM 10257 O O . TYR D 1 133 ? 56.016 -35.369 25.286 1.00 32.38 114 TYR D O 1
ATOM 10266 N N . LYS D 1 134 ? 57.733 -35.922 26.634 1.00 35.16 115 LYS D N 1
ATOM 10267 C CA . LYS D 1 134 ? 58.793 -35.765 25.603 1.00 38.52 115 LYS D CA 1
ATOM 10268 C C . LYS D 1 134 ? 59.426 -37.132 25.347 1.00 36.93 115 LYS D C 1
ATOM 10269 O O . LYS D 1 134 ? 59.447 -37.580 24.198 1.00 40.69 115 LYS D O 1
ATOM 10275 N N . THR D 1 135 ? 59.912 -37.790 26.395 1.00 36.56 116 THR D N 1
ATOM 10276 C CA . THR D 1 135 ? 60.600 -39.094 26.250 1.00 37.03 116 THR D CA 1
ATOM 10277 C C . THR D 1 135 ? 60.779 -39.738 27.615 1.00 35.35 116 THR D C 1
ATOM 10278 O O . THR D 1 135 ? 60.573 -39.037 28.625 1.00 36.56 116 THR D O 1
ATOM 10282 N N . GLY D 1 136 ? 61.178 -41.008 27.610 1.00 34.41 117 GLY D N 1
ATOM 10283 C CA . GLY D 1 136 ? 61.507 -41.778 28.816 1.00 37.42 117 GLY D CA 1
ATOM 10284 C C . GLY D 1 136 ? 60.403 -42.750 29.172 1.00 37.40 117 GLY D C 1
ATOM 10285 O O . GLY D 1 136 ? 59.263 -42.576 28.691 1.00 40.94 117 GLY D O 1
ATOM 10286 N N . SER D 1 137 ? 60.745 -43.746 29.982 1.00 38.85 118 SER D N 1
ATOM 10287 C CA . SER D 1 137 ? 59.811 -44.723 30.583 1.00 39.12 118 SER D CA 1
ATOM 10288 C C . SER D 1 137 ? 59.510 -44.305 32.014 1.00 41.51 118 SER D C 1
ATOM 10289 O O . SER D 1 137 ? 60.429 -43.823 32.688 1.00 43.05 118 SER D O 1
ATOM 10292 N N . HIS D 1 138 ? 58.258 -44.488 32.431 1.00 47.56 119 HIS D N 1
ATOM 10293 C CA . HIS D 1 138 ? 57.817 -44.391 33.843 1.00 51.46 119 HIS D CA 1
ATOM 10294 C C . HIS D 1 138 ? 58.774 -45.203 34.716 1.00 52.06 119 HIS D C 1
ATOM 10295 O O . HIS D 1 138 ? 59.058 -46.347 34.386 1.00 51.61 119 HIS D O 1
ATOM 10302 N N . PRO D 1 139 ? 59.299 -44.681 35.850 1.00 53.84 120 PRO D N 1
ATOM 10303 C CA . PRO D 1 139 ? 58.926 -43.386 36.409 1.00 52.28 120 PRO D CA 1
ATOM 10304 C C . PRO D 1 139 ? 59.870 -42.211 36.114 1.00 50.32 120 PRO D C 1
ATOM 10305 O O . PRO D 1 139 ? 59.897 -41.297 36.908 1.00 51.30 120 PRO D O 1
ATOM 10309 N N . GLN D 1 140 ? 60.606 -42.248 35.004 1.00 50.78 121 GLN D N 1
ATOM 10310 C CA . GLN D 1 140 ? 61.627 -41.215 34.665 1.00 53.54 121 GLN D CA 1
ATOM 10311 C C . GLN D 1 140 ? 61.286 -40.587 33.316 1.00 49.39 121 GLN D C 1
ATOM 10312 O O . GLN D 1 140 ? 62.148 -40.520 32.417 1.00 52.67 121 GLN D O 1
ATOM 10318 N N . MET D 1 141 ? 60.057 -40.106 33.201 1.00 46.52 122 MET D N 1
ATOM 10319 C CA . MET D 1 141 ? 59.540 -39.482 31.966 1.00 42.39 122 MET D CA 1
ATOM 10320 C C . MET D 1 141 ? 59.926 -38.008 31.967 1.00 43.48 122 MET D C 1
ATOM 10321 O O . MET D 1 141 ? 59.657 -37.325 32.980 1.00 46.72 122 MET D O 1
ATOM 10326 N N . LEU D 1 142 ? 60.572 -37.557 30.888 1.00 39.50 123 LEU D N 1
ATOM 10327 C CA . LEU D 1 142 ? 60.911 -36.130 30.674 1.00 39.32 123 LEU D CA 1
ATOM 10328 C C . LEU D 1 142 ? 59.738 -35.477 29.942 1.00 41.14 123 LEU D C 1
ATOM 10329 O O . LEU D 1 142 ? 59.053 -36.184 29.184 1.00 38.04 123 LEU D O 1
ATOM 10334 N N . THR D 1 143 ? 59.515 -34.188 30.199 1.00 36.31 124 THR D N 1
ATOM 10335 C CA . THR D 1 143 ? 58.294 -33.460 29.815 1.00 39.54 124 THR D CA 1
ATOM 10336 C C . THR D 1 143 ? 58.640 -32.055 29.341 1.00 42.32 124 THR D C 1
ATOM 10337 O O . THR D 1 143 ? 59.726 -31.570 29.694 1.00 37.80 124 THR D O 1
ATOM 10341 N N . THR D 1 144 ? 57.733 -31.438 28.582 1.00 42.59 125 THR D N 1
ATOM 10342 C CA . THR D 1 144 ? 57.838 -30.029 28.115 1.00 43.76 125 THR D CA 1
ATOM 10343 C C . THR D 1 144 ? 56.634 -29.230 28.615 1.00 44.22 125 THR D C 1
ATOM 10344 O O . THR D 1 144 ? 55.577 -29.840 28.840 1.00 42.26 125 THR D O 1
ATOM 10348 N N . ALA D 1 145 ? 56.791 -27.914 28.754 1.00 44.05 126 ALA D N 1
ATOM 10349 C CA . ALA D 1 145 ? 55.716 -26.986 29.184 1.00 43.38 126 ALA D CA 1
ATOM 10350 C C . ALA D 1 145 ? 54.610 -26.994 28.138 1.00 39.45 126 ALA D C 1
ATOM 10351 O O . ALA D 1 145 ? 54.887 -26.853 26.948 1.00 42.56 126 ALA D O 1
ATOM 10353 N N . PRO D 1 146 ? 53.334 -27.152 28.545 1.00 38.54 127 PRO D N 1
ATOM 10354 C CA . PRO D 1 146 ? 52.205 -27.065 27.619 1.00 38.40 127 PRO D CA 1
ATOM 10355 C C . PRO D 1 146 ? 52.015 -25.609 27.170 1.00 37.12 127 PRO D C 1
ATOM 10356 O O . PRO D 1 146 ? 52.384 -24.733 27.929 1.00 39.02 127 PRO D O 1
ATOM 10360 N N . GLN D 1 147 ? 51.454 -25.387 25.981 1.00 39.49 128 GLN D N 1
ATOM 10361 C CA . GLN D 1 147 ? 51.183 -24.021 25.451 1.00 42.05 128 GLN D CA 1
ATOM 10362 C C . GLN D 1 147 ? 50.190 -23.320 26.379 1.00 41.28 128 GLN D C 1
ATOM 10363 O O . GLN D 1 147 ? 50.337 -22.120 26.594 1.00 38.35 128 GLN D O 1
ATOM 10369 N N . ARG D 1 148 ? 49.196 -24.048 26.893 1.00 38.62 129 ARG D N 1
ATOM 10370 C CA . ARG D 1 148 ? 48.228 -23.493 27.874 1.00 39.52 129 ARG D CA 1
ATOM 10371 C C . ARG D 1 148 ? 47.796 -24.619 28.799 1.00 35.09 129 ARG D C 1
ATOM 10372 O O . ARG D 1 148 ? 47.859 -25.785 28.427 1.00 31.18 129 ARG D O 1
ATOM 10380 N N . PRO D 1 149 ? 47.321 -24.292 30.015 1.00 38.19 130 PRO D N 1
ATOM 10381 C CA . PRO D 1 149 ? 46.766 -25.306 30.909 1.00 38.59 130 PRO D CA 1
ATOM 10382 C C . PRO D 1 149 ? 45.484 -25.938 30.338 1.00 37.29 130 PRO D C 1
ATOM 10383 O O . PRO D 1 149 ? 44.749 -25.329 29.551 1.00 38.45 130 PRO D O 1
ATOM 10387 N N . MET D 1 150 ? 45.280 -27.189 30.713 1.00 37.12 131 MET D N 1
ATOM 10388 C CA . MET D 1 150 ? 44.066 -27.986 30.427 1.00 34.90 131 MET D CA 1
ATOM 10389 C C . MET D 1 150 ? 42.826 -27.232 30.917 1.00 32.22 131 MET D C 1
ATOM 10390 O O . MET D 1 150 ? 42.883 -26.656 32.003 1.00 31.52 131 MET D O 1
ATOM 10395 N N . THR D 1 151 ? 41.730 -27.285 30.163 1.00 33.26 132 THR D N 1
ATOM 10396 C CA . THR D 1 151 ? 40.419 -26.690 30.539 1.00 33.41 132 THR D CA 1
ATOM 10397 C C . THR D 1 151 ? 39.372 -27.782 30.740 1.00 31.49 132 THR D C 1
ATOM 10398 O O . THR D 1 151 ? 39.603 -28.915 30.316 1.00 30.88 132 THR D O 1
ATOM 10402 N N . ILE D 1 152 ? 38.224 -27.402 31.294 1.00 31.47 133 ILE D N 1
ATOM 10403 C CA . ILE D 1 152 ? 37.070 -28.324 31.482 1.00 33.29 133 ILE D CA 1
ATOM 10404 C C . ILE D 1 152 ? 36.567 -28.742 30.097 1.00 30.65 133 ILE D C 1
ATOM 10405 O O . ILE D 1 152 ? 36.235 -29.920 29.930 1.00 31.00 133 ILE D O 1
ATOM 10410 N N . ARG D 1 153 ? 36.523 -27.813 29.138 1.00 32.00 134 ARG D N 1
ATOM 10411 C CA . ARG D 1 153 ? 36.109 -28.121 27.748 1.00 32.27 134 ARG D CA 1
ATOM 10412 C C . ARG D 1 153 ? 37.023 -29.211 27.193 1.00 32.49 134 ARG D C 1
ATOM 10413 O O . ARG D 1 153 ? 36.493 -30.134 26.562 1.00 32.39 134 ARG D O 1
ATOM 10421 N N . ASP D 1 154 ? 38.337 -29.127 27.446 1.00 33.10 135 ASP D N 1
ATOM 10422 C CA . ASP D 1 154 ? 39.289 -30.197 27.029 1.00 31.96 135 ASP D CA 1
ATOM 10423 C C . ASP D 1 154 ? 38.864 -31.534 27.625 1.00 27.38 135 ASP D C 1
ATOM 10424 O O . ASP D 1 154 ? 38.904 -32.528 26.876 1.00 31.51 135 ASP D O 1
ATOM 10429 N N . LEU D 1 155 ? 38.449 -31.571 28.894 1.00 26.70 136 LEU D N 1
ATOM 10430 C CA . LEU D 1 155 ? 38.044 -32.864 29.528 1.00 27.76 136 LEU D CA 1
ATOM 10431 C C . LEU D 1 155 ? 36.785 -33.372 28.849 1.00 25.17 136 LEU D C 1
ATOM 10432 O O . LEU D 1 155 ? 36.698 -34.591 28.548 1.00 27.14 136 LEU D O 1
ATOM 10437 N N . LEU D 1 156 ? 35.811 -32.493 28.640 1.00 28.95 137 LEU D N 1
ATOM 10438 C CA . LEU D 1 156 ? 34.507 -32.931 28.083 1.00 26.78 137 LEU D CA 1
ATOM 10439 C C . LEU D 1 156 ? 34.664 -33.379 26.626 1.00 28.70 137 LEU D C 1
ATOM 10440 O O . LEU D 1 156 ? 33.769 -34.109 26.136 1.00 29.43 137 LEU D O 1
ATOM 10445 N N . THR D 1 157 ? 35.744 -32.975 25.943 1.00 26.38 138 THR D N 1
ATOM 10446 C CA . THR D 1 157 ? 35.902 -33.256 24.490 1.00 27.96 138 THR D CA 1
ATOM 10447 C C . THR D 1 157 ? 37.024 -34.253 24.225 1.00 29.06 138 THR D C 1
ATOM 10448 O O . THR D 1 157 ? 37.250 -34.552 23.053 1.00 32.61 138 THR D O 1
ATOM 10452 N N . HIS D 1 158 ? 37.687 -34.770 25.252 1.00 29.92 139 HIS D N 1
ATOM 10453 C CA . HIS D 1 158 ? 38.854 -35.676 25.130 1.00 26.92 139 HIS D CA 1
ATOM 10454 C C . HIS D 1 158 ? 39.973 -34.977 24.343 1.00 26.73 139 HIS D C 1
ATOM 10455 O O . HIS D 1 158 ? 40.649 -35.644 23.541 1.00 25.36 139 HIS D O 1
ATOM 10462 N N . GLN D 1 159 ? 40.164 -33.683 24.574 1.00 27.88 140 GLN D N 1
ATOM 10463 C CA . GLN D 1 159 ? 41.273 -32.900 23.966 1.00 31.16 140 GLN D CA 1
ATOM 10464 C C . GLN D 1 159 ? 42.280 -32.486 25.056 1.00 27.86 140 GLN D C 1
ATOM 10465 O O . GLN D 1 159 ? 43.129 -31.637 24.776 1.00 33.88 140 GLN D O 1
ATOM 10471 N N . SER D 1 160 ? 42.201 -33.071 26.249 1.00 30.66 141 SER D N 1
ATOM 10472 C CA . SER D 1 160 ? 42.989 -32.675 27.448 1.00 29.83 141 SER D CA 1
ATOM 10473 C C . SER D 1 160 ? 44.436 -33.178 27.364 1.00 30.58 141 SER D C 1
ATOM 10474 O O . SER D 1 160 ? 45.301 -32.532 27.975 1.00 34.18 141 SER D O 1
ATOM 10477 N N . GLY D 1 161 ? 44.690 -34.274 26.651 1.00 29.40 142 GLY D N 1
ATOM 10478 C CA . GLY D 1 161 ? 46.024 -34.914 26.625 1.00 31.03 142 GLY D CA 1
ATOM 10479 C C . GLY D 1 161 ? 46.064 -36.140 27.525 1.00 34.71 142 GLY D C 1
ATOM 10480 O O . GLY D 1 161 ? 47.094 -36.869 27.510 1.00 33.27 142 GLY D O 1
ATOM 10481 N N . LEU D 1 162 ? 44.995 -36.391 28.289 1.00 30.01 143 LEU D N 1
ATOM 10482 C CA . LEU D 1 162 ? 44.904 -37.638 29.087 1.00 32.29 143 LEU D CA 1
ATOM 10483 C C . LEU D 1 162 ? 44.741 -38.808 28.123 1.00 28.77 143 LEU D C 1
ATOM 10484 O O . LEU D 1 162 ? 44.429 -38.586 26.926 1.00 34.93 143 LEU D O 1
ATOM 10489 N N . THR D 1 163 ? 44.891 -40.023 28.618 1.00 25.84 144 THR D N 1
ATOM 10490 C CA . THR D 1 163 ? 44.711 -41.214 27.759 1.00 27.60 144 THR D CA 1
ATOM 10491 C C . THR D 1 163 ? 44.009 -42.304 28.549 1.00 27.39 144 THR D C 1
ATOM 10492 O O . THR D 1 163 ? 43.290 -41.969 29.526 1.00 30.47 144 THR D O 1
ATOM 10496 N N . TYR D 1 164 ? 44.173 -43.543 28.080 1.00 31.23 145 TYR D N 1
ATOM 10497 C CA . TYR D 1 164 ? 43.636 -44.785 28.676 1.00 32.98 145 TYR D CA 1
ATOM 10498 C C . TYR D 1 164 ? 44.706 -45.864 28.633 1.00 35.82 145 TYR D C 1
ATOM 10499 O O . TYR D 1 164 ? 45.339 -45.990 27.560 1.00 36.17 145 TYR D O 1
ATOM 10508 N N . GLY D 1 165 ? 44.849 -46.623 29.718 1.00 34.34 146 GLY D N 1
ATOM 10509 C CA . GLY D 1 165 ? 45.754 -47.779 29.779 1.00 36.07 146 GLY D CA 1
ATOM 10510 C C . GLY D 1 165 ? 45.579 -48.676 28.572 1.00 39.13 146 GLY D C 1
ATOM 10511 O O . GLY D 1 165 ? 46.595 -49.057 27.959 1.00 35.74 146 GLY D O 1
ATOM 10512 N N . PHE D 1 166 ? 44.339 -49.003 28.223 1.00 39.45 147 PHE D N 1
ATOM 10513 C CA . PHE D 1 166 ? 44.040 -50.006 27.163 1.00 39.85 147 PHE D CA 1
ATOM 10514 C C . PHE D 1 166 ? 44.465 -49.503 25.769 1.00 37.99 147 PHE D C 1
ATOM 10515 O O . PHE D 1 166 ? 44.435 -50.314 24.836 1.00 38.08 147 PHE D O 1
ATOM 10523 N N . MET D 1 167 ? 44.850 -48.234 25.602 1.00 38.72 148 MET D N 1
ATOM 10524 C CA . MET D 1 167 ? 45.270 -47.728 24.259 1.00 37.28 148 MET D CA 1
ATOM 10525 C C . MET D 1 167 ? 46.455 -48.566 23.759 1.00 35.51 148 MET D C 1
ATOM 10526 O O . MET D 1 167 ? 46.463 -48.949 22.589 1.00 36.10 148 MET D O 1
ATOM 10531 N N . ASN D 1 168 ? 47.421 -48.866 24.625 1.00 36.05 149 ASN D N 1
ATOM 10532 C CA . ASN D 1 168 ? 48.569 -49.760 24.304 1.00 38.62 149 ASN D CA 1
ATOM 10533 C C . ASN D 1 168 ? 49.359 -49.164 23.127 1.00 34.97 149 ASN D C 1
ATOM 10534 O O . ASN D 1 168 ? 49.745 -49.919 22.239 1.00 35.77 149 ASN D O 1
ATOM 10539 N N . ARG D 1 169 ? 49.580 -47.852 23.122 1.00 38.89 150 ARG D N 1
ATOM 10540 C CA . ARG D 1 169 ? 50.240 -47.149 21.989 1.00 37.81 150 ARG D CA 1
ATOM 10541 C C . ARG D 1 169 ? 51.483 -46.372 22.442 1.00 37.20 150 ARG D C 1
ATOM 10542 O O . ARG D 1 169 ? 52.404 -46.246 21.629 1.00 42.61 150 ARG D O 1
ATOM 10550 N N . THR D 1 170 ? 51.521 -45.862 23.672 1.00 36.85 151 THR D N 1
ATOM 10551 C CA . THR D 1 170 ? 52.603 -44.959 24.151 1.00 37.49 151 THR D CA 1
ATOM 10552 C C . THR D 1 170 ? 53.082 -45.342 25.544 1.00 37.85 151 THR D C 1
ATOM 10553 O O . THR D 1 170 ? 52.379 -46.108 26.250 1.00 38.57 151 THR D O 1
ATOM 10557 N N . ASN D 1 171 ? 54.224 -44.770 25.910 1.00 35.41 152 ASN D N 1
ATOM 10558 C CA . ASN D 1 171 ? 54.860 -44.922 27.239 1.00 38.88 152 ASN D CA 1
ATOM 10559 C C . ASN D 1 171 ? 53.943 -44.292 28.302 1.00 39.90 152 ASN D C 1
ATOM 10560 O O . ASN D 1 171 ? 54.019 -44.704 29.465 1.00 35.86 152 ASN D O 1
ATOM 10565 N N . VAL D 1 172 ? 53.110 -43.316 27.933 1.00 38.82 153 VAL D N 1
ATOM 10566 C CA . VAL D 1 172 ? 52.147 -42.699 28.891 1.00 39.85 153 VAL D CA 1
ATOM 10567 C C . VAL D 1 172 ? 51.073 -43.746 29.216 1.00 36.94 153 VAL D C 1
ATOM 10568 O O . VAL D 1 172 ? 50.855 -43.991 30.399 1.00 31.69 153 VAL D O 1
ATOM 10572 N N . ASP D 1 173 ? 50.481 -44.407 28.230 1.00 33.83 154 ASP D N 1
ATOM 10573 C CA . ASP D 1 173 ? 49.449 -45.430 28.532 1.00 36.68 154 ASP D CA 1
ATOM 10574 C C . ASP D 1 173 ? 50.095 -46.665 29.173 1.00 36.67 154 ASP D C 1
ATOM 10575 O O . ASP D 1 173 ? 49.373 -47.360 29.904 1.00 37.90 154 ASP D O 1
ATOM 10580 N N . ALA D 1 174 ? 51.381 -46.944 28.937 1.00 38.81 155 ALA D N 1
ATOM 10581 C CA . ALA D 1 174 ? 52.150 -48.004 29.660 1.00 36.95 155 ALA D CA 1
ATOM 10582 C C . ALA D 1 174 ? 52.163 -47.676 31.155 1.00 38.74 155 ALA D C 1
ATOM 10583 O O . ALA D 1 174 ? 51.969 -48.582 31.972 1.00 37.71 155 ALA D O 1
ATOM 10585 N N . ALA D 1 175 ? 52.408 -46.410 31.491 1.00 40.38 156 ALA D N 1
ATOM 10586 C CA . ALA D 1 175 ? 52.414 -45.919 32.887 1.00 38.89 156 ALA D CA 1
ATOM 10587 C C . ALA D 1 175 ? 51.012 -46.068 33.493 1.00 40.93 156 ALA D C 1
ATOM 10588 O O . ALA D 1 175 ? 50.931 -46.496 34.642 1.00 41.57 156 ALA D O 1
ATOM 10590 N N . TYR D 1 176 ? 49.943 -45.771 32.748 1.00 37.68 157 TYR D N 1
ATOM 10591 C CA . TYR D 1 176 ? 48.555 -45.955 33.244 1.00 39.27 157 TYR D CA 1
ATOM 10592 C C . TYR D 1 176 ? 48.359 -47.426 33.621 1.00 40.87 157 TYR D C 1
ATOM 10593 O O . TYR D 1 176 ? 47.758 -47.676 34.682 1.00 38.41 157 TYR D O 1
ATOM 10602 N N . ARG D 1 177 ? 48.792 -48.350 32.758 1.00 40.07 158 ARG D N 1
ATOM 10603 C CA . ARG D 1 177 ? 48.595 -49.807 32.968 1.00 44.48 158 ARG D CA 1
ATOM 10604 C C . ARG D 1 177 ? 49.378 -50.241 34.209 1.00 45.96 158 ARG D C 1
ATOM 10605 O O . ARG D 1 177 ? 48.808 -50.959 35.039 1.00 45.70 158 ARG D O 1
ATOM 10613 N N . SER D 1 178 ? 50.607 -49.759 34.376 1.00 47.41 159 SER D N 1
ATOM 10614 C CA . SER D 1 178 ? 51.470 -50.144 35.525 1.00 50.45 159 SER D CA 1
ATOM 10615 C C . SER D 1 178 ? 50.871 -49.574 36.821 1.00 47.95 159 SER D C 1
ATOM 10616 O O . SER D 1 178 ? 51.040 -50.202 37.864 1.00 47.69 159 SER D O 1
ATOM 10619 N N . LEU D 1 179 ? 50.099 -48.491 36.750 1.00 43.91 160 LEU D N 1
ATOM 10620 C CA . LEU D 1 179 ? 49.447 -47.910 37.953 1.00 44.29 160 LEU D CA 1
ATOM 10621 C C . LEU D 1 179 ? 47.973 -48.337 38.052 1.00 47.84 160 LEU D C 1
ATOM 10622 O O . LEU D 1 179 ? 47.325 -47.908 39.025 1.00 48.64 160 LEU D O 1
ATOM 10627 N N . LYS D 1 180 ? 47.453 -49.112 37.091 1.00 52.06 161 LYS D N 1
ATOM 10628 C CA . LYS D 1 180 ? 46.056 -49.639 37.092 1.00 54.65 161 LYS D CA 1
ATOM 10629 C C . LYS D 1 180 ? 45.028 -48.500 37.196 1.00 53.21 161 LYS D C 1
ATOM 10630 O O . LYS D 1 180 ? 44.035 -48.626 37.965 1.00 49.99 161 LYS D O 1
ATOM 10636 N N . LEU D 1 181 ? 45.216 -47.421 36.443 1.00 47.57 162 LEU D N 1
ATOM 10637 C CA . LEU D 1 181 ? 44.323 -46.236 36.533 1.00 48.59 162 LEU D CA 1
ATOM 10638 C C . LEU D 1 181 ? 42.954 -46.534 35.913 1.00 54.36 162 LEU D C 1
ATOM 10639 O O . LEU D 1 181 ? 42.000 -45.776 36.194 1.00 60.60 162 LEU D O 1
ATOM 10644 N N . ASP D 1 182 ? 42.857 -47.588 35.105 1.00 60.25 163 ASP D N 1
ATOM 10645 C CA . ASP D 1 182 ? 41.600 -47.964 34.406 1.00 65.04 163 ASP D CA 1
ATOM 10646 C C . ASP D 1 182 ? 40.720 -48.793 35.360 1.00 67.30 163 ASP D C 1
ATOM 10647 O O . ASP D 1 182 ? 39.489 -48.849 35.126 1.00 68.84 163 ASP D O 1
ATOM 10652 N N . GLY D 1 183 ? 41.310 -49.376 36.411 1.00 62.78 164 GLY D N 1
ATOM 10653 C CA . GLY D 1 183 ? 40.599 -50.152 37.446 1.00 65.35 164 GLY D CA 1
ATOM 10654 C C . GLY D 1 183 ? 41.537 -51.129 38.145 1.00 72.68 164 GLY D C 1
ATOM 10655 O O . GLY D 1 183 ? 42.484 -51.598 37.481 1.00 71.11 164 GLY D O 1
ATOM 10656 N N . GLY D 1 184 ? 41.298 -51.422 39.428 1.00 70.37 165 GLY D N 1
ATOM 10657 C CA . GLY D 1 184 ? 42.126 -52.341 40.239 1.00 69.98 165 GLY D CA 1
ATOM 10658 C C . GLY D 1 184 ? 41.650 -52.373 41.688 1.00 72.32 165 GLY D C 1
ATOM 10659 O O . GLY D 1 184 ? 40.827 -51.554 42.079 1.00 68.97 165 GLY D O 1
ATOM 10660 N N . PRO D 1 185 ? 42.117 -53.324 42.526 1.00 78.36 166 PRO D N 1
ATOM 10661 C CA . PRO D 1 185 ? 41.712 -53.377 43.933 1.00 73.17 166 PRO D CA 1
ATOM 10662 C C . PRO D 1 185 ? 42.110 -52.110 44.709 1.00 71.69 166 PRO D C 1
ATOM 10663 O O . PRO D 1 185 ? 43.247 -51.699 44.599 1.00 69.86 166 PRO D O 1
ATOM 10667 N N . GLY D 1 186 ? 41.166 -51.513 45.445 1.00 65.13 167 GLY D N 1
ATOM 10668 C CA . GLY D 1 186 ? 41.379 -50.278 46.228 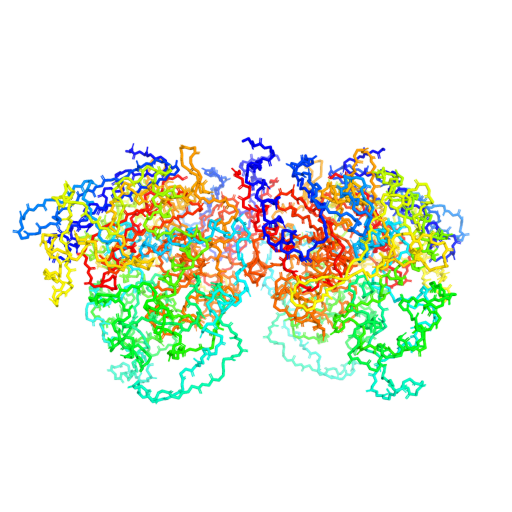1.00 59.76 167 GLY D CA 1
ATOM 10669 C C . GLY D 1 186 ? 41.318 -49.011 45.379 1.00 57.74 167 GLY D C 1
ATOM 10670 O O . GLY D 1 186 ? 41.484 -47.915 45.954 1.00 57.91 167 GLY D O 1
ATOM 10671 N N . HIS D 1 187 ? 41.114 -49.128 44.061 1.00 54.83 168 HIS D N 1
ATOM 10672 C CA . HIS D 1 187 ? 41.121 -47.967 43.123 1.00 54.23 168 HIS D CA 1
ATOM 10673 C C . HIS D 1 187 ? 39.884 -47.100 43.398 1.00 51.12 168 HIS D C 1
ATOM 10674 O O . HIS D 1 187 ? 38.775 -47.650 43.515 1.00 53.08 168 HIS D O 1
ATOM 10681 N N . THR D 1 188 ? 40.104 -45.796 43.541 1.00 47.76 169 THR D N 1
ATOM 10682 C CA . THR D 1 188 ? 39.070 -44.758 43.782 1.00 46.57 169 THR D CA 1
ATOM 10683 C C . THR D 1 188 ? 39.334 -43.591 42.833 1.00 43.08 169 THR D C 1
ATOM 10684 O O . THR D 1 188 ? 40.479 -43.474 42.354 1.00 41.32 169 THR D O 1
ATOM 10688 N N . LEU D 1 189 ? 38.344 -42.731 42.621 1.00 38.77 170 LEU D N 1
ATOM 10689 C CA . LEU D 1 189 ? 38.523 -41.466 41.863 1.00 42.03 170 LEU D CA 1
ATOM 10690 C C . LEU D 1 189 ? 39.622 -40.618 42.506 1.00 40.52 170 LEU D C 1
ATOM 10691 O O . LEU D 1 189 ? 40.427 -40.037 41.752 1.00 44.62 170 LEU D O 1
ATOM 10696 N N . ASP D 1 190 ? 39.666 -40.549 43.836 1.00 39.44 171 ASP D N 1
ATOM 10697 C CA . ASP D 1 190 ? 40.686 -39.748 44.564 1.00 44.62 171 ASP D CA 1
ATOM 10698 C C . ASP D 1 190 ? 42.076 -40.258 44.154 1.00 39.36 171 ASP D C 1
ATOM 10699 O O . ASP D 1 190 ? 42.979 -39.433 43.984 1.00 32.70 171 ASP D O 1
ATOM 10704 N N . ARG D 1 191 ? 42.228 -41.572 43.996 1.00 40.32 172 ARG D N 1
ATOM 10705 C CA . ARG D 1 191 ? 43.510 -42.196 43.584 1.00 45.35 172 ARG D CA 1
ATOM 10706 C C . ARG D 1 191 ? 43.823 -41.791 42.137 1.00 41.07 172 ARG D C 1
ATOM 10707 O O . ARG D 1 191 ? 44.969 -41.359 41.879 1.00 38.24 172 ARG D O 1
ATOM 10715 N N . LEU D 1 192 ? 42.841 -41.919 41.238 1.00 39.09 173 LEU D N 1
ATOM 10716 C CA . LEU D 1 192 ? 43.003 -41.571 39.801 1.00 38.40 173 LEU D CA 1
ATOM 10717 C C . LEU D 1 192 ? 43.574 -40.162 39.710 1.00 38.89 173 LEU D C 1
ATOM 10718 O O . LEU D 1 192 ? 44.572 -39.956 39.002 1.00 38.77 173 LEU D O 1
ATOM 10723 N N . ILE D 1 193 ? 42.955 -39.232 40.431 1.00 39.34 174 ILE D N 1
ATOM 10724 C CA . ILE D 1 193 ? 43.308 -37.788 40.365 1.00 42.96 174 ILE D CA 1
ATOM 10725 C C . ILE D 1 193 ? 44.702 -37.582 40.967 1.00 48.54 174 ILE D C 1
ATOM 10726 O O . ILE D 1 193 ? 45.467 -36.749 40.435 1.00 43.16 174 ILE D O 1
ATOM 10731 N N . ASP D 1 194 ? 44.981 -38.217 42.113 1.00 41.89 175 ASP D N 1
ATOM 10732 C CA . ASP D 1 194 ? 46.303 -38.116 42.787 1.00 44.93 175 ASP D CA 1
ATOM 10733 C C . ASP D 1 194 ? 47.392 -38.635 41.817 1.00 38.94 175 ASP D C 1
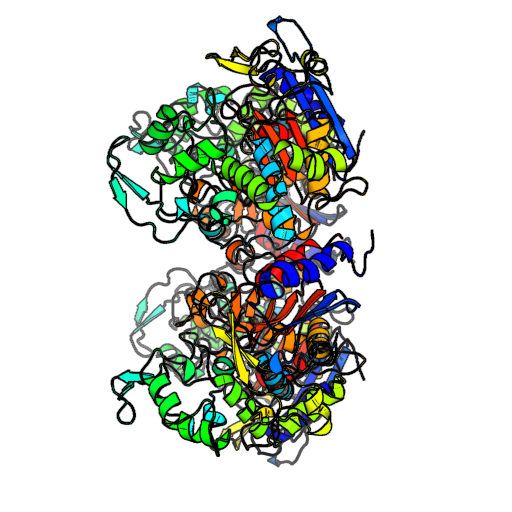ATOM 10734 O O . ASP D 1 194 ? 48.408 -37.919 41.653 1.00 40.61 175 ASP D O 1
ATOM 10739 N N . GLU D 1 195 ? 47.196 -39.790 41.154 1.00 36.09 176 GLU D N 1
ATOM 10740 C CA . GLU D 1 195 ? 48.208 -40.421 40.245 1.00 39.03 176 GLU D CA 1
ATOM 10741 C C . GLU D 1 195 ? 48.342 -39.595 38.950 1.00 38.72 176 GLU D C 1
ATOM 10742 O O . GLU D 1 195 ? 49.495 -39.375 38.491 1.00 31.85 176 GLU D O 1
ATOM 10748 N N . LEU D 1 196 ? 47.233 -39.100 38.389 1.00 36.86 177 LEU D N 1
ATOM 10749 C CA . LEU D 1 196 ? 47.278 -38.288 37.137 1.00 34.81 177 LEU D CA 1
ATOM 10750 C C . LEU D 1 196 ? 48.073 -37.006 37.376 1.00 35.72 177 LEU D C 1
ATOM 10751 O O . LEU D 1 196 ? 48.655 -36.505 36.412 1.00 40.30 177 LEU D O 1
ATOM 10756 N N . ALA D 1 197 ? 48.092 -36.485 38.606 1.00 37.83 178 ALA D N 1
ATOM 10757 C CA . ALA D 1 197 ? 48.799 -35.222 38.946 1.00 36.34 178 ALA D CA 1
ATOM 10758 C C . ALA D 1 197 ? 50.298 -35.366 38.637 1.00 37.60 178 ALA D C 1
ATOM 10759 O O . ALA D 1 197 ? 50.984 -34.343 38.473 1.00 33.82 178 ALA D O 1
ATOM 10761 N N . ARG D 1 198 ? 50.797 -36.599 38.578 1.00 40.85 179 ARG D N 1
ATOM 10762 C CA . ARG D 1 198 ? 52.253 -36.884 38.517 1.00 43.01 179 ARG D CA 1
ATOM 10763 C C . ARG D 1 198 ? 52.626 -37.511 37.177 1.00 41.88 179 ARG D C 1
ATOM 10764 O O . ARG D 1 198 ? 53.780 -37.900 37.030 1.00 49.55 179 ARG D O 1
ATOM 10772 N N . LEU D 1 199 ? 51.690 -37.582 36.226 1.00 42.97 180 LEU D N 1
ATOM 10773 C CA . LEU D 1 199 ? 51.947 -38.181 34.895 1.00 40.22 180 LEU D CA 1
ATOM 10774 C C . LEU D 1 199 ? 51.943 -37.104 33.822 1.00 41.91 180 LEU D C 1
ATOM 10775 O O . LEU D 1 199 ? 51.333 -36.052 33.963 1.00 42.35 180 LEU D O 1
ATOM 10780 N N . PRO D 1 200 ? 52.694 -37.343 32.731 1.00 41.66 181 PRO D N 1
ATOM 10781 C CA . PRO D 1 200 ? 52.655 -36.462 31.577 1.00 41.67 181 PRO D CA 1
ATOM 10782 C C . PRO D 1 200 ? 51.385 -36.642 30.739 1.00 35.98 181 PRO D C 1
ATOM 10783 O O . PRO D 1 200 ? 50.767 -37.700 30.755 1.00 33.55 181 PRO D O 1
ATOM 10787 N N . LEU D 1 201 ? 51.048 -35.575 30.020 1.00 35.71 182 LEU D N 1
ATOM 10788 C CA . LEU D 1 201 ? 49.986 -35.567 28.979 1.00 34.16 182 LEU D CA 1
ATOM 10789 C C . LEU D 1 201 ? 50.591 -36.026 27.652 1.00 31.66 182 LEU D C 1
ATOM 10790 O O . LEU D 1 201 ? 51.801 -35.824 27.473 1.00 31.29 182 LEU D O 1
ATOM 10795 N N . GLU D 1 202 ? 49.768 -36.593 26.765 1.00 31.80 183 GLU D N 1
ATOM 10796 C CA . GLU D 1 202 ? 50.181 -37.062 25.423 1.00 34.89 183 GLU D CA 1
ATOM 10797 C C . GLU D 1 202 ? 50.526 -35.876 24.521 1.00 34.24 183 GLU D C 1
ATOM 10798 O O . GLU D 1 202 ? 51.308 -36.064 23.576 1.00 32.02 183 GLU D O 1
ATOM 10804 N N . PHE D 1 203 ? 49.914 -34.721 24.762 1.00 30.95 184 PHE D N 1
ATOM 10805 C CA . PHE D 1 203 ? 50.080 -33.515 23.916 1.00 29.99 184 PHE D CA 1
ATOM 10806 C C . PHE D 1 203 ? 49.588 -32.302 24.702 1.00 29.06 184 PHE D C 1
ATOM 10807 O O . PHE D 1 203 ? 48.926 -32.462 25.744 1.00 29.55 184 PHE D O 1
ATOM 10815 N N . SER D 1 204 ? 49.921 -31.118 24.202 1.00 29.09 185 SER D N 1
ATOM 10816 C CA . SER D 1 204 ? 49.529 -29.836 24.812 1.00 28.54 185 SER D CA 1
ATOM 10817 C C . SER D 1 204 ? 48.011 -29.701 24.731 1.00 29.55 185 SER D C 1
ATOM 10818 O O . SER D 1 204 ? 47.412 -29.884 23.672 1.00 31.27 185 SER D O 1
ATOM 10821 N N . PRO D 1 205 ? 47.332 -29.455 25.868 1.00 31.48 186 PRO D N 1
ATOM 10822 C CA . PRO D 1 205 ? 45.876 -29.479 25.911 1.00 35.39 186 PRO D CA 1
ATOM 10823 C C . PRO D 1 205 ? 45.220 -28.711 24.753 1.00 37.15 186 PRO D C 1
ATOM 10824 O O . PRO D 1 205 ? 45.596 -27.592 24.484 1.00 36.41 186 PRO D O 1
ATOM 10828 N N . GLY D 1 206 ? 44.268 -29.358 24.084 1.00 36.20 187 GLY D N 1
ATOM 10829 C CA . GLY D 1 206 ? 43.466 -28.734 23.013 1.00 34.94 187 GLY D CA 1
ATOM 10830 C C . GLY D 1 206 ? 44.065 -28.934 21.633 1.00 33.16 187 GLY D C 1
ATOM 10831 O O . GLY D 1 206 ? 43.428 -28.519 20.678 1.00 33.23 187 GLY D O 1
ATOM 10832 N N . THR D 1 207 ? 45.272 -29.488 21.503 1.00 33.54 188 THR D N 1
ATOM 10833 C CA . THR D 1 207 ? 45.992 -29.496 20.203 1.00 32.90 188 THR D CA 1
ATOM 10834 C C . THR D 1 207 ? 45.733 -30.808 19.469 1.00 32.72 188 THR D C 1
ATOM 10835 O O . THR D 1 207 ? 46.231 -30.954 18.354 1.00 35.16 188 THR D O 1
ATOM 10839 N N . ALA D 1 208 ? 45.032 -31.748 20.096 1.00 32.64 189 ALA D N 1
ATOM 10840 C CA . ALA D 1 208 ? 44.673 -33.039 19.479 1.00 30.32 189 ALA D CA 1
ATOM 10841 C C . ALA D 1 208 ? 43.510 -33.647 20.250 1.00 29.60 189 ALA D C 1
ATOM 10842 O O . ALA D 1 208 ? 43.043 -33.025 21.205 1.00 29.22 189 ALA D O 1
ATOM 10844 N N . TRP D 1 209 ? 43.075 -34.821 19.815 1.00 30.06 190 TRP D N 1
ATOM 10845 C CA . TRP D 1 209 ? 41.980 -35.589 20.440 1.00 30.60 190 TRP D CA 1
ATOM 10846 C C . TRP D 1 209 ? 42.506 -36.980 20.752 1.00 31.14 190 TRP D C 1
ATOM 10847 O O . TRP D 1 209 ? 43.146 -37.580 19.873 1.00 35.08 190 TRP D O 1
ATOM 10858 N N . ASN D 1 210 ? 42.243 -37.458 21.958 1.00 30.59 191 ASN D N 1
ATOM 10859 C CA . ASN D 1 210 ? 42.639 -38.827 22.356 1.00 33.27 191 ASN D CA 1
ATOM 10860 C C . ASN D 1 210 ? 41.636 -39.305 23.406 1.00 28.30 191 ASN D C 1
ATOM 10861 O O . ASN D 1 210 ? 41.470 -38.619 24.431 1.00 28.16 191 ASN D O 1
ATOM 10866 N N . TYR D 1 211 ? 40.952 -40.395 23.109 1.00 33.07 192 TYR D N 1
ATOM 10867 C CA . TYR D 1 211 ? 39.973 -41.047 24.010 1.00 32.28 192 TYR D CA 1
ATOM 10868 C C . TYR D 1 211 ? 40.669 -41.324 25.343 1.00 34.51 192 TYR D C 1
ATOM 10869 O O . TYR D 1 211 ? 41.836 -41.736 25.311 1.00 34.02 192 TYR D O 1
ATOM 10878 N N . SER D 1 212 ? 40.008 -41.046 26.473 1.00 32.66 193 SER D N 1
ATOM 10879 C CA . SER D 1 212 ? 40.727 -40.889 27.750 1.00 30.70 193 SER D CA 1
ATOM 10880 C C . SER D 1 212 ? 39.853 -41.093 28.991 1.00 30.30 193 SER D C 1
ATOM 10881 O O . SER D 1 212 ? 38.613 -41.099 28.900 1.00 28.50 193 SER D O 1
ATOM 10884 N N . VAL D 1 213 ? 40.531 -41.179 30.135 1.00 29.05 194 VAL D N 1
ATOM 10885 C CA . VAL D 1 213 ? 39.924 -41.162 31.496 1.00 31.46 194 VAL D CA 1
ATOM 10886 C C . VAL D 1 213 ? 39.348 -39.776 31.818 1.00 34.95 194 VAL D C 1
ATOM 10887 O O . VAL D 1 213 ? 38.909 -39.599 32.967 1.00 34.79 194 VAL D O 1
ATOM 10891 N N . ALA D 1 214 ? 39.355 -38.816 30.873 1.00 33.73 195 ALA D N 1
ATOM 10892 C CA . ALA D 1 214 ? 38.870 -37.436 31.098 1.00 33.05 195 ALA D CA 1
ATOM 10893 C C . ALA D 1 214 ? 37.484 -37.457 31.737 1.00 33.09 195 ALA D C 1
ATOM 10894 O O . ALA D 1 214 ? 37.156 -36.613 32.574 1.00 30.26 195 ALA D O 1
ATOM 10896 N N . THR D 1 215 ? 36.645 -38.355 31.277 1.00 30.96 196 THR D N 1
ATOM 10897 C CA . THR D 1 215 ? 35.238 -38.422 31.708 1.00 32.46 196 THR D CA 1
ATOM 10898 C C . THR D 1 215 ? 35.152 -38.990 33.135 1.00 31.09 196 THR D C 1
ATOM 10899 O O . THR D 1 215 ? 34.224 -38.584 33.856 1.00 27.87 196 THR D O 1
ATOM 10903 N N . ASP D 1 216 ? 36.074 -39.864 33.550 1.00 31.92 197 ASP D N 1
ATOM 10904 C CA . ASP D 1 216 ? 36.176 -40.298 34.974 1.00 31.72 197 ASP D CA 1
ATOM 10905 C C . ASP D 1 216 ? 36.509 -39.068 35.808 1.00 33.22 197 ASP D C 1
ATOM 10906 O O . ASP D 1 216 ? 35.955 -38.940 36.922 1.00 31.94 197 ASP D O 1
ATOM 10911 N N . VAL D 1 217 ? 37.332 -38.178 35.250 1.00 28.34 198 VAL D N 1
ATOM 10912 C CA . VAL D 1 217 ? 37.736 -36.905 35.906 1.00 29.42 198 VAL D CA 1
ATOM 10913 C C . VAL D 1 217 ? 36.503 -35.999 35.975 1.00 31.63 198 VAL D C 1
ATOM 10914 O O . VAL D 1 217 ? 36.288 -35.344 37.021 1.00 31.38 198 VAL D O 1
ATOM 10918 N N . CYS D 1 218 ? 35.711 -35.964 34.904 1.00 28.82 199 CYS D N 1
ATOM 10919 C CA . CYS D 1 218 ? 34.438 -35.209 34.906 1.00 31.12 199 CYS D CA 1
ATOM 10920 C C . CYS D 1 218 ? 33.578 -35.717 36.077 1.00 31.42 199 CYS D C 1
ATOM 10921 O O . CYS D 1 218 ? 33.010 -34.891 36.805 1.00 31.06 199 CYS D O 1
ATOM 10924 N N . GLY D 1 219 ? 33.481 -37.029 36.274 1.00 31.38 200 GLY D N 1
ATOM 10925 C CA . GLY D 1 219 ? 32.745 -37.601 37.422 1.00 32.47 200 GLY D CA 1
ATOM 10926 C C . GLY D 1 219 ? 33.317 -37.089 38.729 1.00 32.71 200 GLY D C 1
ATOM 10927 O O . GLY D 1 219 ? 32.544 -36.671 39.610 1.00 36.70 200 GLY D O 1
ATOM 10928 N N . TYR D 1 220 ? 34.643 -37.073 38.853 1.00 35.28 201 TYR D N 1
ATOM 10929 C CA . TYR D 1 220 ? 35.312 -36.509 40.049 1.00 34.43 201 TYR D CA 1
ATOM 10930 C C . TYR D 1 220 ? 34.847 -35.073 40.257 1.00 38.41 201 TYR D C 1
ATOM 10931 O O . TYR D 1 220 ? 34.607 -34.709 41.418 1.00 41.73 201 TYR D O 1
ATOM 10940 N N . LEU D 1 221 ? 34.745 -34.279 39.180 1.00 39.57 202 LEU D N 1
ATOM 10941 C CA . LEU D 1 221 ? 34.359 -32.843 39.275 1.00 36.49 202 LEU D CA 1
ATOM 10942 C C . LEU D 1 221 ? 32.888 -32.711 39.687 1.00 39.02 202 LEU D C 1
ATOM 10943 O O . LEU D 1 221 ? 32.571 -31.785 40.442 1.00 39.94 202 LEU D O 1
ATOM 10948 N N . VAL D 1 222 ? 32.012 -33.597 39.222 1.00 35.55 203 VAL D N 1
ATOM 10949 C CA . VAL D 1 222 ? 30.585 -33.611 39.653 1.00 36.63 203 VAL D CA 1
ATOM 10950 C C . VAL D 1 222 ? 30.548 -33.795 41.183 1.00 38.52 203 VAL D C 1
ATOM 10951 O O . VAL D 1 222 ? 29.803 -33.051 41.828 1.00 37.94 203 VAL D O 1
ATOM 10955 N N . GLN D 1 223 ? 31.344 -34.723 41.728 1.00 36.19 204 GLN D N 1
ATOM 10956 C CA . GLN D 1 223 ? 31.422 -34.984 43.195 1.00 34.66 204 GLN D CA 1
ATOM 10957 C C . GLN D 1 223 ? 31.923 -33.728 43.916 1.00 36.17 204 GLN D C 1
ATOM 10958 O O . GLN D 1 223 ? 31.258 -33.256 44.856 1.00 36.42 204 GLN D O 1
ATOM 10964 N N . LEU D 1 224 ? 33.050 -33.202 43.466 1.00 36.70 205 LEU D N 1
ATOM 10965 C CA . LEU D 1 224 ? 33.684 -31.977 44.017 1.00 40.61 205 LEU D CA 1
ATOM 10966 C C . LEU D 1 224 ? 32.660 -30.826 44.019 1.00 42.33 205 LEU D C 1
ATOM 10967 O O . LEU D 1 224 ? 32.545 -30.145 45.039 1.00 45.40 205 LEU D O 1
ATOM 10972 N N . LEU D 1 225 ? 31.917 -30.606 42.937 1.00 41.54 206 LEU D N 1
ATOM 10973 C CA . LEU D 1 225 ? 31.063 -29.396 42.810 1.00 38.72 206 LEU D CA 1
ATOM 10974 C C . LEU D 1 225 ? 29.738 -29.619 43.540 1.00 38.76 206 LEU D C 1
ATOM 10975 O O . LEU D 1 225 ? 29.267 -28.668 44.166 1.00 42.71 206 LEU D O 1
ATOM 10980 N N . SER D 1 226 ? 29.177 -30.820 43.496 1.00 38.82 207 SER D N 1
ATOM 10981 C CA . SER D 1 226 ? 27.856 -31.135 44.098 1.00 40.90 207 SER D CA 1
ATOM 10982 C C . SER D 1 226 ? 27.995 -31.450 45.588 1.00 41.32 207 SER D C 1
ATOM 10983 O O . SER D 1 226 ? 26.986 -31.351 46.295 1.00 44.06 207 SER D O 1
ATOM 10986 N N . GLY D 1 227 ? 29.181 -31.884 46.025 1.00 40.80 208 GLY D N 1
ATOM 10987 C CA . GLY D 1 227 ? 29.402 -32.458 47.370 1.00 38.02 208 GLY D CA 1
ATOM 10988 C C . GLY D 1 227 ? 28.729 -33.816 47.534 1.00 39.56 208 GLY D C 1
ATOM 10989 O O . GLY D 1 227 ? 28.640 -34.281 48.676 1.00 39.88 208 GLY D O 1
ATOM 10990 N N . MET D 1 228 ? 28.265 -34.442 46.445 1.00 38.01 209 MET D N 1
ATOM 10991 C CA . MET D 1 228 ? 27.638 -35.792 46.479 1.00 38.59 209 MET D CA 1
ATOM 10992 C C . MET D 1 228 ? 28.597 -36.809 45.857 1.00 36.23 209 MET D C 1
ATOM 10993 O O . MET D 1 228 ? 29.407 -36.426 45.017 1.00 33.43 209 MET D O 1
ATOM 10998 N N . SER D 1 229 ? 28.486 -38.078 46.230 1.00 37.76 210 SER D N 1
ATOM 10999 C CA . SER D 1 229 ? 29.159 -39.175 45.502 1.00 41.34 210 SER D CA 1
ATOM 11000 C C . SER D 1 229 ? 28.418 -39.383 44.170 1.00 40.60 210 SER D C 1
ATOM 11001 O O . SER D 1 229 ? 27.204 -39.130 44.107 1.00 41.79 210 SER D O 1
ATOM 11004 N N . LEU D 1 230 ? 29.134 -39.789 43.123 1.00 43.08 211 LEU D N 1
ATOM 11005 C CA . LEU D 1 230 ? 28.623 -39.767 41.728 1.00 41.42 211 LEU D CA 1
ATOM 11006 C C . LEU D 1 230 ? 27.367 -40.638 41.617 1.00 38.88 211 LEU D C 1
ATOM 11007 O O . LEU D 1 230 ? 26.448 -40.256 40.860 1.00 37.70 211 LEU D O 1
ATOM 11012 N N . ASP D 1 231 ? 27.326 -41.773 42.319 1.00 37.48 212 ASP D N 1
ATOM 11013 C CA . ASP D 1 231 ? 26.156 -42.694 42.294 1.00 37.22 212 ASP D CA 1
ATOM 11014 C C . ASP D 1 231 ? 24.929 -41.970 42.857 1.00 35.14 212 ASP D C 1
ATOM 11015 O O . ASP D 1 231 ? 23.847 -42.137 42.277 1.00 38.89 212 ASP D O 1
ATOM 11020 N N . ASP D 1 232 ? 25.093 -41.192 43.932 1.00 35.35 213 ASP D N 1
ATOM 11021 C CA . ASP D 1 232 ? 23.977 -40.434 44.552 1.00 38.86 213 ASP D CA 1
ATOM 11022 C C . ASP D 1 232 ? 23.576 -39.282 43.619 1.00 34.13 213 ASP D C 1
ATOM 11023 O O . ASP D 1 232 ? 22.362 -39.040 43.507 1.00 39.19 213 ASP D O 1
ATOM 11028 N N . TYR D 1 233 ? 24.538 -38.586 42.995 1.00 31.16 214 TYR D N 1
ATOM 11029 C CA . TYR D 1 233 ? 24.227 -37.437 42.100 1.00 31.03 214 TYR D CA 1
ATOM 11030 C C . TYR D 1 233 ? 23.378 -37.989 40.953 1.00 31.95 214 TYR D C 1
ATOM 11031 O O . TYR D 1 233 ? 22.242 -37.507 40.751 1.00 34.18 214 TYR D O 1
ATOM 11039 N N . PHE D 1 234 ? 23.884 -39.019 40.271 1.00 32.71 215 PHE D N 1
ATOM 11040 C CA . PHE D 1 234 ? 23.196 -39.656 39.123 1.00 32.81 215 PHE D CA 1
ATOM 11041 C C . PHE D 1 234 ? 21.767 -40.017 39.541 1.00 34.67 215 PHE D C 1
ATOM 11042 O O . PHE D 1 234 ? 20.783 -39.749 38.802 1.00 32.05 215 PHE D O 1
ATOM 11050 N N . SER D 1 235 ? 21.652 -40.684 40.682 1.00 32.64 216 SER D N 1
ATOM 11051 C CA . SER D 1 235 ? 20.355 -41.246 41.129 1.00 32.67 216 SER D CA 1
ATOM 11052 C C . SER D 1 235 ? 19.369 -40.088 41.349 1.00 29.87 216 SER D C 1
ATOM 11053 O O . SER D 1 235 ? 18.240 -40.145 40.827 1.00 34.40 216 SER D O 1
ATOM 11056 N N . LYS D 1 236 ? 19.815 -39.037 42.023 1.00 29.62 217 LYS D N 1
ATOM 11057 C CA . LYS D 1 236 ? 18.941 -37.918 42.427 1.00 34.71 217 LYS D CA 1
ATOM 11058 C C . LYS D 1 236 ? 18.603 -37.033 41.228 1.00 37.00 217 LYS D C 1
ATOM 11059 O O . LYS D 1 236 ? 17.430 -36.602 41.112 1.00 38.79 217 LYS D O 1
ATOM 11065 N N . HIS D 1 237 ? 19.580 -36.753 40.373 1.00 35.13 218 HIS D N 1
ATOM 11066 C CA . HIS D 1 237 ? 19.453 -35.679 39.360 1.00 34.64 218 HIS D CA 1
ATOM 11067 C C . HIS D 1 237 ? 19.186 -36.262 37.969 1.00 31.97 218 HIS D C 1
ATOM 11068 O O . HIS D 1 237 ? 18.870 -35.479 37.069 1.00 31.03 218 HIS D O 1
ATOM 11075 N N . ILE D 1 238 ? 19.284 -37.577 37.780 1.00 30.46 219 ILE D N 1
ATOM 11076 C CA . ILE D 1 238 ? 19.042 -38.178 36.438 1.00 33.12 219 ILE D CA 1
ATOM 11077 C C . ILE D 1 238 ? 18.097 -39.382 36.530 1.00 32.38 219 ILE D C 1
ATOM 11078 O O . ILE D 1 238 ? 17.087 -39.360 35.834 1.00 32.05 219 ILE D O 1
ATOM 11083 N N . PHE D 1 239 ? 18.445 -40.433 37.277 1.00 33.70 220 PHE D N 1
ATOM 11084 C CA . PHE D 1 239 ? 17.744 -41.745 37.188 1.00 34.21 220 PHE D CA 1
ATOM 11085 C C . PHE D 1 239 ? 16.349 -41.660 37.835 1.00 37.09 220 PHE D C 1
ATOM 11086 O O . PHE D 1 239 ? 15.382 -42.130 37.201 1.00 41.26 220 PHE D O 1
ATOM 11094 N N . GLN D 1 240 ? 16.228 -41.105 39.047 1.00 34.40 221 GLN D N 1
ATOM 11095 C CA . GLN D 1 240 ? 14.907 -40.946 39.723 1.00 41.13 221 GLN D CA 1
ATOM 11096 C C . GLN D 1 240 ? 13.997 -40.080 38.861 1.00 40.77 221 GLN D C 1
ATOM 11097 O O . GLN D 1 240 ? 12.892 -40.500 38.545 1.00 43.04 221 GLN D O 1
ATOM 11103 N N . PRO D 1 241 ? 14.407 -38.856 38.449 1.00 43.78 222 PRO D N 1
ATOM 11104 C CA . PRO D 1 241 ? 13.545 -38.001 37.621 1.00 41.39 222 PRO D CA 1
ATOM 11105 C C . PRO D 1 241 ? 13.112 -38.642 36.296 1.00 40.03 222 PRO D C 1
ATOM 11106 O O . PRO D 1 241 ? 11.978 -38.463 35.912 1.00 37.53 222 PRO D O 1
ATOM 11110 N N . LEU D 1 242 ? 13.989 -39.406 35.645 1.00 36.94 223 LEU D N 1
ATOM 11111 C CA . LEU D 1 242 ? 13.642 -40.037 34.346 1.00 39.53 223 LEU D CA 1
ATOM 11112 C C . LEU D 1 242 ? 12.935 -41.377 34.527 1.00 35.79 223 LEU D C 1
ATOM 11113 O O . LEU D 1 242 ? 12.530 -41.952 33.496 1.00 46.38 223 LEU D O 1
ATOM 11118 N N . GLY D 1 243 ? 12.816 -41.893 35.746 1.00 40.55 224 GLY D N 1
ATOM 11119 C CA . GLY D 1 243 ? 12.194 -43.216 35.975 1.00 36.98 224 GLY D CA 1
ATOM 11120 C C . GLY D 1 243 ? 13.081 -44.339 35.462 1.00 38.98 224 GLY D C 1
ATOM 11121 O O . GLY D 1 243 ? 12.580 -45.181 34.702 1.00 34.96 224 GLY D O 1
ATOM 11122 N N . MET D 1 244 ? 14.369 -44.329 35.843 1.00 38.81 225 MET D N 1
ATOM 11123 C CA . MET D 1 244 ? 15.391 -45.329 35.421 1.00 37.93 225 MET D CA 1
ATOM 11124 C C . MET D 1 244 ? 15.806 -46.136 36.651 1.00 39.74 225 MET D C 1
ATOM 11125 O O . MET D 1 244 ? 16.835 -45.860 37.268 1.00 33.28 225 MET D O 1
ATOM 11130 N N . PRO D 1 245 ? 14.998 -47.140 37.076 1.00 44.83 226 PRO D N 1
ATOM 11131 C CA . PRO D 1 245 ? 15.259 -47.852 38.330 1.00 43.55 226 PRO D CA 1
ATOM 11132 C C . PRO D 1 245 ? 16.314 -48.960 38.202 1.00 38.99 226 PRO D C 1
ATOM 11133 O O . PRO D 1 245 ? 16.686 -49.551 39.205 1.00 36.14 226 PRO D O 1
ATOM 11137 N N . ASP D 1 246 ? 16.755 -49.223 36.972 1.00 38.07 227 ASP D N 1
ATOM 11138 C CA . ASP D 1 246 ? 17.602 -50.392 36.616 1.00 37.06 227 ASP D CA 1
ATOM 11139 C C . ASP D 1 246 ? 18.927 -49.887 36.028 1.00 33.85 227 ASP D C 1
ATOM 11140 O O . ASP D 1 246 ? 19.454 -50.526 35.104 1.00 36.10 227 ASP D O 1
ATOM 11145 N N . THR D 1 247 ? 19.454 -48.797 36.576 1.00 32.60 228 THR D N 1
ATOM 11146 C CA . THR D 1 247 ? 20.742 -48.200 36.164 1.00 31.42 228 THR D CA 1
ATOM 11147 C C . THR D 1 247 ? 21.542 -47.890 37.420 1.00 30.93 228 THR D C 1
ATOM 11148 O O . THR D 1 247 ? 21.022 -47.193 38.297 1.00 31.39 228 THR D O 1
ATOM 11152 N N . PHE D 1 248 ? 22.759 -48.418 37.496 1.00 33.75 229 PHE D N 1
ATOM 11153 C CA . PHE D 1 248 ? 23.594 -48.379 38.719 1.00 33.81 229 PHE D CA 1
ATOM 11154 C C . PHE D 1 248 ? 25.020 -48.797 38.387 1.00 32.46 229 PHE D C 1
ATOM 11155 O O . PHE D 1 248 ? 25.244 -49.486 37.376 1.00 34.28 229 PHE D O 1
ATOM 11163 N N . PHE D 1 249 ? 25.936 -48.408 39.258 1.00 33.47 230 PHE D N 1
ATOM 11164 C CA . PHE D 1 249 ? 27.356 -48.836 39.259 1.00 36.19 230 PHE D CA 1
ATOM 11165 C C . PHE D 1 249 ? 27.511 -50.249 39.840 1.00 34.65 230 PHE D C 1
ATOM 11166 O O . PHE D 1 249 ? 28.460 -50.955 39.449 1.00 41.23 230 PHE D O 1
ATOM 11174 N N . THR D 1 250 ? 26.630 -50.644 40.762 1.00 36.22 231 THR D N 1
ATOM 11175 C CA . THR D 1 250 ? 26.638 -51.990 41.401 1.00 40.95 231 THR D CA 1
ATOM 11176 C C . THR D 1 250 ? 25.281 -52.655 41.159 1.00 38.25 231 THR D C 1
ATOM 11177 O O . THR D 1 250 ? 24.268 -52.035 41.513 1.00 36.28 231 THR D O 1
ATOM 11181 N N . VAL D 1 251 ? 25.267 -53.848 40.558 1.00 37.00 232 VAL D N 1
ATOM 11182 C CA . VAL D 1 251 ? 24.005 -54.615 40.354 1.00 41.78 232 VAL D CA 1
ATOM 11183 C C . VAL D 1 251 ? 23.563 -55.139 41.715 1.00 45.62 232 VAL D C 1
ATOM 11184 O O . VAL D 1 251 ? 24.302 -55.900 42.345 1.00 46.97 232 VAL D O 1
ATOM 11188 N N . PRO D 1 252 ? 22.363 -54.758 42.218 1.00 44.99 233 PRO D N 1
ATOM 11189 C CA . PRO D 1 252 ? 21.848 -55.306 43.470 1.00 46.69 233 PRO D CA 1
ATOM 11190 C C . PRO D 1 252 ? 21.649 -56.820 43.363 1.00 43.01 233 PRO D C 1
ATOM 11191 O O . PRO D 1 252 ? 21.322 -57.293 42.290 1.00 41.78 233 PRO D O 1
ATOM 11195 N N . ALA D 1 253 ? 21.863 -57.530 44.476 1.00 45.13 234 ALA D N 1
ATOM 11196 C CA . ALA D 1 253 ? 21.823 -59.009 44.536 1.00 43.55 234 ALA D CA 1
ATOM 11197 C C . ALA D 1 253 ? 20.498 -59.506 43.952 1.00 42.34 234 ALA D C 1
ATOM 11198 O O . ALA D 1 253 ? 20.544 -60.467 43.163 1.00 48.70 234 ALA D O 1
ATOM 11200 N N . GLU D 1 254 ? 19.373 -58.856 44.267 1.00 44.65 235 GLU D N 1
ATOM 11201 C CA . GLU D 1 254 ? 18.019 -59.319 43.836 1.00 53.77 235 GLU D CA 1
ATOM 11202 C C . GLU D 1 254 ? 17.798 -59.083 42.329 1.00 54.28 235 GLU D C 1
ATOM 11203 O O . GLU D 1 254 ? 16.805 -59.602 41.804 1.00 52.56 235 GLU D O 1
ATOM 11209 N N . LYS D 1 255 ? 18.686 -58.364 41.635 1.00 53.92 236 LYS D N 1
ATOM 11210 C CA . LYS D 1 255 ? 18.563 -58.127 40.167 1.00 45.83 236 LYS D CA 1
ATOM 11211 C C . LYS D 1 255 ? 19.658 -58.884 39.404 1.00 45.00 236 LYS D C 1
ATOM 11212 O O . LYS D 1 255 ? 19.684 -58.822 38.152 1.00 41.35 236 LYS D O 1
ATOM 11218 N N . LEU D 1 256 ? 20.513 -59.613 40.105 1.00 41.22 237 LEU D N 1
ATOM 11219 C CA . LEU D 1 256 ? 21.668 -60.309 39.481 1.00 46.76 237 LEU D CA 1
ATOM 11220 C C . LEU D 1 256 ? 21.173 -61.386 38.506 1.00 44.05 237 LEU D C 1
ATOM 11221 O O . LEU D 1 256 ? 21.877 -61.657 37.512 1.00 46.95 237 LEU D O 1
ATOM 11226 N N . SER D 1 257 ? 19.995 -61.959 38.743 1.00 42.39 238 SER D N 1
ATOM 11227 C CA . SER D 1 257 ? 19.403 -62.990 37.856 1.00 43.04 238 SER D CA 1
ATOM 11228 C C . SER D 1 257 ? 19.176 -62.395 36.459 1.00 43.54 238 SER D C 1
ATOM 11229 O O . SER D 1 257 ? 19.143 -63.177 35.494 1.00 40.72 238 SER D O 1
ATOM 11232 N N . ARG D 1 258 ? 19.019 -61.068 36.352 1.00 39.73 239 ARG D N 1
ATOM 11233 C CA . ARG D 1 258 ? 18.732 -60.388 35.060 1.00 40.95 239 ARG D CA 1
ATOM 11234 C C . ARG D 1 258 ? 20.027 -59.984 34.342 1.00 40.33 239 ARG D C 1
ATOM 11235 O O . ARG D 1 258 ? 19.941 -59.548 33.177 1.00 42.76 239 ARG D O 1
ATOM 11243 N N . PHE D 1 259 ? 21.183 -60.111 34.994 1.00 37.06 240 PHE D N 1
ATOM 11244 C CA . PHE D 1 259 ? 22.480 -59.584 34.496 1.00 36.60 240 PHE D CA 1
ATOM 11245 C C . PHE D 1 259 ? 23.045 -60.494 33.412 1.00 40.03 240 PHE D C 1
ATOM 11246 O O . PHE D 1 259 ? 23.232 -61.704 33.648 1.00 48.31 240 PHE D O 1
ATOM 11254 N N . ALA D 1 260 ? 23.330 -59.919 32.249 1.00 40.15 241 ALA D N 1
ATOM 11255 C CA . ALA D 1 260 ? 23.917 -60.641 31.098 1.00 38.04 241 ALA D CA 1
ATOM 11256 C C . ALA D 1 260 ? 25.355 -61.021 31.435 1.00 36.70 241 ALA D C 1
ATOM 11257 O O . ALA D 1 260 ? 25.999 -60.297 32.228 1.00 37.21 241 ALA D O 1
ATOM 11259 N N . ALA D 1 261 ? 25.829 -62.111 30.836 1.00 37.56 242 ALA D N 1
ATOM 11260 C CA . ALA D 1 261 ? 27.271 -62.436 30.756 1.00 42.10 242 ALA D CA 1
ATOM 11261 C C . ALA D 1 261 ? 27.906 -61.468 29.758 1.00 40.63 242 ALA D C 1
ATOM 11262 O O . ALA D 1 261 ? 27.197 -60.975 28.878 1.00 39.14 242 ALA D O 1
ATOM 11264 N N . CYS D 1 262 ? 29.196 -61.203 29.918 1.00 39.19 243 CYS D N 1
ATOM 11265 C CA . CYS D 1 262 ? 30.015 -60.494 28.913 1.00 41.46 243 CYS D CA 1
ATOM 11266 C C . CYS D 1 262 ? 30.959 -61.470 28.211 1.00 42.39 243 CYS D C 1
ATOM 11267 O O . CYS D 1 262 ? 31.607 -62.269 28.899 1.00 46.42 243 CYS D O 1
ATOM 11270 N N . TYR D 1 263 ? 31.027 -61.364 26.886 1.00 45.82 244 TYR D N 1
ATOM 11271 C CA . TYR D 1 263 ? 31.837 -62.209 25.976 1.00 43.92 244 TYR D CA 1
ATOM 11272 C C . TYR D 1 263 ? 32.873 -61.328 25.270 1.00 42.84 244 TYR D C 1
ATOM 11273 O O . TYR D 1 263 ? 32.681 -60.094 25.166 1.00 37.60 244 TYR D O 1
ATOM 11282 N N . GLU D 1 264 ? 33.972 -61.951 24.845 1.00 43.58 245 GLU D N 1
ATOM 11283 C CA . GLU D 1 264 ? 35.066 -61.280 24.104 1.00 44.96 245 GLU D CA 1
ATOM 11284 C C . GLU D 1 264 ? 35.344 -62.070 22.833 1.00 43.08 245 GLU D C 1
ATOM 11285 O O . GLU D 1 264 ? 35.044 -63.285 22.775 1.00 43.83 245 GLU D O 1
ATOM 11291 N N . TYR D 1 265 ? 35.838 -61.364 21.823 1.00 40.43 246 TYR D N 1
ATOM 11292 C CA . TYR D 1 265 ? 36.032 -61.914 20.465 1.00 38.69 246 TYR D CA 1
ATOM 11293 C C . TYR D 1 265 ? 37.087 -63.015 20.530 1.00 37.55 246 TYR D C 1
ATOM 11294 O O . TYR D 1 265 ? 38.034 -62.895 21.339 1.00 38.78 246 TYR D O 1
ATOM 11303 N N . GLN D 1 266 ? 36.913 -64.046 19.704 1.00 41.76 247 GLN D N 1
ATOM 11304 C CA . GLN D 1 266 ? 37.908 -65.126 19.487 1.00 43.55 247 GLN D CA 1
ATOM 11305 C C . GLN D 1 266 ? 38.047 -65.343 17.988 1.00 44.34 247 GLN D C 1
ATOM 11306 O O . GLN D 1 266 ? 37.063 -65.234 17.265 1.00 47.18 247 GLN D O 1
ATOM 11312 N N . PRO D 1 267 ? 39.267 -65.628 17.479 1.00 51.43 248 PRO D N 1
ATOM 11313 C CA . PRO D 1 267 ? 39.477 -65.843 16.047 1.00 52.63 248 PRO D CA 1
ATOM 11314 C C . PRO D 1 267 ? 38.445 -66.815 15.464 1.00 48.14 248 PRO D C 1
ATOM 11315 O O . PRO D 1 267 ? 37.918 -67.646 16.186 1.00 58.76 248 PRO D O 1
ATOM 11319 N N . GLY D 1 268 ? 38.156 -66.654 14.174 1.00 49.64 249 GLY D N 1
ATOM 11320 C CA . GLY D 1 268 ? 37.084 -67.379 13.462 1.00 49.39 249 GLY D CA 1
ATOM 11321 C C . GLY D 1 268 ? 35.705 -66.803 13.755 1.00 48.24 249 GLY D C 1
ATOM 11322 O O . GLY D 1 268 ? 34.712 -67.546 13.598 1.00 51.76 249 GLY D O 1
ATOM 11323 N N . ASP D 1 269 ? 35.631 -65.532 14.157 1.00 49.73 250 ASP D N 1
ATOM 11324 C CA . ASP D 1 269 ? 34.346 -64.837 14.449 1.00 53.01 250 ASP D CA 1
ATOM 11325 C C . ASP D 1 269 ? 33.549 -65.651 15.473 1.00 52.49 250 ASP D C 1
ATOM 11326 O O . ASP D 1 269 ? 32.368 -65.995 15.225 1.00 54.46 250 ASP D O 1
ATOM 11331 N N . SER D 1 270 ? 34.194 -65.935 16.600 1.00 49.93 251 SER D N 1
ATOM 11332 C CA . SER D 1 270 ? 33.603 -66.653 17.752 1.00 48.38 251 SER D CA 1
ATOM 11333 C C . SER D 1 270 ? 33.792 -65.789 18.990 1.00 48.56 251 SER D C 1
ATOM 11334 O O . SER D 1 270 ? 34.347 -64.686 18.852 1.00 44.65 251 SER D O 1
ATOM 11337 N N . PHE D 1 271 ? 33.407 -66.293 20.158 1.00 43.71 252 PHE D N 1
ATOM 11338 C CA . PHE D 1 271 ? 33.524 -65.542 21.430 1.00 42.95 252 PHE D CA 1
ATOM 11339 C C . PHE D 1 271 ? 33.702 -66.518 22.593 1.00 43.57 252 PHE D C 1
ATOM 11340 O O . PHE D 1 271 ? 33.286 -67.695 22.507 1.00 39.66 252 PHE D O 1
ATOM 11348 N N . SER D 1 272 ? 34.300 -66.014 23.662 1.00 40.40 253 SER D N 1
ATOM 11349 C CA . SER D 1 272 ? 34.520 -66.749 24.927 1.00 41.93 253 SER D CA 1
ATOM 11350 C C . SER D 1 272 ? 33.982 -65.902 26.068 1.00 45.12 253 SER D C 1
ATOM 11351 O O . SER D 1 272 ? 33.916 -64.659 25.904 1.00 40.26 253 SER D O 1
ATOM 11354 N N . LEU D 1 273 ? 33.629 -66.566 27.169 1.00 43.71 254 LEU D N 1
ATOM 11355 C CA . LEU D 1 273 ? 33.180 -65.940 28.429 1.00 43.41 254 LEU D CA 1
ATOM 11356 C C . LEU D 1 273 ? 34.268 -64.994 28.909 1.00 42.30 254 LEU D C 1
ATOM 11357 O O . LEU D 1 273 ? 35.421 -65.427 29.084 1.00 38.52 254 LEU D O 1
ATOM 11362 N N . GLN D 1 274 ? 33.887 -63.739 29.115 1.00 40.40 255 GLN D N 1
ATOM 11363 C CA . GLN D 1 274 ? 34.815 -62.704 29.614 1.00 38.12 255 GLN D CA 1
ATOM 11364 C C . GLN D 1 274 ? 34.402 -62.271 31.025 1.00 36.14 255 GLN D C 1
ATOM 11365 O O . GLN D 1 274 ? 35.291 -61.936 31.815 1.00 37.24 255 GLN D O 1
ATOM 11371 N N . ASP D 1 275 ? 33.108 -62.206 31.345 1.00 40.13 256 ASP D N 1
ATOM 11372 C CA . ASP D 1 275 ? 32.615 -61.898 32.716 1.00 40.80 256 ASP D CA 1
ATOM 11373 C C . ASP D 1 275 ? 31.369 -62.744 32.981 1.00 45.61 256 ASP D C 1
ATOM 11374 O O . ASP D 1 275 ? 30.359 -62.566 32.247 1.00 43.10 256 ASP D O 1
ATOM 11379 N N . ASP D 1 276 ? 31.459 -63.648 33.963 1.00 45.04 257 ASP D N 1
ATOM 11380 C CA . ASP D 1 276 ? 30.307 -64.376 34.564 1.00 42.04 257 ASP D CA 1
ATOM 11381 C C . ASP D 1 276 ? 29.513 -63.382 35.408 1.00 40.55 257 ASP D C 1
ATOM 11382 O O . ASP D 1 276 ? 30.063 -62.764 36.314 1.00 37.06 257 ASP D O 1
ATOM 11387 N N . PRO D 1 277 ? 28.197 -63.200 35.145 1.00 39.70 258 PRO D N 1
ATOM 11388 C CA . PRO D 1 277 ? 27.365 -62.307 35.953 1.00 42.80 258 PRO D CA 1
ATOM 11389 C C . PRO D 1 277 ? 27.334 -62.697 37.440 1.00 47.86 258 PRO D C 1
ATOM 11390 O O . PRO D 1 277 ? 27.306 -61.805 38.280 1.00 52.94 258 PRO D O 1
ATOM 11394 N N . GLN D 1 278 ? 27.366 -64.001 37.742 1.00 55.47 259 GLN D N 1
ATOM 11395 C CA . GLN D 1 278 ? 27.519 -64.511 39.135 1.00 58.06 259 GLN D CA 1
ATOM 11396 C C . GLN D 1 278 ? 29.012 -64.461 39.470 1.00 56.21 259 GLN D C 1
ATOM 11397 O O . GLN D 1 278 ? 29.799 -65.115 38.774 1.00 60.29 259 GLN D O 1
ATOM 11403 N N . GLY D 1 279 ? 29.395 -63.629 40.436 1.00 58.37 260 GLY D N 1
ATOM 11404 C CA . GLY D 1 279 ? 30.805 -63.347 40.767 1.00 60.58 260 GLY D CA 1
ATOM 11405 C C . GLY D 1 279 ? 31.431 -62.324 39.830 1.00 60.58 260 GLY D C 1
ATOM 11406 O O . GLY D 1 279 ? 32.633 -62.440 39.564 1.00 70.83 260 GLY D O 1
ATOM 11407 N N . SER D 1 280 ? 30.665 -61.337 39.360 1.00 52.94 261 SER D N 1
ATOM 11408 C CA . SER D 1 280 ? 31.196 -60.184 38.588 1.00 49.73 261 SER D CA 1
ATOM 11409 C C . SER D 1 280 ? 31.618 -59.075 39.550 1.00 43.07 261 SER D C 1
ATOM 11410 O O . SER D 1 280 ? 30.966 -58.931 40.591 1.00 46.58 261 SER D O 1
ATOM 11413 N N . ALA D 1 281 ? 32.665 -58.317 39.209 1.00 39.99 262 ALA D N 1
ATOM 11414 C CA . ALA D 1 281 ? 33.057 -57.076 39.927 1.00 42.16 262 ALA D CA 1
ATOM 11415 C C . ALA D 1 281 ? 31.896 -56.052 39.923 1.00 44.31 262 ALA D C 1
ATOM 11416 O O . ALA D 1 281 ? 31.788 -55.265 40.883 1.00 45.41 262 ALA D O 1
ATOM 11418 N N . PHE D 1 282 ? 31.031 -56.077 38.901 1.00 40.02 263 PHE D N 1
ATOM 11419 C CA . PHE D 1 282 ? 29.848 -55.178 38.794 1.00 42.40 263 PHE D CA 1
ATOM 11420 C C . PHE D 1 282 ? 28.817 -55.474 39.904 1.00 43.32 263 PHE D C 1
ATOM 11421 O O . PHE D 1 282 ? 27.929 -54.644 40.107 1.00 39.96 263 PHE D O 1
ATOM 11429 N N . ALA D 1 283 ? 28.916 -56.624 40.584 1.00 50.19 264 ALA D N 1
ATOM 11430 C CA . ALA D 1 283 ? 27.974 -57.061 41.651 1.00 53.14 264 ALA D CA 1
ATOM 11431 C C . ALA D 1 283 ? 28.518 -56.697 43.039 1.00 51.31 264 ALA D C 1
ATOM 11432 O O . ALA D 1 283 ? 27.778 -56.876 44.014 1.00 47.96 264 ALA D O 1
ATOM 11434 N N . LYS D 1 284 ? 29.758 -56.209 43.121 1.00 53.77 265 LYS D N 1
ATOM 11435 C CA . LYS D 1 284 ? 30.394 -55.771 44.389 1.00 57.74 265 LYS D CA 1
ATOM 11436 C C . LYS D 1 284 ? 30.412 -54.248 44.420 1.00 53.57 265 LYS D C 1
ATOM 11437 O O . LYS D 1 284 ? 30.601 -53.640 43.351 1.00 60.88 265 LYS D O 1
ATOM 11443 N N . ALA D 1 285 ? 30.216 -53.665 45.598 1.00 49.66 266 ALA D N 1
ATOM 11444 C CA . ALA D 1 285 ? 30.373 -52.213 45.829 1.00 51.77 266 ALA D CA 1
ATOM 11445 C C . ALA D 1 285 ? 31.836 -51.963 46.202 1.00 55.94 266 ALA D C 1
ATOM 11446 O O . ALA D 1 285 ? 32.110 -51.623 47.369 1.00 57.47 266 ALA D O 1
ATOM 11448 N N . HIS D 1 286 ? 32.746 -52.168 45.242 1.00 60.02 267 HIS D N 1
ATOM 11449 C CA . HIS D 1 286 ? 34.150 -51.696 45.324 1.00 61.23 267 HIS D CA 1
ATOM 11450 C C . HIS D 1 286 ? 34.092 -50.161 45.275 1.00 60.98 267 HIS D C 1
ATOM 11451 O O . HIS D 1 286 ? 32.975 -49.612 45.061 1.00 63.84 267 HIS D O 1
ATOM 11458 N N . GLY D 1 287 ? 35.212 -49.480 45.492 1.00 58.60 268 GLY D N 1
ATOM 11459 C CA . GLY D 1 287 ? 35.198 -48.028 45.783 1.00 58.80 268 GLY D CA 1
ATOM 11460 C C . GLY D 1 287 ? 35.307 -47.127 44.557 1.00 52.08 268 GLY D C 1
ATOM 11461 O O . GLY D 1 287 ? 35.443 -45.907 44.760 1.00 48.86 268 GLY D O 1
ATOM 11462 N N . TYR D 1 288 ? 35.298 -47.670 43.335 1.00 50.10 269 TYR D N 1
ATOM 11463 C CA . TYR D 1 288 ? 35.562 -46.897 42.087 1.00 47.04 269 TYR D CA 1
ATOM 11464 C C . TYR D 1 288 ? 34.250 -46.636 41.338 1.00 43.46 269 TYR D C 1
ATOM 11465 O O . TYR D 1 288 ? 33.630 -47.592 40.856 1.00 37.04 269 TYR D O 1
ATOM 11474 N N . LEU D 1 289 ? 33.850 -45.367 41.244 1.00 44.24 270 LEU D N 1
ATOM 11475 C CA . LEU D 1 289 ? 32.654 -44.934 40.475 1.00 42.46 270 LEU D CA 1
ATOM 11476 C C . LEU D 1 289 ? 33.133 -44.289 39.176 1.00 37.41 270 LEU D C 1
ATOM 11477 O O . LEU D 1 289 ? 33.541 -43.120 39.206 1.00 36.32 270 LEU D O 1
ATOM 11482 N N . SER D 1 290 ? 33.133 -45.072 38.099 1.00 38.08 271 SER D N 1
ATOM 11483 C CA . SER D 1 290 ? 33.740 -44.719 36.798 1.00 34.95 271 SER D CA 1
ATOM 11484 C C . SER D 1 290 ? 32.710 -43.969 35.947 1.00 32.43 271 SER D C 1
ATOM 11485 O O . SER D 1 290 ? 31.832 -44.622 35.330 1.00 27.97 271 SER D O 1
ATOM 11488 N N . GLY D 1 291 ? 32.789 -42.636 35.929 1.00 32.14 272 GLY D N 1
ATOM 11489 C CA . GLY D 1 291 ? 31.936 -41.785 35.067 1.00 33.37 272 GLY D CA 1
ATOM 11490 C C . GLY D 1 291 ? 32.206 -42.048 33.606 1.00 33.99 272 GLY D C 1
ATOM 11491 O O . GLY D 1 291 ? 31.450 -41.690 32.705 1.00 31.38 272 GLY D O 1
ATOM 11492 N N . GLY D 1 292 ? 33.273 -42.745 33.372 1.00 32.88 273 GLY D N 1
ATOM 11493 C CA . GLY D 1 292 ? 33.685 -43.117 32.020 1.00 32.83 273 GLY D CA 1
ATOM 11494 C C . GLY D 1 292 ? 33.075 -44.410 31.554 1.00 32.40 273 GLY D C 1
ATOM 11495 O O . GLY D 1 292 ? 32.821 -44.505 30.340 1.00 33.57 273 GLY D O 1
ATOM 11496 N N . GLY D 1 293 ? 32.996 -45.455 32.408 1.00 32.11 274 GLY D N 1
ATOM 11497 C CA . GLY D 1 293 ? 32.477 -46.755 31.937 1.00 31.68 274 GLY D CA 1
ATOM 11498 C C . GLY D 1 293 ? 31.870 -47.660 33.003 1.00 34.31 274 GLY D C 1
ATOM 11499 O O . GLY D 1 293 ? 31.805 -48.857 32.739 1.00 40.44 274 GLY D O 1
ATOM 11500 N N . GLY D 1 294 ? 31.364 -47.141 34.118 1.00 35.10 275 GLY D N 1
ATOM 11501 C CA . GLY D 1 294 ? 30.992 -47.994 35.265 1.00 36.99 275 GLY D CA 1
ATOM 11502 C C . GLY D 1 294 ? 29.581 -48.563 35.206 1.00 36.77 275 GLY D C 1
ATOM 11503 O O . GLY D 1 294 ? 29.329 -49.565 35.888 1.00 40.33 275 GLY D O 1
ATOM 11504 N N . LEU D 1 295 ? 28.667 -47.983 34.434 1.00 35.29 276 LEU D N 1
ATOM 11505 C CA . LEU D 1 295 ? 27.219 -48.233 34.641 1.00 31.12 276 LEU D CA 1
ATOM 11506 C C . LEU D 1 295 ? 26.762 -49.560 34.050 1.00 29.25 276 LEU D C 1
ATOM 11507 O O . LEU D 1 295 ? 27.185 -49.962 32.949 1.00 28.01 276 LEU D O 1
ATOM 11512 N N . VAL D 1 296 ? 25.830 -50.170 34.764 1.00 32.13 277 VAL D N 1
ATOM 11513 C CA . VAL D 1 296 ? 24.965 -51.249 34.220 1.00 31.05 277 VAL D CA 1
ATOM 11514 C C . VAL D 1 296 ? 23.588 -50.628 34.026 1.00 29.64 277 VAL D C 1
ATOM 11515 O O . VAL D 1 296 ? 23.145 -49.843 34.892 1.00 34.11 277 VAL D O 1
ATOM 11519 N N . SER D 1 297 ? 22.954 -50.943 32.910 1.00 32.23 278 SER D N 1
ATOM 11520 C CA . SER D 1 297 ? 21.616 -50.420 32.567 1.00 32.54 278 SER D CA 1
ATOM 11521 C C . SER D 1 297 ? 20.866 -51.498 31.799 1.00 34.31 278 SER D C 1
ATOM 11522 O O . SER D 1 297 ? 21.400 -52.611 31.637 1.00 35.11 278 SER D O 1
ATOM 11525 N N . CYS D 1 298 ? 19.676 -51.146 31.338 1.00 32.92 279 CYS D N 1
ATOM 11526 C CA . CYS D 1 298 ? 18.847 -51.971 30.436 1.00 35.30 279 CYS D CA 1
ATOM 11527 C C . CYS D 1 298 ? 18.326 -51.066 29.330 1.00 34.19 279 CYS D C 1
ATOM 11528 O O . CYS D 1 298 ? 18.526 -49.837 29.434 1.00 37.23 279 CYS D O 1
ATOM 11531 N N . VAL D 1 299 ? 17.690 -51.658 28.331 1.00 33.65 280 VAL D N 1
ATOM 11532 C CA . VAL D 1 299 ? 17.254 -50.918 27.123 1.00 38.41 280 VAL D CA 1
ATOM 11533 C C . VAL D 1 299 ? 16.188 -49.876 27.496 1.00 37.91 280 VAL D C 1
ATOM 11534 O O . VAL D 1 299 ? 16.238 -48.766 26.943 1.00 33.12 280 VAL D O 1
ATOM 11538 N N . ASP D 1 300 ? 15.281 -50.191 28.419 1.00 38.39 281 ASP D N 1
ATOM 11539 C CA . ASP D 1 300 ? 14.185 -49.266 28.827 1.00 39.75 281 ASP D CA 1
ATOM 11540 C C . ASP D 1 300 ? 14.806 -48.016 29.460 1.00 39.61 281 ASP D C 1
ATOM 11541 O O . ASP D 1 300 ? 14.478 -46.894 29.046 1.00 44.81 281 ASP D O 1
ATOM 11546 N N . ASP D 1 301 ? 15.713 -48.215 30.413 1.00 40.49 282 ASP D N 1
ATOM 11547 C CA . ASP D 1 301 ? 16.378 -47.102 31.137 1.00 35.60 282 ASP D CA 1
ATOM 11548 C C . ASP D 1 301 ? 17.130 -46.228 30.127 1.00 34.52 282 ASP D C 1
ATOM 11549 O O . ASP D 1 301 ? 16.916 -44.995 30.157 1.00 34.20 282 ASP D O 1
ATOM 11554 N N . TYR D 1 302 ? 17.974 -46.815 29.264 1.00 30.79 283 TYR D N 1
ATOM 11555 C CA . TYR D 1 302 ? 18.803 -46.003 28.341 1.00 32.33 283 TYR D CA 1
ATOM 11556 C C . TYR D 1 302 ? 17.859 -45.342 27.342 1.00 31.66 283 TYR D C 1
ATOM 11557 O O . TYR D 1 302 ? 18.118 -44.191 26.986 1.00 35.86 283 TYR D O 1
ATOM 11566 N N . TYR D 1 303 ? 16.783 -46.029 26.943 1.00 32.87 284 TYR D N 1
ATOM 11567 C CA . TYR D 1 303 ? 15.770 -45.471 26.019 1.00 30.70 284 TYR D CA 1
ATOM 11568 C C . TYR D 1 303 ? 15.221 -44.179 26.626 1.00 30.53 284 TYR D C 1
ATOM 11569 O O . TYR D 1 303 ? 15.111 -43.163 25.905 1.00 35.66 284 TYR D O 1
ATOM 11578 N N . ARG D 1 304 ? 14.887 -44.206 27.913 1.00 31.11 285 ARG D N 1
ATOM 11579 C CA . ARG D 1 304 ? 14.234 -43.052 28.575 1.00 32.72 285 ARG D CA 1
ATOM 11580 C C . ARG D 1 304 ? 15.230 -41.893 28.618 1.00 29.25 285 ARG D C 1
ATOM 11581 O O . ARG D 1 304 ? 14.819 -40.743 28.375 1.00 32.54 285 ARG D O 1
ATOM 11589 N N . PHE D 1 305 ? 16.498 -42.179 28.877 1.00 29.64 286 PHE D N 1
ATOM 11590 C CA . PHE D 1 305 ? 17.587 -41.170 28.839 1.00 29.00 286 PHE D CA 1
ATOM 11591 C C . PHE D 1 305 ? 17.676 -40.575 27.435 1.00 29.74 286 PHE D C 1
ATOM 11592 O O . PHE D 1 305 ? 17.643 -39.343 27.295 1.00 28.66 286 PHE D O 1
ATOM 11600 N N . ALA D 1 306 ? 17.798 -41.430 26.414 1.00 32.33 287 ALA D N 1
ATOM 11601 C CA . ALA D 1 306 ? 17.937 -41.014 24.996 1.00 32.52 287 ALA D CA 1
ATOM 11602 C C . ALA D 1 306 ? 16.709 -40.197 24.583 1.00 33.51 287 ALA D C 1
ATOM 11603 O O . ALA D 1 306 ? 16.868 -39.162 23.915 1.00 31.32 287 ALA D O 1
ATOM 11605 N N . GLN D 1 307 ? 15.515 -40.675 24.939 1.00 34.86 288 GLN D N 1
ATOM 11606 C CA . GLN D 1 307 ? 14.242 -40.009 24.572 1.00 34.58 288 GLN D CA 1
ATOM 11607 C C . GLN D 1 307 ? 14.213 -38.636 25.239 1.00 30.89 288 GLN D C 1
ATOM 11608 O O . GLN D 1 307 ? 13.807 -37.668 24.583 1.00 29.98 288 GLN D O 1
ATOM 11614 N N . ALA D 1 308 ? 14.640 -38.535 26.498 1.00 32.49 289 ALA D N 1
ATOM 11615 C CA . ALA D 1 308 ? 14.720 -37.227 27.188 1.00 33.29 289 ALA D CA 1
ATOM 11616 C C . ALA D 1 308 ? 15.620 -36.293 26.367 1.00 33.68 289 ALA D C 1
ATOM 11617 O O . ALA D 1 308 ? 15.253 -35.126 26.182 1.00 32.39 289 ALA D O 1
ATOM 11619 N N . LEU D 1 309 ? 16.758 -36.787 25.864 1.00 32.91 290 LEU D N 1
ATOM 11620 C CA . LEU D 1 309 ? 17.679 -35.915 25.084 1.00 31.77 290 LEU D CA 1
ATOM 11621 C C . LEU D 1 309 ? 16.994 -35.506 23.779 1.00 28.50 290 LEU D C 1
ATOM 11622 O O . LEU D 1 309 ? 17.043 -34.309 23.439 1.00 25.94 290 LEU D O 1
ATOM 11627 N N . ALA D 1 310 ? 16.358 -36.462 23.101 1.00 28.06 291 ALA D N 1
ATOM 11628 C CA . ALA D 1 310 ? 15.639 -36.255 21.820 1.00 29.97 291 ALA D CA 1
ATOM 11629 C C . ALA D 1 310 ? 14.556 -35.184 22.005 1.00 31.07 291 ALA D C 1
ATOM 11630 O O . ALA D 1 310 ? 14.264 -34.474 21.024 1.00 31.04 291 ALA D O 1
ATOM 11632 N N . ASN D 1 311 ? 13.997 -35.058 23.215 1.00 30.15 292 ASN D N 1
ATOM 11633 C CA . ASN D 1 311 ? 12.884 -34.123 23.512 1.00 32.52 292 ASN D CA 1
ATOM 11634 C C . ASN D 1 311 ? 13.420 -32.747 23.903 1.00 33.71 292 ASN D C 1
ATOM 11635 O O . ASN D 1 311 ? 12.588 -31.878 24.194 1.00 33.24 292 ASN D O 1
ATOM 11640 N N . GLY D 1 312 ? 14.740 -32.544 23.895 1.00 31.15 293 GLY D N 1
ATOM 11641 C CA . GLY D 1 312 ? 15.362 -31.295 24.369 1.00 30.79 293 GLY D CA 1
ATOM 11642 C C . GLY D 1 312 ? 15.565 -31.285 25.868 1.00 25.77 293 GLY D C 1
ATOM 11643 O O . GLY D 1 312 ? 15.648 -30.185 26.435 1.00 26.01 293 GLY D O 1
ATOM 11644 N N . GLY D 1 313 ? 15.619 -32.465 26.496 1.00 32.36 294 GLY D N 1
ATOM 11645 C CA . GLY D 1 313 ? 16.108 -32.635 27.881 1.00 33.79 294 GLY D CA 1
ATOM 11646 C C . GLY D 1 313 ? 15.005 -32.927 28.892 1.00 35.59 294 GLY D C 1
ATOM 11647 O O . GLY D 1 313 ? 15.300 -32.933 30.102 1.00 32.16 294 GLY D O 1
ATOM 11648 N N . GLU D 1 314 ? 13.795 -33.216 28.425 1.00 41.74 295 GLU D N 1
ATOM 11649 C CA . GLU D 1 314 ? 12.589 -33.395 29.278 1.00 42.08 295 GLU D CA 1
ATOM 11650 C C . GLU D 1 314 ? 11.924 -34.721 28.897 1.00 37.66 295 GLU D C 1
ATOM 11651 O O . GLU D 1 314 ? 11.951 -35.057 27.720 1.00 33.46 295 GLU D O 1
ATOM 11657 N N . LEU D 1 315 ? 11.356 -35.438 29.864 1.00 34.32 296 LEU D N 1
ATOM 11658 C CA . LEU D 1 315 ? 10.484 -36.610 29.606 1.00 35.27 296 LEU D CA 1
ATOM 11659 C C . LEU D 1 315 ? 9.387 -36.680 30.678 1.00 37.54 296 LEU D C 1
ATOM 11660 O O . LEU D 1 315 ? 9.728 -36.743 31.872 1.00 37.30 296 LEU D O 1
ATOM 11665 N N . ASP D 1 316 ? 8.121 -36.688 30.258 1.00 38.34 297 ASP D N 1
ATOM 11666 C CA . ASP D 1 316 ? 6.949 -36.872 31.159 1.00 41.02 297 ASP D CA 1
ATOM 11667 C C . ASP D 1 316 ? 7.039 -35.889 32.336 1.00 39.45 297 ASP D C 1
ATOM 11668 O O . ASP D 1 316 ? 6.857 -36.328 33.479 1.00 34.39 297 ASP D O 1
ATOM 11673 N N . GLY D 1 317 ? 7.354 -34.621 32.071 1.00 39.83 298 GLY D N 1
ATOM 11674 C CA . GLY D 1 317 ? 7.390 -33.551 33.086 1.00 42.34 298 GLY D CA 1
ATOM 11675 C C . GLY D 1 317 ? 8.710 -33.439 33.836 1.00 44.33 298 GLY D C 1
ATOM 11676 O O . GLY D 1 317 ? 8.853 -32.479 34.599 1.00 49.39 298 GLY D O 1
ATOM 11677 N N . ALA D 1 318 ? 9.651 -34.370 33.679 1.00 41.41 299 ALA D N 1
ATOM 11678 C CA . ALA D 1 318 ? 10.957 -34.279 34.373 1.00 40.91 299 ALA D CA 1
ATOM 11679 C C . ALA D 1 318 ? 12.021 -33.762 33.401 1.00 40.14 299 ALA D C 1
ATOM 11680 O O . ALA D 1 318 ? 12.160 -34.333 32.317 1.00 42.31 299 ALA D O 1
ATOM 11682 N N . ARG D 1 319 ? 12.767 -32.732 33.794 1.00 41.56 300 ARG D N 1
ATOM 11683 C CA . ARG D 1 319 ? 13.848 -32.159 32.957 1.00 39.64 300 ARG D CA 1
ATOM 11684 C C . ARG D 1 319 ? 15.213 -32.449 33.593 1.00 42.34 300 ARG D C 1
ATOM 11685 O O . ARG D 1 319 ? 15.384 -32.106 34.771 1.00 37.73 300 ARG D O 1
ATOM 11693 N N . ILE D 1 320 ? 16.138 -33.043 32.831 1.00 40.71 301 ILE D N 1
ATOM 11694 C CA . ILE D 1 320 ? 17.531 -33.342 33.288 1.00 43.10 301 ILE D CA 1
ATOM 11695 C C . ILE D 1 320 ? 18.495 -32.258 32.792 1.00 40.27 301 ILE D C 1
ATOM 11696 O O . ILE D 1 320 ? 19.534 -32.085 33.428 1.00 40.78 301 ILE D O 1
ATOM 11701 N N . ILE D 1 321 ? 18.161 -31.555 31.710 1.00 36.88 302 ILE D N 1
ATOM 11702 C CA . ILE D 1 321 ? 19.044 -30.496 31.155 1.00 36.25 302 ILE D CA 1
ATOM 11703 C C . ILE D 1 321 ? 18.191 -29.495 30.380 1.00 31.47 302 ILE D C 1
ATOM 11704 O O . ILE D 1 321 ? 17.122 -29.886 29.883 1.00 35.26 302 ILE D O 1
ATOM 11709 N N . GLY D 1 322 ? 18.646 -28.246 30.331 1.00 30.27 303 GLY D N 1
ATOM 11710 C CA . GLY D 1 322 ? 18.061 -27.206 29.468 1.00 32.82 303 GLY D CA 1
ATOM 11711 C C . GLY D 1 322 ? 18.181 -27.582 28.003 1.00 33.88 303 GLY D C 1
ATOM 11712 O O . GLY D 1 322 ? 19.234 -28.121 27.626 1.00 36.02 303 GLY D O 1
ATOM 11713 N N . ARG D 1 323 ? 17.139 -27.302 27.220 1.00 34.39 304 ARG D N 1
ATOM 11714 C CA . ARG D 1 323 ? 17.085 -27.461 25.743 1.00 34.18 304 ARG D CA 1
ATOM 11715 C C . ARG D 1 323 ? 18.330 -26.828 25.082 1.00 34.62 304 ARG D C 1
ATOM 11716 O O . ARG D 1 323 ? 18.893 -27.433 24.133 1.00 31.83 304 ARG D O 1
ATOM 11724 N N . LYS D 1 324 ? 18.744 -25.646 25.546 1.00 29.76 305 LYS D N 1
ATOM 11725 C CA . LYS D 1 324 ? 19.792 -24.846 24.873 1.00 30.13 305 LYS D CA 1
ATOM 11726 C C . LYS D 1 324 ? 21.155 -25.434 25.249 1.00 32.33 305 LYS D C 1
ATOM 11727 O O . LYS D 1 324 ? 22.049 -25.475 24.385 1.00 34.97 305 LYS D O 1
ATOM 11733 N N . THR D 1 325 ? 21.293 -25.877 26.497 1.00 30.71 306 THR D N 1
ATOM 11734 C CA . THR D 1 325 ? 22.539 -26.471 27.028 1.00 29.73 306 THR D CA 1
ATOM 11735 C C . THR D 1 325 ? 22.838 -27.729 26.221 1.00 31.68 306 THR D C 1
ATOM 11736 O O . THR D 1 325 ? 23.990 -27.904 25.807 1.00 33.46 306 THR D O 1
ATOM 11740 N N . LEU D 1 326 ? 21.811 -28.538 25.969 1.00 32.06 307 LEU D N 1
ATOM 11741 C CA . LEU D 1 326 ? 21.924 -29.782 25.185 1.00 34.58 307 LEU D CA 1
ATOM 11742 C C . LEU D 1 326 ? 22.336 -29.457 23.744 1.00 36.44 307 LEU D C 1
ATOM 11743 O O . LEU D 1 326 ? 23.233 -30.149 23.202 1.00 36.00 307 LEU D O 1
ATOM 11748 N N . GLU D 1 327 ? 21.672 -28.477 23.132 1.00 36.53 308 GLU D N 1
ATOM 11749 C CA . GLU D 1 327 ? 22.010 -27.987 21.774 1.00 37.27 308 GLU D CA 1
ATOM 11750 C C . GLU D 1 327 ? 23.518 -27.686 21.756 1.00 32.69 308 GLU D C 1
ATOM 11751 O O . GLU D 1 327 ? 24.205 -28.148 20.857 1.00 31.97 308 GLU D O 1
ATOM 11757 N N . PHE D 1 328 ? 24.008 -26.970 22.758 1.00 30.04 309 PHE D N 1
ATOM 11758 C CA . PHE D 1 328 ? 25.440 -26.595 22.927 1.00 28.81 309 PHE D CA 1
ATOM 11759 C C . PHE D 1 328 ? 26.310 -27.856 23.017 1.00 30.15 309 PHE D C 1
ATOM 11760 O O . PHE D 1 328 ? 27.365 -27.889 22.367 1.00 29.03 309 PHE D O 1
ATOM 11768 N N . MET D 1 329 ? 25.879 -28.870 23.788 1.00 26.92 310 MET D N 1
ATOM 11769 C CA . MET D 1 329 ? 26.630 -30.144 23.964 1.00 26.34 310 MET D CA 1
ATOM 11770 C C . MET D 1 329 ? 26.708 -30.913 22.643 1.00 25.97 310 MET D C 1
ATOM 11771 O O . MET D 1 329 ? 27.689 -31.640 22.446 1.00 28.78 310 MET D O 1
ATOM 11776 N N . ARG D 1 330 ? 25.670 -30.795 21.812 1.00 28.68 311 ARG D N 1
ATOM 11777 C CA . ARG D 1 330 ? 25.483 -31.522 20.524 1.00 29.36 311 ARG D CA 1
ATOM 11778 C C . ARG D 1 330 ? 26.302 -30.884 19.390 1.00 26.82 311 ARG D C 1
ATOM 11779 O O . ARG D 1 330 ? 26.403 -31.482 18.342 1.00 26.78 311 ARG D O 1
ATOM 11787 N N . MET D 1 331 ? 26.795 -29.670 19.565 1.00 30.28 312 MET D N 1
ATOM 11788 C CA . MET D 1 331 ? 27.614 -28.989 18.533 1.00 32.51 312 MET D CA 1
ATOM 11789 C C . MET D 1 331 ? 28.957 -29.700 18.430 1.00 34.11 312 MET D C 1
ATOM 11790 O O . MET D 1 331 ? 29.419 -30.241 19.456 1.00 33.19 312 MET D O 1
ATOM 11795 N N . ASN D 1 332 ? 29.586 -29.618 17.259 1.00 31.59 313 ASN D N 1
ATOM 11796 C CA . ASN D 1 332 ? 31.005 -29.997 17.074 1.00 28.80 313 ASN D CA 1
ATOM 11797 C C . ASN D 1 332 ? 31.868 -29.011 17.869 1.00 29.89 313 ASN D C 1
ATOM 11798 O O . ASN D 1 332 ? 31.775 -27.811 17.605 1.00 29.64 313 ASN D O 1
ATOM 11803 N N . HIS D 1 333 ? 32.654 -29.486 18.835 1.00 28.08 314 HIS D N 1
ATOM 11804 C CA . HIS D 1 333 ? 33.536 -28.636 19.672 1.00 27.88 314 HIS D CA 1
ATOM 11805 C C . HIS D 1 333 ? 35.000 -28.788 19.256 1.00 29.12 314 HIS D C 1
ATOM 11806 O O . HIS D 1 333 ? 35.879 -28.183 19.934 1.00 27.27 314 HIS D O 1
ATOM 11813 N N . LEU D 1 334 ? 35.266 -29.535 18.187 1.00 29.64 315 LEU D N 1
ATOM 11814 C CA . LEU D 1 334 ? 36.635 -29.662 17.657 1.00 30.31 315 LEU D CA 1
ATOM 11815 C C . LEU D 1 334 ? 36.987 -28.356 16.960 1.00 31.82 315 LEU D C 1
ATOM 11816 O O . LEU D 1 334 ? 36.101 -27.652 16.502 1.00 31.28 315 LEU D O 1
ATOM 11821 N N . PRO D 1 335 ? 38.288 -28.010 16.901 1.00 32.34 316 PRO D N 1
ATOM 11822 C CA . PRO D 1 335 ? 38.741 -26.766 16.290 1.00 33.19 316 PRO D CA 1
ATOM 11823 C C . PRO D 1 335 ? 38.320 -26.704 14.812 1.00 31.91 316 PRO D C 1
ATOM 11824 O O . PRO D 1 335 ? 38.397 -27.725 14.123 1.00 27.71 316 PRO D O 1
ATOM 11828 N N . ASP D 1 336 ? 37.847 -25.534 14.396 1.00 36.78 317 ASP D N 1
ATOM 11829 C CA . ASP D 1 336 ? 37.590 -25.176 12.981 1.00 41.55 317 ASP D CA 1
ATOM 11830 C C . ASP D 1 336 ? 36.614 -26.197 12.377 1.00 41.75 317 ASP D C 1
ATOM 11831 O O . ASP D 1 336 ? 36.763 -26.527 11.197 1.00 40.99 317 ASP D O 1
ATOM 11836 N N . ASN D 1 337 ? 35.667 -26.687 13.180 1.00 40.50 318 ASN D N 1
ATOM 11837 C CA . ASN D 1 337 ? 34.625 -27.655 12.747 1.00 42.51 318 ASN D CA 1
ATOM 11838 C C . ASN D 1 337 ? 35.285 -28.859 12.041 1.00 38.57 318 ASN D C 1
ATOM 11839 O O . ASN D 1 337 ? 34.689 -29.407 11.124 1.00 36.27 318 ASN D O 1
ATOM 11844 N N . LYS D 1 338 ? 36.461 -29.289 12.494 1.00 35.48 319 LYS D N 1
ATOM 11845 C CA . LYS D 1 338 ? 37.139 -30.514 11.976 1.00 36.27 319 LYS D CA 1
ATOM 11846 C C . LYS D 1 338 ? 36.445 -31.774 12.496 1.00 31.75 319 LYS D C 1
ATOM 11847 O O . LYS D 1 338 ? 35.772 -31.690 13.517 1.00 35.79 319 LYS D O 1
ATOM 11853 N N . GLY D 1 339 ? 36.596 -32.875 11.766 1.00 29.43 320 GLY D N 1
ATOM 11854 C CA . GLY D 1 339 ? 36.187 -34.242 12.142 1.00 32.15 320 GLY D CA 1
ATOM 11855 C C . GLY D 1 339 ? 37.268 -34.961 12.931 1.00 31.99 320 GLY D C 1
ATOM 11856 O O . GLY D 1 339 ? 38.441 -34.552 12.875 1.00 28.02 320 GLY D O 1
ATOM 11857 N N . LEU D 1 340 ? 36.893 -36.017 13.648 1.00 29.99 321 LEU D N 1
ATOM 11858 C CA . LEU D 1 340 ? 37.843 -36.783 14.479 1.00 31.85 321 LEU D CA 1
ATOM 11859 C C . LEU D 1 340 ? 39.105 -37.155 13.709 1.00 33.18 321 LEU D C 1
ATOM 11860 O O . LEU D 1 340 ? 40.200 -37.063 14.259 1.00 34.06 321 LEU D O 1
ATOM 11865 N N . PRO D 1 341 ? 39.029 -37.639 12.449 1.00 36.19 322 PRO D N 1
ATOM 11866 C CA . PRO D 1 341 ? 40.239 -38.047 11.730 1.00 34.88 322 PRO D CA 1
ATOM 11867 C C . PRO D 1 341 ? 41.257 -36.916 11.530 1.00 34.35 322 PRO D C 1
ATOM 11868 O O . PRO D 1 341 ? 42.408 -37.222 11.371 1.00 38.62 322 PRO D O 1
ATOM 11872 N N . ASP D 1 342 ? 40.824 -35.662 11.545 1.00 38.36 323 ASP D N 1
ATOM 11873 C CA . ASP D 1 342 ? 41.740 -34.499 11.392 1.00 38.60 323 ASP D CA 1
ATOM 11874 C C . ASP D 1 342 ? 42.477 -34.221 12.699 1.00 40.17 323 ASP D C 1
ATOM 11875 O O . ASP D 1 342 ? 43.450 -33.455 12.641 1.00 38.81 323 ASP D O 1
ATOM 11880 N N . VAL D 1 343 ? 42.009 -34.740 13.845 1.00 37.76 324 VAL D N 1
ATOM 11881 C CA . VAL D 1 343 ? 42.592 -34.318 15.158 1.00 37.73 324 VAL D CA 1
ATOM 11882 C C . VAL D 1 343 ? 42.978 -35.516 16.016 1.00 35.24 324 VAL D C 1
ATOM 11883 O O . VAL D 1 343 ? 43.815 -35.321 16.900 1.00 38.38 324 VAL D O 1
ATOM 11887 N N . ALA D 1 344 ? 42.388 -36.686 15.785 1.00 37.33 325 ALA D N 1
ATOM 11888 C CA . ALA D 1 344 ? 42.559 -37.891 16.624 1.00 40.52 325 ALA D CA 1
ATOM 11889 C C . ALA D 1 344 ? 43.919 -38.516 16.326 1.00 47.43 325 ALA D C 1
ATOM 11890 O O . ALA D 1 344 ? 44.372 -38.441 15.169 1.00 48.75 325 ALA D O 1
ATOM 11892 N N . ILE D 1 345 ? 44.533 -39.114 17.348 1.00 57.24 326 ILE D N 1
ATOM 11893 C CA . ILE D 1 345 ? 45.901 -39.699 17.242 1.00 61.28 326 ILE D CA 1
ATOM 11894 C C . ILE D 1 345 ? 45.806 -41.238 17.225 1.00 61.34 326 ILE D C 1
ATOM 11895 O O . ILE D 1 345 ? 46.829 -41.850 16.917 1.00 61.42 326 ILE D O 1
ATOM 11900 N N . GLY D 1 346 ? 44.616 -41.819 17.444 1.00 61.47 327 GLY D N 1
ATOM 11901 C CA . GLY D 1 346 ? 44.424 -43.267 17.663 1.00 60.84 327 GLY D CA 1
ATOM 11902 C C . GLY D 1 346 ? 43.570 -43.903 16.585 1.00 67.06 327 GLY D C 1
ATOM 11903 O O . GLY D 1 346 ? 43.672 -43.456 15.447 1.00 69.84 327 GLY D O 1
ATOM 11904 N N . SER D 1 347 ? 42.757 -44.910 16.934 1.00 78.00 328 SER D N 1
ATOM 11905 C CA . SER D 1 347 ? 41.833 -45.665 16.031 1.00 74.51 328 SER D CA 1
ATOM 11906 C C . SER D 1 347 ? 40.609 -44.814 15.637 1.00 71.02 328 SER D C 1
ATOM 11907 O O . SER D 1 347 ? 39.879 -45.191 14.680 1.00 62.13 328 SER D O 1
ATOM 11910 N N . PHE D 1 348 ? 40.364 -43.722 16.368 1.00 63.67 329 PHE D N 1
ATOM 11911 C CA . PHE D 1 348 ? 39.264 -42.757 16.093 1.00 54.80 329 PHE D CA 1
ATOM 11912 C C . PHE D 1 348 ? 39.643 -41.852 14.915 1.00 52.65 329 PHE D C 1
ATOM 11913 O O . PHE D 1 348 ? 38.782 -41.077 14.464 1.00 43.15 329 PHE D O 1
ATOM 11921 N N . SER D 1 349 ? 40.874 -41.993 14.402 1.00 45.66 330 SER D N 1
ATOM 11922 C CA . SER D 1 349 ? 41.379 -41.279 13.201 1.00 46.56 330 SER D CA 1
ATOM 11923 C C . SER D 1 349 ? 41.080 -42.095 11.937 1.00 53.90 330 SER D C 1
ATOM 11924 O O . SER D 1 349 ? 41.377 -41.594 10.841 1.00 54.60 330 SER D O 1
ATOM 11927 N N . GLU D 1 350 ? 40.503 -43.296 12.081 1.00 67.85 331 GLU D N 1
ATOM 11928 C CA . GLU D 1 350 ? 40.296 -44.219 10.938 1.00 69.36 331 GLU D CA 1
ATOM 11929 C C . GLU D 1 350 ? 38.962 -43.911 10.253 1.00 70.52 331 GLU D C 1
ATOM 11930 O O . GLU D 1 350 ? 38.127 -43.174 10.823 1.00 62.02 331 GLU D O 1
ATOM 11936 N N . THR D 1 351 ? 38.804 -44.509 9.071 1.00 72.19 332 THR D N 1
ATOM 11937 C CA . THR D 1 351 ? 37.769 -44.242 8.035 1.00 70.46 332 THR D CA 1
ATOM 11938 C C . THR D 1 351 ? 36.354 -44.228 8.620 1.00 62.90 332 THR D C 1
ATOM 11939 O O . THR D 1 351 ? 35.547 -43.405 8.199 1.00 67.27 332 THR D O 1
ATOM 11943 N N . PRO D 1 352 ? 35.961 -45.114 9.565 1.00 64.63 333 PRO D N 1
ATOM 11944 C CA . PRO D 1 352 ? 34.605 -45.057 10.134 1.00 64.49 333 PRO D CA 1
ATOM 11945 C C . PRO D 1 352 ? 34.216 -43.806 10.950 1.00 61.72 333 PRO D C 1
ATOM 11946 O O . PRO D 1 352 ? 33.053 -43.680 11.296 1.00 59.18 333 PRO D O 1
ATOM 11950 N N . TYR D 1 353 ? 35.172 -42.925 11.262 1.00 51.25 334 TYR D N 1
ATOM 11951 C CA . TYR D 1 353 ? 34.931 -41.657 12.000 1.00 46.17 334 TYR D CA 1
ATOM 11952 C C . TYR D 1 353 ? 35.084 -40.472 11.033 1.00 37.91 334 TYR D C 1
ATOM 11953 O O . TYR D 1 353 ? 34.951 -39.306 11.460 1.00 32.37 334 TYR D O 1
ATOM 11962 N N . ASP D 1 354 ? 35.299 -40.758 9.744 1.00 35.86 335 ASP D N 1
ATOM 11963 C CA . ASP D 1 354 ? 35.303 -39.733 8.663 1.00 38.01 335 ASP D CA 1
ATOM 11964 C C . ASP D 1 354 ? 33.944 -39.034 8.666 1.00 34.29 335 ASP D C 1
ATOM 11965 O O . ASP D 1 354 ? 32.923 -39.742 8.729 1.00 30.32 335 ASP D O 1
ATOM 11970 N N . GLY D 1 355 ? 33.945 -37.703 8.712 1.00 32.58 336 GLY D N 1
ATOM 11971 C CA . GLY D 1 355 ? 32.702 -36.909 8.689 1.00 31.68 336 GLY D CA 1
ATOM 11972 C C . GLY D 1 355 ? 31.955 -36.933 10.014 1.00 29.95 336 GLY D C 1
ATOM 11973 O O . GLY D 1 355 ? 30.811 -36.536 10.025 1.00 30.07 336 GLY D O 1
ATOM 11974 N N . THR D 1 356 ? 32.618 -37.294 11.112 1.00 33.03 337 THR D N 1
ATOM 11975 C CA . THR D 1 356 ? 32.052 -37.226 12.482 1.00 29.66 337 THR D CA 1
ATOM 11976 C C . THR D 1 356 ? 32.929 -36.355 13.385 1.00 29.32 337 THR D C 1
ATOM 11977 O O . THR D 1 356 ? 34.143 -36.575 13.432 1.00 33.92 337 THR D O 1
ATOM 11981 N N . GLY D 1 357 ? 32.313 -35.398 14.067 1.00 30.65 338 GLY D N 1
ATOM 11982 C CA . GLY D 1 357 ? 32.970 -34.526 15.048 1.00 31.96 338 GLY D CA 1
ATOM 11983 C C . GLY D 1 357 ? 32.682 -34.995 16.458 1.00 32.28 338 GLY D C 1
ATOM 11984 O O . GLY D 1 357 ? 32.245 -36.142 16.636 1.00 33.00 338 GLY D O 1
ATOM 11985 N N . PHE D 1 358 ? 32.920 -34.130 17.441 1.00 31.23 339 PHE D N 1
ATOM 11986 C CA . PHE D 1 358 ? 32.731 -34.444 18.876 1.00 28.33 339 PHE D CA 1
ATOM 11987 C C . PHE D 1 358 ? 32.401 -33.166 19.634 1.00 30.39 339 PHE D C 1
ATOM 11988 O O . PHE D 1 358 ? 33.119 -32.153 19.501 1.00 29.57 339 PHE D O 1
ATOM 11996 N N . GLY D 1 359 ? 31.325 -33.231 20.408 1.00 31.35 340 GLY D N 1
ATOM 11997 C CA . GLY D 1 359 ? 30.924 -32.163 21.325 1.00 32.12 340 GLY D CA 1
ATOM 11998 C C . GLY D 1 359 ? 31.248 -32.541 22.752 1.00 35.89 340 GLY D C 1
ATOM 11999 O O . GLY D 1 359 ? 32.303 -33.148 22.991 1.00 30.72 340 GLY D O 1
ATOM 12000 N N . LEU D 1 360 ? 30.334 -32.225 23.660 1.00 36.36 341 LEU D N 1
ATOM 12001 C CA . LEU D 1 360 ? 30.560 -32.356 25.106 1.00 32.34 341 LEU D CA 1
ATOM 12002 C C . LEU D 1 360 ? 30.022 -33.712 25.523 1.00 30.59 341 LEU D C 1
ATOM 12003 O O . LEU D 1 360 ? 29.018 -33.738 26.230 1.00 37.65 341 LEU D O 1
ATOM 12008 N N . GLY D 1 361 ? 30.638 -34.786 25.033 1.00 28.93 342 GLY D N 1
ATOM 12009 C CA . GLY D 1 361 ? 30.301 -36.173 25.403 1.00 27.09 342 GLY D CA 1
ATOM 12010 C C . GLY D 1 361 ? 29.490 -36.894 24.343 1.00 28.83 342 GLY D C 1
ATOM 12011 O O . GLY D 1 361 ? 29.074 -38.039 24.597 1.00 26.93 342 GLY D O 1
ATOM 12012 N N . PHE D 1 362 ? 29.282 -36.293 23.175 1.00 29.23 343 PHE D N 1
ATOM 12013 C CA . PHE D 1 362 ? 28.628 -36.977 22.032 1.00 28.20 343 PHE D CA 1
ATOM 12014 C C . PHE D 1 362 ? 29.492 -36.822 20.784 1.00 24.67 343 PHE D C 1
ATOM 12015 O O . PHE D 1 362 ? 30.106 -35.790 20.607 1.00 29.88 343 PHE D O 1
ATOM 12023 N N . SER D 1 363 ? 29.484 -37.825 19.919 1.00 26.36 344 SER D N 1
ATOM 12024 C CA . SER D 1 363 ? 29.960 -37.702 18.524 1.00 28.12 344 SER D CA 1
ATOM 12025 C C . SER D 1 363 ? 28.875 -36.945 17.759 1.00 29.84 344 SER D C 1
ATOM 12026 O O . SER D 1 363 ? 27.709 -37.021 18.171 1.00 28.89 344 SER D O 1
ATOM 12029 N N . VAL D 1 364 ? 29.235 -36.231 16.700 1.00 29.13 345 VAL D N 1
ATOM 12030 C CA . VAL D 1 364 ? 28.262 -35.464 15.878 1.00 28.96 345 VAL D CA 1
ATOM 12031 C C . VAL D 1 364 ? 28.556 -35.768 14.425 1.00 26.98 345 VAL D C 1
ATOM 12032 O O . VAL D 1 364 ? 29.669 -35.466 14.001 1.00 23.00 345 VAL D O 1
ATOM 12036 N N . LYS D 1 365 ? 27.580 -36.273 13.677 1.00 29.33 346 LYS D N 1
ATOM 12037 C CA . LYS D 1 365 ? 27.759 -36.436 12.213 1.00 27.76 346 LYS D CA 1
ATOM 12038 C C . LYS D 1 365 ? 27.812 -35.045 11.563 1.00 28.64 346 LYS D C 1
ATOM 12039 O O . LYS D 1 365 ? 26.851 -34.251 11.725 1.00 29.18 346 LYS D O 1
ATOM 12045 N N . LEU D 1 366 ? 28.905 -34.762 10.848 1.00 29.17 347 LEU D N 1
ATOM 12046 C CA . LEU D 1 366 ? 29.126 -33.478 10.133 1.00 30.09 347 LEU D CA 1
ATOM 12047 C C . LEU D 1 366 ? 28.784 -33.636 8.653 1.00 30.59 347 LEU D C 1
ATOM 12048 O O . LEU D 1 366 ? 28.314 -32.678 8.078 1.00 32.49 347 LEU D O 1
ATOM 12053 N N . ASP D 1 367 ? 29.058 -34.799 8.065 1.00 33.17 348 ASP D N 1
ATOM 12054 C CA . ASP D 1 367 ? 29.098 -34.984 6.594 1.00 32.81 348 ASP D CA 1
ATOM 12055 C C . ASP D 1 367 ? 28.694 -36.425 6.292 1.00 33.04 348 ASP D C 1
ATOM 12056 O O . ASP D 1 367 ? 29.512 -37.336 6.535 1.00 33.98 348 ASP D O 1
ATOM 12061 N N . VAL D 1 368 ? 27.471 -36.626 5.801 1.00 29.05 349 VAL D N 1
ATOM 12062 C CA . VAL D 1 368 ? 26.888 -37.993 5.697 1.00 30.36 349 VAL D CA 1
ATOM 12063 C C . VAL D 1 368 ? 27.647 -38.786 4.630 1.00 28.37 349 VAL D C 1
ATOM 12064 O O . VAL D 1 368 ? 28.075 -39.918 4.942 1.00 30.64 349 VAL D O 1
ATOM 12068 N N . ALA D 1 369 ? 27.811 -38.231 3.433 1.00 25.89 350 ALA D N 1
ATOM 12069 C CA . ALA D 1 369 ? 28.485 -38.945 2.316 1.00 28.71 350 ALA D CA 1
ATOM 12070 C C . ALA D 1 369 ? 29.890 -39.350 2.758 1.00 26.59 350 ALA D C 1
ATOM 12071 O O . ALA D 1 369 ? 30.302 -40.501 2.506 1.00 26.92 350 ALA D O 1
ATOM 12073 N N . LYS D 1 370 ? 30.596 -38.454 3.436 1.00 28.04 351 LYS D N 1
ATOM 12074 C CA . LYS D 1 370 ? 31.993 -38.696 3.867 1.00 27.06 351 LYS D CA 1
ATOM 12075 C C . LYS D 1 370 ? 32.031 -39.869 4.857 1.00 29.71 351 LYS D C 1
ATOM 12076 O O . LYS D 1 370 ? 32.993 -40.672 4.800 1.00 29.48 351 LYS D O 1
ATOM 12082 N N . SER D 1 371 ? 31.029 -39.985 5.739 1.00 29.31 352 SER D N 1
ATOM 12083 C CA . SER D 1 371 ? 30.909 -41.120 6.693 1.00 29.51 352 SER D CA 1
ATOM 12084 C C . SER D 1 371 ? 30.689 -42.450 5.952 1.00 28.39 352 SER D C 1
ATOM 12085 O O . SER D 1 371 ? 30.963 -43.490 6.539 1.00 29.49 352 SER D O 1
ATOM 12088 N N . GLN D 1 372 ? 30.131 -42.390 4.741 1.00 32.65 353 GLN D N 1
ATOM 12089 C CA . GLN D 1 372 ? 29.789 -43.552 3.864 1.00 30.20 353 GLN D CA 1
ATOM 12090 C C . GLN D 1 372 ? 28.655 -44.358 4.503 1.00 28.07 353 GLN D C 1
ATOM 12091 O O . GLN D 1 372 ? 28.407 -45.482 4.044 1.00 25.12 353 GLN D O 1
ATOM 12097 N N . THR D 1 373 ? 27.965 -43.781 5.481 1.00 25.97 354 THR D N 1
ATOM 12098 C CA . THR D 1 373 ? 26.877 -44.448 6.245 1.00 27.88 354 THR D CA 1
ATOM 12099 C C . THR D 1 373 ? 25.644 -43.543 6.262 1.00 26.80 354 THR D C 1
ATOM 12100 O O . THR D 1 373 ? 25.763 -42.368 6.662 1.00 33.67 354 THR D O 1
ATOM 12104 N N . VAL D 1 374 ? 24.498 -44.085 5.886 1.00 28.87 355 VAL D N 1
ATOM 12105 C CA . VAL D 1 374 ? 23.216 -43.330 5.830 1.00 27.69 355 VAL D CA 1
ATOM 12106 C C . VAL D 1 374 ? 22.914 -42.747 7.209 1.00 24.43 355 VAL D C 1
ATOM 12107 O O . VAL D 1 374 ? 23.205 -43.381 8.215 1.00 27.96 355 VAL D O 1
ATOM 12111 N N . GLY D 1 375 ? 22.354 -41.555 7.215 1.00 25.35 356 GLY D N 1
ATOM 12112 C CA . GLY D 1 375 ? 22.001 -40.786 8.412 1.00 27.55 356 GLY D CA 1
ATOM 12113 C C . GLY D 1 375 ? 21.759 -39.333 8.056 1.00 29.60 356 GLY D C 1
ATOM 12114 O O . GLY D 1 375 ? 21.724 -38.990 6.867 1.00 31.03 356 GLY D O 1
ATOM 12115 N N . SER D 1 376 ? 21.682 -38.504 9.083 1.00 27.76 357 SER D N 1
ATOM 12116 C CA . SER D 1 376 ? 21.486 -37.052 8.980 1.00 30.51 357 SER D CA 1
ATOM 12117 C C . SER D 1 376 ? 22.670 -36.348 9.627 1.00 32.09 357 SER D C 1
ATOM 12118 O O . SER D 1 376 ? 23.249 -36.907 10.579 1.00 33.10 357 SER D O 1
ATOM 12121 N N . VAL D 1 377 ? 22.981 -35.166 9.114 1.00 30.06 358 VAL D N 1
ATOM 12122 C CA . VAL D 1 377 ? 23.856 -34.180 9.804 1.00 32.86 358 VAL D CA 1
ATOM 12123 C C . VAL D 1 377 ? 23.273 -33.967 11.195 1.00 30.70 358 VAL D C 1
ATOM 12124 O O . VAL D 1 377 ? 22.051 -33.719 11.290 1.00 30.66 358 VAL D O 1
ATOM 12128 N N . GLY D 1 378 ? 24.129 -34.041 12.210 1.00 28.60 359 GLY D N 1
ATOM 12129 C CA . GLY D 1 378 ? 23.762 -33.798 13.612 1.00 29.80 359 GLY D CA 1
ATOM 12130 C C . GLY D 1 378 ? 23.426 -35.080 14.361 1.00 27.26 359 GLY D C 1
ATOM 12131 O O . GLY D 1 378 ? 23.152 -34.987 15.542 1.00 26.51 359 GLY D O 1
ATOM 12132 N N . GLU D 1 379 ? 23.416 -36.230 13.699 1.00 26.35 360 GLU D N 1
ATOM 12133 C CA . GLU D 1 379 ? 23.265 -37.527 14.403 1.00 25.91 360 GLU D CA 1
ATOM 12134 C C . GLU D 1 379 ? 24.263 -37.534 15.558 1.00 27.65 360 GLU D C 1
ATOM 12135 O O . GLU D 1 379 ? 25.465 -37.263 15.317 1.00 30.98 360 GLU D O 1
ATOM 12141 N N . TYR D 1 380 ? 23.802 -37.782 16.780 1.00 27.18 361 TYR D N 1
ATOM 12142 C CA . TYR D 1 380 ? 24.681 -37.754 17.965 1.00 29.85 361 TYR D CA 1
ATOM 12143 C C . TYR D 1 380 ? 24.421 -38.978 18.838 1.00 30.65 361 TYR D C 1
ATOM 12144 O O . TYR D 1 380 ? 23.315 -39.543 18.860 1.00 31.45 361 TYR D O 1
ATOM 12153 N N . GLY D 1 381 ? 25.475 -39.388 19.530 1.00 27.70 362 GLY D N 1
ATOM 12154 C CA . GLY D 1 381 ? 25.443 -40.549 20.423 1.00 28.47 362 GLY D CA 1
ATOM 12155 C C . GLY D 1 381 ? 26.832 -41.002 20.790 1.00 28.30 362 GLY D C 1
ATOM 12156 O O . GLY D 1 381 ? 27.786 -40.216 20.685 1.00 29.99 362 GLY D O 1
ATOM 12157 N N . TRP D 1 382 ? 26.918 -42.242 21.245 1.00 31.46 363 TRP D N 1
ATOM 12158 C CA . TRP D 1 382 ? 28.198 -42.864 21.634 1.00 30.91 363 TRP D CA 1
ATOM 12159 C C . TRP D 1 382 ? 27.939 -44.353 21.815 1.00 32.34 363 TRP D C 1
ATOM 12160 O O . TRP D 1 382 ? 26.819 -44.782 21.535 1.00 37.84 363 TRP D O 1
ATOM 12171 N N . GLY D 1 383 ? 28.960 -45.102 22.206 1.00 35.36 364 GLY D N 1
ATOM 12172 C CA . GLY D 1 383 ? 28.927 -46.570 22.256 1.00 35.60 364 GLY D CA 1
ATOM 12173 C C . GLY D 1 383 ? 29.652 -47.074 23.477 1.00 32.01 364 GLY D C 1
ATOM 12174 O O . GLY D 1 383 ? 30.261 -46.261 24.174 1.00 33.75 364 GLY D O 1
ATOM 12175 N N . GLY D 1 384 ? 29.615 -48.385 23.687 1.00 30.90 365 GLY D N 1
ATOM 12176 C CA . GLY D 1 384 ? 30.334 -49.045 24.783 1.00 33.51 365 GLY D CA 1
ATOM 12177 C C . GLY D 1 384 ? 31.313 -50.064 24.248 1.00 34.92 365 GLY D C 1
ATOM 12178 O O . GLY D 1 384 ? 31.063 -50.600 23.155 1.00 33.54 365 GLY D O 1
ATOM 12179 N N . MET D 1 385 ? 32.365 -50.334 25.024 1.00 39.55 366 MET D N 1
ATOM 12180 C CA . MET D 1 385 ? 33.451 -51.307 24.716 1.00 42.66 366 MET D CA 1
ATOM 12181 C C . MET D 1 385 ? 32.869 -52.679 24.352 1.00 35.58 366 MET D C 1
ATOM 12182 O O . MET D 1 385 ? 33.505 -53.401 23.568 1.00 32.55 366 MET D O 1
ATOM 12187 N N . ALA D 1 386 ? 31.704 -53.031 24.899 1.00 34.64 367 ALA D N 1
ATOM 12188 C CA . ALA D 1 386 ? 31.068 -54.360 24.705 1.00 34.29 367 ALA D CA 1
ATOM 12189 C C . ALA D 1 386 ? 30.062 -54.304 23.557 1.00 30.77 367 ALA D C 1
ATOM 12190 O O . ALA D 1 386 ? 29.256 -55.240 23.449 1.00 33.62 367 ALA D O 1
ATOM 12192 N N . SER D 1 387 ? 30.145 -53.277 22.713 1.00 28.18 368 SER D N 1
ATOM 12193 C CA . SER D 1 387 ? 29.435 -53.164 21.407 1.00 29.04 368 SER D CA 1
ATOM 12194 C C . SER D 1 387 ? 27.990 -52.698 21.614 1.00 28.27 368 SER D C 1
ATOM 12195 O O . SER D 1 387 ? 27.191 -52.869 20.692 1.00 32.45 368 SER D O 1
ATOM 12198 N N . THR D 1 388 ? 27.680 -52.112 22.761 1.00 30.02 369 THR D N 1
ATOM 12199 C CA . THR D 1 388 ? 26.445 -51.337 22.980 1.00 33.96 369 THR D CA 1
ATOM 12200 C C . THR D 1 388 ? 26.562 -50.063 22.140 1.00 34.64 369 THR D C 1
ATOM 12201 O O . THR D 1 388 ? 27.708 -49.521 21.992 1.00 36.54 369 THR D O 1
ATOM 12205 N N . ASN D 1 389 ? 25.435 -49.554 21.653 1.00 32.59 370 ASN D N 1
ATOM 12206 C CA . ASN D 1 389 ? 25.447 -48.350 20.794 1.00 32.51 370 ASN D CA 1
ATOM 12207 C C . ASN D 1 389 ? 24.099 -47.644 20.904 1.00 32.59 370 ASN D C 1
ATOM 12208 O O . ASN D 1 389 ? 23.090 -48.325 21.055 1.00 32.39 370 ASN D O 1
ATOM 12213 N N . PHE D 1 390 ? 24.111 -46.317 20.845 1.00 34.46 371 PHE D N 1
ATOM 12214 C CA . PHE D 1 390 ? 22.871 -45.522 20.705 1.00 31.97 371 PHE D CA 1
ATOM 12215 C C . PHE D 1 390 ? 23.150 -44.330 19.810 1.00 30.48 371 PHE D C 1
ATOM 12216 O O . PHE D 1 390 ? 24.306 -43.859 19.747 1.00 30.22 371 PHE D O 1
ATOM 12224 N N . PHE D 1 391 ? 22.117 -43.879 19.098 1.00 31.14 372 PHE D N 1
ATOM 12225 C CA . PHE D 1 391 ? 22.165 -42.568 18.412 1.00 30.05 372 PHE D CA 1
ATOM 12226 C C . PHE D 1 391 ? 20.793 -41.914 18.451 1.00 29.32 372 PHE D C 1
ATOM 12227 O O . PHE D 1 391 ? 19.796 -42.599 18.588 1.00 27.29 372 PHE D O 1
ATOM 12235 N N . ILE D 1 392 ? 20.815 -40.594 18.356 1.00 27.94 373 ILE D N 1
ATOM 12236 C CA . ILE D 1 392 ? 19.653 -39.698 18.176 1.00 29.07 373 ILE D CA 1
ATOM 12237 C C . ILE D 1 392 ? 19.900 -38.918 16.892 1.00 30.00 373 ILE D C 1
ATOM 12238 O O . ILE D 1 392 ? 20.956 -38.299 16.786 1.00 30.21 373 ILE D O 1
ATOM 12243 N N . ASP D 1 393 ? 18.968 -39.013 15.950 1.00 32.67 374 ASP D N 1
ATOM 12244 C CA . ASP D 1 393 ? 18.939 -38.196 14.716 1.00 30.45 374 ASP D CA 1
ATOM 12245 C C . ASP D 1 393 ? 17.941 -37.072 14.952 1.00 30.60 374 ASP D C 1
ATOM 12246 O O . ASP D 1 393 ? 16.740 -37.301 14.891 1.00 27.58 374 ASP D O 1
ATOM 12251 N N . PRO D 1 394 ? 18.402 -35.826 15.218 1.00 33.56 375 PRO D N 1
ATOM 12252 C CA . PRO D 1 394 ? 17.494 -34.726 15.526 1.00 34.29 375 PRO D CA 1
ATOM 12253 C C . PRO D 1 394 ? 16.748 -34.229 14.279 1.00 37.88 375 PRO D C 1
ATOM 12254 O O . PRO D 1 394 ? 15.729 -33.608 14.446 1.00 41.45 375 PRO D O 1
ATOM 12258 N N . GLU D 1 395 ? 17.243 -34.523 13.075 1.00 35.39 376 GLU D N 1
ATOM 12259 C CA . GLU D 1 395 ? 16.546 -34.153 11.809 1.00 35.40 376 GLU D CA 1
ATOM 12260 C C . GLU D 1 395 ? 15.334 -35.079 11.604 1.00 33.05 376 GLU D C 1
ATOM 12261 O O . GLU D 1 395 ? 14.300 -34.599 11.149 1.00 31.55 376 GLU D O 1
ATOM 12267 N N . GLU D 1 396 ? 15.455 -36.359 11.929 1.00 29.16 377 GLU D N 1
ATOM 12268 C CA . GLU D 1 396 ? 14.387 -37.366 11.687 1.00 30.80 377 GLU D CA 1
ATOM 12269 C C . GLU D 1 396 ? 13.571 -37.624 12.971 1.00 29.58 377 GLU D C 1
ATOM 12270 O O . GLU D 1 396 ? 12.584 -38.354 12.866 1.00 28.79 377 GLU D O 1
ATOM 12276 N N . ASP D 1 397 ? 13.991 -37.082 14.120 1.00 32.04 378 ASP D N 1
ATOM 12277 C CA . ASP D 1 397 ? 13.380 -37.316 15.454 1.00 38.89 378 ASP D CA 1
ATOM 12278 C C . ASP D 1 397 ? 13.385 -38.827 15.735 1.00 34.77 378 ASP D C 1
ATOM 12279 O O . ASP D 1 397 ? 12.388 -39.366 16.208 1.00 35.02 378 ASP D O 1
ATOM 12284 N N . LEU D 1 398 ? 14.503 -39.470 15.457 1.00 30.96 379 LEU D N 1
ATOM 12285 C CA . LEU D 1 398 ? 14.649 -40.936 15.425 1.00 32.34 379 LEU D CA 1
ATOM 12286 C C . LEU D 1 398 ? 15.778 -41.321 16.379 1.00 32.97 379 LEU D C 1
ATOM 12287 O O . LEU D 1 398 ? 16.737 -40.544 16.482 1.00 32.08 379 LEU D O 1
ATOM 12292 N N . LEU D 1 399 ? 15.658 -42.438 17.101 1.00 29.75 380 LEU D N 1
ATOM 12293 C CA . LEU D 1 399 ? 16.770 -42.913 17.951 1.00 30.22 380 LEU D CA 1
ATOM 12294 C C . LEU D 1 399 ? 16.794 -44.431 17.994 1.00 30.87 380 LEU D C 1
ATOM 12295 O O . LEU D 1 399 ? 15.753 -45.060 17.731 1.00 34.40 380 LEU D O 1
ATOM 12300 N N . MET D 1 400 ? 17.980 -44.971 18.254 1.00 27.54 381 MET D N 1
ATOM 12301 C CA . MET D 1 400 ? 18.195 -46.422 18.437 1.00 29.21 381 MET D CA 1
ATOM 12302 C C . MET D 1 400 ? 18.979 -46.641 19.724 1.00 27.55 381 MET D C 1
ATOM 12303 O O . MET D 1 400 ? 19.911 -45.864 19.989 1.00 29.22 381 MET D O 1
ATOM 12308 N N . VAL D 1 401 ? 18.603 -47.667 20.473 1.00 30.92 382 VAL D N 1
ATOM 12309 C CA . VAL D 1 401 ? 19.452 -48.251 21.551 1.00 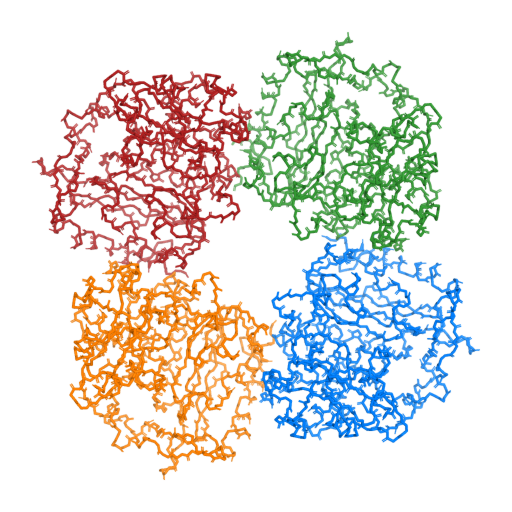31.59 382 VAL D CA 1
ATOM 12310 C C . VAL D 1 401 ? 19.689 -49.717 21.205 1.00 33.67 382 VAL D C 1
ATOM 12311 O O . VAL D 1 401 ? 18.703 -50.478 21.059 1.00 29.88 382 VAL D O 1
ATOM 12315 N N . PHE D 1 402 ? 20.953 -50.082 21.043 1.00 30.91 383 PHE D N 1
ATOM 12316 C CA . PHE D 1 402 ? 21.380 -51.470 20.751 1.00 32.08 383 PHE D CA 1
ATOM 12317 C C . PHE D 1 402 ? 22.265 -51.971 21.892 1.00 30.03 383 PHE D C 1
ATOM 12318 O O . PHE D 1 402 ? 23.237 -51.288 22.262 1.00 28.77 383 PHE D O 1
ATOM 12326 N N . MET D 1 403 ? 21.910 -53.132 22.426 1.00 32.71 384 MET D N 1
ATOM 12327 C CA . MET D 1 403 ? 22.650 -53.792 23.531 1.00 35.83 384 MET D CA 1
ATOM 12328 C C . MET D 1 403 ? 23.073 -55.184 23.076 1.00 34.14 384 MET D C 1
ATOM 12329 O O . MET D 1 403 ? 22.214 -55.949 22.575 1.00 32.54 384 MET D O 1
ATOM 12334 N N . THR D 1 404 ? 24.357 -55.464 23.260 1.00 33.24 385 THR D N 1
ATOM 12335 C CA . THR D 1 404 ? 24.950 -56.814 23.206 1.00 37.14 385 THR D CA 1
ATOM 12336 C C . THR D 1 404 ? 26.137 -56.782 24.163 1.00 35.41 385 THR D C 1
ATOM 12337 O O . THR D 1 404 ? 26.426 -55.692 24.676 1.00 35.62 385 THR D O 1
ATOM 12341 N N . GLN D 1 405 ? 26.792 -57.915 24.397 1.00 37.64 386 GLN D N 1
ATOM 12342 C CA . GLN D 1 405 ? 28.017 -57.961 25.240 1.00 35.76 386 GLN D CA 1
ATOM 12343 C C . GLN D 1 405 ? 29.084 -58.724 24.453 1.00 37.99 386 GLN D C 1
ATOM 12344 O O . GLN D 1 405 ? 29.153 -59.967 24.584 1.00 40.72 386 GLN D O 1
ATOM 12350 N N . LEU D 1 406 ? 29.833 -58.002 23.620 1.00 35.82 387 LEU D N 1
ATOM 12351 C CA . LEU D 1 406 ? 30.976 -58.520 22.821 1.00 35.95 387 LEU D CA 1
ATOM 12352 C C . LEU D 1 406 ? 32.062 -57.439 22.820 1.00 35.78 387 LEU D C 1
ATOM 12353 O O . LEU D 1 406 ? 31.894 -56.394 22.141 1.00 36.29 387 LEU D O 1
ATOM 12358 N N . ILE D 1 407 ? 33.089 -57.657 23.633 1.00 33.68 388 ILE D N 1
ATOM 12359 C CA . ILE D 1 407 ? 34.337 -56.847 23.655 1.00 35.84 388 ILE D CA 1
ATOM 12360 C C . ILE D 1 407 ? 35.266 -57.383 22.575 1.00 33.03 388 ILE D C 1
ATOM 12361 O O . ILE D 1 407 ? 35.390 -58.594 22.461 1.00 35.89 388 ILE D O 1
ATOM 12366 N N . PRO D 1 408 ? 35.958 -56.533 21.775 1.00 32.66 389 PRO D N 1
ATOM 12367 C CA . PRO D 1 408 ? 35.732 -55.083 21.755 1.00 33.61 389 PRO D CA 1
ATOM 12368 C C . PRO D 1 408 ? 34.714 -54.598 20.713 1.00 32.48 389 PRO D C 1
ATOM 12369 O O . PRO D 1 408 ? 34.348 -55.341 19.847 1.00 33.19 389 PRO D O 1
ATOM 12373 N N . SER D 1 409 ? 34.294 -53.340 20.842 1.00 39.31 390 SER D N 1
ATOM 12374 C CA . SER D 1 409 ? 33.241 -52.692 20.010 1.00 39.98 390 SER D CA 1
ATOM 12375 C C . SER D 1 409 ? 33.755 -52.482 18.586 1.00 41.74 390 SER D C 1
ATOM 12376 O O . SER D 1 409 ? 32.914 -52.357 17.689 1.00 39.91 390 SER D O 1
ATOM 12379 N N . SER D 1 410 ? 35.079 -52.495 18.388 1.00 36.90 391 SER D N 1
ATOM 12380 C CA . SER D 1 410 ? 35.724 -52.395 17.052 1.00 40.10 391 SER D CA 1
ATOM 12381 C C . SER D 1 410 ? 35.527 -53.684 16.235 1.00 37.04 391 SER D C 1
ATOM 12382 O O . SER D 1 410 ? 35.841 -53.672 15.037 1.00 36.20 391 SER D O 1
ATOM 12385 N N . THR D 1 411 ? 35.062 -54.781 16.836 1.00 38.16 392 THR D N 1
ATOM 12386 C CA . THR D 1 411 ? 35.050 -56.106 16.159 1.00 36.85 392 THR D CA 1
ATOM 12387 C C . THR D 1 411 ? 34.161 -56.048 14.909 1.00 37.87 392 THR D C 1
ATOM 12388 O O . THR D 1 411 ? 34.659 -56.367 13.810 1.00 36.77 392 THR D O 1
ATOM 12392 N N . TYR D 1 412 ? 32.884 -55.680 15.067 1.00 36.15 393 TYR D N 1
ATOM 12393 C CA . TYR D 1 412 ? 31.882 -55.771 13.975 1.00 36.31 393 TYR D CA 1
ATOM 12394 C C . TYR D 1 412 ? 31.305 -54.390 13.650 1.00 35.54 393 TYR D C 1
ATOM 12395 O O . TYR D 1 412 ? 31.314 -53.495 14.515 1.00 34.76 393 TYR D O 1
ATOM 12404 N N . ALA D 1 413 ? 30.767 -54.260 12.437 1.00 36.39 394 ALA D N 1
ATOM 12405 C CA . ALA D 1 413 ? 30.149 -53.026 11.898 1.00 34.88 394 ALA D CA 1
ATOM 12406 C C . ALA D 1 413 ? 28.618 -53.100 12.039 1.00 34.96 394 ALA D C 1
ATOM 12407 O O . ALA D 1 413 ? 27.895 -52.438 11.258 1.00 31.82 394 ALA D O 1
ATOM 12409 N N . VAL D 1 414 ? 28.135 -53.870 13.009 1.00 33.99 395 VAL D N 1
ATOM 12410 C CA . VAL D 1 414 ? 26.688 -54.099 13.231 1.00 35.12 395 VAL D CA 1
ATOM 12411 C C . VAL D 1 414 ? 25.983 -52.755 13.450 1.00 32.06 395 VAL D C 1
ATOM 12412 O O . VAL D 1 414 ? 24.864 -52.610 12.960 1.00 32.78 395 VAL D O 1
ATOM 12416 N N . ARG D 1 415 ? 26.601 -51.794 14.129 1.00 31.99 396 ARG D N 1
ATOM 12417 C CA . ARG D 1 415 ? 25.902 -50.512 14.416 1.00 36.75 396 ARG D CA 1
ATOM 12418 C C . ARG D 1 415 ? 25.616 -49.780 13.091 1.00 34.66 396 ARG D C 1
ATOM 12419 O O . ARG D 1 415 ? 24.604 -49.082 13.016 1.00 31.41 396 ARG D O 1
ATOM 12427 N N . GLN D 1 416 ? 26.460 -49.978 12.074 1.00 30.86 397 GLN D N 1
ATOM 12428 C CA . GLN D 1 416 ? 26.317 -49.365 10.732 1.00 31.63 397 GLN D CA 1
ATOM 12429 C C . GLN D 1 416 ? 25.258 -50.128 9.928 1.00 31.26 397 GLN D C 1
ATOM 12430 O O . GLN D 1 416 ? 24.460 -49.477 9.244 1.00 30.05 397 GLN D O 1
ATOM 12436 N N . GLU D 1 417 ? 25.229 -51.455 10.028 1.00 32.88 398 GLU D N 1
ATOM 12437 C CA . GLU D 1 417 ? 24.198 -52.289 9.359 1.00 32.32 398 GLU D CA 1
ATOM 12438 C C . GLU D 1 417 ? 22.825 -51.914 9.932 1.00 32.51 398 GLU D C 1
ATOM 12439 O O . GLU D 1 417 ? 21.844 -51.856 9.168 1.00 30.57 398 GLU D O 1
ATOM 12445 N N . LEU D 1 418 ? 22.755 -51.675 11.237 1.00 29.44 399 LEU D N 1
ATOM 12446 C CA . LEU D 1 418 ? 21.482 -51.325 11.908 1.00 32.53 399 LEU D CA 1
ATOM 12447 C C . LEU D 1 418 ? 21.022 -49.957 11.390 1.00 36.01 399 LEU D C 1
ATOM 12448 O O . LEU D 1 418 ? 19.817 -49.803 11.141 1.00 36.05 399 LEU D O 1
ATOM 12453 N N . ARG D 1 419 ? 21.949 -49.008 11.213 1.00 33.76 400 ARG D N 1
ATOM 12454 C CA . ARG D 1 419 ? 21.602 -47.662 10.688 1.00 32.15 400 ARG D CA 1
ATOM 12455 C C . ARG D 1 419 ? 21.048 -47.830 9.279 1.00 31.75 400 ARG D C 1
ATOM 12456 O O . ARG D 1 419 ? 20.073 -47.137 8.947 1.00 33.19 400 ARG D O 1
ATOM 12464 N N . ALA D 1 420 ? 21.659 -48.697 8.468 1.00 35.69 401 ALA D N 1
ATOM 12465 C CA . ALA D 1 420 ? 21.213 -48.958 7.082 1.00 31.59 401 ALA D CA 1
ATOM 12466 C C . ALA D 1 420 ? 19.753 -49.416 7.124 1.00 29.93 401 ALA D C 1
ATOM 12467 O O . ALA D 1 420 ? 18.933 -48.904 6.338 1.00 28.92 401 ALA D O 1
ATOM 12469 N N . ILE D 1 421 ? 19.444 -50.358 8.008 1.00 29.54 402 ILE D N 1
ATOM 12470 C CA . ILE D 1 421 ? 18.084 -50.964 8.071 1.00 30.70 402 ILE D CA 1
ATOM 12471 C C . ILE D 1 421 ? 17.107 -49.916 8.603 1.00 28.99 402 ILE D C 1
ATOM 12472 O O . ILE D 1 421 ? 16.032 -49.737 8.012 1.00 31.30 402 ILE D O 1
ATOM 12477 N N . ILE D 1 422 ? 17.487 -49.227 9.679 1.00 28.16 403 ILE D N 1
ATOM 12478 C CA . ILE D 1 422 ? 16.573 -48.290 10.389 1.00 30.26 403 ILE D CA 1
ATOM 12479 C C . ILE D 1 422 ? 16.267 -47.111 9.457 1.00 31.58 403 ILE D C 1
ATOM 12480 O O . ILE D 1 422 ? 15.078 -46.778 9.294 1.00 27.39 403 ILE D O 1
ATOM 12485 N N . ASN D 1 423 ? 17.294 -46.543 8.824 1.00 25.82 404 ASN D N 1
ATOM 12486 C CA . ASN D 1 423 ? 17.110 -45.406 7.886 1.00 27.68 404 ASN D CA 1
ATOM 12487 C C . ASN D 1 423 ? 16.283 -45.891 6.691 1.00 29.42 404 ASN D C 1
ATOM 12488 O O . ASN D 1 423 ? 15.435 -45.129 6.215 1.00 33.75 404 ASN D O 1
ATOM 12493 N N . GLY D 1 424 ? 16.494 -47.132 6.252 1.00 29.71 405 GLY D N 1
ATOM 12494 C CA . GLY D 1 424 ? 15.764 -47.729 5.127 1.00 28.86 405 GLY D CA 1
ATOM 12495 C C . GLY D 1 424 ? 14.271 -47.857 5.421 1.00 31.76 405 GLY D C 1
ATOM 12496 O O . GLY D 1 424 ? 13.503 -48.048 4.458 1.00 30.49 405 GLY D O 1
ATOM 12497 N N . ALA D 1 425 ? 13.865 -47.812 6.690 1.00 27.18 406 ALA D N 1
ATOM 1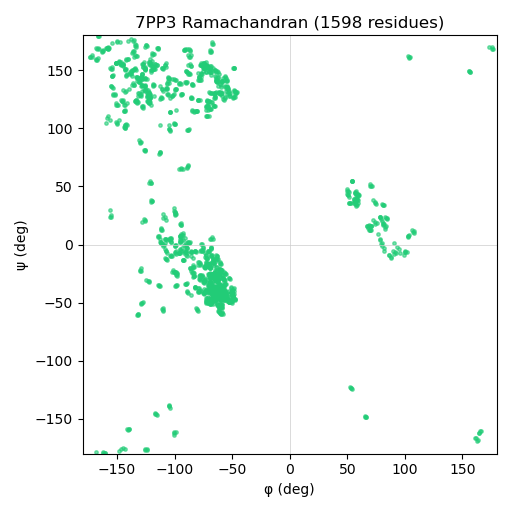2498 C CA . ALA D 1 425 ? 12.465 -48.051 7.095 1.00 28.78 406 ALA D CA 1
ATOM 12499 C C . ALA D 1 425 ? 11.692 -46.724 7.128 1.00 30.94 406 ALA D C 1
ATOM 12500 O O . ALA D 1 425 ? 10.454 -46.773 7.313 1.00 31.78 406 ALA D O 1
ATOM 12502 N N . LEU D 1 426 ? 12.356 -45.586 6.930 1.00 31.10 407 LEU D N 1
ATOM 12503 C CA . LEU D 1 426 ? 11.655 -44.276 6.839 1.00 32.85 407 LEU D CA 1
ATOM 12504 C C . LEU D 1 426 ? 10.845 -44.229 5.542 1.00 35.35 407 LEU D C 1
ATOM 12505 O O . LEU D 1 426 ? 11.469 -44.280 4.477 1.00 36.08 407 LEU D O 1
ATOM 12510 N N . VAL D 1 427 ? 9.516 -44.133 5.636 1.00 36.35 408 VAL D N 1
ATOM 12511 C CA . VAL D 1 427 ? 8.622 -44.154 4.439 1.00 38.60 408 VAL D CA 1
ATOM 12512 C C . VAL D 1 427 ? 7.705 -42.928 4.410 1.00 39.55 408 VAL D C 1
ATOM 12513 O O . VAL D 1 427 ? 6.715 -43.000 3.696 1.00 40.59 408 VAL D O 1
ATOM 12517 N N . ASP D 1 428 ? 8.039 -41.846 5.113 1.00 42.89 409 ASP D N 1
ATOM 12518 C CA . ASP D 1 428 ? 7.288 -40.563 5.025 1.00 45.28 409 ASP D CA 1
ATOM 12519 C C . ASP D 1 428 ? 8.165 -39.521 4.325 1.00 45.77 409 ASP D C 1
ATOM 12520 O O . ASP D 1 428 ? 7.745 -38.992 3.323 1.00 47.85 409 ASP D O 1
#

Secondary structure (DSSP, 8-state):
--EETTEEHHHHTHHHHHHIIIIITTTS-SEEEEEEEETTEEEEEEEEEEEETTTTEEP-TT-BEE-GGGGHHHHHHHHHHHHTTTS--TTSBGGGTSGGGTT--EEEE--TTS-EEE--SS--BHHHHHHT-SS---GGG-SSHHHHHHHHTTTT--TT--HHHHHHHHTTS-BSSSTTSSB---THHHHHHHHHHHHHSS-HHHHHIIIIIHHHT-TT-BSS--GGGGGGBPPEEEEETTTEEEEEE-STT-GGGS--S---TTT--EE-HHHHHHHHHHHHTTSEETTEESS-HHHHHHHHS--SGGG--HHHHBSSGGGSGGGTTEEE-SSSEEE--HHHHTS---TT-EEEE-TTS-EEEEETTTTEEEEEE--EE-TTS--HHHHHHHHHHHTB--/-EETTEEHHHHTHHHHHHIIIIITTTS-SEEEEEEEETTEEEEEEEEEEEETTTTEEP-TT-BEE-GGGGHHHHHHHHHHHHTTTS--TTSBGGGT-GGGTT--EEEE--TTS-EEE--SS--BHHHHHHT-SS---GGG-SSHHHHHHHHTTTT--TT--HHHHHHHHTTS-BSSSTTSSB---THHHHHHHHHHHHHSS-HHHHHIIIIIHHHT-TT-BSS--GGGGGGBPPEEEEETTTEEEEEE-STT-GGGS--S---TTT--EE-HHHHHHHHHHHHTTSEETTEESS-HHHHHHHTS--SGGG--GGGTBSSGGGSGGGTTEEE-SSSEEE--HHHHTS---TT-EEEE-TTS-EEEEETTTTEEEEEE--EE-TTS--HHHHHHHHHHHTB--/--EETTEEHHHHTHHHHHHIIIIITTTS-SEEEEEEEETTEEEEEEEEEEEETTTTEEP-TT-BEE-GGGGHHHHHHHHHHHHTTTS--TTSBGGGTSGGGTT--EEEE--TTS-EEE--SS--BHHHHHHT-SS---GGG-SSHHHHHHHHTTTT--TT--HHHHHHHHTTS-BSSSTTSSB---THHHHHHHHHHHHHSS-HHHHHIIIIIHHHT-TT-BSS--GGGGGGBPPEEEEETTTEEEEEE-STT-GGGS--S---TTT--EE-HHHHHHHHHHHHTTSEETTEESS-HHHHHHHTS--SGGG--HHHHBSSGGGSGGGTTEEE-SS-EEE--HHHHTS---TT-EEEE-TTS-EEEEETTTTEEEEEE--EE-TTS--HHHHHHHHHHTTB--/-EETTEEHHHHTHHHHHHIIIIITTTS-SEEEEEEEETTEEEEEEEEEEEETTTTEEP-TT-BEE-GGGGHHHHHHHHHHHHTTTS--TTSBGGGTSGGGTT--EEEE--TTS-EEE--SS--BHHHHHHT-SS---GGG-SSHHHHHHHHTTTT--TT--HHHHHHHHTTS-BSSSTTSSB---THHHHHHHHHHHHHSS-HHHHHIIIIIHHHT-TT-BSS--GGGGGGBPPEEEEETTTEEEEEE-STT-GGGS--S---TTT--EE-HHHHHHHHHHHHTTSEETTEESS-HHHHHHHHS--SGGG--HHHHBSSGGGSGGGTTEEE-SSSEEE--HHHHTS---TT-EEEE-TTS-EEEEETTTTEEEEEE--EE-TTS--HHHHHHHHHHHTB--

Organism: NCBI:txid77133

Solvent-accessible surface area: 54565 Å² total; per-residue (Å²): 137,83,93,73,22,10,0,24,46,80,27,0,65,46,0,23,100,6,0,46,124,28,10,24,146,67,27,51,4,12,4,0,2,0,0,0,0,8,127,41,90,59,11,18,40,74,31,18,36,46,30,1,46,108,102,124,60,61,7,83,123,62,0,0,2,0,0,43,14,0,0,4,0,0,0,2,0,0,0,0,15,5,1,1,56,4,58,2,4,0,38,19,42,1,37,117,36,6,99,99,8,130,115,14,103,19,49,119,66,24,75,69,111,145,27,101,33,57,67,35,150,89,66,10,13,2,31,3,0,5,0,3,4,1,0,3,1,18,1,98,48,99,132,30,59,0,1,39,0,1,99,76,34,126,0,60,35,31,143,72,4,46,8,98,73,0,10,76,28,2,23,155,11,8,2,29,21,10,4,16,84,12,2,4,17,0,0,0,6,3,0,1,0,33,1,0,39,86,13,36,73,48,50,0,58,78,4,0,38,117,60,0,12,133,50,0,40,4,93,19,8,30,17,42,2,42,87,137,41,28,76,44,3,1,1,0,1,64,74,66,115,77,48,48,44,40,73,70,28,52,3,84,69,0,54,31,30,126,92,98,53,18,26,16,0,0,17,12,0,0,0,3,0,42,4,0,25,65,0,0,8,0,2,34,67,11,0,56,17,113,74,20,59,2,0,0,46,2,0,0,47,1,0,62,50,17,0,7,55,114,102,84,8,0,36,88,19,12,62,19,72,26,42,104,66,58,49,31,6,14,0,2,0,0,5,0,21,10,20,44,59,4,9,89,6,20,3,0,2,2,91,16,13,4,3,19,19,2,63,0,14,2,12,1,2,1,2,44,106,11,75,1,3,0,0,0,0,0,6,0,32,48,37,96,40,32,37,7,53,20,14,0,18,0,0,0,2,0,0,0,23,90,125,108,58,20,10,0,29,43,100,25,0,62,47,0,24,111,11,0,48,158,30,10,26,149,66,28,51,5,14,3,0,2,0,0,0,0,8,124,42,95,59,11,17,41,69,31,19,36,54,28,1,50,102,101,134,60,60,8,82,112,65,1,0,2,0,0,26,14,0,0,2,0,0,0,3,0,0,0,0,13,6,1,1,49,5,78,3,5,0,40,19,44,1,35,116,36,4,100,97,8,134,123,15,104,19,52,127,66,25,73,69,113,147,28,106,38,57,67,35,150,91,68,10,13,2,30,3,0,5,0,3,6,0,1,3,1,17,1,112,49,99,132,32,59,0,1,38,1,2,96,75,35,125,0,60,35,31,144,70,3,48,9,99,74,0,9,77,27,2,23,154,9,9,2,30,21,10,3,19,83,12,2,7,17,0,0,0,6,4,0,1,0,36,2,0,38,88,14,35,72,51,49,0,57,77,5,0,38,119,60,0,11,131,53,0,42,4,94,20,8,31,17,43,1,43,87,142,42,32,76,45,3,2,1,0,0,64,75,68,115,77,47,48,43,38,72,72,29,51,2,73,68,0,54,34,30,120,91,98,52,20,29,16,0,0,16,12,0,0,0,4,0,45,5,0,25,64,0,0,5,0,2,28,67,13,0,56,17,114,74,20,56,2,0,0,48,1,1,2,48,3,0,64,55,17,3,7,53,111,103,82,7,0,38,84,18,12,61,22,74,29,41,105,67,59,48,31,4,14,0,2,0,0,4,0,18,10,15,41,62,6,9,89,6,19,3,1,2,2,91,14,14,4,3,18,19,2,85,0,13,2,12,0,2,1,2,52,107,12,56,0,3,0,0,0,0,0,7,1,24,62,44,97,39,32,36,5,55,21,12,0,19,0,0,0,1,0,0,0,24,86,132,88,92,67,19,12,0,21,41,84,23,0,65,48,0,22,87,4,0,46,120,28,10,25,145,69,27,50,5,14,4,0,2,0,0,0,0,8,131,44,88,58,11,17,42,73,34,19,37,45,24,1,44,100,104,126,59,62,10,83,119,60,0,0,2,0,0,32,14,0,0,2,0,0,0,3,0,0,0,0,15,5,1,1,49,4,76,1,4,0,38,18,41,1,37,117,35,4,98,98,8,132,118,16,102,18,50,137,70,24,74,70,112,145,28,111,38,56,68,34,151,90,65,10,12,0,29,3,0,4,0,2,7,0,1,2,1,19,1,109,45,100,127,30,58,0,1,38,1,2,98,78,34,115,0,58,38,31,129,63,2,50,8,97,74,0,11,75,29,3,22,156,11,10,2,29,21,10,3,19,84,13,2,3,17,0,0,0,6,4,0,1,0,36,0,0,39,85,10,35,71,49,47,0,57,77,5,0,40,121,60,0,12,134,52,0,41,5,93,20,8,30,15,44,1,54,89,164,54,26,76,44,2,1,1,0,1,63,74,66,114,77,50,48,44,41,73,75,30,48,3,82,72,1,64,31,29,137,91,100,46,20,31,17,0,1,17,11,0,0,0,3,0,44,4,0,25,64,0,0,7,0,2,30,68,12,0,56,16,114,75,20,58,1,0,0,50,1,1,4,44,1,0,61,48,16,3,8,56,107,101,84,7,0,38,84,18,12,60,20,72,28,43,107,66,56,51,32,4,14,0,2,0,0,4,0,18,9,16,38,60,6,10,92,5,23,3,0,2,2,90,11,12,4,3,18,20,2,77,0,15,2,12,0,2,1,2,47,108,11,74,0,2,0,0,0,0,1,7,0,24,58,45,99,40,33,38,5,52,19,14,0,19,0,0,0,2,0,0,0,25,88,128,113,66,20,9,0,28,47,85,27,0,64,45,0,22,91,6,0,46,129,29,10,23,148,68,28,51,4,13,4,0,2,0,0,0,0,8,125,42,92,57,10,17,42,72,31,18,36,51,30,2,42,102,100,123,64,62,7,84,118,64,1,0,2,0,0,42,14,0,0,3,0,0,0,3,0,0,0,0,15,5,0,1,48,4,68,2,5,0,38,20,42,1,40,118,38,4,98,98,8,133,120,12,102,19,50,122,68,25,73,69,109,142,28,100,38,59,66,33,151,90,64,10,12,2,22,1,0,4,0,3,6,0,1,3,1,18,1,97,44,99,131,31,58,0,1,39,1,1,96,74,36,119,0,60,35,32,144,70,4,47,8,96,73,0,9,75,30,2,22,154,9,9,3,28,22,10,3,19,87,12,2,5,16,0,0,0,6,3,0,1,0,37,1,0,40,85,15,34,73,48,46,0,56,80,5,0,39,118,59,0,11,133,50,0,41,5,92,19,8,30,17,43,1,42,87,140,43,28,76,45,2,1,1,0,1,64,73,65,113,74,47,47,48,39,74,73,30,50,2,85,66,0,58,33,30,124,93,100,53,20,28,16,0,0,17,12,0,0,0,2,0,44,4,0,25,66,0,0,5,0,3,29,68,14,0,55,16,117,74,22,58,1,0,0,44,1,0,2,47,1,0,67,48,16,1,7,54,111,101,86,7,0,36,82,19,12,62,19,71,26,41,106,67,58,43,31,4,14,0,2,0,0,4,0,18,10,15,42,60,3,8,86,4,21,4,1,4,2,88,14,14,3,3,18,19,2,63,0,15,2,12,1,2,2,2,52,109,10,60,0,3,0,0,0,0,0,6,0,32,48,30,97,40,35,42,6,52,23,15,0,20,0,0,0,1,0,0,0,26,86

Foldseek 3Di:
DDDDQLFFLVLLVVLVVCCCVPDPVLALFQWKWKWKDFPRRTSDTDTGHALEVPVRHGQDLFFKFQFFQLLLVLLLLLLVLVVVVVLDDQADAPCVLVVLQVQAFAFDDDAPPDTDGHHAPDGAGNQLLLFQQRLAADLVLPPDSQSVLCVVLVLVDDAPHALVSNSVSSSNGHGNHRRQQFHYDHLSSQVSLVVSCSRVVDRSQVSSVVQPCVLLVFPFKGLAGEPVCLVSYGFFWEADPPSHTDGDADSVPGPSNDPGRYDRSRGRMMGGPVRVVSVLLCLLVLQDDPHGGNHHSVSSVQQLQQPRPPSDWNLVGHPGCCVDQCRFQWGGGRSWIFRRDCVSNVADADGSWIWDGRQQQWTKTARSVRSMMMTMGGRYGGNVPDPSVRVSSVSRVVRNND/DDDLLFFLVLLVVLVVCCCVPDPVLALFQWKWKWKDFPRRTSDTDTGHALEVPVRHGQDLFFKFQFFQLLLVLLLLLLVLVVVVVLDDQADAPCVLVVLQVQAFAFDDDAPPPTDGHHAPDGAGNQLLLFQQRLAADLVLPPDSQSVLCVVLVLVDDAPHALVSNSVSSSNGHGNHRRQQFHYDHLSSQVSQVVSCSRVVHRSQVSSVPQPCVLLVFPFKGLAGEPVCLVSYGFFWEADPPSHTDTDADSVPGPSNDPGRYDRSRGRMMGGPVRVVSVLLCLLVLQDDPHGGNHHSVSSVQQLQQPRPPSDWNLVGYPGPCVDQCRFQWGGGRSWIFRRDCVSNVADADGSWIWDGRQQQWTKTARSVRSMMMTMDGRYGGNVPDPSVRVSSVSRVVRRND/DDDDQLFFLVLLVVLVVCCCVPDPVLALFQWKWKWKDFPLRTSDTDTGHALEVPVRHGQDLAFKFQFFQLLLVLLLLLLVLVVVVVLDDQADAPCVLVVLQVQAFAFDDDAPPPTDGHHAPDGAGLQLLLFQQRLAADLVLPPDSQSVLCVVLVLVDDQPHALVSNSVSSSNGHGNHRGQQFHYDHLSSQVSQVVSCSRVVHRSQVSSVVQPCVLLVFPFKGLAHEPVCLVSYGFFWEADPPSHTDTDADSVPGPSNDPRHYDRSRGRMMGGPVRVVSVLLCLLVLQDDPHGGNHHSVSSVQQLQQPRPPSDWNLVGHPGPCVDQCRFQWGGGRSWIFRRDQVSNVADADGSWIWDGRQQQWTKTARSVRSMMMTMDGRYGGNVPDPSVRVSSVSRVVRRND/DDDLLFFLVLLVVLVVCCCVPDPVLALFQWKWKWKDFPLRTSDTDTGHALEVPVRHGQDQFFKFQFFQLLLVLLLLLLVLVVVVVLDDQADAPCVLVVLQVQAFAFDDDAPPPTDGHHAPDGAGNQLLLFQQRLAADLVLPPDSQSVLCVVLVLVDDALHALVSNSVSSSNGHGNHRRQQFHYDHLSSQVSQVVSCSRVVDRSQVSSVVQPCVLLVFPFKGLAGEPVCLVSYGFFWEADPPSHTDGDADSVPGPSNDPGRYDRSRGRMMGGPVRVVSVLLCLLVLQDDPHGGNDHSVSSVQQLQFPRPPSDWNLVGHPGPCVDQQRFQWGGGRSWIFRRDCVSNVADADGSWIWDGRQQQWTKTARSVRSMMMTMDGRYGGNVPDPSVRVSSVSRVVRRND

InterPro domains:
  IPR001466 Beta-lactamase-related [PF00144] (31-390)
  IPR012338 Beta-lactamase/transpeptidase-like [G3DSA:3.40.710.10] (19-407)
  IPR012338 Beta-lactamase/transpeptidase-like [SSF56601] (28-396)
  IPR050789 Diverse Enzymatic Activities [PTHR43283] (3-401)

Radius of gyration: 37.14 Å; Cα contacts (8 Å, |Δi|>4): 3874; chains: 4; bounding box: 65×98×98 Å

B-factor: mean 37.52, std 9.93, range [19.09, 101.07]

Nearest PDB structures (foldseek):
  7pp8-assembly1_A  TM=1.001E+00  e=9.227E-84  uncultured bacterium
  5zwr-assembly1_A  TM=8.685E-01  e=5.945E-32  metagenome
  4p6b-assembly1_A  TM=9.035E-01  e=3.100E-31  metagenome
  4p6b-assembly1_B  TM=8.813E-01  e=2.766E-31  metagenome
  4p85-assembly1_A  TM=8.392E-01  e=3.388E-30  metagenome